Protein AF-Q8ZDJ2-F1 (afdb_monomer)

Structure (mmCIF, N/CA/C/O backbone):
data_AF-Q8ZDJ2-F1
#
_entry.id   AF-Q8ZDJ2-F1
#
loop_
_atom_site.group_PDB
_atom_site.id
_atom_site.type_symbol
_atom_site.label_atom_id
_atom_site.label_alt_id
_atom_site.label_comp_id
_atom_site.label_asym_id
_atom_site.label_entity_id
_atom_site.label_seq_id
_atom_site.pdbx_PDB_ins_code
_atom_site.Cartn_x
_atom_site.Cartn_y
_atom_site.Cartn_z
_atom_site.occupancy
_atom_site.B_iso_or_equiv
_atom_site.auth_seq_id
_atom_site.auth_comp_id
_atom_site.auth_asym_id
_atom_site.auth_atom_id
_atom_site.pdbx_PDB_model_num
ATOM 1 N N . MET A 1 1 ? 42.673 -34.186 -80.128 1.00 34.62 1 MET A N 1
ATOM 2 C CA . MET A 1 1 ? 43.059 -33.114 -81.074 1.00 34.62 1 MET A CA 1
ATOM 3 C C . MET A 1 1 ? 42.568 -31.811 -80.453 1.00 34.62 1 MET A C 1
ATOM 5 O O . MET A 1 1 ? 41.369 -31.604 -80.414 1.00 34.62 1 MET A O 1
ATOM 9 N N . LEU A 1 2 ? 43.377 -31.007 -79.762 1.00 29.28 2 LEU A N 1
ATOM 10 C CA . LEU A 1 2 ? 44.827 -30.801 -79.883 1.00 29.28 2 LEU A CA 1
ATOM 11 C C . LEU A 1 2 ? 45.196 -30.164 -81.240 1.00 29.28 2 LEU A C 1
ATOM 13 O O . LEU A 1 2 ? 45.569 -30.867 -82.167 1.00 29.28 2 LEU A O 1
ATOM 17 N N . CYS A 1 3 ? 44.993 -28.841 -81.278 1.00 26.30 3 CYS A N 1
ATOM 18 C CA . CYS A 1 3 ? 45.650 -27.765 -82.038 1.00 26.30 3 CYS A CA 1
ATOM 19 C C . CYS A 1 3 ? 45.901 -27.845 -83.565 1.00 26.30 3 CYS A C 1
ATOM 21 O O . CYS A 1 3 ? 46.219 -28.872 -84.144 1.00 26.30 3 CYS A O 1
ATOM 23 N N . CYS A 1 4 ? 45.900 -26.647 -84.168 1.00 26.52 4 CYS A N 1
ATOM 24 C CA . CYS A 1 4 ? 46.540 -26.300 -85.446 1.00 26.52 4 CYS A CA 1
ATOM 25 C C . CYS A 1 4 ? 45.977 -26.906 -86.748 1.00 26.52 4 CYS A C 1
ATOM 27 O O . CYS A 1 4 ? 46.676 -27.605 -87.474 1.00 26.52 4 CYS A O 1
ATOM 29 N N . LEU A 1 5 ? 44.799 -26.425 -87.164 1.00 28.64 5 LEU A N 1
ATOM 30 C CA . LEU A 1 5 ? 44.591 -26.077 -88.576 1.00 28.64 5 LEU A CA 1
ATOM 31 C C . LEU A 1 5 ? 44.364 -24.565 -88.694 1.00 28.64 5 LEU A C 1
ATOM 33 O O . LEU A 1 5 ? 43.310 -24.035 -88.350 1.00 28.64 5 LEU A O 1
ATOM 37 N N . VAL A 1 6 ? 45.412 -23.858 -89.119 1.00 29.19 6 VAL A N 1
ATOM 38 C CA . VAL A 1 6 ? 45.426 -22.398 -89.255 1.00 29.19 6 VAL A CA 1
ATOM 39 C C . VAL A 1 6 ? 44.943 -22.010 -90.645 1.00 29.19 6 VAL A C 1
ATOM 41 O O . VAL A 1 6 ? 45.623 -22.307 -91.619 1.00 29.19 6 VAL A O 1
ATOM 44 N N . PHE A 1 7 ? 43.860 -21.235 -90.731 1.00 28.42 7 PHE A N 1
ATOM 45 C CA . PHE A 1 7 ? 43.658 -20.313 -91.852 1.00 28.42 7 PHE A CA 1
ATOM 46 C C . PHE A 1 7 ? 43.025 -18.992 -91.393 1.00 28.42 7 PHE A C 1
ATOM 48 O O . PHE A 1 7 ? 41.809 -18.809 -91.366 1.00 28.42 7 PHE A O 1
ATOM 55 N N . LYS A 1 8 ? 43.895 -18.028 -91.061 1.00 29.44 8 LYS A N 1
ATOM 56 C CA . LYS A 1 8 ? 43.545 -16.601 -91.113 1.00 29.44 8 LYS A CA 1
ATOM 57 C C . LYS A 1 8 ? 43.183 -16.266 -92.568 1.00 29.44 8 LYS A C 1
ATOM 59 O O . LYS A 1 8 ? 43.912 -16.670 -93.468 1.00 29.44 8 LYS A O 1
ATOM 64 N N . GLY A 1 9 ? 42.098 -15.529 -92.806 1.00 35.44 9 GLY A N 1
ATOM 65 C CA . GLY A 1 9 ? 41.703 -15.168 -94.173 1.00 35.44 9 GLY A CA 1
ATOM 66 C C . GLY A 1 9 ? 40.354 -14.459 -94.279 1.00 35.44 9 GLY A C 1
ATOM 67 O O . GLY A 1 9 ? 40.309 -13.235 -94.321 1.00 35.44 9 GLY A O 1
ATOM 68 N N . LEU A 1 10 ? 39.262 -15.228 -94.354 1.00 33.06 10 LEU A N 1
ATOM 69 C CA . LEU A 1 10 ? 38.004 -14.778 -94.983 1.00 33.06 10 LEU A CA 1
ATOM 70 C C . LEU A 1 10 ? 36.752 -14.724 -94.082 1.00 33.06 10 LEU A C 1
ATOM 72 O O . LEU A 1 10 ? 35.702 -14.277 -94.528 1.00 33.06 10 LEU A O 1
ATOM 76 N N . LEU A 1 11 ? 36.828 -15.121 -92.807 1.00 36.88 11 LEU A N 1
ATOM 77 C CA . LEU A 1 11 ? 35.650 -15.210 -91.917 1.00 36.88 11 LEU A CA 1
ATOM 78 C C . LEU A 1 11 ? 35.132 -13.865 -91.350 1.00 36.88 11 LEU A C 1
ATOM 80 O O . LEU A 1 11 ? 34.158 -13.849 -90.602 1.00 36.88 11 LEU A O 1
ATOM 84 N N . SER A 1 12 ? 35.760 -12.730 -91.673 1.00 48.75 12 SER A N 1
ATOM 85 C CA . SER A 1 12 ? 35.618 -11.471 -90.917 1.00 48.75 12 SER A CA 1
ATOM 86 C C . SER A 1 12 ? 34.446 -10.551 -91.298 1.00 48.75 12 SER A C 1
ATOM 88 O O . SER A 1 12 ? 34.242 -9.547 -90.616 1.00 48.75 12 SER A O 1
ATOM 90 N N . MET A 1 13 ? 33.661 -10.853 -92.343 1.00 49.50 13 MET A N 1
ATOM 91 C CA . MET A 1 13 ? 32.487 -10.035 -92.713 1.00 49.50 13 MET A CA 1
ATOM 92 C C . MET A 1 13 ? 31.200 -10.815 -92.990 1.00 49.50 13 MET A C 1
ATOM 94 O O . MET A 1 13 ? 30.144 -10.373 -92.534 1.00 49.50 13 MET A O 1
ATOM 98 N N . ASP A 1 14 ? 31.239 -11.955 -93.684 1.00 57.97 14 ASP A N 1
ATOM 99 C CA . ASP A 1 14 ? 29.990 -12.627 -94.079 1.00 57.97 14 ASP A CA 1
ATOM 100 C C . ASP A 1 14 ? 29.294 -13.354 -92.923 1.00 57.97 14 ASP A C 1
ATOM 102 O O . ASP A 1 14 ? 28.070 -13.300 -92.843 1.00 57.97 14 ASP A O 1
ATOM 106 N N . LEU A 1 15 ? 30.031 -13.916 -91.954 1.00 58.78 15 LEU A N 1
ATOM 107 C CA . LEU A 1 15 ? 29.420 -14.447 -90.726 1.00 58.78 15 LEU A CA 1
ATOM 108 C C . LEU A 1 15 ? 28.738 -13.329 -89.912 1.00 58.78 15 LEU A C 1
ATOM 110 O O . LEU A 1 15 ? 27.638 -13.505 -89.392 1.00 58.78 15 LEU A O 1
ATOM 114 N N . LEU A 1 16 ? 29.369 -12.149 -89.856 1.00 58.75 16 LEU A N 1
ATOM 115 C CA . LEU A 1 16 ? 28.839 -10.972 -89.166 1.00 58.75 16 LEU A CA 1
ATOM 116 C C . LEU A 1 16 ? 27.561 -10.460 -89.852 1.00 58.75 16 LEU A C 1
ATOM 118 O O . LEU A 1 16 ? 26.565 -10.185 -89.186 1.00 58.75 16 LEU A O 1
ATOM 122 N N . ARG A 1 17 ? 27.556 -10.390 -91.192 1.00 59.34 17 ARG A N 1
ATOM 123 C CA . ARG A 1 17 ? 26.358 -10.077 -91.988 1.00 59.34 17 ARG A CA 1
ATOM 124 C C . ARG A 1 17 ? 25.263 -11.122 -91.816 1.00 59.34 17 ARG A C 1
ATOM 126 O O . ARG A 1 17 ? 24.111 -10.739 -91.651 1.00 59.34 17 ARG A O 1
ATOM 133 N N . PHE A 1 18 ? 25.599 -12.410 -91.831 1.00 67.06 18 PHE A N 1
ATOM 134 C CA . PHE A 1 18 ? 24.638 -13.495 -91.648 1.00 67.06 18 PHE A CA 1
ATOM 135 C C . PHE A 1 18 ? 23.921 -13.380 -90.298 1.00 67.06 18 PHE A C 1
ATOM 137 O O . PHE A 1 18 ? 22.691 -13.365 -90.264 1.00 67.06 18 PHE A O 1
ATOM 144 N N . LEU A 1 19 ? 24.670 -13.196 -89.205 1.00 63.97 19 LEU A N 1
ATOM 145 C CA . LEU A 1 19 ? 24.103 -12.981 -87.872 1.00 63.97 19 LEU A CA 1
ATOM 146 C C . LEU A 1 19 ? 23.197 -11.740 -87.834 1.00 63.97 19 LEU A C 1
ATOM 148 O O . LEU A 1 19 ? 22.058 -11.842 -87.384 1.00 63.97 19 LEU A O 1
ATOM 152 N N . LEU A 1 20 ? 23.649 -10.607 -88.385 1.00 65.81 20 LEU A N 1
ATOM 153 C CA . LEU A 1 20 ? 22.875 -9.357 -88.449 1.00 65.81 20 LEU A CA 1
ATOM 154 C C . LEU A 1 20 ? 21.595 -9.450 -89.305 1.00 65.81 20 LEU A C 1
ATOM 156 O O . LEU A 1 20 ? 20.616 -8.766 -89.014 1.00 65.81 20 LEU A O 1
ATOM 160 N N . ILE A 1 21 ? 21.587 -10.273 -90.357 1.00 66.62 21 ILE A N 1
ATOM 161 C CA . ILE A 1 21 ? 20.444 -10.447 -91.272 1.00 66.62 21 ILE A CA 1
ATOM 162 C C . ILE A 1 21 ? 19.491 -11.554 -90.782 1.00 66.62 21 ILE A C 1
ATOM 164 O O . ILE A 1 21 ? 18.299 -11.527 -91.101 1.00 66.62 21 ILE A O 1
ATOM 168 N N . SER A 1 22 ? 19.965 -12.496 -89.961 1.00 66.31 22 SER A N 1
ATOM 169 C CA . SER A 1 22 ? 19.173 -13.644 -89.494 1.00 66.31 22 SER A CA 1
ATOM 170 C C . SER A 1 22 ? 17.810 -13.295 -88.856 1.00 66.31 22 SER A C 1
ATOM 172 O O . SER A 1 22 ? 16.842 -13.984 -89.195 1.00 66.31 22 SER A O 1
ATOM 174 N N . PRO A 1 23 ? 17.624 -12.210 -88.066 1.00 64.25 23 PRO A N 1
ATOM 175 C CA . PRO A 1 23 ? 16.308 -11.870 -87.513 1.00 64.25 23 PRO A CA 1
ATOM 176 C C . PRO A 1 23 ? 15.329 -11.396 -88.596 1.00 64.25 23 PRO A C 1
ATOM 178 O O . PRO A 1 23 ? 14.141 -11.713 -88.549 1.00 64.25 23 PRO A O 1
ATOM 181 N N . PHE A 1 24 ? 15.825 -10.686 -89.615 1.00 68.69 24 PHE A N 1
ATOM 182 C CA . PHE A 1 24 ? 15.026 -10.232 -90.758 1.00 68.69 24 PHE A CA 1
ATOM 183 C C . PHE A 1 24 ? 14.546 -11.418 -91.596 1.00 68.69 24 PHE A C 1
ATOM 185 O O . PHE A 1 24 ? 13.384 -11.451 -92.007 1.00 68.69 24 PHE A O 1
ATOM 192 N N . ALA A 1 25 ? 15.401 -12.427 -91.792 1.00 67.31 25 ALA A N 1
ATOM 193 C CA . ALA A 1 25 ? 15.023 -13.678 -92.441 1.00 67.31 25 ALA A CA 1
ATOM 194 C C . ALA A 1 25 ? 13.958 -14.447 -91.634 1.00 67.31 25 ALA A C 1
ATOM 196 O O . ALA A 1 25 ? 12.974 -14.909 -92.214 1.00 67.31 25 ALA A O 1
ATOM 197 N N . LEU A 1 26 ? 14.106 -14.523 -90.307 1.00 63.78 26 LEU A N 1
ATOM 198 C CA . LEU A 1 26 ? 13.180 -15.221 -89.407 1.00 63.78 26 LEU A CA 1
ATOM 199 C C . LEU A 1 26 ? 11.796 -14.542 -89.380 1.00 63.78 26 LEU A C 1
ATOM 201 O O . LEU A 1 26 ? 10.774 -15.205 -89.560 1.00 63.78 26 LEU A O 1
ATOM 205 N N . ILE A 1 27 ? 11.750 -13.209 -89.285 1.00 65.94 27 ILE A N 1
ATOM 206 C CA . ILE A 1 27 ? 10.502 -12.425 -89.315 1.00 65.94 27 ILE A CA 1
ATOM 207 C C . ILE A 1 27 ? 9.836 -12.478 -90.701 1.00 65.94 27 ILE A C 1
ATOM 209 O O . ILE A 1 27 ? 8.620 -12.659 -90.793 1.00 65.94 27 ILE A O 1
ATOM 213 N N . LYS A 1 28 ? 10.605 -12.425 -91.800 1.00 66.75 28 LYS A N 1
ATOM 214 C CA . LYS A 1 28 ? 10.076 -12.693 -93.154 1.00 66.75 28 LYS A CA 1
ATOM 215 C C . LYS A 1 28 ? 9.550 -14.126 -93.292 1.00 66.75 28 LYS A C 1
ATOM 217 O O . LYS A 1 28 ? 8.572 -14.337 -94.010 1.00 66.75 28 LYS A O 1
ATOM 222 N N . GLY A 1 29 ? 10.157 -15.091 -92.600 1.00 65.56 29 GLY A N 1
ATOM 223 C CA . GLY A 1 29 ? 9.670 -16.463 -92.463 1.00 65.56 29 GLY A CA 1
ATOM 224 C C . GLY A 1 29 ? 8.294 -16.512 -91.800 1.00 65.56 29 GLY A C 1
ATOM 225 O O . GLY A 1 29 ? 7.340 -16.964 -92.429 1.00 65.56 29 GLY A O 1
ATOM 226 N N . LEU A 1 30 ? 8.164 -15.962 -90.590 1.00 63.47 30 LEU A N 1
ATOM 227 C CA . LEU A 1 30 ? 6.897 -15.861 -89.849 1.00 63.47 30 LEU A CA 1
ATOM 228 C C . LEU A 1 30 ? 5.796 -15.150 -90.654 1.00 63.47 30 LEU A C 1
ATOM 230 O O . LEU A 1 30 ? 4.648 -15.600 -90.671 1.00 63.47 30 LEU A O 1
ATOM 234 N N . TYR A 1 31 ? 6.138 -14.084 -91.383 1.00 65.38 31 TYR A N 1
ATOM 235 C CA . TYR A 1 31 ? 5.185 -13.360 -92.230 1.00 65.38 31 TYR A CA 1
ATOM 236 C C . TYR A 1 31 ? 4.720 -14.187 -93.443 1.00 65.38 31 TYR A C 1
ATOM 238 O O . TYR A 1 31 ? 3.538 -14.203 -93.785 1.00 65.38 31 TYR A O 1
ATOM 246 N N . ARG A 1 32 ? 5.626 -14.942 -94.082 1.00 64.56 32 ARG A N 1
ATOM 247 C CA . ARG A 1 32 ? 5.260 -15.897 -95.144 1.00 64.56 32 ARG A CA 1
ATOM 248 C C . ARG A 1 32 ? 4.413 -17.049 -94.604 1.00 64.56 32 ARG A C 1
ATOM 250 O O . ARG A 1 32 ? 3.469 -17.455 -95.273 1.00 64.56 32 ARG A O 1
ATOM 257 N N . LEU A 1 33 ? 4.734 -17.556 -93.414 1.00 67.44 33 LEU A N 1
ATOM 258 C CA . LEU A 1 33 ? 4.074 -18.704 -92.791 1.00 67.44 33 LEU A CA 1
ATOM 259 C C . LEU A 1 33 ? 2.644 -18.351 -92.350 1.00 67.44 33 LEU A C 1
ATOM 261 O O . LEU A 1 33 ? 1.712 -19.080 -92.675 1.00 67.44 33 LEU A O 1
ATOM 265 N N . SER A 1 34 ? 2.435 -17.182 -91.740 1.00 62.78 34 SER A N 1
ATOM 266 C CA . SER A 1 34 ? 1.095 -16.655 -91.425 1.00 62.78 34 SER A CA 1
ATOM 267 C C . SER A 1 34 ? 0.263 -16.348 -92.681 1.00 62.78 34 SER A C 1
ATOM 269 O O . SER A 1 34 ? -0.908 -16.728 -92.748 1.00 62.78 34 SER A O 1
ATOM 271 N N . ALA A 1 35 ? 0.858 -15.770 -93.731 1.00 62.97 35 ALA A N 1
ATOM 272 C CA . ALA A 1 35 ? 0.184 -15.602 -95.025 1.00 62.97 35 ALA A CA 1
ATOM 273 C C . ALA A 1 35 ? -0.159 -16.944 -95.711 1.00 62.97 35 ALA A C 1
ATOM 275 O O . ALA A 1 35 ? -1.163 -17.040 -96.423 1.00 62.97 35 ALA A O 1
ATOM 276 N N . TYR A 1 36 ? 0.647 -17.990 -95.496 1.00 65.88 36 TYR A N 1
ATOM 277 C CA . TYR A 1 36 ? 0.370 -19.344 -95.980 1.00 65.88 36 TYR A CA 1
ATOM 278 C C . TYR A 1 36 ? -0.759 -20.005 -95.179 1.00 65.88 36 TYR A C 1
ATOM 280 O O . TYR A 1 36 ? -1.679 -20.549 -95.786 1.00 65.88 36 TYR A O 1
ATOM 288 N N . LEU A 1 37 ? -0.753 -19.885 -93.846 1.00 64.50 37 LEU A N 1
ATOM 289 C CA . LEU A 1 37 ? -1.832 -20.346 -92.964 1.00 64.50 37 LEU A CA 1
ATOM 290 C C . LEU A 1 37 ? -3.176 -19.712 -93.339 1.00 64.50 37 LEU A C 1
ATOM 292 O O . LEU A 1 37 ? -4.144 -20.438 -93.533 1.00 64.50 37 LEU A O 1
ATOM 296 N N . LEU A 1 38 ? -3.234 -18.393 -93.554 1.00 63.41 38 LEU A N 1
ATOM 297 C CA . LEU A 1 38 ? -4.457 -17.707 -94.001 1.00 63.41 38 LEU A CA 1
ATOM 298 C C . LEU A 1 38 ? -4.976 -18.243 -95.349 1.00 63.41 38 LEU A C 1
ATOM 300 O O . LEU A 1 38 ? -6.177 -18.458 -95.516 1.00 63.41 38 LEU A O 1
ATOM 304 N N . ARG A 1 39 ? -4.081 -18.530 -96.305 1.00 63.56 39 ARG A N 1
ATOM 305 C CA . ARG A 1 39 ? -4.447 -19.170 -97.585 1.00 63.56 39 ARG A CA 1
ATOM 306 C C . ARG A 1 39 ? -4.878 -20.629 -97.423 1.00 63.56 39 ARG A C 1
ATOM 308 O O . ARG A 1 39 ? -5.702 -21.100 -98.205 1.00 63.56 39 ARG A O 1
ATOM 315 N N . LEU A 1 40 ? -4.327 -21.345 -96.447 1.00 66.88 40 LEU A N 1
ATOM 316 C CA . LEU A 1 40 ? -4.639 -22.744 -96.169 1.00 66.88 40 LEU A CA 1
ATOM 317 C C . LEU A 1 40 ? -5.989 -22.876 -95.447 1.00 66.88 40 LEU A C 1
ATOM 319 O O . LEU A 1 40 ? -6.806 -23.690 -95.864 1.00 66.88 40 LEU A O 1
ATOM 323 N N . VAL A 1 41 ? -6.291 -21.989 -94.493 1.00 66.06 41 VAL A N 1
ATOM 324 C CA . VAL A 1 41 ? -7.632 -21.803 -93.908 1.00 66.06 41 VAL A CA 1
ATOM 325 C C . VAL A 1 41 ? -8.653 -21.466 -95.000 1.00 66.06 41 VAL A C 1
ATOM 327 O O . VAL A 1 41 ? -9.676 -22.136 -95.107 1.00 66.06 41 VAL A O 1
ATOM 330 N N . GLY A 1 42 ? -8.347 -20.517 -95.893 1.00 65.31 42 GLY A N 1
ATOM 331 C CA . GLY A 1 42 ? -9.214 -20.188 -97.034 1.00 65.31 42 GLY A CA 1
ATOM 332 C C . GLY A 1 42 ? -9.439 -21.344 -98.025 1.00 65.31 42 GLY A C 1
ATOM 333 O O . GLY A 1 42 ? -10.454 -21.366 -98.718 1.00 65.31 42 GLY A O 1
ATOM 334 N N . ARG A 1 43 ? -8.531 -22.330 -98.086 1.00 64.31 43 ARG A N 1
ATOM 335 C CA . ARG A 1 43 ? -8.725 -23.576 -98.851 1.00 64.31 43 ARG A CA 1
ATOM 336 C C . ARG A 1 43 ? -9.545 -24.612 -98.079 1.00 64.31 43 ARG A C 1
ATOM 338 O O . ARG A 1 43 ? -10.430 -25.212 -98.679 1.00 64.31 43 ARG A O 1
ATOM 345 N N . LEU A 1 44 ? -9.285 -24.796 -96.782 1.00 66.75 44 LEU A N 1
ATOM 346 C CA . LEU A 1 44 ? -10.010 -25.734 -95.913 1.00 66.75 44 LEU A CA 1
ATOM 347 C C . LEU A 1 44 ? -11.478 -25.344 -95.705 1.00 66.75 44 LEU A C 1
ATOM 349 O O . LEU A 1 44 ? -12.329 -26.221 -95.628 1.00 66.75 44 LEU A O 1
ATOM 353 N N . LEU A 1 45 ? -11.794 -24.047 -95.666 1.00 62.25 45 LEU A N 1
ATOM 354 C CA . LEU A 1 45 ? -13.173 -23.557 -95.555 1.00 62.25 45 LEU A CA 1
ATOM 355 C C . LEU A 1 45 ? -13.958 -23.643 -96.873 1.00 62.25 45 LEU A C 1
ATOM 357 O O . LEU A 1 45 ? -15.185 -23.567 -96.855 1.00 62.25 45 LEU A O 1
ATOM 361 N N . ARG A 1 46 ? -13.290 -23.822 -98.021 1.00 62.28 46 ARG A N 1
ATOM 362 C CA . ARG A 1 46 ? -13.932 -23.776 -99.346 1.00 62.28 46 ARG A CA 1
ATOM 363 C C . ARG A 1 46 ? -15.034 -24.833 -99.568 1.00 62.28 46 ARG A C 1
ATOM 365 O O . ARG A 1 46 ? -16.027 -24.477 -100.199 1.00 62.28 46 ARG A O 1
ATOM 372 N N . PRO A 1 47 ? -14.923 -26.085 -99.073 1.00 60.03 47 PRO A N 1
ATOM 373 C CA . PRO A 1 47 ? -16.012 -27.064 -99.150 1.00 60.03 47 PRO A CA 1
ATOM 374 C C . PRO A 1 47 ? -17.183 -26.753 -98.207 1.00 60.03 47 PRO A C 1
ATOM 376 O O . PRO A 1 47 ? -18.293 -27.199 -98.465 1.00 60.03 47 PRO A O 1
ATOM 379 N N . VAL A 1 48 ? -16.938 -26.011 -97.120 1.00 62.91 48 VAL A N 1
ATOM 380 C CA . VAL A 1 48 ? -17.907 -25.777 -96.033 1.00 62.91 48 VAL A CA 1
ATOM 381 C C . VAL A 1 48 ? -18.701 -24.484 -96.241 1.00 62.91 48 VAL A C 1
ATOM 383 O O . VAL A 1 48 ? -19.893 -24.441 -95.965 1.00 62.91 48 VAL A O 1
ATOM 386 N N . VAL A 1 49 ? -18.046 -23.426 -96.734 1.00 65.69 49 VAL A N 1
ATOM 387 C CA . VAL A 1 49 ? -18.604 -22.058 -96.824 1.00 65.69 49 VAL A CA 1
ATOM 388 C C . VAL A 1 49 ? -18.509 -21.467 -98.244 1.00 65.69 49 VAL A C 1
ATOM 390 O O . VAL A 1 49 ? -18.758 -20.282 -98.461 1.00 65.69 49 VAL A O 1
ATOM 393 N N . GLY A 1 50 ? -18.133 -22.277 -99.238 1.00 63.16 50 GLY A N 1
ATOM 394 C CA . GLY A 1 50 ? -18.025 -21.862 -100.639 1.00 63.16 50 GLY A CA 1
ATOM 395 C C . GLY A 1 50 ? -16.862 -20.899 -100.932 1.00 63.16 50 GLY A C 1
ATOM 396 O O . GLY A 1 50 ? -15.827 -20.892 -100.265 1.00 63.16 50 GLY A O 1
ATOM 397 N N . ASN A 1 51 ? -17.003 -20.087 -101.988 1.00 64.94 51 ASN A N 1
ATOM 398 C CA . ASN A 1 51 ? -15.993 -19.098 -102.388 1.00 64.94 51 ASN A CA 1
ATOM 399 C C . ASN A 1 51 ? -16.059 -17.847 -101.491 1.00 64.94 51 ASN A C 1
ATOM 401 O O . ASN A 1 51 ? -16.658 -16.834 -101.857 1.00 64.94 51 ASN A O 1
ATOM 405 N N . LEU A 1 52 ? -15.423 -17.915 -100.322 1.00 53.09 52 LEU A N 1
ATOM 406 C CA . LEU A 1 52 ? -15.427 -16.846 -99.324 1.00 53.09 52 LEU A CA 1
ATOM 407 C C . LEU A 1 52 ? -14.571 -15.639 -99.775 1.00 53.09 52 LEU A C 1
ATOM 409 O O . LEU A 1 52 ? -13.360 -15.583 -99.562 1.00 53.09 52 LEU A O 1
ATOM 413 N N . ASN A 1 53 ? -15.217 -14.670 -100.430 1.00 59.59 53 ASN A N 1
ATOM 414 C CA . ASN A 1 53 ? -14.610 -13.482 -101.053 1.00 59.59 53 ASN A CA 1
ATOM 415 C C . ASN A 1 53 ? -14.188 -12.399 -100.029 1.00 59.59 53 ASN A C 1
ATOM 417 O O . ASN A 1 53 ? -14.623 -11.247 -100.087 1.00 59.59 53 ASN A O 1
ATOM 421 N N . TRP A 1 54 ? -13.319 -12.748 -99.077 1.00 55.94 54 TRP A N 1
ATOM 422 C CA . TRP A 1 54 ? -12.798 -11.786 -98.102 1.00 55.94 54 TRP A CA 1
ATOM 423 C C . TRP A 1 54 ? -11.810 -10.801 -98.744 1.00 55.94 54 TRP A C 1
ATOM 425 O O . TRP A 1 54 ? -10.726 -11.178 -99.194 1.00 55.94 54 TRP A O 1
ATOM 435 N N . ARG A 1 55 ? -12.164 -9.511 -98.743 1.00 54.59 55 ARG A N 1
ATOM 436 C CA . ARG A 1 55 ? -11.232 -8.412 -99.025 1.00 54.59 55 ARG A CA 1
ATOM 437 C C . ARG A 1 55 ? -10.671 -7.891 -97.705 1.00 54.59 55 ARG A C 1
ATOM 439 O O . ARG A 1 55 ? -11.408 -7.299 -96.920 1.00 54.59 55 ARG A O 1
ATOM 446 N N . ALA A 1 56 ? -9.368 -8.068 -97.488 1.00 53.97 56 ALA A N 1
ATOM 447 C CA . ALA A 1 56 ? -8.670 -7.436 -96.372 1.00 53.97 56 ALA A CA 1
ATOM 448 C C . ALA A 1 56 ? -8.880 -5.903 -96.409 1.00 53.97 56 ALA A C 1
ATOM 450 O O . ALA A 1 56 ? -8.773 -5.313 -97.492 1.00 53.97 56 ALA A O 1
ATOM 451 N N . PRO A 1 57 ? -9.154 -5.235 -95.271 1.00 60.94 57 PRO A N 1
ATOM 452 C CA . PRO A 1 57 ? -9.320 -3.784 -95.236 1.00 60.94 57 PRO A CA 1
ATOM 453 C C . PRO A 1 57 ? -8.100 -3.050 -95.804 1.00 60.94 57 PRO A C 1
ATOM 455 O O . PRO A 1 57 ? -6.962 -3.442 -95.539 1.00 60.94 57 PRO A O 1
ATOM 458 N N . GLN A 1 58 ? -8.304 -1.939 -96.526 1.00 63.22 58 GLN A N 1
ATOM 459 C CA . GLN A 1 58 ? -7.178 -1.214 -97.135 1.00 63.22 58 GLN A CA 1
ATOM 460 C C . GLN A 1 58 ? -6.133 -0.743 -96.113 1.00 63.22 58 GLN A C 1
ATOM 462 O O . GLN A 1 58 ? -4.945 -0.695 -96.442 1.00 63.22 58 GLN A O 1
ATOM 467 N N . TRP A 1 59 ? -6.544 -0.439 -94.875 1.00 60.47 59 TRP A N 1
ATOM 468 C CA . TRP A 1 59 ? -5.607 -0.117 -93.798 1.00 60.47 59 TRP A CA 1
ATOM 469 C C . TRP A 1 59 ? -4.665 -1.289 -93.508 1.00 60.47 59 TRP A C 1
ATOM 471 O O . TRP A 1 59 ? -3.472 -1.056 -93.374 1.00 60.47 59 TRP A O 1
ATOM 481 N N . MET A 1 60 ? -5.150 -2.535 -93.524 1.00 53.72 60 MET A N 1
ATOM 482 C CA . MET A 1 60 ? -4.345 -3.732 -93.268 1.00 53.72 60 MET A CA 1
ATOM 483 C C . MET A 1 60 ? -3.337 -3.981 -94.397 1.00 53.72 60 MET A C 1
ATOM 485 O O . MET A 1 60 ? -2.190 -4.325 -94.131 1.00 53.72 60 MET A O 1
ATOM 489 N N . THR A 1 61 ? -3.701 -3.722 -95.658 1.00 60.47 61 THR A N 1
ATOM 490 C CA . THR A 1 61 ? -2.723 -3.740 -96.765 1.00 60.47 61 THR A CA 1
ATOM 491 C C . THR A 1 61 ? -1.733 -2.573 -96.708 1.00 60.47 61 THR A C 1
ATOM 493 O O . THR A 1 61 ? -0.572 -2.744 -97.079 1.00 60.47 61 THR A O 1
ATOM 496 N N . LYS A 1 62 ? -2.143 -1.393 -96.218 1.00 66.00 62 LYS A N 1
ATOM 497 C CA . LYS A 1 62 ? -1.247 -0.237 -96.037 1.00 66.00 62 LYS A CA 1
ATOM 498 C C . LYS A 1 62 ? -0.283 -0.434 -94.865 1.00 66.00 62 LYS A C 1
ATOM 500 O O . LYS A 1 62 ? 0.889 -0.110 -95.022 1.00 66.00 62 LYS A O 1
ATOM 505 N N . THR A 1 63 ? -0.717 -1.002 -93.739 1.00 63.25 63 THR A N 1
ATOM 506 C CA . THR A 1 63 ? 0.169 -1.340 -92.613 1.00 63.25 63 THR A CA 1
ATOM 507 C C . THR A 1 63 ? 1.067 -2.524 -92.948 1.00 63.25 63 THR A C 1
ATOM 509 O O . THR A 1 63 ? 2.252 -2.455 -92.647 1.00 63.25 63 THR A O 1
ATOM 512 N N . ALA A 1 64 ? 0.577 -3.547 -93.657 1.00 62.38 64 ALA A N 1
ATOM 513 C CA . ALA A 1 64 ? 1.405 -4.637 -94.181 1.00 62.38 64 ALA A CA 1
ATOM 514 C C . ALA A 1 64 ? 2.521 -4.124 -95.105 1.00 62.38 64 ALA A C 1
ATOM 516 O O . ALA A 1 64 ? 3.696 -4.399 -94.866 1.00 62.38 64 ALA A O 1
ATOM 517 N N . ASN A 1 65 ? 2.178 -3.326 -96.123 1.00 62.22 65 ASN A N 1
ATOM 518 C CA . ASN A 1 65 ? 3.169 -2.753 -97.037 1.00 62.22 65 ASN A CA 1
ATOM 519 C C . ASN A 1 65 ? 4.074 -1.730 -96.333 1.00 62.22 65 ASN A C 1
ATOM 521 O O . ASN A 1 65 ? 5.268 -1.688 -96.613 1.00 62.22 65 ASN A O 1
ATOM 525 N N . GLY A 1 66 ? 3.545 -0.942 -95.393 1.00 67.75 66 GLY A N 1
ATOM 526 C CA . GLY A 1 66 ? 4.314 -0.003 -94.574 1.00 67.75 66 GLY A CA 1
ATOM 527 C C . GLY A 1 66 ? 5.355 -0.710 -93.707 1.00 67.75 66 GLY A C 1
ATOM 528 O O . GLY A 1 66 ? 6.535 -0.374 -93.781 1.00 67.75 66 GLY A O 1
ATOM 529 N N . LEU A 1 67 ? 4.945 -1.746 -92.967 1.00 64.31 67 LEU A N 1
ATOM 530 C CA . LEU A 1 67 ? 5.833 -2.616 -92.192 1.00 64.31 67 LEU A CA 1
ATOM 531 C C . LEU A 1 67 ? 6.853 -3.313 -93.091 1.00 64.31 67 LEU A C 1
ATOM 533 O O . LEU A 1 67 ? 8.029 -3.326 -92.751 1.00 64.31 67 LEU A O 1
ATOM 537 N N . HIS A 1 68 ? 6.450 -3.844 -94.248 1.00 63.94 68 HIS A N 1
ATOM 538 C CA . HIS A 1 68 ? 7.368 -4.532 -95.158 1.00 63.94 68 HIS A CA 1
ATOM 539 C C . HIS A 1 68 ? 8.396 -3.577 -95.792 1.00 63.94 68 HIS A C 1
ATOM 541 O O . HIS A 1 68 ? 9.577 -3.909 -95.881 1.00 63.94 68 HIS A O 1
ATOM 547 N N . CYS A 1 69 ? 7.988 -2.362 -96.166 1.00 65.94 69 CYS A N 1
ATOM 548 C CA . CYS A 1 69 ? 8.896 -1.309 -96.626 1.00 65.94 69 CYS A CA 1
ATOM 549 C C . CYS A 1 69 ? 9.818 -0.807 -95.506 1.00 65.94 69 CYS A C 1
ATOM 551 O O . CYS A 1 69 ? 10.995 -0.564 -95.766 1.00 65.94 69 CYS A O 1
ATOM 553 N N . ALA A 1 70 ? 9.326 -0.689 -94.270 1.00 66.94 70 ALA A N 1
ATOM 554 C CA . ALA A 1 70 ? 10.150 -0.359 -93.109 1.00 66.94 70 ALA A CA 1
ATOM 555 C C . ALA A 1 70 ? 11.179 -1.466 -92.823 1.00 66.94 70 ALA A C 1
ATOM 557 O O . ALA A 1 70 ? 12.361 -1.159 -92.694 1.00 66.94 70 ALA A O 1
ATOM 558 N N . PHE A 1 71 ? 10.765 -2.738 -92.831 1.00 67.00 71 PHE A N 1
ATOM 559 C CA . PHE A 1 71 ? 11.637 -3.902 -92.629 1.00 67.00 71 PHE A CA 1
ATOM 560 C C . PHE A 1 71 ? 12.690 -4.063 -93.725 1.00 67.00 71 PHE A C 1
ATOM 562 O O . PHE A 1 71 ? 13.846 -4.336 -93.424 1.00 67.00 71 PHE A O 1
ATOM 569 N N . ASN A 1 72 ? 12.329 -3.868 -94.995 1.00 65.81 72 ASN A N 1
ATOM 570 C CA . ASN A 1 72 ? 13.304 -3.917 -96.085 1.00 65.81 72 ASN A CA 1
ATOM 571 C C . ASN A 1 72 ? 14.251 -2.701 -96.050 1.00 65.81 72 ASN A C 1
ATOM 573 O O . ASN A 1 72 ? 15.420 -2.838 -96.402 1.00 65.81 72 ASN A O 1
ATOM 577 N N . ARG A 1 73 ? 13.800 -1.523 -95.585 1.00 67.50 73 ARG A N 1
ATOM 578 C CA . ARG A 1 73 ? 14.690 -0.372 -95.343 1.00 67.50 73 ARG A CA 1
ATOM 579 C C . ARG A 1 73 ? 15.659 -0.630 -94.192 1.00 67.50 73 ARG A C 1
ATOM 581 O O . ARG A 1 73 ? 16.842 -0.346 -94.361 1.00 67.50 73 ARG A O 1
ATOM 588 N N . SER A 1 74 ? 15.203 -1.166 -93.060 1.00 67.44 74 SER A N 1
ATOM 589 C CA . SER A 1 74 ? 16.086 -1.475 -91.929 1.00 67.44 74 SER A CA 1
ATOM 590 C C . SER A 1 74 ? 17.038 -2.628 -92.251 1.00 67.44 74 SER A C 1
ATOM 592 O O . SER A 1 74 ? 18.225 -2.491 -91.984 1.00 67.44 74 SER A O 1
ATOM 594 N N . GLU A 1 75 ? 16.598 -3.681 -92.942 1.00 67.69 75 GLU A N 1
ATOM 595 C CA . GLU A 1 75 ? 17.472 -4.746 -93.465 1.00 67.69 75 GLU A CA 1
ATOM 596 C C . GLU A 1 75 ? 18.550 -4.198 -94.421 1.00 67.69 75 GLU A C 1
ATOM 598 O O . GLU A 1 75 ? 19.735 -4.496 -94.262 1.00 67.69 75 GLU A O 1
ATOM 603 N N . GLN A 1 76 ? 18.181 -3.349 -95.390 1.00 68.62 76 GLN A N 1
ATOM 604 C CA . GLN A 1 76 ? 19.153 -2.718 -96.295 1.00 68.62 76 GLN A CA 1
ATOM 605 C C . GLN A 1 76 ? 20.105 -1.766 -95.561 1.00 68.62 76 GLN A C 1
ATOM 607 O O . GLN A 1 76 ? 21.287 -1.692 -95.903 1.00 68.62 76 GLN A O 1
ATOM 612 N N . TRP A 1 77 ? 19.618 -1.039 -94.554 1.00 68.25 77 TRP A N 1
ATOM 613 C CA . TRP A 1 77 ? 20.449 -0.181 -93.712 1.00 68.25 77 TRP A CA 1
ATOM 614 C C . TRP A 1 77 ? 21.418 -1.013 -92.857 1.00 68.25 77 TRP A C 1
ATOM 616 O O . TRP A 1 77 ? 22.588 -0.646 -92.746 1.00 68.25 77 TRP A O 1
ATOM 626 N N . VAL A 1 78 ? 20.984 -2.178 -92.367 1.00 65.88 78 VAL A N 1
ATOM 627 C CA . VAL A 1 78 ? 21.807 -3.162 -91.647 1.00 65.88 78 VAL A CA 1
ATOM 628 C C . VAL A 1 78 ? 22.891 -3.763 -92.539 1.00 65.88 78 VAL A C 1
ATOM 630 O O . VAL A 1 78 ? 24.066 -3.767 -92.168 1.00 65.88 78 VAL A O 1
ATOM 633 N N . ALA A 1 79 ? 22.545 -4.177 -93.758 1.00 63.00 79 ALA A N 1
ATOM 634 C CA . ALA A 1 79 ? 23.503 -4.708 -94.729 1.00 63.00 79 ALA A CA 1
ATOM 635 C C . ALA A 1 79 ? 24.545 -3.668 -95.204 1.00 63.00 79 ALA A C 1
ATOM 637 O O . ALA A 1 79 ? 25.647 -4.054 -95.623 1.00 63.00 79 ALA A O 1
ATOM 638 N N . LYS A 1 80 ? 24.209 -2.367 -95.130 1.00 69.00 80 LYS A N 1
ATOM 639 C CA . LYS A 1 80 ? 25.090 -1.228 -95.456 1.00 69.00 80 LYS A CA 1
ATOM 640 C C . LYS A 1 80 ? 25.984 -0.772 -94.301 1.00 69.00 80 LYS A C 1
ATOM 642 O O . LYS A 1 80 ? 27.117 -0.383 -94.566 1.00 69.00 80 LYS A O 1
ATOM 647 N N . HIS A 1 81 ? 25.529 -0.852 -93.049 1.00 69.44 81 HIS A N 1
ATOM 648 C CA . HIS A 1 81 ? 26.277 -0.364 -91.879 1.00 69.44 81 HIS A CA 1
ATOM 649 C C . HIS A 1 81 ? 26.688 -1.474 -90.888 1.00 69.44 81 HIS A C 1
ATOM 651 O O . HIS A 1 81 ? 26.583 -1.260 -89.677 1.00 69.44 81 HIS A O 1
ATOM 657 N N . PRO A 1 82 ? 27.201 -2.646 -91.332 1.00 61.59 82 PRO A N 1
ATOM 658 C CA . PRO A 1 82 ? 27.434 -3.780 -90.438 1.00 61.59 82 PRO A CA 1
ATOM 659 C C . PRO A 1 82 ? 28.401 -3.438 -89.298 1.00 61.59 82 PRO A C 1
ATOM 661 O O . PRO A 1 82 ? 28.145 -3.839 -88.172 1.00 61.59 82 PRO A O 1
ATOM 664 N N . LYS A 1 83 ? 29.438 -2.619 -89.549 1.00 67.19 83 LYS A N 1
ATOM 665 C CA . LYS A 1 83 ? 30.358 -2.120 -88.508 1.00 67.19 83 LYS A CA 1
ATOM 666 C C . LYS A 1 83 ? 29.673 -1.209 -87.484 1.00 67.19 83 LYS A C 1
ATOM 668 O O . LYS A 1 83 ? 29.925 -1.338 -86.292 1.00 67.19 83 LYS A O 1
ATOM 673 N N . GLY A 1 84 ? 28.821 -0.288 -87.943 1.00 68.62 84 GLY A N 1
ATOM 674 C CA . GLY A 1 84 ? 28.106 0.644 -87.065 1.00 68.62 84 GLY A CA 1
ATOM 675 C C . GLY A 1 84 ? 27.092 -0.073 -86.177 1.00 68.62 84 GLY A C 1
ATOM 676 O O . GLY A 1 84 ? 26.928 0.280 -85.016 1.00 68.62 84 GLY A O 1
ATOM 677 N N . ILE A 1 85 ? 26.471 -1.134 -86.692 1.00 65.62 85 ILE A N 1
ATOM 678 C CA . ILE A 1 85 ? 25.462 -1.903 -85.959 1.00 65.62 85 ILE A CA 1
ATOM 679 C C . ILE A 1 85 ? 26.098 -2.997 -85.111 1.00 65.62 85 ILE A C 1
ATOM 681 O O . ILE A 1 85 ? 25.616 -3.231 -84.013 1.00 65.62 85 ILE A O 1
ATOM 685 N N . SER A 1 86 ? 27.221 -3.600 -85.513 1.00 63.53 86 SER A N 1
ATOM 686 C CA . SER A 1 86 ? 28.006 -4.419 -84.584 1.00 63.53 86 SER A CA 1
ATOM 687 C C . SER A 1 86 ? 28.564 -3.569 -83.443 1.00 63.53 86 SER A C 1
ATOM 689 O O . SER A 1 86 ? 28.550 -4.024 -82.309 1.00 63.53 86 SER A O 1
ATOM 691 N N . ALA A 1 87 ? 28.974 -2.319 -83.696 1.00 70.00 87 ALA A N 1
ATOM 692 C CA . ALA A 1 87 ? 29.334 -1.380 -82.634 1.00 70.00 87 ALA A CA 1
ATOM 693 C C . ALA A 1 87 ? 28.126 -1.015 -81.753 1.00 70.00 87 ALA A C 1
ATOM 695 O O . ALA A 1 87 ? 28.251 -1.039 -80.536 1.00 70.00 87 ALA A O 1
ATOM 696 N N . ALA A 1 88 ? 26.947 -0.760 -82.333 1.00 70.69 88 ALA A N 1
ATOM 697 C CA . ALA A 1 88 ? 25.723 -0.486 -81.574 1.00 70.69 88 ALA A CA 1
ATOM 698 C C . ALA A 1 88 ? 25.217 -1.704 -80.777 1.00 70.69 88 ALA A C 1
ATOM 700 O O . ALA A 1 88 ? 24.708 -1.528 -79.679 1.00 70.69 88 ALA A O 1
ATOM 701 N N . ILE A 1 89 ? 25.385 -2.930 -81.281 1.00 69.88 89 ILE A N 1
ATOM 702 C CA . ILE A 1 89 ? 25.057 -4.178 -80.573 1.00 69.88 89 ILE A CA 1
ATOM 703 C C . ILE A 1 89 ? 26.097 -4.475 -79.494 1.00 69.88 89 ILE A C 1
ATOM 705 O O . ILE A 1 89 ? 25.718 -4.896 -78.412 1.00 69.88 89 ILE A O 1
ATOM 709 N N . VAL A 1 90 ? 27.387 -4.214 -79.724 1.00 71.88 90 VAL A N 1
ATOM 710 C CA . VAL A 1 90 ? 28.408 -4.299 -78.667 1.00 71.88 90 VAL A CA 1
ATOM 711 C C . VAL A 1 90 ? 28.170 -3.230 -77.600 1.00 71.88 90 VAL A C 1
ATOM 713 O O . VAL A 1 90 ? 28.291 -3.545 -76.425 1.00 71.88 90 VAL A O 1
ATOM 716 N N . LEU A 1 91 ? 27.744 -2.016 -77.963 1.00 74.25 91 LEU A N 1
ATOM 717 C CA . LEU A 1 91 ? 27.320 -0.983 -77.012 1.00 74.25 91 LEU A CA 1
ATOM 718 C C . LEU A 1 91 ? 26.022 -1.351 -76.288 1.00 74.25 91 LEU A C 1
ATOM 720 O O . LEU A 1 91 ? 25.937 -1.114 -75.093 1.00 74.25 91 LEU A O 1
ATOM 724 N N . LEU A 1 92 ? 25.039 -1.963 -76.953 1.00 75.62 92 LEU A N 1
ATOM 725 C CA . LEU A 1 92 ? 23.808 -2.440 -76.314 1.00 75.62 92 LEU A CA 1
ATOM 726 C C . LEU A 1 92 ? 24.049 -3.663 -75.432 1.00 75.62 92 LEU A C 1
ATOM 728 O O . LEU A 1 92 ? 23.433 -3.752 -74.383 1.00 75.62 92 LEU A O 1
ATOM 732 N N . MET A 1 93 ? 24.958 -4.571 -75.791 1.00 74.25 93 MET A N 1
ATOM 733 C CA . MET A 1 93 ? 25.383 -5.664 -74.913 1.00 74.25 93 MET A CA 1
ATOM 734 C C . MET A 1 93 ? 26.261 -5.151 -73.775 1.00 74.25 93 MET A C 1
ATOM 736 O O . MET A 1 93 ? 26.118 -5.634 -72.665 1.00 74.25 93 MET A O 1
ATOM 740 N N . ALA A 1 94 ? 27.127 -4.160 -73.991 1.00 76.94 94 ALA A N 1
ATOM 741 C CA . ALA A 1 94 ? 27.885 -3.526 -72.914 1.00 76.94 94 ALA A CA 1
ATOM 742 C C . ALA A 1 94 ? 26.957 -2.749 -71.971 1.00 76.94 94 ALA A C 1
ATOM 744 O O . ALA A 1 94 ? 27.107 -2.861 -70.763 1.00 76.94 94 ALA A O 1
ATOM 745 N N . ALA A 1 95 ? 25.958 -2.035 -72.496 1.00 80.56 95 ALA A N 1
ATOM 746 C CA . ALA A 1 95 ? 24.946 -1.335 -71.712 1.00 80.56 95 ALA A CA 1
ATOM 747 C C . ALA A 1 95 ? 23.977 -2.302 -71.022 1.00 80.56 95 ALA A C 1
ATOM 749 O O . ALA A 1 95 ? 23.634 -2.068 -69.874 1.00 80.56 95 ALA A O 1
ATOM 750 N N . ALA A 1 96 ? 23.578 -3.408 -71.656 1.00 76.12 96 ALA A N 1
ATOM 751 C CA . ALA A 1 96 ? 22.751 -4.444 -71.037 1.00 76.12 96 ALA A CA 1
ATOM 752 C C . ALA A 1 96 ? 23.539 -5.268 -70.012 1.00 76.12 96 ALA A C 1
ATOM 754 O O . ALA A 1 96 ? 22.981 -5.619 -68.985 1.00 76.12 96 ALA A O 1
ATOM 755 N N . SER A 1 97 ? 24.833 -5.516 -70.224 1.00 76.25 97 SER A N 1
ATOM 756 C CA . SER A 1 97 ? 25.723 -6.124 -69.228 1.00 76.25 97 SER A CA 1
ATOM 757 C C . SER A 1 97 ? 26.060 -5.154 -68.101 1.00 76.25 97 SER A C 1
ATOM 759 O O . SER A 1 97 ? 26.162 -5.594 -66.968 1.00 76.25 97 SER A O 1
ATOM 761 N N . ALA A 1 98 ? 26.178 -3.849 -68.356 1.00 78.62 98 ALA A N 1
ATOM 762 C CA . ALA A 1 98 ? 26.359 -2.828 -67.321 1.00 78.62 98 ALA A CA 1
ATOM 763 C C . ALA A 1 98 ? 25.054 -2.523 -66.570 1.00 78.62 98 ALA A C 1
ATOM 765 O O . ALA A 1 98 ? 25.100 -2.217 -65.385 1.00 78.62 98 ALA A O 1
ATOM 766 N N . ALA A 1 99 ? 23.894 -2.659 -67.216 1.00 76.69 99 ALA A N 1
ATOM 767 C CA . ALA A 1 99 ? 22.581 -2.571 -66.584 1.00 76.69 99 ALA A CA 1
ATOM 768 C C . ALA A 1 99 ? 22.221 -3.864 -65.847 1.00 76.69 99 ALA A C 1
ATOM 770 O O . ALA A 1 99 ? 21.634 -3.784 -64.781 1.00 76.69 99 ALA A O 1
ATOM 771 N N . PHE A 1 100 ? 22.614 -5.042 -66.340 1.00 72.38 100 PHE A N 1
ATOM 772 C CA . PHE A 1 100 ? 22.469 -6.310 -65.623 1.00 72.38 100 PHE A CA 1
ATOM 773 C C . PHE A 1 100 ? 23.463 -6.400 -64.468 1.00 72.38 100 PHE A C 1
ATOM 775 O O . PHE A 1 100 ? 23.058 -6.745 -63.370 1.00 72.38 100 PHE A O 1
ATOM 782 N N . TYR A 1 101 ? 24.728 -6.018 -64.658 1.00 73.81 101 TYR A N 1
ATOM 783 C CA . TYR A 1 101 ? 25.693 -5.876 -63.566 1.00 73.81 101 TYR A CA 1
ATOM 784 C C . TYR A 1 101 ? 25.240 -4.795 -62.586 1.00 73.81 101 TYR A C 1
ATOM 786 O O . TYR A 1 101 ? 25.277 -5.029 -61.391 1.00 73.81 101 TYR A O 1
ATOM 794 N N . GLY A 1 102 ? 24.737 -3.654 -63.062 1.00 72.81 102 GLY A N 1
ATOM 795 C CA . GLY A 1 102 ? 24.184 -2.585 -62.229 1.00 72.81 102 GLY A CA 1
ATOM 796 C C . GLY A 1 102 ? 22.925 -3.003 -61.467 1.00 72.81 102 GLY A C 1
ATOM 797 O O . GLY A 1 102 ? 22.782 -2.639 -60.308 1.00 72.81 102 GLY A O 1
ATOM 798 N N . TYR A 1 103 ? 22.055 -3.814 -62.072 1.00 67.56 103 TYR A N 1
ATOM 799 C CA . TYR A 1 103 ? 20.857 -4.385 -61.452 1.00 67.56 103 TYR A CA 1
ATOM 800 C C . TYR A 1 103 ? 21.200 -5.518 -60.483 1.00 67.56 103 TYR A C 1
ATOM 802 O O . TYR A 1 103 ? 20.648 -5.571 -59.396 1.00 67.56 103 TYR A O 1
ATOM 810 N N . HIS A 1 104 ? 22.163 -6.377 -60.811 1.00 60.56 104 HIS A N 1
ATOM 811 C CA . HIS A 1 104 ? 22.684 -7.415 -59.924 1.00 60.56 104 HIS A CA 1
ATOM 812 C C . HIS A 1 104 ? 23.444 -6.790 -58.745 1.00 60.56 104 HIS A C 1
ATOM 814 O O . HIS A 1 104 ? 23.288 -7.223 -57.611 1.00 60.56 104 HIS A O 1
ATOM 820 N N . TRP A 1 105 ? 24.206 -5.724 -58.982 1.00 62.75 105 TRP A N 1
ATOM 821 C CA . TRP A 1 105 ? 24.850 -4.900 -57.959 1.00 62.75 105 TRP A CA 1
ATOM 822 C C . TRP A 1 105 ? 23.834 -4.111 -57.134 1.00 62.75 105 TRP A C 1
ATOM 824 O O . TRP A 1 105 ? 24.087 -3.894 -55.962 1.00 62.75 105 TRP A O 1
ATOM 834 N N . TYR A 1 106 ? 22.684 -3.725 -57.697 1.00 59.47 106 TYR A N 1
ATOM 835 C CA . TYR A 1 106 ? 21.568 -3.092 -56.984 1.00 59.47 106 TYR A CA 1
ATOM 836 C C . TYR A 1 106 ? 20.741 -4.096 -56.161 1.00 59.47 106 TYR A C 1
ATOM 838 O O . TYR A 1 106 ? 20.379 -3.790 -55.033 1.00 59.47 106 TYR A O 1
ATOM 846 N N . LEU A 1 107 ? 20.505 -5.312 -56.663 1.00 51.16 107 LEU A N 1
ATOM 847 C CA . LEU A 1 107 ? 19.889 -6.414 -55.912 1.00 51.16 107 LEU A CA 1
ATOM 848 C C . LEU A 1 107 ? 20.791 -6.916 -54.777 1.00 51.16 107 LEU A C 1
ATOM 850 O O . LEU A 1 107 ? 20.288 -7.336 -53.743 1.00 51.16 107 LEU A O 1
ATOM 854 N N . ASN A 1 108 ? 22.112 -6.863 -54.971 1.00 51.09 108 ASN A N 1
ATOM 855 C CA . ASN A 1 108 ? 23.113 -7.128 -53.937 1.00 51.09 108 ASN A CA 1
ATOM 856 C C . ASN A 1 108 ? 23.615 -5.838 -53.256 1.00 51.09 108 ASN A C 1
ATOM 858 O O . ASN A 1 108 ? 24.576 -5.889 -52.488 1.00 51.09 108 ASN A O 1
ATOM 862 N N . ARG A 1 109 ? 22.985 -4.677 -53.500 1.00 43.59 109 ARG A N 1
ATOM 863 C CA . ARG A 1 109 ? 23.157 -3.534 -52.602 1.00 43.59 109 ARG A CA 1
ATOM 864 C C . ARG A 1 109 ? 22.286 -3.803 -51.381 1.00 43.59 109 ARG A C 1
ATOM 866 O O . ARG A 1 109 ? 21.137 -4.213 -51.539 1.00 43.59 109 ARG A O 1
ATOM 873 N N . PRO A 1 110 ? 22.755 -3.419 -50.190 1.00 42.72 110 PRO A N 1
ATOM 874 C CA . PRO A 1 110 ? 21.880 -3.020 -49.104 1.00 42.72 110 PRO A CA 1
ATOM 875 C C . PRO A 1 110 ? 20.690 -2.172 -49.596 1.00 42.72 110 PRO A C 1
ATOM 877 O O . PRO A 1 110 ? 20.874 -1.003 -49.940 1.00 42.72 110 PRO A O 1
ATOM 880 N N . GLN A 1 111 ? 19.473 -2.730 -49.604 1.00 39.59 111 GLN A N 1
ATOM 881 C CA . GLN A 1 111 ? 18.259 -1.912 -49.539 1.00 39.59 111 GLN A CA 1
ATOM 882 C C . GLN A 1 111 ? 18.261 -1.255 -48.158 1.00 39.59 111 GLN A C 1
ATOM 884 O O . GLN A 1 111 ? 18.151 -1.987 -47.172 1.00 39.59 111 GLN A O 1
ATOM 889 N N . PRO A 1 112 ? 18.443 0.070 -48.031 1.00 35.62 112 PRO A N 1
ATOM 890 C CA . PRO A 1 112 ? 18.429 0.685 -46.718 1.00 35.62 112 PRO A CA 1
ATOM 891 C C . PRO A 1 112 ? 17.032 0.507 -46.119 1.00 35.62 112 PRO A C 1
ATOM 893 O O . PRO A 1 112 ? 16.073 1.103 -46.602 1.00 35.62 112 PRO A O 1
ATOM 896 N N . ILE A 1 113 ? 16.932 -0.277 -45.042 1.00 40.25 113 ILE A N 1
ATOM 897 C CA . ILE A 1 113 ? 15.990 0.110 -43.996 1.00 40.25 113 ILE A CA 1
ATOM 898 C C . ILE A 1 113 ? 16.486 1.478 -43.536 1.00 40.25 113 ILE A C 1
ATOM 900 O O . ILE A 1 113 ? 17.688 1.654 -43.306 1.00 40.25 113 ILE A O 1
ATOM 904 N N . GLU A 1 114 ? 15.595 2.466 -43.516 1.00 36.09 114 GLU A N 1
ATOM 905 C CA . GLU A 1 114 ? 15.951 3.799 -43.047 1.00 36.09 114 GLU A CA 1
ATOM 906 C C . GLU A 1 114 ? 16.436 3.654 -41.596 1.00 36.09 114 GLU A C 1
ATOM 908 O O . GLU A 1 114 ? 15.680 3.134 -40.771 1.00 36.09 114 GLU A O 1
ATOM 913 N N . PRO A 1 115 ? 17.696 4.015 -41.277 1.00 37.66 115 PRO A N 1
ATOM 914 C CA . PRO A 1 115 ? 18.235 3.810 -39.937 1.00 37.66 115 PRO A CA 1
ATOM 915 C C . PRO A 1 115 ? 17.372 4.620 -38.978 1.00 37.66 115 PRO A C 1
ATOM 917 O O . PRO A 1 115 ? 17.324 5.834 -39.162 1.00 37.66 115 PRO A O 1
ATOM 920 N N . ALA A 1 116 ? 16.677 3.930 -38.055 1.00 40.66 116 ALA A N 1
ATOM 921 C CA . ALA A 1 116 ? 15.558 4.415 -37.233 1.00 40.66 116 ALA A CA 1
ATOM 922 C C . ALA A 1 116 ? 15.554 5.950 -37.117 1.00 40.66 116 ALA A C 1
ATOM 924 O O . ALA A 1 116 ? 16.290 6.483 -36.283 1.00 40.66 116 ALA A O 1
ATOM 925 N N . PRO A 1 117 ? 14.858 6.666 -38.029 1.00 40.34 117 PRO A N 1
ATOM 926 C CA . PRO A 1 117 ? 15.272 8.033 -38.316 1.00 40.34 117 PRO A CA 1
ATOM 927 C C . PRO A 1 117 ? 15.121 8.962 -37.114 1.00 40.34 117 PRO A C 1
ATOM 929 O O . PRO A 1 117 ? 14.322 8.715 -36.211 1.00 40.34 117 PRO A O 1
ATOM 932 N N . MET A 1 118 ? 15.742 10.142 -37.200 1.00 44.34 118 MET A N 1
ATOM 933 C CA . MET A 1 118 ? 15.022 11.325 -36.729 1.00 44.34 118 MET A CA 1
ATOM 934 C C . MET A 1 118 ? 13.777 11.434 -37.612 1.00 44.34 118 MET A C 1
ATOM 936 O O . MET A 1 118 ? 13.809 12.045 -38.683 1.00 44.34 118 MET A O 1
ATOM 940 N N . VAL A 1 119 ? 12.719 10.710 -37.232 1.00 51.72 119 VAL A N 1
ATOM 941 C CA . VAL A 1 119 ? 11.480 10.624 -37.997 1.00 51.72 119 VAL A CA 1
ATOM 942 C C . VAL A 1 119 ? 10.809 11.966 -37.830 1.00 51.72 119 VAL A C 1
ATOM 944 O O . VAL A 1 119 ? 10.062 12.163 -36.876 1.00 51.72 119 VAL A O 1
ATOM 947 N N . TYR A 1 120 ? 11.120 12.879 -38.750 1.00 61.28 120 TYR A N 1
ATOM 948 C CA . TYR A 1 120 ? 10.572 14.222 -38.777 1.00 61.28 120 TYR A CA 1
ATOM 949 C C . TYR A 1 120 ? 9.052 14.151 -38.644 1.00 61.28 120 TYR A C 1
ATOM 951 O O . TYR A 1 120 ? 8.360 13.775 -39.595 1.00 61.28 120 TYR A O 1
ATOM 959 N N . GLN A 1 121 ? 8.540 14.459 -37.454 1.00 66.75 121 GLN A N 1
ATOM 960 C CA . GLN A 1 121 ? 7.112 14.423 -37.202 1.00 66.75 121 GLN A CA 1
ATOM 961 C C . GLN A 1 121 ? 6.523 15.665 -37.850 1.00 66.75 121 GLN A C 1
ATOM 963 O O . GLN A 1 121 ? 6.755 16.788 -37.400 1.00 66.75 121 GLN A O 1
ATOM 968 N N . GLU A 1 122 ? 5.796 15.459 -38.944 1.00 75.50 122 GLU A N 1
ATOM 969 C CA . GLU A 1 122 ? 4.994 16.519 -39.531 1.00 75.50 122 GLU A CA 1
ATOM 970 C C . GLU A 1 122 ? 3.856 16.852 -38.560 1.00 75.50 122 GLU A C 1
ATOM 972 O O . GLU A 1 122 ? 3.096 15.985 -38.119 1.00 75.50 122 GLU A O 1
ATOM 977 N N . THR A 1 123 ? 3.793 18.117 -38.163 1.00 82.31 123 THR A N 1
ATOM 978 C CA . THR A 1 123 ? 2.813 18.651 -37.220 1.00 82.31 123 THR A CA 1
ATOM 979 C C . THR A 1 123 ? 2.186 19.909 -37.808 1.00 82.31 123 THR A C 1
ATOM 981 O O . THR A 1 123 ? 2.817 20.652 -38.567 1.00 82.31 123 THR A O 1
ATOM 984 N N . SER A 1 124 ? 0.928 20.147 -37.454 1.00 86.56 124 SER A N 1
ATOM 985 C CA . SER A 1 124 ? 0.183 21.349 -37.818 1.00 86.56 124 SER A CA 1
ATOM 986 C C . SER A 1 124 ? -0.187 22.138 -36.571 1.00 86.56 124 SER A C 1
ATOM 988 O O . SER A 1 124 ? -0.568 21.549 -35.555 1.00 86.56 124 SER A O 1
ATOM 990 N N . ILE A 1 125 ? -0.114 23.465 -36.669 1.00 89.31 125 ILE A N 1
ATOM 991 C CA . ILE A 1 125 ? -0.486 24.389 -35.593 1.00 89.31 125 ILE A CA 1
ATOM 992 C C . ILE A 1 125 ? -1.920 24.876 -35.784 1.00 89.31 125 ILE A C 1
ATOM 994 O O . ILE A 1 125 ? -2.319 25.278 -36.876 1.00 89.31 125 ILE A O 1
ATOM 998 N N . ARG A 1 126 ? -2.664 24.943 -34.682 1.00 88.31 126 ARG A N 1
ATOM 999 C CA . ARG A 1 126 ? -3.905 25.703 -34.555 1.00 88.31 126 ARG A CA 1
ATOM 1000 C C . ARG A 1 126 ? -3.659 26.928 -33.676 1.00 88.31 126 ARG A C 1
ATOM 1002 O O . ARG A 1 126 ? -3.257 26.793 -32.521 1.00 88.31 126 ARG A O 1
ATOM 1009 N N . VAL A 1 127 ? -3.924 28.119 -34.212 1.00 90.25 127 VAL A N 1
ATOM 1010 C CA . VAL A 1 127 ? -3.896 29.360 -33.425 1.00 90.25 127 VAL A CA 1
ATOM 1011 C C . VAL A 1 127 ? -5.155 29.440 -32.567 1.00 90.25 127 VAL A C 1
ATOM 1013 O O . VAL A 1 127 ? -6.265 29.518 -33.092 1.00 90.25 127 VAL A O 1
ATOM 1016 N N . SER A 1 128 ? -4.979 29.484 -31.251 1.00 88.69 128 SER A N 1
ATOM 1017 C CA . SER A 1 128 ? -5.982 29.988 -30.317 1.00 88.69 128 SER A CA 1
ATOM 1018 C C . SER A 1 128 ? -5.701 31.471 -30.092 1.00 88.69 128 SER A C 1
ATOM 1020 O O . SER A 1 128 ? -4.823 31.840 -29.307 1.00 88.69 128 SER A O 1
ATOM 1022 N N . ALA A 1 129 ? -6.421 32.319 -30.829 1.00 85.44 129 ALA A N 1
ATOM 1023 C CA . ALA A 1 129 ? -6.316 33.770 -30.709 1.00 85.44 129 ALA A CA 1
ATOM 1024 C C . ALA A 1 129 ? -6.623 34.229 -29.266 1.00 85.44 129 ALA A C 1
ATOM 1026 O O . ALA A 1 129 ? -7.426 33.578 -28.586 1.00 85.44 129 ALA A O 1
ATOM 1027 N N . PRO A 1 130 ? -6.032 35.347 -28.798 1.00 84.81 130 PRO A N 1
ATOM 1028 C CA . PRO A 1 130 ? -6.330 35.905 -27.486 1.00 84.81 130 PRO A CA 1
ATOM 1029 C C . PRO A 1 130 ? -7.830 36.079 -27.279 1.00 84.81 130 PRO A C 1
ATOM 1031 O O . PRO A 1 130 ? -8.518 36.695 -28.097 1.00 84.81 130 PRO A O 1
ATOM 1034 N N . ARG A 1 131 ? -8.330 35.569 -26.152 1.00 83.88 131 ARG A N 1
ATOM 1035 C CA . ARG A 1 131 ? -9.665 35.923 -25.662 1.00 83.88 131 ARG A CA 1
ATOM 1036 C C . ARG A 1 131 ? -9.684 37.409 -25.297 1.00 83.88 131 ARG A C 1
ATOM 1038 O O . ARG A 1 131 ? -8.634 38.036 -25.136 1.00 83.88 131 ARG A O 1
ATOM 1045 N N . THR A 1 132 ? -10.869 37.990 -25.151 1.00 79.00 132 THR A N 1
ATOM 1046 C CA . THR A 1 132 ? -10.955 39.353 -24.626 1.00 79.00 132 THR A CA 1
ATOM 1047 C C . THR A 1 132 ? -10.504 39.378 -23.167 1.00 79.00 132 THR A C 1
ATOM 1049 O O . THR A 1 132 ? -10.753 38.428 -22.426 1.00 79.00 132 THR A O 1
ATOM 1052 N N . VAL A 1 133 ? -9.803 40.438 -22.757 1.00 81.56 133 VAL A N 1
ATOM 1053 C CA . VAL A 1 133 ? -9.296 40.581 -21.385 1.00 81.56 133 VAL A CA 1
ATOM 1054 C C . VAL A 1 133 ? -10.442 40.493 -20.387 1.00 81.56 133 VAL A C 1
ATOM 1056 O O . VAL A 1 133 ? -11.418 41.231 -20.491 1.00 81.56 133 VAL A O 1
ATOM 1059 N N . ASN A 1 134 ? -10.314 39.601 -19.399 1.00 81.06 134 ASN A N 1
ATOM 1060 C CA . ASN A 1 134 ? -11.251 39.567 -18.288 1.00 81.06 134 ASN A CA 1
ATOM 1061 C C . ASN A 1 134 ? -10.966 40.741 -17.346 1.00 81.06 134 ASN A C 1
ATOM 1063 O O . ASN A 1 134 ? -10.294 40.615 -16.322 1.00 81.06 134 ASN A O 1
ATOM 1067 N N . TYR A 1 135 ? -11.499 41.903 -17.703 1.00 82.69 135 TYR A N 1
ATOM 1068 C CA . TYR A 1 135 ? -11.400 43.104 -16.891 1.00 82.69 135 TYR A CA 1
ATOM 1069 C C . TYR A 1 135 ? -12.194 43.011 -15.572 1.00 82.69 135 TYR A C 1
ATOM 1071 O O . TYR A 1 135 ? -11.993 43.867 -14.715 1.00 82.69 135 TYR A O 1
ATOM 1079 N N . GLN A 1 136 ? -13.060 42.004 -15.362 1.00 73.88 136 GLN A N 1
ATOM 1080 C CA . GLN A 1 136 ? -13.728 41.807 -14.066 1.00 73.88 136 GLN A CA 1
ATOM 1081 C C . GLN A 1 136 ? -12.748 41.310 -12.991 1.00 73.88 136 GLN A C 1
ATOM 1083 O O . GLN A 1 136 ? -12.980 41.552 -11.805 1.00 73.88 136 GLN A O 1
ATOM 1088 N N . ALA A 1 137 ? -11.620 40.699 -13.378 1.00 74.19 137 ALA A N 1
ATOM 1089 C CA . ALA A 1 137 ? -10.546 40.313 -12.464 1.00 74.19 137 ALA A CA 1
ATOM 1090 C C . ALA A 1 137 ? -9.986 41.522 -11.685 1.00 74.19 137 ALA A C 1
ATOM 1092 O O . ALA A 1 137 ? -10.039 42.668 -12.140 1.00 74.19 137 ALA A O 1
ATOM 1093 N N . GLN A 1 138 ? -9.478 41.303 -10.466 1.00 67.31 138 GLN A N 1
ATOM 1094 C CA . GLN A 1 138 ? -9.011 42.397 -9.596 1.00 67.31 138 GLN A CA 1
ATOM 1095 C C . GLN A 1 138 ? -7.800 43.140 -10.192 1.00 67.31 138 GLN A C 1
ATOM 1097 O O . GLN A 1 138 ? -7.712 44.361 -10.082 1.00 67.31 138 GLN A O 1
ATOM 1102 N N . LYS A 1 139 ? -6.945 42.415 -10.921 1.00 71.56 139 LYS A N 1
ATOM 1103 C CA . LYS A 1 139 ? -6.040 42.951 -11.943 1.00 71.56 139 LYS A CA 1
ATOM 1104 C C . LYS A 1 139 ? -6.510 42.437 -13.313 1.00 71.56 139 LYS A C 1
ATOM 1106 O O . LYS A 1 139 ? -6.563 41.224 -13.490 1.00 71.56 139 LYS A O 1
ATOM 1111 N N . PRO A 1 140 ? -6.850 43.308 -14.278 1.00 69.50 140 PRO A N 1
ATOM 1112 C CA . PRO A 1 140 ? -7.123 42.892 -15.653 1.00 69.50 140 PRO A CA 1
ATOM 1113 C C . PRO A 1 140 ? -5.868 42.341 -16.344 1.00 69.50 140 PRO A C 1
ATOM 1115 O O . PRO A 1 140 ? -4.996 43.102 -16.767 1.00 69.50 140 PRO A O 1
ATOM 1118 N N . GLU A 1 141 ? -5.763 41.018 -16.459 1.00 75.38 141 GLU A N 1
ATOM 1119 C CA . GLU A 1 141 ? -4.584 40.366 -17.037 1.00 75.38 141 GLU A CA 1
ATOM 1120 C C . GLU A 1 141 ? -4.657 40.258 -18.565 1.00 75.38 141 GLU A C 1
ATOM 1122 O O . GLU A 1 141 ? -5.654 39.825 -19.158 1.00 75.38 141 GLU A O 1
ATOM 1127 N N . ALA A 1 142 ? -3.567 40.674 -19.213 1.00 80.50 142 ALA A N 1
ATOM 1128 C CA . ALA A 1 142 ? -3.444 40.716 -20.659 1.00 80.50 142 ALA A CA 1
ATOM 1129 C C . ALA A 1 142 ? -3.430 39.289 -21.233 1.00 80.50 142 ALA A C 1
ATOM 1131 O O . ALA A 1 142 ? -2.557 38.487 -20.914 1.00 80.50 142 ALA A O 1
ATOM 1132 N N . GLN A 1 143 ? -4.434 38.960 -22.050 1.00 84.69 143 GLN A N 1
ATOM 1133 C CA . GLN A 1 143 ? -4.728 37.563 -22.376 1.00 84.69 143 GLN A CA 1
ATOM 1134 C C . GLN A 1 143 ? -3.643 36.914 -23.236 1.00 84.69 143 GLN A C 1
ATOM 1136 O O . GLN A 1 143 ? -3.153 37.545 -24.178 1.00 84.69 143 GLN A O 1
ATOM 1141 N N . PRO A 1 144 ? -3.311 35.642 -22.971 1.00 90.56 144 PRO A N 1
ATOM 1142 C CA . PRO A 1 144 ? -2.334 34.932 -23.768 1.00 90.56 144 PRO A CA 1
ATOM 1143 C C . PRO A 1 144 ? -2.831 34.631 -25.188 1.00 90.56 144 PRO A C 1
ATOM 1145 O O . PRO A 1 144 ? -4.005 34.336 -25.413 1.00 90.56 144 PRO A O 1
ATOM 1148 N N . LEU A 1 145 ? -1.899 34.631 -26.139 1.00 91.75 145 LEU A N 1
ATOM 1149 C CA . LEU A 1 145 ? -2.034 33.977 -27.447 1.00 91.75 145 LEU A CA 1
ATOM 1150 C C . LEU A 1 145 ? -1.471 32.557 -27.308 1.00 91.75 145 LEU A C 1
ATOM 1152 O O . LEU A 1 145 ? -0.375 32.407 -26.777 1.00 91.75 145 LEU A O 1
ATOM 1156 N N . SER A 1 146 ? -2.180 31.521 -27.763 1.00 91.25 146 SER A N 1
ATOM 1157 C CA . SER A 1 146 ? -1.699 30.129 -27.669 1.00 91.25 146 SER A CA 1
ATOM 1158 C C . SER A 1 146 ? -1.624 29.452 -29.037 1.00 91.25 146 SER A C 1
ATOM 1160 O O . SER A 1 146 ? -2.546 29.553 -29.846 1.00 91.25 146 SER A O 1
ATOM 1162 N N . LEU A 1 147 ? -0.535 28.732 -29.285 1.00 92.44 147 LEU A N 1
ATOM 1163 C CA . LEU A 1 147 ? -0.284 27.936 -30.482 1.00 92.44 147 LEU A CA 1
ATOM 1164 C C . LEU A 1 147 ? -0.286 26.461 -30.093 1.00 92.44 147 LEU A C 1
ATOM 1166 O O . LEU A 1 147 ? 0.598 26.010 -29.366 1.00 92.44 147 LEU A O 1
ATOM 1170 N N . ASN A 1 148 ? -1.294 25.731 -30.566 1.00 90.75 148 ASN A N 1
ATOM 1171 C CA . ASN A 1 148 ? -1.507 24.324 -30.241 1.00 90.75 148 ASN A CA 1
ATOM 1172 C C . ASN A 1 148 ? -1.060 23.443 -31.410 1.00 90.75 148 ASN A C 1
ATOM 1174 O O . ASN A 1 148 ? -1.612 23.537 -32.506 1.00 90.75 148 ASN A O 1
ATOM 1178 N N . PHE A 1 149 ? -0.065 22.600 -31.173 1.00 91.06 149 PHE A N 1
ATOM 1179 C CA . PHE A 1 149 ? 0.523 21.664 -32.123 1.00 91.06 149 PHE A CA 1
ATOM 1180 C C . PHE A 1 149 ? -0.162 20.297 -31.974 1.00 91.06 149 PHE A C 1
ATOM 1182 O O . PHE A 1 149 ? -0.462 19.874 -30.859 1.00 91.06 149 PHE A O 1
ATOM 1189 N N . MET A 1 150 ? -0.420 19.588 -33.079 1.00 83.88 150 MET A N 1
ATOM 1190 C CA . MET A 1 150 ? -1.070 18.265 -33.005 1.00 83.88 150 MET A CA 1
ATOM 1191 C C . MET A 1 150 ? -0.177 17.183 -32.382 1.00 83.88 150 MET A C 1
ATOM 1193 O O . MET A 1 150 ? -0.672 16.329 -31.652 1.00 83.88 150 MET A O 1
ATOM 1197 N N . HIS A 1 151 ? 1.125 17.240 -32.657 1.00 82.00 151 HIS A N 1
ATOM 1198 C CA . HIS A 1 151 ? 2.145 16.369 -32.072 1.00 82.00 151 HIS A CA 1
ATOM 1199 C C . HIS A 1 151 ? 3.076 17.162 -31.149 1.00 82.00 151 HIS A C 1
ATOM 1201 O O . HIS A 1 151 ? 3.237 18.373 -31.327 1.00 82.00 151 HIS A O 1
ATOM 1207 N N . SER A 1 152 ? 3.705 16.464 -30.199 1.00 84.00 152 SER A N 1
ATOM 1208 C CA . SER A 1 152 ? 4.711 16.996 -29.271 1.00 84.00 152 SER A CA 1
ATOM 1209 C C . SER A 1 152 ? 5.815 17.755 -30.025 1.00 84.00 152 SER A C 1
ATOM 1211 O O . SER A 1 152 ? 6.595 17.150 -30.754 1.00 84.00 152 SER A O 1
ATOM 1213 N N . ALA A 1 153 ? 5.866 19.082 -29.887 1.00 87.50 153 ALA A N 1
ATOM 1214 C CA . ALA A 1 153 ? 6.656 19.969 -30.751 1.00 87.50 153 ALA A CA 1
ATOM 1215 C C . ALA A 1 153 ? 7.738 20.773 -30.013 1.00 87.50 153 ALA A C 1
ATOM 1217 O O . ALA A 1 153 ? 8.737 21.172 -30.622 1.00 87.50 153 ALA A O 1
ATOM 1218 N N . ALA A 1 154 ? 7.563 20.994 -28.708 1.00 87.00 154 ALA A N 1
ATOM 1219 C CA . ALA A 1 154 ? 8.541 21.684 -27.877 1.00 87.00 154 ALA A CA 1
ATOM 1220 C C . ALA A 1 154 ? 9.869 20.905 -27.804 1.00 87.00 154 ALA A C 1
ATOM 1222 O O . ALA A 1 154 ? 9.850 19.673 -27.678 1.00 87.00 154 ALA A O 1
ATOM 1223 N N . PRO A 1 155 ? 11.029 21.583 -27.773 1.00 85.00 155 PRO A N 1
ATOM 1224 C CA . PRO A 1 155 ? 12.226 21.030 -27.149 1.00 85.00 155 PRO A CA 1
ATOM 1225 C C . PRO A 1 155 ? 11.923 20.717 -25.675 1.00 85.00 155 PRO A C 1
ATOM 1227 O O . PRO A 1 155 ? 11.424 21.584 -24.957 1.00 85.00 155 PRO A O 1
ATOM 1230 N N . ILE A 1 156 ? 12.229 19.505 -25.199 1.00 81.12 156 ILE A N 1
ATOM 1231 C CA . ILE A 1 156 ? 11.883 19.065 -23.830 1.00 81.12 156 ILE A CA 1
ATOM 1232 C C . ILE A 1 156 ? 12.485 19.974 -22.740 1.00 81.12 156 ILE A C 1
ATOM 1234 O O . ILE A 1 156 ? 11.866 20.218 -21.710 1.00 81.12 156 ILE A O 1
ATOM 1238 N N . THR A 1 157 ? 13.651 20.569 -23.010 1.00 78.44 157 THR A N 1
ATOM 1239 C CA . THR A 1 157 ? 14.333 21.549 -22.148 1.00 78.44 157 THR A CA 1
ATOM 1240 C C . THR A 1 157 ? 13.742 22.964 -22.195 1.00 78.44 157 THR A C 1
ATOM 1242 O O . THR A 1 157 ? 14.049 23.769 -21.318 1.00 78.44 157 THR A O 1
ATOM 1245 N N . ALA A 1 158 ? 12.913 23.286 -23.193 1.00 81.06 158 ALA A N 1
ATOM 1246 C CA . ALA A 1 158 ? 12.246 24.584 -23.331 1.00 81.06 158 ALA A CA 1
ATOM 1247 C C . ALA A 1 158 ? 10.844 24.608 -22.691 1.00 81.06 158 ALA A C 1
ATOM 1249 O O . ALA A 1 158 ? 10.264 25.682 -22.522 1.00 81.06 158 ALA A O 1
ATOM 1250 N N . MET A 1 159 ? 10.299 23.450 -22.302 1.00 78.31 159 MET A N 1
ATOM 1251 C CA . MET A 1 159 ? 9.039 23.362 -21.558 1.00 78.31 159 MET A CA 1
ATOM 1252 C C . MET A 1 159 ? 9.138 24.130 -20.236 1.00 78.31 159 MET A C 1
ATOM 1254 O O . MET A 1 159 ? 10.021 23.880 -19.417 1.00 78.31 159 MET A O 1
ATOM 1258 N N . GLY A 1 160 ? 8.229 25.080 -20.022 1.00 73.50 160 GLY A N 1
ATOM 1259 C CA . GLY A 1 160 ? 8.234 25.964 -18.859 1.00 73.50 160 GLY A CA 1
ATOM 1260 C C . GLY A 1 160 ? 9.208 27.150 -18.937 1.00 73.50 160 GLY A C 1
ATOM 1261 O O . GLY A 1 160 ? 9.142 28.014 -18.059 1.00 73.50 160 GLY A O 1
ATOM 1262 N N . GLN A 1 161 ? 10.060 27.242 -19.963 1.00 79.06 161 GLN A N 1
ATOM 1263 C CA . GLN A 1 161 ? 11.045 28.320 -20.134 1.00 79.06 161 GLN A CA 1
ATOM 1264 C C . GLN A 1 161 ? 10.536 29.443 -21.043 1.00 79.06 161 GLN A C 1
ATOM 1266 O O . GLN A 1 161 ? 9.617 29.243 -21.837 1.00 79.06 161 GLN A O 1
ATOM 1271 N N . VAL A 1 162 ? 11.146 30.627 -20.925 1.00 83.31 162 VAL A N 1
ATOM 1272 C CA . VAL A 1 162 ? 10.894 31.759 -21.830 1.00 83.31 162 VAL A CA 1
ATOM 1273 C C . VAL A 1 162 ? 11.659 31.563 -23.142 1.00 83.31 162 VAL A C 1
ATOM 1275 O O . VAL A 1 162 ? 12.798 31.101 -23.145 1.00 83.31 162 VAL A O 1
ATOM 1278 N N . VAL A 1 163 ? 11.021 31.925 -24.251 1.00 84.12 163 VAL A N 1
ATOM 1279 C CA . VAL A 1 163 ? 11.512 31.822 -25.626 1.00 84.12 163 VAL A CA 1
ATOM 1280 C C . VAL A 1 163 ? 11.730 33.234 -26.178 1.00 84.12 163 VAL A C 1
ATOM 1282 O O . VAL A 1 163 ? 10.797 34.035 -26.247 1.00 84.12 163 VAL A O 1
ATOM 1285 N N . ASP A 1 164 ? 12.967 33.539 -26.570 1.00 81.38 164 ASP A N 1
ATOM 1286 C CA . ASP A 1 164 ? 13.413 34.838 -27.099 1.00 81.38 164 ASP A CA 1
ATOM 1287 C C . ASP A 1 164 ? 13.645 34.832 -28.625 1.00 81.38 164 ASP A C 1
ATOM 1289 O O . ASP A 1 164 ? 13.787 35.888 -29.242 1.00 81.38 164 ASP A O 1
ATOM 1293 N N . GLN A 1 165 ? 13.691 33.646 -29.240 1.00 84.56 165 GLN A N 1
ATOM 1294 C CA . GLN A 1 165 ? 14.060 33.419 -30.639 1.00 84.56 165 GLN A CA 1
ATOM 1295 C C . GLN A 1 165 ? 13.124 32.408 -31.319 1.00 84.56 165 GLN A C 1
ATOM 1297 O O . GLN A 1 165 ? 12.360 31.696 -30.675 1.00 84.56 165 GLN A O 1
ATOM 1302 N N . GLY A 1 166 ? 13.175 32.341 -32.652 1.00 87.69 166 GLY A N 1
ATOM 1303 C CA . GLY A 1 166 ? 12.410 31.368 -33.443 1.00 87.69 166 GLY A CA 1
ATOM 1304 C C . GLY A 1 166 ? 10.951 31.740 -33.733 1.00 87.69 166 GLY A C 1
ATOM 1305 O O . GLY A 1 166 ? 10.294 31.057 -34.514 1.00 87.69 166 GLY A O 1
ATOM 1306 N N . ILE A 1 167 ? 10.433 32.829 -33.162 1.00 91.75 167 ILE A N 1
ATOM 1307 C CA . ILE A 1 167 ? 9.063 33.295 -33.398 1.00 91.75 167 ILE A CA 1
ATOM 1308 C C . ILE A 1 167 ? 8.981 34.824 -33.387 1.00 91.75 167 ILE A C 1
ATOM 1310 O O . ILE A 1 167 ? 9.664 35.488 -32.608 1.00 91.75 167 ILE A O 1
ATOM 1314 N N . SER A 1 168 ? 8.150 35.398 -34.257 1.00 89.44 168 SER A N 1
ATOM 1315 C CA . SER A 1 168 ? 7.898 36.841 -34.313 1.00 89.44 168 SER A CA 1
ATOM 1316 C C . SER A 1 168 ? 6.425 37.163 -34.576 1.00 89.44 168 SER A C 1
ATOM 1318 O O . SER A 1 168 ? 5.650 36.320 -35.029 1.00 89.44 168 SER A O 1
ATOM 1320 N N . LEU A 1 169 ? 6.037 38.397 -34.246 1.00 91.00 169 LEU A N 1
ATOM 1321 C CA . LEU A 1 169 ? 4.671 38.910 -34.307 1.00 91.00 169 LEU A CA 1
ATOM 1322 C C . LEU A 1 169 ? 4.681 40.272 -35.015 1.00 91.00 169 LEU A C 1
ATOM 1324 O O . LEU A 1 169 ? 5.457 41.152 -34.641 1.00 91.00 169 LEU A O 1
ATOM 1328 N N . THR A 1 170 ? 3.811 40.454 -36.008 1.00 85.88 170 THR A N 1
ATOM 1329 C CA . THR A 1 170 ? 3.679 41.698 -36.781 1.00 85.88 170 THR A CA 1
ATOM 1330 C C . THR A 1 170 ? 2.223 42.184 -36.770 1.00 85.88 170 THR A C 1
ATOM 1332 O O . THR A 1 170 ? 1.351 41.426 -37.192 1.00 85.88 170 THR A O 1
ATOM 1335 N N . PRO A 1 171 ? 1.932 43.432 -36.344 1.00 86.56 171 PRO A N 1
ATOM 1336 C CA . PRO A 1 171 ? 2.849 44.376 -35.697 1.00 86.56 171 PRO A CA 1
ATOM 1337 C C . PRO A 1 171 ? 3.323 43.869 -34.322 1.00 86.56 171 PRO A C 1
ATOM 1339 O O . PRO A 1 171 ? 2.621 43.119 -33.649 1.00 86.56 171 PRO A O 1
ATOM 1342 N N . ALA A 1 172 ? 4.523 44.278 -33.907 1.00 83.50 172 ALA A N 1
ATOM 1343 C CA . ALA A 1 172 ? 5.140 43.786 -32.677 1.00 83.50 172 ALA A CA 1
ATOM 1344 C C . ALA A 1 172 ? 4.446 44.309 -31.404 1.00 83.50 172 ALA A C 1
ATOM 1346 O O . ALA A 1 172 ? 4.015 45.462 -31.339 1.00 83.50 172 ALA A O 1
ATOM 1347 N N . ILE A 1 173 ? 4.399 43.462 -30.372 1.00 85.12 173 ILE A N 1
ATOM 1348 C CA . ILE A 1 173 ? 3.936 43.776 -29.013 1.00 85.12 173 ILE A CA 1
ATOM 1349 C C . ILE A 1 173 ? 4.989 43.290 -28.010 1.00 85.12 173 ILE A C 1
ATOM 1351 O O . ILE A 1 173 ? 5.618 42.256 -28.214 1.00 85.12 173 ILE A O 1
ATOM 1355 N N . GLU A 1 174 ? 5.172 44.032 -26.917 1.00 84.50 174 GLU A N 1
ATOM 1356 C CA . GLU A 1 174 ? 6.007 43.613 -25.787 1.00 84.50 174 GLU A CA 1
ATOM 1357 C C . GLU A 1 174 ? 5.350 42.442 -25.041 1.00 84.50 174 GLU A C 1
ATOM 1359 O O . GLU A 1 174 ? 4.217 42.557 -24.572 1.00 84.50 174 GLU A O 1
ATOM 1364 N N . GLY A 1 175 ? 6.068 41.334 -24.880 1.00 88.19 175 GLY A N 1
ATOM 1365 C CA . GLY A 1 175 ? 5.588 40.122 -24.217 1.00 88.19 175 GLY A CA 1
ATOM 1366 C C . GLY A 1 175 ? 6.663 39.048 -24.164 1.00 88.19 175 GLY A C 1
ATOM 1367 O O . GLY A 1 175 ? 7.772 39.256 -24.654 1.00 88.19 175 GLY A O 1
ATOM 1368 N N . GLU A 1 176 ? 6.330 37.913 -23.564 1.00 89.56 176 GLU A N 1
ATOM 1369 C CA . GLU A 1 176 ? 7.229 36.774 -23.373 1.00 89.56 176 GLU A CA 1
ATOM 1370 C C . GLU A 1 176 ? 6.551 35.502 -23.899 1.00 89.56 176 GLU A C 1
ATOM 1372 O O . GLU A 1 176 ? 5.425 35.184 -23.514 1.00 89.56 176 GLU A O 1
ATOM 1377 N N . TRP A 1 177 ? 7.215 34.789 -24.812 1.00 91.44 177 TRP A N 1
ATOM 1378 C CA . TRP A 1 177 ? 6.782 33.464 -25.263 1.00 91.44 177 TRP A CA 1
ATOM 1379 C C . TRP A 1 177 ? 7.261 32.402 -24.268 1.00 91.44 177 TRP A C 1
ATOM 1381 O O . TRP A 1 177 ? 8.363 32.520 -23.743 1.00 91.44 177 TRP A O 1
ATOM 1391 N N . LYS A 1 178 ? 6.467 31.364 -24.006 1.00 89.19 178 LYS A N 1
ATOM 1392 C CA . LYS A 1 178 ? 6.796 30.251 -23.105 1.00 89.19 178 LYS A CA 1
ATOM 1393 C C . LYS A 1 178 ? 6.002 28.999 -23.467 1.00 89.19 178 LYS A C 1
ATOM 1395 O O . LYS A 1 178 ? 4.793 29.065 -23.680 1.00 89.19 178 LYS A O 1
ATOM 1400 N N . TRP A 1 179 ? 6.662 27.845 -23.521 1.00 88.75 179 TRP A N 1
ATOM 1401 C CA . TRP A 1 179 ? 5.973 26.560 -23.682 1.00 88.75 179 TRP A CA 1
ATOM 1402 C C . TRP A 1 179 ? 5.246 26.201 -22.381 1.00 88.75 179 TRP A C 1
ATOM 1404 O O . TRP A 1 179 ? 5.885 26.053 -21.338 1.00 88.75 179 TRP A O 1
ATOM 1414 N N . ALA A 1 180 ? 3.918 26.087 -22.436 1.00 82.81 180 ALA A N 1
ATOM 1415 C CA . ALA A 1 180 ? 3.085 25.672 -21.305 1.00 82.81 180 ALA A CA 1
ATOM 1416 C C . ALA A 1 180 ? 2.984 24.142 -21.215 1.00 82.81 180 ALA A C 1
ATOM 1418 O O . ALA A 1 180 ? 3.059 23.587 -20.123 1.00 82.81 180 ALA A O 1
ATOM 1419 N N . THR A 1 181 ? 2.895 23.472 -22.365 1.00 82.88 181 THR A N 1
ATOM 1420 C CA . THR A 1 181 ? 3.015 22.012 -22.509 1.00 82.88 181 THR A CA 1
ATOM 1421 C C . THR A 1 181 ? 3.963 21.691 -23.668 1.00 82.88 181 THR A C 1
ATOM 1423 O O . THR A 1 181 ? 4.456 22.589 -24.354 1.00 82.88 181 THR A O 1
ATOM 1426 N N . GLU A 1 182 ? 4.218 20.413 -23.921 1.00 83.69 182 GLU A N 1
ATOM 1427 C CA . GLU A 1 182 ? 4.972 19.920 -25.078 1.00 83.69 182 GLU A CA 1
ATOM 1428 C C . GLU A 1 182 ? 4.275 20.189 -26.427 1.00 83.69 182 GLU A C 1
ATOM 1430 O O . GLU A 1 182 ? 4.935 20.215 -27.470 1.00 83.69 182 GLU A O 1
ATOM 1435 N N . ARG A 1 183 ? 2.955 20.418 -26.404 1.00 89.00 183 ARG A N 1
ATOM 1436 C CA . ARG A 1 183 ? 2.095 20.736 -27.557 1.00 89.00 183 ARG A CA 1
ATOM 1437 C C . ARG A 1 183 ? 1.586 22.185 -27.580 1.00 89.00 183 ARG A C 1
ATOM 1439 O O . ARG A 1 183 ? 1.041 22.591 -28.602 1.00 89.00 183 ARG A O 1
ATOM 1446 N N . THR A 1 184 ? 1.756 22.981 -26.521 1.00 89.31 184 THR A N 1
ATOM 1447 C CA . THR A 1 184 ? 1.169 24.334 -26.419 1.00 89.31 184 THR A CA 1
ATOM 1448 C C . THR A 1 184 ? 2.214 25.401 -26.089 1.00 89.31 184 THR A C 1
ATOM 1450 O O . THR A 1 184 ? 2.702 25.498 -24.960 1.00 89.31 184 THR A O 1
ATOM 1453 N N . LEU A 1 185 ? 2.511 26.256 -27.072 1.00 92.25 185 LEU A N 1
ATOM 1454 C CA . LEU A 1 185 ? 3.346 27.453 -26.928 1.00 92.25 185 LEU A CA 1
ATOM 1455 C C . LEU A 1 185 ? 2.464 28.682 -26.667 1.00 92.25 185 LEU A C 1
ATOM 1457 O O . LEU A 1 185 ? 1.488 28.903 -27.380 1.00 92.25 185 LEU A O 1
ATOM 1461 N N . VAL A 1 186 ? 2.808 29.496 -25.670 1.00 91.44 186 VAL A N 1
ATOM 1462 C CA . VAL A 1 186 ? 1.974 30.603 -25.180 1.00 91.44 186 VAL A CA 1
ATOM 1463 C C . VAL A 1 186 ? 2.753 31.917 -25.189 1.00 91.44 186 VAL A C 1
ATOM 1465 O O . VAL A 1 186 ? 3.873 31.964 -24.700 1.00 91.44 186 VAL A O 1
ATOM 1468 N N . PHE A 1 187 ? 2.172 32.997 -25.711 1.00 93.06 187 PHE A N 1
ATOM 1469 C CA . PHE A 1 187 ? 2.694 34.361 -25.568 1.00 93.06 187 PHE A CA 1
ATOM 1470 C C . PHE A 1 187 ? 1.915 35.109 -24.496 1.00 93.06 187 PHE A C 1
ATOM 1472 O O . PHE A 1 187 ? 0.716 35.340 -24.666 1.00 93.06 187 PHE A O 1
ATOM 1479 N N . THR A 1 188 ? 2.603 35.533 -23.440 1.00 88.62 188 THR A N 1
ATOM 1480 C CA . THR A 1 188 ? 2.066 36.391 -22.381 1.00 88.62 188 THR A CA 1
ATOM 1481 C C . THR A 1 188 ? 2.489 37.841 -22.654 1.00 88.62 188 THR A C 1
ATOM 1483 O O . THR A 1 188 ? 3.655 38.191 -22.445 1.00 88.62 188 THR A O 1
ATOM 1486 N N . PRO A 1 189 ? 1.592 38.710 -23.153 1.00 89.56 189 PRO A N 1
ATOM 1487 C CA . PRO A 1 189 ? 1.921 40.104 -23.444 1.00 89.56 189 PRO A CA 1
ATOM 1488 C C . PRO A 1 189 ? 2.039 40.953 -22.165 1.00 89.56 189 PRO A C 1
ATOM 1490 O O . PRO A 1 189 ? 1.286 40.779 -21.210 1.00 89.56 189 PRO A O 1
ATOM 1493 N N . LYS A 1 190 ? 2.935 41.948 -22.161 1.00 82.81 190 LYS A N 1
ATOM 1494 C CA . LYS A 1 190 ? 3.125 42.892 -21.036 1.00 82.81 190 LYS A CA 1
ATOM 1495 C C . LYS A 1 190 ? 2.014 43.939 -20.923 1.00 82.81 190 LYS A C 1
ATOM 1497 O O . LYS A 1 190 ? 1.918 44.628 -19.910 1.00 82.81 190 LYS A O 1
ATOM 1502 N N . LYS A 1 191 ? 1.201 44.098 -21.971 1.00 81.94 191 LYS A N 1
ATOM 1503 C CA . LYS A 1 191 ? 0.090 45.056 -22.080 1.00 81.94 191 LYS A CA 1
ATOM 1504 C C . LYS A 1 191 ? -1.071 44.391 -22.819 1.00 81.94 191 LYS A C 1
ATOM 1506 O O . LYS A 1 191 ? -0.845 43.540 -23.674 1.00 81.94 191 LYS A O 1
ATOM 1511 N N . ALA A 1 192 ? -2.305 44.785 -22.508 1.00 81.25 192 ALA A N 1
ATOM 1512 C CA . ALA A 1 192 ? -3.488 44.278 -23.202 1.00 81.25 192 ALA A CA 1
ATOM 1513 C C . ALA A 1 192 ? -3.406 44.526 -24.721 1.00 81.25 192 ALA A C 1
ATOM 1515 O O . ALA A 1 192 ? -2.969 45.592 -25.161 1.00 81.25 192 ALA A O 1
ATOM 1516 N N . TRP A 1 193 ? -3.848 43.543 -25.508 1.00 85.44 193 TRP A N 1
ATOM 1517 C CA . TRP A 1 193 ? -3.913 43.649 -26.964 1.00 85.44 193 TRP A CA 1
ATOM 1518 C C . TRP A 1 193 ? -4.827 44.806 -27.405 1.00 85.44 193 TRP A C 1
ATOM 1520 O O . TRP A 1 193 ? -5.930 44.936 -26.866 1.00 85.44 193 TRP A O 1
ATOM 1530 N N . PRO A 1 194 ? -4.444 45.588 -28.430 1.00 85.81 194 PRO A N 1
ATOM 1531 C CA . PRO A 1 194 ? -5.371 46.457 -29.144 1.00 85.81 194 PRO A CA 1
ATOM 1532 C C . PRO A 1 194 ? -6.560 45.657 -29.691 1.00 85.81 194 PRO A C 1
ATOM 1534 O O . PRO A 1 194 ? -6.374 44.596 -30.293 1.00 85.81 194 PRO A O 1
ATOM 1537 N N . MET A 1 195 ? -7.780 46.151 -29.489 1.00 87.00 195 MET A N 1
ATOM 1538 C CA . MET A 1 195 ? -9.005 45.410 -29.818 1.00 87.00 195 MET A CA 1
ATOM 1539 C C . MET A 1 195 ? -9.431 45.600 -31.280 1.00 87.00 195 MET A C 1
ATOM 1541 O O . MET A 1 195 ? -9.627 46.732 -31.739 1.00 87.00 195 MET A O 1
ATOM 1545 N N . GLY A 1 196 ? -9.636 44.492 -31.998 1.00 84.31 196 GLY A N 1
ATOM 1546 C CA . GLY A 1 196 ? -9.998 44.486 -33.420 1.00 84.31 196 GLY A CA 1
ATOM 1547 C C . GLY A 1 196 ? -8.808 44.711 -34.356 1.00 84.31 196 GLY A C 1
ATOM 1548 O O . GLY A 1 196 ? -8.973 45.281 -35.433 1.00 84.31 196 GLY A O 1
ATOM 1549 N N . ALA A 1 197 ? -7.606 44.313 -33.934 1.00 86.75 197 ALA A N 1
ATOM 1550 C CA . ALA A 1 197 ? -6.371 44.436 -34.700 1.00 86.75 197 ALA A CA 1
ATOM 1551 C C . ALA A 1 197 ? -5.950 43.084 -35.302 1.00 86.75 197 ALA A C 1
ATOM 1553 O O . ALA A 1 197 ? -6.114 42.030 -34.687 1.00 86.75 197 ALA A O 1
ATOM 1554 N N . ASN A 1 198 ? -5.402 43.123 -36.518 1.00 86.75 198 ASN A N 1
ATOM 1555 C CA . ASN A 1 198 ? -4.902 41.947 -37.231 1.00 86.75 198 ASN A CA 1
ATOM 1556 C C . ASN A 1 198 ? -3.415 41.733 -36.936 1.00 86.75 198 ASN A C 1
ATOM 1558 O O . ASN A 1 198 ? -2.647 42.697 -36.944 1.00 86.75 198 ASN A O 1
ATOM 1562 N N . TYR A 1 199 ? -3.022 40.475 -36.749 1.00 91.19 199 TYR A N 1
ATOM 1563 C CA . TYR A 1 199 ? -1.651 40.060 -36.470 1.00 91.19 199 TYR A CA 1
ATOM 1564 C C . TYR A 1 199 ? -1.234 38.882 -37.348 1.00 91.19 199 TYR A C 1
ATOM 1566 O O . TYR A 1 199 ? -1.984 37.918 -37.515 1.00 91.19 199 TYR A O 1
ATOM 1574 N N . GLN A 1 200 ? -0.000 38.951 -37.841 1.00 91.12 200 GLN A N 1
ATOM 1575 C CA . GLN A 1 200 ? 0.711 37.858 -38.496 1.00 91.12 200 GLN A CA 1
ATOM 1576 C C . GLN A 1 200 ? 1.795 37.334 -37.549 1.00 91.12 200 GLN A C 1
ATOM 1578 O O . GLN A 1 200 ? 2.545 38.113 -36.956 1.00 91.12 200 GLN A O 1
ATOM 1583 N N . ILE A 1 201 ? 1.868 36.017 -37.403 1.00 92.06 201 ILE A N 1
ATOM 1584 C CA . ILE A 1 201 ? 2.898 35.287 -36.665 1.00 92.06 201 ILE A CA 1
ATOM 1585 C C . ILE A 1 201 ? 3.798 34.609 -37.697 1.00 92.06 201 ILE A C 1
ATOM 1587 O O . ILE A 1 201 ? 3.289 33.950 -38.608 1.00 92.06 201 ILE A O 1
ATOM 1591 N N . THR A 1 202 ? 5.113 34.723 -37.527 1.00 91.88 202 THR A N 1
ATOM 1592 C CA . THR A 1 202 ? 6.105 34.021 -38.352 1.00 91.88 202 THR A CA 1
ATOM 1593 C C . THR A 1 202 ? 6.950 33.109 -37.469 1.00 91.88 202 THR A C 1
ATOM 1595 O O . THR A 1 202 ? 7.448 33.540 -36.427 1.00 91.88 202 THR A O 1
ATOM 1598 N N . ILE A 1 203 ? 7.113 31.851 -37.882 1.00 91.25 203 ILE A N 1
ATOM 1599 C CA . ILE A 1 203 ? 7.852 30.812 -37.155 1.00 91.25 203 ILE A CA 1
ATOM 1600 C C . ILE A 1 203 ? 9.094 30.386 -37.943 1.00 91.25 203 ILE A C 1
ATOM 1602 O O . ILE A 1 203 ? 9.010 29.972 -39.098 1.00 91.25 203 ILE A O 1
ATOM 1606 N N . ASP A 1 204 ? 10.239 30.438 -37.273 1.00 90.38 204 ASP A N 1
ATOM 1607 C CA . ASP A 1 204 ? 11.531 29.918 -37.711 1.00 90.38 204 ASP A CA 1
ATOM 1608 C C . ASP A 1 204 ? 11.770 28.572 -37.008 1.00 90.38 204 ASP A C 1
ATOM 1610 O O . ASP A 1 204 ? 12.106 28.487 -35.821 1.00 90.38 204 ASP A O 1
ATOM 1614 N N . THR A 1 205 ? 11.512 27.497 -37.754 1.00 83.25 205 THR A N 1
ATOM 1615 C CA . THR A 1 205 ? 11.432 26.128 -37.230 1.00 83.25 205 THR A CA 1
ATOM 1616 C C . THR A 1 205 ? 12.750 25.606 -36.679 1.00 83.25 205 THR A C 1
ATOM 1618 O O . THR A 1 205 ? 12.720 24.795 -35.759 1.00 83.25 205 THR A O 1
ATOM 1621 N N . GLU A 1 206 ? 13.891 26.069 -37.202 1.00 79.94 206 GLU A N 1
ATOM 1622 C CA . GLU A 1 206 ? 15.222 25.615 -36.768 1.00 79.94 206 GLU A CA 1
ATOM 1623 C C . GLU A 1 206 ? 15.596 26.128 -35.370 1.00 79.94 206 GLU A C 1
ATOM 1625 O O . GLU A 1 206 ? 16.499 25.580 -34.740 1.00 79.94 206 GLU A O 1
ATOM 1630 N N . LYS A 1 207 ? 14.915 27.176 -34.881 1.00 84.06 207 LYS A N 1
ATOM 1631 C CA . LYS A 1 207 ? 15.169 27.781 -33.563 1.00 84.06 207 LYS A CA 1
ATOM 1632 C C . LYS A 1 207 ? 14.056 27.534 -32.544 1.00 84.06 207 LYS A C 1
ATOM 1634 O O . LYS A 1 207 ? 14.338 27.541 -31.350 1.00 84.06 207 LYS A O 1
ATOM 1639 N N . LEU A 1 208 ? 12.808 27.355 -32.989 1.00 87.56 208 LEU A N 1
ATOM 1640 C CA . LEU A 1 208 ? 11.648 27.252 -32.092 1.00 87.56 208 LEU A CA 1
ATOM 1641 C C . LEU A 1 208 ? 11.303 25.819 -31.661 1.00 87.56 208 LEU A C 1
ATOM 1643 O O . LEU A 1 208 ? 10.835 25.607 -30.540 1.00 87.56 208 LEU A O 1
ATOM 1647 N N . LEU A 1 209 ? 11.444 24.856 -32.574 1.00 87.44 209 LEU A N 1
ATOM 1648 C CA . LEU A 1 209 ? 10.904 23.501 -32.426 1.00 87.44 209 LEU A CA 1
ATOM 1649 C C . LEU A 1 209 ? 12.013 22.500 -32.095 1.00 87.44 209 LEU A C 1
ATOM 1651 O O . LEU A 1 209 ? 13.195 22.770 -32.305 1.00 87.44 209 LEU A O 1
ATOM 1655 N N . ALA A 1 210 ? 11.641 21.324 -31.588 1.00 80.81 210 ALA A N 1
ATOM 1656 C CA . ALA A 1 210 ? 12.612 20.243 -31.438 1.00 80.81 210 ALA A CA 1
ATOM 1657 C C . ALA A 1 210 ? 13.148 19.804 -32.830 1.00 80.81 210 ALA A C 1
ATOM 1659 O O . ALA A 1 210 ? 12.364 19.756 -33.782 1.00 80.81 210 ALA A O 1
ATOM 1660 N N . PRO A 1 211 ? 14.449 19.471 -32.992 1.00 72.81 211 PRO A N 1
ATOM 1661 C CA . PRO A 1 211 ? 15.059 19.200 -34.307 1.00 72.81 211 PRO A CA 1
ATOM 1662 C C . PRO A 1 211 ? 14.389 18.096 -35.143 1.00 72.81 211 PRO A C 1
ATOM 1664 O O . PRO A 1 211 ? 14.529 18.064 -36.365 1.00 72.81 211 PRO A O 1
ATOM 1667 N N . GLN A 1 212 ? 13.660 17.192 -34.489 1.00 73.56 212 GLN A N 1
ATOM 1668 C CA . GLN A 1 212 ? 12.890 16.091 -35.065 1.00 73.56 212 GLN A CA 1
ATOM 1669 C C . GLN A 1 212 ? 11.468 16.483 -35.523 1.00 73.56 212 GLN A C 1
ATOM 1671 O O . GLN A 1 212 ? 10.664 15.603 -35.826 1.00 73.56 212 GLN A O 1
ATOM 1676 N N . ILE A 1 213 ? 11.128 17.774 -35.589 1.00 80.75 213 ILE A N 1
ATOM 1677 C CA . ILE A 1 213 ? 9.778 18.266 -35.910 1.00 80.75 213 ILE A CA 1
ATOM 1678 C C . ILE A 1 213 ? 9.780 19.044 -37.228 1.00 80.75 213 ILE A C 1
ATOM 1680 O O . ILE A 1 213 ? 10.643 19.887 -37.470 1.00 80.75 213 ILE A O 1
ATOM 1684 N N . LYS A 1 214 ? 8.783 18.793 -38.083 1.00 80.56 214 LYS A N 1
ATOM 1685 C CA . LYS A 1 214 ? 8.513 19.597 -39.283 1.00 80.56 214 LYS A CA 1
ATOM 1686 C C . LYS A 1 214 ? 7.149 20.255 -39.178 1.00 80.56 214 LYS A C 1
ATOM 1688 O O . LYS A 1 214 ? 6.144 19.596 -38.937 1.00 80.56 214 LYS A O 1
ATOM 1693 N N . LEU A 1 215 ? 7.119 21.561 -39.401 1.00 85.88 215 LEU A N 1
ATOM 1694 C CA . LEU A 1 215 ? 5.899 22.355 -39.414 1.00 85.88 215 LEU A CA 1
ATOM 1695 C C . LEU A 1 215 ? 5.446 22.585 -40.857 1.00 85.88 215 LEU A C 1
ATOM 1697 O O . LEU A 1 215 ? 6.228 23.047 -41.685 1.00 85.88 215 LEU A O 1
ATOM 1701 N N . ASN A 1 216 ? 4.182 22.287 -41.150 1.00 81.88 216 ASN A N 1
ATOM 1702 C CA . ASN A 1 216 ? 3.613 22.462 -42.489 1.00 81.88 216 ASN A CA 1
ATOM 1703 C C . ASN A 1 216 ? 3.262 23.924 -42.843 1.00 81.88 216 ASN A C 1
ATOM 1705 O O . ASN A 1 216 ? 3.167 24.254 -44.023 1.00 81.88 216 ASN A O 1
ATOM 1709 N N . GLN A 1 217 ? 3.077 24.795 -41.845 1.00 84.44 217 GLN A N 1
ATOM 1710 C CA . GLN A 1 217 ? 2.703 26.198 -42.024 1.00 84.44 217 GLN A CA 1
ATOM 1711 C C . GLN A 1 217 ? 3.433 27.101 -41.017 1.00 84.44 217 GLN A C 1
ATOM 1713 O O . GLN A 1 217 ? 3.117 27.105 -39.830 1.00 84.44 217 GLN A O 1
ATOM 1718 N N . THR A 1 218 ? 4.397 27.887 -41.503 1.00 86.62 218 THR A N 1
ATOM 1719 C CA . THR A 1 218 ? 5.223 28.812 -40.701 1.00 86.62 218 THR A CA 1
ATOM 1720 C C . THR A 1 218 ? 4.644 30.221 -40.562 1.00 86.62 218 THR A C 1
ATOM 1722 O O . THR A 1 218 ? 5.063 30.958 -39.673 1.00 86.62 218 THR A O 1
ATOM 1725 N N . GLU A 1 219 ? 3.683 30.601 -41.408 1.00 89.56 219 GLU A N 1
ATOM 1726 C CA . GLU A 1 219 ? 2.980 31.887 -41.342 1.00 89.56 219 GLU A CA 1
ATOM 1727 C C . GLU A 1 219 ? 1.518 31.687 -40.935 1.00 89.56 219 GLU A C 1
ATOM 1729 O O . GLU A 1 219 ? 0.758 30.984 -41.606 1.00 89.56 219 GLU A O 1
ATOM 1734 N N . LEU A 1 220 ? 1.112 32.322 -39.836 1.00 90.38 220 LEU A N 1
ATOM 1735 C CA . LEU A 1 220 ? -0.216 32.180 -39.238 1.00 90.38 220 LEU A CA 1
ATOM 1736 C C . LEU A 1 220 ? -0.824 33.566 -38.998 1.00 90.38 220 LEU A C 1
ATOM 1738 O O . LEU A 1 220 ? -0.138 34.463 -38.521 1.00 90.38 220 LEU A O 1
ATOM 1742 N N . ASN A 1 221 ? -2.111 33.749 -39.294 1.00 91.38 221 ASN A N 1
ATOM 1743 C CA . ASN A 1 221 ? -2.803 35.031 -39.127 1.00 91.38 221 ASN A CA 1
ATOM 1744 C C . ASN A 1 221 ? -3.954 34.909 -38.124 1.00 91.38 221 ASN A C 1
ATOM 1746 O O . ASN A 1 221 ? -4.673 33.909 -38.130 1.00 91.38 221 ASN A O 1
ATOM 1750 N N . PHE A 1 222 ? -4.163 35.938 -37.303 1.00 92.12 222 PHE A N 1
ATOM 1751 C CA . PHE A 1 222 ? -5.341 36.059 -36.441 1.00 92.12 222 PHE A CA 1
ATOM 1752 C C . PHE A 1 222 ? -5.774 37.521 -36.259 1.00 92.12 222 PHE A C 1
ATOM 1754 O O . PHE A 1 222 ? -5.015 38.456 -36.511 1.00 92.12 222 PHE A O 1
ATOM 1761 N N . THR A 1 223 ? -7.003 37.711 -35.786 1.00 87.19 223 THR A N 1
ATOM 1762 C CA . THR A 1 223 ? -7.565 39.016 -35.419 1.00 87.19 223 THR A CA 1
ATOM 1763 C C . THR A 1 223 ? -7.913 38.990 -33.936 1.00 87.19 223 THR A C 1
ATOM 1765 O O . THR A 1 223 ? -8.503 38.018 -33.462 1.00 87.19 223 THR A O 1
ATOM 1768 N N . THR A 1 224 ? -7.550 40.028 -33.184 1.00 87.88 224 THR A N 1
ATOM 1769 C CA . THR A 1 224 ? -7.970 40.163 -31.781 1.00 87.88 224 THR A CA 1
ATOM 1770 C C . THR A 1 224 ? -9.460 40.513 -31.709 1.00 87.88 224 THR A C 1
ATOM 1772 O O . THR A 1 224 ? -9.958 41.224 -32.587 1.00 87.88 224 THR A O 1
ATOM 1775 N N . PRO A 1 225 ? -10.200 40.070 -30.674 1.00 85.00 225 PRO A N 1
ATOM 1776 C CA . PRO A 1 225 ? -11.596 40.457 -30.493 1.00 85.00 225 PRO A CA 1
ATOM 1777 C C . PRO A 1 225 ? -11.773 41.980 -30.560 1.00 85.00 225 PRO A C 1
ATOM 1779 O O . PRO A 1 225 ? -11.078 42.727 -29.869 1.00 85.00 225 PRO A O 1
ATOM 1782 N N . ALA A 1 226 ? -12.689 42.442 -31.413 1.00 86.25 226 ALA A N 1
ATOM 1783 C CA . ALA A 1 226 ? -13.047 43.855 -31.508 1.00 86.25 226 ALA A CA 1
ATOM 1784 C C . ALA A 1 226 ? -13.762 44.322 -30.234 1.00 86.25 226 ALA A C 1
ATOM 1786 O O . ALA A 1 226 ? -14.392 43.520 -29.539 1.00 86.25 226 ALA A O 1
ATOM 1787 N N . PHE A 1 227 ? -13.695 45.622 -29.934 1.00 89.06 227 PHE A N 1
ATOM 1788 C CA . PHE A 1 227 ? -14.518 46.172 -28.863 1.00 89.06 227 PHE A CA 1
ATOM 1789 C C . PHE A 1 227 ? -15.993 46.082 -29.253 1.00 89.06 227 PHE A C 1
ATOM 1791 O O . PHE A 1 227 ? -16.409 46.541 -30.321 1.00 89.06 227 PHE A O 1
ATOM 1798 N N . ALA A 1 228 ? -16.764 45.452 -28.379 1.00 87.81 228 ALA A N 1
ATOM 1799 C CA . ALA A 1 228 ? -18.166 45.164 -28.579 1.00 87.81 228 ALA A CA 1
ATOM 1800 C C . ALA A 1 228 ? -18.901 45.201 -27.239 1.00 87.81 228 ALA A C 1
ATOM 1802 O O . ALA A 1 228 ? -18.327 44.975 -26.170 1.00 87.81 228 ALA A O 1
ATOM 1803 N N . TYR A 1 229 ? -20.198 45.453 -27.331 1.00 89.75 229 TYR A N 1
ATOM 1804 C CA . TYR A 1 229 ? -21.140 45.249 -26.247 1.00 89.75 229 TYR A CA 1
ATOM 1805 C C . TYR A 1 229 ? -22.220 44.277 -26.704 1.00 89.75 229 TYR A C 1
ATOM 1807 O O . TYR A 1 229 ? -22.511 44.168 -27.900 1.00 89.75 229 TYR A O 1
ATOM 1815 N N . GLN A 1 230 ? -22.807 43.580 -25.744 1.00 88.31 230 GLN A N 1
ATOM 1816 C CA . GLN A 1 230 ? -23.974 42.739 -25.936 1.00 88.31 230 GLN A CA 1
ATOM 1817 C C . GLN A 1 230 ? -25.086 43.244 -25.020 1.00 88.31 230 GLN A C 1
ATOM 1819 O O . GLN A 1 230 ? -24.857 43.605 -23.863 1.00 88.31 230 GLN A O 1
ATOM 1824 N N . LEU A 1 231 ? -26.297 43.317 -25.567 1.00 87.19 231 LEU A N 1
ATOM 1825 C CA . LEU A 1 231 ? -27.502 43.629 -24.807 1.00 87.19 231 LEU A CA 1
ATOM 1826 C C . LEU A 1 231 ? -28.042 42.305 -24.271 1.00 87.19 231 LEU A C 1
ATOM 1828 O O . LEU A 1 231 ? -28.751 41.595 -24.987 1.00 87.19 231 LEU A O 1
ATOM 1832 N N . GLU A 1 232 ? -27.651 41.968 -23.045 1.00 86.69 232 GLU A N 1
ATOM 1833 C CA . GLU A 1 232 ? -27.828 40.653 -22.421 1.00 86.69 232 GLU A CA 1
ATOM 1834 C C . GLU A 1 232 ? -29.239 40.500 -21.829 1.00 86.69 232 GLU A C 1
ATOM 1836 O O . GLU A 1 232 ? -30.239 40.581 -22.561 1.00 86.69 232 GLU A O 1
ATOM 1841 N N . LYS A 1 233 ? -29.365 40.287 -20.513 1.00 79.25 233 LYS A N 1
ATOM 1842 C CA . LYS A 1 233 ? -30.663 40.271 -19.842 1.00 79.25 233 LYS A CA 1
ATOM 1843 C C . LYS A 1 233 ? -31.217 41.695 -19.812 1.00 79.25 233 LYS A C 1
ATOM 1845 O O . LYS A 1 233 ? -30.701 42.582 -19.138 1.00 79.25 233 LYS A O 1
ATOM 1850 N N . ALA A 1 234 ? -32.280 41.917 -20.571 1.00 83.56 234 ALA A N 1
ATOM 1851 C CA . ALA A 1 234 ? -33.058 43.139 -20.501 1.00 83.56 234 ALA A CA 1
ATOM 1852 C C . ALA A 1 234 ? -34.409 42.772 -19.898 1.00 83.56 234 ALA A C 1
ATOM 1854 O O . ALA A 1 234 ? -35.147 41.978 -20.484 1.00 83.56 234 ALA A O 1
ATOM 1855 N N . GLU A 1 235 ? -34.696 43.291 -18.711 1.00 82.06 235 GLU A N 1
ATOM 1856 C CA . GLU A 1 235 ? -35.825 42.852 -17.899 1.00 82.06 235 GLU A CA 1
ATOM 1857 C C . GLU A 1 235 ? -36.620 44.016 -17.315 1.00 82.06 235 GLU A C 1
ATOM 1859 O O . GLU A 1 235 ? -36.120 45.129 -17.139 1.00 82.06 235 GLU A O 1
ATOM 1864 N N . TYR A 1 236 ? -37.886 43.745 -17.013 1.00 81.62 236 TYR A N 1
ATOM 1865 C CA . TYR A 1 236 ? -38.704 44.610 -16.180 1.00 81.62 236 TYR A CA 1
ATOM 1866 C C . TYR A 1 236 ? -38.474 44.192 -14.729 1.00 81.62 236 TYR A C 1
ATOM 1868 O O . TYR A 1 236 ? -39.029 43.199 -14.266 1.00 81.62 236 TYR A O 1
ATOM 1876 N N . TYR A 1 237 ? -37.585 44.910 -14.048 1.00 80.19 237 TYR A N 1
ATOM 1877 C CA . TYR A 1 237 ? -37.222 44.622 -12.670 1.00 80.19 237 TYR A CA 1
ATOM 1878 C C . TYR A 1 237 ? -38.275 45.180 -11.716 1.00 80.19 237 TYR A C 1
ATOM 1880 O O . TYR A 1 237 ? -38.761 46.305 -11.873 1.00 80.19 237 TYR A O 1
ATOM 1888 N N . GLN A 1 238 ? -38.568 44.389 -10.694 1.00 72.88 238 GLN A N 1
ATOM 1889 C CA . GLN A 1 238 ? -39.394 44.752 -9.559 1.00 72.88 238 GLN A CA 1
ATOM 1890 C C . GLN A 1 238 ? -38.579 44.502 -8.293 1.00 72.88 238 GLN A C 1
ATOM 1892 O O . GLN A 1 238 ? -38.001 43.429 -8.134 1.00 72.88 238 GLN A O 1
ATOM 1897 N N . ASP A 1 239 ? -38.552 45.478 -7.392 1.00 66.50 239 ASP A N 1
ATOM 1898 C CA . ASP A 1 239 ? -37.838 45.329 -6.128 1.00 66.50 239 ASP A CA 1
ATOM 1899 C C . ASP A 1 239 ? -38.504 44.258 -5.226 1.00 66.50 239 ASP A C 1
ATOM 1901 O O . ASP A 1 239 ? -39.725 44.301 -5.043 1.00 66.50 239 ASP A O 1
ATOM 1905 N N . PRO A 1 240 ? -37.750 43.287 -4.670 1.00 54.03 240 PRO A N 1
ATOM 1906 C CA . PRO A 1 240 ? -38.314 42.205 -3.861 1.00 54.03 240 PRO A CA 1
ATOM 1907 C C . PRO A 1 240 ? -38.711 42.635 -2.439 1.00 54.03 240 PRO A C 1
ATOM 1909 O O . PRO A 1 240 ? -39.457 41.910 -1.785 1.00 54.03 240 PRO A O 1
ATOM 1912 N N . GLN A 1 241 ? -38.241 43.788 -1.949 1.00 61.84 241 GLN A N 1
ATOM 1913 C CA . GLN A 1 241 ? -38.677 44.375 -0.675 1.00 61.84 241 GLN A CA 1
ATOM 1914 C C . GLN A 1 241 ? -39.773 45.431 -0.895 1.00 61.84 241 GLN A C 1
ATOM 1916 O O . GLN A 1 241 ? -40.707 45.536 -0.102 1.00 61.84 241 GLN A O 1
ATOM 1921 N N . GLU A 1 242 ? -39.704 46.182 -1.997 1.00 62.59 242 GLU A N 1
ATOM 1922 C CA . GLU A 1 242 ? -40.664 47.229 -2.360 1.00 62.59 242 GLU A CA 1
ATOM 1923 C C . GLU A 1 242 ? -41.304 46.984 -3.741 1.00 62.59 242 GLU A C 1
ATOM 1925 O O . GLU A 1 242 ? -41.078 47.742 -4.682 1.00 62.59 242 GLU A O 1
ATOM 1930 N N . ALA A 1 243 ? -42.183 45.982 -3.864 1.00 65.31 243 ALA A N 1
ATOM 1931 C CA . ALA A 1 243 ? -42.786 45.513 -5.131 1.00 65.31 243 ALA A CA 1
ATOM 1932 C C . ALA A 1 243 ? -43.506 46.563 -6.028 1.00 65.31 243 ALA A C 1
ATOM 1934 O O . ALA A 1 243 ? -43.899 46.271 -7.163 1.00 65.31 243 ALA A O 1
ATOM 1935 N N . GLN A 1 244 ? -43.683 47.797 -5.548 1.00 67.62 244 GLN A N 1
ATOM 1936 C CA . GLN A 1 244 ? -44.191 48.939 -6.320 1.00 67.62 244 GLN A CA 1
ATOM 1937 C C . GLN A 1 244 ? -43.083 49.716 -7.063 1.00 67.62 244 GLN A C 1
ATOM 1939 O O . GLN A 1 244 ? -43.374 50.439 -8.017 1.00 67.62 244 GLN A O 1
ATOM 1944 N N . LYS A 1 245 ? -41.809 49.572 -6.672 1.00 71.00 245 LYS A N 1
ATOM 1945 C CA . LYS A 1 245 ? -40.652 50.114 -7.398 1.00 71.00 245 LYS A CA 1
ATOM 1946 C C . LYS A 1 245 ? -40.360 49.225 -8.601 1.00 71.00 245 LYS A C 1
ATOM 1948 O O . LYS A 1 245 ? -39.856 48.113 -8.459 1.00 71.00 245 LYS A O 1
ATOM 1953 N N . ARG A 1 246 ? -40.689 49.736 -9.789 1.00 73.50 246 ARG A N 1
ATOM 1954 C CA . ARG A 1 246 ? -40.533 49.024 -11.060 1.00 73.50 246 ARG A CA 1
ATOM 1955 C C . ARG A 1 246 ? -39.842 49.891 -12.108 1.00 73.50 246 ARG A C 1
ATOM 1957 O O . ARG A 1 246 ? -40.168 51.071 -12.276 1.00 73.50 246 ARG A O 1
ATOM 1964 N N . SER A 1 247 ? -38.895 49.306 -12.824 1.00 85.50 247 SER A N 1
ATOM 1965 C CA . SER A 1 247 ? -38.142 49.951 -13.903 1.00 85.50 247 SER A CA 1
ATOM 1966 C C . SER A 1 247 ? -37.667 48.903 -14.903 1.00 85.50 247 SER A C 1
ATOM 1968 O O . SER A 1 247 ? -37.593 47.716 -14.592 1.00 85.50 247 SER A O 1
ATOM 1970 N N . THR A 1 248 ? -37.342 49.316 -16.125 1.00 87.62 248 THR A N 1
ATOM 1971 C CA . THR A 1 248 ? -36.613 48.424 -17.033 1.00 87.62 248 THR A CA 1
ATOM 1972 C C . THR A 1 248 ? -35.126 48.538 -16.755 1.00 87.62 248 THR A C 1
ATOM 1974 O O . THR A 1 248 ? -34.587 49.649 -16.795 1.00 87.62 248 THR A O 1
ATOM 1977 N N . ILE A 1 249 ? -34.481 47.401 -16.516 1.00 87.25 249 ILE A N 1
ATOM 1978 C CA . ILE A 1 249 ? -33.031 47.275 -16.417 1.00 87.25 249 ILE A CA 1
ATOM 1979 C C . ILE A 1 249 ? -32.549 46.612 -17.700 1.00 87.25 249 ILE A C 1
ATOM 1981 O O . ILE A 1 249 ? -32.875 45.460 -17.982 1.00 87.25 249 ILE A O 1
ATOM 1985 N N . PHE A 1 250 ? -31.758 47.341 -18.480 1.00 92.12 250 PHE A N 1
ATOM 1986 C CA . PHE A 1 250 ? -31.011 46.763 -19.590 1.00 92.12 250 PHE A CA 1
ATOM 1987 C C . PHE A 1 250 ? -29.585 46.509 -19.119 1.00 92.12 250 PHE A C 1
ATOM 1989 O O . PHE A 1 250 ? -28.829 47.462 -18.919 1.00 92.12 250 PHE A O 1
ATOM 1996 N N . HIS A 1 251 ? -29.221 45.239 -18.940 1.00 93.25 251 HIS A N 1
ATOM 1997 C CA . HIS A 1 251 ? -27.829 44.851 -18.746 1.00 93.25 251 HIS A CA 1
ATOM 1998 C C . HIS A 1 251 ? -27.097 44.922 -20.089 1.00 93.25 251 HIS A C 1
ATOM 2000 O O . HIS A 1 251 ? -27.401 44.193 -21.037 1.00 93.25 251 HIS A O 1
ATOM 2006 N N . VAL A 1 252 ? -26.144 45.845 -20.170 1.00 91.25 252 VAL A N 1
ATOM 2007 C CA . VAL A 1 252 ? -25.205 45.986 -21.278 1.00 91.25 252 VAL A CA 1
ATOM 2008 C C . VAL A 1 252 ? -23.863 45.454 -20.800 1.00 91.25 252 VAL A C 1
ATOM 2010 O O . VAL A 1 252 ? -23.206 46.082 -19.965 1.00 91.25 252 VAL A O 1
ATOM 2013 N N . GLN A 1 253 ? -23.469 44.294 -21.318 1.00 92.25 253 GLN A N 1
ATOM 2014 C CA . GLN A 1 253 ? -22.167 43.705 -21.038 1.00 92.25 253 GLN A CA 1
ATOM 2015 C C . GLN A 1 253 ? -21.180 44.136 -22.123 1.00 92.25 253 GLN A C 1
ATOM 2017 O O . GLN A 1 253 ? -21.342 43.816 -23.302 1.00 92.25 253 GLN A O 1
ATOM 2022 N N . PHE A 1 254 ? -20.148 44.872 -21.729 1.00 92.50 254 PHE A N 1
ATOM 2023 C CA . PHE A 1 254 ? -19.012 45.219 -22.570 1.00 92.50 254 PHE A CA 1
ATOM 2024 C C . PHE A 1 254 ? -17.913 44.178 -22.432 1.00 92.50 254 PHE A C 1
ATOM 2026 O O . PHE A 1 254 ? -17.632 43.683 -21.341 1.00 92.50 254 PHE A O 1
ATOM 2033 N N . ASN A 1 255 ? -17.202 43.924 -23.527 1.00 90.38 255 ASN A N 1
ATOM 2034 C CA . ASN A 1 255 ? -16.005 43.093 -23.487 1.00 90.38 255 ASN A CA 1
ATOM 2035 C C . ASN A 1 255 ? -14.726 43.868 -23.074 1.00 90.38 255 ASN A C 1
ATOM 2037 O O . ASN A 1 255 ? -13.668 43.260 -22.932 1.00 90.38 255 ASN A O 1
ATOM 2041 N N . ALA A 1 256 ? -14.818 45.185 -22.840 1.00 87.62 256 ALA A N 1
ATOM 2042 C CA . ALA A 1 256 ? -13.772 46.026 -22.241 1.00 87.62 256 ALA A CA 1
ATOM 2043 C C . ALA A 1 256 ? -14.362 47.290 -21.577 1.00 87.62 256 ALA A C 1
ATOM 2045 O O . ALA A 1 256 ? -15.487 47.657 -21.917 1.00 87.62 256 ALA A O 1
ATOM 2046 N N . PRO A 1 257 ? -13.641 47.983 -20.665 1.00 89.25 257 PRO A N 1
ATOM 2047 C CA . PRO A 1 257 ? -14.169 49.134 -19.936 1.00 89.25 257 PRO A CA 1
ATOM 2048 C C . PRO A 1 257 ? -14.611 50.230 -20.899 1.00 89.25 257 PRO A C 1
ATOM 2050 O O . PRO A 1 257 ? -13.793 50.746 -21.666 1.00 89.25 257 PRO A O 1
ATOM 2053 N N . VAL A 1 258 ? -15.892 50.587 -20.886 1.00 93.62 258 VAL A N 1
ATOM 2054 C CA . VAL A 1 258 ? -16.444 51.539 -21.855 1.00 93.62 258 VAL A CA 1
ATOM 2055 C C . VAL A 1 258 ? -15.959 52.968 -21.590 1.00 93.62 258 VAL A C 1
ATOM 2057 O O . VAL A 1 258 ? -15.760 53.365 -20.438 1.00 93.62 258 VAL A O 1
ATOM 2060 N N . ASP A 1 259 ? -15.762 53.774 -22.638 1.00 92.88 259 ASP A N 1
ATOM 2061 C CA . ASP A 1 259 ? -15.719 55.229 -22.461 1.00 92.88 259 ASP A CA 1
ATOM 2062 C C . ASP A 1 259 ? -17.151 55.744 -22.265 1.00 92.88 259 ASP A C 1
ATOM 2064 O O . ASP A 1 259 ? -17.921 55.873 -23.221 1.00 92.88 259 ASP A O 1
ATOM 2068 N N . VAL A 1 260 ? -17.476 56.051 -21.009 1.00 90.25 260 VAL A N 1
ATOM 2069 C CA . VAL A 1 260 ? -18.771 56.572 -20.542 1.00 90.25 260 VAL A CA 1
ATOM 2070 C C . VAL A 1 260 ? -19.270 57.731 -21.410 1.00 90.25 260 VAL A C 1
ATOM 2072 O O . VAL A 1 260 ? -20.439 57.751 -21.790 1.00 90.25 260 VAL A O 1
ATOM 2075 N N . ALA A 1 261 ? -18.385 58.663 -21.783 1.00 88.25 261 ALA A N 1
ATOM 2076 C CA . ALA A 1 261 ? -18.769 59.848 -22.547 1.00 88.25 261 ALA A CA 1
ATOM 2077 C C . ALA A 1 261 ? -19.178 59.509 -23.990 1.00 88.25 261 ALA A C 1
ATOM 2079 O O . ALA A 1 261 ? -20.118 60.107 -24.519 1.00 88.25 261 ALA A O 1
ATOM 2080 N N . SER A 1 262 ? -18.515 58.541 -24.632 1.00 91.31 262 SER A N 1
ATOM 2081 C CA . SER A 1 262 ? -18.972 57.999 -25.914 1.00 91.31 262 SER A CA 1
ATOM 2082 C C . SER A 1 262 ? -20.244 57.163 -25.774 1.00 91.31 262 SER A C 1
ATOM 2084 O O . SER A 1 262 ? -21.110 57.268 -26.633 1.00 91.31 262 SER A O 1
ATOM 2086 N N . PHE A 1 263 ? -20.397 56.373 -24.709 1.00 93.88 263 PHE A N 1
ATOM 2087 C CA . PHE A 1 263 ? -21.535 55.469 -24.546 1.00 93.88 263 PHE A CA 1
ATOM 2088 C C . PHE A 1 263 ? -22.840 56.214 -24.292 1.00 93.88 263 PHE A C 1
ATOM 2090 O O . PHE A 1 263 ? -23.774 56.093 -25.083 1.00 93.88 263 PHE A O 1
ATOM 2097 N N . GLU A 1 264 ? -22.892 57.050 -23.255 1.00 89.88 264 GLU A N 1
ATOM 2098 C CA . GLU A 1 264 ? -24.111 57.773 -22.865 1.00 89.88 264 GLU A CA 1
ATOM 2099 C C . GLU A 1 264 ? -24.592 58.738 -23.953 1.00 89.88 264 GLU A C 1
ATOM 2101 O O . GLU A 1 264 ? 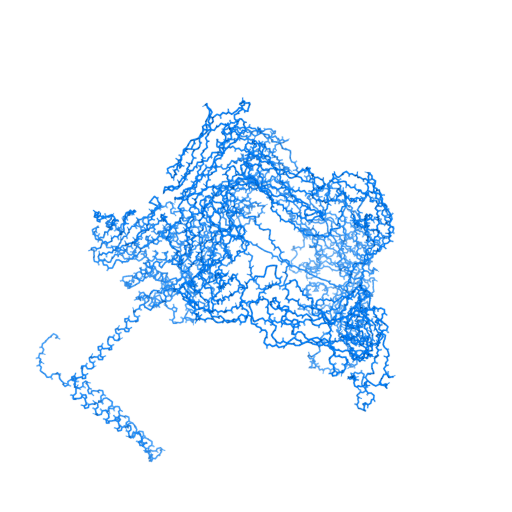-25.790 58.963 -24.108 1.00 89.88 264 GLU A O 1
ATOM 2106 N N . LYS A 1 265 ? -23.667 59.234 -24.781 1.00 89.19 265 LYS A N 1
ATOM 2107 C CA . LYS A 1 265 ? -23.963 60.038 -25.971 1.00 89.19 265 LYS A CA 1
ATOM 2108 C C . LYS A 1 265 ? -24.668 59.253 -27.088 1.00 89.19 265 LYS A C 1
ATOM 2110 O O . LYS A 1 265 ? -25.337 59.874 -27.913 1.00 89.19 265 LYS A O 1
ATOM 2115 N N . GLN A 1 266 ? -24.517 57.929 -27.136 1.00 93.50 266 GLN A N 1
ATOM 2116 C CA . GLN A 1 266 ? -25.151 57.056 -28.131 1.00 93.50 266 GLN A CA 1
ATOM 2117 C C . GLN A 1 266 ? -26.413 56.350 -27.607 1.00 93.50 266 GLN A C 1
ATOM 2119 O O . GLN A 1 266 ? -27.160 55.818 -28.433 1.00 93.50 266 GLN A O 1
ATOM 2124 N N . ILE A 1 267 ? -26.664 56.349 -26.287 1.00 93.25 267 ILE A N 1
ATOM 2125 C CA . ILE A 1 267 ? -27.891 55.809 -25.677 1.00 93.25 267 ILE A CA 1
ATOM 2126 C C . ILE A 1 267 ? -29.091 56.695 -26.029 1.00 93.25 267 ILE A C 1
ATOM 2128 O O . ILE A 1 267 ? -29.145 57.885 -25.710 1.00 93.25 267 ILE A O 1
ATOM 2132 N N . LEU A 1 268 ? -30.119 56.069 -26.589 1.00 91.25 268 LEU A N 1
ATOM 2133 C CA . LEU A 1 268 ? -31.482 56.577 -26.632 1.00 91.25 268 LEU A CA 1
ATOM 2134 C C . LEU A 1 268 ? -32.382 55.578 -25.898 1.00 91.25 268 LEU A C 1
ATOM 2136 O O . LEU A 1 268 ? -32.395 54.394 -26.236 1.00 91.25 268 LEU A O 1
ATOM 2140 N N . LEU A 1 269 ? -33.118 56.063 -24.894 1.00 92.12 269 LEU A N 1
ATOM 2141 C CA . LEU A 1 269 ? -34.139 55.296 -24.183 1.00 92.12 269 LEU A CA 1
ATOM 2142 C C . LEU A 1 269 ? -35.507 55.952 -24.392 1.00 92.12 269 LEU A C 1
ATOM 2144 O O . LEU A 1 269 ? -35.662 57.160 -24.173 1.00 92.12 269 LEU A O 1
ATOM 2148 N N . GLY A 1 270 ? -36.500 55.164 -24.791 1.00 90.12 270 GLY A N 1
ATOM 2149 C CA . GLY A 1 270 ? -37.833 55.659 -25.112 1.00 90.12 270 GLY A CA 1
ATOM 2150 C C . GLY A 1 270 ? -38.943 54.700 -24.704 1.00 90.12 270 GLY A C 1
ATOM 2151 O O . GLY A 1 270 ? -38.796 53.488 -24.794 1.00 90.12 270 GLY A O 1
ATOM 2152 N N . LEU A 1 271 ? -40.067 55.242 -24.245 1.00 87.88 271 LEU A N 1
ATOM 2153 C CA . LEU A 1 271 ? -41.272 54.495 -23.907 1.00 87.88 271 LEU A CA 1
ATOM 2154 C C . LEU A 1 271 ? -42.284 54.594 -25.048 1.00 87.88 271 LEU A C 1
ATOM 2156 O O . LEU A 1 271 ? -42.756 55.685 -25.382 1.00 87.88 271 LEU A O 1
ATOM 2160 N N . VAL A 1 272 ? -42.667 53.447 -25.601 1.00 86.06 272 VAL A N 1
ATOM 2161 C CA . VAL A 1 272 ? -43.849 53.324 -26.456 1.00 86.06 272 VAL A CA 1
ATOM 2162 C C . VAL A 1 272 ? -45.018 52.883 -25.581 1.00 86.06 272 VAL A C 1
ATOM 2164 O O . VAL A 1 272 ? -45.023 51.781 -25.039 1.00 86.06 272 VAL A O 1
ATOM 2167 N N . GLU A 1 273 ? -46.002 53.767 -25.411 1.00 78.50 273 GLU A N 1
ATOM 2168 C CA . GLU A 1 273 ? -47.185 53.514 -24.579 1.00 78.50 273 GLU A CA 1
ATOM 2169 C C . GLU A 1 273 ? -48.260 52.774 -25.390 1.00 78.50 273 GLU A C 1
ATOM 2171 O O . GLU A 1 273 ? -48.771 53.296 -26.391 1.00 78.50 273 GLU A O 1
ATOM 2176 N N . GLY A 1 274 ? -48.613 51.552 -24.976 1.00 76.44 274 GLY A N 1
ATOM 2177 C CA . GLY A 1 274 ? -49.506 50.670 -25.730 1.00 76.44 274 GLY A CA 1
ATOM 2178 C C . GLY A 1 274 ? -49.067 50.494 -27.193 1.00 76.44 274 GLY A C 1
ATOM 2179 O O . GLY A 1 274 ? -47.953 50.071 -27.471 1.00 76.44 274 GLY A O 1
ATOM 2180 N N . LYS A 1 275 ? -49.950 50.841 -28.142 1.00 70.62 275 LYS A N 1
ATOM 2181 C CA . LYS A 1 275 ? -49.687 50.806 -29.598 1.00 70.62 275 LYS A CA 1
ATOM 2182 C C . LYS A 1 275 ? -49.427 52.199 -30.205 1.00 70.62 275 LYS A C 1
ATOM 2184 O O . LYS A 1 275 ? -49.778 52.438 -31.362 1.00 70.62 275 LYS A O 1
ATOM 2189 N N . SER A 1 276 ? -48.891 53.152 -29.436 1.00 72.56 276 SER A N 1
ATOM 2190 C CA . SER A 1 276 ? -48.578 54.482 -29.978 1.00 72.56 276 SER A CA 1
ATOM 2191 C C . SER A 1 276 ? -47.474 54.427 -31.043 1.00 72.56 276 SER A C 1
ATOM 2193 O O . SER A 1 276 ? -46.551 53.625 -30.956 1.00 72.56 276 SER A O 1
ATOM 2195 N N . LYS A 1 277 ? -47.531 55.331 -32.029 1.00 68.94 277 LYS A N 1
ATOM 2196 C CA . LYS A 1 277 ? -46.409 55.595 -32.952 1.00 68.94 277 LYS A CA 1
ATOM 2197 C C . LYS A 1 277 ? -45.411 56.626 -32.405 1.00 68.94 277 LYS A C 1
ATOM 2199 O O . LYS A 1 277 ? -44.400 56.883 -33.049 1.00 68.94 277 LYS A O 1
ATOM 2204 N N . SER A 1 278 ? -45.703 57.245 -31.258 1.00 73.81 278 SER A N 1
ATOM 2205 C CA . SER A 1 278 ? -44.818 58.205 -30.596 1.00 73.81 278 SER A CA 1
ATOM 2206 C C . SER A 1 278 ? -44.025 57.532 -29.476 1.00 73.81 278 SER A C 1
ATOM 2208 O O . SER A 1 278 ? -44.592 57.162 -28.446 1.00 73.81 278 SER A O 1
ATOM 2210 N N . GLU A 1 279 ? -42.715 57.442 -29.650 1.00 83.25 279 GLU A N 1
ATOM 2211 C CA . GLU A 1 279 ? -41.773 57.051 -28.605 1.00 83.25 279 GLU A CA 1
ATOM 2212 C C . GLU A 1 279 ? -41.495 58.265 -27.698 1.00 83.25 279 GLU A C 1
ATOM 2214 O O . GLU A 1 279 ? -40.908 59.260 -28.132 1.00 83.25 279 GLU A O 1
ATOM 2219 N N . LYS A 1 280 ? -41.957 58.236 -26.440 1.00 82.25 280 LYS A N 1
ATOM 2220 C CA . LYS A 1 280 ? -41.635 59.282 -25.454 1.00 82.25 280 LYS A CA 1
ATOM 2221 C C . LYS A 1 280 ? -40.219 59.049 -24.943 1.00 82.25 280 LYS A C 1
ATOM 2223 O O . LYS A 1 280 ? -39.979 58.024 -24.314 1.00 82.25 280 LYS A O 1
ATOM 2228 N N . LYS A 1 281 ? -39.299 59.999 -25.131 1.00 86.94 281 LYS A N 1
ATOM 2229 C CA . LYS A 1 281 ? -37.964 59.917 -24.517 1.00 86.94 281 LYS A CA 1
ATOM 2230 C C . LYS A 1 281 ? -38.091 59.746 -22.996 1.00 86.94 281 LYS A C 1
ATOM 2232 O O . LYS A 1 281 ? -38.696 60.589 -22.335 1.00 86.94 281 LYS A O 1
ATOM 2237 N N . LEU A 1 282 ? -37.492 58.687 -22.459 1.00 88.00 282 LEU A N 1
ATOM 2238 C CA . LEU A 1 282 ? -37.326 58.490 -21.022 1.00 88.00 282 LEU A CA 1
ATOM 2239 C C . LEU A 1 282 ? -36.023 59.138 -20.553 1.00 88.00 282 LEU A C 1
ATOM 2241 O O . LEU A 1 282 ? -35.025 59.158 -21.279 1.00 88.00 282 LEU A O 1
ATOM 2245 N N . ASN A 1 283 ? -36.008 59.611 -19.309 1.00 88.62 283 ASN A N 1
ATOM 2246 C CA . ASN A 1 283 ? -34.749 59.774 -18.595 1.00 88.62 283 ASN A CA 1
ATOM 2247 C C . ASN A 1 283 ? -34.279 58.400 -18.103 1.00 88.62 283 ASN A C 1
ATOM 2249 O O . ASN A 1 283 ? -35.088 57.521 -17.789 1.00 88.62 283 ASN A O 1
ATOM 2253 N N . PHE A 1 284 ? -32.968 58.229 -18.028 1.00 91.62 284 PHE A N 1
ATOM 2254 C CA . PHE A 1 284 ? -32.322 57.014 -17.557 1.00 91.62 284 PHE A CA 1
ATOM 2255 C C . PHE A 1 284 ? -31.145 57.377 -16.656 1.00 91.62 284 PHE A C 1
ATOM 2257 O O . PHE A 1 284 ? -30.588 58.470 -16.760 1.00 91.62 284 PHE A O 1
ATOM 2264 N N . SER A 1 285 ? -30.764 56.446 -15.793 1.00 86.38 285 SER A N 1
ATOM 2265 C CA . SER A 1 285 ? -29.526 56.497 -15.019 1.00 86.38 285 SER A CA 1
ATOM 2266 C C . SER A 1 285 ? -28.737 55.233 -15.313 1.00 86.38 285 SER A C 1
ATOM 2268 O O . SER A 1 285 ? -29.253 54.129 -15.120 1.00 86.38 285 SER A O 1
ATOM 2270 N N . VAL A 1 286 ? -27.501 55.386 -15.784 1.00 88.88 286 VAL A N 1
ATOM 2271 C CA . VAL A 1 286 ? -26.605 54.249 -15.988 1.00 88.88 286 VAL A CA 1
ATOM 2272 C C . VAL A 1 286 ? -25.849 53.993 -14.692 1.00 88.88 286 VAL A C 1
ATOM 2274 O O . VAL A 1 286 ? -25.078 54.838 -14.240 1.00 88.88 286 VAL A O 1
ATOM 2277 N N . VAL A 1 287 ? -26.084 52.833 -14.087 1.00 86.31 287 VAL A N 1
ATOM 2278 C CA . VAL A 1 287 ? -25.233 52.311 -13.016 1.00 86.31 287 VAL A CA 1
ATOM 2279 C C . VAL A 1 287 ? -24.179 51.438 -13.681 1.00 86.31 287 VAL A C 1
ATOM 2281 O O . VAL A 1 287 ? -24.512 50.563 -14.475 1.00 86.31 287 VAL A O 1
ATOM 2284 N N . TYR A 1 288 ? -22.912 51.686 -13.375 1.00 89.88 288 TYR A N 1
ATOM 2285 C CA . TYR A 1 288 ? -21.799 50.858 -13.830 1.00 89.88 288 TYR A CA 1
ATOM 2286 C C . TYR A 1 288 ? -21.299 50.008 -12.664 1.00 89.88 288 TYR A C 1
ATOM 2288 O O . TYR A 1 288 ? -21.316 50.468 -11.520 1.00 89.88 288 TYR A O 1
ATOM 2296 N N . ASP A 1 289 ? -20.777 48.815 -12.945 1.00 83.00 289 ASP A N 1
ATOM 2297 C CA . ASP A 1 289 ? -19.811 48.202 -12.034 1.00 83.00 289 ASP A CA 1
ATOM 2298 C C . ASP A 1 289 ? -18.547 49.079 -11.933 1.00 83.00 289 ASP A C 1
ATOM 2300 O O . ASP A 1 289 ? -18.274 49.910 -12.805 1.00 83.00 289 ASP A O 1
ATOM 2304 N N . GLU A 1 290 ? -17.741 48.903 -10.879 1.00 82.12 290 GLU A N 1
ATOM 2305 C CA . GLU A 1 290 ? -16.535 49.725 -10.634 1.00 82.12 290 GLU A CA 1
ATOM 2306 C C . GLU A 1 290 ? -15.581 49.793 -11.842 1.00 82.12 290 GLU A C 1
ATOM 2308 O O . GLU A 1 290 ? -14.794 50.731 -11.986 1.00 82.12 290 GLU A O 1
ATOM 2313 N N . LYS A 1 291 ? -15.654 48.784 -12.717 1.00 84.06 291 LYS A N 1
ATOM 2314 C CA . LYS A 1 291 ? -14.752 48.546 -13.846 1.00 84.06 291 LYS A CA 1
ATOM 2315 C C . LYS A 1 291 ? -15.371 48.895 -15.204 1.00 84.06 291 LYS A C 1
ATOM 2317 O O . LYS A 1 291 ? -14.666 48.827 -16.209 1.00 84.06 291 LYS A O 1
ATOM 2322 N N . LYS A 1 292 ? -16.635 49.336 -15.235 1.00 91.31 292 LYS A N 1
ATOM 2323 C CA . LYS A 1 292 ? -17.371 49.826 -16.419 1.00 91.31 292 LYS A CA 1
ATOM 2324 C C . LYS A 1 292 ? -17.485 48.797 -17.549 1.00 91.31 292 LYS A C 1
ATOM 2326 O O . LYS A 1 292 ? -17.380 49.132 -18.730 1.00 91.31 292 LYS A O 1
ATOM 2331 N N . LEU A 1 293 ? -17.691 47.546 -17.158 1.00 91.38 293 LEU A N 1
ATOM 2332 C CA . LEU A 1 293 ? -17.892 46.371 -18.010 1.00 91.38 293 LEU A CA 1
ATOM 2333 C C . LEU A 1 293 ? -19.348 45.943 -18.036 1.00 91.38 293 LEU A C 1
ATOM 2335 O O . LEU A 1 293 ? -19.805 45.359 -19.011 1.00 91.38 293 LEU A O 1
ATOM 2339 N N . ASN A 1 294 ? -20.073 46.252 -16.971 1.00 92.19 294 ASN A N 1
ATOM 2340 C CA . ASN A 1 294 ? -21.492 46.013 -16.861 1.00 92.19 294 ASN A CA 1
ATOM 2341 C C . ASN A 1 294 ? -22.139 47.370 -16.621 1.00 92.19 294 ASN A C 1
ATOM 2343 O O . ASN A 1 294 ? -21.913 47.998 -15.588 1.00 92.19 294 ASN A O 1
ATOM 2347 N N . ALA A 1 295 ? -22.893 47.842 -17.610 1.00 90.38 295 ALA A N 1
ATOM 2348 C CA . ALA A 1 295 ? -23.765 48.993 -17.456 1.00 90.38 295 ALA A CA 1
ATOM 2349 C C . ALA A 1 295 ? -25.202 48.499 -17.334 1.00 90.38 295 ALA A C 1
ATOM 2351 O O . ALA A 1 295 ? -25.740 47.882 -18.253 1.00 90.38 295 ALA A O 1
ATOM 2352 N N . TRP A 1 296 ? -25.834 48.811 -16.215 1.00 91.75 296 TRP A N 1
ATOM 2353 C CA . TRP A 1 296 ? -27.264 48.661 -16.024 1.00 91.75 296 TRP A CA 1
ATOM 2354 C C . TRP A 1 296 ? -27.910 50.002 -16.350 1.00 91.75 296 TRP A C 1
ATOM 2356 O O . TRP A 1 296 ? -27.815 50.970 -15.593 1.00 91.75 296 TRP A O 1
ATOM 2366 N N . ILE A 1 297 ? -28.530 50.085 -17.527 1.00 93.19 297 ILE A N 1
ATOM 2367 C CA . ILE A 1 297 ? -29.329 51.253 -17.899 1.00 93.19 297 ILE A CA 1
ATOM 2368 C C . ILE A 1 297 ? -30.682 51.080 -17.218 1.00 93.19 297 ILE A C 1
ATOM 2370 O O . ILE A 1 297 ? -31.550 50.358 -17.715 1.00 93.19 297 ILE A O 1
ATOM 2374 N N . HIS A 1 298 ? -30.847 51.732 -16.070 1.00 89.25 298 HIS A N 1
ATOM 2375 C CA . HIS A 1 298 ? -32.132 51.820 -15.392 1.00 89.25 298 HIS A CA 1
ATOM 2376 C C . HIS A 1 298 ? -32.948 52.934 -16.048 1.00 89.25 298 HIS A C 1
ATOM 2378 O O . HIS A 1 298 ? -32.488 54.077 -16.154 1.00 89.25 298 HIS A O 1
ATOM 2384 N N . SER A 1 299 ? -34.181 52.636 -16.456 1.00 89.38 299 SER A N 1
ATOM 2385 C CA . SER A 1 299 ? -35.147 53.701 -16.726 1.00 89.38 299 SER A CA 1
ATOM 2386 C C . SER A 1 299 ? -35.424 54.497 -15.448 1.00 89.38 299 SER A C 1
ATOM 2388 O O . SER A 1 299 ? -35.349 53.961 -14.339 1.00 89.38 299 SER A O 1
ATOM 2390 N N . GLN A 1 300 ? -35.876 55.745 -15.591 1.00 84.25 300 GLN A N 1
ATOM 2391 C CA . GLN A 1 300 ? -36.690 56.366 -14.542 1.00 84.25 300 GLN A CA 1
ATOM 2392 C C . GLN A 1 300 ? -37.823 55.404 -14.096 1.00 84.25 300 GLN A C 1
ATOM 2394 O O . GLN A 1 300 ? -38.283 54.603 -14.924 1.00 84.25 300 GLN A O 1
ATOM 2399 N N . PRO A 1 301 ? -38.292 55.464 -12.833 1.00 79.50 301 PRO A N 1
ATOM 2400 C CA . PRO A 1 301 ? -39.381 54.614 -12.357 1.00 79.50 301 PRO A CA 1
ATOM 2401 C C . PRO A 1 301 ? -40.600 54.678 -13.280 1.00 79.50 301 PRO A C 1
ATOM 2403 O O . PRO A 1 301 ? -41.052 55.763 -13.664 1.00 79.50 301 PRO A O 1
ATOM 2406 N N . LEU A 1 302 ? -41.107 53.509 -13.663 1.00 80.06 302 LEU A N 1
ATOM 2407 C CA . LEU A 1 302 ? -42.209 53.387 -14.607 1.00 80.06 302 LEU A CA 1
ATOM 2408 C C . LEU A 1 302 ? -43.523 53.344 -13.831 1.00 80.06 302 LEU A C 1
ATOM 2410 O O . LEU A 1 302 ? -43.792 52.396 -13.095 1.00 80.06 302 LEU A O 1
ATOM 2414 N N . MET A 1 303 ? -44.344 54.381 -14.006 1.00 68.69 303 MET A N 1
ATOM 2415 C CA . MET A 1 303 ? -45.709 54.399 -13.477 1.00 68.69 303 MET A CA 1
ATOM 2416 C C . MET A 1 303 ? -46.494 53.199 -14.037 1.00 68.69 303 MET A C 1
ATOM 2418 O O . MET A 1 303 ? -46.326 52.894 -15.220 1.00 68.69 303 MET A O 1
ATOM 2422 N N . PRO A 1 304 ? -47.355 52.530 -13.244 1.00 63.19 304 PRO A N 1
ATOM 2423 C CA . PRO A 1 304 ? -48.187 51.433 -13.732 1.00 63.19 304 PRO A CA 1
ATOM 2424 C C . PRO A 1 304 ? -48.981 51.828 -14.983 1.00 63.19 304 PRO A C 1
ATOM 2426 O O . PRO A 1 304 ? -49.615 52.881 -15.023 1.00 63.19 304 PRO A O 1
ATOM 2429 N N . MET A 1 305 ? -48.925 50.986 -16.017 1.00 69.31 305 MET A N 1
ATOM 2430 C CA . MET A 1 305 ? -49.490 51.284 -17.334 1.00 69.31 305 MET A CA 1
ATOM 2431 C C . MET A 1 305 ? -50.677 50.365 -17.631 1.00 69.31 305 MET A C 1
ATOM 2433 O O . MET A 1 305 ? -50.481 49.188 -17.934 1.00 69.31 305 MET A O 1
ATOM 2437 N N . ASP A 1 306 ? -51.901 50.902 -17.644 1.00 67.94 306 ASP A N 1
ATOM 2438 C CA . ASP A 1 306 ? -53.126 50.134 -17.950 1.00 67.94 306 ASP A CA 1
ATOM 2439 C C . ASP A 1 306 ? -53.033 49.364 -19.278 1.00 67.94 306 ASP A C 1
ATOM 2441 O O . ASP A 1 306 ? -53.514 48.241 -19.408 1.00 67.94 306 ASP A O 1
ATOM 2445 N N . LYS A 1 307 ? -52.387 49.979 -20.276 1.00 72.88 307 LYS A N 1
ATOM 2446 C CA . LYS A 1 307 ? -52.192 49.429 -21.627 1.00 72.88 307 LYS A CA 1
ATOM 2447 C C . LYS A 1 307 ? -50.843 48.731 -21.813 1.00 72.88 307 LYS A C 1
ATOM 2449 O O . LYS A 1 307 ? -50.561 48.280 -22.922 1.00 72.88 307 LYS A O 1
ATOM 2454 N N . GLY A 1 308 ? -50.013 48.681 -20.769 1.00 80.75 308 GLY A N 1
ATOM 2455 C CA . GLY A 1 308 ? -48.607 48.298 -20.873 1.00 80.75 308 GLY A CA 1
ATOM 2456 C C . GLY A 1 308 ? -47.857 49.160 -21.888 1.00 80.75 308 GLY A C 1
ATOM 2457 O O . GLY A 1 308 ? -48.273 50.270 -22.250 1.00 80.75 308 GLY A O 1
ATOM 2458 N N . GLY A 1 309 ? -46.762 48.618 -22.393 1.00 85.38 309 GLY A N 1
ATOM 2459 C CA . GLY A 1 309 ? -46.007 49.229 -23.472 1.00 85.38 309 GLY A CA 1
ATOM 2460 C C . GLY A 1 309 ? -44.698 48.500 -23.682 1.00 85.38 309 GLY A C 1
ATOM 2461 O O . GLY A 1 309 ? -44.554 47.328 -23.340 1.00 85.38 309 GLY A O 1
ATOM 2462 N N . SER A 1 310 ? -43.711 49.214 -24.194 1.00 87.94 310 SER A N 1
ATOM 2463 C CA . SER A 1 310 ? -42.354 48.695 -24.289 1.00 87.94 310 SER A CA 1
ATOM 2464 C C . SER A 1 310 ? -41.347 49.825 -24.182 1.00 87.94 310 SER A C 1
ATOM 2466 O O . SER A 1 310 ? -41.502 50.852 -24.851 1.00 87.94 310 SER A O 1
ATOM 2468 N N . VAL A 1 311 ? -40.308 49.622 -23.374 1.00 90.88 311 VAL A N 1
ATOM 2469 C CA . VAL A 1 311 ? -39.130 50.484 -23.406 1.00 90.88 311 VAL A CA 1
ATOM 2470 C C . VAL A 1 311 ? -38.220 50.002 -24.524 1.00 90.88 311 VAL A C 1
ATOM 2472 O O . VAL A 1 311 ? -37.807 48.842 -24.557 1.00 90.88 311 VAL A O 1
ATOM 2475 N N . HIS A 1 312 ? -37.915 50.913 -25.432 1.00 92.12 312 HIS A N 1
ATOM 2476 C CA . HIS A 1 312 ? -36.897 50.783 -26.453 1.00 92.12 312 HIS A CA 1
ATOM 2477 C C . HIS A 1 312 ? -35.577 51.315 -25.895 1.00 92.12 312 HIS A C 1
ATOM 2479 O O . HIS A 1 312 ? -35.498 52.468 -25.466 1.00 92.12 312 HIS A O 1
ATOM 2485 N N . LEU A 1 313 ? -34.543 50.479 -25.919 1.00 93.38 313 LEU A N 1
ATOM 2486 C CA . LEU A 1 313 ? -33.154 50.906 -25.847 1.00 93.38 313 LEU A CA 1
ATOM 2487 C C . LEU A 1 313 ? -32.562 50.826 -27.251 1.00 93.38 313 LEU A C 1
ATOM 2489 O O . LEU A 1 313 ? -32.577 49.759 -27.864 1.00 93.38 313 LEU A O 1
ATOM 2493 N N . SER A 1 314 ? -31.974 51.921 -27.719 1.00 90.69 314 SER A N 1
ATOM 2494 C CA . SER A 1 314 ? -31.148 51.961 -28.924 1.00 90.69 314 SER A CA 1
ATOM 2495 C C . SER A 1 314 ? -29.795 52.572 -28.585 1.00 90.69 314 SER A C 1
ATOM 2497 O O . SER A 1 314 ? -29.730 53.699 -28.100 1.00 90.69 314 SER A O 1
ATOM 2499 N N . ILE A 1 315 ? -28.711 51.857 -28.880 1.00 93.00 315 ILE A N 1
ATOM 2500 C CA . ILE A 1 315 ? -27.337 52.352 -28.754 1.00 93.00 315 ILE A CA 1
ATOM 2501 C C . ILE A 1 315 ? -26.746 52.448 -30.156 1.00 93.00 315 ILE A C 1
ATOM 2503 O O . ILE A 1 315 ? -26.605 51.458 -30.876 1.00 93.00 315 ILE A O 1
ATOM 2507 N N . ASN A 1 316 ? -26.430 53.671 -30.568 1.00 88.19 316 ASN A N 1
ATOM 2508 C CA . ASN A 1 316 ? -25.863 53.941 -31.884 1.00 88.19 316 ASN A CA 1
ATOM 2509 C C . ASN A 1 316 ? -24.395 53.492 -32.000 1.00 88.19 316 ASN A C 1
ATOM 2511 O O . ASN A 1 316 ? -23.667 53.385 -31.015 1.00 88.19 316 ASN A O 1
ATOM 2515 N N . LYS A 1 317 ? -23.945 53.269 -33.242 1.00 87.31 317 LYS A N 1
ATOM 2516 C CA . LYS A 1 317 ? -22.534 52.996 -33.555 1.00 87.31 317 LYS A CA 1
ATOM 2517 C C . LYS A 1 317 ? -21.626 54.166 -33.154 1.00 87.31 317 LYS A C 1
ATOM 2519 O O . LYS A 1 317 ? -22.041 55.324 -33.201 1.00 87.31 317 LYS A O 1
ATOM 2524 N N . GLY A 1 318 ? -20.363 53.876 -32.858 1.00 87.62 318 GLY A N 1
ATOM 2525 C CA . GLY A 1 318 ? -19.385 54.866 -32.404 1.00 87.62 318 GLY A CA 1
ATOM 2526 C C . GLY A 1 318 ? -19.333 55.028 -30.884 1.00 87.62 318 GLY A C 1
ATOM 2527 O O . GLY A 1 318 ? -18.993 56.108 -30.405 1.00 87.62 318 GLY A O 1
ATOM 2528 N N . VAL A 1 319 ? -19.681 53.975 -30.137 1.00 90.44 319 VAL A N 1
ATOM 2529 C CA . VAL A 1 319 ? -19.228 53.781 -28.750 1.00 90.44 319 VAL A CA 1
ATOM 2530 C C . VAL A 1 319 ? -17.769 53.319 -28.785 1.00 90.44 319 VAL A C 1
ATOM 2532 O O . VAL A 1 319 ? -17.425 52.431 -29.577 1.00 90.44 319 VAL A O 1
ATOM 2535 N N . ASN A 1 320 ? -16.941 53.899 -27.920 1.00 90.38 320 ASN A N 1
ATOM 2536 C CA . ASN A 1 320 ? -15.523 53.598 -27.741 1.00 90.38 320 ASN A CA 1
ATOM 2537 C C . ASN A 1 320 ? -15.288 52.842 -26.425 1.00 90.38 320 ASN A C 1
ATOM 2539 O O . ASN A 1 320 ? -16.061 52.966 -25.473 1.00 90.38 320 ASN A O 1
ATOM 2543 N N . ALA A 1 321 ? -14.165 52.133 -26.336 1.00 88.44 321 ALA A N 1
ATOM 2544 C CA . ALA A 1 321 ? -13.623 51.710 -25.052 1.00 88.44 321 ALA A CA 1
ATOM 2545 C C . ALA A 1 321 ? -12.758 52.826 -24.434 1.00 88.44 321 ALA A C 1
ATOM 2547 O O . ALA A 1 321 ? -12.230 53.683 -25.142 1.00 88.44 321 ALA A O 1
ATOM 2548 N N . SER A 1 322 ? -12.538 52.753 -23.122 1.00 85.31 322 SER A N 1
ATOM 2549 C CA . SER A 1 322 ? -11.500 53.506 -22.400 1.00 85.31 322 SER A CA 1
ATOM 2550 C C . SER A 1 322 ? -10.077 52.981 -22.686 1.00 85.31 322 SER A C 1
ATOM 2552 O O . SER A 1 322 ? -9.094 53.565 -22.237 1.00 85.31 322 SER A O 1
ATOM 2554 N N . VAL A 1 323 ? -9.958 51.859 -23.407 1.00 85.56 323 VAL A N 1
ATOM 2555 C CA . VAL A 1 323 ? -8.701 51.197 -23.798 1.00 85.56 323 VAL A CA 1
ATOM 2556 C C . VAL A 1 323 ? -8.470 51.286 -25.312 1.00 85.56 323 VAL A C 1
ATOM 2558 O O . VAL A 1 323 ? -9.364 51.663 -26.066 1.00 85.56 323 VAL A O 1
ATOM 2561 N N . ALA A 1 324 ? -7.268 50.928 -25.774 1.00 82.62 324 ALA A N 1
ATOM 2562 C CA . ALA A 1 324 ? -6.907 50.952 -27.193 1.00 82.62 324 ALA A CA 1
ATOM 2563 C C . ALA A 1 324 ? -7.763 49.968 -28.018 1.00 82.62 324 ALA A C 1
ATOM 2565 O O . ALA A 1 324 ? -7.506 48.764 -28.049 1.00 82.62 324 ALA A O 1
ATOM 2566 N N . ALA A 1 325 ? -8.782 50.491 -28.696 1.00 84.75 325 ALA A N 1
ATOM 2567 C CA . ALA A 1 325 ? -9.774 49.707 -29.416 1.00 84.75 325 ALA A CA 1
ATOM 2568 C C . ALA A 1 325 ? -10.262 50.411 -30.685 1.00 84.75 325 ALA A C 1
ATOM 2570 O O . ALA A 1 325 ? -10.265 51.640 -30.779 1.00 84.75 325 ALA A O 1
ATOM 2571 N N . THR A 1 326 ? -10.741 49.623 -31.645 1.00 82.56 326 THR A N 1
ATOM 2572 C CA . THR A 1 326 ? -11.563 50.132 -32.749 1.00 82.56 326 THR A CA 1
ATOM 2573 C C . THR A 1 326 ? -12.984 50.469 -32.254 1.00 82.56 326 THR A C 1
ATOM 2575 O O . THR A 1 326 ? -13.555 49.687 -31.493 1.00 82.56 326 THR A O 1
ATOM 2578 N N . PRO A 1 327 ? -13.582 51.615 -32.646 1.00 84.56 327 PRO A N 1
ATOM 2579 C CA . PRO A 1 327 ? -14.953 51.957 -32.260 1.00 84.56 327 PRO A CA 1
ATOM 2580 C C . PRO A 1 327 ? -15.991 50.975 -32.811 1.00 84.56 327 PRO A C 1
ATOM 2582 O O . PRO A 1 327 ? -15.852 50.461 -33.923 1.00 84.56 327 PRO A O 1
ATOM 2585 N N . THR A 1 328 ? -17.084 50.787 -32.073 1.00 87.88 328 THR A N 1
ATOM 2586 C CA . THR A 1 328 ? -18.210 49.938 -32.501 1.00 87.88 328 THR A CA 1
ATOM 2587 C C . THR A 1 328 ? -18.808 50.414 -33.830 1.00 87.88 328 THR A C 1
ATOM 2589 O O . THR A 1 328 ? -19.182 51.576 -33.989 1.00 87.88 328 THR A O 1
ATOM 2592 N N . THR A 1 329 ? -18.913 49.515 -34.811 1.00 79.75 329 THR A N 1
ATOM 2593 C CA . THR A 1 329 ? -19.324 49.850 -36.190 1.00 79.75 329 THR A CA 1
ATOM 2594 C C . THR A 1 329 ? -20.825 49.702 -36.445 1.00 79.75 329 THR A C 1
ATOM 2596 O O . THR A 1 329 ? -21.353 50.311 -37.380 1.00 79.75 329 THR A O 1
ATOM 2599 N N . GLN A 1 330 ? -21.518 48.930 -35.606 1.00 79.25 330 GLN A N 1
ATOM 2600 C CA . GLN A 1 330 ? -22.951 48.653 -35.679 1.00 79.25 330 GLN A CA 1
ATOM 2601 C C . GLN A 1 330 ? -23.693 49.306 -34.506 1.00 79.25 330 GLN A C 1
ATOM 2603 O O . GLN A 1 330 ? -23.135 49.483 -33.424 1.00 79.25 330 GLN A O 1
ATOM 2608 N N . ALA A 1 331 ? -24.950 49.677 -34.744 1.00 84.88 331 ALA A N 1
ATOM 2609 C CA . ALA A 1 331 ? -25.893 50.028 -33.689 1.00 84.88 331 ALA A CA 1
ATOM 2610 C C . ALA A 1 331 ? -26.633 48.758 -33.252 1.00 84.88 331 ALA A C 1
ATOM 2612 O O . ALA A 1 331 ? -26.922 47.909 -34.098 1.00 84.88 331 ALA A O 1
ATOM 2613 N N . GLN A 1 332 ? -26.971 48.646 -31.971 1.00 88.00 332 GLN A N 1
ATOM 2614 C CA . GLN A 1 332 ? -27.864 47.601 -31.468 1.00 88.00 332 GLN A CA 1
ATOM 2615 C C . GLN A 1 332 ? -29.069 48.240 -30.787 1.00 88.00 332 GLN A C 1
ATOM 2617 O O . GLN A 1 332 ? -28.987 49.335 -30.227 1.00 88.00 332 GLN A O 1
ATOM 2622 N N . ASN A 1 333 ? -30.188 47.526 -30.798 1.00 89.69 333 ASN A N 1
ATOM 2623 C CA . ASN A 1 333 ? -31.354 47.866 -30.007 1.00 89.69 333 ASN A CA 1
ATOM 2624 C C . ASN A 1 333 ? -31.892 46.629 -29.286 1.00 89.69 333 ASN A C 1
ATOM 2626 O O . ASN A 1 333 ? -31.622 45.487 -29.662 1.00 89.69 333 ASN A O 1
ATOM 2630 N N . LYS A 1 334 ? -32.624 46.872 -28.205 1.00 91.06 334 LYS A N 1
ATOM 2631 C CA . LYS A 1 334 ? -33.312 45.853 -27.417 1.00 91.06 334 LYS A CA 1
ATOM 2632 C C . LYS A 1 334 ? -34.600 46.476 -26.900 1.00 91.06 334 LYS A C 1
ATOM 2634 O O . LYS A 1 334 ? -34.630 47.651 -26.537 1.00 91.06 334 LYS A O 1
ATOM 2639 N N . TRP A 1 335 ? -35.662 45.687 -26.873 1.00 89.38 335 TRP A N 1
ATOM 2640 C CA . TRP A 1 335 ? -36.958 46.106 -26.361 1.00 89.38 335 TRP A CA 1
ATOM 2641 C C . TRP A 1 335 ? -37.264 45.291 -25.111 1.00 89.38 335 TRP A C 1
ATOM 2643 O O . TRP A 1 335 ? -37.183 44.065 -25.148 1.00 89.38 335 TRP A O 1
ATOM 2653 N N . VAL A 1 336 ? -37.628 45.964 -24.022 1.00 86.75 336 VAL A N 1
ATOM 2654 C CA . VAL A 1 336 ? -38.269 45.318 -22.872 1.00 86.75 336 VAL A CA 1
ATOM 2655 C C . VAL A 1 336 ? -39.747 45.634 -22.959 1.00 86.75 336 VAL A C 1
ATOM 2657 O O . VAL A 1 336 ? -40.140 46.801 -22.898 1.00 86.75 336 VAL A O 1
ATOM 2660 N N . SER A 1 337 ? -40.573 44.599 -23.107 1.00 81.69 337 SER A N 1
ATOM 2661 C CA . SER A 1 337 ? -42.014 44.749 -22.931 1.00 81.69 337 SER A CA 1
ATOM 2662 C C . SER A 1 337 ? -42.268 45.158 -21.484 1.00 81.69 337 SER A C 1
ATOM 2664 O O . SER A 1 337 ? -41.885 44.438 -20.566 1.00 81.69 337 SER A O 1
ATOM 2666 N N . VAL A 1 338 ? -42.893 46.315 -21.282 1.00 79.12 338 VAL A N 1
ATOM 2667 C CA . VAL A 1 338 ? -43.375 46.739 -19.968 1.00 79.12 338 VAL A CA 1
ATOM 2668 C C . VAL A 1 338 ? -44.693 46.006 -19.752 1.00 79.12 338 VAL A C 1
ATOM 2670 O O . VAL A 1 338 ? -45.650 46.281 -20.489 1.00 79.12 338 VAL A O 1
ATOM 2673 N N . PRO A 1 339 ? -44.766 45.071 -18.790 1.00 73.56 339 PRO A N 1
ATOM 2674 C CA . PRO A 1 339 ? -45.996 44.358 -18.517 1.00 73.56 339 PRO A CA 1
ATOM 2675 C C . PRO A 1 339 ? -47.097 45.359 -18.157 1.00 73.56 339 PRO A C 1
ATOM 2677 O O . PRO A 1 339 ? -46.879 46.324 -17.421 1.00 73.56 339 PRO A O 1
ATOM 2680 N N . ASN A 1 340 ? -48.293 45.141 -18.696 1.00 78.31 340 ASN A N 1
ATOM 2681 C CA . ASN A 1 340 ? -49.481 45.825 -18.203 1.00 78.31 340 ASN A CA 1
ATOM 2682 C C . ASN A 1 340 ? -49.832 45.290 -16.796 1.00 78.31 340 ASN A C 1
ATOM 2684 O O . ASN A 1 340 ? -49.217 44.348 -16.287 1.00 78.31 340 ASN A O 1
ATOM 2688 N N . LEU A 1 341 ? -50.877 45.849 -16.181 1.00 73.44 341 LEU A N 1
ATOM 2689 C CA . LEU A 1 341 ? -51.440 45.346 -14.916 1.00 73.44 341 LEU A CA 1
ATOM 2690 C C . LEU A 1 341 ? -51.902 43.867 -14.983 1.00 73.44 341 LEU A C 1
ATOM 2692 O O . LEU A 1 341 ? -52.166 43.250 -13.955 1.00 73.44 341 LEU A O 1
ATOM 2696 N N . TYR A 1 342 ? -51.981 43.313 -16.192 1.00 78.12 342 TYR A N 1
ATOM 2697 C CA . TYR A 1 342 ? -52.697 42.108 -16.588 1.00 78.12 342 TYR A CA 1
ATOM 2698 C C . TYR A 1 342 ? -51.756 41.056 -17.214 1.00 78.12 342 TYR A C 1
ATOM 2700 O O . TYR A 1 342 ? -52.043 40.503 -18.273 1.00 78.12 342 TYR A O 1
ATOM 2708 N N . SER A 1 343 ? -50.588 40.853 -16.604 1.00 79.81 343 SER A N 1
ATOM 2709 C CA . SER A 1 343 ? -49.468 40.079 -17.157 1.00 79.81 343 SER A CA 1
ATOM 2710 C C . SER A 1 343 ? -49.091 38.820 -16.371 1.00 79.81 343 SER A C 1
ATOM 2712 O O . SER A 1 343 ? -48.143 38.135 -16.752 1.00 79.81 343 SER A O 1
ATOM 2714 N N . LEU A 1 344 ? -49.824 38.484 -15.305 1.00 84.56 344 LEU A N 1
ATOM 2715 C CA . LEU A 1 344 ? -49.697 37.178 -14.657 1.00 84.56 344 LEU A CA 1
ATOM 2716 C C . LEU A 1 344 ? -50.164 36.096 -15.640 1.00 84.56 344 LEU A C 1
ATOM 2718 O O . LEU A 1 344 ? -51.227 36.243 -16.243 1.00 84.56 344 LEU A O 1
ATOM 2722 N N . ALA A 1 345 ? -49.388 35.026 -15.799 1.00 85.81 345 ALA A N 1
ATOM 2723 C CA . ALA A 1 345 ? -49.664 33.973 -16.771 1.00 85.81 345 ALA A CA 1
ATOM 2724 C C . ALA A 1 345 ? -49.457 32.572 -16.181 1.00 85.81 345 ALA A C 1
ATOM 2726 O O . ALA A 1 345 ? -48.704 32.377 -15.226 1.00 85.81 345 ALA A O 1
ATOM 2727 N N . VAL A 1 346 ? -50.118 31.585 -16.784 1.00 88.38 346 VAL A N 1
ATOM 2728 C CA . VAL A 1 346 ? -49.894 30.162 -16.510 1.00 88.38 346 VAL A CA 1
ATOM 2729 C C . VAL A 1 346 ? -48.909 29.636 -17.552 1.00 88.38 346 VAL A C 1
ATOM 2731 O O . VAL A 1 346 ? -49.169 29.717 -18.749 1.00 88.38 346 VAL A O 1
ATOM 2734 N N . ASN A 1 347 ? -47.771 29.117 -17.096 1.00 84.94 347 ASN A N 1
ATOM 2735 C CA . ASN A 1 347 ? -46.686 28.618 -17.941 1.00 84.94 347 ASN A CA 1
ATOM 2736 C C . ASN A 1 347 ? -46.978 27.215 -18.496 1.00 84.94 347 ASN A C 1
ATOM 2738 O O . ASN A 1 347 ? -46.532 26.885 -19.590 1.00 84.94 347 ASN A O 1
ATOM 2742 N N . SER A 1 348 ? -47.675 26.369 -17.728 1.00 87.25 348 SER A N 1
ATOM 2743 C CA . SER A 1 348 ? -48.142 25.054 -18.187 1.00 87.25 348 SER A CA 1
ATOM 2744 C C . SER A 1 348 ? -49.228 24.481 -17.275 1.00 87.25 348 SER A C 1
ATOM 2746 O O . SER A 1 348 ? -49.243 24.764 -16.072 1.00 87.25 348 SER A O 1
ATOM 2748 N N . ILE A 1 349 ? -50.092 23.645 -17.855 1.00 92.50 349 ILE A N 1
ATOM 2749 C CA . ILE A 1 349 ? -51.052 22.778 -17.164 1.00 92.50 349 ILE A CA 1
ATOM 2750 C C . ILE A 1 349 ? -50.907 21.374 -17.764 1.00 92.50 349 ILE A C 1
ATOM 2752 O O . ILE A 1 349 ? -51.089 21.208 -18.969 1.00 92.50 349 ILE A O 1
ATOM 2756 N N . ASN A 1 350 ? -50.571 20.368 -16.951 1.00 87.88 350 ASN A N 1
ATOM 2757 C CA . ASN A 1 350 ? -50.349 18.987 -17.406 1.00 87.88 350 ASN A CA 1
ATOM 2758 C C . ASN A 1 350 ? -50.926 17.966 -16.417 1.00 87.88 350 ASN A C 1
ATOM 2760 O O . ASN A 1 350 ? -50.860 18.185 -15.210 1.00 87.88 350 ASN A O 1
ATOM 2764 N N . ALA A 1 351 ? -51.433 16.835 -16.915 1.00 88.12 351 ALA A N 1
ATOM 2765 C CA . ALA A 1 351 ? -51.856 15.699 -16.093 1.00 88.12 351 ALA A CA 1
ATOM 2766 C C . ALA A 1 351 ? -50.837 14.550 -16.156 1.00 88.12 351 ALA A C 1
ATOM 2768 O O . ALA A 1 351 ? -50.315 14.244 -17.226 1.00 88.12 351 ALA A O 1
ATOM 2769 N N . THR A 1 352 ? -50.595 13.885 -15.026 1.00 85.19 352 THR A N 1
ATOM 2770 C CA . THR A 1 352 ? -49.750 12.681 -14.926 1.00 85.19 352 THR A CA 1
ATOM 2771 C C . THR A 1 352 ? -50.342 11.669 -13.946 1.00 85.19 352 THR A C 1
ATOM 2773 O O . THR A 1 352 ? -51.138 12.037 -13.078 1.00 85.19 352 THR A O 1
ATOM 2776 N N . LEU A 1 353 ? -49.934 10.403 -14.065 1.00 79.81 353 LEU A N 1
ATOM 2777 C CA . LEU A 1 353 ? -50.128 9.401 -13.016 1.00 79.81 353 LEU A CA 1
ATOM 2778 C C . LEU A 1 353 ? -49.044 9.547 -11.934 1.00 79.81 353 LEU A C 1
ATOM 2780 O O . LEU A 1 353 ? -47.910 9.918 -12.247 1.00 79.81 353 LEU A O 1
ATOM 2784 N N . VAL A 1 354 ? -49.393 9.240 -10.685 1.00 71.75 354 VAL A N 1
ATOM 2785 C CA . VAL A 1 354 ? -48.492 9.165 -9.523 1.00 71.75 354 VAL A CA 1
ATOM 2786 C C . VAL A 1 354 ? -48.941 7.984 -8.656 1.00 71.75 354 VAL A C 1
ATOM 2788 O O . VAL A 1 354 ? -50.131 7.852 -8.377 1.00 71.75 354 VAL A O 1
ATOM 2791 N N . GLU A 1 355 ? -48.025 7.120 -8.214 1.00 68.69 355 GLU A N 1
ATOM 2792 C CA . GLU A 1 355 ? -48.378 6.074 -7.243 1.00 68.69 355 GLU A CA 1
ATOM 2793 C C . GLU A 1 355 ? -48.465 6.662 -5.826 1.00 68.69 355 GLU A C 1
ATOM 2795 O O . GLU A 1 355 ? -47.553 7.345 -5.352 1.00 68.69 355 GLU A O 1
ATOM 2800 N N . SER A 1 356 ? -49.596 6.408 -5.169 1.00 64.81 356 SER A N 1
ATOM 2801 C CA . SER A 1 356 ? -49.851 6.762 -3.769 1.00 64.81 356 SER A CA 1
ATOM 2802 C C . SER A 1 356 ? -49.151 5.807 -2.795 1.00 64.81 356 SER A C 1
ATOM 2804 O O . SER A 1 356 ? -48.742 4.710 -3.173 1.00 64.81 356 SER A O 1
ATOM 2806 N N . ASP A 1 357 ? -49.108 6.175 -1.509 1.00 53.41 357 ASP A N 1
ATOM 2807 C CA . ASP A 1 357 ? -48.572 5.332 -0.423 1.00 53.41 357 ASP A CA 1
ATOM 2808 C C . ASP A 1 357 ? -49.282 3.955 -0.292 1.00 53.41 357 ASP A C 1
ATOM 2810 O O . ASP A 1 357 ? -48.759 3.052 0.361 1.00 53.41 357 ASP A O 1
ATOM 2814 N N . ASN A 1 358 ? -50.437 3.771 -0.954 1.00 57.09 358 ASN A N 1
ATOM 2815 C CA . ASN A 1 358 ? -51.216 2.526 -1.018 1.00 57.09 358 ASN A CA 1
ATOM 2816 C C . ASN A 1 358 ? -51.072 1.765 -2.364 1.00 57.09 358 ASN A C 1
ATOM 2818 O O . ASN A 1 358 ? -51.876 0.878 -2.644 1.00 57.09 358 ASN A O 1
ATOM 2822 N N . ASN A 1 359 ? -50.115 2.127 -3.231 1.00 60.47 359 ASN A N 1
ATOM 2823 C CA . ASN A 1 359 ? -49.930 1.617 -4.608 1.00 60.47 359 ASN A CA 1
ATOM 2824 C C . ASN A 1 359 ? -51.105 1.847 -5.595 1.00 60.47 359 ASN A C 1
ATOM 2826 O O . ASN A 1 359 ? -51.046 1.385 -6.737 1.00 60.47 359 ASN A O 1
ATOM 2830 N N . ASN A 1 360 ? -52.153 2.588 -5.217 1.00 67.81 360 ASN A N 1
ATOM 2831 C CA . ASN A 1 360 ? -53.176 3.044 -6.166 1.00 67.81 360 ASN A CA 1
ATOM 2832 C C . ASN A 1 360 ? -52.626 4.191 -7.031 1.00 67.81 360 ASN A C 1
ATOM 2834 O O . ASN A 1 360 ? -51.932 5.081 -6.522 1.00 67.81 360 ASN A O 1
ATOM 2838 N N . GLY A 1 361 ? -52.959 4.184 -8.327 1.00 67.88 361 GLY A N 1
ATOM 2839 C CA . GLY A 1 361 ? -52.551 5.221 -9.277 1.00 67.88 361 GLY A CA 1
ATOM 2840 C C . GLY A 1 361 ? -53.441 6.462 -9.189 1.00 67.88 361 GLY A C 1
ATOM 2841 O O . GLY A 1 361 ? -54.533 6.498 -9.759 1.00 67.88 361 GLY A O 1
ATOM 2842 N N . GLU A 1 362 ? -52.963 7.497 -8.506 1.00 75.38 362 GLU A N 1
ATOM 2843 C CA . GLU A 1 362 ? -53.616 8.804 -8.464 1.00 75.38 362 GLU A CA 1
ATOM 2844 C C . GLU A 1 362 ? -53.293 9.625 -9.718 1.00 75.38 362 GLU A C 1
ATOM 2846 O O . GLU A 1 362 ? -52.236 9.467 -10.336 1.00 75.38 362 GLU A O 1
ATOM 2851 N N . ARG A 1 363 ? -54.186 10.554 -10.078 1.00 85.19 363 ARG A N 1
ATOM 2852 C CA . ARG A 1 363 ? -53.943 11.528 -11.147 1.00 85.19 363 ARG A CA 1
ATOM 2853 C C . ARG A 1 363 ? -53.675 12.910 -10.563 1.00 85.19 363 ARG A C 1
ATOM 2855 O O . ARG A 1 363 ? -54.471 13.438 -9.784 1.00 85.19 363 ARG A O 1
ATOM 2862 N N . ALA A 1 364 ? -52.549 13.497 -10.960 1.00 87.94 364 ALA A N 1
ATOM 2863 C CA . ALA A 1 364 ? -52.108 14.815 -10.523 1.00 87.94 364 ALA A CA 1
ATOM 2864 C C . ALA A 1 364 ? -52.113 15.803 -11.696 1.00 87.94 364 ALA A C 1
ATOM 2866 O O . ALA A 1 364 ? -51.514 15.545 -12.741 1.00 87.94 364 ALA A O 1
ATOM 2867 N N . LEU A 1 365 ? -52.776 16.944 -11.506 1.00 90.94 365 LEU A N 1
ATOM 2868 C CA . LEU A 1 365 ? -52.747 18.103 -12.391 1.00 90.94 365 LEU A CA 1
ATOM 2869 C C . LEU A 1 365 ? -51.690 19.085 -11.866 1.00 90.94 365 LEU A C 1
ATOM 2871 O O . LEU A 1 365 ? -51.860 19.678 -10.798 1.00 90.94 365 LEU A O 1
ATOM 2875 N N . ILE A 1 366 ? -50.596 19.241 -12.607 1.00 91.00 366 ILE A N 1
ATOM 2876 C CA . ILE A 1 366 ? -49.504 20.162 -12.282 1.00 91.00 366 ILE A CA 1
ATOM 2877 C C . ILE A 1 366 ? -49.747 21.489 -12.999 1.00 91.00 366 ILE A C 1
ATOM 2879 O O . ILE A 1 366 ? -49.933 21.510 -14.217 1.00 91.00 366 ILE A O 1
ATOM 2883 N N . ILE A 1 367 ? -49.725 22.588 -12.243 1.00 91.12 367 ILE A N 1
ATOM 2884 C CA . ILE A 1 367 ? -49.896 23.956 -12.745 1.00 91.12 367 ILE A CA 1
ATOM 2885 C C . ILE A 1 367 ? -48.677 24.782 -12.342 1.00 91.12 367 ILE A C 1
ATOM 2887 O O . ILE A 1 367 ? -48.338 24.861 -11.161 1.00 91.12 367 ILE A O 1
ATOM 2891 N N . ALA A 1 368 ? -48.038 25.418 -13.323 1.00 89.94 368 ALA A N 1
ATOM 2892 C CA . ALA A 1 368 ? -46.936 26.355 -13.109 1.00 89.94 368 ALA A CA 1
ATOM 2893 C C . ALA A 1 368 ? -47.361 27.775 -13.505 1.00 89.94 368 ALA A C 1
ATOM 2895 O O . ALA A 1 368 ? -47.900 27.971 -14.593 1.00 89.94 368 ALA A O 1
ATOM 2896 N N . ILE A 1 369 ? -47.097 28.764 -12.654 1.00 89.94 369 ILE A N 1
ATOM 2897 C CA . ILE A 1 369 ? -47.433 30.183 -12.850 1.00 89.94 369 ILE A CA 1
ATOM 2898 C C . ILE A 1 369 ? -46.146 31.007 -13.018 1.00 89.94 369 ILE A C 1
ATOM 2900 O O . ILE A 1 369 ? -45.078 30.624 -12.542 1.00 89.94 369 ILE A O 1
ATOM 2904 N N . SER A 1 370 ? -46.235 32.125 -13.742 1.00 84.44 370 SER A N 1
ATOM 2905 C CA . SER A 1 370 ? -45.104 32.991 -14.104 1.00 84.44 370 SER A CA 1
ATOM 2906 C C . SER A 1 370 ? -44.464 33.766 -12.942 1.00 84.44 370 SER A C 1
ATOM 2908 O O . SER A 1 370 ? -43.394 34.338 -13.122 1.00 84.44 370 SER A O 1
ATOM 2910 N N . ASP A 1 371 ? -45.120 33.825 -11.783 1.00 80.75 371 ASP A N 1
ATOM 2911 C CA . ASP A 1 371 ? -44.684 34.513 -10.562 1.00 80.75 371 ASP A CA 1
ATOM 2912 C C . ASP A 1 371 ? -45.305 33.800 -9.341 1.00 80.75 371 ASP A C 1
ATOM 2914 O O . ASP A 1 371 ? -46.28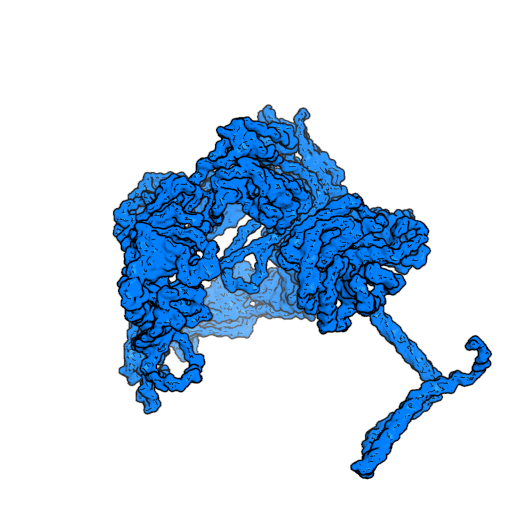6 33.062 -9.480 1.00 80.75 371 ASP A O 1
ATOM 2918 N N . ALA A 1 372 ? -44.748 33.997 -8.147 1.00 83.25 372 ALA A N 1
ATOM 2919 C CA . ALA A 1 372 ? -45.223 33.345 -6.933 1.00 83.25 372 ALA A CA 1
ATOM 2920 C C . ALA A 1 372 ? -46.612 33.863 -6.518 1.00 83.25 372 ALA A C 1
ATOM 2922 O O . ALA A 1 372 ? -46.832 35.068 -6.342 1.00 83.25 372 ALA A O 1
ATOM 2923 N N . VAL A 1 373 ? -47.544 32.930 -6.313 1.00 88.12 373 VAL A N 1
ATOM 2924 C CA . VAL A 1 373 ? -48.888 33.186 -5.771 1.00 88.12 373 VAL A CA 1
ATOM 2925 C C . VAL A 1 373 ? -49.066 32.451 -4.443 1.00 88.12 373 VAL A C 1
ATOM 2927 O O . VAL A 1 373 ? -48.280 31.568 -4.092 1.00 88.12 373 VAL A O 1
ATOM 2930 N N . LYS A 1 374 ? -50.099 32.825 -3.687 1.00 86.19 374 LYS A N 1
ATOM 2931 C CA . LYS A 1 374 ? -50.419 32.197 -2.403 1.00 86.19 374 LYS A CA 1
ATOM 2932 C C . LYS A 1 374 ? -51.191 30.889 -2.603 1.00 86.19 374 LYS A C 1
ATOM 2934 O O . LYS A 1 374 ? -52.130 30.840 -3.403 1.00 86.19 374 LYS A O 1
ATOM 2939 N N . ASP A 1 375 ? -50.849 29.862 -1.827 1.00 81.12 375 ASP A N 1
ATOM 2940 C CA . ASP A 1 375 ? -51.502 28.540 -1.803 1.00 81.12 375 ASP A CA 1
ATOM 2941 C C . ASP A 1 375 ? -53.046 28.607 -1.787 1.00 81.12 375 ASP A C 1
ATOM 2943 O O . ASP A 1 375 ? -53.739 27.955 -2.575 1.00 81.12 375 ASP A O 1
ATOM 2947 N N . LYS A 1 376 ? -53.590 29.473 -0.929 1.00 82.25 376 LYS A N 1
ATOM 2948 C CA . LYS A 1 376 ? -55.028 29.681 -0.715 1.00 82.25 376 LYS A CA 1
ATOM 2949 C C . LYS A 1 376 ? -55.714 30.422 -1.863 1.00 82.25 376 LYS A C 1
ATOM 2951 O O . LYS A 1 376 ? -56.930 30.316 -1.994 1.00 82.25 376 LYS A O 1
ATOM 2956 N N . GLU A 1 377 ? -54.982 31.162 -2.693 1.00 85.31 377 GLU A N 1
ATOM 2957 C CA . GLU A 1 377 ? -55.566 31.879 -3.832 1.00 85.31 377 GLU A CA 1
ATOM 2958 C C . GLU A 1 377 ? -55.688 30.975 -5.058 1.00 85.31 377 GLU A C 1
ATOM 2960 O O . GLU A 1 377 ? -56.778 30.869 -5.626 1.00 85.31 377 GLU A O 1
ATOM 2965 N N . ILE A 1 378 ? -54.627 30.245 -5.425 1.00 88.44 378 ILE A N 1
ATOM 2966 C CA . ILE A 1 378 ? -54.680 29.324 -6.574 1.00 88.44 378 ILE A CA 1
ATOM 2967 C C . ILE A 1 378 ? -55.710 28.208 -6.373 1.00 88.44 378 ILE A C 1
ATOM 2969 O O . ILE A 1 378 ? -56.446 27.889 -7.308 1.00 88.44 378 ILE A O 1
ATOM 2973 N N . LYS A 1 379 ? -55.876 27.715 -5.137 1.00 85.94 379 LYS A N 1
ATOM 2974 C CA . LYS A 1 379 ? -56.929 26.751 -4.777 1.00 85.94 379 LYS A CA 1
ATOM 2975 C C . LYS A 1 379 ? -58.354 27.229 -5.105 1.00 85.94 379 LYS A C 1
ATOM 2977 O O . LYS A 1 379 ? -59.225 26.395 -5.327 1.00 85.94 379 LYS A O 1
ATOM 2982 N N . ASN A 1 380 ? -58.593 28.541 -5.146 1.00 85.00 380 ASN A N 1
ATOM 2983 C CA . ASN A 1 380 ? -59.901 29.132 -5.450 1.00 85.00 380 ASN A CA 1
ATOM 2984 C C . ASN A 1 380 ? -60.043 29.607 -6.910 1.00 85.00 380 ASN A C 1
ATOM 2986 O O . ASN A 1 380 ? -61.160 29.869 -7.360 1.00 85.00 380 ASN A O 1
ATOM 2990 N N . ALA A 1 381 ? -58.936 29.753 -7.645 1.00 89.81 381 ALA A N 1
ATOM 2991 C CA . ALA A 1 381 ? -58.941 30.262 -9.016 1.00 89.81 381 ALA A CA 1
ATOM 2992 C C . ALA A 1 381 ? -59.000 29.165 -10.089 1.00 89.81 381 ALA A C 1
ATOM 2994 O O . ALA A 1 381 ? -59.521 29.420 -11.174 1.00 89.81 381 ALA A O 1
ATOM 2995 N N . VAL A 1 382 ? -58.472 27.971 -9.814 1.00 93.12 382 VAL A N 1
ATOM 2996 C CA . VAL A 1 382 ? -58.464 26.855 -10.774 1.00 93.12 382 VAL A CA 1
ATOM 2997 C C . VAL A 1 382 ? -59.790 26.092 -10.719 1.00 93.12 382 VAL A C 1
ATOM 2999 O O . VAL A 1 382 ? -60.294 25.780 -9.639 1.00 93.12 382 VAL A O 1
ATOM 3002 N N . LYS A 1 383 ? -60.346 25.758 -11.885 1.00 92.38 383 LYS A N 1
ATOM 3003 C CA . LYS A 1 383 ? -61.518 24.887 -12.059 1.00 92.38 383 LYS A CA 1
ATOM 3004 C C . LYS A 1 383 ? -61.293 23.931 -13.222 1.00 92.38 383 LYS A C 1
ATOM 3006 O O . LYS A 1 383 ? -60.504 24.217 -14.117 1.00 92.38 383 LYS A O 1
ATOM 3011 N N . ALA A 1 384 ? -62.034 22.832 -13.241 1.00 93.50 384 ALA A N 1
ATOM 3012 C CA . ALA A 1 384 ? -62.008 21.874 -14.334 1.00 93.50 384 ALA A CA 1
ATOM 3013 C C . ALA A 1 384 ? -63.424 21.426 -14.716 1.00 93.50 384 ALA A C 1
ATOM 3015 O O . ALA A 1 384 ? -64.329 21.414 -13.879 1.00 93.50 384 ALA A O 1
ATOM 3016 N N . TRP A 1 385 ? -63.593 21.013 -15.969 1.00 93.06 385 TRP A N 1
ATOM 3017 C CA . TRP A 1 385 ? -64.756 20.289 -16.477 1.00 93.06 385 TRP A CA 1
ATOM 3018 C C . TRP A 1 385 ? -64.269 19.086 -17.276 1.00 93.06 385 TRP A C 1
ATOM 3020 O O . TRP A 1 385 ? -63.289 19.171 -18.012 1.00 93.06 385 TRP A O 1
ATOM 3030 N N . LEU A 1 386 ? -64.981 17.975 -17.156 1.00 92.00 386 LEU A N 1
ATOM 3031 C CA . LEU A 1 386 ? -64.818 16.797 -17.993 1.00 92.00 386 LEU A CA 1
ATOM 3032 C C . LEU A 1 386 ? -65.719 16.947 -19.226 1.00 92.00 386 LEU A C 1
ATOM 3034 O O . LEU A 1 386 ? -66.947 16.978 -19.098 1.00 92.00 386 LEU A O 1
ATOM 3038 N N . LEU A 1 387 ? -65.109 17.033 -20.410 1.00 90.62 387 LEU A N 1
ATOM 3039 C CA . LEU A 1 387 ? -65.825 17.114 -21.683 1.00 90.62 387 LEU A CA 1
ATOM 3040 C C . LEU A 1 387 ? -66.530 15.774 -21.992 1.00 90.62 387 LEU A C 1
ATOM 3042 O O . LEU A 1 387 ? -66.076 14.718 -21.522 1.00 90.62 387 LEU A O 1
ATOM 3046 N N . PRO A 1 388 ? -67.633 15.768 -22.766 1.00 86.25 388 PRO A N 1
ATOM 3047 C CA . PRO A 1 388 ? -68.334 14.553 -23.192 1.00 86.25 388 PRO A CA 1
ATOM 3048 C C . PRO A 1 388 ? -67.431 13.526 -23.893 1.00 86.25 388 PRO A C 1
ATOM 3050 O O . PRO A 1 388 ? -66.325 13.837 -24.321 1.00 86.25 388 PRO A O 1
ATOM 3053 N N . GLN A 1 389 ? -67.879 12.276 -24.022 1.00 80.62 389 GLN A N 1
ATOM 3054 C CA . GLN A 1 389 ? -67.066 11.243 -24.682 1.00 80.62 389 GLN A CA 1
ATOM 3055 C C . GLN A 1 389 ? -67.134 11.304 -26.217 1.00 80.62 389 GLN A C 1
ATOM 3057 O O . GLN A 1 389 ? -66.130 11.064 -26.882 1.00 80.62 389 GLN A O 1
ATOM 3062 N N . HIS A 1 390 ? -68.291 11.660 -26.779 1.00 79.38 390 HIS A N 1
ATOM 3063 C CA . HIS A 1 390 ? -68.548 11.665 -28.221 1.00 79.38 390 HIS A CA 1
ATOM 3064 C C . HIS A 1 390 ? -69.030 13.048 -28.668 1.00 79.38 390 HIS A C 1
ATOM 3066 O O . HIS A 1 390 ? -69.809 13.684 -27.957 1.00 79.38 390 HIS A O 1
ATOM 3072 N N . ASN A 1 391 ? -68.638 13.501 -29.863 1.00 74.00 391 ASN A N 1
ATOM 3073 C CA . ASN A 1 391 ? -69.211 14.713 -30.451 1.00 74.00 391 ASN A CA 1
ATOM 3074 C C . ASN A 1 391 ? -70.664 14.453 -30.887 1.00 74.00 391 ASN A C 1
ATOM 3076 O O . ASN A 1 391 ? -70.922 13.663 -31.797 1.00 74.00 391 ASN A O 1
ATOM 3080 N N . PHE A 1 392 ? -71.607 15.142 -30.240 1.00 67.62 392 PHE A N 1
ATOM 3081 C CA . PHE A 1 392 ? -73.048 15.011 -30.475 1.00 67.62 392 PHE A CA 1
ATOM 3082 C C . PHE A 1 392 ? -73.537 15.617 -31.802 1.00 67.62 392 PHE A C 1
ATOM 3084 O O . PHE A 1 392 ? -74.634 15.281 -32.253 1.00 67.62 392 PHE A O 1
ATOM 3091 N N . GLN A 1 393 ? -72.762 16.511 -32.427 1.00 65.75 393 GLN A N 1
ATOM 3092 C CA . GLN A 1 393 ? -73.085 17.104 -33.731 1.00 65.75 393 GLN A CA 1
ATOM 3093 C C . GLN A 1 393 ? -72.666 16.196 -34.901 1.00 65.75 393 GLN A C 1
ATOM 3095 O O . GLN A 1 393 ? -73.253 16.267 -35.985 1.00 65.75 393 GLN A O 1
ATOM 3100 N N . ALA A 1 394 ? -71.686 15.312 -34.687 1.00 62.00 394 ALA A N 1
ATOM 3101 C CA . ALA A 1 394 ? -71.258 14.329 -35.676 1.00 62.00 394 ALA A CA 1
ATOM 3102 C C . ALA A 1 394 ? -72.352 13.264 -35.886 1.00 62.00 394 ALA A C 1
ATOM 3104 O O . ALA A 1 394 ? -72.649 12.464 -35.002 1.00 62.00 394 ALA A O 1
ATOM 3105 N N . LYS A 1 395 ? -72.959 13.234 -37.079 1.00 54.56 395 LYS A N 1
ATOM 3106 C CA . LYS A 1 395 ? -74.059 12.301 -37.400 1.00 54.56 395 LYS A CA 1
ATOM 3107 C C . LYS A 1 395 ? -73.639 10.834 -37.532 1.00 54.56 395 LYS A C 1
ATOM 3109 O O . LYS A 1 395 ? -74.510 9.970 -37.493 1.00 54.56 395 LYS A O 1
ATOM 3114 N N . GLU A 1 396 ? -72.346 10.572 -37.710 1.00 51.19 396 GLU A N 1
ATOM 3115 C CA . GLU A 1 396 ? -71.795 9.253 -38.058 1.00 51.19 396 GLU A CA 1
ATOM 3116 C C . GLU A 1 396 ? -70.659 8.805 -37.113 1.00 51.19 396 GLU A C 1
ATOM 3118 O O . GLU A 1 396 ? -69.947 7.853 -37.418 1.00 51.19 396 GLU A O 1
ATOM 3123 N N . SER A 1 397 ? -70.490 9.455 -35.952 1.00 49.12 397 SER A N 1
ATOM 3124 C CA . SER A 1 397 ? -69.579 8.978 -34.899 1.00 49.12 397 SER A CA 1
ATOM 3125 C C . SER A 1 397 ? -70.072 7.647 -34.313 1.00 49.12 397 SER A C 1
ATOM 3127 O O . SER A 1 397 ? -71.273 7.461 -34.073 1.00 49.12 397 SER A O 1
ATOM 3129 N N . ALA A 1 398 ? -69.160 6.693 -34.100 1.00 50.59 398 ALA A N 1
ATOM 3130 C CA . ALA A 1 398 ? -69.530 5.364 -33.631 1.00 50.59 398 ALA A CA 1
ATOM 3131 C C . ALA A 1 398 ? -69.899 5.411 -32.141 1.00 50.59 398 ALA A C 1
ATOM 3133 O O . ALA A 1 398 ? -69.189 5.960 -31.304 1.00 50.59 398 ALA A O 1
ATOM 3134 N N . LYS A 1 399 ? -71.044 4.822 -31.785 1.00 53.25 399 LYS A N 1
ATOM 3135 C CA . LYS A 1 399 ? -71.578 4.860 -30.410 1.00 53.25 399 LYS A CA 1
ATOM 3136 C C . LYS A 1 399 ? -71.119 3.671 -29.564 1.00 53.25 399 LYS A C 1
ATOM 3138 O O . LYS A 1 399 ? -71.895 3.122 -28.786 1.00 53.25 399 LYS A O 1
ATOM 3143 N N . THR A 1 400 ? -69.871 3.256 -29.748 1.00 58.38 400 THR A N 1
ATOM 3144 C CA . THR A 1 400 ? -69.202 2.238 -28.930 1.00 58.38 400 THR A CA 1
ATOM 3145 C C . THR A 1 400 ? -68.578 2.869 -27.687 1.00 58.38 400 THR A C 1
ATOM 3147 O O . THR A 1 400 ? -68.123 4.013 -27.713 1.00 58.38 400 THR A O 1
ATOM 3150 N N . SER A 1 401 ? -68.539 2.112 -26.589 1.00 60.97 401 SER A N 1
ATOM 3151 C CA . SER A 1 401 ? -67.973 2.531 -25.294 1.00 60.97 401 SER A CA 1
ATOM 3152 C C . SER A 1 401 ? -66.474 2.846 -25.343 1.00 60.97 401 SER A C 1
ATOM 3154 O O . SER A 1 401 ? -65.975 3.561 -24.479 1.00 60.97 401 SER A O 1
ATOM 3156 N N . THR A 1 402 ? -65.775 2.332 -26.354 1.00 63.50 402 THR A N 1
ATOM 3157 C CA . THR A 1 402 ? -64.338 2.501 -26.606 1.00 63.50 402 THR A CA 1
ATOM 3158 C C . THR A 1 402 ? -63.996 3.629 -27.582 1.00 63.50 402 THR A C 1
ATOM 3160 O O . THR A 1 402 ? -62.815 3.885 -27.793 1.00 63.50 402 THR A O 1
ATOM 3163 N N . ASP A 1 403 ? -64.986 4.296 -28.189 1.00 68.44 403 ASP A N 1
ATOM 3164 C CA . ASP A 1 403 ? -64.733 5.433 -29.085 1.00 68.44 403 ASP A CA 1
ATOM 3165 C C . ASP A 1 403 ? -64.681 6.740 -28.272 1.00 68.44 403 ASP A C 1
ATOM 3167 O O . ASP A 1 403 ? -65.512 6.953 -27.382 1.00 68.44 403 ASP A O 1
ATOM 3171 N N . PHE A 1 404 ? -63.697 7.596 -28.548 1.00 76.12 404 PHE A N 1
ATOM 3172 C CA . PHE A 1 404 ? -63.416 8.829 -27.801 1.00 76.12 404 PHE A CA 1
ATOM 3173 C C . PHE A 1 404 ? -63.135 9.969 -28.780 1.00 76.12 404 PHE A C 1
ATOM 3175 O O . PHE A 1 404 ? -62.132 9.956 -29.496 1.00 76.12 404 PHE A O 1
ATOM 3182 N N . TYR A 1 405 ? -63.997 10.986 -28.798 1.00 80.25 405 TYR A N 1
ATOM 3183 C CA . TYR A 1 405 ? -63.814 12.127 -29.688 1.00 80.25 405 TYR A CA 1
ATOM 3184 C C . TYR A 1 405 ? -62.634 13.007 -29.224 1.00 80.25 405 TYR A C 1
ATOM 3186 O O . TYR A 1 405 ? -62.589 13.403 -28.055 1.00 80.25 405 TYR A O 1
ATOM 3194 N N . PRO A 1 406 ? -61.677 13.336 -30.112 1.00 78.31 406 PRO A N 1
ATOM 3195 C CA . PRO A 1 406 ? -60.471 14.073 -29.758 1.00 78.31 406 PRO A CA 1
ATOM 3196 C C . PRO A 1 406 ? -60.724 15.590 -29.734 1.00 78.31 406 PRO A C 1
ATOM 3198 O O . PRO A 1 406 ? -60.231 16.297 -30.607 1.00 78.31 406 PRO A O 1
ATOM 3201 N N . TRP A 1 407 ? -61.472 16.073 -28.737 1.00 85.56 407 TRP A N 1
ATOM 3202 C CA . TRP A 1 407 ? -61.805 17.496 -28.567 1.00 85.56 407 TRP A CA 1
ATOM 3203 C C . TRP A 1 407 ? -60.579 18.418 -28.637 1.00 85.56 407 TRP A C 1
ATOM 3205 O O . TRP A 1 407 ? -59.568 18.155 -27.972 1.00 85.56 407 TRP A O 1
ATOM 3215 N N . ASP A 1 408 ? -60.719 19.522 -29.368 1.00 82.56 408 ASP A N 1
ATOM 3216 C CA . ASP A 1 408 ? -59.778 20.646 -29.410 1.00 82.56 408 ASP A CA 1
ATOM 3217 C C . ASP A 1 408 ? -60.466 21.950 -28.949 1.00 82.56 408 ASP A C 1
ATOM 3219 O O . ASP A 1 408 ? -61.680 21.998 -28.738 1.00 82.56 408 ASP A O 1
ATOM 3223 N N . MET A 1 409 ? -59.698 23.024 -28.755 1.00 82.25 409 MET A N 1
ATOM 3224 C CA . MET A 1 409 ? -60.201 24.305 -28.244 1.00 82.25 409 MET A CA 1
ATOM 3225 C C . MET A 1 409 ? -61.245 24.954 -29.169 1.00 82.25 409 MET A C 1
ATOM 3227 O O . MET A 1 409 ? -62.112 25.676 -28.680 1.00 82.25 409 MET A O 1
ATOM 3231 N N . ASP A 1 410 ? -61.198 24.658 -30.471 1.00 81.00 410 ASP A N 1
ATOM 3232 C CA . ASP A 1 410 ? -62.167 25.131 -31.470 1.00 81.00 410 ASP A CA 1
ATOM 3233 C C . ASP A 1 410 ? -63.556 24.463 -31.343 1.00 81.00 410 ASP A C 1
ATOM 3235 O O . ASP A 1 410 ? -64.540 25.014 -31.837 1.00 81.00 410 ASP A O 1
ATOM 3239 N N . ASP A 1 411 ? -63.676 23.311 -30.664 1.00 82.25 411 ASP A N 1
ATOM 3240 C CA . ASP A 1 411 ? -64.974 22.670 -30.388 1.00 82.25 411 ASP A CA 1
ATOM 3241 C C . ASP A 1 411 ? -65.715 23.304 -29.181 1.00 82.25 411 ASP A C 1
ATOM 3243 O O . ASP A 1 411 ? -66.882 22.984 -28.932 1.00 82.25 411 ASP A O 1
ATOM 3247 N N . ILE A 1 412 ? -65.051 24.149 -28.378 1.00 82.81 412 ILE A N 1
ATOM 3248 C CA . ILE A 1 412 ? -65.555 24.595 -27.067 1.00 82.81 412 ILE A CA 1
ATOM 3249 C C . ILE A 1 412 ? -66.537 25.771 -27.198 1.00 82.81 412 ILE A C 1
ATOM 3251 O O . ILE A 1 412 ? -66.142 26.938 -27.203 1.00 82.81 412 ILE A O 1
ATOM 3255 N N . ASP A 1 413 ? -67.839 25.470 -27.222 1.00 81.75 413 ASP A N 1
ATOM 3256 C CA . ASP A 1 413 ? -68.923 26.457 -27.129 1.00 81.75 413 ASP A CA 1
ATOM 3257 C C . ASP A 1 413 ? -69.727 26.366 -25.807 1.00 81.75 413 ASP A C 1
ATOM 3259 O O . ASP A 1 413 ? -69.570 25.442 -25.001 1.00 81.75 413 ASP A O 1
ATOM 3263 N N . ASP A 1 414 ? -70.622 27.338 -25.574 1.00 77.69 414 ASP A N 1
ATOM 3264 C CA . ASP A 1 414 ? -71.518 27.371 -24.400 1.00 77.69 414 ASP A CA 1
ATOM 3265 C C . ASP A 1 414 ? -72.416 26.122 -24.292 1.00 77.69 414 ASP A C 1
ATOM 3267 O O . ASP A 1 414 ? -72.875 25.771 -23.202 1.00 77.69 414 ASP A O 1
ATOM 3271 N N . ASN A 1 415 ? -72.697 25.456 -25.414 1.00 82.00 415 ASN A N 1
ATOM 3272 C CA . ASN A 1 415 ? -73.562 24.284 -25.496 1.00 82.00 415 ASN A CA 1
ATOM 3273 C C . ASN A 1 415 ? -72.807 23.012 -25.069 1.00 82.00 415 ASN A C 1
ATOM 3275 O O . ASN A 1 415 ? -73.359 22.186 -24.339 1.00 82.00 415 ASN A O 1
ATOM 3279 N N . LEU A 1 416 ? -71.530 22.886 -25.438 1.00 84.31 416 LEU A N 1
ATOM 3280 C CA . LEU A 1 416 ? -70.625 21.854 -24.944 1.00 84.31 416 LEU A CA 1
ATOM 3281 C C . LEU A 1 416 ? -70.323 22.051 -23.455 1.00 84.31 416 LEU A C 1
ATOM 3283 O O . LEU A 1 416 ? -70.363 21.087 -22.691 1.00 84.31 416 LEU A O 1
ATOM 3287 N N . LEU A 1 417 ? -70.088 23.291 -23.016 1.00 80.19 417 LEU A N 1
ATOM 3288 C CA . LEU A 1 417 ? -69.872 23.626 -21.604 1.00 80.19 417 LEU A CA 1
ATOM 3289 C C . LEU A 1 417 ? -71.091 23.295 -20.729 1.00 80.19 417 LEU A C 1
ATOM 3291 O O . LEU A 1 417 ? -70.920 22.737 -19.647 1.00 80.19 417 LEU A O 1
ATOM 3295 N N . GLN A 1 418 ? -72.318 23.537 -21.208 1.00 82.06 418 GLN A N 1
ATOM 3296 C CA . GLN A 1 418 ? -73.552 23.102 -20.528 1.00 82.06 418 GLN A CA 1
ATOM 3297 C C . GLN A 1 418 ? -73.716 21.573 -20.458 1.00 82.06 418 GLN A C 1
ATOM 3299 O O . GLN A 1 418 ? -74.433 21.078 -19.589 1.00 82.06 418 GLN A O 1
ATOM 3304 N N . GLN A 1 419 ? -73.058 20.827 -21.347 1.00 82.44 419 GLN A N 1
ATOM 3305 C CA . GLN A 1 419 ? -73.066 19.359 -21.389 1.00 82.44 419 GLN A CA 1
ATOM 3306 C C . GLN A 1 419 ? -71.822 18.728 -20.731 1.00 82.44 419 GLN A C 1
ATOM 3308 O O . GLN A 1 419 ? -71.718 17.503 -20.662 1.00 82.44 419 GLN A O 1
ATOM 3313 N N . SER A 1 420 ? -70.891 19.544 -20.227 1.00 88.56 420 SER A N 1
ATOM 3314 C CA . SER A 1 420 ? -69.651 19.112 -19.571 1.00 88.56 420 SER A CA 1
ATOM 3315 C C . SER A 1 420 ? -69.806 19.110 -18.050 1.00 88.56 420 SER A C 1
ATOM 3317 O O . SER A 1 420 ? -70.335 20.054 -17.462 1.00 88.56 420 SER A O 1
ATOM 3319 N N . THR A 1 421 ? -69.322 18.068 -17.374 1.00 86.56 421 THR A N 1
ATOM 3320 C CA . THR A 1 421 ? -69.489 17.926 -15.917 1.00 86.56 421 THR A CA 1
ATOM 3321 C C . THR A 1 421 ? -68.340 18.597 -15.156 1.00 86.56 421 THR A C 1
ATOM 3323 O O . THR A 1 421 ? -67.190 18.223 -15.398 1.00 86.56 421 THR A O 1
ATOM 3326 N N . PRO A 1 422 ? -68.596 19.537 -14.222 1.00 89.88 422 PRO A N 1
ATOM 3327 C CA . PRO A 1 422 ? -67.552 20.128 -13.382 1.00 89.88 422 PRO A CA 1
ATOM 3328 C C . PRO A 1 422 ? -66.778 19.078 -12.575 1.00 89.88 422 PRO A C 1
ATOM 3330 O O . PRO A 1 422 ? -67.364 18.129 -12.054 1.00 89.88 422 PRO A O 1
ATOM 3333 N N . LEU A 1 423 ? -65.468 19.278 -12.445 1.00 90.94 423 LEU A N 1
ATOM 3334 C CA . LEU A 1 423 ? -64.518 18.371 -11.804 1.00 90.94 423 LEU A CA 1
ATOM 3335 C C . LEU A 1 423 ? -63.867 19.039 -10.581 1.00 90.94 423 LEU A C 1
ATOM 3337 O O . LEU A 1 423 ? -63.395 20.175 -10.647 1.00 90.94 423 LEU A O 1
ATOM 3341 N N . ALA A 1 424 ? -63.838 18.317 -9.459 1.00 89.25 424 ALA A N 1
ATOM 3342 C CA . ALA A 1 424 ? -63.194 18.742 -8.221 1.00 89.25 424 ALA A CA 1
ATOM 3343 C C . ALA A 1 424 ? -61.667 18.545 -8.264 1.00 89.25 424 ALA A C 1
ATOM 3345 O O . ALA A 1 424 ? -61.174 17.551 -8.793 1.00 89.25 424 ALA A O 1
ATOM 3346 N N . LEU A 1 425 ? -60.931 19.481 -7.657 1.00 90.44 425 LEU A N 1
ATOM 3347 C CA . LEU A 1 425 ? -59.467 19.501 -7.595 1.00 90.44 425 LEU A CA 1
ATOM 3348 C C . LEU A 1 425 ? -59.005 19.690 -6.142 1.00 90.44 425 LEU A C 1
ATOM 3350 O O . LEU A 1 425 ? -59.477 20.602 -5.459 1.00 90.44 425 LEU A O 1
ATOM 3354 N N . THR A 1 426 ? -58.056 18.876 -5.674 1.00 87.38 426 THR A N 1
ATOM 3355 C CA . THR A 1 426 ? -57.532 18.950 -4.294 1.00 87.38 426 THR A CA 1
ATOM 3356 C C . THR A 1 426 ? -56.045 19.288 -4.286 1.00 87.38 426 THR A C 1
ATOM 3358 O O . THR A 1 426 ? -55.223 18.460 -4.664 1.00 87.38 426 THR A O 1
ATOM 3361 N N . LEU A 1 427 ? -55.695 20.499 -3.842 1.00 87.94 427 LEU A N 1
ATOM 3362 C CA . LEU A 1 427 ? -54.304 20.946 -3.702 1.00 87.94 427 LEU A CA 1
ATOM 3363 C C . LEU A 1 427 ? -53.551 20.116 -2.642 1.00 87.94 427 LEU A C 1
ATOM 3365 O O . LEU A 1 427 ? -54.042 19.980 -1.521 1.00 87.94 427 LEU A O 1
ATOM 3369 N N . ASN A 1 428 ? -52.368 19.607 -2.997 1.00 78.69 428 ASN A N 1
ATOM 3370 C CA . ASN A 1 428 ? -51.446 18.906 -2.093 1.00 78.69 428 ASN A CA 1
ATOM 3371 C C . ASN A 1 428 ? -50.763 19.858 -1.085 1.00 78.69 428 ASN A C 1
ATOM 3373 O O . ASN A 1 428 ? -50.608 21.047 -1.363 1.00 78.69 428 ASN A O 1
ATOM 3377 N N . GLU A 1 429 ? -50.324 19.336 0.069 1.00 74.44 429 GLU A N 1
ATOM 3378 C CA . GLU A 1 429 ? -49.507 20.109 1.022 1.00 74.44 429 GLU A CA 1
ATOM 3379 C C . GLU A 1 429 ? -48.133 20.479 0.435 1.00 74.44 429 GLU A C 1
ATOM 3381 O O . GLU A 1 429 ? -47.600 19.785 -0.434 1.00 74.44 429 GLU A O 1
ATOM 3386 N N . ALA A 1 430 ? -47.563 21.582 0.925 1.00 67.44 430 ALA A N 1
ATOM 3387 C CA . ALA A 1 430 ? -46.288 22.132 0.476 1.00 67.44 430 ALA A CA 1
ATOM 3388 C C . ALA A 1 430 ? -45.447 22.630 1.663 1.00 67.44 430 ALA A C 1
ATOM 3390 O O . ALA A 1 430 ? -45.964 22.868 2.754 1.00 67.44 430 ALA A O 1
ATOM 3391 N N . GLU A 1 431 ? -44.148 22.815 1.434 1.00 63.38 431 GLU A N 1
ATOM 3392 C CA . GLU A 1 431 ? -43.194 23.267 2.454 1.00 63.38 431 GLU A CA 1
ATOM 3393 C C . GLU A 1 431 ? -43.305 24.776 2.765 1.00 63.38 431 GLU A C 1
ATOM 3395 O O . GLU A 1 431 ? -42.972 25.208 3.867 1.00 63.38 431 GLU A O 1
ATOM 3400 N N . GLN A 1 432 ? -43.789 25.586 1.812 1.00 68.00 432 GLN A N 1
ATOM 3401 C CA . GLN A 1 432 ? -43.783 27.056 1.877 1.00 68.00 432 GLN A CA 1
ATOM 3402 C C . GLN A 1 432 ? -45.127 27.664 1.422 1.00 68.00 432 GLN A C 1
ATOM 3404 O O . GLN A 1 432 ? -45.834 27.092 0.596 1.00 68.00 432 GLN A O 1
ATOM 3409 N N . GLU A 1 433 ? -45.497 28.840 1.955 1.00 73.62 433 GLU A N 1
ATOM 3410 C CA . GLU A 1 433 ? -46.832 29.448 1.740 1.00 73.62 433 GLU A CA 1
ATOM 3411 C C . GLU A 1 433 ? -46.993 30.189 0.388 1.00 73.62 433 GLU A C 1
ATOM 3413 O O . GLU A 1 433 ? -48.113 30.422 -0.075 1.00 73.62 433 GLU A O 1
ATOM 3418 N N . TYR A 1 434 ? -45.881 30.563 -0.253 1.00 78.56 434 TYR A N 1
ATOM 3419 C CA . TYR A 1 434 ? -45.842 31.179 -1.583 1.00 78.56 434 TYR A CA 1
ATOM 3420 C C . TYR A 1 434 ? -44.911 30.376 -2.488 1.00 78.56 434 TYR A C 1
ATOM 3422 O O . TYR A 1 434 ? -43.771 30.114 -2.115 1.00 78.56 434 TYR A O 1
ATOM 3430 N N . GLN A 1 435 ? -45.380 30.015 -3.681 1.00 81.38 435 GLN A N 1
ATOM 3431 C CA . GLN A 1 435 ? -44.607 29.233 -4.651 1.00 81.38 435 GLN A CA 1
ATOM 3432 C C . GLN A 1 435 ? -45.133 29.449 -6.087 1.00 81.38 435 GLN A C 1
ATOM 3434 O O . GLN A 1 435 ? -46.225 29.997 -6.258 1.00 81.38 435 GLN A O 1
ATOM 3439 N N . PRO A 1 436 ? -44.375 29.061 -7.133 1.00 84.62 436 PRO A N 1
ATOM 3440 C CA . PRO A 1 436 ? -44.814 29.175 -8.527 1.00 84.62 436 PRO A CA 1
ATOM 3441 C C . PRO A 1 436 ? -45.410 27.878 -9.110 1.00 84.62 436 PRO A C 1
ATOM 3443 O O . PRO A 1 436 ? -45.989 27.919 -10.192 1.00 84.62 436 PRO A O 1
ATOM 3446 N N . ILE A 1 437 ? -45.263 26.725 -8.443 1.00 86.88 437 ILE A N 1
ATOM 3447 C CA . ILE A 1 437 ? -45.713 25.408 -8.935 1.00 86.88 437 ILE A CA 1
ATOM 3448 C C . ILE A 1 437 ? -46.665 24.777 -7.920 1.00 86.88 437 ILE A C 1
ATOM 3450 O O . ILE A 1 437 ? -46.401 24.797 -6.721 1.00 86.88 437 ILE A O 1
ATOM 3454 N N . PHE A 1 438 ? -47.761 24.197 -8.409 1.00 89.75 438 PHE A N 1
ATOM 3455 C CA . PHE A 1 438 ? -48.817 23.600 -7.596 1.00 89.75 438 PHE A CA 1
ATOM 3456 C C . PHE A 1 438 ? -49.283 22.269 -8.194 1.00 89.75 438 PHE A C 1
ATOM 3458 O O . PHE A 1 438 ? -49.261 22.080 -9.410 1.00 89.75 438 PHE A O 1
ATOM 3465 N N . SER A 1 439 ? -49.713 21.349 -7.329 1.00 87.69 439 SER A N 1
ATOM 3466 C CA . SER A 1 439 ? -50.133 19.992 -7.690 1.00 87.69 439 SER A CA 1
ATOM 3467 C C . SER A 1 439 ? -51.511 19.694 -7.106 1.00 87.69 439 SER A C 1
ATOM 3469 O O . SER A 1 439 ? -51.692 19.753 -5.887 1.00 87.69 439 SER A O 1
ATOM 3471 N N . PHE A 1 440 ? -52.477 19.383 -7.970 1.00 90.94 440 PHE A N 1
ATOM 3472 C CA . PHE A 1 440 ? -53.861 19.091 -7.602 1.00 90.94 440 PHE A CA 1
ATOM 3473 C C . PHE A 1 440 ? -54.219 17.633 -7.914 1.00 90.94 440 PHE A C 1
ATOM 3475 O O . PHE A 1 440 ? -54.120 17.214 -9.066 1.00 90.94 440 PHE A O 1
ATOM 3482 N N . LYS A 1 441 ? -54.703 16.872 -6.927 1.00 86.44 441 LYS A N 1
ATOM 3483 C CA . LYS A 1 441 ? -55.321 15.556 -7.161 1.00 86.44 441 LYS A CA 1
ATOM 3484 C C . LYS A 1 441 ? -56.688 15.722 -7.834 1.00 86.44 441 LYS A C 1
ATOM 3486 O O . LYS A 1 441 ? -57.448 16.615 -7.442 1.00 86.44 441 LYS A O 1
ATOM 3491 N N . PHE A 1 442 ? -57.001 14.864 -8.804 1.00 90.31 442 PHE A N 1
ATOM 3492 C CA . PHE A 1 442 ? -58.291 14.814 -9.505 1.00 90.31 442 PHE A CA 1
ATOM 3493 C C . PHE A 1 442 ? -58.655 13.376 -9.912 1.00 90.31 442 PHE A C 1
ATOM 3495 O O . PHE A 1 442 ? -57.791 12.502 -9.913 1.00 90.31 442 PHE A O 1
ATOM 3502 N N . ASP A 1 443 ? -59.911 13.144 -10.304 1.00 83.56 443 ASP A N 1
ATOM 3503 C CA . ASP A 1 443 ? -60.359 11.871 -10.883 1.00 83.56 443 ASP A CA 1
ATOM 3504 C C . ASP A 1 443 ? -61.271 12.078 -12.108 1.00 83.56 443 ASP A C 1
ATOM 3506 O O . ASP A 1 443 ? -62.085 12.997 -12.142 1.00 83.56 443 ASP A O 1
ATOM 3510 N N . ALA A 1 444 ? -61.095 11.254 -13.141 1.00 85.25 444 ALA A N 1
ATOM 3511 C CA . ALA A 1 444 ? -61.836 11.289 -14.401 1.00 85.25 444 ALA A CA 1
ATOM 3512 C C . ALA A 1 444 ? -61.608 9.984 -15.198 1.00 85.25 444 ALA A C 1
ATOM 3514 O O . ALA A 1 444 ? -60.556 9.362 -15.047 1.00 85.25 444 ALA A O 1
ATOM 3515 N N . PRO A 1 445 ? -62.514 9.566 -16.103 1.00 81.62 445 PRO A N 1
ATOM 3516 C CA . PRO A 1 445 ? -62.299 8.360 -16.906 1.00 81.62 445 PRO A CA 1
ATOM 3517 C C . PRO A 1 445 ? -61.115 8.504 -17.875 1.00 81.62 445 PRO A C 1
ATOM 3519 O O . PRO A 1 445 ? -60.894 9.579 -18.437 1.00 81.62 445 PRO A O 1
ATOM 3522 N N . SER A 1 446 ? -60.389 7.408 -18.109 1.00 81.31 446 SER A N 1
ATOM 3523 C CA . SER A 1 446 ? -59.266 7.336 -19.056 1.00 81.31 446 SER A CA 1
ATOM 3524 C C . SER A 1 446 ? -59.646 7.792 -20.469 1.00 81.31 446 SER A C 1
ATOM 3526 O O . SER A 1 446 ? -60.806 7.698 -20.871 1.00 81.31 446 SER A O 1
ATOM 3528 N N . TYR A 1 447 ? -58.663 8.290 -21.227 1.00 82.44 447 TYR A N 1
ATOM 3529 C CA . TYR A 1 447 ? -58.776 8.786 -22.612 1.00 82.44 447 TYR A CA 1
ATOM 3530 C C . TYR A 1 447 ? -59.705 9.991 -22.841 1.00 82.44 447 TYR A C 1
ATOM 3532 O O . TYR A 1 447 ? -59.644 10.613 -23.903 1.00 82.44 447 TYR A O 1
ATOM 3540 N N . ARG A 1 448 ? -60.520 10.380 -21.853 1.00 88.31 448 ARG A N 1
ATOM 3541 C CA . ARG A 1 448 ? -61.357 11.583 -21.907 1.00 88.31 448 ARG A CA 1
ATOM 3542 C C . ARG A 1 448 ? -60.522 12.861 -21.865 1.00 88.31 448 ARG A C 1
ATOM 3544 O O . ARG A 1 448 ? -59.324 12.868 -21.569 1.00 88.31 448 ARG A O 1
ATOM 3551 N N . THR A 1 449 ? -61.202 13.965 -22.140 1.00 89.81 449 THR A N 1
ATOM 3552 C CA . THR A 1 449 ? -60.617 15.298 -22.225 1.00 89.81 449 THR A CA 1
ATOM 3553 C C . THR A 1 449 ? -61.170 16.195 -21.123 1.00 89.81 449 THR A C 1
ATOM 3555 O O . THR A 1 449 ? -62.381 16.261 -20.913 1.00 89.81 449 THR A O 1
ATOM 3558 N N . LEU A 1 450 ? -60.281 16.887 -20.419 1.00 92.44 450 LEU A N 1
ATOM 3559 C CA . LEU A 1 450 ? -60.605 17.933 -19.459 1.00 92.44 450 LEU A CA 1
ATOM 3560 C C . LEU A 1 450 ? -60.428 19.304 -20.104 1.00 92.44 450 LEU A C 1
ATOM 3562 O O . LEU A 1 450 ? -59.466 19.515 -20.839 1.00 92.44 450 LEU A O 1
ATOM 3566 N N . LEU A 1 451 ? -61.303 20.239 -19.751 1.00 93.44 451 LEU A N 1
ATOM 3567 C CA . LEU A 1 451 ? -61.124 21.672 -19.949 1.00 93.44 451 LEU A CA 1
ATOM 3568 C C . LEU A 1 451 ? -60.803 22.298 -18.587 1.00 93.44 451 LEU A C 1
ATOM 3570 O O . LEU A 1 451 ? -61.597 22.178 -17.653 1.00 93.44 451 LEU A O 1
ATOM 3574 N N . ILE A 1 452 ? -59.649 22.948 -18.455 1.00 93.19 452 ILE A N 1
ATOM 3575 C CA . ILE A 1 452 ? -59.200 23.598 -17.216 1.00 93.19 452 ILE A CA 1
ATOM 3576 C C . ILE A 1 452 ? -59.356 25.116 -17.363 1.00 93.19 452 ILE A C 1
ATOM 3578 O O . ILE A 1 452 ? -58.749 25.683 -18.264 1.00 93.19 452 ILE A O 1
ATOM 3582 N N . GLU A 1 453 ? -60.127 25.775 -16.488 1.00 93.12 453 GLU A N 1
ATOM 3583 C CA . GLU A 1 453 ? -60.133 27.244 -16.331 1.00 93.12 453 GLU A CA 1
ATOM 3584 C C . GLU A 1 453 ? -59.139 27.625 -15.235 1.00 93.12 453 GLU A C 1
ATOM 3586 O O . GLU A 1 453 ? -59.211 27.108 -14.118 1.00 93.12 453 GLU A O 1
ATOM 3591 N N . VAL A 1 454 ? -58.288 28.612 -15.502 1.00 92.94 454 VAL A N 1
ATOM 3592 C CA . VAL A 1 454 ? -57.611 29.376 -14.452 1.00 92.94 454 VAL A CA 1
ATOM 3593 C C . VAL A 1 454 ? -58.181 30.792 -14.459 1.00 92.94 454 VAL A C 1
ATOM 3595 O O . VAL A 1 454 ? -57.995 31.563 -15.403 1.00 92.94 454 VAL A O 1
ATOM 3598 N N . ASN A 1 455 ? -58.948 31.111 -13.416 1.00 87.75 455 ASN A N 1
ATOM 3599 C CA . ASN A 1 455 ? -59.692 32.359 -13.303 1.00 87.75 455 ASN A CA 1
ATOM 3600 C C . ASN A 1 455 ? -58.758 33.560 -13.101 1.00 87.75 455 ASN A C 1
ATOM 3602 O O . ASN A 1 455 ? -57.818 33.500 -12.306 1.00 87.75 455 ASN A O 1
ATOM 3606 N N . ASN A 1 456 ? -59.069 34.698 -13.730 1.00 83.38 456 ASN A N 1
ATOM 3607 C CA . ASN A 1 456 ? -58.188 35.872 -13.732 1.00 83.38 456 ASN A CA 1
ATOM 3608 C C . ASN A 1 456 ? -58.130 36.660 -12.404 1.00 83.38 456 ASN A C 1
ATOM 3610 O O . ASN A 1 456 ? -57.567 37.753 -12.349 1.00 83.38 456 ASN A O 1
ATOM 3614 N N . SER A 1 457 ? -58.682 36.101 -11.324 1.00 82.88 457 SER A N 1
ATOM 3615 C CA . SER A 1 457 ? -58.690 36.683 -9.980 1.00 82.88 457 SER A CA 1
ATOM 3616 C C . SER A 1 457 ? -57.349 36.613 -9.246 1.00 82.88 457 SER A C 1
ATOM 3618 O O . SER A 1 457 ? -57.198 37.307 -8.242 1.00 82.88 457 SER A O 1
ATOM 3620 N N . LEU A 1 458 ? -56.397 35.786 -9.698 1.00 88.00 458 LEU A N 1
ATOM 3621 C CA . LEU A 1 458 ? -55.091 35.679 -9.039 1.00 88.00 458 LEU A CA 1
ATOM 3622 C C . LEU A 1 458 ? -54.311 36.985 -9.113 1.00 88.00 458 LEU A C 1
ATOM 3624 O O . LEU A 1 458 ? -54.267 37.646 -10.152 1.00 88.00 458 LEU A O 1
ATOM 3628 N N . THR A 1 459 ? -53.660 37.303 -7.999 1.00 84.12 459 THR A N 1
ATOM 3629 C CA . THR A 1 459 ? -52.682 38.379 -7.894 1.00 84.12 459 THR A CA 1
ATOM 3630 C C . THR A 1 459 ? -51.376 37.775 -7.385 1.00 84.12 459 THR A C 1
ATOM 3632 O O . THR A 1 459 ? -51.377 37.053 -6.391 1.00 84.12 459 THR A O 1
ATOM 3635 N N . SER A 1 460 ? -50.255 38.014 -8.068 1.00 83.81 460 SER A N 1
ATOM 3636 C CA . SER A 1 460 ? -48.956 37.547 -7.564 1.00 83.81 460 SER A CA 1
ATOM 3637 C C . SER A 1 460 ? -48.465 38.392 -6.391 1.00 83.81 460 SER A C 1
ATOM 3639 O O . SER A 1 460 ? -48.986 39.483 -6.144 1.00 83.81 460 SER A O 1
ATOM 3641 N N . VAL A 1 461 ? -47.409 37.944 -5.706 1.00 75.06 461 VAL A N 1
ATOM 3642 C CA . VAL A 1 461 ? -46.741 38.748 -4.664 1.00 75.06 461 VAL A CA 1
ATOM 3643 C C . VAL A 1 461 ? -46.273 40.120 -5.188 1.00 75.06 461 VAL A C 1
ATOM 3645 O O . VAL A 1 461 ? -46.236 41.093 -4.437 1.00 75.06 461 VAL A O 1
ATOM 3648 N N . GLY A 1 462 ? -45.999 40.234 -6.495 1.00 70.19 462 GLY A N 1
ATOM 3649 C CA . GLY A 1 462 ? -45.694 41.498 -7.168 1.00 70.19 462 GLY A CA 1
ATOM 3650 C C . GLY A 1 462 ? -46.895 42.394 -7.484 1.00 70.19 462 GLY A C 1
ATOM 3651 O O . GLY A 1 462 ? -46.714 43.580 -7.759 1.00 70.19 462 GLY A O 1
ATOM 3652 N N . GLY A 1 463 ? -48.126 41.880 -7.440 1.00 75.62 463 GLY A N 1
ATOM 3653 C CA . GLY A 1 463 ? -49.342 42.636 -7.755 1.00 75.62 463 GLY A CA 1
ATOM 3654 C C . GLY A 1 463 ? -49.779 42.594 -9.226 1.00 75.62 463 GLY A C 1
ATOM 3655 O O . GLY A 1 463 ? -50.607 43.416 -9.626 1.00 75.62 463 GLY A O 1
ATOM 3656 N N . TYR A 1 464 ? -49.237 41.686 -10.046 1.00 81.06 464 TYR A N 1
ATOM 3657 C CA . TYR A 1 464 ? -49.752 41.435 -11.401 1.00 81.06 464 TYR A CA 1
ATOM 3658 C C . TYR A 1 464 ? -51.027 40.601 -11.336 1.00 81.06 464 TYR A C 1
ATOM 3660 O O . TYR A 1 464 ? -51.115 39.669 -10.537 1.00 81.06 464 TYR A O 1
ATOM 3668 N N . LYS A 1 465 ? -51.991 40.914 -12.202 1.00 82.94 465 LYS A N 1
ATOM 3669 C CA . LYS A 1 465 ? -53.234 40.154 -12.392 1.00 82.94 465 LYS A CA 1
ATOM 3670 C C . LYS A 1 465 ? -53.183 39.398 -13.713 1.00 82.94 465 LYS A C 1
ATOM 3672 O O . LYS A 1 465 ? -52.368 39.727 -14.571 1.00 82.94 465 LYS A O 1
ATOM 3677 N N . MET A 1 466 ? -54.059 38.419 -13.908 1.00 84.56 466 MET A N 1
ATOM 3678 C CA . MET A 1 466 ? -54.289 37.842 -15.240 1.00 84.56 466 MET A CA 1
ATOM 3679 C C . MET A 1 466 ? -55.168 38.784 -16.087 1.00 84.56 466 MET A C 1
ATOM 3681 O O . MET A 1 466 ? -55.996 39.503 -15.521 1.00 84.56 466 MET A O 1
ATOM 3685 N N . PRO A 1 467 ? -55.035 38.790 -17.427 1.00 81.31 467 PRO A N 1
ATOM 3686 C CA . PRO A 1 467 ? -55.882 39.597 -18.308 1.00 81.31 467 PRO A CA 1
ATOM 3687 C C . PRO A 1 467 ? -57.285 39.014 -18.418 1.00 81.31 467 PRO A C 1
ATOM 3689 O O . PRO A 1 467 ? -58.287 39.658 -18.108 1.00 81.31 467 PRO A O 1
ATOM 3692 N N . GLU A 1 468 ? -57.338 37.752 -18.799 1.00 82.81 468 GLU A N 1
ATOM 3693 C CA . GLU A 1 468 ? -58.531 36.982 -19.086 1.00 82.81 468 GLU A CA 1
ATOM 3694 C C . GLU A 1 468 ? -58.376 35.590 -18.479 1.00 82.81 468 GLU A C 1
ATOM 3696 O O . GLU A 1 468 ? -57.310 35.229 -17.972 1.00 82.81 468 GLU A O 1
ATOM 3701 N N . LYS A 1 469 ? -59.466 34.828 -18.464 1.00 87.25 469 LYS A N 1
ATOM 3702 C CA . LYS A 1 469 ? -59.430 33.442 -18.007 1.00 87.25 469 LYS A CA 1
ATOM 3703 C C . LYS A 1 469 ? -58.637 32.612 -19.009 1.00 87.25 469 LYS A C 1
ATOM 3705 O O . LYS A 1 469 ? -58.970 32.618 -20.192 1.00 87.25 469 LYS A O 1
ATOM 3710 N N . ILE A 1 470 ? -57.641 31.873 -18.535 1.00 88.50 470 ILE A N 1
ATOM 3711 C CA . ILE A 1 470 ? -56.952 30.889 -19.371 1.00 88.50 470 ILE A CA 1
ATOM 3712 C C . ILE A 1 470 ? -57.794 29.616 -19.374 1.00 88.50 470 ILE A C 1
ATOM 3714 O O . ILE A 1 470 ? -58.162 29.125 -18.307 1.00 88.50 470 ILE A O 1
ATOM 3718 N N . TYR A 1 471 ? -58.073 29.089 -20.565 1.00 89.62 471 TYR A N 1
ATOM 3719 C CA . TYR A 1 471 ? -58.668 27.772 -20.757 1.00 89.62 471 TYR A CA 1
ATOM 3720 C C . TYR A 1 471 ? -57.667 26.873 -21.486 1.00 89.62 471 TYR A C 1
ATOM 3722 O O . TYR A 1 471 ? -57.078 27.301 -22.478 1.00 89.62 471 TYR A O 1
ATOM 3730 N N . GLN A 1 472 ? -57.468 25.645 -21.009 1.00 90.06 472 GLN A N 1
ATOM 3731 C CA . GLN A 1 472 ? -56.598 24.666 -21.666 1.00 90.06 472 GLN A CA 1
ATOM 3732 C C . GLN A 1 472 ? -57.229 23.275 -21.648 1.00 90.06 472 GLN A C 1
ATOM 3734 O O . GLN A 1 472 ? -57.789 22.848 -20.636 1.00 90.06 472 GLN A O 1
ATOM 3739 N N . ILE A 1 473 ? -57.083 22.553 -22.756 1.00 90.25 473 ILE A N 1
ATOM 3740 C CA . ILE A 1 473 ? -57.429 21.140 -22.863 1.00 90.25 473 ILE A CA 1
ATOM 3741 C C . ILE A 1 473 ? -56.294 20.245 -22.337 1.00 90.25 473 ILE A C 1
ATOM 3743 O O . ILE A 1 473 ? -55.113 20.490 -22.594 1.00 90.25 473 ILE A O 1
ATOM 3747 N N . VAL A 1 474 ? -56.661 19.188 -21.605 1.00 88.69 474 VAL A N 1
ATOM 3748 C CA . VAL A 1 474 ? -55.748 18.167 -21.059 1.00 88.69 474 VAL A CA 1
ATOM 3749 C C . VAL A 1 474 ? -56.383 16.780 -21.215 1.00 88.69 474 VAL A C 1
ATOM 3751 O O . VAL A 1 474 ? -57.540 16.588 -20.849 1.00 88.69 474 VAL A O 1
ATOM 3754 N N . ARG A 1 475 ? -55.656 15.788 -21.749 1.00 88.44 475 ARG A N 1
ATOM 3755 C CA . ARG A 1 475 ? -56.143 14.394 -21.837 1.00 88.44 475 ARG A CA 1
ATOM 3756 C C . ARG A 1 475 ? -55.860 13.611 -20.555 1.00 88.44 475 ARG A C 1
ATOM 3758 O O . ARG A 1 475 ? -54.840 13.825 -19.905 1.00 88.44 475 ARG A O 1
ATOM 3765 N N . VAL A 1 476 ? -56.749 12.678 -20.223 1.00 88.06 476 VAL A N 1
ATOM 3766 C CA . VAL A 1 476 ? -56.638 11.808 -19.044 1.00 88.06 476 VAL A CA 1
ATOM 3767 C C . VAL A 1 476 ? -55.860 10.523 -19.398 1.00 88.06 476 VAL A C 1
ATOM 3769 O O . VAL A 1 476 ? -56.302 9.793 -20.289 1.00 88.06 476 VAL A O 1
ATOM 3772 N N . PRO A 1 477 ? -54.728 10.211 -18.730 1.00 83.81 477 PRO A N 1
ATOM 3773 C CA . PRO A 1 477 ? -53.949 8.994 -18.992 1.00 83.81 477 PRO A CA 1
ATOM 3774 C C . PRO A 1 477 ? -54.642 7.726 -18.462 1.00 83.81 477 PRO A C 1
ATOM 3776 O O . PRO A 1 477 ? -55.449 7.806 -17.530 1.00 83.81 477 PRO A O 1
ATOM 3779 N N . ASP A 1 478 ? -54.305 6.568 -19.039 1.00 83.19 478 ASP A N 1
ATOM 3780 C CA . ASP A 1 478 ? -54.836 5.246 -18.660 1.00 83.19 478 ASP A CA 1
ATOM 3781 C C . ASP A 1 478 ? -53.882 4.429 -17.756 1.00 83.19 478 ASP A C 1
ATOM 3783 O O . ASP A 1 478 ? -52.758 4.851 -17.475 1.00 83.19 478 ASP A O 1
ATOM 3787 N N . TYR A 1 479 ? -54.350 3.275 -17.270 1.00 82.69 479 TYR A N 1
ATOM 3788 C CA . TYR A 1 479 ? -53.723 2.467 -16.225 1.00 82.69 479 TYR A CA 1
ATOM 3789 C C . TYR A 1 479 ? -53.023 1.191 -16.748 1.00 82.69 479 TYR A C 1
ATOM 3791 O O . TYR A 1 479 ? -53.657 0.394 -17.445 1.00 82.69 479 TYR A O 1
ATOM 3799 N N . PRO A 1 480 ? -51.752 0.914 -16.372 1.00 78.62 480 PRO A N 1
ATOM 3800 C CA . PRO A 1 480 ? -51.030 -0.272 -16.846 1.00 78.62 480 PRO A CA 1
ATOM 3801 C C . PRO A 1 480 ? -51.579 -1.585 -16.271 1.00 78.62 480 PRO A C 1
ATOM 3803 O O . PRO A 1 480 ? -51.823 -1.672 -15.060 1.00 78.62 480 PRO A O 1
ATOM 3806 N N . LYS A 1 481 ? -51.683 -2.614 -17.120 1.00 83.19 481 LYS A N 1
ATOM 3807 C CA . LYS A 1 481 ? -52.158 -3.959 -16.758 1.00 83.19 481 LYS A CA 1
ATOM 3808 C C . LYS A 1 481 ? -51.185 -4.702 -15.839 1.00 83.19 481 LYS A C 1
ATOM 3810 O O . LYS A 1 481 ? -49.976 -4.610 -16.027 1.00 83.19 481 LYS A O 1
ATOM 3815 N N . THR A 1 482 ? -51.701 -5.471 -14.879 1.00 81.56 482 THR A N 1
ATOM 3816 C CA . THR A 1 482 ? -50.917 -6.425 -14.066 1.00 81.56 482 THR A CA 1
ATOM 3817 C C . THR A 1 482 ? -51.773 -7.612 -13.609 1.00 81.56 482 THR A C 1
ATOM 3819 O O . THR A 1 482 ? -52.976 -7.467 -13.404 1.00 81.56 482 THR A O 1
ATOM 3822 N N . LEU A 1 483 ? -51.151 -8.779 -13.400 1.00 88.44 483 LEU A N 1
ATOM 3823 C CA . LEU A 1 483 ? -51.747 -9.954 -12.749 1.00 88.44 483 LEU A CA 1
ATOM 3824 C C . LEU A 1 483 ? -50.630 -10.793 -12.105 1.00 88.44 483 LEU A C 1
ATOM 3826 O O . LEU A 1 483 ? -49.755 -11.275 -12.819 1.00 88.44 483 LEU A O 1
ATOM 3830 N N . ARG A 1 484 ? -50.635 -10.945 -10.775 1.00 87.62 484 ARG A N 1
ATOM 3831 C CA . ARG A 1 484 ? -49.616 -11.706 -10.017 1.00 87.62 484 ARG A CA 1
ATOM 3832 C C . ARG A 1 484 ? -50.124 -12.182 -8.656 1.00 87.62 484 ARG A C 1
ATOM 3834 O O . ARG A 1 484 ? -51.087 -11.623 -8.130 1.00 87.62 484 ARG A O 1
ATOM 3841 N N . PHE A 1 485 ? -49.450 -13.144 -8.034 1.00 87.81 485 PHE A N 1
ATOM 3842 C CA . PHE A 1 485 ? -49.644 -13.422 -6.613 1.00 87.81 485 PHE A CA 1
ATOM 3843 C C . PHE A 1 485 ? -49.056 -12.285 -5.761 1.00 87.81 485 PHE A C 1
ATOM 3845 O O . PHE A 1 485 ? -48.001 -11.726 -6.065 1.00 87.81 485 PHE A O 1
ATOM 3852 N N . MET A 1 486 ? -49.733 -11.934 -4.668 1.00 75.94 486 MET A N 1
ATOM 3853 C CA . MET A 1 486 ? -49.194 -11.000 -3.670 1.00 75.94 486 MET A CA 1
ATOM 3854 C C . MET A 1 486 ? -48.186 -11.720 -2.766 1.00 75.94 486 MET A C 1
ATOM 3856 O O . MET A 1 486 ? -48.161 -12.951 -2.717 1.00 75.94 486 MET A O 1
ATOM 3860 N N . SER A 1 487 ? -47.393 -10.955 -2.011 1.00 70.38 487 SER A N 1
ATOM 3861 C CA . SER A 1 487 ? -46.371 -11.466 -1.079 1.00 70.38 487 SER A CA 1
ATOM 3862 C C . SER A 1 487 ? -45.188 -12.182 -1.737 1.00 70.38 487 SER A C 1
ATOM 3864 O O . SER A 1 487 ? -45.285 -12.714 -2.842 1.00 70.38 487 SER A O 1
ATOM 3866 N N . GLN A 1 488 ? -44.092 -12.284 -0.990 1.00 72.62 488 GLN A N 1
ATOM 3867 C CA . GLN A 1 488 ? -43.153 -13.402 -1.090 1.00 72.62 488 GLN A CA 1
ATOM 3868 C C . GLN A 1 488 ? -43.424 -14.365 0.080 1.00 72.62 488 GLN A C 1
ATOM 3870 O O . GLN A 1 488 ? -43.995 -13.955 1.091 1.00 72.62 488 GLN A O 1
ATOM 3875 N N . GLY A 1 489 ? -43.088 -15.646 -0.084 1.00 80.38 489 GLY A N 1
ATOM 3876 C CA . GLY A 1 489 ? -43.366 -16.703 0.896 1.00 80.38 489 GLY A CA 1
ATOM 3877 C C . GLY A 1 489 ? -44.075 -17.924 0.302 1.00 80.38 489 GLY A C 1
ATOM 3878 O O . GLY A 1 489 ? -44.412 -17.966 -0.885 1.00 80.38 489 GLY A O 1
ATOM 3879 N N . SER A 1 490 ? -44.286 -18.942 1.137 1.00 87.38 490 SER A N 1
ATOM 3880 C CA . SER A 1 490 ? -44.837 -20.249 0.743 1.00 87.38 490 SER A CA 1
ATOM 3881 C C . SER A 1 490 ? -45.634 -20.970 1.834 1.00 87.38 490 SER A C 1
ATOM 3883 O O . SER A 1 490 ? -46.287 -21.960 1.515 1.00 87.38 490 SER A O 1
ATOM 3885 N N . LEU A 1 491 ? -45.592 -20.543 3.099 1.00 89.12 491 LEU A N 1
ATOM 3886 C CA . LEU A 1 491 ? -46.302 -21.217 4.189 1.00 89.12 491 LEU A CA 1
ATOM 3887 C C . LEU A 1 491 ? -47.636 -20.532 4.495 1.00 89.12 491 LEU A C 1
ATOM 3889 O O . LEU A 1 491 ? -47.690 -19.311 4.606 1.00 89.12 491 LEU A O 1
ATOM 3893 N N . LEU A 1 492 ? -48.683 -21.326 4.709 1.00 87.06 492 LEU A N 1
ATOM 3894 C CA . LEU A 1 492 ? -49.947 -20.899 5.320 1.00 87.06 492 LEU A CA 1
ATOM 3895 C C . LEU A 1 492 ? -50.201 -21.771 6.554 1.00 87.06 492 LEU A C 1
ATOM 3897 O O . LEU A 1 492 ? -50.079 -22.993 6.459 1.00 87.06 492 LEU A O 1
ATOM 3901 N N . SER A 1 493 ? -50.592 -21.185 7.693 1.00 83.81 493 SER A N 1
ATOM 3902 C CA . SER A 1 493 ? -50.935 -21.997 8.871 1.00 83.81 493 SER A CA 1
ATOM 3903 C C . SER A 1 493 ? -52.122 -22.917 8.568 1.00 83.81 493 SER A C 1
ATOM 3905 O O . SER A 1 493 ? -53.131 -22.491 8.000 1.00 83.81 493 SER A O 1
ATOM 3907 N N . MET A 1 494 ? -52.047 -24.173 9.020 1.00 80.81 494 MET A N 1
ATOM 3908 C CA . MET A 1 494 ? -53.193 -25.094 9.006 1.00 80.81 494 MET A CA 1
ATOM 3909 C C . MET A 1 494 ? -54.402 -24.545 9.780 1.00 80.81 494 MET A C 1
ATOM 3911 O O . MET A 1 494 ? -55.541 -24.914 9.472 1.00 80.81 494 MET A O 1
ATOM 3915 N N . GLN A 1 495 ? -54.179 -23.646 10.745 1.00 76.06 495 GLN A N 1
ATOM 3916 C CA . GLN A 1 495 ? -55.224 -23.040 11.575 1.00 76.06 495 GLN A CA 1
ATOM 3917 C C . GLN A 1 495 ? -55.810 -21.755 10.955 1.00 76.06 495 GLN A C 1
ATOM 3919 O O . GLN A 1 495 ? -57.012 -21.540 11.088 1.00 76.06 495 GLN A O 1
ATOM 3924 N N . GLY A 1 496 ? -55.009 -20.975 10.215 1.00 75.19 496 GLY A N 1
ATOM 3925 C CA . GLY A 1 496 ? -55.414 -19.712 9.565 1.00 75.19 496 GLY A CA 1
ATOM 3926 C C . GLY A 1 496 ? -56.297 -19.866 8.317 1.00 75.19 496 GLY A C 1
ATOM 3927 O O . GLY A 1 496 ? -56.803 -20.949 8.025 1.00 75.19 496 GLY A O 1
ATOM 3928 N N . ASP A 1 497 ? -56.465 -18.800 7.541 1.00 75.31 497 ASP A N 1
ATOM 3929 C CA . ASP A 1 497 ? -57.476 -18.679 6.473 1.00 75.31 497 ASP A CA 1
ATOM 3930 C C . ASP A 1 497 ? -57.299 -19.652 5.288 1.00 75.31 497 ASP A C 1
ATOM 3932 O O . ASP A 1 497 ? -58.257 -19.961 4.577 1.00 75.31 497 ASP A O 1
ATOM 3936 N N . LYS A 1 498 ? -56.080 -20.173 5.072 1.00 84.38 498 LYS A N 1
ATOM 3937 C CA . LYS A 1 498 ? -55.729 -21.111 3.978 1.00 84.38 498 LYS A CA 1
ATOM 3938 C C . LYS A 1 498 ? -56.055 -20.585 2.566 1.00 84.38 498 LYS A C 1
ATOM 3940 O O . LYS A 1 498 ? -56.290 -21.372 1.647 1.00 84.38 498 LYS A O 1
ATOM 3945 N N . GLN A 1 499 ? -56.037 -19.264 2.380 1.00 85.81 499 GLN A N 1
ATOM 3946 C CA . GLN A 1 499 ? -56.207 -18.616 1.077 1.00 85.81 499 GLN A CA 1
ATOM 3947 C C . GLN A 1 499 ? -54.868 -18.152 0.492 1.00 85.81 499 GLN A C 1
ATOM 3949 O O . GLN A 1 499 ? -53.973 -17.759 1.239 1.00 85.81 499 GLN A O 1
ATOM 3954 N N . ILE A 1 500 ? -54.746 -18.144 -0.840 1.00 85.75 500 ILE A N 1
ATOM 3955 C CA . ILE A 1 500 ? -53.673 -17.426 -1.545 1.00 85.75 500 ILE A CA 1
ATOM 3956 C C . ILE A 1 500 ? -54.196 -16.140 -2.194 1.00 85.75 500 ILE A C 1
ATOM 3958 O O . ILE A 1 500 ? -55.304 -16.093 -2.725 1.00 85.75 500 ILE A O 1
ATOM 3962 N N . SER A 1 501 ? -53.359 -15.111 -2.144 1.00 84.12 501 SER A N 1
ATOM 3963 C CA . SER A 1 501 ? -53.619 -13.734 -2.547 1.00 84.12 501 SER A CA 1
ATOM 3964 C C . SER A 1 501 ? -53.224 -13.465 -4.003 1.00 84.12 501 SER A C 1
ATOM 3966 O O . SER A 1 501 ? -52.053 -13.622 -4.352 1.00 84.12 501 SER A O 1
ATOM 3968 N N . VAL A 1 502 ? -54.149 -12.989 -4.837 1.00 86.69 502 VAL A N 1
ATOM 3969 C CA . VAL A 1 502 ? -53.871 -12.478 -6.193 1.00 86.69 502 VAL A CA 1
ATOM 3970 C C . VAL A 1 502 ? -54.140 -10.975 -6.257 1.00 86.69 502 VAL A C 1
ATOM 3972 O O . VAL A 1 502 ? -55.149 -10.512 -5.733 1.00 86.69 502 VAL A O 1
ATOM 3975 N N . ALA A 1 503 ? -53.260 -10.233 -6.928 1.00 85.25 503 ALA A N 1
ATOM 3976 C CA . ALA A 1 503 ? -53.415 -8.821 -7.267 1.00 85.25 503 ALA A CA 1
ATOM 3977 C C . ALA A 1 503 ? -53.484 -8.646 -8.791 1.00 85.25 503 ALA A C 1
ATOM 3979 O O . ALA A 1 503 ? -52.609 -9.134 -9.514 1.00 85.25 503 ALA A O 1
ATOM 3980 N N . ALA A 1 504 ? -54.495 -7.920 -9.267 1.00 84.81 504 ALA A N 1
ATOM 3981 C CA . ALA A 1 504 ? -54.732 -7.658 -10.682 1.00 84.81 504 ALA A CA 1
ATOM 3982 C C . ALA A 1 504 ? -55.128 -6.193 -10.928 1.00 84.81 504 ALA A C 1
ATOM 3984 O O . ALA A 1 504 ? -55.926 -5.642 -10.176 1.00 84.81 504 ALA A O 1
ATOM 3985 N N . ARG A 1 505 ? -54.623 -5.554 -11.986 1.00 85.12 505 ARG A N 1
ATOM 3986 C CA . ARG A 1 505 ? -55.012 -4.188 -12.390 1.00 85.12 505 ARG A CA 1
ATOM 3987 C C . ARG A 1 505 ? -55.337 -4.159 -13.873 1.00 85.12 505 ARG A C 1
ATOM 3989 O O . ARG A 1 505 ? -54.559 -4.690 -14.659 1.00 85.12 505 ARG A O 1
ATOM 3996 N N . ASN A 1 506 ? -56.443 -3.521 -14.247 1.00 87.38 506 ASN A N 1
ATOM 3997 C CA . ASN A 1 506 ? -56.912 -3.416 -15.632 1.00 87.38 506 ASN A CA 1
ATOM 3998 C C . ASN A 1 506 ? -57.087 -4.795 -16.334 1.00 87.38 506 ASN A C 1
ATOM 4000 O O . ASN A 1 506 ? -56.658 -4.992 -17.473 1.00 87.38 506 ASN A O 1
ATOM 4004 N N . MET A 1 507 ? -57.693 -5.767 -15.629 1.00 85.38 507 MET A N 1
ATOM 4005 C CA . MET A 1 507 ? -57.886 -7.168 -16.061 1.00 85.38 507 MET A CA 1
ATOM 4006 C C . MET A 1 507 ? -59.348 -7.613 -15.898 1.00 85.38 507 MET A C 1
ATOM 4008 O O . MET A 1 507 ? -59.955 -7.360 -14.864 1.00 85.38 507 MET A O 1
ATOM 4012 N N . THR A 1 508 ? -59.902 -8.337 -16.877 1.00 85.12 508 THR A N 1
ATOM 4013 C CA . THR A 1 508 ? -61.313 -8.789 -16.881 1.00 85.12 508 THR A CA 1
ATOM 4014 C C . THR A 1 508 ? -61.564 -10.114 -16.148 1.00 85.12 508 THR A C 1
ATOM 4016 O O . THR A 1 508 ? -62.688 -10.391 -15.725 1.00 85.12 508 THR A O 1
ATOM 4019 N N . GLY A 1 509 ? -60.538 -10.945 -15.960 1.00 88.06 509 GLY A N 1
ATOM 4020 C CA . GLY A 1 509 ? -60.664 -12.249 -15.313 1.00 88.06 509 GLY A CA 1
ATOM 4021 C C . GLY A 1 509 ? -59.331 -12.978 -15.160 1.00 88.06 509 GLY A C 1
ATOM 4022 O O . GLY A 1 509 ? -58.301 -12.566 -15.703 1.00 88.06 509 GLY A O 1
ATOM 4023 N N . MET A 1 510 ? -59.349 -14.070 -14.394 1.00 91.31 510 MET A N 1
ATOM 4024 C CA . MET A 1 510 ? -58.169 -14.895 -14.128 1.00 91.31 510 MET A CA 1
ATOM 4025 C C . MET A 1 510 ? -58.482 -16.395 -14.095 1.00 91.31 510 MET A C 1
ATOM 4027 O O . MET A 1 510 ? -59.569 -16.823 -13.691 1.00 91.31 510 MET A O 1
ATOM 4031 N N . LYS A 1 511 ? -57.479 -17.193 -14.465 1.00 91.69 511 LYS A N 1
ATOM 4032 C CA . LYS A 1 511 ? -57.439 -18.653 -14.355 1.00 91.69 511 LYS A CA 1
ATOM 4033 C C . LYS A 1 511 ? -56.264 -19.068 -13.470 1.00 91.69 511 LYS A C 1
ATOM 4035 O O . LYS A 1 511 ? -55.138 -18.612 -13.671 1.00 91.69 511 LYS A O 1
ATOM 4040 N N . LEU A 1 512 ? -56.535 -19.964 -12.527 1.00 91.69 512 LEU A N 1
ATOM 4041 C CA . LEU A 1 512 ? -55.573 -20.563 -11.611 1.00 91.69 512 LEU A CA 1
ATOM 4042 C C . LEU A 1 512 ? -55.572 -22.090 -11.773 1.00 91.69 512 LEU A C 1
ATOM 4044 O O . LEU A 1 512 ? -56.584 -22.757 -11.551 1.00 91.69 512 LEU A O 1
ATOM 4048 N N . ASP A 1 513 ? -54.417 -22.631 -12.131 1.00 91.19 513 ASP A N 1
ATOM 4049 C CA . ASP A 1 513 ? -54.098 -24.056 -12.074 1.00 91.19 513 ASP A CA 1
ATOM 4050 C C . ASP A 1 513 ? -53.648 -24.427 -10.648 1.00 91.19 513 ASP A C 1
ATOM 4052 O O . ASP A 1 513 ? -52.902 -23.664 -10.025 1.00 91.19 513 ASP A O 1
ATOM 4056 N N . ILE A 1 514 ? -54.128 -25.554 -10.110 1.00 90.94 514 ILE A N 1
ATOM 4057 C CA . ILE A 1 514 ? -53.885 -26.002 -8.731 1.00 90.94 514 ILE A CA 1
ATOM 4058 C C . ILE A 1 514 ? -53.519 -27.490 -8.742 1.00 90.94 514 ILE A C 1
ATOM 4060 O O . ILE A 1 514 ? -54.382 -28.348 -8.928 1.00 90.94 514 ILE A O 1
ATOM 4064 N N . LYS A 1 515 ? -52.256 -27.828 -8.473 1.00 89.25 515 LYS A N 1
ATOM 4065 C CA . LYS A 1 515 ? -51.770 -29.217 -8.435 1.00 89.25 515 LYS A CA 1
ATOM 4066 C C . LYS A 1 515 ? -51.325 -29.598 -7.025 1.00 89.25 515 LYS A C 1
ATOM 4068 O O . LYS A 1 515 ? -50.338 -29.067 -6.514 1.00 89.25 515 LYS A O 1
ATOM 4073 N N . ARG A 1 516 ? -52.042 -30.516 -6.370 1.00 88.94 516 ARG A N 1
ATOM 4074 C CA . ARG A 1 516 ? -51.683 -31.043 -5.038 1.00 88.94 516 ARG A CA 1
ATOM 4075 C C . ARG A 1 516 ? -50.615 -32.120 -5.160 1.00 88.94 516 ARG A C 1
ATOM 4077 O O . ARG A 1 516 ? -50.758 -33.028 -5.961 1.00 88.94 516 ARG A O 1
ATOM 4084 N N . VAL A 1 517 ? -49.594 -32.073 -4.317 1.00 86.56 517 VAL A N 1
ATOM 4085 C CA . VAL A 1 517 ? -48.474 -33.020 -4.293 1.00 86.56 517 VAL A CA 1
ATOM 4086 C C . VAL A 1 517 ? -48.810 -34.273 -3.483 1.00 86.56 517 VAL A C 1
ATOM 4088 O O . VAL A 1 517 ? -49.266 -34.186 -2.341 1.00 86.56 517 VAL A O 1
ATOM 4091 N N . ILE A 1 518 ? -48.505 -35.448 -4.037 1.00 81.12 518 ILE A N 1
ATOM 4092 C CA . ILE A 1 518 ? -48.650 -36.740 -3.354 1.00 81.12 518 ILE A CA 1
ATOM 4093 C C . ILE A 1 518 ? -47.591 -36.845 -2.231 1.00 81.12 518 ILE A C 1
ATOM 4095 O O . ILE A 1 518 ? -46.394 -36.847 -2.527 1.00 81.12 518 ILE A O 1
ATOM 4099 N N . PRO A 1 519 ? -47.965 -36.984 -0.938 1.00 69.06 519 PRO A N 1
ATOM 4100 C CA . PRO A 1 519 ? -47.016 -36.823 0.174 1.00 69.06 519 PRO A CA 1
ATOM 4101 C C . PRO A 1 519 ? -45.832 -37.800 0.212 1.00 69.06 519 PRO A C 1
ATOM 4103 O O . PRO A 1 519 ? -44.782 -37.457 0.748 1.00 69.06 519 PRO A O 1
ATOM 4106 N N . SER A 1 520 ? -45.960 -39.001 -0.363 1.00 73.19 520 SER A N 1
ATOM 4107 C CA . SER A 1 520 ? -44.855 -39.971 -0.471 1.00 73.19 520 SER A CA 1
ATOM 4108 C C . SER A 1 520 ? -43.831 -39.625 -1.562 1.00 73.19 520 SER A C 1
ATOM 4110 O O . SER A 1 520 ? -42.922 -40.414 -1.810 1.00 73.19 520 SER A O 1
ATOM 4112 N N . GLN A 1 521 ? -44.011 -38.495 -2.255 1.00 84.56 521 GLN A N 1
ATOM 4113 C CA . GLN A 1 521 ? -43.191 -38.049 -3.382 1.00 84.56 521 GLN A CA 1
ATOM 4114 C C . GLN A 1 521 ? -42.437 -36.738 -3.102 1.00 84.56 521 GLN A C 1
ATOM 4116 O O . GLN A 1 521 ? -41.758 -36.225 -3.990 1.00 84.56 521 GLN A O 1
ATOM 4121 N N . LEU A 1 522 ? -42.499 -36.197 -1.876 1.00 83.38 522 LEU A N 1
ATOM 4122 C CA . LEU A 1 522 ? -41.867 -34.917 -1.507 1.00 83.38 522 LEU A CA 1
ATOM 4123 C C . LEU A 1 522 ? -40.356 -34.869 -1.808 1.00 83.38 522 LEU A C 1
ATOM 4125 O O . LEU A 1 522 ? -39.852 -33.830 -2.235 1.00 83.38 522 LEU A O 1
ATOM 4129 N N . GLN A 1 523 ? -39.642 -35.996 -1.697 1.00 85.25 523 GLN A N 1
ATOM 4130 C CA . GLN A 1 523 ? -38.228 -36.106 -2.085 1.00 85.25 523 GLN A CA 1
ATOM 4131 C C . GLN A 1 523 ? -37.964 -35.745 -3.557 1.00 85.25 523 GLN A C 1
ATOM 4133 O O . GLN A 1 523 ? -36.870 -35.281 -3.879 1.00 85.25 523 GLN A O 1
ATOM 4138 N N . HIS A 1 524 ? -38.942 -35.932 -4.452 1.00 81.94 524 HIS A N 1
ATOM 4139 C CA . HIS A 1 524 ? -38.817 -35.568 -5.863 1.00 81.94 524 HIS A CA 1
ATOM 4140 C C . HIS A 1 524 ? -38.893 -34.056 -6.056 1.00 81.94 524 HIS A C 1
ATOM 4142 O O . HIS A 1 524 ? -38.117 -33.522 -6.844 1.00 81.94 524 HIS A O 1
ATOM 4148 N N . ILE A 1 525 ? -39.708 -33.347 -5.269 1.00 79.12 525 ILE A N 1
ATOM 4149 C CA . ILE A 1 525 ? -39.742 -31.880 -5.316 1.00 79.12 525 ILE A CA 1
ATOM 4150 C C . ILE A 1 525 ? -38.401 -31.301 -4.886 1.00 79.12 525 ILE A C 1
ATOM 4152 O O . ILE A 1 525 ? -37.796 -30.548 -5.644 1.00 79.12 525 ILE A O 1
ATOM 4156 N N . VAL A 1 526 ? -37.868 -31.748 -3.748 1.00 81.25 526 VAL A N 1
ATOM 4157 C CA . VAL A 1 526 ? -36.553 -31.305 -3.250 1.00 81.25 526 VAL A CA 1
ATOM 4158 C C . VAL A 1 526 ? -35.386 -31.757 -4.160 1.00 81.25 526 VAL A C 1
ATOM 4160 O O . VAL A 1 526 ? -34.268 -31.275 -4.016 1.00 81.25 526 VAL A O 1
ATOM 4163 N N . SER A 1 527 ? -35.625 -32.655 -5.129 1.00 77.94 527 SER A N 1
ATOM 4164 C CA . SER A 1 527 ? -34.602 -33.167 -6.060 1.00 77.94 527 SER A CA 1
ATOM 4165 C C . SER A 1 527 ? -34.677 -32.642 -7.503 1.00 77.94 527 SER A C 1
ATOM 4167 O O . SER A 1 527 ? -33.690 -32.805 -8.223 1.00 77.94 527 SER A O 1
ATOM 4169 N N . PHE A 1 528 ? -35.814 -32.090 -7.949 1.00 77.31 528 PHE A N 1
ATOM 4170 C CA . PHE A 1 528 ? -36.064 -31.728 -9.362 1.00 77.31 528 PHE A CA 1
ATOM 4171 C C . PHE A 1 528 ? -36.614 -30.307 -9.591 1.00 77.31 528 PHE A C 1
ATOM 4173 O O . PHE A 1 528 ? -36.663 -29.850 -10.735 1.00 77.31 528 PHE A O 1
ATOM 4180 N N . LYS A 1 529 ? -37.023 -29.600 -8.534 1.00 72.00 529 LYS A N 1
ATOM 4181 C CA . LYS A 1 529 ? -37.425 -28.185 -8.580 1.00 72.00 529 LYS A CA 1
ATOM 4182 C C . LYS A 1 529 ? -36.219 -27.263 -8.837 1.00 72.00 529 LYS A C 1
ATOM 4184 O O . LYS A 1 529 ? -35.070 -27.695 -8.722 1.00 72.00 529 LYS A O 1
ATOM 4189 N N . SER A 1 530 ? -36.461 -26.000 -9.196 1.00 65.12 530 SER A N 1
ATOM 4190 C CA . SER A 1 530 ? -35.412 -24.967 -9.170 1.00 65.12 530 SER A CA 1
ATOM 4191 C C . SER A 1 530 ? -34.891 -24.696 -7.745 1.00 65.12 530 SER A C 1
ATOM 4193 O O . SER A 1 530 ? -35.438 -25.173 -6.753 1.00 65.12 530 SER A O 1
ATOM 4195 N N . SER A 1 531 ? -33.811 -23.923 -7.644 1.00 67.25 531 SER A N 1
ATOM 4196 C CA . SER A 1 531 ? -33.061 -23.641 -6.411 1.00 67.25 531 SER A CA 1
ATOM 4197 C C . SER A 1 531 ? -33.720 -22.647 -5.442 1.00 67.25 531 SER A C 1
ATOM 4199 O O . SER A 1 531 ? -33.015 -21.979 -4.695 1.00 67.25 531 SER A O 1
ATOM 4201 N N . GLU A 1 532 ? -35.043 -22.501 -5.485 1.00 74.69 532 GLU A N 1
ATOM 4202 C CA . GLU A 1 532 ? -35.786 -21.516 -4.696 1.00 74.69 532 GLU A CA 1
ATOM 4203 C C . GLU A 1 532 ? -37.021 -22.181 -4.080 1.00 74.69 532 GLU A C 1
ATOM 4205 O O . GLU A 1 532 ? -37.835 -22.781 -4.795 1.00 74.69 532 GLU A O 1
ATOM 4210 N N . TYR A 1 533 ? -37.189 -22.088 -2.757 1.00 81.06 533 TYR A N 1
ATOM 4211 C CA . TYR A 1 533 ? -38.290 -22.766 -2.058 1.00 81.06 533 TYR A CA 1
ATOM 4212 C C . TYR A 1 533 ? -39.684 -22.309 -2.534 1.00 81.06 533 TYR A C 1
ATOM 4214 O O . TYR A 1 533 ? -40.628 -23.097 -2.490 1.00 81.06 533 TYR A O 1
ATOM 4222 N N . SER A 1 534 ? -39.822 -21.099 -3.078 1.00 77.50 534 SER A N 1
ATOM 4223 C CA . SER A 1 534 ? -41.083 -20.523 -3.580 1.00 77.50 534 SER A CA 1
ATOM 4224 C C . SER A 1 534 ? -41.555 -21.065 -4.942 1.00 77.50 534 SER A C 1
ATOM 4226 O O . SER A 1 534 ? -42.748 -21.028 -5.239 1.00 77.50 534 SER A O 1
ATOM 4228 N N . SER A 1 535 ? -40.641 -21.580 -5.771 1.00 78.38 535 SER A N 1
ATOM 4229 C CA . SER A 1 535 ? -40.866 -21.806 -7.208 1.00 78.38 535 SER A CA 1
ATOM 4230 C C . SER A 1 535 ? -41.825 -22.962 -7.521 1.00 78.38 535 SER A C 1
ATOM 4232 O O . SER A 1 535 ? -41.776 -24.010 -6.872 1.00 78.38 535 SER A O 1
ATOM 4234 N N . ALA A 1 536 ? -42.659 -22.827 -8.556 1.00 77.38 536 ALA A N 1
ATOM 4235 C CA . ALA A 1 536 ? -43.456 -23.939 -9.087 1.00 77.38 536 ALA A CA 1
ATOM 4236 C C . ALA A 1 536 ? -42.749 -24.740 -10.204 1.00 77.38 536 ALA A C 1
ATOM 4238 O O . ALA A 1 536 ? -43.271 -25.763 -10.644 1.00 77.38 536 ALA A O 1
ATOM 4239 N N . HIS A 1 537 ? -41.579 -24.302 -10.681 1.00 75.75 537 HIS A N 1
ATOM 4240 C CA . HIS A 1 537 ? -40.954 -24.854 -11.887 1.00 75.75 537 HIS A CA 1
ATOM 4241 C C . HIS A 1 537 ? -40.072 -26.085 -11.619 1.00 75.75 537 HIS A C 1
ATOM 4243 O O . HIS A 1 537 ? -39.187 -26.076 -10.756 1.00 75.75 537 HIS A O 1
ATOM 4249 N N . PHE A 1 538 ? -40.263 -27.123 -12.441 1.00 70.88 538 PHE A N 1
ATOM 4250 C CA . PHE A 1 538 ? -39.489 -28.365 -12.426 1.00 70.88 538 PHE A CA 1
ATOM 4251 C C . PHE A 1 538 ? -38.585 -28.496 -13.641 1.00 70.88 538 PHE A C 1
ATOM 4253 O O . PHE A 1 538 ? -39.002 -28.297 -14.781 1.00 70.88 538 PHE A O 1
ATOM 4260 N N . ASN A 1 539 ? -37.355 -28.936 -13.398 1.00 64.00 539 ASN A N 1
ATOM 4261 C CA . ASN A 1 539 ? -36.426 -29.311 -14.447 1.00 64.00 539 ASN A CA 1
ATOM 4262 C C . ASN A 1 539 ? -36.449 -30.834 -14.643 1.00 64.00 539 ASN A C 1
ATOM 4264 O O . ASN A 1 539 ? -36.087 -31.593 -13.744 1.00 64.00 539 ASN A O 1
ATOM 4268 N N . ARG A 1 540 ? -36.766 -31.270 -15.872 1.00 67.81 540 ARG A N 1
ATOM 4269 C CA . ARG A 1 540 ? -36.643 -32.659 -16.379 1.00 67.81 540 ARG A CA 1
ATOM 4270 C C . ARG A 1 540 ? -37.658 -33.695 -15.859 1.00 67.81 540 ARG A C 1
ATOM 4272 O O . ARG A 1 540 ? -37.528 -34.862 -16.222 1.00 67.81 540 ARG A O 1
ATOM 4279 N N . LEU A 1 541 ? -38.661 -33.312 -15.067 1.00 72.56 541 LEU A N 1
ATOM 4280 C CA . LEU A 1 541 ? -39.739 -34.204 -14.616 1.00 72.56 541 LEU A CA 1
ATOM 4281 C C . LEU A 1 541 ? -41.089 -33.472 -14.687 1.00 72.56 541 LEU A C 1
ATOM 4283 O O . LEU A 1 541 ? -41.191 -32.371 -14.156 1.00 72.56 541 LEU A O 1
ATOM 4287 N N . SER A 1 542 ? -42.103 -34.076 -15.326 1.00 80.00 542 SER A N 1
ATOM 4288 C CA . SER A 1 542 ? -43.480 -33.545 -15.300 1.00 80.00 542 SER A CA 1
ATOM 4289 C C . SER A 1 542 ? -44.065 -33.671 -13.891 1.00 80.00 542 SER A C 1
ATOM 4291 O O . SER A 1 542 ? -43.860 -34.690 -13.224 1.00 80.00 542 SER A O 1
ATOM 4293 N N . ASP A 1 543 ? -44.805 -32.659 -13.444 1.00 78.19 543 ASP A N 1
ATOM 4294 C CA . ASP A 1 543 ? -45.479 -32.672 -12.142 1.00 78.19 543 ASP A CA 1
ATOM 4295 C C . ASP A 1 543 ? -46.650 -33.671 -12.088 1.00 78.19 543 ASP A C 1
ATOM 4297 O O . ASP A 1 543 ? -46.971 -34.195 -11.020 1.00 78.19 543 ASP A O 1
ATOM 4301 N N . GLU A 1 544 ? -47.208 -34.045 -13.239 1.00 82.69 544 GLU A N 1
ATOM 4302 C CA . GLU A 1 544 ? -48.242 -35.078 -13.410 1.00 82.69 544 GLU A CA 1
ATOM 4303 C C . GLU A 1 544 ? -47.846 -36.443 -12.812 1.00 82.69 544 GLU A C 1
ATOM 4305 O O . GLU A 1 544 ? -48.706 -37.207 -12.379 1.00 82.69 544 GLU A O 1
ATOM 4310 N N . TYR A 1 545 ? -46.546 -36.758 -12.731 1.00 82.06 545 TYR A N 1
ATOM 4311 C CA . TYR A 1 545 ? -46.064 -38.010 -12.129 1.00 82.06 545 TYR A CA 1
ATOM 4312 C C . TYR A 1 545 ? -46.240 -38.073 -10.602 1.00 82.06 545 TYR A C 1
ATOM 4314 O O . TYR A 1 545 ? -46.112 -39.152 -10.018 1.00 82.06 545 TYR A O 1
ATOM 4322 N N . PHE A 1 546 ? -46.482 -36.939 -9.938 1.00 83.06 546 PHE A N 1
ATOM 4323 C CA . PHE A 1 546 ? -46.545 -36.851 -8.476 1.00 83.06 546 PHE A CA 1
ATOM 4324 C C . PHE A 1 546 ? -47.606 -35.870 -7.948 1.00 83.06 546 PHE A C 1
ATOM 4326 O O . PHE A 1 546 ? -47.546 -35.496 -6.771 1.00 83.06 546 PHE A O 1
ATOM 4333 N N . THR A 1 547 ? -48.584 -35.473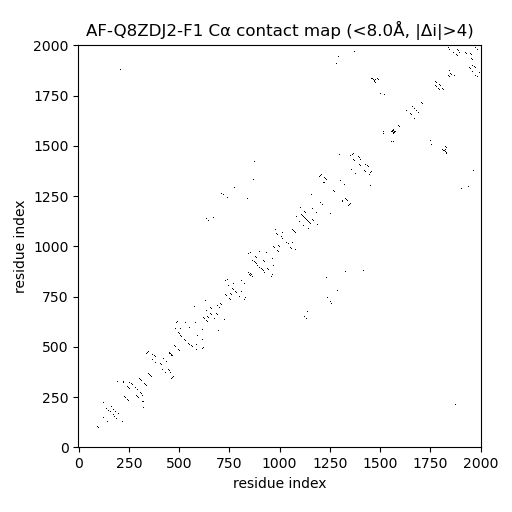 -8.772 1.00 86.56 547 THR A N 1
ATOM 4334 C CA . THR A 1 547 ? -49.635 -34.519 -8.385 1.00 86.56 547 THR A CA 1
ATOM 4335 C C . THR A 1 547 ? -51.062 -34.933 -8.766 1.00 86.56 547 THR A C 1
ATOM 4337 O O . THR A 1 547 ? -51.285 -35.809 -9.597 1.00 86.56 547 THR A O 1
ATOM 4340 N N . GLU A 1 548 ? -52.039 -34.285 -8.129 1.00 84.94 548 GLU A N 1
ATOM 4341 C CA . GLU A 1 548 ? -53.471 -34.332 -8.435 1.00 84.94 548 GLU A CA 1
ATOM 4342 C C . GLU A 1 548 ? -53.929 -32.929 -8.876 1.00 84.94 548 GLU A C 1
ATOM 4344 O O . GLU A 1 548 ? -53.700 -31.954 -8.158 1.00 84.94 548 GLU A O 1
ATOM 4349 N N . HIS A 1 549 ? -54.550 -32.821 -10.053 1.00 88.25 549 HIS A N 1
ATOM 4350 C CA . HIS A 1 549 ? -54.799 -31.557 -10.763 1.00 88.25 549 HIS A CA 1
ATOM 4351 C C . HIS A 1 549 ? -56.239 -31.046 -10.592 1.00 88.25 549 HIS A C 1
ATOM 4353 O O . HIS A 1 549 ? -57.202 -31.789 -10.786 1.00 88.25 549 HIS A O 1
ATOM 4359 N N . PHE A 1 550 ? -56.378 -29.762 -10.267 1.00 89.19 550 PHE A N 1
ATOM 4360 C CA . PHE A 1 550 ? -57.629 -29.013 -10.140 1.00 89.19 550 PHE A CA 1
ATOM 4361 C C . PHE A 1 550 ? -57.485 -27.643 -10.829 1.00 89.19 550 PHE A C 1
ATOM 4363 O O . PHE A 1 550 ? -56.373 -27.156 -11.031 1.00 89.19 550 PHE A O 1
ATOM 4370 N N . GLN A 1 551 ? -58.599 -26.992 -11.176 1.00 88.00 551 GLN A N 1
ATOM 4371 C CA . GLN A 1 551 ? -58.595 -25.653 -11.781 1.00 88.00 551 GLN A CA 1
ATOM 4372 C C . GLN A 1 551 ? -59.646 -24.745 -11.138 1.00 88.00 551 GLN A C 1
ATOM 4374 O O . GLN A 1 551 ? -60.713 -25.201 -10.725 1.00 88.00 551 GLN A O 1
ATOM 4379 N N . TYR A 1 552 ? -59.338 -23.452 -11.082 1.00 89.06 552 TYR A N 1
ATOM 4380 C CA . TYR A 1 552 ? -60.209 -22.385 -10.599 1.00 89.06 552 TYR A CA 1
ATOM 4381 C C . TYR A 1 552 ? -60.207 -21.221 -11.599 1.00 89.06 552 TYR A C 1
ATOM 4383 O O . TYR A 1 552 ? -59.164 -20.853 -12.136 1.00 89.06 552 TYR A O 1
ATOM 4391 N N . GLN A 1 553 ? -61.372 -20.632 -11.855 1.00 89.75 553 GLN A N 1
ATOM 4392 C CA . GLN A 1 553 ? -61.549 -19.485 -12.749 1.00 89.75 553 GLN A CA 1
ATOM 4393 C C . GLN A 1 553 ? -62.524 -18.501 -12.111 1.00 89.75 553 GLN A C 1
ATOM 4395 O O . GLN A 1 553 ? -63.496 -18.914 -11.476 1.00 89.75 553 GLN A O 1
ATOM 4400 N N . THR A 1 554 ? -62.288 -17.205 -12.303 1.00 87.75 554 THR A N 1
ATOM 4401 C CA . THR A 1 554 ? -63.251 -16.161 -11.939 1.00 87.75 554 THR A CA 1
ATOM 4402 C C . THR A 1 554 ? -63.109 -14.950 -12.852 1.00 87.75 554 THR A C 1
ATOM 4404 O O . THR A 1 554 ? -62.006 -14.610 -13.286 1.00 87.75 554 THR A O 1
ATOM 4407 N N . ALA A 1 555 ? -64.228 -14.275 -13.112 1.00 84.94 555 ALA A N 1
ATOM 4408 C CA . ALA A 1 555 ? -64.188 -12.892 -13.566 1.00 84.94 555 ALA A CA 1
ATOM 4409 C C . ALA A 1 555 ? -63.626 -12.016 -12.434 1.00 84.94 555 ALA A C 1
ATOM 4411 O O . ALA A 1 555 ? -63.765 -12.357 -11.253 1.00 84.94 555 ALA A O 1
ATOM 4412 N N . LEU A 1 556 ? -62.995 -10.907 -12.796 1.00 83.62 556 LEU A N 1
ATOM 4413 C CA . LEU A 1 556 ? -62.514 -9.894 -11.861 1.00 83.62 556 LEU A CA 1
ATOM 4414 C C . LEU A 1 556 ? -63.383 -8.642 -11.999 1.00 83.62 556 LEU A C 1
ATOM 4416 O O . LEU A 1 556 ? -63.904 -8.358 -13.078 1.00 83.62 556 LEU A O 1
ATOM 4420 N N . ASN A 1 557 ? -63.540 -7.887 -10.911 1.00 73.81 557 ASN A N 1
ATOM 4421 C CA . ASN A 1 557 ? -64.053 -6.528 -11.033 1.00 73.81 557 ASN A CA 1
ATOM 4422 C C . ASN A 1 557 ? -62.984 -5.677 -11.743 1.00 73.81 557 ASN A C 1
ATOM 4424 O O . ASN A 1 557 ? -61.806 -5.753 -11.393 1.00 73.81 557 ASN A O 1
ATOM 4428 N N . ASN A 1 558 ? -63.396 -4.902 -12.746 1.00 77.88 558 ASN A N 1
ATOM 4429 C CA . ASN A 1 558 ? -62.540 -3.939 -13.439 1.00 77.88 558 ASN A CA 1
ATOM 4430 C C . ASN A 1 558 ? -63.249 -2.585 -13.636 1.00 77.88 558 ASN A C 1
ATOM 4432 O O . ASN A 1 558 ? -62.921 -1.841 -14.559 1.00 77.88 558 ASN A O 1
ATOM 4436 N N . ASP A 1 559 ? -64.232 -2.279 -12.780 1.00 72.62 559 ASP A N 1
ATOM 4437 C CA . ASP A 1 559 ? -64.992 -1.022 -12.789 1.00 72.62 559 ASP A CA 1
ATOM 4438 C C . ASP A 1 559 ? -64.054 0.172 -12.523 1.00 72.62 559 ASP A C 1
ATOM 4440 O O . ASP A 1 559 ? -64.182 1.228 -13.144 1.00 72.62 559 ASP A O 1
ATOM 4444 N N . ASN A 1 560 ? -63.056 -0.043 -11.655 1.00 72.88 560 ASN A N 1
ATOM 4445 C CA . ASN A 1 560 ? -61.990 0.898 -11.316 1.00 72.88 560 ASN A CA 1
ATOM 4446 C C . ASN A 1 560 ? -60.625 0.377 -11.832 1.00 72.88 560 ASN A C 1
ATOM 4448 O O . ASN A 1 560 ? -59.843 -0.158 -11.044 1.00 72.88 560 ASN A O 1
ATOM 4452 N N . PRO A 1 561 ? -60.275 0.530 -13.126 1.00 75.19 561 PRO A N 1
ATOM 4453 C CA . PRO A 1 561 ? -59.066 -0.074 -13.713 1.00 75.19 561 PRO A CA 1
ATOM 4454 C C . PRO A 1 561 ? -57.734 0.477 -13.166 1.00 75.19 561 PRO A C 1
ATOM 4456 O O . PRO A 1 561 ? -56.677 -0.076 -13.466 1.00 75.19 561 PRO A O 1
ATOM 4459 N N . GLY A 1 562 ? -57.766 1.557 -12.376 1.00 72.25 562 GLY A N 1
ATOM 4460 C CA . GLY A 1 562 ? -56.603 2.108 -11.674 1.00 72.25 562 GLY A CA 1
ATOM 4461 C C . GLY A 1 562 ? -56.366 1.566 -10.272 1.00 72.25 562 GLY A C 1
ATOM 4462 O O . GLY A 1 562 ? -55.262 1.721 -9.739 1.00 72.25 562 GLY A O 1
ATOM 4463 N N . GLU A 1 563 ? -57.373 0.920 -9.690 1.00 73.00 563 GLU A N 1
ATOM 4464 C CA . GLU A 1 563 ? -57.241 0.203 -8.432 1.00 73.00 563 GLU A CA 1
ATOM 4465 C C . GLU A 1 563 ? -56.746 -1.216 -8.701 1.00 73.00 563 GLU A C 1
ATOM 4467 O O . GLU A 1 563 ? -57.091 -1.858 -9.699 1.00 73.00 563 GLU A O 1
ATOM 4472 N N . ILE A 1 564 ? -55.905 -1.712 -7.801 1.00 74.62 564 ILE A N 1
ATOM 4473 C CA . ILE A 1 564 ? -55.439 -3.091 -7.862 1.00 74.62 564 ILE A CA 1
ATOM 4474 C C . ILE A 1 564 ? -56.501 -3.936 -7.157 1.00 74.62 564 ILE A C 1
ATOM 4476 O O . ILE A 1 564 ? -56.708 -3.825 -5.953 1.00 74.62 564 ILE A O 1
ATOM 4480 N N . ASN A 1 565 ? -57.210 -4.745 -7.933 1.00 78.69 565 ASN A N 1
ATOM 4481 C CA . ASN A 1 565 ? -58.244 -5.646 -7.461 1.00 78.69 565 ASN A CA 1
ATOM 4482 C C . ASN A 1 565 ? -57.598 -6.891 -6.848 1.00 78.69 565 ASN A C 1
ATOM 4484 O O . ASN A 1 565 ? -56.720 -7.520 -7.446 1.00 78.69 565 ASN A O 1
ATOM 4488 N N . TYR A 1 566 ? -58.046 -7.241 -5.644 1.00 78.25 566 TYR A N 1
ATOM 4489 C CA . TYR A 1 566 ? -57.496 -8.341 -4.861 1.00 78.25 566 TYR A CA 1
ATOM 4490 C C . TYR A 1 566 ? -58.465 -9.518 -4.842 1.00 78.25 566 TYR A C 1
ATOM 4492 O O . TYR A 1 566 ? -59.632 -9.355 -4.488 1.00 78.25 566 TYR A O 1
ATOM 4500 N N . GLN A 1 567 ? -57.976 -10.718 -5.154 1.00 82.62 567 GLN A N 1
ATOM 4501 C CA . GLN A 1 567 ? -58.767 -11.945 -5.100 1.00 82.62 567 GLN A CA 1
ATOM 4502 C C . GLN A 1 567 ? -58.072 -13.006 -4.244 1.00 82.62 567 GLN A C 1
ATOM 4504 O O . GLN A 1 567 ? -56.992 -13.489 -4.582 1.00 82.62 567 GLN A O 1
ATOM 4509 N N . GLY A 1 568 ? -58.725 -13.396 -3.149 1.00 81.88 568 GLY A N 1
ATOM 4510 C CA . GLY A 1 568 ? -58.334 -14.541 -2.333 1.00 81.88 568 GLY A CA 1
ATOM 4511 C C . GLY A 1 568 ? -58.860 -15.837 -2.946 1.00 81.88 568 GLY A C 1
ATOM 4512 O O . GLY A 1 568 ? -60.004 -15.885 -3.410 1.00 81.88 568 GLY A O 1
ATOM 4513 N N . VAL A 1 569 ? -58.040 -16.888 -2.976 1.00 86.62 569 VAL A N 1
ATOM 4514 C CA . VAL A 1 569 ? -58.453 -18.226 -3.423 1.00 86.62 569 VAL A CA 1
ATOM 4515 C C . VAL A 1 569 ? -58.261 -19.241 -2.303 1.00 86.62 569 VAL A C 1
ATOM 4517 O O . VAL A 1 569 ? -57.141 -19.542 -1.901 1.00 86.62 569 VAL A O 1
ATOM 4520 N N . ASP A 1 570 ? -59.382 -19.776 -1.824 1.00 84.69 570 ASP A N 1
ATOM 4521 C CA . ASP A 1 570 ? -59.494 -20.795 -0.778 1.00 84.69 570 ASP A CA 1
ATOM 4522 C C . ASP A 1 570 ? -58.922 -22.151 -1.230 1.00 84.69 570 ASP A C 1
ATOM 4524 O O . ASP A 1 570 ? -59.523 -22.865 -2.040 1.00 84.69 570 ASP A O 1
ATOM 4528 N N . LEU A 1 571 ? -57.761 -22.517 -0.674 1.00 86.88 571 LEU A N 1
ATOM 4529 C CA . LEU A 1 571 ? -57.088 -23.789 -0.946 1.00 86.88 571 LEU A CA 1
ATOM 4530 C C . LEU A 1 571 ? -57.583 -24.936 -0.047 1.00 86.88 571 LEU A C 1
ATOM 4532 O O . LEU A 1 571 ? -57.268 -26.100 -0.310 1.00 86.88 571 LEU A O 1
ATOM 4536 N N . SER A 1 572 ? -58.379 -24.655 0.993 1.00 81.44 572 SER A N 1
ATOM 4537 C CA . SER A 1 572 ? -58.810 -25.666 1.973 1.00 81.44 572 SER A CA 1
ATOM 4538 C C . SER A 1 572 ? -59.649 -26.784 1.338 1.00 81.44 572 SER A C 1
ATOM 4540 O O . SER A 1 572 ? -59.559 -27.944 1.748 1.00 81.44 572 SER A O 1
ATOM 4542 N N . ARG A 1 573 ? -60.384 -26.453 0.268 1.00 79.81 573 ARG A N 1
ATOM 4543 C CA . ARG A 1 573 ? -61.203 -27.370 -0.550 1.00 79.81 573 ARG A CA 1
ATOM 4544 C C . ARG A 1 573 ? -60.392 -28.462 -1.243 1.00 79.81 573 ARG A C 1
ATOM 4546 O O . ARG A 1 573 ? -60.952 -29.499 -1.588 1.00 79.81 573 ARG A O 1
ATOM 4553 N N . TYR A 1 574 ? -59.094 -28.236 -1.436 1.00 83.62 574 TYR A N 1
ATOM 4554 C CA . TYR A 1 574 ? -58.188 -29.151 -2.125 1.00 83.62 574 TYR A CA 1
ATOM 4555 C C . TYR A 1 574 ? -57.274 -29.918 -1.157 1.00 83.62 574 TYR A C 1
ATOM 4557 O O . TYR A 1 574 ? -56.370 -30.616 -1.607 1.00 83.62 574 TYR A O 1
ATOM 4565 N N . LEU A 1 575 ? -57.483 -29.846 0.164 1.00 80.94 575 LEU A N 1
ATOM 4566 C CA . LEU A 1 575 ? -56.731 -30.646 1.144 1.00 80.94 575 LEU A CA 1
ATOM 4567 C C . LEU A 1 575 ? -57.037 -32.153 1.040 1.00 80.94 575 LEU A C 1
ATOM 4569 O O . LEU A 1 575 ? -58.085 -32.575 0.547 1.00 80.94 575 LEU A O 1
ATOM 4573 N N . ALA A 1 576 ? -56.109 -32.995 1.504 1.00 68.19 576 ALA A N 1
ATOM 4574 C CA . ALA A 1 576 ? -56.300 -34.445 1.493 1.00 68.19 576 ALA A CA 1
ATOM 4575 C C . ALA A 1 576 ? -57.384 -34.894 2.498 1.00 68.19 576 ALA A C 1
ATOM 4577 O O . ALA A 1 576 ? -57.287 -34.635 3.696 1.00 68.19 576 ALA A O 1
ATOM 4578 N N . ASN A 1 577 ? -58.385 -35.646 2.024 1.00 62.50 577 ASN A N 1
ATOM 4579 C CA . ASN A 1 577 ? -59.545 -36.082 2.820 1.00 62.50 577 ASN A CA 1
ATOM 4580 C C . ASN A 1 577 ? -59.248 -37.143 3.904 1.00 62.50 577 ASN A C 1
ATOM 4582 O O . ASN A 1 577 ? -60.160 -37.536 4.630 1.00 62.50 577 ASN A O 1
ATOM 4586 N N . ASN A 1 578 ? -58.009 -37.628 4.035 1.00 62.09 578 ASN A N 1
ATOM 4587 C CA . ASN A 1 578 ? -57.639 -38.615 5.053 1.00 62.09 578 ASN A CA 1
ATOM 4588 C C . ASN A 1 578 ? -57.530 -37.944 6.441 1.00 62.09 578 ASN A C 1
ATOM 4590 O O . ASN A 1 578 ? -56.632 -37.120 6.622 1.00 62.09 578 ASN A O 1
ATOM 4594 N N . PRO A 1 579 ? -58.359 -38.301 7.447 1.00 52.66 579 PRO A N 1
ATOM 4595 C CA . PRO A 1 579 ? -58.307 -37.675 8.771 1.00 52.66 579 PRO A CA 1
ATOM 4596 C C . PRO A 1 579 ? -56.952 -37.819 9.475 1.00 52.66 579 PRO A C 1
ATOM 4598 O O . PRO A 1 579 ? -56.560 -36.923 10.211 1.00 52.66 579 PRO A O 1
ATOM 4601 N N . SER A 1 580 ? -56.220 -38.909 9.222 1.00 52.88 580 SER A N 1
ATOM 4602 C CA . SER A 1 580 ? -54.896 -39.171 9.809 1.00 52.88 580 SER A CA 1
ATOM 4603 C C . SER A 1 580 ? -53.738 -38.522 9.037 1.00 52.88 580 SER A C 1
ATOM 4605 O O . SER A 1 580 ? -52.582 -38.675 9.428 1.00 52.88 580 SER A O 1
ATOM 4607 N N . ALA A 1 581 ? -54.017 -37.859 7.910 1.00 53.75 581 ALA A N 1
ATOM 4608 C CA . ALA A 1 581 ? -53.011 -37.277 7.022 1.00 53.75 581 ALA A CA 1
ATOM 4609 C C . ALA A 1 581 ? -53.607 -36.151 6.152 1.00 53.75 581 ALA A C 1
ATOM 4611 O O . ALA A 1 581 ? -53.539 -36.205 4.920 1.00 53.75 581 ALA A O 1
ATOM 4612 N N . ARG A 1 582 ? -54.190 -35.124 6.787 1.00 60.59 582 ARG A N 1
ATOM 4613 C CA . ARG A 1 582 ? -54.684 -33.906 6.117 1.00 60.59 582 ARG A CA 1
ATOM 4614 C C . ARG A 1 582 ? -53.516 -33.029 5.653 1.00 60.59 582 ARG A C 1
ATOM 4616 O O . ARG A 1 582 ? -53.194 -32.027 6.277 1.00 60.59 582 ARG A O 1
ATOM 4623 N N . ARG A 1 583 ? -52.860 -33.443 4.571 1.00 67.25 583 ARG A N 1
ATOM 4624 C CA . ARG A 1 583 ? -51.647 -32.814 4.025 1.00 67.25 583 ARG A CA 1
ATOM 4625 C C . ARG A 1 583 ? -52.006 -31.895 2.850 1.00 67.25 583 ARG A C 1
ATOM 4627 O O . ARG A 1 583 ? -52.874 -32.238 2.044 1.00 67.25 583 ARG A O 1
ATOM 4634 N N . GLY A 1 584 ? -51.348 -30.737 2.769 1.00 74.12 584 GLY A N 1
ATOM 4635 C CA . GLY A 1 584 ? -51.650 -29.676 1.802 1.00 74.12 584 GLY A CA 1
ATOM 4636 C C . GLY A 1 584 ? -50.397 -29.035 1.222 1.00 74.12 584 GLY A C 1
ATOM 4637 O O . GLY A 1 584 ? -50.028 -27.941 1.625 1.00 74.12 584 GLY A O 1
ATOM 4638 N N . VAL A 1 585 ? -49.745 -29.712 0.280 1.00 88.44 585 VAL A N 1
ATOM 4639 C CA . VAL A 1 585 ? -48.613 -29.160 -0.478 1.00 88.44 585 VAL A CA 1
ATOM 4640 C C . VAL A 1 585 ? -49.064 -28.978 -1.924 1.00 88.44 585 VAL A C 1
ATOM 4642 O O . VAL A 1 585 ? -49.612 -29.914 -2.507 1.00 88.44 585 VAL A O 1
ATOM 4645 N N . PHE A 1 586 ? -48.867 -27.789 -2.486 1.00 90.31 586 PHE A N 1
ATOM 4646 C CA . PHE A 1 586 ? -49.474 -27.356 -3.743 1.00 90.31 586 PHE A CA 1
ATOM 4647 C C . PHE A 1 586 ? -48.482 -26.646 -4.665 1.00 90.31 586 PHE A C 1
ATOM 4649 O O . PHE A 1 586 ? -47.565 -25.956 -4.218 1.00 90.31 586 PHE A O 1
ATOM 4656 N N . LEU A 1 587 ? -48.729 -26.780 -5.962 1.00 88.69 587 LEU A N 1
ATOM 4657 C CA . LEU A 1 587 ? -48.133 -26.013 -7.050 1.00 88.69 587 LEU A CA 1
ATOM 4658 C C . LEU A 1 587 ? -49.259 -25.243 -7.739 1.00 88.69 587 LEU A C 1
ATOM 4660 O O . LEU A 1 587 ? -50.331 -25.800 -7.978 1.00 88.69 587 LEU A O 1
ATOM 4664 N N . LEU A 1 588 ? -49.028 -23.964 -8.008 1.00 91.12 588 LEU A N 1
ATOM 4665 C CA . LEU A 1 588 ? -50.040 -23.003 -8.431 1.00 91.12 588 LEU A CA 1
ATOM 4666 C C . LEU A 1 588 ? -49.539 -22.236 -9.656 1.00 91.12 588 LEU A C 1
ATOM 4668 O O . LEU A 1 588 ? -48.368 -21.853 -9.710 1.00 91.12 588 LEU A O 1
ATOM 4672 N N . THR A 1 589 ? -50.398 -21.986 -10.643 1.00 89.75 589 THR A N 1
ATOM 4673 C CA . THR A 1 589 ? -50.042 -21.182 -11.829 1.00 89.75 589 THR A CA 1
ATOM 4674 C C . THR A 1 589 ? -51.206 -20.298 -12.257 1.00 89.75 589 THR A C 1
ATOM 4676 O O . THR A 1 589 ? -52.303 -20.781 -12.525 1.00 89.75 589 THR A O 1
ATOM 4679 N N . LEU A 1 590 ? -50.960 -18.992 -12.287 1.00 91.56 590 LEU A N 1
ATOM 4680 C CA . LEU A 1 590 ? -51.917 -17.920 -12.521 1.00 91.56 590 LEU A CA 1
ATOM 4681 C C . LEU A 1 590 ? -51.754 -17.358 -13.938 1.00 91.56 590 LEU A C 1
ATOM 4683 O O . LEU A 1 590 ? -50.638 -17.129 -14.400 1.00 91.56 590 LEU A O 1
ATOM 4687 N N . SER A 1 591 ? -52.873 -17.106 -14.611 1.00 90.12 591 SER A N 1
ATOM 4688 C CA . SER A 1 591 ? -52.921 -16.601 -15.987 1.00 90.12 591 SER A CA 1
ATOM 4689 C C . SER A 1 591 ? -54.163 -15.741 -16.225 1.00 90.12 591 SER A C 1
ATOM 4691 O O . SER A 1 591 ? -55.178 -15.897 -15.539 1.00 90.12 591 SER A O 1
ATOM 4693 N N . ALA A 1 592 ? -54.087 -14.830 -17.195 1.00 87.12 592 ALA A N 1
ATOM 4694 C CA . ALA A 1 592 ? -55.229 -14.037 -17.640 1.00 87.12 592 ALA A CA 1
ATOM 4695 C C . ALA A 1 592 ? -56.356 -14.923 -18.209 1.00 87.12 592 ALA A C 1
ATOM 4697 O O . ALA A 1 592 ? -56.097 -15.947 -18.842 1.00 87.12 592 ALA A O 1
ATOM 4698 N N . TRP A 1 593 ? -57.612 -14.521 -18.009 1.00 86.00 593 TRP A N 1
ATOM 4699 C CA . TRP A 1 593 ? -58.775 -15.183 -18.606 1.00 86.00 593 TRP A CA 1
ATOM 4700 C C . TRP A 1 593 ? -59.860 -14.161 -18.956 1.00 86.00 593 TRP A C 1
ATOM 4702 O O . TRP A 1 593 ? -60.147 -13.269 -18.165 1.00 86.00 593 TRP A O 1
ATOM 4712 N N . ASP A 1 594 ? -60.461 -14.299 -20.136 1.00 80.69 594 ASP A N 1
ATOM 4713 C CA . ASP A 1 594 ? -61.489 -13.397 -20.656 1.00 80.69 594 ASP A CA 1
ATOM 4714 C C . ASP A 1 594 ? -62.878 -14.067 -20.564 1.00 80.69 594 ASP A C 1
ATOM 4716 O O . ASP A 1 594 ? -63.105 -15.068 -21.250 1.00 80.69 594 ASP A O 1
ATOM 4720 N N . PRO A 1 595 ? -63.814 -13.548 -19.742 1.00 75.38 595 PRO A N 1
ATOM 4721 C CA . PRO A 1 595 ? -65.155 -14.119 -19.610 1.00 75.38 595 PRO A CA 1
ATOM 4722 C C . PRO A 1 595 ? -66.035 -14.004 -20.866 1.00 75.38 595 PRO A C 1
ATOM 4724 O O . PRO A 1 595 ? -66.989 -14.777 -20.999 1.00 75.38 595 PRO A O 1
ATOM 4727 N N . GLU A 1 596 ? -65.770 -13.052 -21.771 1.00 68.81 596 GLU A N 1
ATOM 4728 C CA . GLU A 1 596 ? -66.594 -12.838 -22.972 1.00 68.81 596 GLU A CA 1
ATOM 4729 C C . GLU A 1 596 ? -66.146 -13.704 -24.158 1.00 68.81 596 GLU A C 1
ATOM 4731 O O . GLU A 1 596 ? -66.977 -14.087 -24.992 1.00 68.81 596 GLU A O 1
ATOM 4736 N N . LYS A 1 597 ? -64.870 -14.122 -24.190 1.00 65.31 597 LYS A N 1
ATOM 4737 C CA . LYS A 1 597 ? -64.366 -15.183 -25.082 1.00 65.31 597 LYS A CA 1
ATOM 4738 C C . LYS A 1 597 ? -64.898 -16.553 -24.652 1.00 65.31 597 LYS A C 1
ATOM 4740 O O . LYS A 1 597 ? -64.200 -17.390 -24.085 1.00 65.31 597 LYS A O 1
ATOM 4745 N N . ARG A 1 598 ? -66.178 -16.781 -24.951 1.00 47.50 598 ARG A N 1
ATOM 4746 C CA . ARG A 1 598 ? -66.866 -18.062 -24.759 1.00 47.50 598 ARG A CA 1
ATOM 4747 C C . ARG A 1 598 ? -66.110 -19.192 -25.466 1.00 47.50 598 ARG A C 1
ATOM 4749 O O . ARG A 1 598 ? -65.604 -18.991 -26.565 1.00 47.50 598 ARG A O 1
ATOM 4756 N N . ASP A 1 599 ? -66.110 -20.365 -24.836 1.00 46.78 599 ASP A N 1
ATOM 4757 C CA . ASP A 1 599 ? -65.199 -21.512 -25.026 1.00 46.78 599 ASP A CA 1
ATOM 4758 C C . ASP A 1 599 ? -65.337 -22.264 -26.378 1.00 46.78 599 ASP A C 1
ATOM 4760 O O . ASP A 1 599 ? -65.539 -23.475 -26.450 1.00 46.78 599 ASP A O 1
ATOM 4764 N N . ASN A 1 600 ? -65.293 -21.519 -27.483 1.00 41.62 600 ASN A N 1
ATOM 4765 C CA . ASN A 1 600 ? -65.605 -21.959 -28.844 1.00 41.62 600 ASN A CA 1
ATOM 4766 C C . ASN A 1 600 ? -64.370 -22.475 -29.616 1.00 41.62 600 ASN A C 1
ATOM 4768 O O . ASN A 1 600 ? -64.413 -22.567 -30.841 1.00 41.62 600 ASN A O 1
ATOM 4772 N N . GLN A 1 601 ? -63.280 -22.809 -28.914 1.00 39.16 601 GLN A N 1
ATOM 4773 C CA . GLN A 1 601 ? -62.025 -23.327 -29.479 1.00 39.16 601 GLN A CA 1
ATOM 4774 C C . GLN A 1 601 ? -61.717 -24.752 -28.992 1.00 39.16 601 GLN A C 1
ATOM 4776 O O . GLN A 1 601 ? -60.651 -25.056 -28.460 1.00 39.16 601 GLN A O 1
ATOM 4781 N N . GLN A 1 602 ? -62.634 -25.682 -29.277 1.00 37.50 602 GLN A N 1
ATOM 4782 C CA . GLN A 1 602 ? -62.204 -27.061 -29.511 1.00 37.50 602 GLN A CA 1
ATOM 4783 C C . GLN A 1 602 ? -61.430 -27.106 -30.841 1.00 37.50 602 GLN A C 1
ATOM 4785 O O . GLN A 1 602 ? -62.037 -27.094 -31.907 1.00 37.50 602 GLN A O 1
ATOM 4790 N N . HIS A 1 603 ? -60.099 -27.188 -30.738 1.00 33.12 603 HIS A N 1
ATOM 4791 C CA . HIS A 1 603 ? -59.108 -27.332 -31.819 1.00 33.12 603 HIS A CA 1
ATOM 4792 C C . HIS A 1 603 ? -58.869 -26.131 -32.758 1.00 33.12 603 HIS A C 1
ATOM 4794 O O . HIS A 1 603 ? -59.385 -26.084 -33.873 1.00 33.12 603 HIS A O 1
ATOM 4800 N N . SER A 1 604 ? -57.916 -25.277 -32.368 1.00 34.94 604 SER A N 1
ATOM 4801 C CA . SER A 1 604 ? -56.994 -24.583 -33.287 1.00 34.94 604 SER A CA 1
ATOM 4802 C C . SER A 1 604 ? -55.738 -24.130 -32.519 1.00 34.94 604 SER A C 1
ATOM 4804 O O . SER A 1 604 ? -55.773 -23.105 -31.848 1.00 34.94 604 SER A O 1
ATOM 4806 N N . GLU A 1 605 ? -54.635 -24.885 -32.588 1.00 36.56 605 GLU A N 1
ATOM 4807 C CA . GLU A 1 605 ? -53.362 -24.560 -31.897 1.00 36.56 605 GLU A CA 1
ATOM 4808 C C . GLU A 1 605 ? -52.495 -23.519 -32.649 1.00 36.56 605 GLU A C 1
ATOM 4810 O O . GLU A 1 605 ? -51.342 -23.304 -32.290 1.00 36.56 605 GLU A O 1
ATOM 4815 N N . GLU A 1 606 ? -53.026 -22.889 -33.705 1.00 35.59 606 GLU A N 1
ATOM 4816 C CA . GLU A 1 606 ? -52.247 -22.071 -34.653 1.00 35.59 606 GLU A CA 1
ATOM 4817 C C . GLU A 1 606 ? -52.493 -20.548 -34.544 1.00 35.59 606 GLU A C 1
ATOM 4819 O O . GLU A 1 606 ? -51.706 -19.780 -35.091 1.00 35.59 606 GLU A O 1
ATOM 4824 N N . ASP A 1 607 ? -53.502 -20.092 -33.787 1.00 38.16 607 ASP A N 1
ATOM 4825 C CA . ASP A 1 607 ? -53.781 -18.660 -33.547 1.00 38.16 607 ASP A CA 1
ATOM 4826 C C . ASP A 1 607 ? -53.095 -18.152 -32.257 1.00 38.16 607 ASP A C 1
ATOM 4828 O O . ASP A 1 607 ? -53.746 -17.784 -31.274 1.00 38.16 607 ASP A O 1
ATOM 4832 N N . TYR A 1 608 ? -51.759 -18.137 -32.251 1.00 39.06 608 TYR A N 1
ATOM 4833 C CA . TYR A 1 608 ? -50.979 -17.364 -31.277 1.00 39.06 608 TYR A CA 1
ATOM 4834 C C . TYR A 1 608 ? -50.771 -15.935 -31.810 1.00 39.06 608 TYR A C 1
ATOM 4836 O O . TYR A 1 608 ? -49.897 -15.710 -32.645 1.00 39.06 608 TYR A O 1
ATOM 4844 N N . ASP A 1 609 ? -51.542 -14.963 -31.309 1.00 41.56 609 ASP A N 1
ATOM 4845 C CA . ASP A 1 609 ? -51.254 -13.534 -31.517 1.00 41.56 609 ASP A CA 1
ATOM 4846 C C . ASP A 1 609 ? -49.907 -13.183 -30.844 1.00 41.56 609 ASP A C 1
ATOM 4848 O O . ASP A 1 609 ? -49.866 -12.933 -29.637 1.00 41.56 609 ASP A O 1
ATOM 4852 N N . GLU A 1 610 ? -48.803 -13.147 -31.603 1.00 42.34 610 GLU A N 1
ATOM 4853 C CA . GLU A 1 610 ? -47.456 -12.830 -31.074 1.00 42.34 610 GLU A CA 1
ATOM 4854 C C . GLU A 1 610 ? -47.367 -11.432 -30.419 1.00 42.34 610 GLU A C 1
ATOM 4856 O O . GLU A 1 610 ? -46.484 -11.194 -29.596 1.00 42.34 610 GLU A O 1
ATOM 4861 N N . ASP A 1 611 ? -48.309 -10.532 -30.723 1.00 48.03 611 ASP A N 1
ATOM 4862 C CA . ASP A 1 611 ? -48.414 -9.182 -30.150 1.00 48.03 611 ASP A CA 1
ATOM 4863 C C . ASP A 1 611 ? -49.068 -9.134 -28.743 1.00 48.03 611 ASP A C 1
ATOM 4865 O O . ASP A 1 611 ? -49.158 -8.057 -28.145 1.00 48.03 611 ASP A O 1
ATOM 4869 N N . GLN A 1 612 ? -49.552 -10.255 -28.180 1.00 52.44 612 GLN A N 1
ATOM 4870 C CA . GLN A 1 612 ? -50.147 -10.267 -26.832 1.00 52.44 612 GLN A CA 1
ATOM 4871 C C . GLN A 1 612 ? -49.114 -10.530 -25.723 1.00 52.44 612 GLN A C 1
ATOM 4873 O O . GLN A 1 612 ? -48.723 -11.663 -25.443 1.00 52.44 612 GLN A O 1
ATOM 4878 N N . GLU A 1 613 ? -48.737 -9.453 -25.029 1.00 57.66 613 GLU A N 1
ATOM 4879 C CA . GLU A 1 613 ? -47.891 -9.460 -23.829 1.00 57.66 613 GLU A CA 1
ATOM 4880 C C . GLU A 1 613 ? -48.442 -10.411 -22.740 1.00 57.66 613 GLU A C 1
ATOM 4882 O O . GLU A 1 613 ? -49.573 -10.264 -22.266 1.00 57.66 613 GLU A O 1
ATOM 4887 N N . TRP A 1 614 ? -47.644 -11.409 -22.343 1.00 68.19 614 TRP A N 1
ATOM 4888 C CA . TRP A 1 614 ? -48.051 -12.422 -21.363 1.00 68.19 614 TRP A CA 1
ATOM 4889 C C . TRP A 1 614 ? -48.099 -11.850 -19.941 1.00 68.19 614 TRP A C 1
ATOM 4891 O O . TRP A 1 614 ? -47.112 -11.305 -19.448 1.00 68.19 614 TRP A O 1
ATOM 4901 N N . VAL A 1 615 ? -49.227 -12.046 -19.248 1.00 77.88 615 VAL A N 1
ATOM 4902 C CA . VAL A 1 615 ? -49.417 -11.609 -17.856 1.00 77.88 615 VAL A CA 1
ATOM 4903 C C . VAL A 1 615 ? -49.880 -12.787 -16.988 1.00 77.88 615 VAL A C 1
ATOM 4905 O O . VAL A 1 615 ? -51.000 -13.289 -17.137 1.00 77.88 615 VAL A O 1
ATOM 4908 N N . GLY A 1 616 ? -49.012 -13.232 -16.078 1.00 85.12 616 GLY A N 1
ATOM 4909 C CA . GLY A 1 616 ? -49.232 -14.377 -15.191 1.00 85.12 616 GLY A CA 1
ATOM 4910 C C . GLY A 1 616 ? -48.122 -14.543 -14.145 1.00 85.12 616 GLY A C 1
ATOM 4911 O O . GLY A 1 616 ? -47.181 -13.753 -14.096 1.00 85.12 616 GLY A O 1
ATOM 4912 N N . ASP A 1 617 ? -48.243 -15.563 -13.290 1.00 89.00 617 ASP A N 1
ATOM 4913 C CA . ASP A 1 617 ? -47.325 -15.836 -12.165 1.00 89.00 617 ASP A CA 1
ATOM 4914 C C . ASP A 1 617 ? -47.413 -17.316 -11.715 1.00 89.00 617 ASP A C 1
ATOM 4916 O O . ASP A 1 617 ? -48.362 -18.019 -12.070 1.00 89.00 617 ASP A O 1
ATOM 4920 N N . SER A 1 618 ? -46.462 -17.831 -10.928 1.00 88.38 618 SER A N 1
ATOM 4921 C CA . SER A 1 618 ? -46.496 -19.209 -10.399 1.00 88.38 618 SER A CA 1
ATOM 4922 C C . SER A 1 618 ? -45.960 -19.315 -8.965 1.00 88.38 618 SER A C 1
ATOM 4924 O O . SER A 1 618 ? -45.140 -18.505 -8.534 1.00 88.38 618 SER A O 1
ATOM 4926 N N . ARG A 1 619 ? -46.434 -20.298 -8.183 1.00 88.06 619 ARG A N 1
ATOM 4927 C CA . ARG A 1 619 ? -46.010 -20.458 -6.780 1.00 88.06 619 ARG A CA 1
ATOM 4928 C C . ARG A 1 619 ? -46.157 -21.871 -6.220 1.00 88.06 619 ARG A C 1
ATOM 4930 O O . ARG A 1 619 ? -47.086 -22.598 -6.554 1.00 88.06 619 ARG A O 1
ATOM 4937 N N . PHE A 1 620 ? -45.272 -22.230 -5.300 1.00 89.06 620 PHE A N 1
ATOM 4938 C CA . PHE A 1 620 ? -45.376 -23.391 -4.422 1.00 89.06 620 PHE A CA 1
ATOM 4939 C C . PHE A 1 620 ? -45.874 -22.982 -3.031 1.00 89.06 620 PHE A C 1
ATOM 4941 O O . PHE A 1 620 ? -45.403 -21.994 -2.466 1.00 89.06 620 PHE A O 1
ATOM 4948 N N . VAL A 1 621 ? -46.814 -23.748 -2.474 1.00 90.44 621 VAL A N 1
ATOM 4949 C CA . VAL A 1 621 ? -47.430 -23.481 -1.164 1.00 90.44 621 VAL A CA 1
ATOM 4950 C C . VAL A 1 621 ? -47.453 -24.744 -0.307 1.00 90.44 621 VAL A C 1
ATOM 4952 O O . VAL A 1 621 ? -47.805 -25.824 -0.780 1.00 90.44 621 VAL A O 1
ATOM 4955 N N . VAL A 1 622 ? -47.123 -24.600 0.974 1.00 90.62 622 VAL A N 1
ATOM 4956 C CA . VAL A 1 622 ? -47.232 -25.630 2.012 1.00 90.62 622 VAL A CA 1
ATOM 4957 C C . VAL A 1 622 ? -48.191 -25.118 3.080 1.00 90.62 622 VAL A C 1
ATOM 4959 O O . VAL A 1 622 ? -47.957 -24.079 3.691 1.00 90.62 622 VAL A O 1
ATOM 4962 N N . ILE A 1 623 ? -49.274 -25.850 3.317 1.00 90.38 623 ILE A N 1
ATOM 4963 C CA . ILE A 1 623 ? -50.203 -25.572 4.409 1.00 90.38 623 ILE A CA 1
ATOM 4964 C C . ILE A 1 623 ? -49.800 -26.447 5.600 1.00 90.38 623 ILE A C 1
ATOM 4966 O O . ILE A 1 623 ? -49.975 -27.666 5.557 1.00 90.38 623 ILE A O 1
ATOM 4970 N N . THR A 1 624 ? -49.230 -25.825 6.633 1.00 90.56 624 THR A N 1
ATOM 4971 C CA . THR A 1 624 ? -48.732 -26.473 7.862 1.00 90.56 624 THR A CA 1
ATOM 4972 C C . THR A 1 624 ? -48.703 -25.483 9.018 1.00 90.56 624 THR A C 1
ATOM 4974 O O . THR A 1 624 ? -48.550 -24.287 8.792 1.00 90.56 624 THR A O 1
ATOM 4977 N N . ASP A 1 625 ? -48.808 -25.954 10.258 1.00 89.88 625 ASP A N 1
ATOM 4978 C CA . ASP A 1 625 ? -48.499 -25.149 11.442 1.00 89.88 625 ASP A CA 1
ATOM 4979 C C . ASP A 1 625 ? -47.074 -25.365 11.988 1.00 89.88 625 ASP A C 1
ATOM 4981 O O . ASP A 1 625 ? -46.722 -24.775 13.004 1.00 89.88 625 ASP A O 1
ATOM 4985 N N . LEU A 1 626 ? -46.235 -26.190 11.351 1.00 93.12 626 LEU A N 1
ATOM 4986 C CA . LEU A 1 626 ? -44.910 -26.560 11.864 1.00 93.12 626 LEU A CA 1
ATOM 4987 C C . LEU A 1 626 ? -43.794 -25.710 11.231 1.00 93.12 626 LEU A C 1
ATOM 4989 O O . LEU A 1 626 ? -43.326 -25.971 10.120 1.00 93.12 626 LEU A O 1
ATOM 4993 N N . GLY A 1 627 ? -43.333 -24.701 11.966 1.00 92.50 627 GLY A N 1
ATOM 4994 C CA . GLY A 1 627 ? -42.177 -23.875 11.619 1.00 92.50 627 GLY A CA 1
ATOM 4995 C C . GLY A 1 627 ? -40.861 -24.532 12.039 1.00 92.50 627 GLY A C 1
ATOM 4996 O O . GLY A 1 627 ? -40.795 -25.176 13.086 1.00 92.50 627 GLY A O 1
ATOM 4997 N N . ILE A 1 628 ? -39.809 -24.375 11.227 1.00 95.12 628 ILE A N 1
ATOM 4998 C CA . ILE A 1 628 ? -38.511 -25.043 11.418 1.00 95.12 628 ILE A CA 1
ATOM 4999 C C . ILE A 1 628 ? -37.373 -24.013 11.381 1.00 95.12 628 ILE A C 1
ATOM 5001 O O . ILE A 1 628 ? -37.250 -23.258 10.414 1.00 95.12 628 ILE A O 1
ATOM 5005 N N . ILE A 1 629 ? -36.508 -24.052 12.397 1.00 94.50 629 ILE A N 1
ATOM 5006 C CA . ILE A 1 629 ? -35.183 -23.416 12.430 1.00 94.50 629 ILE A CA 1
ATOM 5007 C C . ILE A 1 629 ? -34.133 -24.522 12.543 1.00 94.50 629 ILE A C 1
ATOM 5009 O O . ILE A 1 629 ? -34.314 -25.498 13.270 1.00 94.50 629 ILE A O 1
ATOM 5013 N N . THR A 1 630 ? -33.003 -24.366 11.864 1.00 94.25 630 THR A N 1
ATOM 5014 C CA . THR A 1 630 ? -31.814 -25.196 12.071 1.00 94.25 630 THR A CA 1
ATOM 5015 C C . THR A 1 630 ? -30.592 -24.327 12.297 1.00 94.25 630 THR A C 1
ATOM 5017 O O . THR A 1 630 ? -30.391 -23.335 11.597 1.00 94.25 630 THR A O 1
ATOM 5020 N N . LYS A 1 631 ? -29.767 -24.716 13.264 1.00 94.75 631 LYS A N 1
ATOM 5021 C CA . LYS A 1 631 ? -28.441 -24.150 13.502 1.00 94.75 631 LYS A CA 1
ATOM 5022 C C . LYS A 1 631 ? -27.416 -25.190 13.066 1.00 94.75 631 LYS A C 1
ATOM 5024 O O . LYS A 1 631 ? -27.410 -26.307 13.582 1.00 94.75 631 LYS A O 1
ATOM 5029 N N . GLN A 1 632 ? -26.594 -24.856 12.079 1.00 93.81 632 GLN A N 1
ATOM 5030 C CA . GLN A 1 632 ? -25.469 -25.681 11.660 1.00 93.81 632 GLN A CA 1
ATOM 5031 C C . GLN A 1 632 ? -24.231 -25.262 12.443 1.00 93.81 632 GLN A C 1
ATOM 5033 O O . GLN A 1 632 ? -23.739 -24.149 12.269 1.00 93.81 632 GLN A O 1
ATOM 5038 N N . SER A 1 633 ? -23.706 -26.169 13.256 1.00 93.81 633 SER A N 1
ATOM 5039 C CA . SER A 1 633 ? -22.386 -26.005 13.858 1.00 93.81 633 SER A CA 1
ATOM 5040 C C . SER A 1 633 ? -21.291 -26.201 12.802 1.00 93.81 633 SER A C 1
ATOM 5042 O O . SER A 1 633 ? -21.501 -26.849 11.773 1.00 93.81 633 SER A O 1
ATOM 5044 N N . GLN A 1 634 ? -20.095 -25.678 13.054 1.00 89.19 634 GLN A N 1
ATOM 5045 C CA . GLN A 1 634 ? -18.936 -25.780 12.162 1.00 89.19 634 GLN A CA 1
ATOM 5046 C C . GLN A 1 634 ? -18.556 -27.243 11.843 1.00 89.19 634 GLN A C 1
ATOM 5048 O O . GLN A 1 634 ? -18.191 -27.571 10.713 1.00 89.19 634 GLN A O 1
ATOM 5053 N N . ASP A 1 635 ? -18.732 -28.156 12.807 1.00 89.12 635 ASP A N 1
ATOM 5054 C CA . ASP A 1 635 ? -18.551 -29.609 12.639 1.00 89.12 635 ASP A CA 1
ATOM 5055 C C . ASP A 1 635 ? -19.643 -30.286 11.778 1.00 89.12 635 ASP A C 1
ATOM 5057 O O . ASP A 1 635 ? -19.584 -31.490 11.517 1.00 89.12 635 ASP A O 1
ATOM 5061 N N . ARG A 1 636 ? -20.620 -29.501 11.307 1.00 89.88 636 ARG A N 1
ATOM 5062 C CA . ARG A 1 636 ? -21.787 -29.873 10.493 1.00 89.88 636 ARG A CA 1
ATOM 5063 C C . ARG A 1 636 ? -22.830 -30.729 11.210 1.00 89.88 636 ARG A C 1
ATOM 5065 O O . ARG A 1 636 ? -23.768 -31.194 10.554 1.00 89.88 636 ARG A O 1
ATOM 5072 N N . SER A 1 637 ? -22.722 -30.897 12.529 1.00 94.19 637 SER A N 1
ATOM 5073 C CA . SER A 1 637 ? -23.879 -31.262 13.349 1.00 94.19 637 SER A CA 1
ATOM 5074 C C . SER A 1 637 ? -24.964 -30.184 13.234 1.00 94.19 637 SER A C 1
ATOM 5076 O O . SER A 1 637 ? -24.684 -29.027 12.890 1.00 94.19 637 SER A O 1
ATOM 5078 N N . ARG A 1 638 ? -26.226 -30.569 13.449 1.00 93.62 638 ARG A N 1
ATOM 5079 C CA . ARG A 1 638 ? -27.360 -29.643 13.385 1.00 93.62 638 ARG A CA 1
ATOM 5080 C C . ARG A 1 638 ? -28.291 -29.797 14.567 1.00 93.62 638 ARG A C 1
ATOM 5082 O O . ARG A 1 638 ? -28.876 -30.862 14.774 1.00 93.62 638 ARG A O 1
ATOM 5089 N N . ASP A 1 639 ? -28.496 -28.682 15.246 1.00 96.88 639 ASP A N 1
ATOM 5090 C CA . ASP A 1 639 ? -29.591 -28.488 16.179 1.00 96.88 639 ASP A CA 1
ATOM 5091 C C . ASP A 1 639 ? -30.812 -28.017 15.387 1.00 96.88 639 ASP A C 1
ATOM 5093 O O . ASP A 1 639 ? -30.758 -27.018 14.664 1.00 96.88 639 ASP A O 1
ATOM 5097 N N . VAL A 1 640 ? -31.900 -28.779 15.469 1.00 96.81 640 VAL A N 1
ATOM 5098 C CA . VAL A 1 640 ? -33.164 -28.501 14.779 1.00 96.81 640 VAL A CA 1
ATOM 5099 C C . VAL A 1 640 ? -34.190 -28.108 15.828 1.00 96.81 640 VAL A C 1
ATOM 5101 O O . VAL A 1 640 ? -34.420 -28.848 16.783 1.00 96.81 640 VAL A O 1
ATOM 5104 N N . PHE A 1 641 ? -34.812 -26.955 15.629 1.00 97.62 641 PHE A N 1
ATOM 5105 C CA . PHE A 1 641 ? -35.833 -26.388 16.494 1.00 97.62 641 PHE A CA 1
ATOM 5106 C C . PHE A 1 641 ? -37.151 -26.313 15.724 1.00 97.62 641 PHE A C 1
ATOM 5108 O O . PHE A 1 641 ? -37.196 -25.798 14.605 1.00 97.62 641 PHE A O 1
ATOM 5115 N N . VAL A 1 642 ? -38.223 -26.829 16.320 1.00 97.38 642 VAL A N 1
ATOM 5116 C CA . VAL A 1 642 ? -39.574 -26.818 15.749 1.00 97.38 642 VAL A CA 1
ATOM 5117 C C . VAL A 1 642 ? -40.488 -25.986 16.642 1.00 97.38 642 VAL A C 1
ATOM 5119 O O . VAL A 1 642 ? -40.511 -26.173 17.860 1.00 97.38 642 VAL A O 1
ATOM 5122 N N . GLN A 1 643 ? -41.273 -25.099 16.038 1.00 94.38 643 GLN A N 1
ATOM 5123 C CA . GLN A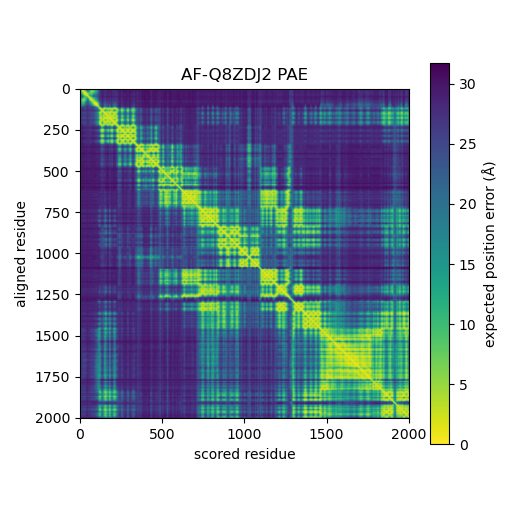 1 643 ? -42.297 -24.295 16.710 1.00 94.38 643 GLN A CA 1
ATOM 5124 C C . GLN A 1 643 ? -43.639 -24.376 15.974 1.00 94.38 643 GLN A C 1
ATOM 5126 O O . GLN A 1 643 ? -43.689 -24.693 14.787 1.00 94.38 643 GLN A O 1
ATOM 5131 N N . SER A 1 644 ? -44.724 -24.049 16.671 1.00 92.12 644 SER A N 1
ATOM 5132 C CA . SER A 1 644 ? -46.001 -23.714 16.038 1.00 92.12 644 SER A CA 1
ATOM 5133 C C . SER A 1 644 ? -45.894 -22.352 15.340 1.00 92.12 644 SER A C 1
ATOM 5135 O O . SER A 1 644 ? -45.279 -21.420 15.864 1.00 92.12 644 SER A O 1
ATOM 5137 N N . ILE A 1 645 ? -46.495 -22.241 14.157 1.00 89.00 645 ILE A N 1
ATOM 5138 C CA . ILE A 1 645 ? -46.620 -20.997 13.387 1.00 89.00 645 ILE A CA 1
ATOM 5139 C C . ILE A 1 645 ? -47.749 -20.139 13.969 1.00 89.00 645 ILE A C 1
ATOM 5141 O O . ILE A 1 645 ? -47.560 -18.944 14.162 1.00 89.00 645 ILE A O 1
ATOM 5145 N N . HIS A 1 646 ? -48.894 -20.740 14.309 1.00 85.19 646 HIS A N 1
ATOM 5146 C CA . HIS A 1 646 ? -50.038 -20.018 14.873 1.00 85.19 646 HIS A CA 1
ATOM 5147 C C . HIS A 1 646 ? -49.814 -19.524 16.311 1.00 85.19 646 HIS A C 1
ATOM 5149 O O . HIS A 1 646 ? -50.265 -18.435 16.640 1.00 85.19 646 HIS A O 1
ATOM 5155 N N . SER A 1 647 ? -49.130 -20.295 17.168 1.00 84.69 647 SER A N 1
ATOM 5156 C CA . SER A 1 647 ? -48.931 -19.929 18.587 1.00 84.69 647 SER A CA 1
ATOM 5157 C C . SER A 1 647 ? -47.510 -19.483 18.947 1.00 84.69 647 SER A C 1
ATOM 5159 O O . SER A 1 647 ? -47.263 -19.071 20.078 1.00 84.69 647 SER A O 1
ATOM 5161 N N . GLY A 1 648 ? -46.543 -19.616 18.033 1.00 84.38 648 GLY A N 1
ATOM 5162 C CA . GLY A 1 648 ? -45.137 -19.277 18.284 1.00 84.38 648 GLY A CA 1
ATOM 5163 C C . GLY A 1 648 ? -44.436 -20.117 19.367 1.00 84.38 648 GLY A C 1
ATOM 5164 O O . GLY A 1 648 ? -43.292 -19.825 19.704 1.00 84.38 648 GLY A O 1
ATOM 5165 N N . LEU A 1 649 ? -45.098 -21.130 19.941 1.00 90.69 649 LEU A N 1
ATOM 5166 C CA . LEU A 1 649 ? -44.560 -21.968 21.017 1.00 90.69 649 LEU A CA 1
ATOM 5167 C C . LEU A 1 649 ? -43.739 -23.154 20.473 1.00 90.69 649 LEU A C 1
ATOM 5169 O O . LEU A 1 649 ? -44.073 -23.686 19.410 1.00 90.69 649 LEU A O 1
ATOM 5173 N N . PRO A 1 650 ? -42.711 -23.631 21.203 1.00 95.00 650 PRO A N 1
ATOM 5174 C CA . PRO A 1 650 ? -41.942 -24.813 20.816 1.00 95.00 650 PRO A CA 1
ATOM 5175 C C . PRO A 1 650 ? -42.816 -26.070 20.707 1.00 95.00 650 PRO A C 1
ATOM 5177 O O . PRO A 1 650 ? -43.569 -26.420 21.618 1.00 95.00 650 PRO A O 1
ATOM 5180 N N . ALA A 1 651 ? -42.685 -26.786 19.593 1.00 94.50 651 ALA A N 1
ATOM 5181 C CA . ALA A 1 651 ? -43.489 -27.956 19.274 1.00 94.50 651 ALA A CA 1
ATOM 5182 C C . ALA A 1 651 ? -42.820 -29.241 19.787 1.00 94.50 651 ALA A C 1
ATOM 5184 O O . ALA A 1 651 ? -42.072 -29.898 19.061 1.00 94.50 651 ALA A O 1
ATOM 5185 N N . ALA A 1 652 ? -43.109 -29.609 21.036 1.00 94.19 652 ALA A N 1
ATOM 5186 C CA . ALA A 1 652 ? -42.742 -30.906 21.613 1.00 94.19 652 ALA A CA 1
ATOM 5187 C C . ALA A 1 652 ? -43.434 -32.087 20.899 1.00 94.19 652 ALA A C 1
ATOM 5189 O O . ALA A 1 652 ? -44.482 -31.905 20.265 1.00 94.19 652 ALA A O 1
ATOM 5190 N N . ASP A 1 653 ? -42.867 -33.290 21.021 1.00 95.88 653 ASP A N 1
ATOM 5191 C CA . ASP A 1 653 ? -43.386 -34.553 20.465 1.00 95.88 653 ASP A CA 1
ATOM 5192 C C . ASP A 1 653 ? -43.551 -34.584 18.926 1.00 95.88 653 ASP A C 1
ATOM 5194 O O . ASP A 1 653 ? -44.220 -35.455 18.367 1.00 95.88 653 ASP A O 1
ATOM 5198 N N . ALA A 1 654 ? -42.915 -33.655 18.208 1.00 95.19 654 ALA A N 1
ATOM 5199 C CA . ALA A 1 654 ? -42.849 -33.654 16.751 1.00 95.19 654 ALA A CA 1
ATOM 5200 C C . ALA A 1 654 ? -41.744 -34.608 16.272 1.00 95.19 654 ALA A C 1
ATOM 5202 O O . ALA A 1 654 ? -40.593 -34.536 16.710 1.00 95.19 654 ALA A O 1
ATOM 5203 N N . LYS A 1 655 ? -42.074 -35.510 15.345 1.00 96.62 655 LYS A N 1
ATOM 5204 C CA . LYS A 1 655 ? -41.125 -36.483 14.796 1.00 96.62 655 LYS A CA 1
ATOM 5205 C C . LYS A 1 655 ? -40.341 -35.848 13.651 1.00 96.62 655 LYS A C 1
ATOM 5207 O O . LYS A 1 655 ? -40.877 -35.663 12.559 1.00 96.62 655 LYS A O 1
ATOM 5212 N N . VAL A 1 656 ? -39.054 -35.591 13.867 1.00 97.19 656 VAL A N 1
ATOM 5213 C CA . VAL A 1 656 ? -38.127 -35.122 12.829 1.00 97.19 656 VAL A CA 1
ATOM 5214 C C . VAL A 1 656 ? -37.444 -36.324 12.178 1.00 97.19 656 VAL A C 1
ATOM 5216 O O . VAL A 1 656 ? -36.955 -37.229 12.857 1.00 97.19 656 VAL A O 1
ATOM 5219 N N . SER A 1 657 ? -37.415 -36.362 10.850 1.00 95.81 657 SER A N 1
ATOM 5220 C CA . SER A 1 657 ? -36.858 -37.457 10.047 1.00 95.81 657 SER A CA 1
ATOM 5221 C C . SER A 1 657 ? -35.925 -36.902 8.974 1.00 95.81 657 SER A C 1
ATOM 5223 O O . SER A 1 657 ? -36.336 -36.071 8.169 1.00 95.81 657 SER A O 1
ATOM 5225 N N . VAL A 1 658 ? -34.683 -37.377 8.917 1.00 95.00 658 VAL A N 1
ATOM 5226 C CA . VAL A 1 658 ? -33.756 -37.061 7.820 1.00 95.00 658 VAL A CA 1
ATOM 5227 C C . VAL A 1 658 ? -34.083 -37.984 6.650 1.00 95.00 658 VAL A C 1
ATOM 5229 O O . VAL A 1 658 ? -33.899 -39.197 6.760 1.00 95.00 658 VAL A O 1
ATOM 5232 N N . VAL A 1 659 ? -34.573 -37.435 5.539 1.00 92.88 659 VAL A N 1
ATOM 5233 C CA . VAL A 1 659 ? -35.014 -38.208 4.366 1.00 92.88 659 VAL A CA 1
ATOM 5234 C C . VAL A 1 659 ? -33.994 -38.109 3.234 1.00 92.88 659 VAL A C 1
ATOM 5236 O O . VAL A 1 659 ? -33.478 -37.032 2.922 1.00 92.88 659 VAL A O 1
ATOM 5239 N N . ALA A 1 660 ? -33.700 -39.253 2.621 1.00 91.69 660 ALA A N 1
ATOM 5240 C CA . ALA A 1 660 ? -32.780 -39.394 1.504 1.00 91.69 660 ALA A CA 1
ATOM 5241 C C . ALA A 1 660 ? -33.417 -39.099 0.138 1.00 91.69 660 ALA A C 1
ATOM 5243 O O . ALA A 1 660 ? -34.636 -39.139 -0.032 1.00 91.69 660 ALA A O 1
ATOM 5244 N N . LYS A 1 661 ? -32.570 -38.905 -0.876 1.00 87.38 661 LYS A N 1
ATOM 5245 C CA . LYS A 1 661 ? -32.952 -38.702 -2.282 1.00 87.38 661 LYS A CA 1
ATOM 5246 C C . LYS A 1 661 ? -33.834 -39.822 -2.855 1.00 87.38 661 LYS A C 1
ATOM 5248 O O . LYS A 1 661 ? -34.658 -39.565 -3.725 1.00 87.38 661 LYS A O 1
ATOM 5253 N N . ASN A 1 662 ? -33.684 -41.053 -2.364 1.00 88.25 662 ASN A N 1
ATOM 5254 C CA . ASN A 1 662 ? -34.528 -42.200 -2.718 1.00 88.25 662 ASN A CA 1
ATOM 5255 C C . ASN A 1 662 ? -35.794 -42.364 -1.842 1.00 88.25 662 ASN A C 1
ATOM 5257 O O . ASN A 1 662 ? -36.450 -43.399 -1.925 1.00 88.25 662 ASN A O 1
ATOM 5261 N N . GLY A 1 663 ? -36.118 -41.392 -0.982 1.00 87.44 663 GLY A N 1
ATOM 5262 C CA . GLY A 1 663 ? -37.280 -41.414 -0.084 1.00 87.44 663 GLY A CA 1
ATOM 5263 C C . GLY A 1 663 ? -37.088 -42.202 1.221 1.00 87.44 663 GLY A C 1
ATOM 5264 O O . GLY A 1 663 ? -37.988 -42.217 2.058 1.00 87.44 663 GLY A O 1
ATOM 5265 N N . VAL A 1 664 ? -35.936 -42.846 1.440 1.00 92.19 664 VAL A N 1
ATOM 5266 C CA . VAL A 1 664 ? -35.671 -43.616 2.668 1.00 92.19 664 VAL A CA 1
ATOM 5267 C C . VAL A 1 664 ? -35.328 -42.684 3.836 1.00 92.19 664 VAL A C 1
ATOM 5269 O O . VAL A 1 664 ? -34.510 -41.776 3.700 1.00 92.19 664 VAL A O 1
ATOM 5272 N N . VAL A 1 665 ? -35.910 -42.935 5.013 1.00 94.06 665 VAL A N 1
ATOM 5273 C CA . VAL A 1 665 ? -35.520 -42.265 6.265 1.00 94.06 665 VAL A CA 1
ATOM 5274 C C . VAL A 1 665 ? -34.164 -42.804 6.736 1.00 94.06 665 VAL A C 1
ATOM 5276 O O . VAL A 1 665 ? -34.003 -44.005 6.940 1.00 94.06 665 VAL A O 1
ATOM 5279 N N . LEU A 1 666 ? -33.195 -41.908 6.910 1.00 94.62 666 LEU A N 1
ATOM 5280 C CA . LEU A 1 666 ? -31.819 -42.205 7.325 1.00 94.62 666 LEU A CA 1
ATOM 5281 C C . LEU A 1 666 ? -31.664 -42.210 8.848 1.00 94.62 666 LEU A C 1
ATOM 5283 O O . LEU A 1 666 ? -31.011 -43.085 9.409 1.00 94.62 666 LEU A O 1
ATOM 5287 N N . LEU A 1 667 ? -32.261 -41.208 9.496 1.00 96.38 667 LEU A N 1
ATOM 5288 C CA . LEU A 1 667 ? -32.266 -40.968 10.938 1.00 96.38 667 LEU A CA 1
ATOM 5289 C C . LEU A 1 667 ? -33.626 -40.375 11.319 1.00 96.38 667 LEU A C 1
ATOM 5291 O O . LEU A 1 667 ? -34.237 -39.673 10.512 1.00 96.38 667 LEU A O 1
ATOM 5295 N N . SER A 1 668 ? -34.088 -40.600 12.547 1.00 97.00 668 SER A N 1
ATOM 5296 C CA . SER A 1 668 ? -35.257 -39.905 13.092 1.00 97.00 668 SER A CA 1
ATOM 5297 C C . SER A 1 668 ? -35.127 -39.727 14.603 1.00 97.00 668 SER A C 1
ATOM 5299 O O . SER A 1 668 ? -34.550 -40.579 15.279 1.00 97.00 668 SER A O 1
ATOM 5301 N N . GLN A 1 669 ? -35.634 -38.605 15.106 1.00 97.44 669 GLN A N 1
ATOM 5302 C CA . GLN A 1 669 ? -35.716 -38.238 16.520 1.00 97.44 669 GLN A CA 1
ATOM 5303 C C . GLN A 1 669 ? -37.076 -37.567 16.784 1.00 97.44 669 GLN A C 1
ATOM 5305 O O . GLN A 1 669 ? -37.804 -37.233 15.847 1.00 97.44 669 GLN A O 1
ATOM 5310 N N . ILE A 1 670 ? -37.424 -37.384 18.055 1.00 98.00 670 ILE A N 1
ATOM 5311 C CA . ILE A 1 670 ? -38.650 -36.710 18.501 1.00 98.00 670 ILE A CA 1
ATOM 5312 C C . ILE A 1 670 ? -38.230 -35.485 19.315 1.00 98.00 670 ILE A C 1
ATOM 5314 O O . ILE A 1 670 ? -37.306 -35.601 20.121 1.00 98.00 670 ILE A O 1
ATOM 5318 N N . THR A 1 671 ? -38.866 -34.336 19.085 1.00 98.00 671 THR A N 1
ATOM 5319 C CA . THR A 1 671 ? -38.532 -33.084 19.777 1.00 98.00 671 THR A CA 1
ATOM 5320 C C . THR A 1 671 ? -38.807 -33.141 21.274 1.00 98.00 671 THR A C 1
ATOM 5322 O O . THR A 1 671 ? -39.839 -33.646 21.721 1.00 98.00 671 THR A O 1
ATOM 5325 N N . ASP A 1 672 ? -37.879 -32.579 22.050 1.00 96.38 672 ASP A N 1
ATOM 5326 C CA . ASP A 1 672 ? -38.021 -32.419 23.495 1.00 96.38 672 ASP A CA 1
ATOM 5327 C C . ASP A 1 672 ? -39.083 -31.360 23.870 1.00 96.38 672 ASP A C 1
ATOM 5329 O O . ASP A 1 672 ? -39.704 -30.717 23.019 1.00 96.38 672 ASP A O 1
ATOM 5333 N N . SER A 1 673 ? -39.258 -31.106 25.170 1.00 92.75 673 SER A N 1
ATOM 5334 C CA . SER A 1 673 ? -40.165 -30.065 25.680 1.00 92.75 673 SER A CA 1
ATOM 5335 C C . SER A 1 673 ? -39.780 -28.622 25.297 1.00 92.75 673 SER A C 1
ATOM 5337 O O . SER A 1 673 ? -40.506 -27.692 25.642 1.00 92.75 673 SER A O 1
ATOM 5339 N N . LYS A 1 674 ? -38.640 -28.409 24.626 1.00 94.00 674 LYS A N 1
ATOM 5340 C CA . LYS A 1 674 ? -38.191 -27.134 24.048 1.00 94.00 674 LYS A CA 1
ATOM 5341 C C . LYS A 1 674 ? -38.249 -27.142 22.513 1.00 94.00 674 LYS A C 1
ATOM 5343 O O . LYS A 1 674 ? -37.732 -26.212 21.893 1.00 94.00 674 LYS A O 1
ATOM 5348 N N . GLY A 1 675 ? -38.863 -28.152 21.893 1.00 95.25 675 GLY A N 1
ATOM 5349 C CA . GLY A 1 675 ? -38.964 -28.269 20.438 1.00 95.25 675 GLY A CA 1
ATOM 5350 C C . GLY A 1 675 ? -37.649 -28.658 19.751 1.00 95.25 675 GLY A C 1
ATOM 5351 O O . GLY A 1 675 ? -37.541 -28.474 18.542 1.00 95.25 675 GLY A O 1
ATOM 5352 N N . HIS A 1 676 ? -36.646 -29.152 20.485 1.00 97.81 676 HIS A N 1
ATOM 5353 C CA . HIS A 1 676 ? -35.283 -29.394 19.993 1.00 97.81 676 HIS A CA 1
ATOM 5354 C C . HIS A 1 676 ? -35.004 -30.875 19.692 1.00 97.81 676 HIS A C 1
ATOM 5356 O O . HIS A 1 676 ? -35.458 -31.766 20.412 1.00 97.81 676 HIS A O 1
ATOM 5362 N N . VAL A 1 677 ? -34.220 -31.126 18.638 1.00 97.94 677 VAL A N 1
ATOM 5363 C CA . VAL A 1 677 ? -33.504 -32.387 18.366 1.00 97.94 677 VAL A CA 1
ATOM 5364 C C . VAL A 1 677 ? -32.092 -32.095 17.844 1.00 97.94 677 VAL A C 1
ATOM 5366 O O . VAL A 1 677 ? -31.857 -31.049 17.239 1.00 97.94 677 VAL A O 1
ATOM 5369 N N . HIS A 1 678 ? -31.162 -33.039 18.014 1.00 96.69 678 HIS A N 1
ATOM 5370 C CA . HIS A 1 678 ? -29.766 -32.887 17.589 1.00 96.69 678 HIS A CA 1
ATOM 5371 C C . HIS A 1 678 ? -29.333 -34.024 16.656 1.00 96.69 678 HIS A C 1
ATOM 5373 O O . HIS A 1 678 ? -29.268 -35.191 17.060 1.00 96.69 678 HIS A O 1
ATOM 5379 N N . PHE A 1 679 ? -28.975 -33.689 15.414 1.00 96.81 679 PHE A N 1
ATOM 5380 C CA . PHE A 1 679 ? -28.456 -34.643 14.433 1.00 96.81 679 PHE A CA 1
ATOM 5381 C C . PHE A 1 679 ? -26.940 -34.484 14.218 1.00 96.81 679 PHE A C 1
ATOM 5383 O O . PHE A 1 679 ? -26.457 -33.361 14.066 1.00 96.81 679 PHE A O 1
ATOM 5390 N N . PRO A 1 680 ? -26.182 -35.595 14.119 1.00 94.00 680 PRO A N 1
ATOM 5391 C CA . PRO A 1 680 ? -24.770 -35.554 13.749 1.00 94.00 680 PRO A CA 1
ATOM 5392 C C . PRO A 1 680 ? -24.589 -35.144 12.278 1.00 94.00 680 PRO A C 1
ATOM 5394 O O . PRO A 1 680 ? -25.538 -35.166 11.491 1.00 94.00 680 PRO A O 1
ATOM 5397 N N . ALA A 1 681 ? -23.349 -34.841 11.886 1.00 89.88 681 ALA A N 1
ATOM 5398 C CA . ALA A 1 681 ? -22.997 -34.510 10.507 1.00 89.88 681 ALA A CA 1
ATOM 5399 C C . ALA A 1 681 ? -23.477 -35.572 9.497 1.00 89.88 681 ALA A C 1
ATOM 5401 O O . ALA A 1 681 ? -23.137 -36.755 9.578 1.00 89.88 681 ALA A O 1
ATOM 5402 N N . LEU A 1 682 ? -24.263 -35.133 8.509 1.00 90.56 682 LEU A N 1
ATOM 5403 C CA . LEU A 1 682 ? -24.986 -36.021 7.590 1.00 90.56 682 LEU A CA 1
ATOM 5404 C C . LEU A 1 682 ? -24.187 -36.397 6.319 1.00 90.56 682 LEU A C 1
ATOM 5406 O O . LEU A 1 682 ? -24.658 -37.198 5.514 1.00 90.56 682 LEU A O 1
ATOM 5410 N N . ASP A 1 683 ? -22.972 -35.866 6.137 1.00 83.88 683 ASP A N 1
ATOM 5411 C CA . ASP A 1 683 ? -22.144 -36.018 4.921 1.00 83.88 683 ASP A CA 1
ATOM 5412 C C . ASP A 1 683 ? -21.697 -37.456 4.599 1.00 83.88 683 ASP A C 1
ATOM 5414 O O . ASP A 1 683 ? -21.276 -37.750 3.473 1.00 83.88 683 ASP A O 1
ATOM 5418 N N . ALA A 1 684 ? -21.777 -38.367 5.571 1.00 87.06 684 ALA A N 1
ATOM 5419 C CA . ALA A 1 684 ? -21.533 -39.792 5.355 1.00 87.06 684 ALA A CA 1
ATOM 5420 C C . ALA A 1 684 ? -22.566 -40.417 4.394 1.00 87.06 684 ALA A C 1
ATOM 5422 O O . ALA A 1 684 ? -22.262 -41.383 3.690 1.00 87.06 684 ALA A O 1
ATOM 5423 N N . PHE A 1 685 ? -23.772 -39.850 4.331 1.00 91.25 685 PHE A N 1
ATOM 5424 C CA . PHE A 1 685 ? -24.851 -40.297 3.462 1.00 91.25 685 PHE A CA 1
ATOM 5425 C C . PHE A 1 685 ? -24.718 -39.671 2.060 1.00 91.25 685 PHE A C 1
ATOM 5427 O O . PHE A 1 685 ? -24.773 -38.454 1.879 1.00 91.25 685 PHE A O 1
ATOM 5434 N N . LYS A 1 686 ? -24.524 -40.512 1.036 1.00 87.94 686 LYS A N 1
ATOM 5435 C CA . LYS A 1 686 ? -24.205 -40.101 -0.347 1.00 87.94 686 LYS A CA 1
ATOM 5436 C C . LYS A 1 686 ? -25.084 -40.830 -1.372 1.00 87.94 686 LYS A C 1
ATOM 5438 O O . LYS A 1 686 ? -25.824 -41.743 -1.019 1.00 87.94 686 LYS A O 1
ATOM 5443 N N . ASN A 1 687 ? -24.988 -40.421 -2.638 1.00 90.19 687 ASN A N 1
ATOM 5444 C CA . ASN A 1 687 ? -25.685 -41.018 -3.785 1.00 90.19 687 ASN A CA 1
ATOM 5445 C C . ASN A 1 687 ? -27.211 -41.122 -3.577 1.00 90.19 687 ASN A C 1
ATOM 5447 O O . ASN A 1 687 ? -27.861 -40.112 -3.319 1.00 90.19 687 ASN A O 1
ATOM 5451 N N . GLU A 1 688 ? -27.801 -42.311 -3.685 1.00 88.62 688 GLU A N 1
ATOM 5452 C CA . GLU A 1 688 ? -29.234 -42.546 -3.480 1.00 88.62 688 GLU A CA 1
ATOM 5453 C C . GLU A 1 688 ? -29.671 -42.333 -2.022 1.00 88.62 688 GLU A C 1
ATOM 5455 O O . GLU A 1 688 ? -30.804 -41.925 -1.771 1.00 88.62 688 GLU A O 1
ATOM 5460 N N . ARG A 1 689 ? -28.750 -42.535 -1.070 1.00 92.69 689 ARG A N 1
ATOM 5461 C CA . ARG A 1 689 ? -28.936 -42.253 0.361 1.00 92.69 689 ARG A CA 1
ATOM 5462 C C . ARG A 1 689 ? -28.664 -40.795 0.733 1.00 92.69 689 ARG A C 1
ATOM 5464 O O . ARG A 1 689 ? -28.765 -40.465 1.904 1.00 92.69 689 ARG A O 1
ATOM 5471 N N . GLN A 1 690 ? -28.295 -39.926 -0.206 1.00 90.69 690 GLN A N 1
ATOM 5472 C CA . GLN A 1 690 ? -27.946 -38.532 0.086 1.00 90.69 690 GLN A CA 1
ATOM 5473 C C . GLN A 1 690 ? -29.112 -37.793 0.772 1.00 90.69 690 GLN A C 1
ATOM 5475 O O . GLN A 1 690 ? -30.218 -37.848 0.233 1.00 90.69 690 GLN A O 1
ATOM 5480 N N . PRO A 1 691 ? -28.904 -37.096 1.907 1.00 91.56 691 PRO A N 1
ATOM 5481 C CA . PRO A 1 691 ? -29.955 -36.344 2.583 1.00 91.56 691 PRO A CA 1
ATOM 5482 C C . PRO A 1 691 ? -30.465 -35.222 1.680 1.00 91.56 691 PRO A C 1
ATOM 5484 O O . PRO A 1 691 ? -29.659 -34.464 1.127 1.00 91.56 691 PRO A O 1
ATOM 5487 N N . VAL A 1 692 ? -31.788 -35.110 1.552 1.00 89.00 692 VAL A N 1
ATOM 5488 C CA . VAL A 1 692 ? -32.438 -34.011 0.822 1.00 89.00 692 VAL A CA 1
ATOM 5489 C C . VAL A 1 692 ? -33.288 -33.121 1.722 1.00 89.00 692 VAL A C 1
ATOM 5491 O O . VAL A 1 692 ? -33.304 -31.918 1.489 1.00 89.00 692 VAL A O 1
ATOM 5494 N N . MET A 1 693 ? -33.935 -33.643 2.773 1.00 91.12 693 MET A N 1
ATOM 5495 C CA . MET A 1 693 ? -34.770 -32.836 3.678 1.00 91.12 693 MET A CA 1
ATOM 5496 C C . MET A 1 693 ? -34.835 -33.365 5.114 1.00 91.12 693 MET A C 1
ATOM 5498 O O . MET A 1 693 ? -34.770 -34.574 5.352 1.00 91.12 693 MET A O 1
ATOM 5502 N N . PHE A 1 694 ? -35.044 -32.446 6.056 1.00 93.56 694 PHE A N 1
ATOM 5503 C CA . PHE A 1 694 ? -35.670 -32.722 7.342 1.00 93.56 694 PHE A CA 1
ATOM 5504 C C . PHE A 1 694 ? -37.183 -32.695 7.125 1.00 93.56 694 PHE A C 1
ATOM 5506 O O . PHE A 1 694 ? -37.735 -31.656 6.772 1.00 93.56 694 PHE A O 1
ATOM 5513 N N . LEU A 1 695 ? -37.840 -33.835 7.311 1.00 93.38 695 LEU A N 1
ATOM 5514 C CA . LEU A 1 695 ? -39.293 -33.977 7.314 1.00 93.38 695 LEU A CA 1
ATOM 5515 C C . LEU A 1 695 ? -39.774 -33.972 8.768 1.00 93.38 695 LEU A C 1
ATOM 5517 O O . LEU A 1 695 ? -39.309 -34.792 9.561 1.00 93.38 695 LEU A O 1
ATOM 5521 N N . VAL A 1 696 ? -40.694 -33.077 9.114 1.00 94.00 696 VAL A N 1
ATOM 5522 C CA . VAL A 1 696 ? -41.272 -32.961 10.458 1.00 94.00 696 VAL A CA 1
ATOM 5523 C C . VAL A 1 696 ? -42.741 -33.362 10.394 1.00 94.00 696 VAL A C 1
ATOM 5525 O O . VAL A 1 696 ? -43.507 -32.781 9.630 1.00 94.00 696 VAL A O 1
ATOM 5528 N N . GLU A 1 697 ? -43.132 -34.359 11.186 1.00 91.69 697 GLU A N 1
ATOM 5529 C CA . GLU A 1 697 ? -44.505 -34.874 11.246 1.00 91.69 697 GLU A CA 1
ATOM 5530 C C . GLU A 1 697 ? -45.055 -34.769 12.679 1.00 91.69 697 GLU A C 1
ATOM 5532 O O . GLU A 1 697 ? -44.422 -35.259 13.621 1.00 91.69 697 GLU A O 1
ATOM 5537 N N . LYS A 1 698 ? -46.252 -34.193 12.851 1.00 89.88 698 LYS A N 1
ATOM 5538 C CA . LYS A 1 698 ? -46.997 -34.216 14.125 1.00 89.88 698 LYS A CA 1
ATOM 5539 C C . LYS A 1 698 ? -48.501 -34.305 13.869 1.00 89.88 698 LYS A C 1
ATOM 5541 O O . LYS A 1 698 ? -49.047 -33.504 13.125 1.00 89.88 698 LYS A O 1
ATOM 5546 N N . GLU A 1 699 ? -49.161 -35.302 14.461 1.00 83.31 699 GLU A N 1
ATOM 5547 C CA . GLU A 1 699 ? -50.634 -35.475 14.474 1.00 83.31 699 GLU A CA 1
ATOM 5548 C C . GLU A 1 699 ? -51.350 -35.428 13.097 1.00 83.31 699 GLU A C 1
ATOM 5550 O O . GLU A 1 699 ? -52.567 -35.292 13.016 1.00 83.31 699 GLU A O 1
ATOM 5555 N N . GLY A 1 700 ? -50.606 -35.620 12.001 1.00 77.00 700 GLY A N 1
ATOM 5556 C CA . GLY A 1 700 ? -51.101 -35.594 10.619 1.00 77.00 700 GLY A CA 1
ATOM 5557 C C . GLY A 1 700 ? -50.633 -34.381 9.804 1.00 77.00 700 GLY A C 1
ATOM 5558 O O . GLY A 1 700 ? -50.603 -34.482 8.573 1.00 77.00 700 GLY A O 1
ATOM 5559 N N . ASP A 1 701 ? -50.209 -33.308 10.479 1.00 86.50 701 ASP A N 1
ATOM 5560 C CA . ASP A 1 701 ? -49.513 -32.146 9.914 1.00 86.50 701 ASP A CA 1
ATOM 5561 C C . ASP A 1 701 ? -48.075 -32.516 9.492 1.00 86.50 701 ASP A C 1
ATOM 5563 O O . ASP A 1 701 ? -47.461 -33.445 10.040 1.00 86.50 701 ASP A O 1
ATOM 5567 N N . VAL A 1 702 ? -47.565 -31.827 8.469 1.00 88.75 702 VAL A N 1
ATOM 5568 C CA . VAL A 1 702 ? -46.276 -32.082 7.817 1.00 88.75 702 VAL A CA 1
ATOM 5569 C C . VAL A 1 702 ? -45.647 -30.783 7.342 1.00 88.75 702 VAL A C 1
ATOM 5571 O O . VAL A 1 702 ? -46.190 -30.106 6.471 1.00 88.75 702 VAL A O 1
ATOM 5574 N N . SER A 1 703 ? -44.426 -30.540 7.803 1.00 91.44 703 SER A N 1
ATOM 5575 C CA . SER A 1 703 ? -43.538 -29.506 7.276 1.00 91.44 703 SER A CA 1
ATOM 5576 C C . SER A 1 703 ? -42.188 -30.099 6.879 1.00 91.44 703 SER A C 1
ATOM 5578 O O . SER A 1 703 ? -41.837 -31.211 7.287 1.00 91.44 703 SER A O 1
ATOM 5580 N N . PHE A 1 704 ? -41.425 -29.388 6.049 1.00 91.94 704 PHE A N 1
ATOM 5581 C CA . PHE A 1 704 ? -40.090 -29.823 5.650 1.00 91.94 704 PHE A CA 1
ATOM 5582 C C . PHE A 1 704 ? -39.152 -28.658 5.313 1.00 91.94 704 PHE A C 1
ATOM 5584 O O . PHE A 1 704 ? -39.551 -27.648 4.729 1.00 91.94 704 PHE A O 1
ATOM 5591 N N . LEU A 1 705 ? -37.871 -28.862 5.620 1.00 91.44 705 LEU A N 1
ATOM 5592 C CA . LEU A 1 705 ? -36.759 -27.970 5.291 1.00 91.44 705 LEU A CA 1
ATOM 5593 C C . LEU A 1 705 ? -35.672 -28.781 4.562 1.00 91.44 705 LEU A C 1
ATOM 5595 O O . LEU A 1 705 ? -35.187 -29.771 5.121 1.00 91.44 705 LEU A O 1
ATOM 5599 N N . PRO A 1 706 ? -35.274 -28.410 3.330 1.00 89.69 706 PRO A N 1
ATOM 5600 C CA . PRO A 1 706 ? -34.160 -29.045 2.637 1.00 89.69 706 PRO A CA 1
ATOM 5601 C C . PRO A 1 706 ? -32.866 -29.079 3.469 1.00 89.69 706 PRO A C 1
ATOM 5603 O O . PRO A 1 706 ? -32.424 -28.067 4.001 1.00 89.69 706 PRO A O 1
ATOM 5606 N N . THR A 1 707 ? -32.214 -30.244 3.561 1.00 84.44 707 THR A N 1
ATOM 5607 C CA . THR A 1 707 ? -30.940 -30.427 4.299 1.00 84.44 707 THR A CA 1
ATOM 5608 C C . THR A 1 707 ? -29.732 -29.867 3.555 1.00 84.44 707 THR A C 1
ATOM 5610 O O . THR A 1 707 ? -28.620 -29.862 4.082 1.00 84.44 707 THR A O 1
ATOM 5613 N N . ARG A 1 708 ? -29.931 -29.460 2.301 1.00 71.00 708 ARG A N 1
ATOM 5614 C CA . ARG A 1 708 ? -28.943 -28.797 1.460 1.00 71.00 708 ARG A CA 1
ATOM 5615 C C . ARG A 1 708 ? -29.521 -27.465 1.032 1.00 71.00 708 ARG A C 1
ATOM 5617 O O . ARG A 1 708 ? -30.339 -27.418 0.120 1.00 71.00 708 ARG A O 1
ATOM 5624 N N . ALA A 1 709 ? -29.075 -26.418 1.712 1.00 54.44 709 ALA A N 1
ATOM 5625 C CA . ALA A 1 709 ? -29.316 -25.054 1.300 1.00 54.44 709 ALA A CA 1
ATOM 5626 C C . ALA A 1 709 ? -28.676 -24.828 -0.080 1.00 54.44 709 ALA A C 1
ATOM 5628 O O . ALA A 1 709 ? -27.457 -24.740 -0.227 1.00 54.44 709 ALA A O 1
ATOM 5629 N N . THR A 1 710 ? -29.525 -24.712 -1.093 1.00 53.28 710 THR A N 1
ATOM 5630 C CA . THR A 1 710 ? -29.444 -23.545 -1.970 1.00 53.28 710 THR A CA 1
ATOM 5631 C C . THR A 1 710 ? -29.482 -22.294 -1.085 1.00 53.28 710 THR A C 1
ATOM 5633 O O . THR A 1 710 ? -30.110 -22.311 -0.026 1.00 53.28 710 THR A O 1
ATOM 5636 N N . TYR A 1 711 ? -28.746 -21.239 -1.446 1.00 57.66 711 TYR A N 1
ATOM 5637 C CA . TYR A 1 711 ? -28.492 -20.116 -0.526 1.00 57.66 711 TYR A CA 1
ATOM 5638 C C . TYR A 1 711 ? -29.772 -19.428 -0.006 1.00 57.66 711 TYR A C 1
ATOM 5640 O O . TYR A 1 711 ? -29.724 -18.789 1.039 1.00 57.66 711 TYR A O 1
ATOM 5648 N N . ASP A 1 712 ? -30.913 -19.621 -0.677 1.00 73.75 712 ASP A N 1
ATOM 5649 C CA . ASP A 1 712 ? -32.205 -19.003 -0.380 1.00 73.75 712 ASP A CA 1
ATOM 5650 C C . ASP A 1 712 ? -32.756 -19.264 1.031 1.00 73.75 712 ASP A C 1
ATOM 5652 O O . ASP A 1 712 ? -33.592 -18.483 1.475 1.00 73.75 712 ASP A O 1
ATOM 5656 N N . ARG A 1 713 ? -32.342 -20.336 1.728 1.00 88.31 713 ARG A N 1
ATOM 5657 C CA . ARG A 1 713 ? -32.868 -20.708 3.065 1.00 88.31 713 ARG A CA 1
ATOM 5658 C C . ARG A 1 713 ? -31.960 -20.383 4.250 1.00 88.31 713 ARG A C 1
ATOM 5660 O O . ARG A 1 713 ? -32.401 -20.549 5.391 1.00 88.31 713 ARG A O 1
ATOM 5667 N N . ASN A 1 714 ? -30.732 -19.928 4.009 1.00 87.12 714 ASN A N 1
ATOM 5668 C CA . ASN A 1 714 ? -29.838 -19.455 5.067 1.00 87.12 714 ASN A CA 1
ATOM 5669 C C . ASN A 1 714 ? -30.184 -18.002 5.442 1.00 87.12 714 ASN A C 1
ATOM 5671 O O . ASN A 1 714 ? -30.554 -17.213 4.578 1.00 87.12 714 ASN A O 1
ATOM 5675 N N . LEU A 1 715 ? -30.031 -17.633 6.716 1.00 88.00 715 LEU A N 1
ATOM 5676 C CA . LEU A 1 715 ? -30.063 -16.229 7.135 1.00 88.00 715 LEU A CA 1
ATOM 5677 C C . LEU A 1 715 ? -28.732 -15.557 6.795 1.00 88.00 715 LEU A C 1
ATOM 5679 O O . LEU A 1 715 ? -27.670 -16.091 7.121 1.00 88.00 715 LEU A O 1
ATOM 5683 N N . ASP A 1 716 ? -28.798 -14.378 6.179 1.00 85.06 716 ASP A N 1
ATOM 5684 C CA . ASP A 1 716 ? -27.626 -13.540 5.942 1.00 85.06 716 ASP A CA 1
ATOM 5685 C C . ASP A 1 716 ? -27.347 -12.661 7.168 1.00 85.06 716 ASP A C 1
ATOM 5687 O O . ASP A 1 716 ? -28.179 -11.843 7.564 1.00 85.06 716 ASP A O 1
ATOM 5691 N N . PHE A 1 717 ? -26.170 -12.833 7.767 1.00 87.06 717 PHE A N 1
ATOM 5692 C CA . PHE A 1 717 ? -25.708 -12.062 8.921 1.00 87.06 717 PHE A CA 1
ATOM 5693 C C . PHE A 1 717 ? -24.677 -10.975 8.556 1.00 87.06 717 PHE A C 1
ATOM 5695 O O . PHE A 1 717 ? -24.185 -10.303 9.460 1.00 87.06 717 PHE A O 1
ATOM 5702 N N . SER A 1 718 ? -24.372 -10.766 7.268 1.00 80.25 718 SER A N 1
ATOM 5703 C CA . SER A 1 718 ? -23.322 -9.857 6.762 1.00 80.25 718 SER A CA 1
ATOM 5704 C C . SER A 1 718 ? -23.407 -8.403 7.248 1.00 80.25 718 SER A C 1
ATOM 5706 O O . SER A 1 718 ? -22.392 -7.715 7.305 1.00 80.25 718 SER A O 1
ATOM 5708 N N . ARG A 1 719 ? -24.604 -7.934 7.627 1.00 73.25 719 ARG A N 1
ATOM 5709 C CA . ARG A 1 719 ? -24.854 -6.579 8.157 1.00 73.25 719 ARG A CA 1
ATOM 5710 C C . ARG A 1 719 ? -24.492 -6.390 9.634 1.00 73.25 719 ARG A C 1
ATOM 5712 O O . ARG A 1 719 ? -24.515 -5.262 10.119 1.00 73.25 719 ARG A O 1
ATOM 5719 N N . PHE A 1 720 ? -24.217 -7.469 10.364 1.00 86.75 720 PHE A N 1
ATOM 5720 C CA . PHE A 1 720 ? -23.896 -7.424 11.790 1.00 86.75 720 PHE A CA 1
ATOM 5721 C C . PHE A 1 720 ? -22.384 -7.515 12.025 1.00 86.75 720 PHE A C 1
ATOM 5723 O O . PHE A 1 720 ? -21.627 -7.946 11.162 1.00 86.75 720 PHE A O 1
ATOM 5730 N N . ASP A 1 721 ? -21.944 -7.144 13.228 1.00 84.62 721 ASP A N 1
ATOM 5731 C CA . ASP A 1 721 ? -20.539 -7.172 13.662 1.00 84.62 721 ASP A CA 1
ATOM 5732 C C . ASP A 1 721 ? -20.045 -8.622 13.896 1.00 84.62 721 ASP A C 1
ATOM 5734 O O . ASP A 1 721 ? -19.711 -9.000 15.018 1.00 84.62 721 ASP A O 1
ATOM 5738 N N . ILE A 1 722 ? -20.038 -9.463 12.853 1.00 88.31 722 ILE A N 1
ATOM 5739 C CA . ILE A 1 722 ? -19.789 -10.923 12.899 1.00 88.31 722 ILE A CA 1
ATOM 5740 C C . ILE A 1 722 ? -18.419 -11.378 12.380 1.00 88.31 722 ILE A C 1
ATOM 5742 O O . ILE A 1 722 ? -18.156 -12.582 12.350 1.00 88.31 722 ILE A O 1
ATOM 5746 N N . ASP A 1 723 ? -17.561 -10.449 11.957 1.00 85.19 723 ASP A N 1
ATOM 5747 C CA . ASP A 1 723 ? -16.229 -10.758 11.430 1.00 85.19 723 ASP A CA 1
ATOM 5748 C C . ASP A 1 723 ? -15.289 -11.371 12.486 1.00 85.19 723 ASP A C 1
ATOM 5750 O O . ASP A 1 723 ? -15.522 -11.321 13.698 1.00 85.19 723 ASP A O 1
ATOM 5754 N N . GLY A 1 724 ? -14.191 -11.951 12.011 1.00 84.81 724 GLY A N 1
ATOM 5755 C CA . GLY A 1 724 ? -13.125 -12.490 12.840 1.00 84.81 724 GLY A CA 1
ATOM 5756 C C . GLY A 1 724 ? -12.389 -13.627 12.142 1.00 84.81 724 GLY A C 1
ATOM 5757 O O . GLY A 1 724 ? -12.539 -13.846 10.945 1.00 84.81 724 GLY A O 1
ATOM 5758 N N . GLU A 1 725 ? -11.592 -14.373 12.899 1.00 85.31 725 GLU A N 1
ATOM 5759 C CA . GLU A 1 725 ? -11.021 -15.636 12.419 1.00 85.31 725 GLU A CA 1
ATOM 5760 C C . GLU A 1 725 ? -11.991 -16.807 12.645 1.00 85.31 725 GLU A C 1
ATOM 5762 O O . GLU A 1 725 ? -12.627 -16.879 13.701 1.00 85.31 725 GLU A O 1
ATOM 5767 N N . GLU A 1 726 ? -12.025 -17.788 11.737 1.00 85.25 726 GLU A N 1
ATOM 5768 C CA . GLU A 1 726 ? -12.693 -19.075 11.983 1.00 85.25 726 GLU A CA 1
ATOM 5769 C C . GLU A 1 726 ? -12.206 -19.684 13.319 1.00 85.25 726 GLU A C 1
ATOM 5771 O O . GLU A 1 726 ? -11.036 -19.566 13.719 1.00 85.25 726 GLU A O 1
ATOM 5776 N N . THR A 1 727 ? -13.111 -20.319 14.067 1.00 87.38 727 THR A N 1
ATOM 5777 C CA . THR A 1 727 ? -12.722 -21.070 15.270 1.00 87.38 727 THR A CA 1
ATOM 5778 C C . THR A 1 727 ? -12.075 -22.390 14.846 1.00 87.38 727 THR A C 1
ATOM 5780 O O . THR A 1 727 ? -12.648 -23.091 14.023 1.00 87.38 727 THR A O 1
ATOM 5783 N N . PRO A 1 728 ? -10.902 -22.796 15.362 1.00 85.06 728 PRO A N 1
ATOM 5784 C CA . PRO A 1 728 ? -10.287 -24.033 14.884 1.00 85.06 728 PRO A CA 1
ATOM 5785 C C . PRO A 1 728 ? -11.051 -25.294 15.321 1.00 85.06 728 PRO A C 1
ATOM 5787 O O . PRO A 1 728 ? -11.128 -25.601 16.511 1.00 85.06 728 PRO A O 1
ATOM 5790 N N . SER A 1 729 ? -11.571 -26.055 14.351 1.00 78.62 729 SER A N 1
ATOM 5791 C CA . SER A 1 729 ? -12.409 -27.241 14.595 1.00 78.62 729 SER A CA 1
ATOM 5792 C C . SER A 1 729 ? -11.656 -28.426 15.218 1.00 78.62 729 SER A C 1
ATOM 5794 O O . SER A 1 729 ? -12.245 -29.229 15.940 1.00 78.62 729 SER A O 1
ATOM 5796 N N . ASP A 1 730 ? -10.349 -28.551 14.960 1.00 83.69 730 ASP A N 1
ATOM 5797 C CA . ASP A 1 730 ? -9.461 -29.408 15.750 1.00 83.69 730 ASP A CA 1
ATOM 5798 C C . ASP A 1 730 ? -8.861 -28.568 16.895 1.00 83.69 730 ASP A C 1
ATOM 5800 O O . ASP A 1 730 ? -8.148 -27.597 16.627 1.00 83.69 730 ASP A O 1
ATOM 5804 N N . PRO A 1 731 ? -9.080 -28.918 18.177 1.00 82.88 731 PRO A N 1
ATOM 5805 C CA . PRO A 1 731 ? -8.527 -28.159 19.303 1.00 82.88 731 PRO A CA 1
ATOM 5806 C C . PRO A 1 731 ? -6.988 -28.193 19.367 1.00 82.88 731 PRO A C 1
ATOM 5808 O O . PRO A 1 731 ? -6.389 -27.428 20.128 1.00 82.88 731 PRO A O 1
ATOM 5811 N N . ARG A 1 732 ? -6.347 -29.068 18.577 1.00 86.56 732 ARG A N 1
ATOM 5812 C CA . ARG A 1 732 ? -4.891 -29.174 18.397 1.00 86.56 732 ARG A CA 1
ATOM 5813 C C . ARG A 1 732 ? -4.361 -28.301 17.254 1.00 86.56 732 ARG A C 1
ATOM 5815 O O . ARG A 1 732 ? -3.150 -28.284 17.048 1.00 86.56 732 ARG A O 1
ATOM 5822 N N . THR A 1 733 ? -5.219 -27.602 16.505 1.00 89.00 733 THR A N 1
ATOM 5823 C CA . THR A 1 733 ? -4.780 -26.659 15.466 1.00 89.00 733 THR A CA 1
ATOM 5824 C C . THR A 1 733 ? -3.853 -25.619 16.073 1.00 89.00 733 THR A C 1
ATOM 5826 O O . THR A 1 733 ? -4.134 -25.078 17.144 1.00 89.00 733 THR A O 1
ATOM 5829 N N . LEU A 1 734 ? -2.743 -25.359 15.389 1.00 91.81 734 LEU A N 1
ATOM 5830 C CA . LEU A 1 734 ? -1.703 -24.448 15.839 1.00 91.81 734 LEU A CA 1
ATOM 5831 C C . LEU A 1 734 ? -1.938 -23.038 15.286 1.00 91.81 734 LEU A C 1
ATOM 5833 O O . LEU A 1 734 ? -2.387 -22.870 14.157 1.00 91.81 734 LEU A O 1
ATOM 5837 N N . SER A 1 735 ? -1.560 -22.033 16.068 1.00 93.00 735 SER A N 1
ATOM 5838 C CA . SER A 1 735 ? -1.398 -20.640 15.628 1.00 93.00 735 SER A CA 1
ATOM 5839 C C . SER A 1 735 ? -0.133 -20.063 16.254 1.00 93.00 735 SER A C 1
ATOM 5841 O O . SER A 1 735 ? 0.246 -20.497 17.349 1.00 93.00 735 SER A O 1
ATOM 5843 N N . SER A 1 736 ? 0.524 -19.109 15.595 1.00 95.00 736 SER A N 1
ATOM 5844 C CA . SER A 1 736 ? 1.825 -18.602 16.027 1.00 95.00 736 SER A CA 1
ATOM 5845 C C . SER A 1 736 ? 1.954 -17.086 15.907 1.00 95.00 736 SER A C 1
ATOM 5847 O O . SER A 1 736 ? 1.949 -16.536 14.809 1.00 95.00 736 SER A O 1
ATOM 5849 N N . TYR A 1 737 ? 2.172 -16.418 17.039 1.00 95.88 737 TYR A N 1
ATOM 5850 C CA . TYR A 1 737 ? 2.528 -15.001 17.072 1.00 95.88 737 TYR A CA 1
ATOM 5851 C C . TYR A 1 737 ? 4.016 -14.832 16.749 1.00 95.88 737 TYR A C 1
ATOM 5853 O O . TYR A 1 737 ? 4.857 -15.391 17.456 1.00 95.88 737 TYR A O 1
ATOM 5861 N N . LEU A 1 738 ? 4.339 -14.069 15.701 1.00 96.75 738 LEU A N 1
ATOM 5862 C CA . LEU A 1 738 ? 5.708 -13.741 15.293 1.00 96.75 738 LEU A CA 1
ATOM 5863 C C . LEU A 1 738 ? 6.006 -12.256 15.561 1.00 96.75 738 LEU A C 1
ATOM 5865 O O . LEU A 1 738 ? 5.184 -11.387 15.265 1.00 96.75 738 LEU A O 1
ATOM 5869 N N . PHE A 1 739 ? 7.204 -11.950 16.061 1.00 95.50 739 PHE A N 1
ATOM 5870 C CA . PHE A 1 739 ? 7.670 -10.579 16.301 1.00 95.50 739 PHE A CA 1
ATOM 5871 C C . PHE A 1 739 ? 9.171 -10.430 16.037 1.00 95.50 739 PHE A C 1
ATOM 5873 O O . PHE A 1 739 ? 9.933 -11.373 16.234 1.00 95.50 739 PHE A O 1
ATOM 5880 N N . SER A 1 740 ? 9.599 -9.237 15.623 1.00 95.44 740 SER A N 1
ATOM 5881 C CA . SER A 1 740 ? 11.006 -8.898 15.377 1.00 95.44 740 SER A CA 1
ATOM 5882 C C . SER A 1 740 ? 11.610 -8.064 16.514 1.00 95.44 740 SER A C 1
ATOM 5884 O O . SER A 1 740 ? 10.880 -7.515 17.339 1.00 95.44 740 SER A O 1
ATOM 5886 N N . ASP A 1 741 ? 12.941 -7.956 16.582 1.00 93.19 741 ASP A N 1
ATOM 5887 C CA . ASP A 1 741 ? 13.624 -7.214 17.655 1.00 93.19 741 ASP A CA 1
ATOM 5888 C C . ASP A 1 741 ? 13.440 -5.687 17.572 1.00 93.19 741 ASP A C 1
ATOM 5890 O O . ASP A 1 741 ? 13.483 -4.998 18.594 1.00 93.19 741 ASP A O 1
ATOM 5894 N N . ARG A 1 742 ? 13.242 -5.147 16.360 1.00 92.75 742 ARG A N 1
ATOM 5895 C CA . ARG A 1 742 ? 13.248 -3.690 16.119 1.00 92.75 742 ARG A CA 1
ATOM 5896 C C . ARG A 1 742 ? 12.465 -3.193 14.899 1.00 92.75 742 ARG A C 1
ATOM 5898 O O . ARG A 1 742 ? 12.417 -1.987 14.674 1.00 92.75 742 ARG A O 1
ATOM 5905 N N . GLY A 1 743 ? 11.883 -4.078 14.089 1.00 88.31 743 GLY A N 1
ATOM 5906 C CA . GLY A 1 743 ? 11.061 -3.727 12.922 1.00 88.31 743 GLY A CA 1
ATOM 5907 C C . GLY A 1 743 ? 11.796 -3.203 11.676 1.00 88.31 743 GLY A C 1
ATOM 5908 O O . GLY A 1 743 ? 11.315 -3.465 10.576 1.00 88.31 743 GLY A O 1
ATOM 5909 N N . VAL A 1 744 ? 12.939 -2.512 11.809 1.00 91.00 744 VAL A N 1
ATOM 5910 C CA . VAL A 1 744 ? 13.676 -1.904 10.677 1.00 91.00 744 VAL A CA 1
ATOM 5911 C C . VAL A 1 744 ? 15.130 -2.377 10.546 1.00 91.00 744 VAL A C 1
ATOM 5913 O O . VAL A 1 744 ? 15.876 -2.462 11.528 1.00 91.00 744 VAL A O 1
ATOM 5916 N N . TYR A 1 745 ? 15.558 -2.653 9.315 1.00 93.69 745 TYR A N 1
ATOM 5917 C CA . TYR A 1 745 ? 16.861 -3.236 8.977 1.00 93.69 745 TYR A CA 1
ATOM 5918 C C . TYR A 1 745 ? 17.441 -2.584 7.719 1.00 93.69 745 TYR A C 1
ATOM 5920 O O . TYR A 1 745 ? 16.696 -2.073 6.887 1.00 93.69 745 TYR A O 1
ATOM 5928 N N . ARG A 1 746 ? 18.766 -2.592 7.568 1.00 89.00 746 ARG A N 1
ATOM 5929 C CA . ARG A 1 746 ? 19.437 -2.184 6.323 1.00 89.00 746 ARG A CA 1
ATOM 5930 C C . ARG A 1 746 ? 19.674 -3.400 5.418 1.00 89.00 746 ARG A C 1
ATOM 5932 O O . ARG A 1 746 ? 19.811 -4.507 5.938 1.00 89.00 746 ARG A O 1
ATOM 5939 N N . PRO A 1 747 ? 19.799 -3.241 4.089 1.00 85.81 747 PRO A N 1
ATOM 5940 C CA . PRO A 1 747 ? 20.395 -4.278 3.247 1.00 85.81 747 PRO A CA 1
ATOM 5941 C C . PRO A 1 747 ? 21.778 -4.665 3.798 1.00 85.81 747 PRO A C 1
ATOM 5943 O O . PRO A 1 747 ? 22.616 -3.788 4.005 1.00 85.81 747 PRO A O 1
ATOM 5946 N N . GLY A 1 748 ? 21.990 -5.954 4.078 1.00 85.38 748 GLY A N 1
ATOM 5947 C CA . GLY A 1 748 ? 23.177 -6.485 4.765 1.00 85.38 748 GLY A CA 1
ATOM 5948 C C . GLY A 1 748 ? 22.950 -6.859 6.240 1.00 85.38 748 GLY A C 1
ATOM 5949 O O . GLY A 1 748 ? 23.712 -7.654 6.795 1.00 85.38 748 GLY A O 1
ATOM 5950 N N . ASP A 1 749 ? 21.899 -6.343 6.890 1.00 90.50 749 ASP A N 1
ATOM 5951 C CA . ASP A 1 749 ? 21.596 -6.667 8.289 1.00 90.50 749 ASP A CA 1
ATOM 5952 C C . ASP A 1 749 ? 21.011 -8.074 8.468 1.00 90.50 749 ASP A C 1
ATOM 5954 O O . ASP A 1 749 ? 20.321 -8.623 7.600 1.00 90.50 749 ASP A O 1
ATOM 5958 N N . ARG A 1 750 ? 21.222 -8.609 9.678 1.00 94.06 750 ARG A N 1
ATOM 5959 C CA . ARG A 1 750 ? 20.505 -9.766 10.223 1.00 94.06 750 ARG A CA 1
ATOM 5960 C C . ARG A 1 750 ? 19.308 -9.309 11.050 1.00 94.06 750 ARG A C 1
ATOM 5962 O O . ARG A 1 750 ? 19.491 -8.570 12.017 1.00 94.06 750 ARG A O 1
ATOM 5969 N N . PHE A 1 751 ? 18.120 -9.805 10.716 1.00 94.56 751 PHE A N 1
ATOM 5970 C CA . PHE A 1 751 ? 16.937 -9.707 11.571 1.00 94.56 751 PHE A CA 1
ATOM 5971 C C . PHE A 1 751 ? 16.725 -10.999 12.363 1.00 94.56 751 PHE A C 1
ATOM 5973 O O . PHE A 1 751 ? 17.036 -12.094 11.883 1.00 94.56 751 PHE A O 1
ATOM 5980 N N . ASN A 1 752 ? 16.191 -10.869 13.579 1.00 96.31 752 ASN A N 1
ATOM 5981 C CA . ASN A 1 752 ? 15.816 -11.987 14.445 1.00 96.31 752 ASN A CA 1
ATOM 5982 C C . ASN A 1 752 ? 14.304 -11.930 14.682 1.00 96.31 752 ASN A C 1
ATOM 5984 O O . ASN A 1 752 ? 13.765 -10.849 14.923 1.00 96.31 752 ASN A O 1
ATOM 5988 N N . ILE A 1 753 ? 13.637 -13.081 14.599 1.00 96.62 753 ILE A N 1
ATOM 5989 C CA . ILE A 1 753 ? 12.195 -13.221 14.809 1.00 96.62 753 ILE A CA 1
ATOM 5990 C C . ILE A 1 753 ? 11.968 -14.215 15.948 1.00 96.62 753 ILE A C 1
ATOM 5992 O O . ILE A 1 753 ? 12.381 -15.372 15.851 1.00 96.62 753 ILE A O 1
ATOM 5996 N N . GLY A 1 754 ? 11.288 -13.778 17.004 1.00 96.50 754 GLY A N 1
ATOM 5997 C CA . GLY A 1 754 ? 10.720 -14.668 18.012 1.00 96.50 754 GLY A CA 1
ATOM 5998 C C . GLY A 1 754 ? 9.348 -15.164 17.559 1.00 96.50 754 GLY A C 1
ATOM 5999 O O . GLY A 1 754 ? 8.568 -14.398 16.990 1.00 96.50 754 GLY A O 1
ATOM 6000 N N . LEU A 1 755 ? 9.044 -16.437 17.811 1.00 96.00 755 LEU A N 1
ATOM 6001 C CA . LEU A 1 755 ? 7.746 -17.044 17.525 1.00 96.00 755 LEU A CA 1
ATOM 6002 C C . LEU A 1 755 ? 7.211 -17.780 18.757 1.00 96.00 755 LEU A C 1
ATOM 6004 O O . LEU A 1 755 ? 7.898 -18.619 19.338 1.00 96.00 755 LEU A O 1
ATOM 6008 N N . ILE A 1 756 ? 5.981 -17.468 19.159 1.00 96.44 756 ILE A N 1
ATOM 6009 C CA . ILE A 1 756 ? 5.250 -18.194 20.204 1.00 96.44 756 ILE A CA 1
ATOM 6010 C C . ILE A 1 756 ? 4.131 -18.958 19.508 1.00 96.44 756 ILE A C 1
ATOM 6012 O O . ILE A 1 756 ? 3.240 -18.333 18.941 1.00 96.44 756 ILE A O 1
ATOM 6016 N N . THR A 1 757 ? 4.156 -20.289 19.554 1.00 95.62 757 THR A N 1
ATOM 6017 C CA . THR A 1 757 ? 3.115 -21.149 18.968 1.00 95.62 757 THR A CA 1
ATOM 6018 C C . THR A 1 757 ? 2.253 -21.783 20.057 1.00 95.62 757 THR A C 1
ATOM 6020 O O . THR A 1 757 ? 2.776 -22.238 21.072 1.00 95.62 757 THR A O 1
ATOM 6023 N N . ARG A 1 758 ? 0.933 -21.848 19.868 1.00 94.12 758 ARG A N 1
ATOM 6024 C CA . ARG A 1 758 ? -0.018 -22.511 20.783 1.00 94.12 758 ARG A CA 1
ATOM 6025 C C . ARG A 1 758 ? -1.017 -23.352 19.996 1.00 94.12 758 ARG A C 1
ATOM 6027 O O . ARG A 1 758 ? -1.333 -23.004 18.859 1.00 94.12 758 ARG A O 1
ATOM 6034 N N . THR A 1 759 ? -1.529 -24.428 20.600 1.00 92.50 759 THR A N 1
ATOM 6035 C CA . THR A 1 759 ? -2.765 -25.061 20.115 1.00 92.50 759 THR A CA 1
ATOM 6036 C C . THR A 1 759 ? -3.975 -24.220 20.505 1.00 92.50 759 THR A C 1
ATOM 6038 O O . THR A 1 759 ? -3.940 -23.541 21.530 1.00 92.50 759 THR A O 1
ATOM 6041 N N . ALA A 1 760 ? -5.064 -24.301 19.742 1.00 87.00 760 ALA A N 1
ATOM 6042 C CA . ALA A 1 760 ? -6.297 -23.553 20.000 1.00 87.00 760 ALA A CA 1
ATOM 6043 C C . ALA A 1 760 ? -6.834 -23.727 21.438 1.00 87.00 760 ALA A C 1
ATOM 6045 O O . ALA A 1 760 ? -7.357 -22.782 22.019 1.00 87.00 760 ALA A O 1
ATOM 6046 N N . ASN A 1 761 ? -6.653 -24.910 22.040 1.00 86.00 761 ASN A N 1
ATOM 6047 C CA . ASN A 1 761 ? -7.031 -25.192 23.431 1.00 86.00 761 ASN A CA 1
ATOM 6048 C C . ASN A 1 761 ? -5.934 -24.943 24.491 1.00 86.00 761 ASN A C 1
ATOM 6050 O O . ASN A 1 761 ? -6.184 -25.189 25.669 1.00 86.00 761 ASN A O 1
ATOM 6054 N N . TRP A 1 762 ? -4.716 -24.552 24.091 1.00 87.75 762 TRP A N 1
ATOM 6055 C CA . TRP A 1 762 ? -3.514 -24.402 24.938 1.00 87.75 762 TRP A CA 1
ATOM 6056 C C . TRP A 1 762 ? -3.144 -25.631 25.808 1.00 87.75 762 TRP A C 1
ATOM 6058 O O . TRP A 1 762 ? -2.315 -25.526 26.708 1.00 87.75 762 TRP A O 1
ATOM 6068 N N . ALA A 1 763 ? -3.727 -26.808 25.552 1.00 83.19 763 ALA A N 1
ATOM 6069 C CA . ALA A 1 763 ? -3.616 -27.993 26.414 1.00 83.19 763 ALA A CA 1
ATOM 6070 C C . ALA A 1 763 ? -2.835 -29.163 25.785 1.00 83.19 763 ALA A C 1
ATOM 6072 O O . ALA A 1 763 ? -2.663 -30.202 26.422 1.00 83.19 763 ALA A O 1
ATOM 6073 N N . THR A 1 764 ? -2.375 -29.026 24.538 1.00 84.12 764 THR A N 1
ATOM 6074 C CA . THR A 1 764 ? -1.620 -30.077 23.835 1.00 84.12 764 THR A CA 1
ATOM 6075 C C . THR A 1 764 ? -0.128 -29.753 23.862 1.00 84.12 764 THR A C 1
ATOM 6077 O O . THR A 1 764 ? 0.265 -28.636 23.534 1.00 84.12 764 THR A O 1
ATOM 6080 N N . ALA A 1 765 ? 0.712 -30.726 24.227 1.00 85.06 765 ALA A N 1
ATOM 6081 C CA . ALA A 1 765 ? 2.164 -30.560 24.205 1.00 85.06 765 ALA A CA 1
ATOM 6082 C C . ALA A 1 765 ? 2.689 -30.334 22.773 1.00 85.06 765 ALA A C 1
ATOM 6084 O O . ALA A 1 765 ? 2.214 -30.960 21.826 1.00 85.06 765 ALA A O 1
ATOM 6085 N N . LEU A 1 766 ? 3.681 -29.449 22.640 1.00 90.00 766 LEU A N 1
ATOM 6086 C CA . LEU A 1 766 ? 4.220 -28.974 21.355 1.00 90.00 766 LEU A CA 1
ATOM 6087 C C . LEU A 1 766 ? 5.592 -29.568 20.995 1.00 90.00 766 LEU A C 1
ATOM 6089 O O . LEU A 1 766 ? 6.098 -29.329 19.902 1.00 90.00 766 LEU A O 1
ATOM 6093 N N . ASP A 1 767 ? 6.194 -30.322 21.913 1.00 88.62 767 ASP A N 1
ATOM 6094 C CA . ASP A 1 767 ? 7.568 -30.812 21.803 1.00 88.62 767 ASP A CA 1
ATOM 6095 C C . ASP A 1 767 ? 7.749 -31.750 20.596 1.00 88.62 767 ASP A C 1
ATOM 6097 O O . ASP A 1 767 ? 7.009 -32.723 20.424 1.00 88.62 767 ASP A O 1
ATOM 6101 N N . GLY A 1 768 ? 8.723 -31.442 19.740 1.00 89.94 768 GLY A N 1
ATOM 6102 C CA . GLY A 1 768 ? 9.036 -32.215 18.538 1.00 89.94 768 GLY A CA 1
ATOM 6103 C C . GLY A 1 768 ? 8.194 -31.886 17.298 1.00 89.94 768 GLY A C 1
ATOM 6104 O O . GLY A 1 768 ? 8.383 -32.535 16.268 1.00 89.94 768 GLY A O 1
ATOM 6105 N N . VAL A 1 769 ? 7.285 -30.902 17.342 1.00 91.38 769 VAL A N 1
ATOM 6106 C CA . VAL A 1 769 ? 6.454 -30.528 16.179 1.00 91.38 769 VAL A CA 1
ATOM 6107 C C . VAL A 1 769 ? 7.301 -29.833 15.092 1.00 91.38 769 VAL A C 1
ATOM 6109 O O . VAL A 1 769 ? 7.906 -28.797 15.379 1.00 91.38 769 VAL A O 1
ATOM 6112 N N . PRO A 1 770 ? 7.335 -30.346 13.842 1.00 92.38 770 PRO A N 1
ATOM 6113 C CA . PRO A 1 770 ? 8.142 -29.779 12.763 1.00 92.38 770 PRO A CA 1
ATOM 6114 C C . PRO A 1 770 ? 7.415 -28.653 12.012 1.00 92.38 770 PRO A C 1
ATOM 6116 O O . PRO A 1 770 ? 6.328 -28.836 11.458 1.00 92.38 770 PRO A O 1
ATOM 6119 N N . LEU A 1 771 ? 8.060 -27.495 11.939 1.00 93.88 771 LEU A N 1
ATOM 6120 C CA . LEU A 1 771 ? 7.625 -26.295 11.230 1.00 93.88 771 LEU A CA 1
ATOM 6121 C C . LEU A 1 771 ? 8.620 -25.904 10.120 1.00 93.88 771 LEU A C 1
ATOM 6123 O O . LEU A 1 771 ? 9.785 -26.310 10.112 1.00 93.88 771 LEU A O 1
ATOM 6127 N N . ARG A 1 772 ? 8.156 -25.072 9.188 1.00 93.25 772 ARG A N 1
ATOM 6128 C CA . ARG A 1 772 ? 8.920 -24.491 8.077 1.00 93.25 772 ARG A CA 1
ATOM 6129 C C . ARG A 1 772 ? 8.634 -22.996 8.014 1.00 93.25 772 ARG A C 1
ATOM 6131 O O . ARG A 1 772 ? 7.506 -22.612 7.727 1.00 93.25 772 ARG A O 1
ATOM 6138 N N . ALA A 1 773 ? 9.631 -22.154 8.252 1.00 94.62 773 ALA A N 1
ATOM 6139 C CA . ALA A 1 773 ? 9.519 -20.727 7.971 1.00 94.62 773 ALA A CA 1
ATOM 6140 C C . ALA A 1 773 ? 9.945 -20.424 6.529 1.00 94.62 773 ALA A C 1
ATOM 6142 O O . ALA A 1 773 ? 10.880 -21.037 6.013 1.00 94.62 773 ALA A O 1
ATOM 6143 N N . GLU A 1 774 ? 9.288 -19.460 5.895 1.00 93.56 774 GLU A N 1
ATOM 6144 C CA . GLU A 1 774 ? 9.630 -18.922 4.579 1.00 93.56 774 GLU A CA 1
ATOM 6145 C C . GLU A 1 774 ? 9.833 -17.416 4.680 1.00 93.56 774 GLU A C 1
ATOM 6147 O O . GLU A 1 774 ? 9.054 -16.715 5.323 1.00 93.56 774 GLU A O 1
ATOM 6152 N N . ILE A 1 775 ? 10.890 -16.928 4.039 1.00 93.69 775 ILE A N 1
ATOM 6153 C CA . ILE A 1 775 ? 11.279 -15.519 4.050 1.00 93.69 775 ILE A CA 1
ATOM 6154 C C . ILE A 1 775 ? 11.228 -15.013 2.619 1.00 93.69 775 ILE A C 1
ATOM 6156 O O . ILE A 1 775 ? 11.887 -15.587 1.745 1.00 93.69 775 ILE A O 1
ATOM 6160 N N . ARG A 1 776 ? 10.449 -13.957 2.394 1.00 88.44 776 ARG A N 1
ATOM 6161 C CA . ARG A 1 776 ? 10.164 -13.387 1.079 1.00 88.44 776 ARG A CA 1
ATOM 6162 C C . ARG A 1 776 ? 10.512 -11.901 1.046 1.00 88.44 776 ARG A C 1
ATOM 6164 O O . ARG A 1 776 ? 10.403 -11.216 2.064 1.00 88.44 776 ARG A O 1
ATOM 6171 N N . ASP A 1 777 ? 10.986 -11.437 -0.104 1.00 82.69 777 ASP A N 1
ATOM 6172 C CA . ASP A 1 777 ? 11.273 -10.018 -0.338 1.00 82.69 777 ASP A CA 1
ATOM 6173 C C . ASP A 1 777 ? 10.004 -9.235 -0.757 1.00 82.69 777 ASP A C 1
ATOM 6175 O O . ASP A 1 777 ? 8.950 -9.860 -0.886 1.00 82.69 777 ASP A O 1
ATOM 6179 N N . PRO A 1 778 ? 10.046 -7.899 -0.926 1.00 74.81 778 PRO A N 1
ATOM 6180 C CA . PRO A 1 778 ? 8.857 -7.090 -1.228 1.00 74.81 778 PRO A CA 1
ATOM 6181 C C . PRO A 1 778 ? 8.200 -7.321 -2.608 1.00 74.81 778 PRO A C 1
ATOM 6183 O O . PRO A 1 778 ? 7.164 -6.727 -2.890 1.00 74.81 778 PRO A O 1
ATOM 6186 N N . ARG A 1 779 ? 8.725 -8.223 -3.453 1.00 70.44 779 ARG A N 1
ATOM 6187 C CA . ARG A 1 779 ? 8.016 -8.806 -4.625 1.00 70.44 779 ARG A CA 1
ATOM 6188 C C . ARG A 1 779 ? 7.362 -10.156 -4.330 1.00 70.44 779 ARG A C 1
ATOM 6190 O O . ARG A 1 779 ? 7.032 -10.898 -5.255 1.00 70.44 779 ARG A O 1
ATOM 6197 N N . ASP A 1 780 ? 7.324 -10.541 -3.062 1.00 71.25 780 ASP A N 1
ATOM 6198 C CA . ASP A 1 780 ? 7.071 -11.898 -2.588 1.00 71.25 780 ASP A CA 1
ATOM 6199 C C . ASP A 1 780 ? 8.073 -12.957 -3.122 1.00 71.25 780 ASP A C 1
ATOM 6201 O O . ASP A 1 780 ? 7.801 -14.161 -3.121 1.00 71.25 780 ASP A O 1
ATOM 6205 N N . THR A 1 781 ? 9.287 -12.565 -3.548 1.00 71.69 781 THR A N 1
ATOM 6206 C CA . THR A 1 781 ? 10.279 -13.548 -4.028 1.00 71.69 781 THR A CA 1
ATOM 6207 C C . THR A 1 781 ? 10.775 -14.393 -2.859 1.00 71.69 781 THR A C 1
ATOM 6209 O O . THR A 1 781 ? 11.351 -13.863 -1.910 1.00 71.69 781 THR A O 1
ATOM 6212 N N . LEU A 1 782 ? 10.633 -15.720 -2.933 1.00 80.38 782 LEU A N 1
ATOM 6213 C CA . LEU A 1 782 ? 11.129 -16.625 -1.892 1.00 80.38 782 LEU A CA 1
ATOM 6214 C C . LEU A 1 782 ? 12.668 -16.608 -1.803 1.00 80.38 782 LEU A C 1
ATOM 6216 O O . LEU A 1 782 ? 13.382 -17.113 -2.675 1.00 80.38 782 LEU A O 1
ATOM 6220 N N . MET A 1 783 ? 13.181 -16.050 -0.706 1.00 81.81 783 MET A N 1
ATOM 6221 C CA . MET A 1 783 ? 14.609 -15.841 -0.461 1.00 81.81 783 MET A CA 1
ATOM 6222 C C . MET A 1 783 ? 15.236 -16.898 0.447 1.00 81.81 783 MET A C 1
ATOM 6224 O O . MET A 1 783 ? 16.412 -17.222 0.265 1.00 81.81 783 MET A O 1
ATOM 6228 N N . SER A 1 784 ? 14.483 -17.457 1.399 1.00 86.31 784 SER A N 1
ATOM 6229 C CA . SER A 1 784 ? 14.962 -18.535 2.274 1.00 86.31 784 SER A CA 1
ATOM 6230 C C . SER A 1 784 ? 13.829 -19.408 2.812 1.00 86.31 784 SER A C 1
ATOM 6232 O O . SER A 1 784 ? 12.689 -18.962 2.940 1.00 86.31 784 SER A O 1
ATOM 6234 N N . THR A 1 785 ? 14.169 -20.641 3.182 1.00 88.50 785 THR A N 1
ATOM 6235 C CA . THR A 1 785 ? 13.271 -21.609 3.817 1.00 88.50 785 THR A CA 1
ATOM 6236 C C . THR A 1 785 ? 14.013 -22.281 4.970 1.00 88.50 785 THR A C 1
ATOM 6238 O O . THR A 1 785 ? 15.069 -22.875 4.758 1.00 88.50 785 THR A O 1
ATOM 6241 N N . LEU A 1 786 ? 13.489 -22.169 6.192 1.00 91.44 786 LEU A N 1
ATOM 6242 C CA . LEU A 1 786 ? 14.159 -22.594 7.426 1.00 91.44 786 LEU A CA 1
ATOM 6243 C C . LEU A 1 786 ? 13.319 -23.655 8.161 1.00 91.44 786 LEU A C 1
ATOM 6245 O O . LEU A 1 786 ? 12.180 -23.359 8.526 1.00 91.44 786 LEU A O 1
ATOM 6249 N N . PRO A 1 787 ? 13.835 -24.874 8.405 1.00 92.19 787 PRO A N 1
ATOM 6250 C CA . PRO A 1 787 ? 13.168 -25.842 9.269 1.00 92.19 787 PRO A CA 1
ATOM 6251 C C . PRO A 1 787 ? 13.315 -25.435 10.741 1.00 92.19 787 PRO A C 1
ATOM 6253 O O . PRO A 1 787 ? 14.388 -25.010 11.172 1.00 92.19 787 PRO A O 1
ATOM 6256 N N . ILE A 1 788 ? 12.244 -25.587 11.513 1.00 91.81 788 ILE A N 1
ATOM 6257 C CA . ILE A 1 788 ? 12.187 -25.294 12.950 1.00 91.81 788 ILE A CA 1
ATOM 6258 C C . ILE A 1 788 ? 11.487 -26.473 13.624 1.00 91.81 788 ILE A C 1
ATOM 6260 O O . ILE A 1 788 ? 10.503 -26.979 13.096 1.00 91.81 788 ILE A O 1
ATOM 6264 N N . THR A 1 789 ? 11.954 -26.904 14.790 1.00 92.75 789 THR A N 1
ATOM 6265 C CA . THR A 1 789 ? 11.246 -27.896 15.610 1.00 92.75 789 THR A CA 1
ATOM 6266 C C . THR A 1 789 ? 10.831 -27.213 16.899 1.00 92.75 789 THR A C 1
ATOM 6268 O O . THR A 1 789 ? 11.693 -26.665 17.581 1.00 92.75 789 THR A O 1
ATOM 6271 N N . LEU A 1 790 ? 9.538 -27.219 17.223 1.00 92.25 790 LEU A N 1
ATOM 6272 C CA . LEU A 1 790 ? 9.060 -26.646 18.480 1.00 92.25 790 LEU A CA 1
ATOM 6273 C C . LEU A 1 790 ? 9.551 -27.476 19.667 1.00 92.25 790 LEU A C 1
ATOM 6275 O O . LEU A 1 790 ? 9.429 -28.702 19.670 1.00 92.25 790 LEU A O 1
ATOM 6279 N N . ASP A 1 791 ? 10.027 -26.797 20.705 1.00 85.56 791 ASP A N 1
ATOM 6280 C CA . ASP A 1 791 ? 10.083 -27.372 22.046 1.00 85.56 791 ASP A CA 1
ATOM 6281 C C . ASP A 1 791 ? 8.745 -27.259 22.803 1.00 85.56 791 ASP A C 1
ATOM 6283 O O . ASP A 1 791 ? 7.822 -26.531 22.420 1.00 85.56 791 ASP A O 1
ATOM 6287 N N . SER A 1 792 ? 8.668 -27.973 23.924 1.00 83.56 792 SER A N 1
ATOM 6288 C CA . SER A 1 792 ? 7.558 -27.997 24.888 1.00 83.56 792 SER A CA 1
ATOM 6289 C C . SER A 1 792 ? 7.003 -26.637 25.346 1.00 83.56 792 SER A C 1
ATOM 6291 O O . SER A 1 792 ? 5.848 -26.589 25.772 1.00 83.56 792 SER A O 1
ATOM 6293 N N . SER A 1 793 ? 7.755 -25.534 25.254 1.00 84.88 793 SER A N 1
ATOM 6294 C CA . SER A 1 793 ? 7.269 -24.188 25.606 1.00 84.88 793 SER A CA 1
ATOM 6295 C C . SER A 1 793 ? 6.531 -23.490 24.460 1.00 84.88 793 SER A C 1
ATOM 6297 O O . SER A 1 793 ? 5.849 -22.481 24.674 1.00 84.88 793 SER A O 1
ATOM 6299 N N . GLY A 1 794 ? 6.708 -23.977 23.229 1.00 90.31 794 GLY A N 1
ATOM 6300 C CA . GLY A 1 794 ? 6.255 -23.340 21.994 1.00 90.31 794 GLY A CA 1
ATOM 6301 C C . GLY A 1 794 ? 6.932 -22.002 21.673 1.00 90.31 794 GLY A C 1
ATOM 6302 O O . GLY A 1 794 ? 6.589 -21.413 20.651 1.00 90.31 794 GLY A O 1
ATOM 6303 N N . PHE A 1 795 ? 7.871 -21.509 22.491 1.00 95.00 795 PHE A N 1
ATOM 6304 C CA . PHE A 1 795 ? 8.560 -20.231 22.282 1.00 95.00 795 PHE A CA 1
ATOM 6305 C C . PHE A 1 795 ? 9.958 -20.455 21.692 1.00 95.00 795 PHE A C 1
ATOM 6307 O O . PHE A 1 795 ? 10.895 -20.845 22.391 1.00 95.00 795 PHE A O 1
ATOM 6314 N N . ASN A 1 796 ? 10.074 -20.214 20.387 1.00 95.31 796 ASN A N 1
ATOM 6315 C CA . ASN A 1 796 ? 11.243 -20.520 19.562 1.00 95.31 796 ASN A CA 1
ATOM 6316 C C . ASN A 1 796 ? 11.670 -19.270 18.768 1.00 95.31 796 ASN A C 1
ATOM 6318 O O . ASN A 1 796 ? 10.986 -18.246 18.786 1.00 95.31 796 ASN A O 1
ATOM 6322 N N . GLU A 1 797 ? 12.803 -19.329 18.073 1.00 95.75 797 GLU A N 1
ATOM 6323 C CA . GLU A 1 797 ? 13.341 -18.196 17.312 1.00 95.75 797 GLU A CA 1
ATOM 6324 C C . GLU A 1 797 ? 13.935 -18.620 15.967 1.00 95.75 797 GLU A C 1
ATOM 6326 O O . GLU A 1 797 ? 14.340 -19.766 15.769 1.00 95.75 797 GLU A O 1
ATOM 6331 N N . LEU A 1 798 ? 13.996 -17.666 15.040 1.00 95.31 798 LEU A N 1
ATOM 6332 C CA . LEU A 1 798 ? 14.701 -17.776 13.767 1.00 95.31 798 LEU A CA 1
ATOM 6333 C C . LEU A 1 798 ? 15.430 -16.468 13.455 1.00 95.31 798 LEU A C 1
ATOM 6335 O O . LEU A 1 798 ? 15.186 -15.429 14.068 1.00 95.31 798 LEU A O 1
ATOM 6339 N N . SER A 1 799 ? 16.319 -16.493 12.466 1.00 94.38 799 SER A N 1
ATOM 6340 C CA . SER A 1 799 ? 16.985 -15.277 11.993 1.00 94.38 799 SER A CA 1
ATOM 6341 C C . SER A 1 799 ? 17.464 -15.425 10.557 1.00 94.38 799 SER A C 1
ATOM 6343 O O . SER A 1 799 ? 17.750 -16.541 10.117 1.00 94.38 799 SER A O 1
ATOM 6345 N N . TYR A 1 800 ? 17.613 -14.307 9.856 1.00 94.62 800 TYR A N 1
ATOM 6346 C CA . TYR A 1 800 ? 18.108 -14.274 8.483 1.00 94.62 800 TYR A CA 1
ATOM 6347 C C . TYR A 1 800 ? 18.929 -13.013 8.240 1.00 94.62 800 TYR A C 1
ATOM 6349 O O . TYR A 1 800 ? 18.575 -11.938 8.719 1.00 94.62 800 TYR A O 1
ATOM 6357 N N . THR A 1 801 ? 20.029 -13.161 7.502 1.00 93.25 801 THR A N 1
ATOM 6358 C CA . THR A 1 801 ? 20.878 -12.052 7.062 1.00 93.25 801 THR A CA 1
ATOM 6359 C C . THR A 1 801 ? 20.527 -11.714 5.623 1.00 93.25 801 THR A C 1
ATOM 6361 O O . THR A 1 801 ? 20.702 -12.544 4.731 1.00 93.25 801 THR A O 1
ATOM 6364 N N . THR A 1 802 ? 20.036 -10.498 5.405 1.00 87.88 802 THR A N 1
ATOM 6365 C CA . THR A 1 802 ? 19.804 -9.958 4.063 1.00 87.88 802 THR A CA 1
ATOM 6366 C C . THR A 1 802 ? 21.144 -9.764 3.343 1.00 87.88 802 THR A C 1
ATOM 6368 O O . THR A 1 802 ? 22.165 -9.486 3.969 1.00 87.88 802 THR A O 1
ATOM 6371 N N . GLY A 1 803 ? 21.179 -9.912 2.018 1.00 79.06 803 GLY A N 1
ATOM 6372 C CA . GLY A 1 803 ? 22.360 -9.518 1.240 1.00 79.06 803 GLY A CA 1
ATOM 6373 C C . GLY A 1 803 ? 22.490 -7.993 1.171 1.00 79.06 803 GLY A C 1
ATOM 6374 O O . GLY A 1 803 ? 21.475 -7.299 1.163 1.00 79.06 803 GLY A O 1
ATOM 6375 N N . GLU A 1 804 ? 23.705 -7.456 1.037 1.00 74.25 804 GLU A N 1
ATOM 6376 C CA . GLU A 1 804 ? 23.919 -6.018 0.757 1.00 74.25 804 GLU A CA 1
ATOM 6377 C C . GLU A 1 804 ? 23.140 -5.550 -0.484 1.00 74.25 804 GLU A C 1
ATOM 6379 O O . GLU A 1 804 ? 22.658 -4.426 -0.533 1.00 74.25 804 GLU A O 1
ATOM 6384 N N . ASN A 1 805 ? 22.958 -6.434 -1.473 1.00 68.38 805 ASN A N 1
ATOM 6385 C CA . ASN A 1 805 ? 22.191 -6.178 -2.691 1.00 68.38 805 ASN A CA 1
ATOM 6386 C C . ASN A 1 805 ? 20.684 -6.490 -2.579 1.00 68.38 805 ASN A C 1
ATOM 6388 O O . ASN A 1 805 ? 20.023 -6.694 -3.598 1.00 68.38 805 ASN A O 1
ATOM 6392 N N . SER A 1 806 ? 20.140 -6.557 -1.364 1.00 77.06 806 SER A N 1
ATOM 6393 C CA . SER A 1 806 ? 18.714 -6.818 -1.134 1.00 77.06 806 SER A CA 1
ATOM 6394 C C . SER A 1 806 ? 17.836 -5.632 -1.553 1.00 77.06 806 SER A C 1
ATOM 6396 O O . SER A 1 806 ? 18.252 -4.485 -1.355 1.00 77.06 806 SER A O 1
ATOM 6398 N N . PRO A 1 807 ? 16.629 -5.861 -2.105 1.00 72.44 807 PRO A N 1
ATOM 6399 C CA . PRO A 1 807 ? 15.623 -4.813 -2.318 1.00 72.44 807 PRO A CA 1
ATOM 6400 C C . PRO A 1 807 ? 15.230 -4.066 -1.031 1.00 72.44 807 PRO A C 1
ATOM 6402 O O . PRO A 1 807 ? 15.311 -4.641 0.062 1.00 72.44 807 PRO A O 1
ATOM 6405 N N . THR A 1 808 ? 14.816 -2.797 -1.164 1.00 80.56 808 THR A N 1
ATOM 6406 C CA . THR A 1 808 ? 14.232 -2.022 -0.053 1.00 80.56 808 THR A CA 1
ATOM 6407 C C . THR A 1 808 ? 12.709 -1.993 -0.133 1.00 80.56 808 THR A C 1
ATOM 6409 O O . THR A 1 808 ? 12.148 -1.769 -1.198 1.00 80.56 808 THR A O 1
ATOM 6412 N N . GLY A 1 809 ? 12.045 -2.223 1.000 1.00 80.75 809 GLY A N 1
ATOM 6413 C CA . GLY A 1 809 ? 10.596 -2.394 1.096 1.00 80.75 809 GLY A CA 1
ATOM 6414 C C . GLY A 1 809 ? 10.201 -3.259 2.296 1.00 80.75 809 GLY A C 1
ATOM 6415 O O . GLY A 1 809 ? 10.995 -3.468 3.220 1.00 80.75 809 GLY A O 1
ATOM 6416 N N . GLU A 1 810 ? 8.974 -3.776 2.290 1.00 86.50 810 GLU A N 1
ATOM 6417 C CA . GLU A 1 810 ? 8.481 -4.689 3.323 1.00 86.50 810 GLU A CA 1
ATOM 6418 C C . GLU A 1 810 ? 8.786 -6.159 2.988 1.00 86.50 810 GLU A C 1
ATOM 6420 O O . GLU A 1 810 ? 8.323 -6.702 1.992 1.00 86.50 810 GLU A O 1
ATOM 6425 N N . TRP A 1 811 ? 9.582 -6.812 3.834 1.00 91.81 811 TRP A N 1
ATOM 6426 C CA . TRP A 1 811 ? 9.906 -8.234 3.730 1.00 91.81 811 TRP A CA 1
ATOM 6427 C C . TRP A 1 811 ? 8.947 -9.062 4.583 1.00 91.81 811 TRP A C 1
ATOM 6429 O O . TRP A 1 811 ? 8.682 -8.724 5.740 1.00 91.81 811 TRP A O 1
ATOM 6439 N N . ASN A 1 812 ? 8.490 -10.189 4.045 1.00 93.88 812 ASN A N 1
ATOM 6440 C CA . ASN A 1 812 ? 7.517 -11.065 4.690 1.00 93.88 812 ASN A CA 1
ATOM 6441 C C . ASN A 1 812 ? 8.175 -12.319 5.284 1.00 93.88 812 ASN A C 1
ATOM 6443 O O . ASN A 1 812 ? 9.021 -12.961 4.655 1.00 93.88 812 ASN A O 1
ATOM 6447 N N . VAL A 1 813 ? 7.759 -12.700 6.494 1.00 96.31 813 VAL A N 1
ATOM 6448 C CA . VAL A 1 813 ? 8.180 -13.933 7.175 1.00 96.31 813 VAL A CA 1
ATOM 6449 C C . VAL A 1 813 ? 6.944 -14.756 7.525 1.00 96.31 813 VAL A C 1
ATOM 6451 O O . VAL A 1 813 ? 6.216 -14.428 8.461 1.00 96.31 813 VAL A O 1
ATOM 6454 N N . TYR A 1 814 ? 6.727 -15.844 6.790 1.00 95.06 814 TYR A N 1
ATOM 6455 C CA . TYR A 1 814 ? 5.617 -16.782 6.968 1.00 95.06 814 TYR A CA 1
ATOM 6456 C C . TYR A 1 814 ? 6.080 -18.025 7.737 1.00 95.06 814 TYR A C 1
ATOM 6458 O O . TYR A 1 814 ? 7.196 -18.499 7.522 1.00 95.06 814 TYR A O 1
ATOM 6466 N N . LEU A 1 815 ? 5.236 -18.596 8.599 1.00 96.56 815 LEU A N 1
ATOM 6467 C CA . LEU A 1 815 ? 5.536 -19.825 9.343 1.00 96.56 815 LEU A CA 1
ATOM 6468 C C . LEU A 1 815 ? 4.478 -20.899 9.088 1.00 96.56 815 LEU A C 1
ATOM 6470 O O . LEU A 1 815 ? 3.301 -20.685 9.362 1.00 96.56 815 LEU A O 1
ATOM 6474 N N . TYR A 1 816 ? 4.907 -22.073 8.630 1.00 93.94 816 TYR A N 1
ATOM 6475 C CA . TYR A 1 816 ? 4.043 -23.192 8.263 1.00 93.94 816 TYR A CA 1
ATOM 6476 C C . TYR A 1 816 ? 4.263 -24.429 9.145 1.00 93.94 816 TYR A C 1
ATOM 6478 O O . TYR A 1 816 ? 5.392 -24.736 9.526 1.00 93.94 816 TYR A O 1
ATOM 6486 N N . LEU A 1 817 ? 3.206 -25.203 9.389 1.00 91.62 817 LEU A N 1
ATOM 6487 C CA . LEU A 1 817 ? 3.285 -26.586 9.868 1.00 91.62 817 LEU A CA 1
ATOM 6488 C C . LEU A 1 817 ? 3.659 -27.525 8.715 1.00 91.62 817 LEU A C 1
ATOM 6490 O O . LEU A 1 817 ? 3.075 -27.438 7.632 1.00 91.62 817 LEU A O 1
ATOM 6494 N N . VAL A 1 818 ? 4.594 -28.448 8.955 1.00 81.00 818 VAL A N 1
ATOM 6495 C CA . VAL A 1 818 ? 5.011 -29.454 7.968 1.00 81.00 818 VAL A CA 1
ATOM 6496 C C . VAL A 1 818 ? 4.123 -30.695 8.068 1.00 81.00 818 VAL A C 1
ATOM 6498 O O . VAL A 1 818 ? 4.170 -31.437 9.050 1.00 81.00 818 VAL A O 1
ATOM 6501 N N . GLY A 1 819 ? 3.315 -30.940 7.036 1.00 71.50 819 GLY A N 1
ATOM 6502 C CA . GLY A 1 819 ? 2.540 -32.170 6.904 1.00 71.50 819 GLY A CA 1
ATOM 6503 C C . GLY A 1 819 ? 3.373 -33.373 6.448 1.00 71.50 819 GLY A C 1
ATOM 6504 O O . GLY A 1 819 ? 4.561 -33.275 6.131 1.00 71.50 819 GLY A O 1
ATOM 6505 N N . LYS A 1 820 ? 2.728 -34.544 6.387 1.00 62.56 820 LYS A N 1
ATOM 6506 C CA . LYS A 1 820 ? 3.369 -35.765 5.875 1.00 62.56 820 LYS A CA 1
ATOM 6507 C C . LYS A 1 820 ? 3.832 -35.544 4.429 1.00 62.56 820 LYS A C 1
ATOM 6509 O O . LYS A 1 820 ? 3.116 -34.950 3.633 1.00 62.56 820 LYS A O 1
ATOM 6514 N N . ASN A 1 821 ? 5.026 -36.043 4.114 1.00 57.28 821 ASN A N 1
ATOM 6515 C CA . ASN A 1 821 ? 5.661 -35.975 2.792 1.00 57.28 821 ASN A CA 1
ATOM 6516 C C . ASN A 1 821 ? 5.957 -34.555 2.249 1.00 57.28 821 ASN A C 1
ATOM 6518 O O . ASN A 1 821 ? 6.225 -34.433 1.062 1.00 57.28 821 ASN A O 1
ATOM 6522 N N . ASN A 1 822 ? 5.941 -33.489 3.067 1.00 58.38 822 ASN A N 1
ATOM 6523 C CA . ASN A 1 822 ? 6.088 -32.076 2.643 1.00 58.38 822 ASN A CA 1
ATOM 6524 C C . ASN A 1 822 ? 4.991 -31.516 1.702 1.00 58.38 822 ASN A C 1
ATOM 6526 O O . ASN A 1 822 ? 4.940 -30.300 1.530 1.00 58.38 822 ASN A O 1
ATOM 6530 N N . GLU A 1 823 ? 4.113 -32.347 1.132 1.00 54.50 823 GLU A N 1
ATOM 6531 C CA . GLU A 1 823 ? 3.100 -31.949 0.133 1.00 54.50 823 GLU A CA 1
ATOM 6532 C C . GLU A 1 823 ? 2.023 -30.994 0.680 1.00 54.50 823 GLU A C 1
ATOM 6534 O O . GLU A 1 823 ? 1.474 -30.189 -0.067 1.00 54.50 823 GLU A O 1
ATOM 6539 N N . THR A 1 824 ? 1.727 -31.049 1.983 1.00 57.72 824 THR A N 1
ATOM 6540 C CA . THR A 1 824 ? 0.746 -30.168 2.635 1.00 57.72 824 THR A CA 1
ATOM 6541 C C . THR A 1 824 ? 1.419 -29.290 3.688 1.00 57.72 824 THR A C 1
ATOM 6543 O O . THR A 1 824 ? 1.953 -29.814 4.670 1.00 57.72 824 THR A O 1
ATOM 6546 N N . SER A 1 825 ? 1.342 -27.967 3.534 1.00 75.19 825 SER A N 1
ATOM 6547 C CA . SER A 1 825 ? 1.821 -26.989 4.520 1.00 75.19 825 SER A CA 1
ATOM 6548 C C . SER A 1 825 ? 0.713 -26.013 4.917 1.00 75.19 825 SER A C 1
ATOM 6550 O O . SER A 1 825 ? 0.144 -25.355 4.051 1.00 75.19 825 SER A O 1
ATOM 6552 N N . MET A 1 826 ? 0.425 -25.907 6.217 1.00 83.00 826 MET A N 1
ATOM 6553 C CA . MET A 1 826 ? -0.600 -25.009 6.772 1.00 83.00 826 MET A CA 1
ATOM 6554 C C . MET A 1 826 ? 0.063 -23.783 7.399 1.00 83.00 826 MET A C 1
ATOM 6556 O O . MET A 1 826 ? 0.940 -23.951 8.243 1.00 83.00 826 MET A O 1
ATOM 6560 N N . LEU A 1 827 ? -0.347 -22.571 7.013 1.00 90.75 827 LEU A N 1
ATOM 6561 C CA . LEU A 1 827 ? 0.158 -21.332 7.611 1.00 90.75 827 LEU A CA 1
ATOM 6562 C C . LEU A 1 827 ? -0.317 -21.219 9.069 1.00 90.75 827 LEU A C 1
ATOM 6564 O O . LEU A 1 827 ? -1.502 -21.376 9.351 1.00 90.75 827 LEU A O 1
ATOM 6568 N N . LEU A 1 828 ? 0.611 -20.948 9.987 1.00 92.31 828 LEU A N 1
ATOM 6569 C CA . LEU A 1 828 ? 0.353 -20.762 11.419 1.00 92.31 828 LEU A CA 1
ATOM 6570 C C . LEU A 1 828 ? 0.372 -19.289 11.837 1.00 92.31 828 LEU A C 1
ATOM 6572 O O . LEU A 1 828 ? -0.176 -18.940 12.879 1.00 92.31 828 LEU A O 1
ATOM 6576 N N . GLY A 1 829 ? 1.044 -18.441 11.062 1.00 91.69 829 GLY A N 1
ATOM 6577 C CA . GLY A 1 829 ? 1.194 -17.014 11.318 1.00 91.69 829 GLY A CA 1
ATOM 6578 C C . GLY A 1 829 ? 2.255 -16.389 10.417 1.00 91.69 829 GLY A C 1
ATOM 6579 O O . GLY A 1 829 ? 3.015 -17.095 9.748 1.00 91.69 829 GLY A O 1
ATOM 6580 N N . HIS A 1 830 ? 2.308 -15.060 10.406 1.00 94.38 830 HIS A N 1
ATOM 6581 C CA . HIS A 1 830 ? 3.312 -14.289 9.679 1.00 94.38 830 HIS A CA 1
ATOM 6582 C C . HIS A 1 830 ? 3.703 -13.027 10.460 1.00 94.38 830 HIS A C 1
ATOM 6584 O O . HIS A 1 830 ? 3.036 -12.644 11.424 1.00 94.38 830 HIS A O 1
ATOM 6590 N N . THR A 1 831 ? 4.794 -12.389 10.050 1.00 94.06 831 THR A N 1
ATOM 6591 C CA . THR A 1 831 ? 5.168 -11.030 10.458 1.00 94.06 831 THR A CA 1
ATOM 6592 C C . THR A 1 831 ? 5.926 -10.352 9.322 1.00 94.06 831 THR A C 1
ATOM 6594 O O . THR A 1 831 ? 6.438 -11.033 8.430 1.00 94.06 831 THR A O 1
ATOM 6597 N N . THR A 1 832 ? 6.022 -9.027 9.365 1.00 92.25 832 THR A N 1
ATOM 6598 C CA . THR A 1 832 ? 6.779 -8.242 8.389 1.00 92.25 832 THR A CA 1
ATOM 6599 C C . THR A 1 832 ? 7.999 -7.584 9.033 1.00 92.25 832 THR A C 1
ATOM 6601 O O . THR A 1 832 ? 8.054 -7.368 10.250 1.00 92.25 832 THR A O 1
ATOM 6604 N N . VAL A 1 833 ? 9.014 -7.288 8.222 1.00 91.88 833 VAL A N 1
ATOM 6605 C CA . VAL A 1 833 ? 10.178 -6.479 8.608 1.00 91.88 833 VAL A CA 1
ATOM 6606 C C . VAL A 1 833 ? 10.522 -5.500 7.489 1.00 91.88 833 VAL A C 1
ATOM 6608 O O . VAL A 1 833 ? 10.572 -5.868 6.320 1.00 91.88 833 VAL A O 1
ATOM 6611 N N . ASN A 1 834 ? 10.768 -4.238 7.828 1.00 90.25 834 ASN A N 1
ATOM 6612 C CA . ASN A 1 834 ? 11.044 -3.200 6.839 1.00 90.25 834 ASN A CA 1
ATOM 6613 C C . ASN A 1 834 ? 12.555 -3.122 6.565 1.00 90.25 834 ASN A C 1
ATOM 6615 O O . ASN A 1 834 ? 13.341 -2.868 7.483 1.00 90.25 834 ASN A O 1
ATOM 6619 N N . VAL A 1 835 ? 12.969 -3.342 5.318 1.00 89.88 835 VAL A N 1
ATOM 6620 C CA . VAL A 1 835 ? 14.368 -3.214 4.887 1.00 89.88 835 VAL A CA 1
ATOM 6621 C C . VAL A 1 835 ? 14.528 -1.906 4.122 1.00 89.88 835 VAL A C 1
ATOM 6623 O O . VAL A 1 835 ? 13.947 -1.746 3.055 1.00 89.88 835 VAL A O 1
ATOM 6626 N N . LYS A 1 836 ? 15.329 -0.969 4.633 1.00 83.88 836 LYS A N 1
ATOM 6627 C CA . LYS A 1 836 ? 15.616 0.315 3.973 1.00 83.88 836 LYS A CA 1
ATOM 6628 C C . LYS A 1 836 ? 16.987 0.860 4.353 1.00 83.88 836 LYS A C 1
ATOM 6630 O O . LYS A 1 836 ? 17.514 0.554 5.418 1.00 83.88 836 LYS A O 1
ATOM 6635 N N . GLU A 1 837 ? 17.567 1.699 3.500 1.00 79.62 837 GLU A N 1
ATOM 6636 C CA . GLU A 1 837 ? 18.709 2.525 3.906 1.00 79.62 837 GLU A CA 1
ATOM 6637 C C . GLU A 1 837 ? 18.193 3.628 4.853 1.00 79.62 837 GLU A C 1
ATOM 6639 O O . GLU A 1 837 ? 17.294 4.389 4.498 1.00 79.62 837 GLU A O 1
ATOM 6644 N N . PHE A 1 838 ? 18.711 3.680 6.084 1.00 83.88 838 PHE A N 1
ATOM 6645 C CA . PHE A 1 838 ? 18.330 4.663 7.109 1.00 83.88 838 PHE A CA 1
ATOM 6646 C C . PHE A 1 838 ? 19.495 4.931 8.070 1.00 83.88 838 PHE A C 1
ATOM 6648 O O . PHE A 1 838 ? 20.396 4.101 8.205 1.00 83.88 838 PHE A O 1
ATOM 6655 N N . GLU A 1 839 ? 19.454 6.043 8.800 1.00 81.75 839 GLU A N 1
ATOM 6656 C CA . GLU A 1 839 ? 20.328 6.325 9.949 1.00 81.75 839 GLU A CA 1
ATOM 6657 C C . GLU A 1 839 ? 19.467 6.494 11.214 1.00 81.75 839 GLU A C 1
ATOM 6659 O O . GLU A 1 839 ? 18.337 6.965 11.086 1.00 81.75 839 GLU A O 1
ATOM 6664 N N . PRO A 1 840 ? 19.939 6.101 12.414 1.00 87.88 840 PRO A N 1
ATOM 6665 C CA . PRO A 1 840 ? 19.173 6.282 13.647 1.00 87.88 840 PRO A CA 1
ATOM 6666 C C . PRO A 1 840 ? 18.955 7.764 13.966 1.00 87.88 840 PRO A C 1
ATOM 6668 O O . PRO A 1 840 ? 19.869 8.577 13.788 1.00 87.88 840 PRO A O 1
ATOM 6671 N N . ASP A 1 841 ? 17.785 8.102 14.512 1.00 88.25 841 ASP A N 1
ATOM 6672 C CA . ASP A 1 841 ? 17.551 9.428 15.091 1.00 88.25 841 ASP A CA 1
ATOM 6673 C C . ASP A 1 841 ? 18.580 9.703 16.199 1.00 88.25 841 ASP A C 1
ATOM 6675 O O . ASP A 1 841 ? 18.842 8.840 17.035 1.00 88.25 841 ASP A O 1
ATOM 6679 N N . ARG A 1 842 ? 19.138 10.919 16.255 1.00 87.50 842 ARG A N 1
ATOM 6680 C CA . ARG A 1 842 ? 20.037 11.349 17.350 1.00 87.50 842 ARG A CA 1
ATOM 6681 C C . ARG A 1 842 ? 19.328 12.158 18.439 1.00 87.50 842 ARG A C 1
ATOM 6683 O O . ARG A 1 842 ? 19.823 12.269 19.566 1.00 87.50 842 ARG A O 1
ATOM 6690 N N . LEU A 1 843 ? 18.172 12.726 18.101 1.00 92.31 843 LEU A N 1
ATOM 6691 C CA . LEU A 1 843 ? 17.359 13.573 18.968 1.00 92.31 843 LEU A CA 1
ATOM 6692 C C . LEU A 1 843 ? 16.126 12.807 19.462 1.00 92.31 843 LEU A C 1
ATOM 6694 O O . LEU A 1 843 ? 15.492 12.066 18.712 1.00 92.31 843 LEU A O 1
ATOM 6698 N N . LYS A 1 844 ? 15.734 13.061 20.709 1.00 90.88 844 LYS A N 1
ATOM 6699 C CA . LYS A 1 844 ? 14.375 12.819 21.187 1.00 90.88 844 LYS A CA 1
ATOM 6700 C C . LYS A 1 844 ? 13.634 14.149 21.199 1.00 90.88 844 LYS A C 1
ATOM 6702 O O . LYS A 1 844 ? 14.055 15.088 21.876 1.00 90.88 844 LYS A O 1
ATOM 6707 N N . VAL A 1 845 ? 12.502 14.196 20.509 1.00 91.25 845 VAL A N 1
ATOM 6708 C CA . VAL A 1 845 ? 11.595 15.345 20.509 1.00 91.25 845 VAL A CA 1
ATOM 6709 C C . VAL A 1 845 ? 10.361 15.003 21.334 1.00 91.25 845 VAL A C 1
ATOM 6711 O O . VAL A 1 845 ? 9.736 13.961 21.141 1.00 91.25 845 VAL A O 1
ATOM 6714 N N . GLN A 1 846 ? 10.008 15.879 22.268 1.00 90.56 846 GLN A N 1
ATOM 6715 C CA . GLN A 1 846 ? 8.776 15.806 23.041 1.00 90.56 846 GLN A CA 1
ATOM 6716 C C . GLN A 1 846 ? 8.021 17.122 22.875 1.00 90.56 846 GLN A C 1
ATOM 6718 O O . GLN A 1 846 ? 8.394 18.147 23.439 1.00 90.56 846 GLN A O 1
ATOM 6723 N N . LEU A 1 847 ? 6.961 17.081 22.074 1.00 92.19 847 LEU A N 1
ATOM 6724 C CA . LEU A 1 847 ? 6.059 18.202 21.860 1.00 92.19 847 LEU A CA 1
ATOM 6725 C C . LEU A 1 847 ? 4.973 18.174 22.941 1.00 92.19 847 LEU A C 1
ATOM 6727 O O . LEU A 1 847 ? 4.231 17.198 23.044 1.00 92.19 847 LEU A O 1
ATOM 6731 N N . GLN A 1 848 ? 4.907 19.218 23.761 1.00 91.44 848 GLN A N 1
ATOM 6732 C CA . GLN A 1 848 ? 3.907 19.393 24.811 1.00 91.44 848 GLN A CA 1
ATOM 6733 C C . GLN A 1 848 ? 2.973 20.552 24.472 1.00 91.44 848 GLN A C 1
ATOM 6735 O O . GLN A 1 848 ? 3.351 21.545 23.851 1.00 91.44 848 GLN A O 1
ATOM 6740 N N . LEU A 1 849 ? 1.735 20.420 24.924 1.00 91.62 849 LEU A N 1
ATOM 6741 C CA . LEU A 1 849 ? 0.699 21.434 24.828 1.00 91.62 849 LEU A CA 1
ATOM 6742 C C . LEU A 1 849 ? 0.383 21.880 26.259 1.00 91.62 849 LEU A C 1
ATOM 6744 O O . LEU A 1 849 ? 0.294 21.049 27.156 1.00 91.62 849 LEU A O 1
ATOM 6748 N N . THR A 1 850 ? 0.332 23.185 26.506 1.00 87.00 850 THR A N 1
ATOM 6749 C CA . THR A 1 850 ? 0.201 23.793 27.838 1.00 87.00 850 THR A CA 1
ATOM 6750 C C . THR A 1 850 ? -1.042 24.691 27.863 1.00 87.00 850 THR A C 1
ATOM 6752 O O . THR A 1 850 ? -1.162 25.530 26.972 1.00 87.00 850 THR A O 1
ATOM 6755 N N . PRO A 1 851 ? -1.955 24.561 28.849 1.00 86.25 851 PRO A N 1
ATOM 6756 C CA . PRO A 1 851 ? -1.987 23.534 29.901 1.00 86.25 851 PRO A CA 1
ATOM 6757 C C . PRO A 1 851 ? -2.062 22.110 29.324 1.00 86.25 851 PRO A C 1
ATOM 6759 O O . PRO A 1 851 ? -2.730 21.896 28.314 1.00 86.25 851 PRO A O 1
ATOM 6762 N N . GLU A 1 852 ? -1.375 21.142 29.952 1.00 76.25 852 GLU A N 1
ATOM 6763 C CA . GLU A 1 852 ? -1.330 19.746 29.474 1.00 76.25 852 GLU A CA 1
ATOM 6764 C C . GLU A 1 852 ? -2.649 19.032 29.780 1.00 76.25 852 GLU A C 1
ATOM 6766 O O . GLU A 1 852 ? -2.803 18.271 30.738 1.00 76.25 852 GLU A O 1
ATOM 6771 N N . ARG A 1 853 ? -3.650 19.360 28.968 1.00 81.88 853 ARG A N 1
ATOM 6772 C CA . ARG A 1 853 ? -5.042 19.011 29.195 1.00 81.88 853 ARG A CA 1
ATOM 6773 C C . ARG A 1 853 ? -5.350 17.633 28.616 1.00 81.88 853 ARG A C 1
ATOM 6775 O O . ARG A 1 853 ? -5.980 17.498 27.575 1.00 81.88 853 ARG A O 1
ATOM 6782 N N . GLN A 1 854 ? -4.900 16.609 29.342 1.00 72.75 854 GLN A N 1
ATOM 6783 C CA . GLN A 1 854 ? -5.167 15.187 29.076 1.00 72.75 854 GLN A CA 1
ATOM 6784 C C . GLN A 1 854 ? -6.677 14.876 28.938 1.00 72.75 854 GLN A C 1
ATOM 6786 O O . GLN A 1 854 ? -7.052 13.900 28.294 1.00 72.75 854 GLN A O 1
ATOM 6791 N N . GLN A 1 855 ? -7.547 15.685 29.559 1.00 79.06 855 GLN A N 1
ATOM 6792 C CA . GLN A 1 855 ? -9.009 15.560 29.547 1.00 79.06 855 GLN A CA 1
ATOM 6793 C C . GLN A 1 855 ? -9.648 16.962 29.603 1.00 79.06 855 GLN A C 1
ATOM 6795 O O . GLN A 1 855 ? -9.235 17.780 30.423 1.00 79.06 855 GLN A O 1
ATOM 6800 N N . GLY A 1 856 ? -10.650 17.237 28.760 1.00 88.69 856 GLY A N 1
ATOM 6801 C CA . GLY A 1 856 ? -11.266 18.565 28.595 1.00 88.69 856 GLY A CA 1
ATOM 6802 C C . GLY A 1 856 ? -10.868 19.232 27.272 1.00 88.69 856 GLY A C 1
ATOM 6803 O O . GLY A 1 856 ? -10.395 18.552 26.362 1.00 88.69 856 GLY A O 1
ATOM 6804 N N . TRP A 1 857 ? -11.043 20.552 27.160 1.00 90.69 857 TRP A N 1
ATOM 6805 C CA . TRP A 1 857 ? -10.619 21.350 25.996 1.00 90.69 857 TRP A CA 1
ATOM 6806 C C . TRP A 1 857 ? -9.858 22.603 26.422 1.00 90.69 857 TRP A C 1
ATOM 6808 O O . TRP A 1 857 ? -10.070 23.130 27.512 1.00 90.69 857 TRP A O 1
ATOM 6818 N N . VAL A 1 858 ? -8.947 23.081 25.579 1.00 90.88 858 VAL A N 1
ATOM 6819 C CA . VAL A 1 858 ? -8.220 24.339 25.808 1.00 90.88 858 VAL A CA 1
ATOM 6820 C C . VAL A 1 858 ? -8.863 25.440 24.967 1.00 90.88 858 VAL A C 1
ATOM 6822 O O . VAL A 1 858 ? -9.202 25.202 23.806 1.00 90.88 858 VAL A O 1
ATOM 6825 N N . LYS A 1 859 ? -9.023 26.651 25.514 1.00 88.44 859 LYS A N 1
ATOM 6826 C CA . LYS A 1 859 ? -9.481 27.789 24.702 1.00 88.44 859 LYS A CA 1
ATOM 6827 C C . LYS A 1 859 ? -8.382 28.233 23.725 1.00 88.44 859 LYS A C 1
ATOM 6829 O O . LYS A 1 859 ? -7.205 28.178 24.098 1.00 88.44 859 LYS A O 1
ATOM 6834 N N . PRO A 1 860 ? -8.720 28.741 22.523 1.00 86.44 860 PRO A N 1
ATOM 6835 C CA . PRO A 1 860 ? -7.745 29.196 21.525 1.00 86.44 860 PRO A CA 1
ATOM 6836 C C . PRO A 1 860 ? -6.666 30.161 22.049 1.00 86.44 860 PRO A C 1
ATOM 6838 O O . PRO A 1 860 ? -5.546 30.162 21.548 1.00 86.44 860 PRO A O 1
ATOM 6841 N N . GLN A 1 861 ? -6.989 30.979 23.057 1.00 82.94 861 GLN A N 1
ATOM 6842 C CA . GLN A 1 861 ? -6.096 31.981 23.652 1.00 82.94 861 GLN A CA 1
ATOM 6843 C C . GLN A 1 861 ? -5.314 31.466 24.878 1.00 82.94 861 GLN A C 1
ATOM 6845 O O . GLN A 1 861 ? -4.376 32.126 25.319 1.00 82.94 861 GLN A O 1
ATOM 6850 N N . GLU A 1 862 ? -5.697 30.314 25.440 1.00 87.50 862 GLU A N 1
ATOM 6851 C CA . GLU A 1 862 ? -5.016 29.668 26.574 1.00 87.50 862 GLU A CA 1
ATOM 6852 C C . GLU A 1 862 ? -3.912 28.702 26.118 1.00 87.50 862 GLU A C 1
ATOM 6854 O O . GLU A 1 862 ? -2.989 28.422 26.883 1.00 87.50 862 GLU A O 1
ATOM 6859 N N . LEU A 1 863 ? -4.015 28.166 24.895 1.00 90.75 863 LEU A N 1
ATOM 6860 C CA . LEU A 1 863 ? -3.142 27.101 24.412 1.00 90.75 863 LEU A CA 1
ATOM 6861 C C . LEU A 1 863 ? -1.768 27.618 23.968 1.00 90.75 863 LEU A C 1
ATOM 6863 O O . LEU A 1 863 ? -1.644 28.385 23.014 1.00 90.75 863 LEU A O 1
ATOM 6867 N N . GLN A 1 864 ? -0.723 27.104 24.609 1.00 89.81 864 GLN A N 1
ATOM 6868 C CA . GLN A 1 864 ? 0.674 27.298 24.232 1.00 89.81 864 GLN A CA 1
ATOM 6869 C C . GLN A 1 864 ? 1.272 25.955 23.809 1.00 89.81 864 GLN A C 1
ATOM 6871 O O . GLN A 1 864 ? 1.107 24.957 24.510 1.00 89.81 864 GLN A O 1
ATOM 6876 N N . ALA A 1 865 ? 1.997 25.914 22.694 1.00 93.75 865 ALA A N 1
ATOM 6877 C CA . ALA A 1 865 ? 2.798 24.750 22.331 1.00 93.75 865 ALA A CA 1
ATOM 6878 C C . ALA A 1 865 ? 4.250 24.958 22.765 1.00 93.75 865 ALA A C 1
ATOM 6880 O O . ALA A 1 865 ? 4.839 26.001 22.495 1.00 93.75 865 ALA A O 1
ATOM 6881 N N . ASN A 1 866 ? 4.831 23.961 23.426 1.00 94.56 866 ASN A N 1
ATOM 6882 C CA . ASN A 1 866 ? 6.218 23.968 23.875 1.00 94.56 866 ASN A CA 1
ATOM 6883 C C . ASN A 1 866 ? 6.893 22.675 23.418 1.00 94.56 866 ASN A C 1
ATOM 6885 O O . ASN A 1 866 ? 6.427 21.578 23.725 1.00 94.56 866 ASN A O 1
ATOM 6889 N N . ILE A 1 867 ? 7.992 22.789 22.683 1.00 94.25 867 ILE A N 1
ATOM 6890 C CA . ILE A 1 867 ? 8.777 21.651 22.208 1.00 94.25 867 ILE A CA 1
ATOM 6891 C C . ILE A 1 867 ? 10.031 21.501 23.064 1.00 94.25 867 ILE A C 1
ATOM 6893 O O . ILE A 1 867 ? 10.729 22.476 23.334 1.00 94.25 867 ILE A O 1
ATOM 6897 N N . ASN A 1 868 ? 10.308 20.274 23.493 1.00 94.88 868 ASN A N 1
ATOM 6898 C CA . ASN A 1 868 ? 11.498 19.903 24.244 1.00 94.88 868 ASN A CA 1
ATOM 6899 C C . ASN A 1 868 ? 12.343 18.948 23.392 1.00 94.88 868 ASN A C 1
ATOM 6901 O O . ASN A 1 868 ? 11.895 17.851 23.045 1.00 94.88 868 ASN A O 1
ATOM 6905 N N . VAL A 1 869 ? 13.554 19.373 23.042 1.00 94.94 869 VAL A N 1
ATOM 6906 C CA . VAL A 1 869 ? 14.497 18.647 22.191 1.00 94.94 869 VAL A CA 1
ATOM 6907 C C . VAL A 1 869 ? 15.715 18.264 23.028 1.00 94.94 869 VAL A C 1
ATOM 6909 O O . VAL A 1 869 ? 16.457 19.112 23.529 1.00 94.94 869 VAL A O 1
ATOM 6912 N N . GLN A 1 870 ? 15.929 16.962 23.186 1.00 93.81 870 GLN A N 1
ATOM 6913 C CA . GLN A 1 870 ? 17.046 16.399 23.943 1.00 93.81 870 GLN A CA 1
ATOM 6914 C C . GLN A 1 870 ? 17.891 15.521 23.022 1.00 93.81 870 GLN A C 1
ATOM 6916 O O . GLN A 1 870 ? 17.356 14.770 22.207 1.00 93.81 870 GLN A O 1
ATOM 6921 N N . ASN A 1 871 ? 19.208 15.546 23.183 1.00 91.25 871 ASN A N 1
ATOM 6922 C CA . ASN A 1 871 ? 20.073 14.527 22.603 1.00 91.25 871 ASN A CA 1
ATOM 6923 C C . ASN A 1 871 ? 19.788 13.177 23.281 1.00 91.25 871 ASN A C 1
ATOM 6925 O O . ASN A 1 871 ? 19.633 13.122 24.506 1.00 91.25 871 ASN A O 1
ATOM 6929 N N . LEU A 1 872 ? 19.774 12.067 22.534 1.00 89.69 872 LEU A N 1
ATOM 6930 C CA . LEU A 1 872 ? 19.483 10.744 23.114 1.00 89.69 872 LEU A CA 1
ATOM 6931 C C . LEU A 1 872 ? 20.512 10.295 24.169 1.00 89.69 872 LEU A C 1
ATOM 6933 O O . LEU A 1 872 ? 20.163 9.543 25.073 1.00 89.69 872 LEU A O 1
ATOM 6937 N N . PHE A 1 873 ? 21.737 10.830 24.147 1.00 88.38 873 PHE A N 1
ATOM 6938 C CA . PHE A 1 873 ? 22.732 10.658 25.218 1.00 88.38 873 PHE A CA 1
ATOM 6939 C C . PHE A 1 873 ? 22.446 11.488 26.496 1.00 88.38 873 PHE A C 1
ATOM 6941 O O . PHE A 1 873 ? 23.270 11.546 27.414 1.00 88.38 873 PHE A O 1
ATOM 6948 N N . GLY A 1 874 ? 21.276 12.128 26.597 1.00 82.94 874 GLY A N 1
ATOM 6949 C CA . GLY A 1 874 ? 20.732 12.689 27.835 1.00 82.94 874 GLY A CA 1
ATOM 6950 C C . GLY A 1 874 ? 21.243 14.081 28.214 1.00 82.94 874 GLY A C 1
ATOM 6951 O O . GLY A 1 874 ? 21.504 14.321 29.399 1.00 82.94 874 GLY A O 1
ATOM 6952 N N . THR A 1 875 ? 21.409 14.977 27.240 1.00 87.69 875 THR A N 1
ATOM 6953 C CA . THR A 1 875 ? 21.568 16.429 27.458 1.00 87.69 875 THR A CA 1
ATOM 6954 C C . THR A 1 875 ? 20.542 17.209 26.629 1.00 87.69 875 THR A C 1
ATOM 6956 O O . THR A 1 875 ? 20.086 16.694 25.605 1.00 87.69 875 THR A O 1
ATOM 6959 N N . PRO A 1 876 ? 20.226 18.461 27.006 1.00 89.88 876 PRO A N 1
ATOM 6960 C CA . PRO A 1 876 ? 19.568 19.411 26.117 1.00 89.88 876 PRO A CA 1
ATOM 6961 C C . PRO A 1 876 ? 20.236 19.493 24.748 1.00 89.88 876 PRO A C 1
ATOM 6963 O O . PRO A 1 876 ? 21.464 19.579 24.682 1.00 89.88 876 PRO A O 1
ATOM 6966 N N . ALA A 1 877 ? 19.432 19.514 23.685 1.00 91.62 877 ALA A N 1
ATOM 6967 C CA . ALA A 1 877 ? 19.899 19.849 22.347 1.00 91.62 877 ALA A CA 1
ATOM 6968 C C . ALA A 1 877 ? 19.732 21.365 22.149 1.00 91.62 877 ALA A C 1
ATOM 6970 O O . ALA A 1 877 ? 18.631 21.863 21.897 1.00 91.62 877 ALA A O 1
ATOM 6971 N N . GLN A 1 878 ? 20.825 22.100 22.349 1.00 91.06 878 GLN A N 1
ATOM 6972 C CA . GLN A 1 878 ? 20.825 23.567 22.447 1.00 91.06 878 GLN A CA 1
ATOM 6973 C C . GLN A 1 878 ? 20.897 24.206 21.059 1.00 91.06 878 GLN A C 1
ATOM 6975 O O . GLN A 1 878 ? 21.702 23.759 20.247 1.00 91.06 878 GLN A O 1
ATOM 6980 N N . GLU A 1 879 ? 20.136 25.268 20.790 1.00 89.62 879 GLU A N 1
ATOM 6981 C CA . GLU A 1 879 ? 20.210 26.024 19.527 1.00 89.62 879 GLU A CA 1
ATOM 6982 C C . GLU A 1 879 ? 19.862 25.145 18.298 1.00 89.62 879 GLU A C 1
ATOM 6984 O O . GLU A 1 879 ? 20.606 25.040 17.318 1.00 89.62 879 GLU A O 1
ATOM 6989 N N . ARG A 1 880 ? 18.729 24.429 18.365 1.00 91.44 880 ARG A N 1
ATOM 6990 C CA . ARG A 1 880 ? 18.170 23.589 17.286 1.00 91.44 880 ARG A CA 1
ATOM 6991 C C . ARG A 1 880 ? 16.995 24.299 16.619 1.00 91.44 880 ARG A C 1
ATOM 6993 O O . ARG A 1 880 ? 16.068 24.720 17.305 1.00 91.44 880 ARG A O 1
ATOM 7000 N N . ARG A 1 881 ? 17.011 24.378 15.287 1.00 92.56 881 ARG A N 1
ATOM 7001 C CA . ARG A 1 881 ? 15.888 24.867 14.471 1.00 92.56 881 ARG A CA 1
ATOM 7002 C C . ARG A 1 881 ? 14.691 23.923 14.598 1.00 92.56 881 ARG A C 1
ATOM 7004 O O . ARG A 1 881 ? 14.862 22.703 14.572 1.00 92.56 881 ARG A O 1
ATOM 7011 N N . VAL A 1 882 ? 13.494 24.488 14.687 1.00 93.00 882 VAL A N 1
ATOM 7012 C CA . VAL A 1 882 ? 12.214 23.778 14.737 1.00 93.00 882 VAL A CA 1
ATOM 7013 C C . VAL A 1 882 ? 11.267 24.377 13.704 1.00 93.00 882 VAL A C 1
ATOM 7015 O O . VAL A 1 882 ? 11.047 25.585 13.693 1.00 93.00 882 VAL A O 1
ATOM 7018 N N . THR A 1 883 ? 10.664 23.525 12.879 1.00 91.81 883 THR A N 1
ATOM 7019 C CA . THR A 1 883 ? 9.525 23.884 12.011 1.00 91.81 883 THR A CA 1
ATOM 7020 C C . THR A 1 883 ? 8.253 23.242 12.560 1.00 91.81 883 THR A C 1
ATOM 7022 O O . THR A 1 883 ? 8.328 22.275 13.328 1.00 91.81 883 THR A O 1
ATOM 7025 N N . SER A 1 884 ? 7.072 23.777 12.248 1.00 92.50 884 SER A N 1
ATOM 7026 C CA . SER A 1 884 ? 5.802 23.206 12.717 1.00 92.50 884 SER A CA 1
ATOM 7027 C C . SER A 1 884 ? 4.658 23.419 11.735 1.00 92.50 884 SER A C 1
ATOM 7029 O O . SER A 1 884 ? 4.567 24.463 11.094 1.00 92.50 884 SER A O 1
ATOM 7031 N N . ARG A 1 885 ? 3.760 22.435 11.668 1.00 91.56 885 ARG A N 1
ATOM 7032 C CA . ARG A 1 885 ? 2.519 22.469 10.897 1.00 91.56 885 ARG A CA 1
ATOM 7033 C C . ARG A 1 885 ? 1.329 22.132 11.792 1.00 91.56 885 ARG A C 1
ATOM 7035 O O . ARG A 1 885 ? 1.351 21.156 12.544 1.00 91.56 885 ARG A O 1
ATOM 7042 N N . LEU A 1 886 ? 0.301 22.962 11.704 1.00 91.69 886 LEU A N 1
ATOM 7043 C CA . LEU A 1 886 ? -0.952 22.881 12.437 1.00 91.69 886 LEU A CA 1
ATOM 7044 C C . LEU A 1 886 ? -2.037 22.296 11.528 1.00 91.69 886 LEU A C 1
ATOM 7046 O O . LEU A 1 886 ? -2.237 22.784 10.420 1.00 91.69 886 LEU A O 1
ATOM 7050 N N . ILE A 1 887 ? -2.755 21.286 12.017 1.00 90.94 887 ILE A N 1
ATOM 7051 C CA . ILE A 1 887 ? -3.927 20.690 11.366 1.00 90.94 887 ILE A CA 1
ATOM 7052 C C . ILE A 1 887 ? -5.099 20.741 12.354 1.00 90.94 887 ILE A C 1
ATOM 7054 O O . ILE A 1 887 ? -4.958 20.324 13.505 1.00 90.94 887 ILE A O 1
ATOM 7058 N N . LEU A 1 888 ? -6.262 21.217 11.913 1.00 89.12 888 LEU A N 1
ATOM 7059 C CA . LEU A 1 888 ? -7.505 21.267 12.685 1.00 89.12 888 LEU A CA 1
ATOM 7060 C C . LEU A 1 888 ? -8.561 20.383 12.009 1.00 89.12 888 LEU A C 1
ATOM 7062 O O . LEU A 1 888 ? -8.889 20.598 10.843 1.00 89.12 888 LEU A O 1
ATOM 7066 N N . ARG A 1 889 ? -9.107 19.396 12.733 1.00 88.44 889 ARG A N 1
ATOM 7067 C CA . ARG A 1 889 ? -10.211 18.533 12.262 1.00 88.44 889 ARG A CA 1
ATOM 7068 C C . ARG A 1 889 ? -11.420 18.660 13.205 1.00 88.44 889 ARG A C 1
ATOM 7070 O O . ARG A 1 889 ? -11.255 18.380 14.393 1.00 88.44 889 ARG A O 1
ATOM 7077 N N . PRO A 1 890 ? -12.611 19.082 12.744 1.00 83.62 890 PRO A N 1
ATOM 7078 C CA . PRO A 1 890 ? -13.732 19.396 13.634 1.00 83.62 890 PRO A CA 1
ATOM 7079 C C . PRO A 1 890 ? -14.427 18.130 14.165 1.00 83.62 890 PRO A C 1
ATOM 7081 O O . PRO A 1 890 ? -14.828 17.258 13.391 1.00 83.62 890 PRO A O 1
ATOM 7084 N N . MET A 1 891 ? -14.615 18.019 15.484 1.00 82.06 891 MET A N 1
ATOM 7085 C CA . MET A 1 891 ? -15.168 16.814 16.132 1.00 82.06 891 MET A CA 1
ATOM 7086 C C . MET A 1 891 ? -16.136 17.134 17.275 1.00 82.06 891 MET A C 1
ATOM 7088 O O . MET A 1 891 ? -16.135 18.239 17.804 1.00 82.06 891 MET A O 1
ATOM 7092 N N . TYR A 1 892 ? -16.948 16.152 17.683 1.00 78.25 892 TYR A N 1
ATOM 7093 C CA . TYR A 1 892 ? -17.797 16.288 18.869 1.00 78.25 892 TYR A CA 1
ATOM 7094 C C . TYR A 1 892 ? -17.016 15.955 20.156 1.00 78.25 892 TYR A C 1
ATOM 7096 O O . TYR A 1 892 ? -16.306 14.946 20.182 1.00 78.25 892 TYR A O 1
ATOM 7104 N N . PRO A 1 893 ? -17.132 16.769 21.222 1.00 79.69 893 PRO A N 1
ATOM 7105 C CA . PRO A 1 893 ? -16.430 16.550 22.488 1.00 79.69 893 PRO A CA 1
ATOM 7106 C C . PRO A 1 893 ? -16.870 15.263 23.213 1.00 79.69 893 PRO A C 1
ATOM 7108 O O . PRO A 1 893 ? -18.053 14.945 23.290 1.00 79.69 893 PRO A O 1
ATOM 7111 N N . SER A 1 894 ? -15.909 14.541 23.797 1.00 81.75 894 SER A N 1
ATOM 7112 C CA . SER A 1 894 ? -16.139 13.377 24.672 1.00 81.75 894 SER A CA 1
ATOM 7113 C C . SER A 1 894 ? -15.013 13.267 25.708 1.00 81.75 894 SER A C 1
ATOM 7115 O O . SER A 1 894 ? -13.850 13.518 25.386 1.00 81.75 894 SER A O 1
ATOM 7117 N N . PHE A 1 895 ? -15.335 12.937 26.968 1.00 86.31 895 PHE A N 1
ATOM 7118 C CA . PHE A 1 895 ? -14.386 13.073 28.084 1.00 86.31 895 PHE A CA 1
ATOM 7119 C C . PHE A 1 895 ? -14.371 11.865 29.028 1.00 86.31 895 PHE A C 1
ATOM 7121 O O . PHE A 1 895 ? -15.389 11.491 29.598 1.00 86.31 895 PHE A O 1
ATOM 7128 N N . ALA A 1 896 ? -13.185 11.303 29.273 1.00 78.12 896 ALA A N 1
ATOM 7129 C CA . ALA A 1 896 ? -13.007 10.080 30.063 1.00 78.12 896 ALA A CA 1
ATOM 7130 C C . ALA A 1 896 ? -13.421 10.130 31.562 1.00 78.12 896 ALA A C 1
ATOM 7132 O O . ALA A 1 896 ? -13.751 9.069 32.086 1.00 78.12 896 ALA A O 1
ATOM 7133 N N . PRO A 1 897 ? -13.456 11.281 32.275 1.00 81.75 897 PRO A N 1
ATOM 7134 C CA . PRO A 1 897 ? -14.075 11.376 33.613 1.00 81.75 897 PRO A CA 1
ATOM 7135 C C . PRO A 1 897 ? -15.605 11.347 33.585 1.00 81.75 897 PRO A C 1
ATOM 7137 O O . PRO A 1 897 ? -16.253 11.130 34.607 1.00 81.75 897 PRO A O 1
ATOM 7140 N N . PHE A 1 898 ? -16.174 11.597 32.409 1.00 87.06 898 PHE A N 1
ATOM 7141 C CA . PHE A 1 898 ? -17.597 11.713 32.151 1.00 87.06 898 PHE A CA 1
ATOM 7142 C C . PHE A 1 898 ? -18.007 10.787 30.988 1.00 87.06 898 PHE A C 1
ATOM 7144 O O . PHE A 1 898 ? -18.667 11.253 30.061 1.00 87.06 898 PHE A O 1
ATOM 7151 N N . PRO A 1 899 ? -17.627 9.490 30.999 1.00 78.94 899 PRO A N 1
ATOM 7152 C CA . PRO A 1 899 ? -17.775 8.615 29.834 1.00 78.94 899 PRO A CA 1
ATOM 7153 C C . PRO A 1 899 ? -19.247 8.361 29.487 1.00 78.94 899 PRO A C 1
ATOM 7155 O O . PRO A 1 899 ? -19.578 8.137 28.329 1.00 78.94 899 PRO A O 1
ATOM 7158 N N . ASP A 1 900 ? -20.130 8.451 30.485 1.00 80.81 900 ASP A N 1
ATOM 7159 C CA . ASP A 1 900 ? -21.578 8.318 30.329 1.00 80.81 900 ASP A CA 1
ATOM 7160 C C . ASP A 1 900 ? -22.298 9.669 30.139 1.00 80.81 900 ASP A C 1
ATOM 7162 O O . ASP A 1 900 ? -23.526 9.681 30.078 1.00 80.81 900 ASP A O 1
ATOM 7166 N N . TYR A 1 901 ? -21.580 10.803 30.073 1.00 88.88 901 TYR A N 1
ATOM 7167 C CA . TYR A 1 901 ? -22.172 12.106 29.740 1.00 88.88 901 TYR A CA 1
ATOM 7168 C C . TYR A 1 901 ? -21.960 12.418 28.257 1.00 88.88 901 TYR A C 1
ATOM 7170 O O . TYR A 1 901 ? -20.828 12.495 27.779 1.00 88.88 901 TYR A O 1
ATOM 7178 N N . LEU A 1 902 ? -23.052 12.678 27.544 1.00 86.00 902 LEU A N 1
ATOM 7179 C CA . LEU A 1 902 ? -23.020 13.105 26.149 1.00 86.00 902 LEU A CA 1
ATOM 7180 C C . LEU A 1 902 ? -22.965 14.634 26.053 1.00 86.00 902 LEU A C 1
ATOM 7182 O O . LEU A 1 902 ? -23.715 15.343 26.731 1.00 86.00 902 LEU A O 1
ATOM 7186 N N . PHE A 1 903 ? -22.088 15.131 25.183 1.00 88.19 903 PHE A N 1
ATOM 7187 C CA . PHE A 1 903 ? -21.899 16.548 24.880 1.00 88.19 903 PHE A CA 1
ATOM 7188 C C . PHE A 1 903 ? -22.222 16.775 23.395 1.00 88.19 903 PHE A C 1
ATOM 7190 O O . PHE A 1 903 ? -21.857 15.961 22.548 1.00 88.19 903 PHE A O 1
ATOM 7197 N N . TYR A 1 904 ? -22.915 17.867 23.075 1.00 79.00 904 TYR A N 1
ATOM 7198 C CA . TYR A 1 904 ? -23.352 18.200 21.715 1.00 79.00 904 TYR A CA 1
ATOM 7199 C C . TYR A 1 904 ? -22.969 19.644 21.377 1.00 79.00 904 TYR A C 1
ATOM 7201 O O . TYR A 1 904 ? -22.841 20.481 22.265 1.00 79.00 904 TYR A O 1
ATOM 7209 N N . GLU A 1 905 ? -22.809 19.934 20.087 1.00 72.31 905 GLU A N 1
ATOM 7210 C CA . GLU A 1 905 ? -22.415 21.247 19.581 1.00 72.31 905 GLU A CA 1
ATOM 7211 C C . GLU A 1 905 ? -23.154 21.579 18.283 1.00 72.31 905 GLU A C 1
ATOM 7213 O O . GLU A 1 905 ? -23.192 20.774 17.350 1.00 72.31 905 GLU A O 1
ATOM 7218 N N . ASN A 1 906 ? -23.716 22.783 18.199 1.00 67.56 906 ASN A N 1
ATOM 7219 C CA . ASN A 1 906 ? -24.436 23.243 17.017 1.00 67.56 906 ASN A CA 1
ATOM 7220 C C . ASN A 1 906 ? -23.502 23.985 16.045 1.00 67.56 906 ASN A C 1
ATOM 7222 O O . ASN A 1 906 ? -23.530 25.214 15.968 1.00 67.56 906 ASN A O 1
ATOM 7226 N N . ARG A 1 907 ? -22.647 23.236 15.338 1.00 65.25 907 ARG A N 1
ATOM 7227 C CA . ARG A 1 907 ? -21.621 23.800 14.441 1.00 65.25 907 ARG A CA 1
ATOM 7228 C C . ARG A 1 907 ? -22.235 24.538 13.248 1.00 65.25 907 ARG A C 1
ATOM 7230 O O . ARG A 1 907 ? -23.148 24.025 12.606 1.00 65.25 907 ARG A O 1
ATOM 7237 N N . HIS A 1 908 ? -21.664 25.693 12.908 1.00 59.59 908 HIS A N 1
ATOM 7238 C CA . HIS A 1 908 ? -21.970 26.423 11.670 1.00 59.59 908 HIS A CA 1
ATOM 7239 C C . HIS A 1 908 ? -21.028 26.079 10.505 1.00 59.59 908 HIS A C 1
ATOM 7241 O O . HIS A 1 908 ? -21.381 26.340 9.358 1.00 59.59 908 HIS A O 1
ATOM 7247 N N . ASN A 1 909 ? -19.861 25.486 10.783 1.00 57.12 909 ASN A N 1
ATOM 7248 C CA . ASN A 1 909 ? -18.925 24.998 9.770 1.00 57.12 909 ASN A CA 1
ATOM 7249 C C . ASN A 1 909 ? -18.435 23.569 10.104 1.00 57.12 909 ASN A C 1
ATOM 7251 O O . ASN A 1 909 ? -18.353 23.178 11.272 1.00 57.12 909 ASN A O 1
ATOM 7255 N N . SER A 1 910 ? -18.126 22.793 9.067 1.00 65.44 910 SER A N 1
ATOM 7256 C CA . SER A 1 910 ? -17.566 21.437 9.096 1.00 65.44 910 SER A CA 1
ATOM 7257 C C . SER A 1 910 ? -16.192 21.323 8.416 1.00 65.44 910 SER A C 1
ATOM 7259 O O . SER A 1 910 ? -15.655 20.218 8.347 1.00 65.44 910 SER A O 1
ATOM 7261 N N . ASP A 1 911 ? -15.622 22.429 7.932 1.00 70.94 911 ASP A N 1
ATOM 7262 C CA . ASP A 1 911 ? -14.305 22.467 7.289 1.00 70.94 911 ASP A CA 1
ATOM 7263 C C . ASP A 1 911 ? -13.152 22.086 8.238 1.00 70.94 911 ASP A C 1
ATOM 7265 O O . ASP A 1 911 ? -13.185 22.328 9.449 1.00 70.94 911 ASP A O 1
ATOM 7269 N N . GLY A 1 912 ? -12.089 21.522 7.661 1.00 79.12 912 GLY A N 1
ATOM 7270 C CA . GLY A 1 912 ? -10.787 21.356 8.308 1.00 79.12 912 GLY A CA 1
ATOM 7271 C C . GLY A 1 912 ? -9.763 22.362 7.778 1.00 79.12 912 GLY A C 1
ATOM 7272 O O . GLY A 1 912 ? -9.881 22.843 6.653 1.00 79.12 912 GLY A O 1
ATOM 7273 N N . PHE A 1 913 ? -8.729 22.648 8.571 1.00 81.56 913 PHE A N 1
ATOM 7274 C CA . PHE A 1 913 ? -7.673 23.608 8.219 1.00 81.56 913 PHE A CA 1
ATOM 7275 C C . PHE A 1 913 ? -6.283 22.978 8.354 1.00 81.56 913 PHE A C 1
ATOM 7277 O O . PHE A 1 913 ? -6.042 22.209 9.284 1.00 81.56 913 PHE A O 1
ATOM 7284 N N . GLU A 1 914 ? -5.354 23.343 7.471 1.00 85.88 914 GLU A N 1
ATOM 7285 C CA . GLU A 1 914 ? -3.932 22.987 7.552 1.00 85.88 914 GLU A CA 1
ATOM 7286 C C . GLU A 1 914 ? -3.076 24.226 7.239 1.00 85.88 914 GLU A C 1
ATOM 7288 O O . GLU A 1 914 ? -3.313 24.910 6.244 1.00 85.88 914 GLU A O 1
ATOM 7293 N N . THR A 1 915 ? -2.106 24.548 8.100 1.00 84.25 915 THR A N 1
ATOM 7294 C CA . THR A 1 915 ? -1.210 25.708 7.937 1.00 84.25 915 THR A CA 1
ATOM 7295 C C . THR A 1 915 ? 0.170 25.439 8.526 1.00 84.25 915 THR A C 1
ATOM 7297 O O . THR A 1 915 ? 0.305 24.762 9.545 1.00 84.25 915 THR A O 1
ATOM 7300 N N . GLU A 1 916 ? 1.209 26.007 7.920 1.00 86.50 916 GLU A N 1
ATOM 7301 C CA . GLU A 1 916 ? 2.557 26.026 8.497 1.00 86.50 916 GLU A CA 1
ATOM 7302 C C . GLU A 1 916 ? 2.716 27.224 9.447 1.00 86.50 916 GLU A C 1
ATOM 7304 O O . GLU A 1 916 ? 1.981 28.209 9.340 1.00 86.50 916 GLU A O 1
ATOM 7309 N N . LEU A 1 917 ? 3.625 27.106 10.417 1.00 90.19 917 LEU A N 1
ATOM 7310 C CA . LEU A 1 917 ? 3.872 28.084 11.483 1.00 90.19 917 LEU A CA 1
ATOM 7311 C C . LEU A 1 917 ? 5.315 28.611 11.425 1.00 90.19 917 LEU A C 1
ATOM 7313 O O . LEU A 1 917 ? 6.203 27.957 10.876 1.00 90.19 917 LEU A O 1
ATOM 7317 N N . GLU A 1 918 ? 5.563 29.779 12.025 1.00 85.75 918 GLU A N 1
ATOM 7318 C CA . GLU A 1 918 ? 6.897 30.395 12.047 1.00 85.75 918 GLU A CA 1
ATOM 7319 C C . GLU A 1 918 ? 7.948 29.522 12.751 1.00 85.75 918 GLU A C 1
ATOM 7321 O O . GLU A 1 918 ? 7.728 29.013 13.855 1.00 85.75 918 GLU A O 1
ATOM 7326 N N . GLU A 1 919 ? 9.122 29.397 12.124 1.00 88.94 919 GLU A N 1
ATOM 7327 C CA . GLU A 1 919 ? 10.241 28.616 12.656 1.00 88.94 919 GLU A CA 1
ATOM 7328 C C . GLU A 1 919 ? 10.738 29.150 14.006 1.00 88.94 919 GLU A C 1
ATOM 7330 O O . GLU A 1 919 ? 10.805 30.358 14.229 1.00 88.94 919 GLU A O 1
ATOM 7335 N N . GLN A 1 920 ? 11.139 28.238 14.890 1.00 93.06 920 GLN A N 1
ATOM 7336 C CA . GLN A 1 920 ? 11.659 28.544 16.226 1.00 93.06 920 GLN A CA 1
ATOM 7337 C C . GLN A 1 920 ? 13.066 27.964 16.414 1.00 93.06 920 GLN A C 1
ATOM 7339 O O . GLN A 1 920 ? 13.497 27.093 15.658 1.00 93.06 920 GLN A O 1
ATOM 7344 N N . THR A 1 921 ? 13.785 28.416 17.443 1.00 93.00 921 THR A N 1
ATOM 7345 C CA . THR A 1 921 ? 15.096 27.865 17.835 1.00 93.00 921 THR A CA 1
ATOM 7346 C C . THR A 1 921 ? 15.093 27.494 19.315 1.00 93.00 921 THR A C 1
ATOM 7348 O O . THR A 1 921 ? 14.588 28.263 20.130 1.00 93.00 921 THR A O 1
ATOM 7351 N N . THR A 1 922 ? 15.639 26.327 19.675 1.00 94.69 922 THR A N 1
ATOM 7352 C CA . THR A 1 922 ? 15.696 25.888 21.079 1.00 94.69 922 THR A CA 1
ATOM 7353 C C . THR A 1 922 ? 16.716 26.655 21.914 1.00 94.69 922 THR A C 1
ATOM 7355 O O . THR A 1 922 ? 17.811 26.986 21.460 1.00 94.69 922 THR A O 1
ATOM 7358 N N . ASP A 1 923 ? 16.360 26.893 23.172 1.00 93.38 923 ASP A N 1
ATOM 7359 C CA . ASP A 1 923 ? 17.197 27.543 24.172 1.00 93.38 923 ASP A CA 1
ATOM 7360 C C . ASP A 1 923 ? 18.294 26.616 24.744 1.00 93.38 923 ASP A C 1
ATOM 7362 O O . ASP A 1 923 ? 18.563 25.508 24.268 1.00 93.38 923 ASP A O 1
ATOM 7366 N N . LEU A 1 924 ? 18.937 27.067 25.824 1.00 86.94 924 LEU A N 1
ATOM 7367 C CA . LEU A 1 924 ? 20.011 26.341 26.508 1.00 86.94 924 LEU A CA 1
ATOM 7368 C C . LEU A 1 924 ? 19.516 25.142 27.342 1.00 86.94 924 LEU A C 1
ATOM 7370 O O . LEU A 1 924 ? 20.325 24.363 27.857 1.00 86.94 924 LEU A O 1
ATOM 7374 N N . GLN A 1 925 ? 18.204 24.979 27.471 1.00 90.75 925 GLN A N 1
ATOM 7375 C CA . GLN A 1 925 ? 17.506 23.885 28.134 1.00 90.75 925 GLN A CA 1
ATOM 7376 C C . GLN A 1 925 ? 16.907 22.899 27.110 1.00 90.75 925 GLN A C 1
ATOM 7378 O O . GLN A 1 925 ? 16.476 21.810 27.500 1.00 90.75 925 GLN A O 1
ATOM 7383 N N . GLY A 1 926 ? 16.985 23.216 25.811 1.00 91.94 926 GLY A N 1
ATOM 7384 C CA . GLY A 1 926 ? 16.434 22.424 24.709 1.00 91.94 926 GLY A CA 1
ATOM 7385 C C . GLY A 1 926 ? 14.968 22.754 24.413 1.00 91.94 926 GLY A C 1
ATOM 7386 O O . GLY A 1 926 ? 14.304 21.991 23.716 1.00 91.94 926 GLY A O 1
ATOM 7387 N N . MET A 1 927 ? 14.453 23.861 24.949 1.00 95.69 927 MET A N 1
ATOM 7388 C CA . MET A 1 927 ? 13.050 24.263 24.882 1.00 95.69 927 MET A CA 1
ATOM 7389 C C . MET A 1 927 ? 12.822 25.329 23.805 1.00 95.69 927 MET A C 1
ATOM 7391 O O . MET A 1 927 ? 13.640 26.231 23.647 1.00 95.69 927 MET A O 1
ATOM 7395 N N . ALA A 1 928 ? 11.685 25.282 23.113 1.00 95.31 928 ALA A N 1
ATOM 7396 C CA . ALA A 1 928 ? 11.157 26.418 22.351 1.00 95.31 928 ALA A CA 1
ATOM 7397 C C . ALA A 1 928 ? 9.628 26.498 22.475 1.00 95.31 928 ALA A C 1
ATOM 7399 O O . ALA A 1 928 ? 8.960 25.477 22.651 1.00 95.31 928 ALA A O 1
ATOM 7400 N N . THR A 1 929 ? 9.071 27.702 22.352 1.00 93.88 929 THR A N 1
ATOM 7401 C CA . THR A 1 929 ? 7.620 27.944 22.360 1.00 93.88 929 THR A CA 1
ATOM 7402 C C . THR A 1 929 ? 7.140 28.229 20.941 1.00 93.88 929 THR A C 1
ATOM 7404 O O . THR A 1 929 ? 7.698 29.081 20.258 1.00 93.88 929 THR A O 1
ATOM 7407 N N . ILE A 1 930 ? 6.111 27.515 20.490 1.00 93.31 930 ILE A N 1
ATOM 7408 C CA . ILE A 1 930 ? 5.564 27.596 19.133 1.00 93.31 930 ILE A CA 1
ATOM 7409 C C . ILE A 1 930 ? 4.273 28.438 19.172 1.00 93.31 930 ILE A C 1
ATOM 7411 O O . ILE A 1 930 ? 3.323 28.052 19.864 1.00 93.31 930 ILE A O 1
ATOM 7415 N N . PRO A 1 931 ? 4.199 29.572 18.449 1.00 89.44 931 PRO A N 1
ATOM 7416 C CA . PRO A 1 931 ? 2.979 30.368 18.348 1.00 89.44 931 PRO A CA 1
ATOM 7417 C C . PRO A 1 931 ? 1.961 29.680 17.424 1.00 89.44 931 PRO A C 1
ATOM 7419 O O . PRO A 1 931 ? 2.269 29.363 16.280 1.00 89.44 931 PRO A O 1
ATOM 7422 N N . LEU A 1 932 ? 0.739 29.450 17.919 1.00 88.38 932 LEU A N 1
ATOM 7423 C CA . LEU A 1 932 ? -0.312 28.708 17.195 1.00 88.38 932 LEU A CA 1
ATOM 7424 C C . LEU A 1 932 ? -1.351 29.592 16.477 1.00 88.38 932 LEU A C 1
ATOM 7426 O O . LEU A 1 932 ? -2.157 29.070 15.716 1.00 88.38 932 LEU A O 1
ATOM 7430 N N . ASP A 1 933 ? -1.380 30.891 16.800 1.00 81.94 933 ASP A N 1
ATOM 7431 C CA . ASP A 1 933 ? -2.354 31.926 16.388 1.00 81.94 933 ASP A CA 1
ATOM 7432 C C . ASP A 1 933 ? -3.794 31.451 16.087 1.00 81.94 933 ASP A C 1
ATOM 7434 O O . ASP A 1 933 ? -4.398 31.773 15.068 1.00 81.94 933 ASP A O 1
ATOM 7438 N N . LEU A 1 934 ? -4.390 30.705 17.022 1.00 83.00 934 LEU A N 1
ATOM 7439 C CA . LEU A 1 934 ? -5.701 30.057 16.856 1.00 83.00 934 LEU A CA 1
ATOM 7440 C C . LEU A 1 934 ? -6.908 31.022 16.814 1.00 83.00 934 LEU A C 1
ATOM 7442 O O . LEU A 1 934 ? -8.056 30.583 16.861 1.00 83.00 934 LEU A O 1
ATOM 7446 N N . LYS A 1 935 ? -6.678 32.338 16.745 1.00 73.06 935 LYS A N 1
ATOM 7447 C CA . LYS A 1 935 ? -7.731 33.369 16.779 1.00 73.06 935 LYS A CA 1
ATOM 7448 C C . LYS A 1 935 ? -8.595 33.398 15.519 1.00 73.06 935 LYS A C 1
ATOM 7450 O O . LYS A 1 935 ? -9.728 33.858 15.593 1.00 73.06 935 LYS A O 1
ATOM 7455 N N . SER A 1 936 ? -8.067 32.942 14.387 1.00 68.50 936 SER A N 1
ATOM 7456 C CA . SER A 1 936 ? -8.739 32.940 13.081 1.00 68.50 936 SER A CA 1
ATOM 7457 C C . SER A 1 936 ? -9.695 31.761 12.858 1.00 68.50 936 SER A C 1
ATOM 7459 O O . SER A 1 936 ? -10.428 31.776 11.876 1.00 68.50 936 SER A O 1
ATOM 7461 N N . TYR A 1 937 ? -9.710 30.763 13.751 1.00 69.75 937 TYR A N 1
ATOM 7462 C CA . TYR A 1 937 ? -10.462 29.507 13.584 1.00 69.75 937 TYR A CA 1
ATOM 7463 C C . TYR A 1 937 ? -11.538 29.293 14.668 1.00 69.75 937 TYR A C 1
ATOM 7465 O O . TYR A 1 937 ? -11.988 28.171 14.888 1.00 69.75 937 TYR A O 1
ATOM 7473 N N . ALA A 1 938 ? -11.913 30.339 15.408 1.00 62.19 938 ALA A N 1
ATOM 7474 C CA . ALA A 1 938 ? -12.512 30.242 16.744 1.00 62.19 938 ALA A CA 1
ATOM 7475 C C . ALA A 1 938 ? -14.017 29.869 16.817 1.00 62.19 938 ALA A C 1
ATOM 7477 O O . ALA A 1 938 ? -14.646 30.137 17.837 1.00 62.19 938 ALA A O 1
ATOM 7478 N N . ASP A 1 939 ? -14.581 29.229 15.789 1.00 69.31 939 ASP A N 1
ATOM 7479 C CA . ASP A 1 939 ? -16.041 29.097 15.605 1.00 69.31 939 ASP A CA 1
ATOM 7480 C C . ASP A 1 939 ? -16.609 27.683 15.887 1.00 69.31 939 ASP A C 1
ATOM 7482 O O . ASP A 1 939 ? -17.815 27.467 15.756 1.00 69.31 939 ASP A O 1
ATOM 7486 N N . ALA A 1 940 ? -15.765 26.709 16.258 1.00 75.62 940 ALA A N 1
ATOM 7487 C CA . ALA A 1 940 ? -16.161 25.320 16.549 1.00 75.62 940 ALA A CA 1
ATOM 7488 C C . ALA A 1 940 ? -15.141 24.577 17.443 1.00 75.62 940 ALA A C 1
ATOM 7490 O O . ALA A 1 940 ? -14.042 25.076 17.704 1.00 75.62 940 ALA A O 1
ATOM 7491 N N . THR A 1 941 ? -15.481 23.360 17.882 1.00 86.81 941 THR A N 1
ATOM 7492 C CA . THR A 1 941 ? -14.541 22.414 18.510 1.00 86.81 941 THR A CA 1
ATOM 7493 C C . THR A 1 941 ? -13.738 21.628 17.472 1.00 86.81 941 THR A C 1
ATOM 7495 O O . THR A 1 941 ? -14.288 20.909 16.632 1.00 86.81 941 THR A O 1
ATOM 7498 N N . TYR A 1 942 ? -12.411 21.668 17.597 1.00 88.38 942 TYR A N 1
ATOM 7499 C CA . TYR A 1 942 ? -11.473 20.935 16.749 1.00 88.38 942 TYR A CA 1
ATOM 7500 C C . TYR A 1 942 ? -10.597 19.989 17.565 1.00 88.38 942 TYR A C 1
ATOM 7502 O O . TYR A 1 942 ? -10.065 20.354 18.615 1.00 88.38 942 TYR A O 1
ATOM 7510 N N . GLN A 1 943 ? -10.346 18.802 17.015 1.00 90.12 943 GLN A N 1
ATOM 7511 C CA . GLN A 1 943 ? -9.126 18.073 17.318 1.00 90.12 943 GLN A CA 1
ATOM 7512 C C . GLN A 1 943 ? -7.974 18.800 16.628 1.00 90.12 943 GLN A C 1
ATOM 7514 O O . GLN A 1 943 ? -7.825 18.742 15.402 1.00 90.12 943 GLN A O 1
ATOM 7519 N N . LEU A 1 944 ? -7.157 19.483 17.421 1.00 91.94 944 LEU A N 1
ATOM 7520 C CA . LEU A 1 944 ? -5.900 20.047 16.964 1.00 91.94 944 LEU A CA 1
ATOM 7521 C C . LEU A 1 944 ? -4.870 18.921 16.869 1.00 91.94 944 LEU A C 1
ATOM 7523 O O . LEU A 1 944 ? -4.701 18.144 17.808 1.00 91.94 944 LEU A O 1
ATOM 7527 N N . GLN A 1 945 ? -4.155 18.854 15.750 1.00 91.56 945 GLN A N 1
ATOM 7528 C CA . GLN A 1 945 ? -2.936 18.076 15.584 1.00 91.56 945 GLN A CA 1
ATOM 7529 C C . GLN A 1 945 ? -1.797 19.022 15.199 1.00 91.56 945 GLN A C 1
ATOM 7531 O O . GLN A 1 945 ? -1.817 19.627 14.132 1.00 91.56 945 GLN A O 1
ATOM 7536 N N . LEU A 1 946 ? -0.783 19.108 16.056 1.00 93.69 946 LEU A N 1
ATOM 7537 C CA . LEU A 1 946 ? 0.448 19.842 15.787 1.00 93.69 946 LEU A CA 1
ATOM 7538 C C . LEU A 1 946 ? 1.551 18.841 15.450 1.00 93.69 946 LEU A C 1
ATOM 7540 O O . LEU A 1 946 ? 1.845 17.956 16.255 1.00 93.69 946 LEU A O 1
ATOM 7544 N N . LEU A 1 947 ? 2.143 18.978 14.267 1.00 90.31 947 LEU A N 1
ATOM 7545 C CA . LEU A 1 947 ? 3.327 18.248 13.821 1.00 90.31 947 LEU A CA 1
ATOM 7546 C C . LEU A 1 947 ? 4.526 19.197 13.891 1.00 90.31 947 LEU A C 1
ATOM 7548 O O . LEU A 1 947 ? 4.485 20.264 13.286 1.00 90.31 947 LEU A O 1
ATOM 7552 N N . SER A 1 948 ? 5.594 18.817 14.589 1.00 92.00 948 SER A N 1
ATOM 7553 C CA . SER A 1 948 ? 6.812 19.631 14.696 1.00 92.00 948 SER A CA 1
ATOM 7554 C C . SER A 1 948 ? 8.055 18.812 14.373 1.00 92.00 948 SER A C 1
ATOM 7556 O O . SER A 1 948 ? 8.238 17.726 14.922 1.00 92.00 948 SER A O 1
ATOM 7558 N N . GLU A 1 949 ? 8.930 19.350 13.524 1.00 90.19 949 GLU A N 1
ATOM 7559 C CA . GLU A 1 949 ? 10.235 18.769 13.184 1.00 90.19 949 GLU A CA 1
ATOM 7560 C C . GLU A 1 949 ? 11.357 19.584 13.838 1.00 90.19 949 GLU A C 1
ATOM 7562 O O . GLU A 1 949 ? 11.497 20.773 13.541 1.00 90.19 949 GLU A O 1
ATOM 7567 N N . ALA A 1 950 ? 12.182 18.952 14.679 1.00 92.31 950 ALA A N 1
ATOM 7568 C CA . ALA A 1 950 ? 13.396 19.559 15.236 1.00 92.31 950 ALA A CA 1
ATOM 7569 C C . ALA A 1 950 ? 14.648 19.036 14.518 1.00 92.31 950 ALA A C 1
ATOM 7571 O O . ALA A 1 950 ? 14.810 17.825 14.363 1.00 92.31 950 ALA A O 1
ATOM 7572 N N . PHE A 1 951 ? 15.526 19.940 14.086 1.00 89.31 951 PHE A N 1
ATOM 7573 C CA . PHE A 1 951 ? 16.661 19.649 13.206 1.00 89.31 951 PHE A CA 1
ATOM 7574 C C . PHE A 1 951 ? 17.971 19.397 13.965 1.00 89.31 951 PHE A C 1
ATOM 7576 O O . PHE A 1 951 ? 18.215 19.963 15.034 1.00 89.31 951 PHE A O 1
ATOM 7583 N N . GLU A 1 952 ? 18.845 18.572 13.385 1.00 86.50 952 GLU A N 1
ATOM 7584 C CA . GLU A 1 952 ? 20.191 18.330 13.909 1.00 86.50 952 GLU A CA 1
ATOM 7585 C C . GLU A 1 952 ? 21.110 19.562 13.832 1.00 86.50 952 GLU A C 1
ATOM 7587 O O . GLU A 1 952 ? 20.947 20.473 13.017 1.00 86.50 952 GLU A O 1
ATOM 7592 N N . ALA A 1 953 ? 22.127 19.566 14.697 1.00 79.88 953 ALA A N 1
ATOM 7593 C CA . ALA A 1 953 ? 23.118 20.627 14.811 1.00 79.88 953 ALA A CA 1
ATOM 7594 C C . ALA A 1 953 ? 23.881 20.831 13.485 1.00 79.88 953 ALA A C 1
ATOM 7596 O O . ALA A 1 953 ? 24.748 20.035 13.127 1.00 79.88 953 ALA A O 1
ATOM 7597 N N . GLY A 1 954 ? 23.560 21.896 12.744 1.00 72.06 954 GLY A N 1
ATOM 7598 C CA . GLY A 1 954 ? 24.185 22.169 11.447 1.00 72.06 954 GLY A CA 1
ATOM 7599 C C . GLY A 1 954 ? 23.930 21.071 10.406 1.00 72.06 954 GLY A C 1
ATOM 7600 O O . GLY A 1 954 ? 24.816 20.791 9.595 1.00 72.06 954 GLY A O 1
ATOM 7601 N N . GLY A 1 955 ? 22.756 20.429 10.442 1.00 73.88 955 GLY A N 1
ATOM 7602 C CA . GLY A 1 955 ? 22.340 19.409 9.479 1.00 73.88 955 GLY A CA 1
ATOM 7603 C C . GLY A 1 955 ? 20.875 19.525 9.067 1.00 73.88 955 GLY A C 1
ATOM 7604 O O . GLY A 1 955 ? 20.062 20.134 9.755 1.00 73.88 955 GLY A O 1
ATOM 7605 N N . GLY A 1 956 ? 20.543 18.957 7.906 1.00 71.00 956 GLY A N 1
ATOM 7606 C CA . GLY A 1 956 ? 19.183 19.004 7.353 1.00 71.00 956 GLY A CA 1
ATOM 7607 C C . GLY A 1 956 ? 18.250 17.870 7.793 1.00 71.00 956 GLY A C 1
ATOM 7608 O O . GLY A 1 956 ? 17.062 17.905 7.470 1.00 71.00 956 GLY A O 1
ATOM 7609 N N . ARG A 1 957 ? 18.767 16.874 8.526 1.00 82.00 957 ARG A N 1
ATOM 7610 C CA . ARG A 1 957 ? 17.952 15.820 9.148 1.00 82.00 957 ARG A CA 1
ATOM 7611 C C . ARG A 1 957 ? 17.213 16.356 10.370 1.00 82.00 957 ARG A C 1
ATOM 7613 O O . ARG A 1 957 ? 17.690 17.266 11.050 1.00 82.00 957 ARG A O 1
ATOM 7620 N N . SER A 1 958 ? 16.058 15.768 10.644 1.00 85.06 958 SER A N 1
ATOM 7621 C CA . SER A 1 958 ? 15.119 16.221 11.662 1.00 85.06 958 SER A CA 1
ATOM 7622 C C . SER A 1 958 ? 14.324 15.057 12.237 1.00 85.06 958 SER A C 1
ATOM 7624 O O . SER A 1 958 ? 14.067 14.070 11.553 1.00 85.06 958 SER A O 1
ATOM 7626 N N . VAL A 1 959 ? 13.910 15.203 13.494 1.00 84.50 959 VAL A N 1
ATOM 7627 C CA . VAL A 1 959 ? 13.042 14.251 14.193 1.00 84.50 959 VAL A CA 1
ATOM 7628 C C . VAL A 1 959 ? 11.669 14.887 14.365 1.00 84.50 959 VAL A C 1
ATOM 7630 O O . VAL A 1 959 ? 11.557 16.018 14.846 1.00 84.50 959 VAL A O 1
ATOM 7633 N N . ALA A 1 960 ? 10.625 14.168 13.956 1.00 86.06 960 ALA A N 1
ATOM 7634 C CA . ALA A 1 960 ? 9.246 14.632 14.017 1.00 86.06 960 ALA A CA 1
ATOM 7635 C C . ALA A 1 960 ? 8.547 14.172 15.306 1.00 86.06 960 ALA A C 1
ATOM 7637 O O . ALA A 1 960 ? 8.611 12.999 15.677 1.00 86.06 960 ALA A O 1
ATOM 7638 N N . ALA A 1 961 ? 7.814 15.078 15.949 1.00 84.69 961 ALA A N 1
ATOM 7639 C CA . ALA A 1 961 ? 6.876 14.769 17.024 1.00 84.69 961 ALA A CA 1
ATOM 7640 C C . ALA A 1 961 ? 5.475 15.278 16.677 1.00 84.69 961 ALA A C 1
ATOM 7642 O O . ALA A 1 961 ? 5.312 16.258 15.951 1.00 84.69 961 ALA A O 1
ATOM 7643 N N . THR A 1 962 ? 4.452 14.621 17.223 1.00 88.44 962 THR A N 1
ATOM 7644 C CA . THR A 1 962 ? 3.053 15.004 17.019 1.00 88.44 962 THR A CA 1
ATOM 7645 C C . THR A 1 962 ? 2.336 15.082 18.357 1.00 88.44 962 THR A C 1
ATOM 7647 O O . THR A 1 962 ? 2.356 14.120 19.124 1.00 88.44 962 THR A O 1
ATOM 7650 N N . ALA A 1 963 ? 1.681 16.209 18.617 1.00 88.31 963 ALA A N 1
ATOM 7651 C CA . ALA A 1 963 ? 0.820 16.416 19.774 1.00 88.31 963 ALA A CA 1
ATOM 7652 C C . ALA A 1 963 ? -0.621 16.642 19.310 1.00 88.31 963 ALA A C 1
ATOM 7654 O O . ALA A 1 963 ? -0.860 17.153 18.213 1.00 88.31 963 ALA A O 1
ATOM 7655 N N . ARG A 1 964 ? -1.586 16.246 20.143 1.00 90.00 964 ARG A N 1
ATOM 7656 C CA . ARG A 1 964 ? -3.017 16.435 19.887 1.00 90.00 964 ARG A CA 1
ATOM 7657 C C . ARG A 1 964 ? -3.709 16.966 21.136 1.00 90.00 964 ARG A C 1
ATOM 7659 O O . ARG A 1 964 ? -3.363 16.542 22.237 1.00 90.00 964 ARG A O 1
ATOM 7666 N N . VAL A 1 965 ? -4.673 17.865 20.965 1.00 90.81 965 VAL A N 1
ATOM 7667 C CA . VAL A 1 965 ? -5.555 18.338 22.043 1.00 90.81 965 VAL A CA 1
ATOM 7668 C C . VAL A 1 965 ? -6.884 18.804 21.459 1.00 90.81 965 VAL A C 1
ATOM 7670 O O . VAL A 1 965 ? -6.938 19.265 20.319 1.00 90.81 965 VAL A O 1
ATOM 7673 N N . LEU A 1 966 ? -7.943 18.735 22.260 1.00 90.75 966 LEU A N 1
ATOM 7674 C CA . LEU A 1 966 ? -9.218 19.342 21.912 1.00 90.75 966 LEU A CA 1
ATOM 7675 C C . LEU A 1 966 ? -9.146 20.860 22.147 1.00 90.75 966 LEU A C 1
ATOM 7677 O O . LEU A 1 966 ? -8.823 21.309 23.252 1.00 90.75 966 LEU A O 1
ATOM 7681 N N . VAL A 1 967 ? -9.446 21.648 21.117 1.00 90.25 967 VAL A N 1
ATOM 7682 C CA . VAL A 1 967 ? -9.550 23.114 21.182 1.00 90.25 967 VAL A CA 1
ATOM 7683 C C . VAL A 1 967 ? -10.993 23.508 20.924 1.00 90.25 967 VAL A C 1
ATOM 7685 O O . VAL A 1 967 ? -11.600 23.005 19.984 1.00 90.25 967 VAL A O 1
ATOM 7688 N N . SER A 1 968 ? -11.546 24.400 21.743 1.00 88.50 968 SER A N 1
ATOM 7689 C CA . SER A 1 968 ? -12.922 24.882 21.580 1.00 88.50 968 SER A CA 1
ATOM 7690 C C . SER A 1 968 ? -13.090 26.277 22.197 1.00 88.50 968 SER A C 1
ATOM 7692 O O . SER A 1 968 ? -12.470 26.546 23.232 1.00 88.50 968 SER A O 1
ATOM 7694 N N . PRO A 1 969 ? -13.883 27.184 21.596 1.00 84.88 969 PRO A N 1
ATOM 7695 C CA . PRO A 1 969 ? -14.068 28.544 22.104 1.00 84.88 969 PRO A CA 1
ATOM 7696 C C . PRO A 1 969 ? -14.918 28.625 23.380 1.00 84.88 969 PRO A C 1
ATOM 7698 O O . PRO A 1 969 ? -14.820 29.615 24.102 1.00 84.88 969 PRO A O 1
ATOM 7701 N N . TYR A 1 970 ? -15.764 27.626 23.655 1.00 86.31 970 TYR A N 1
ATOM 7702 C CA . TYR A 1 970 ? -16.820 27.751 24.660 1.00 86.31 970 TYR A CA 1
ATOM 7703 C C . TYR A 1 970 ? -16.286 27.860 26.099 1.00 86.31 970 TYR A C 1
ATOM 7705 O O . TYR A 1 970 ? -15.383 27.129 26.518 1.00 86.31 970 TYR A O 1
ATOM 7713 N N . ASP A 1 971 ? -16.900 28.753 26.884 1.00 85.44 971 ASP A N 1
ATOM 7714 C CA . ASP A 1 971 ? -16.629 28.923 28.319 1.00 85.44 971 ASP A CA 1
ATOM 7715 C C . ASP A 1 971 ? -17.086 27.727 29.163 1.00 85.44 971 ASP A C 1
ATOM 7717 O O . ASP A 1 971 ? -16.537 27.484 30.237 1.00 85.44 971 ASP A O 1
ATOM 7721 N N . SER A 1 972 ? -18.079 26.980 28.681 1.00 89.00 972 SER A N 1
ATOM 7722 C CA . SER A 1 972 ? -18.559 25.741 29.287 1.00 89.00 972 SER A CA 1
ATOM 7723 C C . SER A 1 972 ? -19.195 24.841 28.233 1.00 89.00 972 SER A C 1
ATOM 7725 O O . SER A 1 972 ? -19.651 25.329 27.199 1.00 89.00 972 SER A O 1
ATOM 7727 N N . LEU A 1 973 ? -19.261 23.540 28.507 1.00 90.62 973 LEU A N 1
ATOM 7728 C CA . LEU A 1 973 ? -20.052 22.593 27.722 1.00 90.62 973 LEU A CA 1
ATOM 7729 C C . LEU A 1 973 ? -21.116 21.957 28.616 1.00 90.62 973 LEU A C 1
ATOM 7731 O O . LEU A 1 973 ? -20.837 21.575 29.756 1.00 90.62 973 LEU A O 1
ATOM 7735 N N . VAL A 1 974 ? -22.335 21.817 28.093 1.00 92.19 974 VAL A N 1
ATOM 7736 C CA . VAL A 1 974 ? -23.406 21.093 28.782 1.00 92.19 974 VAL A CA 1
ATOM 7737 C C . VAL A 1 974 ? -23.243 19.604 28.494 1.00 92.19 974 VAL A C 1
ATOM 7739 O O . VAL A 1 974 ? -23.423 19.164 27.361 1.00 92.19 974 VAL A O 1
ATOM 7742 N N . GLY A 1 975 ? -22.896 18.831 29.519 1.00 92.00 975 GLY A N 1
ATOM 7743 C CA . GLY A 1 975 ? -22.823 17.373 29.488 1.00 92.00 975 GLY A CA 1
ATOM 7744 C C . GLY A 1 975 ? -24.060 16.747 30.108 1.00 92.00 975 GLY A C 1
ATOM 7745 O O . GLY A 1 975 ? -24.579 17.238 31.113 1.00 92.00 975 GLY A O 1
ATOM 7746 N N . VAL A 1 976 ? -24.530 15.642 29.540 1.00 92.19 976 VAL A N 1
ATOM 7747 C CA . VAL A 1 976 ? -25.752 14.978 30.005 1.00 92.19 976 VAL A CA 1
ATOM 7748 C C . VAL A 1 976 ? -25.525 13.487 30.183 1.00 92.19 976 VAL A C 1
ATOM 7750 O O . VAL A 1 976 ? -25.402 12.759 29.200 1.00 92.19 976 VAL A O 1
ATOM 7753 N N . LYS A 1 977 ? -25.503 13.036 31.442 1.00 91.69 977 LYS A N 1
ATOM 7754 C CA . LYS A 1 977 ? -25.515 11.613 31.803 1.00 91.69 977 LYS A CA 1
ATOM 7755 C C . LYS A 1 977 ? -26.916 11.179 32.164 1.00 91.69 977 LYS A C 1
ATOM 7757 O O . LYS A 1 977 ? -27.587 11.868 32.924 1.00 91.69 977 LYS A O 1
ATOM 7762 N N . ALA A 1 978 ? -27.303 9.997 31.715 1.00 88.38 978 ALA A N 1
ATOM 7763 C CA . ALA A 1 978 ? -28.486 9.315 32.208 1.00 88.38 978 ALA A CA 1
ATOM 7764 C C . ALA A 1 978 ? -28.158 8.321 33.337 1.00 88.38 978 ALA A C 1
ATOM 7766 O O . ALA A 1 978 ? -27.049 7.790 33.425 1.00 88.38 978 ALA A O 1
ATOM 7767 N N . ASP A 1 979 ? -29.138 8.037 34.194 1.00 85.62 979 ASP A N 1
ATOM 7768 C CA . ASP A 1 979 ? -29.084 6.974 35.210 1.00 85.62 979 ASP A CA 1
ATOM 7769 C C . ASP A 1 979 ? -29.341 5.554 34.646 1.00 85.62 979 ASP A C 1
ATOM 7771 O O . ASP A 1 979 ? -29.361 4.575 35.391 1.00 85.62 979 ASP A O 1
ATOM 7775 N N . GLY A 1 980 ? -29.479 5.429 33.324 1.00 79.00 980 GLY A N 1
ATOM 7776 C CA . GLY A 1 980 ? -29.483 4.186 32.550 1.00 79.00 980 GLY A CA 1
ATOM 7777 C C . GLY A 1 980 ? -29.530 4.492 31.048 1.00 79.00 980 GLY A C 1
ATOM 7778 O O . GLY A 1 980 ? -29.546 5.660 30.672 1.00 79.00 980 GLY A O 1
ATOM 7779 N N . ASP A 1 981 ? -29.568 3.474 30.182 1.00 75.94 981 ASP A N 1
ATOM 7780 C CA . ASP A 1 981 ? -29.615 3.680 28.721 1.00 75.94 981 ASP A CA 1
ATOM 7781 C C . ASP A 1 981 ? -30.775 4.616 28.313 1.00 75.94 981 ASP A C 1
ATOM 7783 O O . ASP A 1 981 ? -31.909 4.449 28.776 1.00 75.94 981 ASP A O 1
ATOM 7787 N N . LEU A 1 982 ? -30.473 5.604 27.461 1.00 83.50 982 LEU A N 1
ATOM 7788 C CA . LEU A 1 982 ? -31.434 6.549 26.880 1.00 83.50 982 LEU A CA 1
ATOM 7789 C C . LEU A 1 982 ? -32.142 6.010 25.641 1.00 83.50 982 LEU A C 1
ATOM 7791 O O . LEU A 1 982 ? -33.241 6.452 25.335 1.00 83.50 982 LEU A O 1
ATOM 7795 N N . SER A 1 983 ? -31.536 5.057 24.942 1.00 74.12 983 SER A N 1
ATOM 7796 C CA . SER A 1 983 ? -32.141 4.353 23.806 1.00 74.12 983 SER A CA 1
ATOM 7797 C C . SER A 1 983 ? -32.977 3.136 24.224 1.00 74.12 983 SER A C 1
ATOM 7799 O O . SER A 1 983 ? -33.637 2.525 23.386 1.00 74.12 983 SER A O 1
ATOM 7801 N N . TYR A 1 984 ? -32.980 2.801 25.521 1.00 69.31 984 TYR A N 1
ATOM 7802 C CA . TYR A 1 984 ? -33.912 1.844 26.111 1.00 69.31 984 TYR A CA 1
ATOM 7803 C C . TYR A 1 984 ? -34.371 2.300 27.508 1.00 69.31 984 TYR A C 1
ATOM 7805 O O . TYR A 1 984 ? -33.848 1.901 28.558 1.00 69.31 984 TYR A O 1
ATOM 7813 N N . ILE A 1 985 ? -35.392 3.156 27.518 1.00 83.19 985 ILE A N 1
ATOM 7814 C CA . ILE A 1 985 ? -36.076 3.614 28.730 1.00 83.19 985 ILE A CA 1
ATOM 7815 C C . ILE A 1 985 ? -37.424 2.909 28.838 1.00 83.19 985 ILE A C 1
ATOM 7817 O O . ILE A 1 985 ? -38.319 3.234 28.074 1.00 83.19 985 ILE A O 1
ATOM 7821 N N . ASN A 1 986 ? -37.614 1.993 29.791 1.00 75.31 986 ASN A N 1
ATOM 7822 C CA . ASN A 1 986 ? -38.945 1.416 30.016 1.00 75.31 986 ASN A CA 1
ATOM 7823 C C . ASN A 1 986 ? -39.984 2.517 30.310 1.00 75.31 986 ASN A C 1
ATOM 7825 O O . ASN A 1 986 ? -39.755 3.387 31.153 1.00 75.31 986 ASN A O 1
ATOM 7829 N N . ARG A 1 987 ? -41.139 2.435 29.649 1.00 80.25 987 ARG A N 1
ATOM 7830 C CA . ARG A 1 987 ? -42.321 3.266 29.884 1.00 80.25 987 ARG A CA 1
ATOM 7831 C C . ARG A 1 987 ? -42.643 3.381 31.377 1.00 80.25 987 ARG A C 1
ATOM 7833 O O . ARG A 1 987 ? -42.592 2.392 32.106 1.00 80.25 987 ARG A O 1
ATOM 7840 N N . ASP A 1 988 ? -42.977 4.596 31.808 1.00 81.31 988 ASP A N 1
ATOM 7841 C CA . ASP A 1 988 ? -43.295 4.978 33.190 1.00 81.31 988 ASP A CA 1
ATOM 7842 C C . ASP A 1 988 ? -42.163 4.712 34.215 1.00 81.31 988 ASP A C 1
ATOM 7844 O O . ASP A 1 988 ? -42.297 5.054 35.393 1.00 81.31 988 ASP A O 1
ATOM 7848 N N . ALA A 1 989 ? -41.006 4.182 33.792 1.00 79.69 989 ALA A N 1
ATOM 7849 C CA . ALA A 1 989 ? -39.828 4.090 34.640 1.00 79.69 989 ALA A CA 1
ATOM 7850 C C . ALA A 1 989 ? -39.207 5.476 34.843 1.00 79.69 989 ALA A C 1
ATOM 7852 O O . ALA A 1 989 ? -39.153 6.312 33.937 1.00 79.69 989 ALA A O 1
ATOM 7853 N N . VAL A 1 990 ? -38.681 5.701 36.046 1.00 85.00 990 VAL A N 1
ATOM 7854 C CA . VAL A 1 990 ? -37.885 6.890 36.340 1.00 85.00 990 VAL A CA 1
ATOM 7855 C C . VAL A 1 990 ? -36.556 6.773 35.596 1.00 85.00 990 VAL A C 1
ATOM 7857 O O . VAL A 1 990 ? -35.756 5.880 35.879 1.00 85.00 990 VAL A O 1
ATOM 7860 N N . ARG A 1 991 ? -36.329 7.696 34.661 1.00 88.25 991 ARG A N 1
ATOM 7861 C CA . ARG A 1 991 ? -35.011 8.005 34.102 1.00 88.25 991 ARG A CA 1
ATOM 7862 C C . ARG A 1 991 ? -34.684 9.455 34.379 1.00 88.25 991 ARG A C 1
ATOM 7864 O O . ARG A 1 991 ? -35.508 10.343 34.140 1.00 88.25 991 ARG A O 1
ATOM 7871 N N . LYS A 1 992 ? -33.480 9.687 34.873 1.00 92.75 992 LYS A N 1
ATOM 7872 C CA . LYS A 1 992 ? -32.954 11.004 35.198 1.00 92.75 992 LYS A CA 1
ATOM 7873 C C . LYS A 1 992 ? -31.733 11.303 34.360 1.00 92.75 992 LYS A C 1
ATOM 7875 O O . LYS A 1 992 ? -30.792 10.518 34.295 1.00 92.75 992 LYS A O 1
ATOM 7880 N N . LEU A 1 993 ? -31.741 12.496 33.793 1.00 92.62 993 LEU A N 1
ATOM 7881 C CA . LEU A 1 993 ? -30.559 13.160 33.294 1.00 92.62 993 LEU A CA 1
ATOM 7882 C C . LEU A 1 993 ? -29.891 13.896 34.458 1.00 92.62 993 LEU A C 1
ATOM 7884 O O . LEU A 1 993 ? -30.464 14.856 34.970 1.00 92.62 993 LEU A O 1
ATOM 7888 N N . ASN A 1 994 ? -28.680 13.510 34.856 1.00 94.25 994 ASN A N 1
ATOM 7889 C CA . ASN A 1 994 ? -27.798 14.427 35.571 1.00 94.25 994 ASN A CA 1
ATOM 7890 C C . ASN A 1 994 ? -27.197 15.376 34.526 1.00 94.25 994 ASN A C 1
ATOM 7892 O O . ASN A 1 994 ? -26.244 15.032 33.820 1.00 94.25 994 ASN A O 1
ATOM 7896 N N . ILE A 1 995 ? -27.805 16.553 34.391 1.00 94.56 995 ILE A N 1
ATOM 7897 C CA . ILE A 1 995 ? -27.338 17.614 33.500 1.00 94.56 995 ILE A CA 1
ATOM 7898 C C . ILE A 1 995 ? -26.247 18.392 34.233 1.00 94.56 995 ILE A C 1
ATOM 7900 O O . ILE A 1 995 ? -26.445 18.842 35.365 1.00 94.56 995 ILE A O 1
ATOM 7904 N N . ILE A 1 996 ? -25.091 18.557 33.599 1.00 94.88 996 ILE A N 1
ATOM 7905 C CA . ILE A 1 996 ? -23.949 19.297 34.139 1.00 94.88 996 ILE A CA 1
ATOM 7906 C C . ILE A 1 996 ? -23.501 20.348 33.133 1.00 94.88 996 ILE A C 1
ATOM 7908 O O . ILE A 1 996 ? -23.488 20.100 31.935 1.00 94.88 996 ILE A O 1
ATOM 7912 N N . ALA A 1 997 ? -23.095 21.509 33.624 1.00 93.81 997 ALA A N 1
ATOM 7913 C CA . ALA A 1 997 ? -22.238 22.415 32.890 1.00 93.81 997 ALA A CA 1
ATOM 7914 C C . ALA A 1 997 ? -20.838 22.141 33.421 1.00 93.81 997 ALA A C 1
ATOM 7916 O O . ALA A 1 997 ? -20.641 22.112 34.641 1.00 93.81 997 ALA A O 1
ATOM 7917 N N . VAL A 1 998 ? -19.894 21.878 32.528 1.00 93.44 998 VAL A N 1
ATOM 7918 C CA . VAL A 1 998 ? -18.489 21.715 32.901 1.00 93.44 998 VAL A CA 1
ATOM 7919 C C . VAL A 1 998 ? -17.701 22.905 32.397 1.00 93.44 998 VAL A C 1
ATOM 7921 O O . VAL A 1 998 ? -17.948 23.383 31.290 1.00 93.44 998 VAL A O 1
ATOM 7924 N N . ASP A 1 999 ? -16.761 23.381 33.205 1.00 92.19 999 ASP A N 1
ATOM 7925 C CA . ASP A 1 999 ? -15.717 24.276 32.718 1.00 92.19 999 ASP A CA 1
ATOM 7926 C C . ASP A 1 999 ? -14.756 23.504 31.778 1.00 92.19 999 ASP A C 1
ATOM 7928 O O . ASP A 1 999 ? -14.805 22.268 31.707 1.00 92.19 999 ASP A O 1
ATOM 7932 N N . PRO A 1 1000 ? -13.837 24.188 31.072 1.00 90.69 1000 PRO A N 1
ATOM 7933 C CA . PRO A 1 1000 ? -12.894 23.529 30.167 1.00 90.69 1000 PRO A CA 1
ATOM 7934 C C . PRO A 1 1000 ? -11.971 22.517 30.861 1.00 90.69 1000 PRO A C 1
ATOM 7936 O O . PRO A 1 1000 ? -11.327 21.694 30.209 1.00 90.69 1000 PRO A O 1
ATOM 7939 N N . SER A 1 1001 ? -11.860 22.590 32.189 1.00 87.75 1001 SER A N 1
ATOM 7940 C CA . SER A 1 1001 ? -11.033 21.738 33.053 1.00 87.75 1001 SER A CA 1
ATOM 7941 C C . SER A 1 1001 ? -11.825 20.573 33.658 1.00 87.75 1001 SER A C 1
ATOM 7943 O O . SER A 1 1001 ? -11.296 19.857 34.507 1.00 87.75 1001 SER A O 1
ATOM 7945 N N . LEU A 1 1002 ? -13.071 20.373 33.210 1.00 90.00 1002 LEU A N 1
ATOM 7946 C CA . LEU A 1 1002 ? -14.008 19.344 33.657 1.00 90.00 1002 LEU A CA 1
ATOM 7947 C C . LEU A 1 1002 ? -14.517 19.502 35.104 1.00 90.00 1002 LEU A C 1
ATOM 7949 O O . LEU A 1 1002 ? -15.109 18.571 35.656 1.00 90.00 1002 LEU A O 1
ATOM 7953 N N . ASN A 1 1003 ? -14.389 20.688 35.707 1.00 91.69 1003 ASN A N 1
ATOM 7954 C CA . ASN A 1 1003 ? -15.091 21.010 36.952 1.00 91.69 1003 ASN A CA 1
ATOM 7955 C C . ASN A 1 1003 ? -16.578 21.246 36.662 1.00 91.69 1003 ASN A C 1
ATOM 7957 O O . ASN A 1 1003 ? -16.912 21.996 35.746 1.00 91.69 1003 ASN A O 1
ATOM 7961 N N . LYS A 1 1004 ? -17.484 20.679 37.470 1.00 92.56 1004 LYS A N 1
ATOM 7962 C CA . LYS A 1 1004 ? -18.910 21.040 37.409 1.00 92.56 1004 LYS A CA 1
ATOM 7963 C C . LYS A 1 1004 ? -19.110 22.478 37.910 1.00 92.56 1004 LYS A C 1
ATOM 7965 O O . LYS A 1 1004 ? -18.594 22.841 38.967 1.00 92.56 1004 LYS A O 1
ATOM 7970 N N . ILE A 1 1005 ? -19.872 23.279 37.169 1.00 94.44 1005 ILE A N 1
ATOM 7971 C CA . ILE A 1 1005 ? -20.177 24.685 37.477 1.00 94.44 1005 ILE A CA 1
ATOM 7972 C C . ILE A 1 1005 ? -21.687 24.950 37.445 1.00 94.44 1005 ILE A C 1
ATOM 7974 O O . ILE A 1 1005 ? -22.462 24.152 36.919 1.00 94.44 1005 ILE A O 1
ATOM 7978 N N . ALA A 1 1006 ? -22.110 26.085 38.006 1.00 93.25 1006 ALA A N 1
ATOM 7979 C CA . ALA A 1 1006 ? -23.467 26.580 37.800 1.00 93.25 1006 ALA A CA 1
ATOM 7980 C C . ALA A 1 1006 ? -23.602 27.243 36.421 1.00 93.25 1006 ALA A C 1
ATOM 7982 O O . ALA A 1 1006 ? -22.711 27.988 36.015 1.00 93.25 1006 ALA A O 1
ATOM 7983 N N . LEU A 1 1007 ? -24.735 27.029 35.752 1.00 91.69 1007 LEU A N 1
ATOM 7984 C CA . LEU A 1 1007 ? -25.092 27.713 34.507 1.00 91.69 1007 LEU A CA 1
ATOM 7985 C C . LEU A 1 1007 ? -26.590 28.087 34.551 1.00 91.69 1007 LEU A C 1
ATOM 7987 O O . LEU A 1 1007 ? -27.438 27.190 34.475 1.00 91.69 1007 LEU A O 1
ATOM 7991 N N . PRO A 1 1008 ? -26.928 29.371 34.782 1.00 91.00 1008 PRO A N 1
ATOM 7992 C CA . PRO A 1 1008 ? -28.307 29.841 34.900 1.00 91.00 1008 PRO A CA 1
ATOM 7993 C C . PRO A 1 1008 ? -28.933 30.143 33.528 1.00 91.00 1008 PRO A C 1
ATOM 7995 O O . PRO A 1 1008 ? -28.289 30.007 32.494 1.00 91.00 1008 PRO A O 1
ATOM 7998 N N . ASP A 1 1009 ? -30.189 30.592 33.556 1.00 90.94 1009 ASP A N 1
ATOM 7999 C CA . ASP A 1 1009 ? -30.901 31.238 32.443 1.00 90.94 1009 ASP A CA 1
ATOM 8000 C C . ASP A 1 1009 ? -30.946 30.427 31.134 1.00 90.94 1009 ASP A C 1
ATOM 8002 O O . ASP A 1 1009 ? -30.911 30.968 30.027 1.00 90.94 1009 ASP A O 1
ATOM 8006 N N . LEU A 1 1010 ? -31.074 29.105 31.286 1.00 93.75 1010 LEU A N 1
ATOM 8007 C CA . LEU A 1 1010 ? -31.269 28.156 30.196 1.00 93.75 1010 LEU A CA 1
ATOM 8008 C C . LEU A 1 1010 ? -32.756 27.843 29.983 1.00 93.75 1010 LEU A C 1
ATOM 8010 O O . LEU A 1 1010 ? -33.608 28.070 30.848 1.00 93.75 1010 LEU A O 1
ATOM 8014 N N . SER A 1 1011 ? -33.063 27.224 28.848 1.00 93.56 1011 SER A N 1
ATOM 8015 C CA . SER A 1 1011 ? -34.360 26.605 28.570 1.00 93.56 1011 SER A CA 1
ATOM 8016 C C . SER A 1 1011 ? -34.211 25.181 28.030 1.00 93.56 1011 SER A C 1
ATOM 8018 O O . SER A 1 1011 ? -33.162 24.791 27.515 1.00 93.56 1011 SER A O 1
ATOM 8020 N N . LEU A 1 1012 ? -35.272 24.394 28.198 1.00 91.88 1012 LEU A N 1
ATOM 8021 C CA . LEU A 1 1012 ? -35.423 23.013 27.760 1.00 91.88 1012 LEU A CA 1
ATOM 8022 C C . LEU A 1 1012 ? -36.640 22.909 26.840 1.00 91.88 1012 LEU A C 1
ATOM 8024 O O . LEU A 1 1012 ? -37.776 22.939 27.318 1.00 91.88 1012 LEU A O 1
ATOM 8028 N N . SER A 1 1013 ? -36.406 22.750 25.540 1.00 93.06 1013 SER A N 1
ATOM 8029 C CA . SER A 1 1013 ? -37.445 22.451 24.549 1.00 93.06 1013 SER A CA 1
ATOM 8030 C C . SER A 1 1013 ? -37.560 20.938 24.379 1.00 93.06 1013 SER A C 1
ATOM 8032 O O . SER A 1 1013 ? -36.591 20.289 23.988 1.00 93.06 1013 SER A O 1
ATOM 8034 N N . LEU A 1 1014 ? -38.731 20.359 24.632 1.00 93.38 1014 LEU A N 1
ATOM 8035 C CA . LEU A 1 1014 ? -39.023 18.976 24.261 1.00 93.38 1014 LEU A CA 1
ATOM 8036 C C . LEU A 1 1014 ? -39.565 18.950 22.831 1.00 93.38 1014 LEU A C 1
ATOM 8038 O O . LEU A 1 1014 ? -40.593 19.566 22.544 1.00 93.38 1014 LEU A O 1
ATOM 8042 N N . ILE A 1 1015 ? -38.881 18.221 21.959 1.00 90.56 1015 ILE A N 1
ATOM 8043 C CA . ILE A 1 1015 ? -39.253 17.988 20.568 1.00 90.56 1015 ILE A CA 1
ATOM 8044 C C . ILE A 1 1015 ? -39.612 16.512 20.400 1.00 90.56 1015 ILE A C 1
ATOM 8046 O O . ILE A 1 1015 ? -38.869 15.628 20.824 1.00 90.56 1015 ILE A O 1
ATOM 8050 N N . GLU A 1 1016 ? -40.736 16.250 19.746 1.00 86.31 1016 GLU A N 1
ATOM 8051 C CA . GLU A 1 1016 ? -41.096 14.931 19.231 1.00 86.31 1016 GLU A CA 1
ATOM 8052 C C . GLU A 1 1016 ? -40.671 14.852 17.762 1.00 86.31 1016 GLU A C 1
ATOM 8054 O O . GLU A 1 1016 ? -40.955 15.762 16.970 1.00 86.31 1016 GLU A O 1
ATOM 8059 N N . GLN A 1 1017 ? -39.982 13.775 17.386 1.00 80.44 1017 GLN A N 1
ATOM 8060 C CA . GLN A 1 1017 ? -39.584 13.555 16.001 1.00 80.44 1017 GLN A CA 1
ATOM 8061 C C . GLN A 1 1017 ? -40.685 12.796 15.255 1.00 80.44 1017 GLN A C 1
ATOM 8063 O O . GLN A 1 1017 ? -40.854 11.590 15.415 1.00 80.44 1017 GLN A O 1
ATOM 8068 N N . LYS A 1 1018 ? -41.440 13.513 14.415 1.00 66.56 1018 LYS A N 1
ATOM 8069 C CA . LYS A 1 1018 ? -42.421 12.925 13.494 1.00 66.56 1018 LYS A CA 1
ATOM 8070 C C . LYS A 1 1018 ? -41.892 12.938 12.063 1.00 66.56 1018 LYS A C 1
ATOM 8072 O O . LYS A 1 1018 ? -41.075 13.779 11.702 1.00 66.56 1018 LYS A O 1
ATOM 8077 N N . TYR A 1 1019 ? -42.410 12.051 11.222 1.00 65.00 1019 TYR A N 1
ATOM 8078 C CA . TYR A 1 1019 ? -42.159 12.059 9.781 1.00 65.00 1019 TYR A CA 1
ATOM 8079 C C . TYR A 1 1019 ? -43.434 12.438 9.018 1.00 65.00 1019 TYR A C 1
ATOM 8081 O O . TYR A 1 1019 ? -44.534 12.071 9.432 1.00 65.00 1019 TYR A O 1
ATOM 8089 N N . ILE A 1 1020 ? -43.291 13.167 7.908 1.00 61.91 1020 ILE A N 1
ATOM 8090 C CA . ILE A 1 1020 ? -44.383 13.506 6.981 1.00 61.91 1020 ILE A CA 1
ATOM 8091 C C . ILE A 1 1020 ? -44.072 13.025 5.560 1.00 61.91 1020 ILE A C 1
ATOM 8093 O O . ILE A 1 1020 ? -42.911 12.991 5.157 1.00 61.91 1020 ILE A O 1
ATOM 8097 N N . SER A 1 1021 ? -45.110 12.671 4.799 1.00 57.88 1021 SER A N 1
ATOM 8098 C CA . SER A 1 1021 ? -45.002 12.249 3.395 1.00 57.88 1021 SER A CA 1
ATOM 8099 C C . SER A 1 1021 ? -45.151 13.465 2.473 1.00 57.88 1021 SER A C 1
ATOM 8101 O O . SER A 1 1021 ? -46.172 14.151 2.521 1.00 57.88 1021 SER A O 1
ATOM 8103 N N . VAL A 1 1022 ? -44.135 13.762 1.656 1.00 62.97 1022 VAL A N 1
ATOM 8104 C CA . VAL A 1 1022 ? -44.101 14.939 0.762 1.00 62.97 1022 VAL A CA 1
ATOM 8105 C C . VAL A 1 1022 ? -43.836 14.499 -0.678 1.00 62.97 1022 VAL A C 1
ATOM 8107 O O . VAL A 1 1022 ? -42.977 13.650 -0.911 1.00 62.97 1022 VAL A O 1
ATOM 8110 N N . LEU A 1 1023 ? -44.571 15.053 -1.649 1.00 66.81 1023 LEU A N 1
ATOM 8111 C CA . LEU A 1 1023 ? -44.438 14.689 -3.064 1.00 66.81 1023 LEU A CA 1
ATOM 8112 C C . LEU A 1 1023 ? -43.276 15.451 -3.722 1.00 66.81 1023 LEU A C 1
ATOM 8114 O O . LEU A 1 1023 ? -43.430 16.599 -4.139 1.00 66.81 1023 LEU A O 1
ATOM 8118 N N . THR A 1 1024 ? -42.126 14.794 -3.851 1.00 63.88 1024 THR A N 1
ATOM 8119 C CA . THR A 1 1024 ? -40.886 15.388 -4.374 1.00 63.88 1024 THR A CA 1
ATOM 8120 C C . THR A 1 1024 ? -40.656 14.983 -5.830 1.00 63.88 1024 THR A C 1
ATOM 8122 O O . THR A 1 1024 ? -40.884 13.831 -6.204 1.00 63.88 1024 THR A O 1
ATOM 8125 N N . LYS A 1 1025 ? -40.160 15.909 -6.659 1.00 62.88 1025 LYS A N 1
ATOM 8126 C CA . LYS A 1 1025 ? -39.650 15.600 -8.003 1.00 62.88 1025 LYS A CA 1
ATOM 8127 C C . LYS A 1 1025 ? -38.208 15.090 -7.900 1.00 62.88 1025 LYS A C 1
ATOM 8129 O O . LYS A 1 1025 ? -37.364 15.786 -7.346 1.00 62.88 1025 LYS A O 1
ATOM 8134 N N . GLN A 1 1026 ? -37.932 13.904 -8.432 1.00 60.50 1026 GLN A N 1
ATOM 8135 C CA . GLN A 1 1026 ? -36.582 13.345 -8.562 1.00 60.50 1026 GLN A CA 1
ATOM 8136 C C . GLN A 1 1026 ? -35.871 13.906 -9.807 1.00 60.50 1026 GLN A C 1
ATOM 8138 O O . GLN A 1 1026 ? -36.528 14.395 -10.731 1.00 60.50 1026 GLN A O 1
ATOM 8143 N N . ASP A 1 1027 ? -34.545 13.779 -9.883 1.00 50.66 1027 ASP A N 1
ATOM 8144 C CA . ASP A 1 1027 ? -33.747 14.254 -11.030 1.00 50.66 1027 ASP A CA 1
ATOM 8145 C C . ASP A 1 1027 ? -34.116 13.558 -12.354 1.00 50.66 1027 ASP A C 1
ATOM 8147 O O . ASP A 1 1027 ? -34.048 14.162 -13.422 1.00 50.66 1027 ASP A O 1
ATOM 8151 N N . SER A 1 1028 ? -34.647 12.331 -12.275 1.00 51.22 1028 SER A N 1
ATOM 8152 C CA . SER A 1 1028 ? -35.270 11.594 -13.388 1.00 51.22 1028 SER A CA 1
ATOM 8153 C C . SER A 1 1028 ? -36.538 12.248 -13.962 1.00 51.22 1028 SER A C 1
ATOM 8155 O O . SER A 1 1028 ? -37.088 11.778 -14.955 1.00 51.22 1028 SER A O 1
ATOM 8157 N N . GLY A 1 1029 ? -37.053 13.300 -13.324 1.00 55.88 1029 GLY A N 1
ATOM 8158 C CA . GLY A 1 1029 ? -38.300 13.969 -13.685 1.00 55.88 1029 GLY A CA 1
ATOM 8159 C C . GLY A 1 1029 ? -39.553 13.405 -13.009 1.00 55.88 1029 GLY A C 1
ATOM 8160 O O . GLY A 1 1029 ? -40.584 14.079 -13.014 1.00 55.88 1029 GLY A O 1
ATOM 8161 N N . VAL A 1 1030 ? -39.467 12.215 -12.407 1.00 61.81 1030 VAL A N 1
ATOM 8162 C CA . VAL A 1 1030 ? -40.592 11.502 -11.779 1.00 61.81 1030 VAL A CA 1
ATOM 8163 C C . VAL A 1 1030 ? -40.954 12.123 -10.425 1.00 61.81 1030 VAL A C 1
ATOM 8165 O O . VAL A 1 1030 ? -40.079 12.524 -9.660 1.00 61.81 1030 VAL A O 1
ATOM 8168 N N . TYR A 1 1031 ? -42.250 12.183 -10.110 1.00 70.38 1031 TYR A N 1
ATOM 8169 C CA . TYR A 1 1031 ? -42.756 12.616 -8.804 1.00 70.38 1031 TYR A CA 1
ATOM 8170 C C . TYR A 1 1031 ? -43.000 11.408 -7.895 1.00 70.38 1031 TYR A C 1
ATOM 8172 O O . TYR A 1 1031 ? -43.659 10.454 -8.308 1.00 70.38 1031 TYR A O 1
ATOM 8180 N N . LYS A 1 1032 ? -42.500 11.452 -6.656 1.00 64.38 1032 LYS A N 1
ATOM 8181 C CA . LYS A 1 1032 ? -42.650 10.363 -5.680 1.00 64.38 1032 LYS A CA 1
ATOM 8182 C C . LYS A 1 1032 ? -42.772 10.892 -4.254 1.00 64.38 1032 LYS A C 1
ATOM 8184 O O . LYS A 1 1032 ? -42.093 11.847 -3.878 1.00 64.38 1032 LYS A O 1
ATOM 8189 N N . TYR A 1 1033 ? -43.623 10.252 -3.457 1.00 66.81 1033 TYR A N 1
ATOM 8190 C CA . TYR A 1 1033 ? -43.732 10.524 -2.029 1.00 66.81 1033 TYR A CA 1
ATOM 8191 C C . TYR A 1 1033 ? -42.448 10.119 -1.285 1.00 66.81 1033 TYR A C 1
ATOM 8193 O O . TYR A 1 1033 ? -41.892 9.038 -1.501 1.00 66.81 1033 TYR A O 1
ATOM 8201 N N . GLN A 1 1034 ? -41.953 11.010 -0.426 1.00 56.25 1034 GLN A N 1
ATOM 8202 C CA . GLN A 1 1034 ? -40.780 10.799 0.420 1.00 56.25 1034 GLN A CA 1
ATOM 8203 C C . GLN A 1 1034 ? -41.091 11.165 1.869 1.00 56.25 1034 GLN A C 1
ATOM 8205 O O . GLN A 1 1034 ? -41.661 12.219 2.147 1.00 56.25 1034 GLN A O 1
ATOM 8210 N N . SER A 1 1035 ? -40.642 10.313 2.789 1.00 58.22 1035 SER A N 1
ATOM 8211 C CA . SER A 1 1035 ? -40.719 10.563 4.225 1.00 58.22 1035 SER A CA 1
ATOM 8212 C C . SER A 1 1035 ? -39.657 11.593 4.632 1.00 58.22 1035 SER A C 1
ATOM 8214 O O . SER A 1 1035 ? -38.461 11.360 4.445 1.00 58.22 1035 SER A O 1
ATOM 8216 N N . ARG A 1 1036 ? -40.074 12.744 5.165 1.00 60.56 1036 ARG A N 1
ATOM 8217 C CA . ARG A 1 1036 ? -39.188 13.817 5.648 1.00 60.56 1036 ARG A CA 1
ATOM 8218 C C . ARG A 1 1036 ? -39.430 14.071 7.134 1.00 60.56 1036 ARG A C 1
ATOM 8220 O O . ARG A 1 1036 ? -40.575 14.123 7.581 1.00 60.56 1036 ARG A O 1
ATOM 8227 N N . LEU A 1 1037 ? -38.344 14.214 7.894 1.00 67.81 1037 LEU A N 1
ATOM 8228 C CA . LEU A 1 1037 ? -38.385 14.529 9.322 1.00 67.81 1037 LEU A CA 1
ATOM 8229 C C . LEU A 1 1037 ? -39.007 15.917 9.539 1.00 67.81 1037 LEU A C 1
ATOM 8231 O O . LEU A 1 1037 ? -38.597 16.894 8.914 1.00 67.81 1037 LEU A O 1
ATOM 8235 N N . LYS A 1 1038 ? -39.964 16.000 10.461 1.00 70.00 1038 LYS A N 1
ATOM 8236 C CA . LYS A 1 1038 ? -40.606 17.227 10.927 1.00 70.00 1038 LYS A CA 1
ATOM 8237 C C . LYS A 1 1038 ? -40.563 17.252 12.449 1.00 70.00 1038 LYS A C 1
ATOM 8239 O O . LYS A 1 1038 ? -41.323 16.565 13.128 1.00 70.00 1038 LYS A O 1
ATOM 8244 N N . GLU A 1 1039 ? -39.653 18.057 12.978 1.00 80.62 1039 GLU A N 1
ATOM 8245 C CA . GLU A 1 1039 ? -39.508 18.261 14.415 1.00 80.62 1039 GLU A CA 1
ATOM 8246 C C . GLU A 1 1039 ? -40.679 19.096 14.952 1.00 80.62 1039 GLU A C 1
ATOM 8248 O O . GLU A 1 1039 ? -40.897 20.232 14.525 1.00 80.62 1039 GLU A O 1
ATOM 8253 N N . GLN A 1 1040 ? -41.460 18.524 15.873 1.00 77.56 1040 GLN A N 1
ATOM 8254 C CA . GLN A 1 1040 ? -42.605 19.190 16.492 1.00 77.56 1040 GLN A CA 1
ATOM 8255 C C . GLN A 1 1040 ? -42.287 19.549 17.946 1.00 77.56 1040 GLN A C 1
ATOM 8257 O O . GLN A 1 1040 ? -42.020 18.674 18.766 1.00 77.56 1040 GLN A O 1
ATOM 8262 N N . LEU A 1 1041 ? -42.365 20.839 18.283 1.00 84.31 1041 LEU A N 1
ATOM 8263 C CA . LEU A 1 1041 ? -42.267 21.305 19.667 1.00 84.31 1041 LEU A CA 1
ATOM 8264 C C . LEU A 1 1041 ? -43.468 20.796 20.483 1.00 84.31 1041 LEU A C 1
ATOM 8266 O O . LEU A 1 1041 ? -44.616 21.090 20.148 1.00 84.31 1041 LEU A O 1
ATOM 8270 N N . VAL A 1 1042 ? -43.189 20.061 21.559 1.00 84.50 1042 VAL A N 1
ATOM 8271 C CA . VAL A 1 1042 ? -44.180 19.523 22.509 1.00 84.50 1042 VAL A CA 1
ATOM 8272 C C . VAL A 1 1042 ? -44.357 20.466 23.698 1.00 84.50 1042 VAL A C 1
ATOM 8274 O O . VAL A 1 1042 ? -45.478 20.754 24.108 1.00 84.50 1042 VAL A O 1
ATOM 8277 N N . SER A 1 1043 ? -43.248 20.958 24.256 1.00 87.56 1043 SER A N 1
ATOM 8278 C CA . SER A 1 1043 ? -43.240 21.862 25.413 1.00 87.56 1043 SER A CA 1
ATOM 8279 C C . SER A 1 1043 ? -41.910 22.605 25.530 1.00 87.56 1043 SER A C 1
ATOM 8281 O O . SER A 1 1043 ? -40.891 22.117 25.048 1.00 87.56 1043 SER A O 1
ATOM 8283 N N . GLU A 1 1044 ? -41.888 23.729 26.243 1.00 89.62 1044 GLU A N 1
ATOM 8284 C CA . GLU A 1 1044 ? -40.660 24.455 26.584 1.00 89.62 1044 GLU A CA 1
ATOM 8285 C C . GLU A 1 1044 ? -40.724 24.946 28.040 1.00 89.62 1044 GLU A C 1
ATOM 8287 O O . GLU A 1 1044 ? -41.785 25.366 28.505 1.00 89.62 1044 GLU A O 1
ATOM 8292 N N . GLN A 1 1045 ? -39.618 24.840 28.782 1.00 90.94 1045 GLN A N 1
ATOM 8293 C CA . GLN A 1 1045 ? -39.545 25.169 30.216 1.00 90.94 1045 GLN A CA 1
ATOM 8294 C C . GLN A 1 1045 ? -38.162 25.729 30.604 1.00 90.94 1045 GLN A C 1
ATOM 8296 O O . GLN A 1 1045 ? -37.180 25.402 29.939 1.00 90.94 1045 GLN A O 1
ATOM 8301 N N . PRO A 1 1046 ? -38.037 26.553 31.661 1.00 91.00 1046 PRO A N 1
ATOM 8302 C CA . PRO A 1 1046 ? -36.741 27.060 32.116 1.00 91.00 1046 PRO A CA 1
ATOM 8303 C C . PRO A 1 1046 ? -35.886 25.969 32.783 1.00 91.00 1046 PRO A C 1
ATOM 8305 O O . PRO A 1 1046 ? -36.408 25.047 33.412 1.00 91.00 1046 PRO A O 1
ATOM 8308 N N . LEU A 1 1047 ? -34.563 26.115 32.699 1.00 92.19 1047 LEU A N 1
ATOM 8309 C CA . LEU A 1 1047 ? -33.564 25.266 33.351 1.00 92.19 1047 LEU A CA 1
ATOM 8310 C C . LEU A 1 1047 ? -32.487 26.131 34.021 1.00 92.19 1047 LEU A C 1
ATOM 8312 O O . LEU A 1 1047 ? -32.073 27.162 33.500 1.00 92.19 1047 LEU A O 1
ATOM 8316 N N . GLN A 1 1048 ? -31.985 25.662 35.162 1.00 92.12 1048 GLN A N 1
ATOM 8317 C CA . GLN A 1 1048 ? -30.736 26.137 35.752 1.00 92.12 1048 GLN A CA 1
ATOM 8318 C C . GLN A 1 1048 ? -29.898 24.926 36.173 1.00 92.12 1048 GLN A C 1
ATOM 8320 O O . GLN A 1 1048 ? -30.397 23.999 36.824 1.00 92.12 1048 GLN A O 1
ATOM 8325 N N . ILE A 1 1049 ? -28.623 24.917 35.793 1.00 94.31 1049 ILE A N 1
ATOM 8326 C CA . ILE A 1 1049 ? -27.683 23.866 36.182 1.00 94.31 1049 ILE A CA 1
ATOM 8327 C C . ILE A 1 1049 ? -26.973 24.293 37.469 1.00 94.31 1049 ILE A C 1
ATOM 8329 O O . ILE A 1 1049 ? -26.451 25.405 37.550 1.00 94.31 1049 ILE A O 1
ATOM 8333 N N . SER A 1 1050 ? -26.965 23.425 38.482 1.00 92.12 1050 SER A N 1
ATOM 8334 C CA . SER A 1 1050 ? -26.305 23.685 39.768 1.00 92.12 1050 SER A CA 1
ATOM 8335 C C . SER A 1 1050 ? -24.818 23.273 39.764 1.00 92.12 1050 SER A C 1
ATOM 8337 O O . SER A 1 1050 ? -24.434 22.422 38.959 1.00 92.12 1050 SER A O 1
ATOM 8339 N N . PRO A 1 1051 ? -23.985 23.764 40.707 1.00 87.50 1051 PRO A N 1
ATOM 8340 C CA . PRO A 1 1051 ? -22.579 23.358 40.830 1.00 87.50 1051 PRO A CA 1
ATOM 8341 C C . PRO A 1 1051 ? -22.339 21.850 41.011 1.00 87.50 1051 PRO A C 1
ATOM 8343 O O . PRO A 1 1051 ? -21.250 21.370 40.720 1.00 87.50 1051 PRO A O 1
ATOM 8346 N N . THR A 1 1052 ? -23.322 21.074 41.483 1.00 85.69 1052 THR A N 1
ATOM 8347 C CA . THR A 1 1052 ? -23.208 19.601 41.583 1.00 85.69 1052 THR A CA 1
ATOM 8348 C C . THR A 1 1052 ? -23.779 18.862 40.364 1.00 85.69 1052 THR A C 1
ATOM 8350 O O . THR A 1 1052 ? -23.722 17.630 40.296 1.00 85.69 1052 THR A O 1
ATOM 8353 N N . GLY A 1 1053 ? -24.307 19.600 39.385 1.00 89.69 1053 GLY A N 1
ATOM 8354 C CA . GLY A 1 1053 ? -25.266 19.125 38.389 1.00 89.69 1053 GLY A CA 1
ATOM 8355 C C . GLY A 1 1053 ? -26.715 19.304 38.851 1.00 89.69 1053 GLY A C 1
ATOM 8356 O O . GLY A 1 1053 ? -26.978 19.531 40.036 1.00 89.69 1053 GLY A O 1
ATOM 8357 N N . THR A 1 1054 ? -27.650 19.195 37.913 1.00 93.19 1054 THR A N 1
ATOM 8358 C CA . THR A 1 1054 ? -29.102 19.228 38.142 1.00 93.19 1054 THR A CA 1
ATOM 8359 C C . THR A 1 1054 ? -29.718 17.932 37.619 1.00 93.19 1054 THR A C 1
ATOM 8361 O O . THR A 1 1054 ? -29.558 17.605 36.446 1.00 93.19 1054 THR A O 1
ATOM 8364 N N . ASP A 1 1055 ? -30.443 17.211 38.477 1.00 91.50 1055 ASP A N 1
ATOM 8365 C CA . ASP A 1 1055 ? -31.224 16.038 38.076 1.00 91.50 1055 ASP A CA 1
ATOM 8366 C C . ASP A 1 1055 ? -32.532 16.480 37.403 1.00 91.50 1055 ASP A C 1
ATOM 8368 O O . ASP A 1 1055 ? -33.432 17.013 38.056 1.00 91.50 1055 ASP A O 1
ATOM 8372 N N . PHE A 1 1056 ? -32.666 16.212 36.107 1.00 92.25 1056 PHE A N 1
ATOM 8373 C CA . PHE A 1 1056 ? -33.897 16.387 35.342 1.00 92.25 1056 PHE A CA 1
ATOM 8374 C C . PHE A 1 1056 ? -34.537 15.020 35.070 1.00 92.25 1056 PHE A C 1
ATOM 8376 O O . PHE A 1 1056 ? -33.883 14.127 34.539 1.00 92.25 1056 PHE A O 1
ATOM 8383 N N . THR A 1 1057 ? -35.809 14.829 35.427 1.00 92.50 1057 THR A N 1
ATOM 8384 C CA . THR A 1 1057 ? -36.519 13.562 35.158 1.00 92.50 1057 THR A CA 1
ATOM 8385 C C . THR A 1 1057 ? -37.160 13.613 33.773 1.00 92.50 1057 THR A C 1
ATOM 8387 O O . THR A 1 1057 ? -37.876 14.564 33.469 1.00 92.50 1057 THR A O 1
ATOM 8390 N N . LEU A 1 1058 ? -36.898 12.605 32.939 1.00 91.25 1058 LEU A N 1
ATOM 8391 C CA . LEU A 1 1058 ? -37.447 12.517 31.585 1.00 91.25 1058 LEU A CA 1
ATOM 8392 C C . LEU A 1 1058 ? -38.959 12.250 31.585 1.00 91.25 1058 LEU A C 1
ATOM 8394 O O . LEU A 1 1058 ? -39.512 11.665 32.518 1.00 91.25 1058 LEU A O 1
ATOM 8398 N N . VAL A 1 1059 ? -39.619 12.652 30.497 1.00 88.12 1059 VAL A N 1
ATOM 8399 C CA . VAL A 1 1059 ? -41.044 12.395 30.255 1.00 88.12 1059 VAL A CA 1
ATOM 8400 C C . VAL A 1 1059 ? -41.177 10.995 29.651 1.00 88.12 1059 VAL A C 1
ATOM 8402 O O . VAL A 1 1059 ? -41.063 10.811 28.446 1.00 88.12 1059 VAL A O 1
ATOM 8405 N N . THR A 1 1060 ? -41.360 9.986 30.504 1.00 88.62 1060 THR A N 1
ATOM 8406 C CA . THR A 1 1060 ? -41.354 8.555 30.131 1.00 88.62 1060 THR A CA 1
ATOM 8407 C C . THR A 1 1060 ? -42.753 7.935 30.008 1.00 88.62 1060 THR A C 1
ATOM 8409 O O . THR A 1 1060 ? -42.894 6.722 29.869 1.00 88.62 1060 THR A O 1
ATOM 8412 N N . GLN A 1 1061 ? -43.802 8.762 30.048 1.00 82.00 1061 GLN A N 1
ATOM 8413 C CA . GLN A 1 1061 ? -45.210 8.337 30.039 1.00 82.00 1061 GLN A CA 1
ATOM 8414 C C . GLN A 1 1061 ? -45.731 7.986 28.635 1.00 82.00 1061 GLN A C 1
ATOM 8416 O O . GLN A 1 1061 ? -46.752 7.309 28.507 1.00 82.00 1061 GLN A O 1
ATOM 8421 N N . GLN A 1 1062 ? -45.055 8.465 27.585 1.00 77.62 1062 GLN A N 1
ATOM 8422 C CA . GLN A 1 1062 ? -45.387 8.202 26.185 1.00 77.62 1062 GLN A CA 1
ATOM 8423 C C . GLN A 1 1062 ? -44.187 7.559 25.482 1.00 77.62 1062 GLN A C 1
ATOM 8425 O O . GLN A 1 1062 ? -43.136 8.191 25.395 1.00 77.62 1062 GLN A O 1
ATOM 8430 N N . PRO A 1 1063 ? -44.325 6.316 24.999 1.00 76.31 1063 PRO A N 1
ATOM 8431 C CA . PRO A 1 1063 ? -43.344 5.669 24.134 1.00 76.31 1063 PRO A CA 1
ATOM 8432 C C . PRO A 1 1063 ? -43.159 6.398 22.797 1.00 76.31 1063 PRO A C 1
ATOM 8434 O O . PRO A 1 1063 ? -44.133 6.795 22.161 1.00 76.31 1063 PRO A O 1
ATOM 8437 N N . GLY A 1 1064 ? -41.906 6.587 22.383 1.00 76.19 1064 GLY A N 1
ATOM 8438 C CA . GLY A 1 1064 ? -41.537 7.368 21.199 1.00 76.19 1064 GLY A CA 1
ATOM 8439 C C . GLY A 1 1064 ? -40.077 7.827 21.217 1.00 76.19 1064 GLY A C 1
ATOM 8440 O O . GLY A 1 1064 ? -39.378 7.638 22.216 1.00 76.19 1064 GLY A O 1
ATOM 8441 N N . ASP A 1 1065 ? -39.647 8.441 20.112 1.00 83.56 1065 ASP A N 1
ATOM 8442 C CA . ASP A 1 1065 ? -38.336 9.078 19.959 1.00 83.56 1065 ASP A CA 1
ATOM 8443 C C . ASP A 1 1065 ? -38.450 10.597 20.159 1.00 83.56 1065 ASP A C 1
ATOM 8445 O O . ASP A 1 1065 ? -39.171 11.304 19.441 1.00 83.56 1065 ASP A O 1
ATOM 8449 N N . PHE A 1 1066 ? -37.721 11.105 21.150 1.00 91.12 1066 PHE A N 1
ATOM 8450 C CA . PHE A 1 1066 ? -37.768 12.500 21.575 1.00 91.12 1066 PHE A CA 1
ATOM 8451 C C . PHE A 1 1066 ? -36.376 13.122 21.580 1.00 91.12 1066 PHE A C 1
ATOM 8453 O O . PHE A 1 1066 ? -35.395 12.478 21.953 1.00 91.12 1066 PHE A O 1
ATOM 8460 N N . ILE A 1 1067 ? -36.302 14.413 21.255 1.00 91.50 1067 ILE A N 1
ATOM 8461 C CA . ILE A 1 1067 ? -35.106 15.229 21.468 1.00 91.50 1067 ILE A CA 1
ATOM 8462 C C . ILE A 1 1067 ? -35.418 16.292 22.514 1.00 91.50 1067 ILE A C 1
ATOM 8464 O O . ILE A 1 1067 ? -36.287 17.143 22.329 1.00 91.50 1067 ILE A O 1
ATOM 8468 N N . LEU A 1 1068 ? -34.667 16.275 23.610 1.00 92.56 1068 LEU A N 1
ATOM 8469 C CA . LEU A 1 1068 ? -34.652 17.355 24.585 1.00 92.56 1068 LEU A CA 1
ATOM 8470 C C . LEU A 1 1068 ? -33.523 18.331 24.220 1.00 92.56 1068 LEU A C 1
ATOM 8472 O O . LEU A 1 1068 ? -32.347 17.969 24.236 1.00 92.56 1068 LEU A O 1
ATOM 8476 N N . VAL A 1 1069 ? -33.877 19.560 23.852 1.00 92.31 1069 VAL A N 1
ATOM 8477 C CA . VAL A 1 1069 ? -32.944 20.606 23.413 1.00 92.31 1069 VAL A CA 1
ATOM 8478 C C . VAL A 1 1069 ? -32.680 21.572 24.563 1.00 92.31 1069 VAL A C 1
ATOM 8480 O O . VAL A 1 1069 ? -33.610 22.199 25.063 1.00 92.31 1069 VAL A O 1
ATOM 8483 N N . VAL A 1 1070 ? -31.416 21.723 24.958 1.00 93.00 1070 VAL A N 1
ATOM 8484 C CA . VAL A 1 1070 ? -30.973 22.766 25.895 1.00 93.00 1070 VAL A CA 1
ATOM 8485 C C . VAL A 1 1070 ? -30.614 24.015 25.092 1.00 93.00 1070 VAL A C 1
ATOM 8487 O O . VAL A 1 1070 ? -29.810 23.915 24.164 1.00 93.00 1070 VAL A O 1
ATOM 8490 N N . LYS A 1 1071 ? -31.153 25.182 25.456 1.00 91.75 1071 LYS A N 1
ATOM 8491 C CA . LYS A 1 1071 ? -30.790 26.483 24.864 1.00 91.75 1071 LYS A CA 1
ATOM 8492 C C . LYS A 1 1071 ? -30.386 27.503 25.924 1.00 91.75 1071 LYS A C 1
ATOM 8494 O O . LYS A 1 1071 ? -30.832 27.406 27.066 1.00 91.75 1071 LYS A O 1
ATOM 8499 N N . ASP A 1 1072 ? -29.611 28.503 25.523 1.00 88.25 1072 ASP A N 1
ATOM 8500 C CA . ASP A 1 1072 ? -29.304 29.694 26.320 1.00 88.25 1072 ASP A CA 1
ATOM 8501 C C . ASP A 1 1072 ? -30.334 30.839 26.118 1.00 88.25 1072 ASP A C 1
ATOM 8503 O O . ASP A 1 1072 ? -31.318 30.705 25.386 1.00 88.25 1072 ASP A O 1
ATOM 8507 N N . SER A 1 1073 ? -30.074 31.991 26.747 1.00 83.75 1073 SER A N 1
ATOM 8508 C CA . SER A 1 1073 ? -30.851 33.235 26.611 1.00 83.75 1073 SER A CA 1
ATOM 8509 C C . SER A 1 1073 ? -30.897 33.851 25.200 1.00 83.75 1073 SER A C 1
ATOM 8511 O O . SER A 1 1073 ? -31.825 34.604 24.905 1.00 83.75 1073 SER A O 1
ATOM 8513 N N . GLN A 1 1074 ? -29.913 33.569 24.337 1.00 79.31 1074 GLN A N 1
ATOM 8514 C CA . GLN A 1 1074 ? -29.863 34.028 22.942 1.00 79.31 1074 GLN A CA 1
ATOM 8515 C C . GLN A 1 1074 ? -30.510 33.023 21.970 1.00 79.31 1074 GLN A C 1
ATOM 8517 O O . GLN A 1 1074 ? -30.646 33.310 20.781 1.00 79.31 1074 GLN A O 1
ATOM 8522 N N . GLY A 1 1075 ? -30.925 31.850 22.462 1.00 76.19 1075 GLY A N 1
ATOM 8523 C CA . GLY A 1 1075 ? -31.473 30.755 21.662 1.00 76.19 1075 GLY A CA 1
ATOM 8524 C C . GLY A 1 1075 ? -30.417 29.810 21.076 1.00 76.19 1075 GLY A C 1
ATOM 8525 O O . GLY A 1 1075 ? -30.775 28.924 20.297 1.00 76.19 1075 GLY A O 1
ATOM 8526 N N . GLN A 1 1076 ? -29.140 29.955 21.445 1.00 82.69 1076 GLN A N 1
ATOM 8527 C CA . GLN A 1 1076 ? -28.067 29.046 21.045 1.00 82.69 1076 GLN A CA 1
ATOM 8528 C C . GLN A 1 1076 ? -28.281 27.670 21.686 1.00 82.69 1076 GLN A C 1
ATOM 8530 O O . GLN A 1 1076 ? -28.478 27.554 22.895 1.00 82.69 1076 GLN A O 1
ATOM 8535 N N . VAL A 1 1077 ? -28.225 26.612 20.874 1.00 86.75 1077 VAL A N 1
ATOM 8536 C CA . VAL A 1 1077 ? -28.392 25.227 21.335 1.00 86.75 1077 VAL A CA 1
ATOM 8537 C C . VAL A 1 1077 ? -27.104 24.725 21.990 1.00 86.75 1077 VAL A C 1
ATOM 8539 O O . VAL A 1 1077 ? -26.082 24.589 21.320 1.00 86.75 1077 VAL A O 1
ATOM 8542 N N . LEU A 1 1078 ? -27.179 24.406 23.285 1.00 87.94 1078 LEU A N 1
ATOM 8543 C CA . LEU A 1 1078 ? -26.057 23.930 24.105 1.00 87.94 1078 LEU A CA 1
ATOM 8544 C C . LEU A 1 1078 ? -25.991 22.399 24.224 1.00 87.94 1078 LEU A C 1
ATOM 8546 O O . LEU A 1 1078 ? -24.926 21.857 24.502 1.00 87.94 1078 LEU A O 1
ATOM 8550 N N . ASN A 1 1079 ? -27.113 21.689 24.048 1.00 90.38 1079 ASN A N 1
ATOM 8551 C CA . ASN A 1 1079 ? -27.140 20.226 23.917 1.00 90.38 1079 ASN A CA 1
ATOM 8552 C C . ASN A 1 1079 ? -28.433 19.759 23.203 1.00 90.38 1079 ASN A C 1
ATOM 8554 O O . ASN A 1 1079 ? -29.458 20.440 23.278 1.00 90.38 1079 ASN A O 1
ATOM 8558 N N . ARG A 1 1080 ? -28.404 18.597 22.537 1.00 90.75 1080 ARG A N 1
ATOM 8559 C CA . ARG A 1 1080 ? -29.574 17.888 21.985 1.00 90.75 1080 ARG A CA 1
ATOM 8560 C C . ARG A 1 1080 ? -29.531 16.432 22.443 1.00 90.75 1080 ARG A C 1
ATOM 8562 O O . ARG A 1 1080 ? -28.712 15.650 21.968 1.00 90.75 1080 ARG A O 1
ATOM 8569 N N . ILE A 1 1081 ? -30.425 16.070 23.355 1.00 90.19 1081 ILE A N 1
ATOM 8570 C CA . ILE A 1 1081 ? -30.423 14.772 24.032 1.00 90.19 1081 ILE A CA 1
ATOM 8571 C C . ILE A 1 1081 ? -31.526 13.920 23.412 1.00 90.19 1081 ILE A C 1
ATOM 8573 O O . ILE A 1 1081 ? -32.705 14.131 23.698 1.00 90.19 1081 ILE A O 1
ATOM 8577 N N . SER A 1 1082 ? -31.141 12.985 22.545 1.00 89.56 1082 SER A N 1
ATOM 8578 C CA . SER A 1 1082 ? -32.076 12.010 21.973 1.00 89.56 1082 SER A CA 1
ATOM 8579 C C . SER A 1 1082 ? -32.355 10.905 22.991 1.00 89.56 1082 SER A C 1
ATOM 8581 O O . SER A 1 1082 ? -31.414 10.371 23.583 1.00 89.56 1082 SER A O 1
ATOM 8583 N N . TYR A 1 1083 ? -33.623 10.554 23.196 1.00 90.31 1083 TYR A N 1
ATOM 8584 C CA . TYR A 1 1083 ? -34.018 9.415 24.022 1.00 90.31 1083 TYR A CA 1
ATOM 8585 C C . TYR A 1 1083 ? -35.242 8.693 23.453 1.00 90.31 1083 TYR A C 1
ATOM 8587 O O . TYR A 1 1083 ? -36.166 9.316 22.929 1.00 90.31 1083 TYR A O 1
ATOM 8595 N N . THR A 1 1084 ? -35.236 7.370 23.596 1.00 83.19 1084 THR A N 1
ATOM 8596 C CA . THR A 1 1084 ? -36.285 6.453 23.151 1.00 83.19 1084 THR A CA 1
ATOM 8597 C C . THR A 1 1084 ? -36.962 5.855 24.376 1.00 83.19 1084 THR A C 1
ATOM 8599 O O . THR A 1 1084 ? -36.356 5.099 25.147 1.00 83.19 1084 THR A O 1
ATOM 8602 N N . VAL A 1 1085 ? -38.240 6.176 24.556 1.00 81.88 1085 VAL A N 1
ATOM 8603 C CA . VAL A 1 1085 ? -39.075 5.547 25.583 1.00 81.88 1085 VAL A CA 1
ATOM 8604 C C . VAL A 1 1085 ? -39.579 4.215 25.025 1.00 81.88 1085 VAL A C 1
ATOM 8606 O O . VAL A 1 1085 ? -40.502 4.163 24.219 1.00 81.88 1085 VAL A O 1
ATOM 8609 N N . ALA A 1 1086 ? -38.902 3.149 25.432 1.00 59.88 1086 ALA A N 1
ATOM 8610 C CA . ALA A 1 1086 ? -39.169 1.752 25.127 1.00 59.88 1086 ALA A CA 1
ATOM 8611 C C . ALA A 1 1086 ? -40.207 1.132 26.091 1.00 59.88 1086 ALA A C 1
ATOM 8613 O O . ALA A 1 1086 ? -40.772 1.796 26.962 1.00 59.88 1086 ALA A O 1
ATOM 8614 N N . GLY A 1 1087 ? -40.446 -0.173 25.972 1.00 59.41 1087 GLY A N 1
ATOM 8615 C CA . GLY A 1 1087 ? -41.423 -0.917 26.771 1.00 59.41 1087 GLY A CA 1
ATOM 8616 C C . GLY A 1 1087 ? -42.759 -1.127 26.055 1.00 59.41 1087 GLY A C 1
ATOM 8617 O O . GLY A 1 1087 ? -42.913 -0.804 24.880 1.00 59.41 1087 GLY A O 1
ATOM 8618 N N . ASN A 1 1088 ? -43.717 -1.727 26.763 1.00 47.88 1088 ASN A N 1
ATOM 8619 C CA . ASN A 1 1088 ? -44.906 -2.343 26.172 1.00 47.88 1088 ASN A CA 1
ATOM 8620 C C . ASN A 1 1088 ? -45.932 -1.315 25.643 1.00 47.88 1088 ASN A C 1
ATOM 8622 O O . ASN A 1 1088 ? -46.915 -0.983 26.310 1.00 47.88 1088 ASN A O 1
ATOM 8626 N N . ALA A 1 1089 ? -45.686 -0.813 24.434 1.00 48.50 1089 ALA A N 1
ATOM 8627 C CA . ALA A 1 1089 ? -46.587 -0.008 23.614 1.00 48.50 1089 ALA A CA 1
ATOM 8628 C C . ALA A 1 1089 ? -46.117 -0.007 22.150 1.00 48.50 1089 ALA A C 1
ATOM 8630 O O . ALA A 1 1089 ? -44.984 -0.383 21.858 1.00 48.50 1089 ALA A O 1
ATOM 8631 N N . ASN A 1 1090 ? -46.968 0.489 21.253 1.00 49.25 1090 ASN A N 1
ATOM 8632 C CA . ASN A 1 1090 ? -46.675 0.581 19.826 1.00 49.25 1090 ASN A CA 1
ATOM 8633 C C . ASN A 1 1090 ? -46.034 1.947 19.527 1.00 49.25 1090 ASN A C 1
ATOM 8635 O O . ASN A 1 1090 ? -46.639 2.984 19.800 1.00 49.25 1090 ASN A O 1
ATOM 8639 N N . LEU A 1 1091 ? -44.816 1.946 18.980 1.00 54.81 1091 LEU A N 1
ATOM 8640 C CA . LEU A 1 1091 ? -44.076 3.162 18.622 1.00 54.81 1091 LEU A CA 1
ATOM 8641 C C . LEU A 1 1091 ? -44.569 3.764 17.294 1.00 54.81 1091 LEU A C 1
ATOM 8643 O O . LEU A 1 1091 ? -45.077 3.056 16.422 1.00 54.81 1091 LEU A O 1
ATOM 8647 N N . THR A 1 1092 ? -44.393 5.076 17.117 1.00 52.91 1092 THR A N 1
ATOM 8648 C CA . THR A 1 1092 ? -44.773 5.779 15.881 1.00 52.91 1092 THR A CA 1
ATOM 8649 C C . THR A 1 1092 ? -43.966 5.267 14.684 1.00 52.91 1092 THR A C 1
ATOM 8651 O O . THR A 1 1092 ? -42.739 5.228 14.707 1.00 52.91 1092 THR A O 1
ATOM 8654 N N . ARG A 1 1093 ? -44.672 4.888 13.614 1.00 48.19 1093 ARG A N 1
ATOM 8655 C CA . ARG A 1 1093 ? -44.125 4.212 12.430 1.00 48.19 1093 ARG A CA 1
ATOM 8656 C C . ARG A 1 1093 ? -43.130 5.093 11.656 1.00 48.19 1093 ARG A C 1
ATOM 8658 O O . ARG A 1 1093 ? -43.545 6.036 10.981 1.00 48.19 1093 ARG A O 1
ATOM 8665 N N . SER A 1 1094 ? -41.842 4.749 11.673 1.00 48.38 1094 SER A N 1
ATOM 8666 C CA . SER A 1 1094 ? -40.915 5.187 10.622 1.00 48.38 1094 SER A CA 1
ATOM 8667 C C . SER A 1 1094 ? -41.163 4.371 9.346 1.00 48.38 1094 SER A C 1
ATOM 8669 O O . SER A 1 1094 ? -41.622 3.231 9.398 1.00 48.38 1094 SER A O 1
ATOM 8671 N N . LEU A 1 1095 ? -40.893 4.962 8.180 1.00 45.69 1095 LEU A N 1
ATOM 8672 C CA . LEU A 1 1095 ? -41.121 4.326 6.871 1.00 45.69 1095 LEU A CA 1
ATOM 8673 C C . LEU A 1 1095 ? -39.852 3.638 6.327 1.00 45.69 1095 LEU A C 1
ATOM 8675 O O . LEU A 1 1095 ? -39.665 3.513 5.116 1.00 45.69 1095 LEU A O 1
ATOM 8679 N N . ASP A 1 1096 ? -38.970 3.234 7.242 1.00 47.22 1096 ASP A N 1
ATOM 8680 C CA . ASP A 1 1096 ? -37.720 2.545 6.939 1.00 47.22 1096 ASP A CA 1
ATOM 8681 C C . ASP A 1 1096 ? -37.983 1.046 6.733 1.00 47.22 1096 ASP A C 1
ATOM 8683 O O . ASP A 1 1096 ? -38.793 0.435 7.433 1.00 47.22 1096 ASP A O 1
ATOM 8687 N N . ARG A 1 1097 ? -37.375 0.465 5.700 1.00 50.31 1097 ARG A N 1
ATOM 8688 C CA . ARG A 1 1097 ? -37.882 -0.759 5.049 1.00 50.31 1097 ARG A CA 1
ATOM 8689 C C . ARG A 1 1097 ? -37.201 -2.046 5.521 1.00 50.31 1097 ARG A C 1
ATOM 8691 O O . ARG A 1 1097 ? -37.614 -3.129 5.116 1.00 50.31 1097 ARG A O 1
ATOM 8698 N N . ASN A 1 1098 ? -36.174 -1.931 6.360 1.00 51.94 1098 ASN A N 1
ATOM 8699 C CA . ASN A 1 1098 ? -35.330 -3.047 6.783 1.00 51.94 1098 ASN A CA 1
ATOM 8700 C C . ASN A 1 1098 ? -35.841 -3.678 8.087 1.00 51.94 1098 ASN A C 1
ATOM 8702 O O . ASN A 1 1098 ? -36.095 -2.992 9.074 1.00 51.94 1098 ASN A O 1
ATOM 8706 N N . THR A 1 1099 ? -35.975 -5.003 8.107 1.00 52.88 1099 THR A N 1
ATOM 8707 C CA . THR A 1 1099 ? -36.664 -5.750 9.175 1.00 52.88 1099 THR A CA 1
ATOM 8708 C C . THR A 1 1099 ? -35.702 -6.297 10.230 1.00 52.88 1099 THR A C 1
ATOM 8710 O O . THR A 1 1099 ? -35.811 -7.445 10.665 1.00 52.88 1099 THR A O 1
ATOM 8713 N N . GLU A 1 1100 ? -34.725 -5.482 10.610 1.00 67.06 1100 GLU A N 1
ATOM 8714 C CA . GLU A 1 1100 ? -33.630 -5.842 11.514 1.00 67.06 1100 GLU A CA 1
ATOM 8715 C C . GLU A 1 1100 ? -34.054 -5.702 12.984 1.00 67.06 1100 GLU A C 1
ATOM 8717 O O . GLU A 1 1100 ? -34.701 -4.727 13.376 1.00 67.06 1100 GLU A O 1
ATOM 8722 N N . LEU A 1 1101 ? -33.690 -6.684 13.810 1.00 75.81 1101 LEU A N 1
ATOM 8723 C CA . LEU A 1 1101 ? -34.047 -6.715 15.226 1.00 75.81 1101 LEU A CA 1
ATOM 8724 C C . LEU A 1 1101 ? -33.035 -5.876 16.018 1.00 75.81 1101 LEU A C 1
ATOM 8726 O O . LEU A 1 1101 ? -31.867 -6.252 16.140 1.00 75.81 1101 LEU A O 1
ATOM 8730 N N . LYS A 1 1102 ? -33.462 -4.734 16.566 1.00 78.75 1102 LYS A N 1
ATOM 8731 C CA . LYS A 1 1102 ? -32.567 -3.845 17.324 1.00 78.75 1102 LYS A CA 1
ATOM 8732 C C . LYS A 1 1102 ? -32.301 -4.440 18.710 1.00 78.75 1102 LYS A C 1
ATOM 8734 O O . LYS A 1 1102 ? -33.176 -4.434 19.576 1.00 78.75 1102 LYS A O 1
ATOM 8739 N N . LEU A 1 1103 ? -31.083 -4.946 18.901 1.00 85.31 1103 LEU A N 1
ATOM 8740 C CA . LEU A 1 1103 ? -30.606 -5.575 20.134 1.00 85.31 1103 LEU A CA 1
ATOM 8741 C C . LEU A 1 1103 ? -29.671 -4.648 20.924 1.00 85.31 1103 LEU A C 1
ATOM 8743 O O . LEU A 1 1103 ? -28.848 -3.953 20.328 1.00 85.31 1103 LEU A O 1
ATOM 8747 N N . LYS A 1 1104 ? -29.724 -4.701 22.262 1.00 80.06 1104 LYS A N 1
ATOM 8748 C CA . LYS A 1 1104 ? -28.723 -4.082 23.159 1.00 80.06 1104 LYS A CA 1
ATOM 8749 C C . LYS A 1 1104 ? -28.377 -4.981 24.345 1.00 80.06 1104 LYS A C 1
ATOM 8751 O O . LYS A 1 1104 ? -29.281 -5.553 24.948 1.00 80.06 1104 LYS A O 1
ATOM 8756 N N . LEU A 1 1105 ? -27.085 -5.094 24.672 1.00 87.62 1105 LEU A N 1
ATOM 8757 C CA . LEU A 1 1105 ? -26.595 -5.818 25.855 1.00 87.62 1105 LEU A CA 1
ATOM 8758 C C . LEU A 1 1105 ? -26.366 -4.868 27.038 1.00 87.62 1105 LEU A C 1
ATOM 8760 O O . LEU A 1 1105 ? -26.150 -3.672 26.847 1.00 87.62 1105 LEU A O 1
ATOM 8764 N N . ASN A 1 1106 ? -26.346 -5.408 28.258 1.00 85.06 1106 ASN A N 1
ATOM 8765 C CA . ASN A 1 1106 ? -26.019 -4.643 29.466 1.00 85.06 1106 ASN A CA 1
ATOM 8766 C C . ASN A 1 1106 ? -24.514 -4.361 29.678 1.00 85.06 1106 ASN A C 1
ATOM 8768 O O . ASN A 1 1106 ? -24.190 -3.447 30.433 1.00 85.06 1106 ASN A O 1
ATOM 8772 N N . GLN A 1 1107 ? -23.601 -5.116 29.053 1.00 81.56 1107 GLN A N 1
ATOM 8773 C CA . GLN A 1 1107 ? -22.139 -4.927 29.132 1.00 81.56 1107 GLN A CA 1
ATOM 8774 C C . GLN A 1 1107 ? -21.460 -5.321 27.799 1.00 81.56 1107 GLN A C 1
ATOM 8776 O O . GLN A 1 1107 ? -22.107 -5.862 26.905 1.00 81.56 1107 GLN A O 1
ATOM 8781 N N . ALA A 1 1108 ? -20.152 -5.060 27.662 1.00 71.25 1108 ALA A N 1
ATOM 8782 C CA . ALA A 1 1108 ? -19.360 -5.382 26.459 1.00 71.25 1108 ALA A CA 1
ATOM 8783 C C . ALA A 1 1108 ? -18.264 -6.452 26.680 1.00 71.25 1108 ALA A C 1
ATOM 8785 O O . ALA A 1 1108 ? -17.868 -7.148 25.742 1.00 71.25 1108 ALA A O 1
ATOM 8786 N N . GLU A 1 1109 ? -17.782 -6.603 27.916 1.00 85.62 1109 GLU A N 1
ATOM 8787 C CA . GLU A 1 1109 ? -16.855 -7.651 28.359 1.00 85.62 1109 GLU A CA 1
ATOM 8788 C C . GLU A 1 1109 ? -17.455 -8.309 29.606 1.00 85.62 1109 GLU A C 1
ATOM 8790 O O . GLU A 1 1109 ? -17.910 -7.603 30.502 1.00 85.62 1109 GLU A O 1
ATOM 8795 N N . TYR A 1 1110 ? -17.455 -9.641 29.653 1.00 90.00 1110 TYR A N 1
ATOM 8796 C CA . TYR A 1 1110 ? -18.058 -10.439 30.724 1.00 90.00 1110 TYR A CA 1
ATOM 8797 C C . TYR A 1 1110 ? -17.061 -11.454 31.304 1.00 90.00 1110 TYR A C 1
ATOM 8799 O O . TYR A 1 1110 ? -16.027 -11.775 30.700 1.00 90.00 1110 TYR A O 1
ATOM 8807 N N . LEU A 1 1111 ? -17.393 -12.015 32.466 1.00 87.62 1111 LEU A N 1
ATOM 8808 C CA . LEU A 1 1111 ? -16.715 -13.180 33.032 1.00 87.62 1111 LEU A CA 1
ATOM 8809 C C . LEU A 1 1111 ? -17.392 -14.500 32.619 1.00 87.62 1111 LEU A C 1
ATOM 8811 O O . LEU A 1 1111 ? -18.569 -14.569 32.263 1.00 87.62 1111 LEU A O 1
ATOM 8815 N N . GLN A 1 1112 ? -16.627 -15.591 32.696 1.00 86.25 1112 GLN A N 1
ATOM 8816 C CA . GLN A 1 1112 ? -17.130 -16.949 32.477 1.00 86.25 1112 GLN A CA 1
ATOM 8817 C C . GLN A 1 1112 ? -18.254 -17.285 33.473 1.00 86.25 1112 GLN A C 1
ATOM 8819 O O . GLN A 1 1112 ? -18.051 -17.234 34.685 1.00 86.25 1112 GLN A O 1
ATOM 8824 N N . GLY A 1 1113 ? -19.431 -17.671 32.965 1.00 87.38 1113 GLY A N 1
ATOM 8825 C CA . GLY A 1 1113 ? -20.595 -18.036 33.787 1.00 87.38 1113 GLY A CA 1
ATOM 8826 C C . GLY A 1 1113 ? -21.596 -16.908 34.085 1.00 87.38 1113 GLY A C 1
ATOM 8827 O O . GLY A 1 1113 ? -22.590 -17.170 34.769 1.00 87.38 1113 GLY A O 1
ATOM 8828 N N . GLU A 1 1114 ? -21.350 -15.685 33.608 1.00 89.69 1114 GLU A N 1
ATOM 8829 C CA . GLU A 1 1114 ? -22.183 -14.496 33.856 1.00 89.69 1114 GLU A CA 1
ATOM 8830 C C . GLU A 1 1114 ? -23.485 -14.477 33.021 1.00 89.69 1114 GLU A C 1
ATOM 8832 O O . GLU A 1 1114 ? -23.631 -15.231 32.054 1.00 89.69 1114 GLU A O 1
ATOM 8837 N N . GLU A 1 1115 ? -24.458 -13.640 33.402 1.00 91.56 1115 GLU A N 1
ATOM 8838 C CA . GLU A 1 1115 ? -25.722 -13.457 32.671 1.00 91.56 1115 GLU A CA 1
ATOM 8839 C C . GLU A 1 1115 ? -25.752 -12.147 31.880 1.00 91.56 1115 GLU A C 1
ATOM 8841 O O . GLU A 1 1115 ? -25.471 -11.064 32.395 1.00 91.56 1115 GLU A O 1
ATOM 8846 N N . ILE A 1 1116 ? -26.144 -12.274 30.615 1.00 90.06 1116 ILE A N 1
ATOM 8847 C CA . ILE A 1 1116 ? -26.341 -11.186 29.664 1.00 90.06 1116 ILE A CA 1
ATOM 8848 C C . ILE A 1 1116 ? -27.822 -10.801 29.710 1.00 90.06 1116 ILE A C 1
ATOM 8850 O O . ILE A 1 1116 ? -28.689 -11.650 29.484 1.00 90.06 1116 ILE A O 1
ATOM 8854 N N . GLU A 1 1117 ? -28.118 -9.527 29.975 1.00 90.50 1117 GLU A N 1
ATOM 8855 C CA . GLU A 1 1117 ? -29.446 -8.960 29.712 1.00 90.50 1117 GLU A CA 1
ATOM 8856 C C . GLU A 1 1117 ? -29.482 -8.408 28.286 1.00 90.50 1117 GLU A C 1
ATOM 8858 O O . GLU A 1 1117 ? -28.536 -7.749 27.854 1.00 90.50 1117 GLU A O 1
ATOM 8863 N N . ILE A 1 1118 ? -30.569 -8.683 27.566 1.00 88.69 1118 ILE A N 1
ATOM 8864 C CA . ILE A 1 1118 ? -30.753 -8.333 26.158 1.00 88.69 1118 ILE A CA 1
ATOM 8865 C C . ILE A 1 1118 ? -32.050 -7.536 26.035 1.00 88.69 1118 ILE A C 1
ATOM 8867 O O . ILE A 1 1118 ? -33.135 -8.089 26.224 1.00 88.69 1118 ILE A O 1
ATOM 8871 N N . ALA A 1 1119 ? -31.955 -6.254 25.700 1.00 84.69 1119 ALA A N 1
ATOM 8872 C CA . ALA A 1 1119 ? -33.100 -5.474 25.245 1.00 84.69 1119 ALA A CA 1
ATOM 8873 C C . ALA A 1 1119 ? -33.351 -5.749 23.754 1.00 84.69 1119 ALA A C 1
ATOM 8875 O O . ALA A 1 1119 ? -32.405 -5.811 22.965 1.00 84.69 1119 ALA A O 1
ATOM 8876 N N . ILE A 1 1120 ? -34.618 -5.943 23.389 1.00 83.00 1120 ILE A N 1
ATOM 8877 C CA . ILE A 1 1120 ? -35.065 -6.383 22.065 1.00 83.00 1120 ILE A CA 1
ATOM 8878 C C . ILE A 1 1120 ? -36.194 -5.460 21.606 1.00 83.00 1120 ILE A C 1
ATOM 8880 O O . ILE A 1 1120 ? -37.329 -5.591 22.070 1.00 83.00 1120 ILE A O 1
ATOM 8884 N N . ASN A 1 1121 ? -35.894 -4.562 20.669 1.00 79.12 1121 ASN A N 1
ATOM 8885 C CA . ASN A 1 1121 ? -36.911 -3.787 19.962 1.00 79.12 1121 ASN A CA 1
ATOM 8886 C C . ASN A 1 1121 ? -37.252 -4.530 18.668 1.00 79.12 1121 ASN A C 1
ATOM 8888 O O . ASN A 1 1121 ? -36.449 -4.585 17.732 1.00 79.12 1121 ASN A O 1
ATOM 8892 N N . ALA A 1 1122 ? -38.437 -5.135 18.656 1.00 78.94 1122 ALA A N 1
ATOM 8893 C CA . ALA A 1 1122 ? -38.958 -5.912 17.545 1.00 78.94 1122 ALA A CA 1
ATOM 8894 C C . ALA A 1 1122 ? -39.926 -5.068 16.703 1.00 78.94 1122 ALA A C 1
ATOM 8896 O O . ALA A 1 1122 ? -40.682 -4.278 17.264 1.00 78.94 1122 ALA A O 1
ATOM 8897 N N . PRO A 1 1123 ? -39.978 -5.250 15.374 1.00 74.31 1123 PRO A N 1
ATOM 8898 C CA . PRO A 1 1123 ? -40.923 -4.520 14.527 1.00 74.31 1123 PRO A CA 1
ATOM 8899 C C . PRO A 1 1123 ? -42.409 -4.832 14.795 1.00 74.31 1123 PRO A C 1
ATOM 8901 O O . PRO A 1 1123 ? -43.269 -4.135 14.270 1.00 74.31 1123 PRO A O 1
ATOM 8904 N N . TYR A 1 1124 ? -42.719 -5.863 15.588 1.00 84.12 1124 TYR A N 1
ATOM 8905 C CA . TYR A 1 1124 ? -44.071 -6.371 15.847 1.00 84.12 1124 TYR A CA 1
ATOM 8906 C C . TYR A 1 1124 ? -44.128 -7.212 17.136 1.00 84.12 1124 TYR A C 1
ATOM 8908 O O . TYR A 1 1124 ? -43.095 -7.469 17.756 1.00 84.12 1124 TYR A O 1
ATOM 8916 N N . ALA A 1 1125 ? -45.324 -7.663 17.530 1.00 83.94 1125 ALA A N 1
ATOM 8917 C CA . ALA A 1 1125 ? -45.515 -8.709 18.543 1.00 83.94 1125 ALA A CA 1
ATOM 8918 C C . ALA A 1 1125 ? -45.197 -10.113 17.980 1.00 83.94 1125 ALA A C 1
ATOM 8920 O O . ALA A 1 1125 ? -45.282 -10.330 16.766 1.00 83.94 1125 ALA A O 1
ATOM 8921 N N . GLY A 1 1126 ? -44.831 -11.072 18.838 1.00 89.62 1126 GLY A N 1
ATOM 8922 C CA . GLY A 1 1126 ? -44.418 -12.408 18.393 1.00 89.62 1126 GLY A CA 1
ATOM 8923 C C . GLY A 1 1126 ? -43.609 -13.237 19.398 1.00 89.62 1126 GLY A C 1
ATOM 8924 O O . GLY A 1 1126 ? -43.533 -12.917 20.584 1.00 89.62 1126 GLY A O 1
ATOM 8925 N N . SER A 1 1127 ? -42.976 -14.307 18.911 1.00 92.94 1127 SER A N 1
ATOM 8926 C CA . SER A 1 1127 ? -42.159 -15.249 19.699 1.00 92.94 1127 SER A CA 1
ATOM 8927 C C . SER A 1 1127 ? -40.773 -15.433 19.093 1.00 92.94 1127 SER A C 1
ATOM 8929 O O . SER A 1 1127 ? -40.624 -15.412 17.875 1.00 92.94 1127 SER A O 1
ATOM 8931 N N . GLY A 1 1128 ? -39.745 -15.662 19.912 1.00 91.50 1128 GLY A N 1
ATOM 8932 C CA . GLY A 1 1128 ? -38.377 -15.793 19.411 1.00 91.50 1128 GLY A CA 1
ATOM 8933 C C . GLY A 1 1128 ? -37.461 -16.732 20.183 1.00 91.50 1128 GLY A C 1
ATOM 8934 O O . GLY A 1 1128 ? -37.737 -17.146 21.309 1.00 91.50 1128 GLY A O 1
ATOM 8935 N N . LEU A 1 1129 ? -36.340 -17.041 19.539 1.00 95.06 1129 LEU A N 1
ATOM 8936 C CA . LEU A 1 1129 ? -35.257 -17.888 20.021 1.00 95.06 1129 LEU A CA 1
ATOM 8937 C C . LEU A 1 1129 ? -33.990 -17.040 20.186 1.00 95.06 1129 LEU A C 1
ATOM 8939 O O . LEU A 1 1129 ? -33.527 -16.409 19.236 1.00 95.06 1129 LEU A O 1
ATOM 8943 N N . ILE A 1 1130 ? -33.427 -17.045 21.392 1.00 95.06 1130 ILE A N 1
ATOM 8944 C CA . ILE A 1 1130 ? -32.134 -16.441 21.735 1.00 95.06 1130 ILE A CA 1
ATOM 8945 C C . ILE A 1 1130 ? -31.098 -17.557 21.810 1.00 95.06 1130 ILE A C 1
ATOM 8947 O O . ILE A 1 1130 ? -31.358 -18.602 22.407 1.00 95.06 1130 ILE A O 1
ATOM 8951 N N . THR A 1 1131 ? -29.917 -17.322 21.247 1.00 96.81 1131 THR A N 1
ATOM 8952 C CA . THR A 1 1131 ? -28.801 -18.276 21.205 1.00 96.81 1131 THR A CA 1
ATOM 8953 C C . THR A 1 1131 ? -27.475 -17.592 21.545 1.00 96.81 1131 THR A C 1
ATOM 8955 O O . THR A 1 1131 ? -27.228 -16.484 21.068 1.00 96.81 1131 THR A O 1
ATOM 8958 N N . ILE A 1 1132 ? -26.625 -18.246 22.352 1.00 96.38 1132 ILE A N 1
ATOM 8959 C CA . ILE A 1 1132 ? -25.193 -17.909 22.466 1.00 96.38 1132 ILE A CA 1
ATOM 8960 C C . ILE A 1 1132 ? -24.424 -18.777 21.472 1.00 96.38 1132 ILE A C 1
ATOM 8962 O O . ILE A 1 1132 ? -24.517 -20.005 21.539 1.00 96.38 1132 ILE A O 1
ATOM 8966 N N . GLU A 1 1133 ? -23.663 -18.158 20.571 1.00 95.31 1133 GLU A N 1
ATOM 8967 C CA . GLU A 1 1133 ? -23.057 -18.838 19.417 1.00 95.31 1133 GLU A CA 1
ATOM 8968 C C . GLU A 1 1133 ? -21.611 -18.406 19.136 1.00 95.31 1133 GLU A C 1
ATOM 8970 O O . GLU A 1 1133 ? -21.163 -17.352 19.596 1.00 95.31 1133 GLU A O 1
ATOM 8975 N N . LYS A 1 1134 ? -20.884 -19.249 18.387 1.00 93.56 1134 LYS A N 1
ATOM 8976 C CA . LYS A 1 1134 ? -19.591 -18.955 17.737 1.00 93.56 1134 LYS A CA 1
ATOM 8977 C C . LYS A 1 1134 ? -19.293 -20.016 16.664 1.00 93.56 1134 LYS A C 1
ATOM 8979 O O . LYS A 1 1134 ? -19.700 -19.852 15.524 1.00 93.56 1134 LYS A O 1
ATOM 8984 N N . ASP A 1 1135 ? -18.688 -21.138 17.057 1.00 92.50 1135 ASP A N 1
ATOM 8985 C CA . ASP A 1 1135 ? -18.500 -22.365 16.262 1.00 92.50 1135 ASP A CA 1
ATOM 8986 C C . ASP A 1 1135 ? -19.732 -23.283 16.275 1.00 92.50 1135 ASP A C 1
ATOM 8988 O O . ASP A 1 1135 ? -19.934 -24.096 15.374 1.00 92.50 1135 ASP A O 1
ATOM 8992 N N . LYS A 1 1136 ? -20.556 -23.165 17.317 1.00 93.38 1136 LYS A N 1
ATOM 8993 C CA . LYS A 1 1136 ? -21.765 -23.959 17.568 1.00 93.38 1136 LYS A CA 1
ATOM 8994 C C . LYS A 1 1136 ? -22.741 -23.183 18.445 1.00 93.38 1136 LYS A C 1
ATOM 8996 O O . LYS A 1 1136 ? -22.381 -22.138 18.996 1.00 93.38 1136 LYS A O 1
ATOM 9001 N N . VAL A 1 1137 ? -23.938 -23.733 18.637 1.00 94.31 1137 VAL A N 1
ATOM 9002 C CA . VAL A 1 1137 ? -24.851 -23.290 19.698 1.00 94.31 1137 VAL A CA 1
ATOM 9003 C C . VAL A 1 1137 ? -24.283 -23.723 21.052 1.00 94.31 1137 VAL A C 1
ATOM 9005 O O . VAL A 1 1137 ? -24.062 -24.908 21.299 1.00 94.31 1137 VAL A O 1
ATOM 9008 N N . TYR A 1 1138 ? -24.036 -22.766 21.942 1.00 92.44 1138 TYR A N 1
ATOM 9009 C CA . TYR A 1 1138 ? -23.545 -23.018 23.300 1.00 92.44 1138 TYR A CA 1
ATOM 9010 C C . TYR A 1 1138 ? -24.672 -23.054 24.342 1.00 92.44 1138 TYR A C 1
ATOM 9012 O O . TYR A 1 1138 ? -24.601 -23.814 25.309 1.00 92.44 1138 TYR A O 1
ATOM 9020 N N . SER A 1 1139 ? -25.703 -2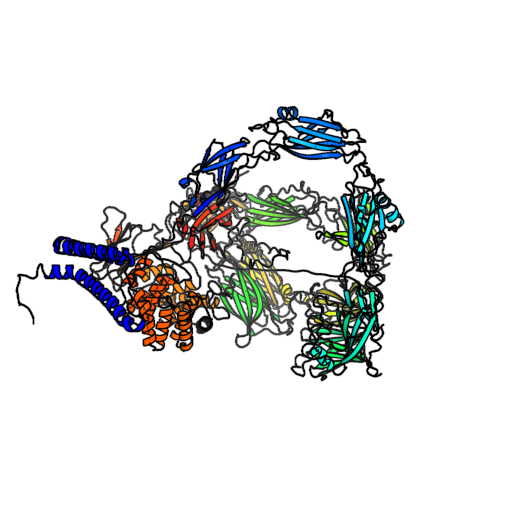2.226 24.166 1.00 93.62 1139 SER A N 1
ATOM 9021 C CA . SER A 1 1139 ? -26.925 -22.213 24.977 1.00 93.62 1139 SER A CA 1
ATOM 9022 C C . SER A 1 1139 ? -28.065 -21.542 24.204 1.00 93.62 1139 SER A C 1
ATOM 9024 O O . SER A 1 1139 ? -27.815 -20.765 23.280 1.00 93.62 1139 SER A O 1
ATOM 9026 N N . TRP A 1 1140 ? -29.318 -21.852 24.555 1.00 95.19 1140 TRP A N 1
ATOM 9027 C CA . TRP A 1 1140 ? -30.503 -21.289 23.899 1.00 95.19 1140 TRP A CA 1
ATOM 9028 C C . TRP A 1 1140 ? -31.693 -21.107 24.847 1.00 95.19 1140 TRP A C 1
ATOM 9030 O O . TRP A 1 1140 ? -31.832 -21.834 25.837 1.00 95.19 1140 TRP A O 1
ATOM 9040 N N . GLN A 1 1141 ? -32.576 -20.161 24.516 1.00 93.88 1141 GLN A N 1
ATOM 9041 C CA . GLN A 1 1141 ? -33.800 -19.866 25.263 1.00 93.88 1141 GLN A CA 1
ATOM 9042 C C . GLN A 1 1141 ? -34.909 -19.318 24.351 1.00 93.88 1141 GLN A C 1
ATOM 9044 O O . GLN A 1 1141 ? -34.667 -18.423 23.546 1.00 93.88 1141 GLN A O 1
ATOM 9049 N N . TRP A 1 1142 ? -36.131 -19.832 24.511 1.00 93.94 1142 TRP A N 1
ATOM 9050 C CA . TRP A 1 1142 ? -37.340 -19.299 23.872 1.00 93.94 1142 TRP A CA 1
ATOM 9051 C C . TRP A 1 1142 ? -37.959 -18.165 24.700 1.00 93.94 1142 TRP A C 1
ATOM 9053 O O . TRP A 1 1142 ? -37.900 -18.204 25.931 1.00 93.94 1142 TRP A O 1
ATOM 9063 N N . PHE A 1 1143 ? -38.603 -17.203 24.039 1.00 92.81 1143 PHE A N 1
ATOM 9064 C CA . PHE A 1 1143 ? -39.400 -16.144 24.665 1.00 92.81 1143 PHE A CA 1
ATOM 9065 C C . PHE A 1 1143 ? -40.599 -15.731 23.792 1.00 92.81 1143 PHE A C 1
ATOM 9067 O O . PHE A 1 1143 ? -40.664 -16.064 22.610 1.00 92.81 1143 PHE A O 1
ATOM 9074 N N . HIS A 1 1144 ? -41.530 -14.981 24.384 1.00 91.06 1144 HIS A N 1
ATOM 9075 C CA . HIS A 1 1144 ? -42.676 -14.351 23.721 1.00 91.06 1144 HIS A CA 1
ATOM 9076 C C . HIS A 1 1144 ? -42.748 -12.866 24.113 1.00 91.06 1144 HIS A C 1
ATOM 9078 O O . HIS A 1 1144 ? -42.237 -12.488 25.172 1.00 91.06 1144 HIS A O 1
ATOM 9084 N N . SER A 1 1145 ? -43.350 -12.032 23.265 1.00 86.38 1145 SER A N 1
ATOM 9085 C CA . SER A 1 1145 ? -43.592 -10.612 23.519 1.00 86.38 1145 SER A CA 1
ATOM 9086 C C . SER A 1 1145 ? -44.863 -10.134 22.817 1.00 86.38 1145 SER A C 1
ATOM 9088 O O . SER A 1 1145 ? -44.902 -10.054 21.589 1.00 86.38 1145 SER A O 1
ATOM 9090 N N . ASP A 1 1146 ? -45.853 -9.706 23.601 1.00 77.69 1146 ASP A N 1
ATOM 9091 C CA . ASP A 1 1146 ? -47.089 -9.064 23.129 1.00 77.69 1146 ASP A CA 1
ATOM 9092 C C . ASP A 1 1146 ? -46.858 -7.681 22.474 1.00 77.69 1146 ASP A C 1
ATOM 9094 O O . ASP A 1 1146 ? -47.800 -7.056 21.990 1.00 77.69 1146 ASP A O 1
ATOM 9098 N N . THR A 1 1147 ? -45.626 -7.153 22.496 1.00 76.38 1147 THR A N 1
ATOM 9099 C CA . THR A 1 1147 ? -45.298 -5.781 22.064 1.00 76.38 1147 THR A CA 1
ATOM 9100 C C . THR A 1 1147 ? -43.962 -5.662 21.330 1.00 76.38 1147 THR A C 1
ATOM 9102 O O . THR A 1 1147 ? -43.063 -6.484 21.508 1.00 76.38 1147 THR A O 1
ATOM 9105 N N . THR A 1 1148 ? -43.793 -4.561 20.588 1.00 75.12 1148 THR A N 1
ATOM 9106 C CA . THR A 1 1148 ? -42.605 -4.176 19.789 1.00 75.12 1148 THR A CA 1
ATOM 9107 C C . THR A 1 1148 ? -41.321 -3.904 20.598 1.00 75.12 1148 THR A C 1
ATOM 9109 O O . THR A 1 1148 ? -40.329 -3.400 20.076 1.00 75.12 1148 THR A O 1
ATOM 9112 N N . SER A 1 1149 ? -41.315 -4.192 21.897 1.00 75.50 1149 SER A N 1
ATOM 9113 C CA . SER A 1 1149 ? -40.207 -3.937 22.820 1.00 75.50 1149 SER A CA 1
ATOM 9114 C C . SER A 1 1149 ? -40.278 -4.932 23.978 1.00 75.50 1149 SER A C 1
ATOM 9116 O O . SER A 1 1149 ? -41.344 -5.095 24.572 1.00 75.50 1149 SER A O 1
ATOM 9118 N N . SER A 1 1150 ? -39.161 -5.580 24.316 1.00 81.88 1150 SER A N 1
ATOM 9119 C CA . SER A 1 1150 ? -39.043 -6.482 25.475 1.00 81.88 1150 SER A CA 1
ATOM 9120 C C . SER A 1 1150 ? -37.602 -6.578 25.999 1.00 81.88 1150 SER A C 1
ATOM 9122 O O . SER A 1 1150 ? -36.664 -6.123 25.346 1.00 81.88 1150 SER A O 1
ATOM 9124 N N . VAL A 1 1151 ? -37.415 -7.186 27.177 1.00 86.44 1151 VAL A N 1
ATOM 9125 C CA . VAL A 1 1151 ? -36.091 -7.490 27.752 1.00 86.44 1151 VAL A CA 1
ATOM 9126 C C . VAL A 1 1151 ? -36.029 -8.963 28.145 1.00 86.44 1151 VAL A C 1
ATOM 9128 O O . VAL A 1 1151 ? -36.951 -9.476 28.776 1.00 86.44 1151 VAL A O 1
ATOM 9131 N N . GLN A 1 1152 ? -34.937 -9.633 27.786 1.00 91.62 1152 GLN A N 1
ATOM 9132 C CA . GLN A 1 1152 ? -34.702 -11.064 27.992 1.00 91.62 1152 GLN A CA 1
ATOM 9133 C C . GLN A 1 1152 ? -33.323 -11.306 28.635 1.00 91.62 1152 GLN A C 1
ATOM 9135 O O . GLN A 1 1152 ? -32.512 -10.387 28.748 1.00 91.62 1152 GLN A O 1
ATOM 9140 N N . ARG A 1 1153 ? -33.041 -12.539 29.082 1.00 92.31 1153 ARG A N 1
ATOM 9141 C CA . ARG A 1 1153 ? -31.765 -12.913 29.732 1.00 92.31 1153 ARG A CA 1
ATOM 9142 C C . ARG A 1 1153 ? -31.247 -14.269 29.265 1.00 92.31 1153 ARG A C 1
ATOM 9144 O O . ARG A 1 1153 ? -32.054 -15.170 29.055 1.00 92.31 1153 ARG A O 1
ATOM 9151 N N . ILE A 1 1154 ? -29.927 -14.438 29.176 1.00 93.56 1154 ILE A N 1
ATOM 9152 C CA . ILE A 1 1154 ? -29.269 -15.727 28.887 1.00 93.56 1154 ILE A CA 1
ATOM 9153 C C . ILE A 1 1154 ? -27.886 -15.810 29.565 1.00 93.56 1154 ILE A C 1
ATOM 9155 O O . ILE A 1 1154 ? -27.252 -14.785 29.808 1.00 93.56 1154 ILE A O 1
ATOM 9159 N N . ARG A 1 1155 ? -27.412 -17.020 29.902 1.00 93.94 1155 ARG A N 1
ATOM 9160 C CA . ARG A 1 1155 ? -26.164 -17.238 30.664 1.00 93.94 1155 ARG A CA 1
ATOM 9161 C C . ARG A 1 1155 ? -25.014 -17.767 29.801 1.00 93.94 1155 ARG A C 1
ATOM 9163 O O . ARG A 1 1155 ? -25.193 -18.735 29.058 1.00 93.94 1155 ARG A O 1
ATOM 9170 N N . ILE A 1 1156 ? -23.831 -17.175 29.968 1.00 90.94 1156 ILE A N 1
ATOM 9171 C CA . ILE A 1 1156 ? -22.569 -17.571 29.325 1.00 90.94 1156 ILE A CA 1
ATOM 9172 C C . ILE A 1 1156 ? -22.093 -18.926 29.893 1.00 90.94 1156 ILE A C 1
ATOM 9174 O O . ILE A 1 1156 ? -22.085 -19.106 31.113 1.00 90.94 1156 ILE A O 1
ATOM 9178 N N . PRO A 1 1157 ? -21.648 -19.890 29.065 1.00 90.00 1157 PRO A N 1
ATOM 9179 C CA . PRO A 1 1157 ? -21.069 -21.141 29.555 1.00 90.00 1157 PRO A CA 1
ATOM 9180 C C . PRO A 1 1157 ? -19.736 -20.914 30.298 1.00 90.00 1157 PRO A C 1
ATOM 9182 O O . PRO A 1 1157 ? -18.878 -20.194 29.785 1.00 90.00 1157 PRO A O 1
ATOM 9185 N N . PRO A 1 1158 ? -19.469 -21.598 31.429 1.00 82.06 1158 PRO A N 1
ATOM 9186 C CA . PRO A 1 1158 ? -18.204 -21.451 32.164 1.00 82.06 1158 PRO A CA 1
ATOM 9187 C C . PRO A 1 1158 ? -16.928 -21.837 31.393 1.00 82.06 1158 PRO A C 1
ATOM 9189 O O . PRO A 1 1158 ? -15.839 -21.479 31.816 1.00 82.06 1158 PRO A O 1
ATOM 9192 N N . ALA A 1 1159 ? -17.043 -22.573 30.282 1.00 80.75 1159 ALA A N 1
ATOM 9193 C CA . ALA A 1 1159 ? -15.913 -23.054 29.478 1.00 80.75 1159 ALA A CA 1
ATOM 9194 C C . ALA A 1 1159 ? -15.637 -22.207 28.213 1.00 80.75 1159 ALA A C 1
ATOM 9196 O O . ALA A 1 1159 ? -14.965 -22.673 27.294 1.00 80.75 1159 ALA A O 1
ATOM 9197 N N . MET A 1 1160 ? -16.204 -21.000 28.116 1.00 87.06 1160 MET A N 1
ATOM 9198 C CA . MET A 1 1160 ? -16.070 -20.130 26.942 1.00 87.06 1160 MET A CA 1
ATOM 9199 C C . MET A 1 1160 ? -14.889 -19.152 27.105 1.00 87.06 1160 MET A C 1
ATOM 9201 O O . MET A 1 1160 ? -14.716 -18.553 28.163 1.00 87.06 1160 MET A O 1
ATOM 9205 N N . GLU A 1 1161 ? -14.075 -18.975 26.062 1.00 87.69 1161 GLU A N 1
ATOM 9206 C CA . GLU A 1 1161 ? -12.956 -18.016 26.016 1.00 87.69 1161 GLU A CA 1
ATOM 9207 C C . GLU A 1 1161 ? -12.980 -17.196 24.710 1.00 87.69 1161 GLU A C 1
ATOM 9209 O O . GLU A 1 1161 ? -13.525 -17.641 23.691 1.00 87.69 1161 GLU A O 1
ATOM 9214 N N . GLY A 1 1162 ? -12.361 -16.008 24.748 1.00 88.62 1162 GLY A N 1
ATOM 9215 C CA . GLY A 1 1162 ? -12.262 -15.069 23.627 1.00 88.62 1162 GLY A CA 1
ATOM 9216 C C . GLY A 1 1162 ? -13.493 -14.171 23.505 1.00 88.62 1162 GLY A C 1
ATOM 9217 O O . GLY A 1 1162 ? -13.621 -13.176 24.216 1.00 88.62 1162 GLY A O 1
ATOM 9218 N N . ASN A 1 1163 ? -14.396 -14.521 22.596 1.00 93.44 1163 ASN A N 1
ATOM 9219 C CA . ASN A 1 1163 ? -15.653 -13.822 22.340 1.00 93.44 1163 ASN A CA 1
ATOM 9220 C C . ASN A 1 1163 ? -16.796 -14.819 22.101 1.00 93.44 1163 ASN A C 1
ATOM 9222 O O . ASN A 1 1163 ? -16.567 -16.019 21.916 1.00 93.44 1163 ASN A O 1
ATOM 9226 N N . GLY A 1 1164 ? -18.019 -14.300 22.074 1.00 93.31 1164 GLY A N 1
ATOM 9227 C CA . GLY A 1 1164 ? -19.217 -15.004 21.629 1.00 93.31 1164 GLY A CA 1
ATOM 9228 C C . GLY A 1 1164 ? -20.224 -14.043 21.009 1.00 93.31 1164 GLY A C 1
ATOM 9229 O O . GLY A 1 1164 ? -20.023 -12.828 21.038 1.00 93.31 1164 GLY A O 1
ATOM 9230 N N . TYR A 1 1165 ? -21.303 -14.597 20.464 1.00 95.94 1165 TYR A N 1
ATOM 9231 C CA . TYR A 1 1165 ? -22.390 -13.856 19.828 1.00 95.94 1165 TYR A CA 1
ATOM 9232 C C . TYR A 1 1165 ? -23.714 -14.123 20.525 1.00 95.94 1165 TYR A C 1
ATOM 9234 O O . TYR A 1 1165 ? -24.035 -15.273 20.820 1.00 95.94 1165 TYR A O 1
ATOM 9242 N N . ILE A 1 1166 ? -24.504 -13.071 20.727 1.00 95.81 1166 ILE A N 1
ATOM 9243 C CA . ILE A 1 1166 ? -25.950 -13.179 20.898 1.00 95.81 1166 ILE A CA 1
ATOM 9244 C C . ILE A 1 1166 ? -26.573 -13.160 19.503 1.00 95.81 1166 ILE A C 1
ATOM 9246 O O . ILE A 1 1166 ? -26.430 -12.171 18.789 1.00 95.81 1166 ILE A O 1
ATOM 9250 N N . ASN A 1 1167 ? -27.261 -14.237 19.128 1.00 95.12 1167 ASN A N 1
ATOM 9251 C CA . ASN A 1 1167 ? -28.069 -14.341 17.910 1.00 95.12 1167 ASN A CA 1
ATOM 9252 C C . ASN A 1 1167 ? -29.535 -14.525 18.322 1.00 95.12 1167 ASN A C 1
ATOM 9254 O O . ASN A 1 1167 ? -29.846 -15.440 19.095 1.00 95.12 1167 ASN A O 1
ATOM 9258 N N . VAL A 1 1168 ? -30.415 -13.644 17.843 1.00 94.38 1168 VAL A N 1
ATOM 9259 C CA . VAL A 1 1168 ? -31.852 -13.653 18.147 1.00 94.38 1168 VAL A CA 1
ATOM 9260 C C . VAL A 1 1168 ? -32.654 -13.735 16.857 1.00 94.38 1168 VAL A C 1
ATOM 9262 O O . VAL A 1 1168 ? -32.447 -12.941 15.943 1.00 94.38 1168 VAL A O 1
ATOM 9265 N N . GLN A 1 1169 ? -33.601 -14.668 16.813 1.00 93.31 1169 GLN A N 1
ATOM 9266 C CA . GLN A 1 1169 ? -34.541 -14.873 15.709 1.00 93.31 1169 GLN A CA 1
ATOM 9267 C C . GLN A 1 1169 ? -35.963 -14.742 16.258 1.00 93.31 1169 GLN A C 1
ATOM 9269 O O . GLN A 1 1169 ? -36.327 -15.468 17.181 1.00 93.31 1169 GLN A O 1
ATOM 9274 N N . PHE A 1 1170 ? -36.742 -13.790 15.742 1.00 92.19 1170 PHE A N 1
ATOM 9275 C CA . PHE A 1 1170 ? -38.045 -13.390 16.278 1.00 92.19 1170 PHE A CA 1
ATOM 9276 C C . PHE A 1 1170 ? -39.132 -13.419 15.193 1.00 92.19 1170 PHE A C 1
ATOM 9278 O O . PHE A 1 1170 ? -39.096 -12.679 14.205 1.00 92.19 1170 PHE A O 1
ATOM 9285 N N . VAL A 1 1171 ? -40.099 -14.308 15.392 1.00 90.50 1171 VAL A N 1
ATOM 9286 C CA . VAL A 1 1171 ? -41.194 -14.621 14.476 1.00 90.50 1171 VAL A CA 1
ATOM 9287 C C . VAL A 1 1171 ? -42.426 -13.811 14.853 1.00 90.50 1171 VAL A C 1
ATOM 9289 O O . VAL A 1 1171 ? -42.849 -13.822 16.008 1.00 90.50 1171 VAL A O 1
ATOM 9292 N N . ARG A 1 1172 ? -43.009 -13.138 13.865 1.00 87.19 1172 ARG A N 1
ATOM 9293 C CA . ARG A 1 1172 ? -44.233 -12.345 13.978 1.00 87.19 1172 ARG A CA 1
ATOM 9294 C C . ARG A 1 1172 ? -45.414 -13.214 14.398 1.00 87.19 1172 ARG A C 1
ATOM 9296 O O . ARG A 1 1172 ? -45.607 -14.294 13.842 1.00 87.19 1172 ARG A O 1
ATOM 9303 N N . ASP A 1 1173 ? -46.230 -12.724 15.327 1.00 82.44 1173 ASP A N 1
ATOM 9304 C CA . ASP A 1 1173 ? -47.526 -13.343 15.605 1.00 82.44 1173 ASP A CA 1
ATOM 9305 C C . ASP A 1 1173 ? -48.390 -13.322 14.329 1.00 82.44 1173 ASP A C 1
ATOM 9307 O O . ASP A 1 1173 ? -48.458 -12.305 13.630 1.00 82.44 1173 ASP A O 1
ATOM 9311 N N . VAL A 1 1174 ? -49.051 -14.434 13.994 1.00 75.06 1174 VAL A N 1
ATOM 9312 C CA . VAL A 1 1174 ? -49.840 -14.528 12.753 1.00 75.06 1174 VAL A CA 1
ATOM 9313 C C . VAL A 1 1174 ? -50.983 -13.502 12.709 1.00 75.06 1174 VAL A C 1
ATOM 9315 O O . VAL A 1 1174 ? -51.339 -13.026 11.630 1.00 75.06 1174 VAL A O 1
ATOM 9318 N N . ASN A 1 1175 ? -51.487 -13.089 13.876 1.00 71.25 1175 ASN A N 1
ATOM 9319 C CA . ASN A 1 1175 ? -52.555 -12.105 14.032 1.00 71.25 1175 ASN A CA 1
ATOM 9320 C C . ASN A 1 1175 ? -52.062 -10.646 13.913 1.00 71.25 1175 ASN A C 1
ATOM 9322 O O . ASN A 1 1175 ? -52.891 -9.746 13.795 1.00 71.25 1175 ASN A O 1
ATOM 9326 N N . SER A 1 1176 ? -50.745 -10.386 13.927 1.00 72.06 1176 SER A N 1
ATOM 9327 C CA . SER A 1 1176 ? -50.192 -9.020 13.906 1.00 72.06 1176 SER A CA 1
ATOM 9328 C C . SER A 1 1176 ? -50.489 -8.268 12.592 1.00 72.06 1176 SER A C 1
ATOM 9330 O O . SER A 1 1176 ? -50.721 -8.870 11.531 1.00 72.06 1176 SER A O 1
ATOM 9332 N N . ASP A 1 1177 ? -50.464 -6.934 12.647 1.00 65.75 1177 ASP A N 1
ATOM 9333 C CA . ASP A 1 1177 ? -50.801 -6.046 11.526 1.00 65.75 1177 ASP A CA 1
ATOM 9334 C C . ASP A 1 1177 ? -49.579 -5.577 10.711 1.00 65.75 1177 ASP A C 1
ATOM 9336 O O . ASP A 1 1177 ? -49.728 -4.950 9.665 1.00 65.75 1177 ASP A O 1
ATOM 9340 N N . GLU A 1 1178 ? -48.361 -5.949 11.110 1.00 70.12 1178 GLU A N 1
ATOM 9341 C CA . GLU A 1 1178 ? -47.083 -5.468 10.548 1.00 70.12 1178 GLU A CA 1
ATOM 9342 C C . GLU A 1 1178 ? -46.521 -6.341 9.402 1.00 70.12 1178 GLU A C 1
ATOM 9344 O O . GLU A 1 1178 ? -45.346 -6.292 9.051 1.00 70.12 1178 GLU A O 1
ATOM 9349 N N . ILE A 1 1179 ? -47.410 -7.097 8.770 1.00 64.19 1179 ILE A N 1
ATOM 9350 C CA . ILE A 1 1179 ? -47.367 -7.769 7.453 1.00 64.19 1179 ILE A CA 1
ATOM 9351 C C . ILE A 1 1179 ? -46.446 -7.286 6.324 1.00 64.19 1179 ILE A C 1
ATOM 9353 O O . ILE A 1 1179 ? -46.165 -8.067 5.419 1.00 64.19 1179 ILE A O 1
ATOM 9357 N N . PHE A 1 1180 ? -46.030 -6.021 6.310 1.00 60.78 1180 PHE A N 1
ATOM 9358 C CA . PHE A 1 1180 ? -45.097 -5.494 5.307 1.00 60.78 1180 PHE A CA 1
ATOM 9359 C C . PHE A 1 1180 ? -43.650 -5.881 5.560 1.00 60.78 1180 PHE A C 1
ATOM 9361 O O . PHE A 1 1180 ? -42.788 -5.711 4.702 1.00 60.78 1180 PHE A O 1
ATOM 9368 N N . MET A 1 1181 ? -43.400 -6.358 6.766 1.00 66.62 1181 MET A N 1
ATOM 9369 C CA . MET A 1 1181 ? -42.105 -6.746 7.256 1.00 66.62 1181 MET A CA 1
ATOM 9370 C C . MET A 1 1181 ? -42.041 -8.270 7.173 1.00 66.62 1181 MET A C 1
ATOM 9372 O O . MET A 1 1181 ? -43.039 -8.945 7.441 1.00 66.62 1181 MET A O 1
ATOM 9376 N N . SER A 1 1182 ? -40.876 -8.801 6.784 1.00 75.88 1182 SER A N 1
ATOM 9377 C CA . SER A 1 1182 ? -40.557 -10.225 6.892 1.00 75.88 1182 SER A CA 1
ATOM 9378 C C . SER A 1 1182 ? -41.127 -10.774 8.203 1.00 75.88 1182 SER A C 1
ATOM 9380 O O . SER A 1 1182 ? -40.861 -10.186 9.252 1.00 75.88 1182 SER A O 1
ATOM 9382 N N . PRO A 1 1183 ? -41.900 -11.873 8.180 1.00 82.56 1183 PRO A N 1
ATOM 9383 C CA . PRO A 1 1183 ? -42.457 -12.478 9.388 1.00 82.56 1183 PRO A CA 1
ATOM 9384 C C . PRO A 1 1183 ? -41.371 -13.075 10.297 1.00 82.56 1183 PRO A C 1
ATOM 9386 O O . PRO A 1 1183 ? -41.677 -13.471 11.417 1.00 82.56 1183 PRO A O 1
ATOM 9389 N N . LEU A 1 1184 ? -40.112 -13.110 9.850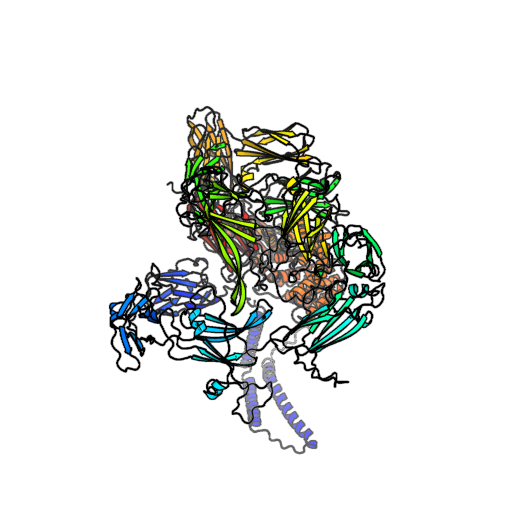 1.00 88.69 1184 LEU A N 1
ATOM 9390 C CA . LEU A 1 1184 ? -38.933 -13.307 10.685 1.00 88.69 1184 LEU A CA 1
ATOM 9391 C C . LEU A 1 1184 ? -38.063 -12.040 10.679 1.00 88.69 1184 LEU A C 1
ATOM 9393 O O . LEU A 1 1184 ? -37.569 -11.616 9.633 1.00 88.69 1184 LEU A O 1
ATOM 9397 N N . SER A 1 1185 ? -37.807 -11.503 11.867 1.00 87.19 1185 SER A N 1
ATOM 9398 C CA . SER A 1 1185 ? -36.850 -10.430 12.132 1.00 87.19 1185 SER A CA 1
ATOM 9399 C C . SER A 1 1185 ? -35.735 -10.997 13.005 1.00 87.19 1185 SER A C 1
ATOM 9401 O O . SER A 1 1185 ? -35.990 -11.821 13.887 1.00 87.19 1185 SER A O 1
ATOM 9403 N N . TYR A 1 1186 ? -34.487 -10.618 12.748 1.00 91.19 1186 TYR A N 1
ATOM 9404 C CA . TYR A 1 1186 ? -33.338 -11.174 13.460 1.00 91.19 1186 TYR A CA 1
ATOM 9405 C C . TYR A 1 1186 ? -32.241 -10.137 13.694 1.00 91.19 1186 TYR A C 1
ATOM 9407 O O . TYR A 1 1186 ? -32.202 -9.090 13.044 1.00 91.19 1186 TYR A O 1
ATOM 9415 N N . GLY A 1 1187 ? -31.377 -10.424 14.666 1.00 89.44 1187 GLY A N 1
ATOM 9416 C CA . GLY A 1 1187 ? -30.280 -9.553 15.076 1.00 89.44 1187 GLY A CA 1
ATOM 9417 C C . GLY A 1 1187 ? -29.123 -10.348 15.669 1.00 89.44 1187 GLY A C 1
ATOM 9418 O O . GLY A 1 1187 ? -29.341 -11.372 16.326 1.00 89.44 1187 GLY A O 1
ATOM 9419 N N . VAL A 1 1188 ? -27.896 -9.874 15.446 1.00 92.44 1188 VAL A N 1
ATOM 9420 C CA . VAL A 1 1188 ? -26.669 -10.473 15.988 1.00 92.44 1188 VAL A CA 1
ATOM 9421 C C . VAL A 1 1188 ? -25.778 -9.396 16.609 1.00 92.44 1188 VAL A C 1
ATOM 9423 O O . VAL A 1 1188 ? -25.655 -8.302 16.064 1.00 92.44 1188 VAL A O 1
ATOM 9426 N N . MET A 1 1189 ? -25.149 -9.698 17.748 1.00 90.06 1189 MET A N 1
ATOM 9427 C CA . MET A 1 1189 ? -24.215 -8.789 18.426 1.00 90.06 1189 MET A CA 1
ATOM 9428 C C . MET A 1 1189 ? -23.146 -9.559 19.227 1.00 90.06 1189 MET A C 1
ATOM 9430 O O . MET A 1 1189 ? -23.500 -10.490 19.960 1.00 90.06 1189 MET A O 1
ATOM 9434 N N . PRO A 1 1190 ? -21.853 -9.195 19.119 1.00 93.94 1190 PRO A N 1
ATOM 9435 C CA . PRO A 1 1190 ? -20.777 -9.841 19.866 1.00 93.94 1190 PRO A CA 1
ATOM 9436 C C . PRO A 1 1190 ? -20.621 -9.334 21.306 1.00 93.94 1190 PRO A C 1
ATOM 9438 O O . PRO A 1 1190 ? -21.032 -8.231 21.658 1.00 93.94 1190 PRO A O 1
ATOM 9441 N N . PHE A 1 1191 ? -19.926 -10.129 22.118 1.00 92.94 1191 PHE A N 1
ATOM 9442 C CA . PHE A 1 1191 ? -19.403 -9.756 23.435 1.00 92.94 1191 PHE A CA 1
ATOM 9443 C C . PHE A 1 1191 ? -18.018 -10.386 23.676 1.00 92.94 1191 PHE A C 1
ATOM 9445 O O . PHE A 1 1191 ? -17.692 -11.430 23.101 1.00 92.94 1191 PHE A O 1
ATOM 9452 N N . LYS A 1 1192 ? -17.191 -9.768 24.531 1.00 90.75 1192 LYS A N 1
ATOM 9453 C CA . LYS A 1 1192 ? -15.845 -10.260 24.895 1.00 90.75 1192 LYS A CA 1
ATOM 9454 C C . LYS A 1 1192 ? -15.822 -10.997 26.237 1.00 90.75 1192 LYS A C 1
ATOM 9456 O O . LYS A 1 1192 ? -16.686 -10.789 27.086 1.00 90.75 1192 LYS A O 1
ATOM 9461 N N . ILE A 1 1193 ? -14.800 -11.829 26.435 1.00 90.62 1193 ILE A N 1
ATOM 9462 C CA . ILE A 1 1193 ? -14.520 -12.568 27.674 1.00 90.62 1193 ILE A CA 1
ATOM 9463 C C . ILE A 1 1193 ? -13.087 -12.251 28.132 1.00 90.62 1193 ILE A C 1
ATOM 9465 O O . ILE A 1 1193 ? -12.153 -12.290 27.331 1.00 90.62 1193 ILE A O 1
ATOM 9469 N N . SER A 1 1194 ? -12.908 -11.929 29.417 1.00 84.75 1194 SER A N 1
ATOM 9470 C CA . SER A 1 1194 ? -11.642 -11.386 29.945 1.00 84.75 1194 SER A CA 1
ATOM 9471 C C . SER A 1 1194 ? -10.452 -12.360 29.882 1.00 84.75 1194 SER A C 1
ATOM 9473 O O . SER A 1 1194 ? -10.539 -13.500 30.336 1.00 84.75 1194 SER A O 1
ATOM 9475 N N . THR A 1 1195 ? -9.291 -11.893 29.409 1.00 86.38 1195 THR A N 1
ATOM 9476 C CA . THR A 1 1195 ? -8.070 -12.709 29.205 1.00 86.38 1195 THR A CA 1
ATOM 9477 C C . THR A 1 1195 ? -7.137 -12.798 30.422 1.00 86.38 1195 THR A C 1
ATOM 9479 O O . THR A 1 1195 ? -6.104 -13.466 30.355 1.00 86.38 1195 THR A O 1
ATOM 9482 N N . LYS A 1 1196 ? -7.483 -12.168 31.556 1.00 81.88 1196 LYS A N 1
ATOM 9483 C CA . LYS A 1 1196 ? -6.609 -11.997 32.744 1.00 81.88 1196 LYS A CA 1
ATOM 9484 C C . LYS A 1 1196 ? -5.970 -13.286 33.284 1.00 81.88 1196 LYS A C 1
ATOM 9486 O O . LYS A 1 1196 ? -4.880 -13.230 33.841 1.00 81.88 1196 LYS A O 1
ATOM 9491 N N . ALA A 1 1197 ? -6.604 -14.444 33.093 1.00 83.12 1197 ALA A N 1
ATOM 9492 C CA . ALA A 1 1197 ? -6.064 -15.746 33.501 1.00 83.12 1197 ALA A CA 1
ATOM 9493 C C . ALA A 1 1197 ? -4.816 -16.200 32.706 1.00 83.12 1197 ALA A C 1
ATOM 9495 O O . ALA A 1 1197 ? -4.137 -17.135 33.124 1.00 83.12 1197 ALA A O 1
ATOM 9496 N N . ARG A 1 1198 ? -4.503 -15.559 31.571 1.00 89.44 1198 ARG A N 1
ATOM 9497 C CA . ARG A 1 1198 ? -3.418 -15.938 30.643 1.00 89.44 1198 ARG A CA 1
ATOM 9498 C C . ARG A 1 1198 ? -2.155 -15.074 30.768 1.00 89.44 1198 ARG A C 1
ATOM 9500 O O . ARG A 1 1198 ? -1.215 -15.256 29.998 1.00 89.44 1198 ARG A O 1
ATOM 9507 N N . GLN A 1 1199 ? -2.107 -14.138 31.716 1.00 90.25 1199 GLN A N 1
ATOM 9508 C CA . GLN A 1 1199 ? -0.993 -13.195 31.864 1.00 90.25 1199 GLN A CA 1
ATOM 9509 C C . GLN A 1 1199 ? 0.082 -13.711 32.840 1.00 90.25 1199 GLN A C 1
ATOM 9511 O O . GLN A 1 1199 ? -0.230 -14.173 33.939 1.00 90.25 1199 GLN A O 1
ATOM 9516 N N . ALA A 1 1200 ? 1.357 -13.631 32.449 1.00 91.06 1200 ALA A N 1
ATOM 9517 C CA . ALA A 1 1200 ? 2.516 -13.971 33.280 1.00 91.06 1200 ALA A CA 1
ATOM 9518 C C . ALA A 1 1200 ? 3.189 -12.710 33.848 1.00 91.06 1200 ALA A C 1
ATOM 9520 O O . ALA A 1 1200 ? 3.239 -11.670 33.187 1.00 91.06 1200 ALA A O 1
ATOM 9521 N N . ALA A 1 1201 ? 3.740 -12.810 35.061 1.00 90.69 1201 ALA A N 1
ATOM 9522 C CA . ALA A 1 1201 ? 4.449 -11.713 35.718 1.00 90.69 1201 ALA A CA 1
ATOM 9523 C C . ALA A 1 1201 ? 5.959 -11.766 35.426 1.00 90.69 1201 ALA A C 1
ATOM 9525 O O . ALA A 1 1201 ? 6.606 -12.789 35.660 1.00 90.69 1201 ALA A O 1
ATOM 9526 N N . ILE A 1 1202 ? 6.519 -10.661 34.930 1.00 95.25 1202 ILE A N 1
ATOM 9527 C CA . ILE A 1 1202 ? 7.943 -10.512 34.601 1.00 95.25 1202 ILE A CA 1
ATOM 9528 C C . ILE A 1 1202 ? 8.408 -9.073 34.870 1.00 95.25 1202 ILE A C 1
ATOM 9530 O O . ILE A 1 1202 ? 7.714 -8.113 34.534 1.00 95.25 1202 ILE A O 1
ATOM 9534 N N . GLU A 1 1203 ? 9.597 -8.925 35.452 1.00 95.81 1203 GLU A N 1
ATOM 9535 C CA . GLU A 1 1203 ? 10.247 -7.641 35.740 1.00 95.81 1203 GLU A CA 1
ATOM 9536 C C . GLU A 1 1203 ? 11.607 -7.534 35.030 1.00 95.81 1203 GLU A C 1
ATOM 9538 O O . GLU A 1 1203 ? 12.242 -8.542 34.709 1.00 95.81 1203 GLU A O 1
ATOM 9543 N N . LEU A 1 1204 ? 12.065 -6.302 34.785 1.00 94.88 1204 LEU A N 1
ATOM 9544 C CA . LEU A 1 1204 ? 13.268 -6.008 34.002 1.00 94.88 1204 LEU A CA 1
ATOM 9545 C C . LEU A 1 1204 ? 13.972 -4.745 34.519 1.00 94.88 1204 LEU A C 1
ATOM 9547 O O . LEU A 1 1204 ? 13.362 -3.677 34.600 1.00 94.88 1204 LEU A O 1
ATOM 9551 N N . ALA A 1 1205 ? 15.267 -4.846 34.818 1.00 95.88 1205 ALA A N 1
ATOM 9552 C CA . ALA A 1 1205 ? 16.077 -3.756 35.357 1.00 95.88 1205 ALA A CA 1
ATOM 9553 C C . ALA A 1 1205 ? 17.459 -3.666 34.688 1.00 95.88 1205 ALA A C 1
ATOM 9555 O O . ALA A 1 1205 ? 18.118 -4.674 34.439 1.00 95.88 1205 ALA A O 1
ATOM 9556 N N . SER A 1 1206 ? 17.934 -2.444 34.448 1.00 95.31 1206 SER A N 1
ATOM 9557 C CA . SER A 1 1206 ? 19.283 -2.150 33.949 1.00 95.31 1206 SER A CA 1
ATOM 9558 C C . SER A 1 1206 ? 19.800 -0.825 34.543 1.00 95.31 1206 SER A C 1
ATOM 9560 O O . SER A 1 1206 ? 19.000 -0.028 35.046 1.00 95.31 1206 SER A O 1
ATOM 9562 N N . PRO A 1 1207 ? 21.121 -0.554 34.525 1.00 94.50 1207 PRO A N 1
ATOM 9563 C CA . PRO A 1 1207 ? 21.676 0.742 34.919 1.00 94.50 1207 PRO A CA 1
ATOM 9564 C C . PRO A 1 1207 ? 21.081 1.899 34.107 1.00 94.50 1207 PRO A C 1
ATOM 9566 O O . PRO A 1 1207 ? 20.817 1.757 32.918 1.00 94.50 1207 PRO A O 1
ATOM 9569 N N . SER A 1 1208 ? 20.910 3.076 34.711 1.00 88.69 1208 SER A N 1
ATOM 9570 C CA . SER A 1 1208 ? 20.344 4.243 34.015 1.00 88.69 1208 SER A CA 1
ATOM 9571 C C . SER A 1 1208 ? 21.344 4.961 33.097 1.00 88.69 1208 SER A C 1
ATOM 9573 O O . SER A 1 1208 ? 20.936 5.560 32.096 1.00 88.69 1208 SER A O 1
ATOM 9575 N N . VAL A 1 1209 ? 22.642 4.893 33.415 1.00 91.19 1209 VAL A N 1
ATOM 9576 C CA . VAL A 1 1209 ? 23.752 5.499 32.660 1.00 91.19 1209 VAL A CA 1
ATOM 9577 C C . VAL A 1 1209 ? 24.957 4.551 32.648 1.00 91.19 1209 VAL A C 1
ATOM 9579 O O . VAL A 1 1209 ? 25.246 3.924 33.666 1.00 91.19 1209 VAL A O 1
ATOM 9582 N N . ILE A 1 1210 ? 25.655 4.474 31.513 1.00 93.44 1210 ILE A N 1
ATOM 9583 C CA . ILE A 1 1210 ? 26.865 3.668 31.270 1.00 93.44 1210 ILE A CA 1
ATOM 9584 C C . ILE A 1 1210 ? 27.768 4.381 30.231 1.00 93.44 1210 ILE A C 1
ATOM 9586 O O . ILE A 1 1210 ? 27.296 5.299 29.545 1.00 93.44 1210 ILE A O 1
ATOM 9590 N N . LYS A 1 1211 ? 29.051 4.018 30.098 1.00 90.00 1211 LYS A N 1
ATOM 9591 C CA . LYS A 1 1211 ? 29.930 4.524 29.020 1.00 90.00 1211 LYS A CA 1
ATOM 9592 C C . LYS A 1 1211 ? 29.902 3.630 27.767 1.00 90.00 1211 LYS A C 1
ATOM 9594 O O . LYS A 1 1211 ? 29.562 2.450 27.859 1.00 90.00 1211 LYS A O 1
ATOM 9599 N N . PRO A 1 1212 ? 30.285 4.159 26.589 1.00 88.94 1212 PRO A N 1
ATOM 9600 C CA . PRO A 1 1212 ? 30.568 3.330 25.417 1.00 88.94 1212 PRO A CA 1
ATOM 9601 C C . PRO A 1 1212 ? 31.731 2.368 25.707 1.00 88.94 1212 PRO A C 1
ATOM 9603 O O . PRO A 1 1212 ? 32.640 2.709 26.466 1.00 88.94 1212 PRO A O 1
ATOM 9606 N N . GLY A 1 1213 ? 31.718 1.172 25.117 1.00 88.69 1213 GLY A N 1
ATOM 9607 C CA . GLY A 1 1213 ? 32.736 0.138 25.355 1.00 88.69 1213 GLY A CA 1
ATOM 9608 C C . GLY A 1 1213 ? 32.578 -0.655 26.663 1.00 88.69 1213 GLY A C 1
ATOM 9609 O O . GLY A 1 1213 ? 33.256 -1.668 26.840 1.00 88.69 1213 GLY A O 1
ATOM 9610 N N . GLU A 1 1214 ? 31.694 -0.241 27.576 1.00 92.81 1214 GLU A N 1
ATOM 9611 C CA . GLU A 1 1214 ? 31.356 -1.003 28.785 1.00 92.81 1214 GLU A CA 1
ATOM 9612 C C . GLU A 1 1214 ? 30.293 -2.086 28.501 1.00 92.81 1214 GLU A C 1
ATOM 9614 O O . GLU A 1 1214 ? 29.600 -2.087 27.479 1.00 92.81 1214 GLU A O 1
ATOM 9619 N N . VAL A 1 1215 ? 30.160 -3.044 29.424 1.00 95.31 1215 VAL A N 1
ATOM 9620 C CA . VAL A 1 1215 ? 29.172 -4.131 29.339 1.00 95.31 1215 VAL A CA 1
ATOM 9621 C C . VAL A 1 1215 ? 27.918 -3.750 30.117 1.00 95.31 1215 VAL A C 1
ATOM 9623 O O . VAL A 1 1215 ? 27.996 -3.465 31.309 1.00 95.31 1215 VAL A O 1
ATOM 9626 N N . LEU A 1 1216 ? 26.763 -3.792 29.456 1.00 96.25 1216 LEU A N 1
ATOM 9627 C CA . LEU A 1 1216 ? 25.452 -3.534 30.041 1.00 96.25 1216 LEU A CA 1
ATOM 9628 C C . LEU A 1 1216 ? 24.885 -4.790 30.726 1.00 96.25 1216 LEU A C 1
ATOM 9630 O O . LEU A 1 1216 ? 24.516 -5.728 30.013 1.00 96.25 1216 LEU A O 1
ATOM 9634 N N . PRO A 1 1217 ? 24.749 -4.815 32.067 1.00 97.12 1217 PRO A N 1
ATOM 9635 C CA . PRO A 1 1217 ? 24.002 -5.856 32.758 1.00 97.12 1217 PRO A CA 1
ATOM 9636 C C . PRO A 1 1217 ? 22.495 -5.574 32.676 1.00 97.12 1217 PRO A C 1
ATOM 9638 O O . PRO A 1 1217 ? 22.025 -4.487 33.023 1.00 97.12 1217 PRO A O 1
ATOM 9641 N N . ILE A 1 1218 ? 21.733 -6.575 32.248 1.00 97.31 1218 ILE A N 1
ATOM 9642 C CA . ILE A 1 1218 ? 20.272 -6.552 32.152 1.00 97.31 1218 ILE A CA 1
ATOM 9643 C C . ILE A 1 1218 ? 19.724 -7.664 33.043 1.00 97.31 1218 ILE A C 1
ATOM 9645 O O . ILE A 1 1218 ? 19.857 -8.844 32.720 1.00 97.31 1218 ILE A O 1
ATOM 9649 N N . LYS A 1 1219 ? 19.104 -7.291 34.159 1.00 97.62 1219 LYS A N 1
ATOM 9650 C CA . LYS A 1 1219 ? 18.474 -8.202 35.115 1.00 97.62 1219 LYS A CA 1
ATOM 9651 C C . LYS A 1 1219 ? 17.016 -8.456 34.727 1.00 97.62 1219 LYS A C 1
ATOM 9653 O O . LYS A 1 1219 ? 16.268 -7.504 34.518 1.00 97.62 1219 LYS A O 1
ATOM 9658 N N . VAL A 1 1220 ? 16.618 -9.723 34.691 1.00 97.12 1220 VAL A N 1
ATOM 9659 C CA . VAL A 1 1220 ? 15.233 -10.194 34.537 1.00 97.12 1220 VAL A CA 1
ATOM 9660 C C . VAL A 1 1220 ? 14.813 -10.922 35.809 1.00 97.12 1220 VAL A C 1
ATOM 9662 O O . VAL A 1 1220 ? 15.604 -11.711 36.329 1.00 97.12 1220 VAL A O 1
ATOM 9665 N N . THR A 1 1221 ? 13.573 -10.711 36.257 1.00 97.31 1221 THR A N 1
ATOM 9666 C CA . THR A 1 1221 ? 12.957 -11.455 37.370 1.00 97.31 1221 THR A CA 1
ATOM 9667 C C . THR A 1 1221 ? 11.603 -12.036 36.950 1.00 97.31 1221 THR A C 1
ATOM 9669 O O . THR A 1 1221 ? 10.861 -11.404 36.202 1.00 97.31 1221 THR A O 1
ATOM 9672 N N . THR A 1 1222 ? 11.277 -13.243 37.418 1.00 96.38 1222 THR A N 1
ATOM 9673 C CA . THR A 1 1222 ? 10.095 -14.037 37.018 1.00 96.38 1222 THR A CA 1
ATOM 9674 C C . THR A 1 1222 ? 9.413 -14.689 38.228 1.00 96.38 1222 THR A C 1
ATOM 9676 O O . THR A 1 1222 ? 10.073 -15.005 39.217 1.00 96.38 1222 THR A O 1
ATOM 9679 N N . ASP A 1 1223 ? 8.092 -14.900 38.154 1.00 90.94 1223 ASP A N 1
ATOM 9680 C CA . ASP A 1 1223 ? 7.281 -15.520 39.227 1.00 90.94 1223 ASP A CA 1
ATOM 9681 C C . ASP A 1 1223 ? 7.409 -17.055 39.322 1.00 90.94 1223 ASP A C 1
ATOM 9683 O O . ASP A 1 1223 ? 6.964 -17.674 40.288 1.00 90.94 1223 ASP A O 1
ATOM 9687 N N . SER A 1 1224 ? 7.962 -17.670 38.281 1.00 89.38 1224 SER A N 1
ATOM 9688 C CA . SER A 1 1224 ? 7.992 -19.106 38.006 1.00 89.38 1224 SER A CA 1
ATOM 9689 C C . SER A 1 1224 ? 8.998 -19.370 36.871 1.00 89.38 1224 SER A C 1
ATOM 9691 O O . SER A 1 1224 ? 9.492 -18.405 36.285 1.00 89.38 1224 SER A O 1
ATOM 9693 N N . PRO A 1 1225 ? 9.321 -20.630 36.521 1.00 92.50 1225 PRO A N 1
ATOM 9694 C CA . PRO A 1 1225 ? 10.127 -20.921 35.337 1.00 92.50 1225 PRO A CA 1
ATOM 9695 C C . PRO A 1 1225 ? 9.424 -20.432 34.061 1.00 92.50 1225 PRO A C 1
ATOM 9697 O O . PRO A 1 1225 ? 8.381 -20.962 33.673 1.00 92.50 1225 PRO A O 1
ATOM 9700 N N . GLN A 1 1226 ? 9.995 -19.423 33.408 1.00 94.19 1226 GLN A N 1
ATOM 9701 C CA . GLN A 1 1226 ? 9.502 -18.850 32.156 1.00 94.19 1226 GLN A CA 1
ATOM 9702 C C . GLN A 1 1226 ? 10.597 -18.914 31.090 1.00 94.19 1226 GLN A C 1
ATOM 9704 O O . GLN A 1 1226 ? 11.773 -18.672 31.363 1.00 94.19 1226 GLN A O 1
ATOM 9709 N N . ARG A 1 1227 ? 10.215 -19.171 29.840 1.00 95.19 1227 ARG A N 1
ATOM 9710 C CA . ARG A 1 1227 ? 11.105 -18.977 28.689 1.00 95.19 1227 ARG A CA 1
ATOM 9711 C C . ARG A 1 1227 ? 11.050 -17.508 28.297 1.00 95.19 1227 ARG A C 1
ATOM 9713 O O . ARG A 1 1227 ? 9.968 -17.003 28.014 1.00 95.19 1227 ARG A O 1
ATOM 9720 N N . VAL A 1 1228 ? 12.187 -16.820 28.316 1.00 96.38 1228 VAL A N 1
ATOM 9721 C CA . VAL A 1 1228 ? 12.299 -15.368 28.121 1.00 96.38 1228 VAL A CA 1
ATOM 9722 C C . VAL A 1 1228 ? 13.243 -15.074 26.964 1.00 96.38 1228 VAL A C 1
ATOM 9724 O O . VAL A 1 1228 ? 14.298 -15.697 26.859 1.00 96.38 1228 VAL A O 1
ATOM 9727 N N . VAL A 1 1229 ? 12.919 -14.071 26.147 1.00 96.94 1229 VAL A N 1
ATOM 9728 C CA . VAL A 1 1229 ? 13.926 -13.377 25.337 1.00 96.94 1229 VAL A CA 1
ATOM 9729 C C . VAL A 1 1229 ? 14.043 -11.928 25.775 1.00 96.94 1229 VAL A C 1
ATOM 9731 O O . VAL A 1 1229 ? 13.043 -11.230 25.936 1.00 96.94 1229 VAL A O 1
ATOM 9734 N N . VAL A 1 1230 ? 15.281 -11.487 25.958 1.00 97.19 1230 VAL A N 1
ATOM 9735 C CA . VAL A 1 1230 ? 15.669 -10.092 26.170 1.00 97.19 1230 VAL A CA 1
ATOM 9736 C C . VAL A 1 1230 ? 16.256 -9.540 24.878 1.00 97.19 1230 VAL A C 1
ATOM 9738 O O . VAL A 1 1230 ? 17.121 -10.173 24.264 1.00 97.19 1230 VAL A O 1
ATOM 9741 N N . PHE A 1 1231 ? 15.838 -8.342 24.493 1.00 95.75 1231 PHE A N 1
ATOM 9742 C CA . PHE A 1 1231 ? 16.414 -7.610 23.374 1.00 95.75 1231 PHE A CA 1
ATOM 9743 C C . PHE A 1 1231 ? 16.617 -6.139 23.738 1.00 95.75 1231 PHE A C 1
ATOM 9745 O O . PHE A 1 1231 ? 15.817 -5.543 24.457 1.00 95.75 1231 PHE A O 1
ATOM 9752 N N . ALA A 1 1232 ? 17.741 -5.569 23.310 1.00 96.69 1232 ALA A N 1
ATOM 9753 C CA . ALA A 1 1232 ? 18.167 -4.229 23.706 1.00 96.69 1232 ALA A CA 1
ATOM 9754 C C . ALA A 1 1232 ? 18.627 -3.449 22.473 1.00 96.69 1232 ALA A C 1
ATOM 9756 O O . ALA A 1 1232 ? 19.595 -3.837 21.823 1.00 96.69 1232 ALA A O 1
ATOM 9757 N N . VAL A 1 1233 ? 17.908 -2.385 22.126 1.00 96.69 1233 VAL A N 1
ATOM 9758 C CA . VAL A 1 1233 ? 18.034 -1.696 20.834 1.00 96.69 1233 VAL A CA 1
ATOM 9759 C C . VAL A 1 1233 ? 18.134 -0.191 21.048 1.00 96.69 1233 VAL A C 1
ATOM 9761 O O . VAL A 1 1233 ? 17.471 0.358 21.926 1.00 96.69 1233 VAL A O 1
ATOM 9764 N N . ASP A 1 1234 ? 18.955 0.475 20.242 1.00 96.06 1234 ASP A N 1
ATOM 9765 C CA . ASP A 1 1234 ? 19.011 1.932 20.151 1.00 96.06 1234 ASP A CA 1
ATOM 9766 C C . ASP A 1 1234 ? 17.618 2.545 19.907 1.00 96.06 1234 ASP A C 1
ATOM 9768 O O . ASP A 1 1234 ? 16.927 2.232 18.935 1.00 96.06 1234 ASP A O 1
ATOM 9772 N N . GLU A 1 1235 ? 17.219 3.449 20.799 1.00 93.69 1235 GLU A N 1
ATOM 9773 C CA . GLU A 1 1235 ? 15.979 4.222 20.734 1.00 93.69 1235 GLU A CA 1
ATOM 9774 C C . GLU A 1 1235 ? 15.887 4.996 19.408 1.00 93.69 1235 GLU A C 1
ATOM 9776 O O . GLU A 1 1235 ? 14.791 5.120 18.865 1.00 93.69 1235 GLU A O 1
ATOM 9781 N N . GLY A 1 1236 ? 17.021 5.427 18.837 1.00 91.75 1236 GLY A N 1
ATOM 9782 C CA . GLY A 1 1236 ? 17.076 6.084 17.530 1.00 91.75 1236 GLY A CA 1
ATOM 9783 C C . GLY A 1 1236 ? 16.632 5.188 16.367 1.00 91.75 1236 GLY A C 1
ATOM 9784 O O . GLY A 1 1236 ? 15.977 5.659 15.438 1.00 91.75 1236 GLY A O 1
ATOM 9785 N N . ILE A 1 1237 ? 16.906 3.879 16.436 1.00 92.56 1237 ILE A N 1
ATOM 9786 C CA . ILE A 1 1237 ? 16.402 2.885 15.470 1.00 92.56 1237 ILE A CA 1
ATOM 9787 C C . ILE A 1 1237 ? 14.899 2.658 15.693 1.00 92.56 1237 ILE A C 1
ATOM 9789 O O . ILE A 1 1237 ? 14.119 2.607 14.740 1.00 92.56 1237 ILE A O 1
ATOM 9793 N N . LEU A 1 1238 ? 14.473 2.553 16.956 1.00 92.00 1238 LEU A N 1
ATOM 9794 C CA . LEU A 1 1238 ? 13.072 2.306 17.310 1.00 92.00 1238 LEU A CA 1
ATOM 9795 C C . LEU A 1 1238 ? 12.153 3.496 16.987 1.00 92.00 1238 LEU A C 1
ATOM 9797 O O . LEU A 1 1238 ? 10.986 3.272 16.662 1.00 92.00 1238 LEU A O 1
ATOM 9801 N N . GLN A 1 1239 ? 12.656 4.735 17.037 1.00 88.62 1239 GLN A N 1
ATOM 9802 C CA . GLN A 1 1239 ? 11.941 5.928 16.570 1.00 88.62 1239 GLN A CA 1
ATOM 9803 C C . GLN A 1 1239 ? 11.707 5.871 15.049 1.00 88.62 1239 GLN A C 1
ATOM 9805 O O . GLN A 1 1239 ? 10.556 5.965 14.616 1.00 88.62 1239 GLN A O 1
ATOM 9810 N N . VAL A 1 1240 ? 12.748 5.592 14.250 1.00 84.25 1240 VAL A N 1
ATOM 9811 C CA . VAL A 1 1240 ? 12.656 5.439 12.779 1.00 84.25 1240 VAL A CA 1
ATOM 9812 C C . VAL A 1 1240 ? 11.719 4.293 12.359 1.00 84.25 1240 VAL A C 1
ATOM 9814 O O . VAL A 1 1240 ? 11.051 4.381 11.325 1.00 84.25 1240 VAL A O 1
ATOM 9817 N N . ALA A 1 1241 ? 11.626 3.235 13.169 1.00 85.19 1241 ALA A N 1
ATOM 9818 C CA . ALA A 1 1241 ? 10.683 2.126 12.993 1.00 85.19 1241 ALA A CA 1
ATOM 9819 C C . ALA A 1 1241 ? 9.268 2.387 13.555 1.00 85.19 1241 ALA A C 1
ATOM 9821 O O . ALA A 1 1241 ? 8.377 1.561 13.365 1.00 85.19 1241 ALA A O 1
ATOM 9822 N N . ARG A 1 1242 ? 9.060 3.477 14.312 1.00 81.56 1242 ARG A N 1
ATOM 9823 C CA . ARG A 1 1242 ? 7.864 3.728 15.151 1.00 81.56 1242 ARG A CA 1
ATOM 9824 C C . ARG A 1 1242 ? 7.511 2.543 16.083 1.00 81.56 1242 ARG A C 1
ATOM 9826 O O . ARG A 1 1242 ? 6.343 2.333 16.420 1.00 81.56 1242 ARG A O 1
ATOM 9833 N N . TYR A 1 1243 ? 8.512 1.764 16.506 1.00 89.81 1243 TYR A N 1
ATOM 9834 C CA . TYR A 1 1243 ? 8.343 0.430 17.096 1.00 89.81 1243 TYR A CA 1
ATOM 9835 C C . TYR A 1 1243 ? 7.674 0.439 18.485 1.00 89.81 1243 TYR A C 1
ATOM 9837 O O . TYR A 1 1243 ? 8.053 1.197 19.391 1.00 89.81 1243 TYR A O 1
ATOM 9845 N N . ARG A 1 1244 ? 6.711 -0.475 18.676 1.00 85.19 1244 ARG A N 1
ATOM 9846 C CA . ARG A 1 1244 ? 5.938 -0.676 19.915 1.00 85.19 1244 ARG A CA 1
ATOM 9847 C C . ARG A 1 1244 ? 5.901 -2.153 20.312 1.00 85.19 1244 ARG A C 1
ATOM 9849 O O . ARG A 1 1244 ? 5.616 -3.010 19.480 1.00 85.19 1244 ARG A O 1
ATOM 9856 N N . LEU A 1 1245 ? 6.072 -2.432 21.605 1.00 91.19 1245 LEU A N 1
ATOM 9857 C CA . LEU A 1 1245 ? 5.963 -3.776 22.180 1.00 91.19 1245 LEU A CA 1
ATOM 9858 C C . LEU A 1 1245 ? 4.481 -4.206 22.319 1.00 91.19 1245 LEU A C 1
ATOM 9860 O O . LEU A 1 1245 ? 3.854 -4.040 23.374 1.00 91.19 1245 LEU A O 1
ATOM 9864 N N . LYS A 1 1246 ? 3.906 -4.722 21.221 1.00 88.19 1246 LYS A N 1
ATOM 9865 C CA . LYS A 1 1246 ? 2.557 -5.330 21.174 1.00 88.19 1246 LYS A CA 1
ATOM 9866 C C . LYS A 1 1246 ? 2.416 -6.460 22.206 1.00 88.19 1246 LYS A C 1
ATOM 9868 O O . LYS A 1 1246 ? 3.417 -7.003 22.669 1.00 88.19 1246 LYS A O 1
ATOM 9873 N N . ASP A 1 1247 ? 1.188 -6.784 22.614 1.00 88.75 1247 ASP A N 1
ATOM 9874 C CA . ASP A 1 1247 ? 0.943 -7.963 23.451 1.00 88.75 1247 ASP A CA 1
ATOM 9875 C C . ASP A 1 1247 ? 0.713 -9.213 22.590 1.00 88.75 1247 ASP A C 1
ATOM 9877 O O . ASP A 1 1247 ? -0.111 -9.157 21.676 1.00 88.75 1247 ASP A O 1
ATOM 9881 N N . PRO A 1 1248 ? 1.389 -10.348 22.847 1.00 92.38 1248 PRO A N 1
ATOM 9882 C CA . PRO A 1 1248 ? 1.061 -11.589 22.154 1.00 92.38 1248 PRO A CA 1
ATOM 9883 C C . PRO A 1 1248 ? -0.324 -12.136 22.534 1.00 92.38 1248 PRO A C 1
ATOM 9885 O O . PRO A 1 1248 ? -0.919 -12.854 21.733 1.00 92.38 1248 PRO A O 1
ATOM 9888 N N . LEU A 1 1249 ? -0.869 -11.812 23.718 1.00 90.88 1249 LEU A N 1
ATOM 9889 C CA . LEU A 1 1249 ? -2.213 -12.268 24.104 1.00 90.88 1249 LEU A CA 1
ATOM 9890 C C . LEU A 1 1249 ? -3.297 -11.681 23.189 1.00 90.88 1249 LEU A C 1
ATOM 9892 O O . LEU A 1 1249 ? -4.221 -12.405 22.812 1.00 90.88 1249 LEU A O 1
ATOM 9896 N N . ASP A 1 1250 ? -3.131 -10.427 22.753 1.00 87.38 1250 ASP A N 1
ATOM 9897 C CA . ASP A 1 1250 ? -4.034 -9.766 21.801 1.00 87.38 1250 ASP A CA 1
ATOM 9898 C C . ASP A 1 1250 ? -4.138 -10.537 20.475 1.00 87.38 1250 ASP A C 1
ATOM 9900 O O . ASP A 1 1250 ? -5.183 -10.498 19.835 1.00 87.38 1250 ASP A O 1
ATOM 9904 N N . TYR A 1 1251 ? -3.082 -11.257 20.063 1.00 89.56 1251 TYR A N 1
ATOM 9905 C CA . TYR A 1 1251 ? -3.056 -12.064 18.836 1.00 89.56 1251 TYR A CA 1
ATOM 9906 C C . TYR A 1 1251 ? -3.830 -13.384 18.975 1.00 89.56 1251 TYR A C 1
ATOM 9908 O O . TYR A 1 1251 ? -4.564 -13.758 18.056 1.00 89.56 1251 TYR A O 1
ATOM 9916 N N . PHE A 1 1252 ? -3.679 -14.100 20.094 1.00 90.19 1252 PHE A N 1
ATOM 9917 C CA . PHE A 1 1252 ? -4.347 -15.395 20.294 1.00 90.19 1252 PHE A CA 1
ATOM 9918 C C . PHE A 1 1252 ? -5.847 -15.235 20.567 1.00 90.19 1252 PHE A C 1
ATOM 9920 O O . PHE A 1 1252 ? -6.653 -16.024 20.073 1.00 90.19 1252 PHE A O 1
ATOM 9927 N N . PHE A 1 1253 ? -6.222 -14.178 21.292 1.00 88.69 1253 PHE A N 1
ATOM 9928 C CA . PHE A 1 1253 ? -7.607 -13.852 21.641 1.00 88.69 1253 PHE A CA 1
ATOM 9929 C C . PHE A 1 1253 ? -8.222 -12.784 20.715 1.00 88.69 1253 PHE A C 1
ATOM 9931 O O . PHE A 1 1253 ? -9.112 -12.035 21.123 1.00 88.69 1253 PHE A O 1
ATOM 9938 N N . ARG A 1 1254 ? -7.781 -12.738 19.446 1.00 87.62 1254 ARG A N 1
ATOM 9939 C CA . ARG A 1 1254 ? -8.489 -12.010 18.379 1.00 87.62 1254 ARG A CA 1
ATOM 9940 C C . ARG A 1 1254 ? -9.927 -12.517 18.246 1.00 87.62 1254 ARG A C 1
ATOM 9942 O O . ARG A 1 1254 ? -10.213 -13.688 18.508 1.00 87.62 1254 ARG A O 1
ATOM 9949 N N . LYS A 1 1255 ? -10.814 -11.609 17.827 1.00 89.94 1255 LYS A N 1
ATOM 9950 C CA . LYS A 1 1255 ? -12.233 -11.878 17.572 1.00 89.94 1255 LYS A CA 1
ATOM 9951 C C . LYS A 1 1255 ? -12.368 -13.072 16.619 1.00 89.94 1255 LYS A C 1
ATOM 9953 O O . LYS A 1 1255 ? -11.714 -13.117 15.578 1.00 89.94 1255 LYS A O 1
ATOM 9958 N N . ARG A 1 1256 ? -13.189 -14.044 17.005 1.00 91.19 1256 ARG A N 1
ATOM 9959 C CA . ARG A 1 1256 ? -13.614 -15.167 16.165 1.00 91.19 1256 ARG A CA 1
ATOM 9960 C C . ARG A 1 1256 ? -14.931 -14.826 15.489 1.00 91.19 1256 ARG A C 1
ATOM 9962 O O . ARG A 1 1256 ? -15.782 -14.219 16.141 1.00 91.19 1256 ARG A O 1
ATOM 9969 N N . GLU A 1 1257 ? -15.105 -15.235 14.242 1.00 91.75 1257 GLU A N 1
ATOM 9970 C CA . GLU A 1 1257 ? -16.347 -15.035 13.480 1.00 91.75 1257 GLU A CA 1
ATOM 9971 C C . GLU A 1 1257 ? -17.551 -15.798 14.074 1.00 91.75 1257 GLU A C 1
ATOM 9973 O O . GLU A 1 1257 ? -17.404 -16.654 14.958 1.00 91.75 1257 GLU A O 1
ATOM 9978 N N . LEU A 1 1258 ? -18.749 -15.526 13.550 1.00 93.38 1258 LEU A N 1
ATOM 9979 C CA . LEU A 1 1258 ? -19.926 -16.379 13.738 1.00 93.38 1258 LEU A CA 1
ATOM 9980 C C . LEU A 1 1258 ? -19.998 -17.463 12.643 1.00 93.38 1258 LEU A C 1
ATOM 9982 O O . LEU A 1 1258 ? -20.656 -17.284 11.621 1.00 93.38 1258 LEU A O 1
ATOM 9986 N N . SER A 1 1259 ? -19.380 -18.621 12.883 1.00 91.19 1259 SER A N 1
ATOM 9987 C CA . SER A 1 1259 ? -19.415 -19.770 11.960 1.00 91.19 1259 SER A CA 1
ATOM 9988 C C . SER A 1 1259 ? -20.755 -20.542 11.965 1.00 91.19 1259 SER A C 1
ATOM 9990 O O . SER A 1 1259 ? -20.945 -21.447 11.148 1.00 91.19 1259 SER A O 1
ATOM 9992 N N . VAL A 1 1260 ? -21.693 -20.234 12.877 1.00 94.31 1260 VAL A N 1
ATOM 9993 C CA . VAL A 1 1260 ? -23.007 -20.910 12.951 1.00 94.31 1260 VAL A CA 1
ATOM 9994 C C . VAL A 1 1260 ? -23.956 -20.417 11.858 1.00 94.31 1260 VAL A C 1
ATOM 9996 O O . VAL A 1 1260 ? -24.572 -19.355 11.963 1.00 94.31 1260 VAL A O 1
ATOM 9999 N N . GLN A 1 1261 ? -24.164 -21.245 10.836 1.00 91.75 1261 GLN A N 1
ATOM 10000 C CA . GLN A 1 1261 ? -25.144 -20.964 9.785 1.00 91.75 1261 GLN A CA 1
ATOM 10001 C C . GLN A 1 1261 ? -26.558 -21.294 10.283 1.00 91.75 1261 GLN A C 1
ATOM 10003 O O . GLN A 1 1261 ? -26.849 -22.435 10.649 1.00 91.75 1261 GLN A O 1
ATOM 10008 N N . SER A 1 1262 ? -27.452 -20.303 10.289 1.00 92.31 1262 SER A N 1
ATOM 10009 C CA . SER A 1 1262 ? -28.877 -20.500 10.595 1.00 92.31 1262 SER A CA 1
ATOM 10010 C C . SER A 1 1262 ? -29.667 -20.695 9.301 1.00 92.31 1262 SER A C 1
ATOM 10012 O O . SER A 1 1262 ? -29.559 -19.857 8.410 1.00 92.31 1262 SER A O 1
ATOM 10014 N N . ALA A 1 1263 ? -30.478 -21.751 9.195 1.00 91.50 1263 ALA A N 1
ATOM 10015 C CA . ALA A 1 1263 ? -31.333 -22.009 8.030 1.00 91.50 1263 ALA A CA 1
ATOM 10016 C C . ALA A 1 1263 ? -32.763 -22.374 8.448 1.00 91.50 1263 ALA A C 1
ATOM 10018 O O . ALA A 1 1263 ? -32.945 -23.174 9.369 1.00 91.50 1263 ALA A O 1
ATOM 10019 N N . GLN A 1 1264 ? -33.774 -21.781 7.808 1.00 93.12 1264 GLN A N 1
ATOM 10020 C CA . GLN A 1 1264 ? -35.150 -21.768 8.328 1.00 93.12 1264 GLN A CA 1
ATOM 10021 C C . GLN A 1 1264 ? -36.230 -21.568 7.236 1.00 93.12 1264 GLN A C 1
ATOM 10023 O O . GLN A 1 1264 ? -35.917 -21.400 6.054 1.00 93.12 1264 GLN A O 1
ATOM 10028 N N . ILE A 1 1265 ? -37.508 -21.637 7.631 1.00 90.25 1265 ILE A N 1
ATOM 10029 C CA . ILE A 1 1265 ? -38.689 -21.469 6.748 1.00 90.25 1265 ILE A CA 1
ATOM 10030 C C . ILE A 1 1265 ? -39.729 -20.455 7.267 1.00 90.25 1265 ILE A C 1
ATOM 10032 O O . ILE A 1 1265 ? -40.814 -20.345 6.710 1.00 90.25 1265 ILE A O 1
ATOM 10036 N N . LEU A 1 1266 ? -39.452 -19.760 8.367 1.00 90.44 1266 LEU A N 1
ATOM 10037 C CA . LEU A 1 1266 ? -40.396 -18.877 9.060 1.00 90.44 1266 LEU A CA 1
ATOM 10038 C C . LEU A 1 1266 ? -40.543 -17.512 8.373 1.00 90.44 1266 LEU A C 1
ATOM 10040 O O . LEU A 1 1266 ? -41.630 -16.949 8.393 1.00 90.44 1266 LEU A O 1
ATOM 10044 N N . ASP A 1 1267 ? -39.508 -17.027 7.685 1.00 86.06 1267 ASP A N 1
ATOM 10045 C CA . ASP A 1 1267 ? -39.601 -15.913 6.722 1.00 86.06 1267 ASP A CA 1
ATOM 10046 C C . ASP A 1 1267 ? -40.604 -16.187 5.582 1.00 86.06 1267 ASP A C 1
ATOM 10048 O O . ASP A 1 1267 ? -41.167 -15.254 5.014 1.00 86.06 1267 ASP A O 1
ATOM 10052 N N . LEU A 1 1268 ? -40.871 -17.461 5.264 1.00 87.69 1268 LEU A N 1
ATOM 10053 C CA . LEU A 1 1268 ? -41.816 -17.863 4.220 1.00 87.69 1268 LEU A CA 1
ATOM 10054 C C . LEU A 1 1268 ? -43.284 -17.857 4.676 1.00 87.69 1268 LEU A C 1
ATOM 10056 O O . LEU A 1 1268 ? -44.138 -18.238 3.871 1.00 87.69 1268 LEU A O 1
ATOM 10060 N N . ILE A 1 1269 ? -43.609 -17.471 5.916 1.00 87.56 1269 ILE A N 1
ATOM 10061 C CA . ILE A 1 1269 ? -45.003 -17.333 6.372 1.00 87.56 1269 ILE A CA 1
ATOM 10062 C C . ILE A 1 1269 ? -45.693 -16.248 5.540 1.00 87.56 1269 ILE A C 1
ATOM 10064 O O . ILE A 1 1269 ? -45.461 -15.057 5.733 1.00 87.56 1269 ILE A O 1
ATOM 10068 N N . LEU A 1 1270 ? -46.575 -16.655 4.626 1.00 83.25 1270 LEU A N 1
ATOM 10069 C CA . LEU A 1 1270 ? -47.431 -15.729 3.895 1.00 83.25 1270 LEU A CA 1
ATOM 10070 C C . LEU A 1 1270 ? -48.370 -15.063 4.912 1.00 83.25 1270 LEU A C 1
ATOM 10072 O O . LEU A 1 1270 ? -49.143 -15.771 5.564 1.00 83.25 1270 LEU A O 1
ATOM 10076 N N . PRO A 1 1271 ? -48.340 -13.727 5.070 1.00 72.69 1271 PRO A N 1
ATOM 10077 C CA . PRO A 1 1271 ? -49.359 -13.042 5.847 1.00 72.69 1271 PRO A CA 1
ATOM 10078 C C . PRO A 1 1271 ? -50.729 -13.244 5.202 1.00 72.69 1271 PRO A C 1
ATOM 10080 O O . PRO A 1 1271 ? -50.835 -13.386 3.980 1.00 72.69 1271 PRO A O 1
ATOM 10083 N N . GLU A 1 1272 ? -51.775 -13.253 6.025 1.00 71.06 1272 GLU A N 1
ATOM 10084 C CA . GLU A 1 1272 ? -53.133 -13.485 5.539 1.00 71.06 1272 GLU A CA 1
ATOM 10085 C C . GLU A 1 1272 ? -53.568 -12.414 4.526 1.00 71.06 1272 GLU A C 1
ATOM 10087 O O . GLU A 1 1272 ? -53.051 -11.297 4.500 1.00 71.06 1272 GLU A O 1
ATOM 10092 N N . PHE A 1 1273 ? -54.500 -12.787 3.649 1.00 64.25 1273 PHE A N 1
ATOM 10093 C CA . PHE A 1 1273 ? -54.775 -12.113 2.375 1.00 64.25 1273 PHE A CA 1
ATOM 10094 C C . PHE A 1 1273 ? -55.029 -10.596 2.467 1.00 64.25 1273 PHE A C 1
ATOM 10096 O O . PHE A 1 1273 ? -54.645 -9.851 1.567 1.00 64.25 1273 PHE A O 1
ATOM 10103 N N . SER A 1 1274 ? -55.608 -10.126 3.569 1.00 56.16 1274 SER A N 1
ATOM 10104 C CA . SER A 1 1274 ? -56.112 -8.765 3.806 1.00 56.16 1274 SER A CA 1
ATOM 10105 C C . SER A 1 1274 ? -55.075 -7.622 3.813 1.00 56.16 1274 SER A C 1
ATOM 10107 O O . SER A 1 1274 ? -55.406 -6.523 4.257 1.00 56.16 1274 SER A O 1
ATOM 10109 N N . LYS A 1 1275 ? -53.824 -7.856 3.385 1.00 58.66 1275 LYS A N 1
ATOM 10110 C CA . LYS A 1 1275 ? -52.666 -7.116 3.913 1.00 58.66 1275 LYS A CA 1
ATOM 10111 C C . LYS A 1 1275 ? -51.607 -6.596 2.879 1.00 58.66 1275 LYS A C 1
ATOM 10113 O O . LYS A 1 1275 ? -51.315 -5.402 2.904 1.00 58.66 1275 LYS A O 1
ATOM 10118 N N . LEU A 1 1276 ? -50.998 -7.379 1.970 1.00 41.97 1276 LEU A N 1
ATOM 10119 C CA . LEU A 1 1276 ? -49.659 -7.020 1.402 1.00 41.97 1276 LEU A CA 1
ATOM 10120 C C . LEU A 1 1276 ? -49.549 -6.199 0.078 1.00 41.97 1276 LEU A C 1
ATOM 10122 O O . LEU A 1 1276 ? -49.516 -6.781 -1.005 1.00 41.97 1276 LEU A O 1
ATOM 10126 N N . MET A 1 1277 ? -49.289 -4.882 0.143 1.00 41.41 1277 MET A N 1
ATOM 10127 C CA . MET A 1 1277 ? -48.999 -3.986 -1.019 1.00 41.41 1277 MET A CA 1
ATOM 10128 C C . MET A 1 1277 ? -47.853 -2.890 -0.928 1.00 41.41 1277 MET A C 1
ATOM 10130 O O . MET A 1 1277 ? -48.197 -1.722 -1.047 1.00 41.41 1277 MET A O 1
ATOM 10134 N N . ALA A 1 1278 ? -46.519 -3.175 -0.779 1.00 28.75 1278 ALA A N 1
ATOM 10135 C CA . ALA A 1 1278 ? -45.376 -2.174 -0.797 1.00 28.75 1278 ALA A CA 1
ATOM 10136 C C . ALA A 1 1278 ? -43.876 -2.724 -0.668 1.00 28.75 1278 ALA A C 1
ATOM 10138 O O . ALA A 1 1278 ? -43.723 -3.835 -0.177 1.00 28.75 1278 ALA A O 1
ATOM 10139 N N . LEU A 1 1279 ? -42.805 -1.897 -0.958 1.00 29.77 1279 LEU A N 1
ATOM 10140 C CA . LEU A 1 1279 ? -41.335 -1.844 -0.468 1.00 29.77 1279 LEU A CA 1
ATOM 10141 C C . LEU A 1 1279 ? -40.054 -2.498 -1.239 1.00 29.77 1279 LEU A C 1
ATOM 10143 O O . LEU A 1 1279 ? -40.278 -3.473 -1.939 1.00 29.77 1279 LEU A O 1
ATOM 10147 N N . THR A 1 1280 ? -38.755 -1.964 -1.147 1.00 36.88 1280 THR A N 1
ATOM 10148 C CA . THR A 1 1280 ? -37.355 -2.268 -1.827 1.00 36.88 1280 THR A CA 1
ATOM 10149 C C . THR A 1 1280 ? -36.104 -1.325 -1.396 1.00 36.88 1280 THR A C 1
ATOM 10151 O O . THR A 1 1280 ? -36.505 -0.331 -0.779 1.00 36.88 1280 THR A O 1
ATOM 10154 N N . SER A 1 1281 ? -34.711 -1.309 -1.668 1.00 30.11 1281 SER A N 1
ATOM 10155 C CA . SER A 1 1281 ? -33.418 -2.099 -2.121 1.00 30.11 1281 SER A CA 1
ATOM 10156 C C . SER A 1 1281 ? -32.078 -1.158 -2.294 1.00 30.11 1281 SER A C 1
ATOM 10158 O O . SER A 1 1281 ? -32.372 0.029 -2.201 1.00 30.11 1281 SER A O 1
ATOM 10160 N N . ALA A 1 1282 ? -30.700 -1.335 -2.578 1.00 36.47 1282 ALA A N 1
ATOM 10161 C CA . ALA A 1 1282 ? -29.461 -2.291 -2.628 1.00 36.47 1282 ALA A CA 1
ATOM 10162 C C . ALA A 1 1282 ? -27.961 -1.632 -2.944 1.00 36.47 1282 ALA A C 1
ATOM 10164 O O . ALA A 1 1282 ? -28.013 -0.465 -3.318 1.00 36.47 1282 ALA A O 1
ATOM 10165 N N . PRO A 1 1283 ? -26.685 -2.253 -2.820 1.00 32.38 1283 PRO A N 1
ATOM 10166 C CA . PRO A 1 1283 ? -25.232 -1.643 -2.892 1.00 32.38 1283 PRO A CA 1
ATOM 10167 C C . PRO A 1 1283 ? -23.852 -2.419 -3.390 1.00 32.38 1283 PRO A C 1
ATOM 10169 O O . PRO A 1 1283 ? -23.959 -3.616 -3.652 1.00 32.38 1283 PRO A O 1
ATOM 10172 N N . GLY A 1 1284 ? -22.563 -1.845 -3.443 1.00 34.12 1284 GLY A N 1
ATOM 10173 C CA . GLY A 1 1284 ? -21.106 -2.464 -3.523 1.00 34.12 1284 GLY A CA 1
ATOM 10174 C C . GLY A 1 1284 ? -19.888 -1.668 -4.263 1.00 34.12 1284 GLY A C 1
ATOM 10175 O O . GLY A 1 1284 ? -20.301 -0.740 -4.941 1.00 34.12 1284 GLY A O 1
ATOM 10176 N N . GLY A 1 1285 ? -18.486 -1.808 -4.362 1.00 33.50 1285 GLY A N 1
ATOM 10177 C CA . GLY A 1 1285 ? -17.158 -2.514 -3.909 1.00 33.50 1285 GLY A CA 1
ATOM 10178 C C . GLY A 1 1285 ? -15.898 -2.386 -4.951 1.00 33.50 1285 GLY A C 1
ATOM 10179 O O . GLY A 1 1285 ? -16.273 -2.058 -6.069 1.00 33.50 1285 GLY A O 1
ATOM 10180 N N . ASP A 1 1286 ? -14.505 -2.611 -4.922 1.00 33.16 1286 ASP A N 1
ATOM 10181 C CA . ASP A 1 1286 ? -13.242 -2.914 -4.055 1.00 33.16 1286 ASP A CA 1
ATOM 10182 C C . ASP A 1 1286 ? -11.756 -2.976 -4.798 1.00 33.16 1286 ASP A C 1
ATOM 10184 O O . ASP A 1 1286 ? -11.763 -2.950 -6.026 1.00 33.16 1286 ASP A O 1
ATOM 10188 N N . ALA A 1 1287 ? -10.525 -3.143 -4.137 1.00 34.03 1287 ALA A N 1
ATOM 10189 C CA . ALA A 1 1287 ? -9.054 -3.561 -4.543 1.00 34.03 1287 ALA A CA 1
ATOM 10190 C C . ALA A 1 1287 ? -7.802 -2.554 -4.842 1.00 34.03 1287 ALA A C 1
ATOM 10192 O O . ALA A 1 1287 ? -8.099 -1.379 -5.007 1.00 34.03 1287 ALA A O 1
ATOM 10193 N N . GLY A 1 1288 ? -6.402 -2.752 -4.931 1.00 33.16 1288 GLY A N 1
ATOM 10194 C CA . GLY A 1 1288 ? -5.252 -3.807 -4.880 1.00 33.16 1288 GLY A CA 1
ATOM 10195 C C . GLY A 1 1288 ? -3.660 -3.361 -4.814 1.00 33.16 1288 GLY A C 1
ATOM 10196 O O . GLY A 1 1288 ? -3.418 -2.373 -4.130 1.00 33.16 1288 GLY A O 1
ATOM 10197 N N . GLU A 1 1289 ? -2.548 -4.025 -5.373 1.00 32.44 1289 GLU A N 1
ATOM 10198 C CA . GLU A 1 1289 ? -1.047 -3.971 -4.887 1.00 32.44 1289 GLU A CA 1
ATOM 10199 C C . GLU A 1 1289 ? 0.311 -4.331 -5.768 1.00 32.44 1289 GLU A C 1
ATOM 10201 O O . GLU A 1 1289 ? 0.176 -5.001 -6.787 1.00 32.44 1289 GLU A O 1
ATOM 10206 N N . GLY A 1 1290 ? 1.612 -3.972 -5.366 1.00 30.78 1290 GLY A N 1
ATOM 10207 C CA . GLY A 1 1290 ? 3.014 -4.695 -5.422 1.00 30.78 1290 GLY A CA 1
ATOM 10208 C C . GLY A 1 1290 ? 4.298 -4.565 -6.426 1.00 30.78 1290 GLY A C 1
ATOM 10209 O O . GLY A 1 1290 ? 4.072 -4.754 -7.617 1.00 30.78 1290 GLY A O 1
ATOM 10210 N N . LEU A 1 1291 ? 5.643 -4.382 -6.019 1.00 29.77 1291 LEU A N 1
ATOM 10211 C CA . LEU A 1 1291 ? 7.007 -4.633 -6.775 1.00 29.77 1291 LEU A CA 1
ATOM 10212 C C . LEU A 1 1291 ? 8.481 -4.210 -6.175 1.00 29.77 1291 LEU A C 1
ATOM 10214 O O . LEU A 1 1291 ? 8.494 -3.497 -5.180 1.00 29.77 1291 LEU A O 1
ATOM 10218 N N . ASP A 1 1292 ? 9.714 -4.570 -6.759 1.00 27.45 1292 ASP A N 1
ATOM 10219 C CA . ASP A 1 1292 ? 11.198 -4.226 -6.362 1.00 27.45 1292 ASP A CA 1
ATOM 10220 C C . ASP A 1 1292 ? 12.431 -4.218 -7.425 1.00 27.45 1292 ASP A C 1
ATOM 10222 O O . ASP A 1 1292 ? 12.357 -5.000 -8.378 1.00 27.45 1292 ASP A O 1
ATOM 10226 N N . LEU A 1 1293 ? 13.629 -3.538 -7.168 1.00 34.41 1293 LEU A N 1
ATOM 10227 C CA . LEU A 1 1293 ? 15.124 -3.810 -7.484 1.00 34.41 1293 LEU A CA 1
ATOM 10228 C C . LEU A 1 1293 ? 16.144 -2.684 -8.012 1.00 34.41 1293 LEU A C 1
ATOM 10230 O O . LEU A 1 1293 ? 16.309 -2.599 -9.229 1.00 34.41 1293 LEU A O 1
ATOM 10234 N N . HIS A 1 1294 ? 17.038 -1.994 -7.239 1.00 49.25 1294 HIS A N 1
ATOM 10235 C CA . HIS A 1 1294 ? 18.204 -1.179 -7.787 1.00 49.25 1294 HIS A CA 1
ATOM 10236 C C . HIS A 1 1294 ? 19.398 -0.793 -6.819 1.00 49.25 1294 HIS A C 1
ATOM 10238 O O . HIS A 1 1294 ? 19.111 -0.188 -5.804 1.00 49.25 1294 HIS A O 1
ATOM 10244 N N . LEU A 1 1295 ? 20.729 -0.963 -7.089 1.00 52.50 1295 LEU A N 1
ATOM 10245 C CA . LEU A 1 1295 ? 21.842 -0.688 -6.092 1.00 52.50 1295 LEU A CA 1
ATOM 10246 C C . LEU A 1 1295 ? 23.121 0.132 -6.481 1.00 52.50 1295 LEU A C 1
ATOM 10248 O O . LEU A 1 1295 ? 23.361 0.439 -7.648 1.00 52.50 1295 LEU A O 1
ATOM 10252 N N . ASN A 1 1296 ? 23.954 0.479 -5.466 1.00 68.50 1296 ASN A N 1
ATOM 10253 C CA . ASN A 1 1296 ? 25.191 1.306 -5.506 1.00 68.50 1296 ASN A CA 1
ATOM 10254 C C . ASN A 1 1296 ? 26.477 0.548 -5.055 1.00 68.50 1296 ASN A C 1
ATOM 10256 O O . ASN A 1 1296 ? 26.488 0.015 -3.946 1.00 68.50 1296 ASN A O 1
ATOM 10260 N N . PRO A 1 1297 ? 27.587 0.555 -5.831 1.00 69.31 1297 PRO A N 1
ATOM 10261 C CA . PRO A 1 1297 ? 28.828 -0.158 -5.492 1.00 69.31 1297 PRO A CA 1
ATOM 10262 C C . PRO A 1 1297 ? 29.894 0.635 -4.702 1.00 69.31 1297 PRO A C 1
ATOM 10264 O O . PRO A 1 1297 ? 30.874 0.032 -4.273 1.00 69.31 1297 PRO A O 1
ATOM 10267 N N . PHE A 1 1298 ? 29.760 1.952 -4.494 1.00 81.06 1298 PHE A N 1
ATOM 10268 C CA . PHE A 1 1298 ? 30.757 2.760 -3.753 1.00 81.06 1298 PHE A CA 1
ATOM 10269 C C . PHE A 1 1298 ? 30.415 2.947 -2.260 1.00 81.06 1298 PHE A C 1
ATOM 10271 O O . PHE A 1 1298 ? 30.933 3.870 -1.626 1.00 81.06 1298 PHE A O 1
ATOM 10278 N N . LYS A 1 1299 ? 29.506 2.127 -1.715 1.00 75.44 1299 LYS A N 1
ATOM 10279 C CA . LYS A 1 1299 ? 28.884 2.290 -0.387 1.00 75.44 1299 LYS A CA 1
ATOM 10280 C C . LYS A 1 1299 ? 29.928 2.536 0.717 1.00 75.44 1299 LYS A C 1
ATOM 10282 O O . LYS A 1 1299 ? 30.923 1.818 0.829 1.00 75.44 1299 LYS A O 1
ATOM 10287 N N . ARG A 1 1300 ? 29.697 3.580 1.519 1.00 83.94 1300 ARG A N 1
ATOM 10288 C CA . ARG A 1 1300 ? 30.533 3.946 2.675 1.00 83.94 1300 ARG A CA 1
ATOM 10289 C C . ARG A 1 1300 ? 30.446 2.881 3.771 1.00 83.94 1300 ARG A C 1
ATOM 10291 O O . ARG A 1 1300 ? 29.408 2.239 3.930 1.00 83.94 1300 ARG A O 1
ATOM 10298 N N . LYS A 1 1301 ? 31.487 2.738 4.595 1.00 76.12 1301 LYS A N 1
ATOM 10299 C CA . LYS A 1 1301 ? 31.376 1.965 5.840 1.00 76.12 1301 LYS A CA 1
ATOM 10300 C C . LYS A 1 1301 ? 30.478 2.710 6.829 1.00 76.12 1301 LYS A C 1
ATOM 10302 O O . LYS A 1 1301 ? 30.830 3.790 7.303 1.00 76.12 1301 LYS A O 1
ATOM 10307 N N . GLN A 1 1302 ? 29.332 2.111 7.135 1.00 78.62 1302 GLN A N 1
ATOM 10308 C CA . GLN A 1 1302 ? 28.440 2.516 8.219 1.00 78.62 1302 GLN A CA 1
ATOM 10309 C C . GLN A 1 1302 ? 28.773 1.719 9.495 1.00 78.62 1302 GLN A C 1
ATOM 10311 O O . GLN A 1 1302 ? 29.335 0.622 9.425 1.00 78.62 1302 GLN A O 1
ATOM 10316 N N . ASP A 1 1303 ? 28.413 2.250 10.665 1.00 82.38 1303 ASP A N 1
ATOM 10317 C CA . ASP A 1 1303 ? 28.493 1.491 11.916 1.00 82.38 1303 ASP A CA 1
ATOM 10318 C C . ASP A 1 1303 ? 27.441 0.371 11.947 1.00 82.38 1303 ASP A C 1
ATOM 10320 O O . ASP A 1 1303 ? 26.370 0.482 11.339 1.00 82.38 1303 ASP A O 1
ATOM 10324 N N . LYS A 1 1304 ? 27.719 -0.697 12.705 1.00 83.94 1304 LYS A N 1
ATOM 10325 C CA . LYS A 1 1304 ? 26.725 -1.749 12.957 1.00 83.94 1304 LYS A CA 1
ATOM 10326 C C . LYS A 1 1304 ? 25.569 -1.183 13.797 1.00 83.94 1304 LYS A C 1
ATOM 10328 O O . LYS A 1 1304 ? 25.824 -0.398 14.709 1.00 83.94 1304 LYS A O 1
ATOM 10333 N N . PRO A 1 1305 ? 24.312 -1.587 13.550 1.00 89.31 1305 PRO A N 1
ATOM 10334 C CA . PRO A 1 1305 ? 23.201 -1.164 14.391 1.00 89.31 1305 PRO A CA 1
ATOM 10335 C C . PRO A 1 1305 ? 23.397 -1.669 15.824 1.00 89.31 1305 PRO A C 1
ATOM 10337 O O . PRO A 1 1305 ? 23.742 -2.832 16.049 1.00 89.31 1305 PRO A O 1
ATOM 10340 N N . VAL A 1 1306 ? 23.145 -0.799 16.802 1.00 92.75 1306 VAL A N 1
ATOM 10341 C CA . VAL A 1 1306 ? 23.187 -1.153 18.226 1.00 92.75 1306 VAL A CA 1
ATOM 10342 C C . VAL A 1 1306 ? 21.879 -1.852 18.578 1.00 92.75 1306 VAL A C 1
ATOM 10344 O O . VAL A 1 1306 ? 20.903 -1.244 19.010 1.00 92.75 1306 VAL A O 1
ATOM 10347 N N . ALA A 1 1307 ? 21.864 -3.152 18.296 1.00 92.69 1307 ALA A N 1
ATOM 10348 C CA . ALA A 1 1307 ? 20.781 -4.077 18.580 1.00 92.69 1307 ALA A CA 1
ATOM 10349 C C . ALA A 1 1307 ? 21.358 -5.378 19.154 1.00 92.69 1307 ALA A C 1
ATOM 10351 O O . ALA A 1 1307 ? 22.291 -5.967 18.602 1.00 92.69 1307 ALA A O 1
ATOM 10352 N N . TYR A 1 1308 ? 20.791 -5.821 20.269 1.00 94.88 1308 TYR A N 1
ATOM 10353 C CA . TYR A 1 1308 ? 21.122 -7.051 20.973 1.00 94.88 1308 TYR A CA 1
ATOM 10354 C C . TYR A 1 1308 ? 19.898 -7.958 21.026 1.00 94.88 1308 TYR A C 1
ATOM 10356 O O . TYR A 1 1308 ? 18.806 -7.507 21.365 1.00 94.88 1308 TYR A O 1
ATOM 10364 N N . TRP A 1 1309 ? 20.116 -9.242 20.766 1.00 95.94 1309 TRP A N 1
ATOM 10365 C CA . TRP A 1 1309 ? 19.162 -10.323 20.979 1.00 95.94 1309 TRP A CA 1
ATOM 10366 C C . TRP A 1 1309 ? 19.863 -11.375 21.837 1.00 95.94 1309 TRP A C 1
ATOM 10368 O O . TRP A 1 1309 ? 20.942 -11.845 21.473 1.00 95.94 1309 TRP A O 1
ATOM 10378 N N . SER A 1 1310 ? 19.292 -11.702 22.995 1.00 94.69 1310 SER A N 1
ATOM 10379 C CA . SER A 1 1310 ? 19.904 -12.639 23.954 1.00 94.69 1310 SER A CA 1
ATOM 10380 C C . SER A 1 1310 ? 19.871 -14.102 23.513 1.00 94.69 1310 SER A C 1
ATOM 10382 O O . SER A 1 1310 ? 20.710 -14.879 23.965 1.00 94.69 1310 SER A O 1
ATOM 10384 N N . GLY A 1 1311 ? 18.927 -14.460 22.641 1.00 91.56 1311 GLY A N 1
ATOM 10385 C CA . GLY A 1 1311 ? 18.495 -15.842 22.452 1.00 91.56 1311 GLY A CA 1
ATOM 10386 C C . GLY A 1 1311 ? 17.501 -16.259 23.541 1.00 91.56 1311 GLY A C 1
ATOM 10387 O O . GLY A 1 1311 ? 17.693 -15.951 24.723 1.00 91.56 1311 GLY A O 1
ATOM 10388 N N . ILE A 1 1312 ? 16.423 -16.949 23.167 1.00 93.50 1312 ILE A N 1
ATOM 10389 C CA . ILE A 1 1312 ? 15.424 -17.425 24.135 1.00 93.50 1312 ILE A CA 1
ATOM 10390 C C . ILE A 1 1312 ? 16.086 -18.359 25.164 1.00 93.50 1312 ILE A C 1
ATOM 10392 O O . ILE A 1 1312 ? 16.631 -19.407 24.823 1.00 93.50 1312 ILE A O 1
ATOM 10396 N N . THR A 1 1313 ? 15.989 -17.990 26.440 1.00 92.94 1313 THR A N 1
ATOM 10397 C CA . THR A 1 1313 ? 16.619 -18.675 27.579 1.00 92.94 1313 THR A CA 1
ATOM 10398 C C . THR A 1 1313 ? 15.576 -18.933 28.673 1.00 92.94 1313 THR A C 1
ATOM 10400 O O . THR A 1 1313 ? 14.619 -18.174 28.813 1.00 92.94 1313 THR A O 1
ATOM 10403 N N . GLU A 1 1314 ? 15.718 -20.001 29.460 1.00 93.75 1314 GLU A N 1
ATOM 10404 C CA . GLU A 1 1314 ? 14.880 -20.205 30.651 1.00 93.75 1314 GLU A CA 1
ATOM 10405 C C . GLU A 1 1314 ? 15.356 -19.315 31.808 1.00 93.75 1314 GLU A C 1
ATOM 10407 O O . GLU A 1 1314 ? 16.543 -19.293 32.137 1.00 93.75 1314 GLU A O 1
ATOM 10412 N N . VAL A 1 1315 ? 14.425 -18.594 32.432 1.00 94.69 1315 VAL A N 1
ATOM 10413 C CA . VAL A 1 1315 ? 14.644 -17.812 33.654 1.00 94.69 1315 VAL A CA 1
ATOM 10414 C C . VAL A 1 1315 ? 13.703 -18.348 34.729 1.00 94.69 1315 VAL A C 1
ATOM 10416 O O . VAL A 1 1315 ? 12.514 -18.536 34.488 1.00 94.69 1315 VAL A O 1
ATOM 10419 N N . ASN A 1 1316 ? 14.243 -18.600 35.919 1.00 92.31 1316 ASN A N 1
ATOM 10420 C CA . ASN A 1 1316 ? 13.499 -19.064 37.085 1.00 92.31 1316 ASN A CA 1
ATOM 10421 C C . ASN A 1 1316 ? 13.980 -18.264 38.301 1.00 92.31 1316 ASN A C 1
ATOM 10423 O O . ASN A 1 1316 ? 15.120 -18.423 38.743 1.00 92.31 1316 ASN A O 1
ATOM 10427 N N . GLY A 1 1317 ? 13.147 -17.346 38.791 1.00 92.44 1317 GLY A N 1
ATOM 10428 C CA . GLY A 1 1317 ? 13.600 -16.295 39.697 1.00 92.44 1317 GLY A CA 1
ATOM 10429 C C . GLY A 1 1317 ? 14.348 -15.208 38.923 1.00 92.44 1317 GLY A C 1
ATOM 10430 O O . GLY A 1 1317 ? 13.751 -14.570 38.058 1.00 92.44 1317 GLY A O 1
ATOM 10431 N N . GLU A 1 1318 ? 15.628 -14.983 39.233 1.00 94.12 1318 GLU A N 1
ATOM 10432 C CA . GLU A 1 1318 ? 16.441 -13.877 38.698 1.00 94.12 1318 GLU A CA 1
ATOM 10433 C C . GLU A 1 1318 ? 17.551 -14.361 37.743 1.00 94.12 1318 GLU A C 1
ATOM 10435 O O . GLU A 1 1318 ? 18.199 -15.379 37.985 1.00 94.12 1318 GLU A O 1
ATOM 10440 N N . THR A 1 1319 ? 17.828 -13.624 36.662 1.00 96.12 1319 THR A N 1
ATOM 10441 C CA . THR A 1 1319 ? 18.970 -13.869 35.753 1.00 96.12 1319 THR A CA 1
ATOM 10442 C C . THR A 1 1319 ? 19.498 -12.556 35.168 1.00 96.12 1319 THR A C 1
ATOM 10444 O O . THR A 1 1319 ? 18.737 -11.608 34.990 1.00 96.12 1319 THR A O 1
ATOM 10447 N N . THR A 1 1320 ? 20.806 -12.472 34.882 1.00 96.56 1320 THR A N 1
ATOM 10448 C CA . THR A 1 1320 ? 21.439 -11.277 34.287 1.00 96.56 1320 THR A CA 1
ATOM 10449 C C . THR A 1 1320 ? 22.075 -11.586 32.930 1.00 96.56 1320 THR A C 1
ATOM 10451 O O . THR A 1 1320 ? 23.016 -12.373 32.845 1.00 96.56 1320 THR A O 1
ATOM 10454 N N . PHE A 1 1321 ? 21.593 -10.916 31.885 1.00 96.06 1321 PHE A N 1
ATOM 10455 C CA . PHE A 1 1321 ? 22.161 -10.918 30.535 1.00 96.06 1321 PHE A CA 1
ATOM 10456 C C . PHE A 1 1321 ? 23.190 -9.787 30.400 1.00 96.06 1321 PHE A C 1
ATOM 10458 O O . PHE A 1 1321 ? 23.058 -8.751 31.049 1.00 96.06 1321 PHE A O 1
ATOM 10465 N N . ASN A 1 1322 ? 24.214 -9.968 29.563 1.00 95.38 1322 ASN A N 1
ATOM 10466 C CA . ASN A 1 1322 ? 25.321 -9.018 29.418 1.00 95.38 1322 ASN A CA 1
ATOM 10467 C C . ASN A 1 1322 ? 25.511 -8.621 27.949 1.00 95.38 1322 ASN A C 1
ATOM 10469 O O . ASN A 1 1322 ? 25.855 -9.471 27.126 1.00 95.38 1322 ASN A O 1
ATOM 10473 N N . TYR A 1 1323 ? 25.332 -7.337 27.629 1.00 94.69 1323 TYR A N 1
ATOM 10474 C CA . TYR A 1 1323 ? 25.528 -6.798 26.278 1.00 94.69 1323 TYR A CA 1
ATOM 10475 C C . TYR A 1 1323 ? 26.754 -5.865 26.225 1.00 94.69 1323 TYR A C 1
ATOM 10477 O O . TYR A 1 1323 ? 26.710 -4.793 26.829 1.00 94.69 1323 TYR A O 1
ATOM 10485 N N . PRO A 1 1324 ? 27.856 -6.227 25.537 1.00 94.62 1324 PRO A N 1
ATOM 10486 C CA . PRO A 1 1324 ? 28.982 -5.316 25.325 1.00 94.62 1324 PRO A CA 1
ATOM 10487 C C . PRO A 1 1324 ? 28.583 -4.197 24.353 1.00 94.62 1324 PRO A C 1
ATOM 10489 O O . PRO A 1 1324 ? 28.335 -4.454 23.172 1.00 94.62 1324 PRO A O 1
ATOM 10492 N N . ILE A 1 1325 ? 28.520 -2.959 24.843 1.00 93.12 1325 ILE A N 1
ATOM 10493 C CA . ILE A 1 1325 ? 28.136 -1.798 24.034 1.00 93.12 1325 ILE A CA 1
ATOM 10494 C C . ILE A 1 1325 ? 29.335 -1.363 23.175 1.00 93.12 1325 ILE A C 1
ATOM 10496 O O . ILE A 1 1325 ? 30.437 -1.240 23.711 1.00 93.12 1325 ILE A O 1
ATOM 10500 N N . PRO A 1 1326 ? 29.165 -1.079 21.870 1.00 91.06 1326 PRO A N 1
ATOM 10501 C CA . PRO A 1 1326 ? 30.253 -0.557 21.045 1.00 91.06 1326 PRO A CA 1
ATOM 10502 C C . PRO A 1 1326 ? 30.818 0.782 21.546 1.00 91.06 1326 PRO A C 1
ATOM 10504 O O . PRO A 1 1326 ? 30.103 1.616 22.100 1.00 91.06 1326 PRO A O 1
ATOM 10507 N N . ASP A 1 1327 ? 32.107 1.007 21.312 1.00 85.00 1327 ASP A N 1
ATOM 10508 C CA . ASP A 1 1327 ? 32.868 2.188 21.747 1.00 85.00 1327 ASP A CA 1
ATOM 10509 C C . ASP A 1 1327 ? 32.455 3.496 21.046 1.00 85.00 1327 ASP A C 1
ATOM 10511 O O . ASP A 1 1327 ? 32.554 4.575 21.630 1.00 85.00 1327 ASP A O 1
ATOM 10515 N N . TYR A 1 1328 ? 31.927 3.419 19.824 1.00 86.19 1328 TYR A N 1
ATOM 10516 C CA . TYR A 1 1328 ? 31.379 4.575 19.106 1.00 86.19 1328 TYR A CA 1
ATOM 10517 C C . TYR A 1 1328 ? 29.996 5.029 19.605 1.00 86.19 1328 TYR A C 1
ATOM 10519 O O . TYR A 1 1328 ? 29.583 6.157 19.312 1.00 86.19 1328 TYR A O 1
ATOM 10527 N N . PHE A 1 1329 ? 29.240 4.178 20.309 1.00 91.25 1329 PHE A N 1
ATOM 10528 C CA . PHE A 1 1329 ? 27.817 4.427 20.546 1.00 91.25 1329 PHE A CA 1
ATOM 10529 C C . PHE A 1 1329 ? 27.563 5.387 21.709 1.00 91.25 1329 PHE A C 1
ATOM 10531 O O . PHE A 1 1329 ? 27.853 5.081 22.860 1.00 91.25 1329 PHE A O 1
ATOM 10538 N N . ASN A 1 1330 ? 26.936 6.524 21.412 1.00 90.12 1330 ASN A N 1
ATOM 10539 C CA . ASN A 1 1330 ? 26.452 7.481 22.400 1.00 90.12 1330 ASN A CA 1
ATOM 10540 C C . ASN A 1 1330 ? 24.991 7.806 22.076 1.00 90.12 1330 ASN A C 1
ATOM 10542 O O . ASN A 1 1330 ? 24.699 8.313 20.995 1.00 90.12 1330 ASN A O 1
ATOM 10546 N N . GLY A 1 1331 ? 24.076 7.497 22.992 1.00 92.50 1331 GLY A N 1
ATOM 10547 C CA . GLY A 1 1331 ? 22.641 7.479 22.713 1.00 92.50 1331 GLY A CA 1
ATOM 10548 C C . GLY A 1 1331 ? 21.849 6.828 23.842 1.00 92.50 1331 GLY A C 1
ATOM 10549 O O . GLY A 1 1331 ? 22.281 6.834 24.999 1.00 92.50 1331 GLY A O 1
ATOM 10550 N N . LYS A 1 1332 ? 20.696 6.241 23.517 1.00 94.88 1332 LYS A N 1
ATOM 10551 C CA . LYS A 1 1332 ? 19.828 5.566 24.486 1.00 94.88 1332 LYS A CA 1
ATOM 10552 C C . LYS A 1 1332 ? 19.437 4.185 23.982 1.00 94.88 1332 LYS A C 1
ATOM 10554 O O . LYS A 1 1332 ? 19.047 4.047 22.836 1.00 94.88 1332 LYS A O 1
ATOM 10559 N N . ILE A 1 1333 ? 19.496 3.183 24.849 1.00 96.56 1333 ILE A N 1
ATOM 10560 C CA . ILE A 1 1333 ? 19.091 1.806 24.558 1.00 96.56 1333 ILE A CA 1
ATOM 10561 C C . ILE A 1 1333 ? 17.761 1.542 25.266 1.00 96.56 1333 ILE A C 1
ATOM 10563 O O . ILE A 1 1333 ? 17.669 1.697 26.489 1.00 96.56 1333 ILE A O 1
ATOM 10567 N N . ARG A 1 1334 ? 16.735 1.122 24.525 1.00 96.62 1334 ARG A N 1
ATOM 10568 C CA . ARG A 1 1334 ? 15.518 0.522 25.083 1.00 96.62 1334 ARG A CA 1
ATOM 10569 C C . ARG A 1 1334 ? 15.760 -0.966 25.270 1.00 96.62 1334 ARG A C 1
ATOM 10571 O O . ARG A 1 1334 ? 16.174 -1.647 24.337 1.00 96.62 1334 ARG A O 1
ATOM 10578 N N . VAL A 1 1335 ? 15.488 -1.465 26.464 1.00 97.50 1335 VAL A N 1
ATOM 10579 C CA . VAL A 1 1335 ? 15.597 -2.885 26.800 1.00 97.50 1335 VAL A CA 1
ATOM 10580 C C . VAL A 1 1335 ? 14.185 -3.438 26.923 1.00 97.50 1335 VAL A C 1
ATOM 10582 O O . VAL A 1 1335 ? 13.354 -2.850 27.609 1.00 97.50 1335 VAL A O 1
ATOM 10585 N N . MET A 1 1336 ? 13.895 -4.536 26.242 1.00 97.38 1336 MET A N 1
ATOM 10586 C CA . MET A 1 1336 ? 12.570 -5.144 26.139 1.00 97.38 1336 MET A CA 1
ATOM 10587 C C . MET A 1 1336 ? 12.681 -6.644 26.403 1.00 97.38 1336 MET A C 1
ATOM 10589 O O . MET A 1 1336 ? 13.706 -7.258 26.104 1.00 97.38 1336 MET A O 1
ATOM 10593 N N . ALA A 1 1337 ? 11.630 -7.233 26.965 1.00 97.31 1337 ALA A N 1
ATOM 10594 C CA . ALA A 1 1337 ? 11.530 -8.671 27.144 1.00 97.31 1337 ALA A CA 1
ATOM 10595 C C . ALA A 1 1337 ? 10.108 -9.177 26.879 1.00 97.31 1337 ALA A C 1
ATOM 10597 O O . ALA A 1 1337 ? 9.125 -8.503 27.198 1.00 97.31 1337 ALA A O 1
ATOM 10598 N N . ILE A 1 1338 ? 10.023 -10.383 26.319 1.00 96.81 1338 ILE A N 1
ATOM 10599 C CA . ILE A 1 1338 ? 8.796 -11.179 26.195 1.00 96.81 1338 ILE A CA 1
ATOM 10600 C C . ILE A 1 1338 ? 9.066 -12.541 26.834 1.00 96.81 1338 ILE A C 1
ATOM 10602 O O . ILE A 1 1338 ? 10.157 -13.096 26.665 1.00 96.81 1338 ILE A O 1
ATOM 10606 N N . SER A 1 1339 ? 8.086 -13.069 27.563 1.00 95.25 1339 SER A N 1
ATOM 10607 C CA . SER A 1 1339 ? 8.173 -14.359 28.241 1.00 95.25 1339 SER A CA 1
ATOM 10608 C C . SER A 1 1339 ? 6.949 -15.242 28.024 1.00 95.25 1339 SER A C 1
ATOM 10610 O O . SER A 1 1339 ? 5.844 -14.754 27.785 1.00 95.25 1339 SER A O 1
ATOM 10612 N N . ALA A 1 1340 ? 7.146 -16.557 28.113 1.00 93.31 1340 ALA A N 1
ATOM 10613 C CA . ALA A 1 1340 ? 6.090 -17.547 27.962 1.00 93.31 1340 ALA A CA 1
ATOM 10614 C C . ALA A 1 1340 ? 6.284 -18.757 28.894 1.00 93.31 1340 ALA A C 1
ATOM 10616 O O . ALA A 1 1340 ? 7.383 -19.303 29.022 1.00 93.31 1340 ALA A O 1
ATOM 10617 N N . THR A 1 1341 ? 5.180 -19.214 29.482 1.00 89.62 1341 THR A N 1
ATOM 10618 C CA . THR A 1 1341 ? 4.975 -20.572 30.015 1.00 89.62 1341 THR A CA 1
ATOM 10619 C C . THR A 1 1341 ? 3.987 -21.300 29.091 1.00 89.62 1341 THR A C 1
ATOM 10621 O O . THR A 1 1341 ? 3.363 -20.642 28.253 1.00 89.62 1341 THR A O 1
ATOM 10624 N N . PRO A 1 1342 ? 3.783 -22.628 29.188 1.00 85.00 1342 PRO A N 1
ATOM 10625 C CA . PRO A 1 1342 ? 2.799 -23.327 28.349 1.00 85.00 1342 PRO A CA 1
ATOM 10626 C C . PRO A 1 1342 ? 1.385 -22.711 28.389 1.00 85.00 1342 PRO A C 1
ATOM 10628 O O . PRO A 1 1342 ? 0.680 -22.725 27.384 1.00 85.00 1342 PRO A O 1
ATOM 10631 N N . ASP A 1 1343 ? 1.005 -22.118 29.524 1.00 85.69 1343 ASP A N 1
ATOM 10632 C CA . ASP A 1 1343 ? -0.330 -21.614 29.860 1.00 85.69 1343 ASP A CA 1
ATOM 10633 C C . ASP A 1 1343 ? -0.479 -20.074 29.904 1.00 85.69 1343 ASP A C 1
ATOM 10635 O O . ASP A 1 1343 ? -1.613 -19.589 29.812 1.00 85.69 1343 ASP A O 1
ATOM 10639 N N . ARG A 1 1344 ? 0.621 -19.309 30.035 1.00 91.94 1344 ARG A N 1
ATOM 10640 C CA . ARG A 1 1344 ? 0.632 -17.841 30.229 1.00 91.94 1344 ARG A CA 1
ATOM 10641 C C . ARG A 1 1344 ? 1.724 -17.129 29.411 1.00 91.94 1344 ARG A C 1
ATOM 10643 O O . ARG A 1 1344 ? 2.735 -17.729 29.049 1.00 91.94 1344 ARG A O 1
ATOM 10650 N N . ILE A 1 1345 ? 1.542 -15.832 29.144 1.00 94.81 1345 ILE A N 1
ATOM 10651 C CA . ILE A 1 1345 ? 2.502 -14.966 28.422 1.00 94.81 1345 ILE A CA 1
ATOM 10652 C C . ILE A 1 1345 ? 2.686 -13.626 29.155 1.00 94.81 1345 ILE A C 1
ATOM 10654 O O . ILE A 1 1345 ? 1.726 -13.084 29.702 1.00 94.81 1345 ILE A O 1
ATOM 10658 N N . GLY A 1 1346 ? 3.908 -13.083 29.161 1.00 93.12 1346 GLY A N 1
ATOM 10659 C CA . GLY A 1 1346 ? 4.258 -11.794 29.771 1.00 93.12 1346 GLY A CA 1
ATOM 10660 C C . GLY A 1 1346 ? 5.137 -10.914 28.872 1.00 93.12 1346 GLY A C 1
ATOM 10661 O O . GLY A 1 1346 ? 5.765 -11.388 27.923 1.00 93.12 1346 GLY A O 1
ATOM 10662 N N . LYS A 1 1347 ? 5.192 -9.609 29.172 1.00 94.50 1347 LYS A N 1
ATOM 10663 C CA . LYS A 1 1347 ? 6.068 -8.631 28.500 1.00 94.50 1347 LYS A CA 1
ATOM 10664 C C . LYS A 1 1347 ? 6.454 -7.481 29.432 1.00 94.50 1347 LYS A C 1
ATOM 10666 O O . LYS A 1 1347 ? 5.662 -7.093 30.289 1.00 94.50 1347 LYS A O 1
ATOM 10671 N N . VAL A 1 1348 ? 7.634 -6.892 29.235 1.00 96.50 1348 VAL A N 1
ATOM 10672 C CA . VAL A 1 1348 ? 8.131 -5.749 30.028 1.00 96.50 1348 VAL A CA 1
ATOM 10673 C C . VAL A 1 1348 ? 9.203 -4.957 29.259 1.00 96.50 1348 VAL A C 1
ATOM 10675 O O . VAL A 1 1348 ? 9.831 -5.487 28.343 1.00 96.50 1348 VAL A O 1
ATOM 10678 N N . GLN A 1 1349 ? 9.419 -3.679 29.599 1.00 96.50 1349 GLN A N 1
ATOM 10679 C CA . GLN A 1 1349 ? 10.470 -2.843 28.998 1.00 96.50 1349 GLN A CA 1
ATOM 10680 C C . GLN A 1 1349 ? 11.043 -1.786 29.963 1.00 96.50 1349 GLN A C 1
ATOM 10682 O O . GLN A 1 1349 ? 10.348 -1.310 30.857 1.00 96.50 1349 GLN A O 1
ATOM 10687 N N . THR A 1 1350 ? 12.303 -1.393 29.754 1.00 96.06 1350 THR A N 1
ATOM 10688 C CA . THR A 1 1350 ? 13.039 -0.336 30.479 1.00 96.06 1350 THR A CA 1
ATOM 10689 C C . THR A 1 1350 ? 14.076 0.335 29.552 1.00 96.06 1350 THR A C 1
ATOM 10691 O O . THR A 1 1350 ? 14.026 0.143 28.335 1.00 96.06 1350 THR A O 1
ATOM 10694 N N . SER A 1 1351 ? 14.997 1.168 30.059 1.00 94.75 1351 SER A N 1
ATOM 10695 C CA . SER A 1 1351 ? 16.002 1.835 29.209 1.00 94.75 1351 SER A CA 1
ATOM 10696 C C . SER A 1 1351 ? 17.271 2.323 29.923 1.00 94.75 1351 SER A C 1
ATOM 10698 O O . SER A 1 1351 ? 17.204 2.755 31.073 1.00 94.75 1351 SER A O 1
ATOM 10700 N N . THR A 1 1352 ? 18.386 2.374 29.188 1.00 96.69 1352 THR A N 1
ATOM 10701 C CA . THR A 1 1352 ? 19.719 2.819 29.644 1.00 96.69 1352 THR A CA 1
ATOM 10702 C C . THR A 1 1352 ? 20.294 3.903 28.725 1.00 96.69 1352 THR A C 1
ATOM 10704 O O . THR A 1 1352 ? 20.117 3.845 27.512 1.00 96.69 1352 THR A O 1
ATOM 10707 N N . THR A 1 1353 ? 21.012 4.882 29.280 1.00 93.94 1353 THR A N 1
ATOM 10708 C CA . THR A 1 1353 ? 21.682 5.964 28.526 1.00 93.94 1353 THR A CA 1
ATOM 10709 C C . THR A 1 1353 ? 23.179 5.685 28.391 1.00 93.94 1353 THR A C 1
ATOM 10711 O O . THR A 1 1353 ? 23.817 5.336 29.381 1.00 93.94 1353 THR A O 1
ATOM 10714 N N . VAL A 1 1354 ? 23.762 5.893 27.210 1.00 93.69 1354 VAL A N 1
ATOM 10715 C CA . VAL A 1 1354 ? 25.193 5.675 26.939 1.00 93.69 1354 VAL A CA 1
ATOM 10716 C C . VAL A 1 1354 ? 25.862 7.006 26.603 1.00 93.69 1354 VAL A C 1
ATOM 10718 O O . VAL A 1 1354 ? 25.417 7.697 25.684 1.00 93.69 1354 VAL A O 1
ATOM 10721 N N . ARG A 1 1355 ? 26.901 7.391 27.357 1.00 90.38 1355 ARG A N 1
ATOM 10722 C CA . ARG A 1 1355 ? 27.538 8.716 27.231 1.00 90.38 1355 ARG A CA 1
ATOM 10723 C C . ARG A 1 1355 ? 29.002 8.736 27.668 1.00 90.38 1355 ARG A C 1
ATOM 10725 O O . ARG A 1 1355 ? 29.305 8.441 28.824 1.00 90.38 1355 ARG A O 1
ATOM 10732 N N . ASP A 1 1356 ? 29.884 9.191 26.782 1.00 89.12 1356 ASP A N 1
ATOM 10733 C CA . ASP A 1 1356 ? 31.281 9.509 27.095 1.00 89.12 1356 ASP A CA 1
ATOM 10734 C C . ASP A 1 1356 ? 31.521 10.995 27.458 1.00 89.12 1356 ASP A C 1
ATOM 10736 O O . ASP A 1 1356 ? 30.630 11.843 27.372 1.00 89.12 1356 ASP A O 1
ATOM 10740 N N . ASN A 1 1357 ? 32.747 11.292 27.902 1.00 86.62 1357 ASN A N 1
ATOM 10741 C CA . ASN A 1 1357 ? 33.236 12.576 28.399 1.00 86.62 1357 ASN A CA 1
ATOM 10742 C C . ASN A 1 1357 ? 33.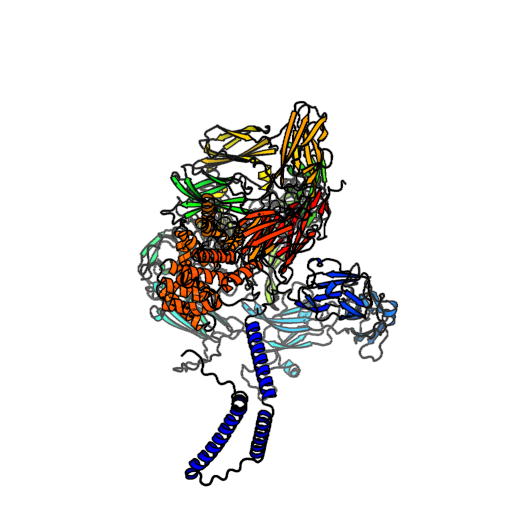178 13.700 27.350 1.00 86.62 1357 ASN A C 1
ATOM 10744 O O . ASN A 1 1357 ? 32.802 14.819 27.699 1.00 86.62 1357 ASN A O 1
ATOM 10748 N N . PHE A 1 1358 ? 33.487 13.409 26.083 1.00 88.88 1358 PHE A N 1
ATOM 10749 C CA . PHE A 1 1358 ? 33.182 14.286 24.952 1.00 88.88 1358 PHE A CA 1
ATOM 10750 C C . PHE A 1 1358 ? 32.396 13.499 23.912 1.00 88.88 1358 PHE A C 1
ATOM 10752 O O . PHE A 1 1358 ? 32.790 12.397 23.536 1.00 88.88 1358 PHE A O 1
ATOM 10759 N N . ILE A 1 1359 ? 31.296 14.068 23.426 1.00 89.06 1359 ILE A N 1
ATOM 10760 C CA . ILE A 1 1359 ? 30.528 13.458 22.340 1.00 89.06 1359 ILE A CA 1
ATOM 10761 C C . ILE A 1 1359 ? 30.756 14.256 21.064 1.00 89.06 1359 ILE A C 1
ATOM 10763 O O . ILE A 1 1359 ? 30.624 15.479 21.046 1.00 89.06 1359 ILE A O 1
ATOM 10767 N N . LEU A 1 1360 ? 31.125 13.526 20.012 1.00 90.69 1360 LEU A N 1
ATOM 10768 C CA . LEU A 1 1360 ? 31.361 14.024 18.666 1.00 90.69 1360 LEU A CA 1
ATOM 10769 C C . LEU A 1 1360 ? 30.237 13.528 17.755 1.00 90.69 1360 LEU A C 1
ATOM 10771 O O . LEU A 1 1360 ? 30.172 12.339 17.436 1.00 90.69 1360 LEU A O 1
ATOM 10775 N N . THR A 1 1361 ? 29.372 14.439 17.317 1.00 88.31 1361 THR A N 1
ATOM 10776 C CA . THR A 1 1361 ? 28.290 14.174 16.357 1.00 88.31 1361 THR A CA 1
ATOM 10777 C C . THR A 1 1361 ? 28.614 14.827 15.011 1.00 88.31 1361 THR A C 1
ATOM 10779 O O . THR A 1 1361 ? 28.156 15.941 14.746 1.00 88.31 1361 THR A O 1
ATOM 10782 N N . PRO A 1 1362 ? 29.426 14.183 14.150 1.00 89.69 1362 PRO A N 1
ATOM 10783 C CA . PRO A 1 1362 ? 29.668 14.675 12.802 1.00 89.69 1362 PRO A CA 1
ATOM 10784 C C . PRO A 1 1362 ? 28.416 14.522 11.924 1.00 89.69 1362 PRO A C 1
ATOM 10786 O O . PRO A 1 1362 ? 27.731 13.490 11.939 1.00 89.69 1362 PRO A O 1
ATOM 10789 N N . ASN A 1 1363 ? 28.143 15.553 11.132 1.00 87.62 1363 ASN A N 1
ATOM 10790 C CA . ASN A 1 1363 ? 27.228 15.539 10.002 1.00 87.62 1363 ASN A CA 1
ATOM 10791 C C . ASN A 1 1363 ? 28.062 15.540 8.711 1.00 87.62 1363 ASN A C 1
ATOM 10793 O O . ASN A 1 1363 ? 28.718 16.526 8.375 1.00 87.62 1363 ASN A O 1
ATOM 10797 N N . VAL A 1 1364 ? 28.040 14.415 8.002 1.00 90.50 1364 VAL A N 1
ATOM 10798 C CA . VAL A 1 1364 ? 28.819 14.162 6.785 1.00 90.50 1364 VAL A CA 1
ATOM 10799 C C . VAL A 1 1364 ? 27.839 13.766 5.679 1.00 90.50 1364 VAL A C 1
ATOM 10801 O O . VAL A 1 1364 ? 26.955 12.958 5.972 1.00 90.50 1364 VAL A O 1
ATOM 10804 N N . PRO A 1 1365 ? 27.982 14.254 4.431 1.00 90.69 1365 PRO A N 1
ATOM 10805 C CA . PRO A 1 1365 ? 27.188 13.740 3.320 1.00 90.69 1365 PRO A CA 1
ATOM 10806 C C . PRO A 1 1365 ? 27.356 12.225 3.187 1.00 90.69 1365 PRO A C 1
ATOM 10808 O O . PRO A 1 1365 ? 28.479 11.721 3.278 1.00 90.69 1365 PRO A O 1
ATOM 10811 N N . ALA A 1 1366 ? 26.275 11.492 2.919 1.00 88.88 1366 ALA A N 1
ATOM 10812 C CA . ALA A 1 1366 ? 26.363 10.051 2.674 1.00 88.88 1366 ALA A CA 1
ATOM 10813 C C . ALA A 1 1366 ? 27.251 9.740 1.449 1.00 88.88 1366 ALA A C 1
ATOM 10815 O O . ALA A 1 1366 ? 28.081 8.827 1.486 1.00 88.88 1366 ALA A O 1
ATOM 10816 N N . MET A 1 1367 ? 27.159 10.581 0.414 1.00 91.44 1367 MET A N 1
ATOM 10817 C CA . MET A 1 1367 ? 28.009 10.577 -0.774 1.00 91.44 1367 MET A CA 1
ATOM 10818 C C . MET A 1 1367 ? 28.393 11.989 -1.236 1.00 91.44 1367 MET A C 1
ATOM 10820 O O . MET A 1 1367 ? 27.665 12.958 -1.003 1.00 91.44 1367 MET A O 1
ATOM 10824 N N . VAL A 1 1368 ? 29.511 12.068 -1.959 1.00 94.56 1368 VAL A N 1
ATOM 10825 C CA . VAL A 1 1368 ? 30.006 13.239 -2.703 1.00 94.56 1368 VAL A CA 1
ATOM 10826 C C . VAL A 1 1368 ? 30.667 12.793 -4.012 1.00 94.56 1368 VAL A C 1
ATOM 10828 O O . VAL A 1 1368 ? 31.082 11.638 -4.145 1.00 94.56 1368 VAL A O 1
ATOM 10831 N N . ALA A 1 1369 ? 30.798 13.700 -4.977 1.00 91.94 1369 ALA A N 1
ATOM 10832 C CA . ALA A 1 1369 ? 31.478 13.470 -6.249 1.00 91.94 1369 ALA A CA 1
ATOM 10833 C C . ALA A 1 1369 ? 32.775 14.289 -6.395 1.00 91.94 1369 ALA A C 1
ATOM 10835 O O . ALA A 1 1369 ? 32.866 15.390 -5.856 1.00 91.94 1369 ALA A O 1
ATOM 10836 N N . PRO A 1 1370 ? 33.792 13.804 -7.141 1.00 91.38 1370 PRO A N 1
ATOM 10837 C CA . PRO A 1 1370 ? 35.004 14.573 -7.427 1.00 91.38 1370 PRO A CA 1
ATOM 10838 C C . PRO A 1 1370 ? 34.689 15.953 -8.024 1.00 91.38 1370 PRO A C 1
ATOM 10840 O O . PRO A 1 1370 ? 34.093 16.049 -9.098 1.00 91.38 1370 PRO A O 1
ATOM 10843 N N . GLY A 1 1371 ? 35.117 17.015 -7.337 1.00 88.19 1371 GLY A N 1
ATOM 10844 C CA . GLY A 1 1371 ? 34.759 18.404 -7.650 1.00 88.19 1371 GLY A CA 1
ATOM 10845 C C . GLY A 1 1371 ? 33.774 19.055 -6.670 1.00 88.19 1371 GLY A C 1
ATOM 10846 O O . GLY A 1 1371 ? 33.706 20.283 -6.644 1.00 88.19 1371 GLY A O 1
ATOM 10847 N N . ASP A 1 1372 ? 33.080 18.277 -5.833 1.00 94.06 1372 ASP A N 1
ATOM 10848 C CA . ASP A 1 1372 ? 32.252 18.802 -4.740 1.00 94.06 1372 ASP A CA 1
ATOM 10849 C C . ASP A 1 1372 ? 33.107 19.543 -3.705 1.00 94.06 1372 ASP A C 1
ATOM 10851 O O . ASP A 1 1372 ? 34.201 19.097 -3.337 1.00 94.06 1372 ASP A O 1
ATOM 10855 N N . GLU A 1 1373 ? 32.573 20.647 -3.181 1.00 96.31 1373 GLU A N 1
ATOM 10856 C CA . GLU A 1 1373 ? 33.152 21.395 -2.065 1.00 96.31 1373 GLU A CA 1
ATOM 10857 C C . GLU A 1 1373 ? 32.075 21.667 -1.011 1.00 96.31 1373 GLU A C 1
ATOM 10859 O O . GLU A 1 1373 ? 31.107 22.383 -1.263 1.00 96.31 1373 GLU A O 1
ATOM 10864 N N . PHE A 1 1374 ? 32.225 21.071 0.168 1.00 94.94 1374 PHE A N 1
ATOM 10865 C CA . PHE A 1 1374 ? 31.157 20.898 1.150 1.00 94.94 1374 PHE A CA 1
ATOM 10866 C C . PHE A 1 1374 ? 31.641 21.150 2.574 1.00 94.94 1374 PHE A C 1
ATOM 10868 O O . PHE A 1 1374 ? 32.836 21.098 2.855 1.00 94.94 1374 PHE A O 1
ATOM 10875 N N . ASP A 1 1375 ? 30.716 21.469 3.470 1.00 92.12 1375 ASP A N 1
ATOM 10876 C CA . ASP A 1 1375 ? 30.986 21.566 4.901 1.00 92.12 1375 ASP A CA 1
ATOM 10877 C C . ASP A 1 1375 ? 30.705 20.221 5.575 1.00 92.12 1375 ASP A C 1
ATOM 10879 O O . ASP A 1 1375 ? 29.661 19.600 5.356 1.00 92.12 1375 ASP A O 1
ATOM 10883 N N . VAL A 1 1376 ? 31.620 19.795 6.442 1.00 91.75 1376 VAL A N 1
ATOM 10884 C CA . VAL A 1 1376 ? 31.346 18.782 7.461 1.00 91.75 1376 VAL A CA 1
ATOM 10885 C C . VAL A 1 1376 ? 31.301 19.476 8.806 1.00 91.75 1376 VAL A C 1
ATOM 10887 O O . VAL A 1 1376 ? 32.323 19.929 9.328 1.00 91.75 1376 VAL A O 1
ATOM 10890 N N . THR A 1 1377 ? 30.097 19.562 9.357 1.00 90.12 1377 THR A N 1
ATOM 10891 C CA . THR A 1 1377 ? 29.866 20.088 10.695 1.00 90.12 1377 THR A CA 1
ATOM 10892 C C . THR A 1 1377 ? 30.033 18.984 11.735 1.00 90.12 1377 THR A C 1
ATOM 10894 O O . THR A 1 1377 ? 29.770 17.809 11.477 1.00 90.12 1377 THR A O 1
ATOM 10897 N N . VAL A 1 1378 ? 30.504 19.341 12.926 1.00 91.06 1378 VAL A N 1
ATOM 10898 C CA . VAL A 1 1378 ? 30.691 18.420 14.051 1.00 91.06 1378 VAL A CA 1
ATOM 10899 C C . VAL A 1 1378 ? 30.146 19.076 15.305 1.00 91.06 1378 VAL A C 1
ATOM 10901 O O . VAL A 1 1378 ? 30.683 20.087 15.758 1.00 91.06 1378 VAL A O 1
ATOM 10904 N N . GLY A 1 1379 ? 29.079 18.503 15.861 1.00 89.25 1379 GLY A N 1
ATOM 10905 C CA . GLY A 1 1379 ? 28.621 18.846 17.204 1.00 89.25 1379 GLY A CA 1
ATOM 10906 C C . GLY A 1 1379 ? 29.600 18.300 18.241 1.00 89.25 1379 GLY A C 1
ATOM 10907 O O . GLY A 1 1379 ? 30.017 17.143 18.152 1.00 89.25 1379 GLY A O 1
ATOM 10908 N N . VAL A 1 1380 ? 29.999 19.145 19.191 1.00 91.31 1380 VAL A N 1
ATOM 10909 C CA . VAL A 1 1380 ? 30.986 18.830 20.233 1.00 91.31 1380 VAL A CA 1
ATOM 10910 C C . VAL A 1 1380 ? 30.365 19.121 21.596 1.00 91.31 1380 VAL A C 1
ATOM 10912 O O . VAL A 1 1380 ? 30.301 20.280 22.007 1.00 91.31 1380 VAL A O 1
ATOM 10915 N N . SER A 1 1381 ? 29.909 18.083 22.299 1.00 91.19 1381 SER A N 1
ATOM 10916 C CA . SER A 1 1381 ? 29.243 18.209 23.607 1.00 91.19 1381 SER A CA 1
ATOM 10917 C C . SER A 1 1381 ? 30.199 17.838 24.748 1.00 91.19 1381 SER A C 1
ATOM 10919 O O . SER A 1 1381 ? 30.731 16.725 24.787 1.00 91.19 1381 SER A O 1
ATOM 10921 N N . ASN A 1 1382 ? 30.415 18.757 25.697 1.00 91.81 1382 ASN A N 1
ATOM 10922 C CA . ASN A 1 1382 ? 31.286 18.551 26.859 1.00 91.81 1382 ASN A CA 1
ATOM 10923 C C . ASN A 1 1382 ? 30.504 17.953 28.041 1.00 91.81 1382 ASN A C 1
ATOM 10925 O O . ASN A 1 1382 ? 29.724 18.643 28.697 1.00 91.81 1382 ASN A O 1
ATOM 10929 N N . ASN A 1 1383 ? 30.755 16.682 28.357 1.00 87.06 1383 ASN A N 1
ATOM 10930 C CA . ASN A 1 1383 ? 30.108 15.945 29.446 1.00 87.06 1383 ASN A CA 1
ATOM 10931 C C . ASN A 1 1383 ? 31.021 15.718 30.667 1.00 87.06 1383 ASN A C 1
ATOM 10933 O O . ASN A 1 1383 ? 30.665 14.937 31.556 1.00 87.06 1383 ASN A O 1
ATOM 10937 N N . LEU A 1 1384 ? 32.181 16.385 30.743 1.00 85.06 1384 LEU A N 1
ATOM 10938 C CA . LEU A 1 1384 ? 33.057 16.325 31.916 1.00 85.06 1384 LEU A CA 1
ATOM 10939 C C . LEU A 1 1384 ? 32.325 16.812 33.172 1.00 85.06 1384 LEU A C 1
ATOM 10941 O O . LEU A 1 1384 ? 31.839 17.942 33.229 1.00 85.06 1384 LEU A O 1
ATOM 10945 N N . GLN A 1 1385 ? 32.296 15.965 34.198 1.00 78.88 1385 GLN A N 1
ATOM 10946 C CA . GLN A 1 1385 ? 31.640 16.269 35.466 1.00 78.88 1385 GLN A CA 1
ATOM 10947 C C . GLN A 1 1385 ? 32.559 17.054 36.407 1.00 78.88 1385 GLN A C 1
ATOM 10949 O O . GLN A 1 1385 ? 33.753 16.772 36.513 1.00 78.88 1385 GLN A O 1
ATOM 10954 N N . GLY A 1 1386 ? 31.985 17.994 37.158 1.00 80.25 1386 GLY A N 1
ATOM 10955 C CA . GLY A 1 1386 ? 32.668 18.657 38.273 1.00 80.25 1386 GLY A CA 1
ATOM 10956 C C . GLY A 1 1386 ? 33.493 19.890 37.898 1.00 80.25 1386 GLY A C 1
ATOM 10957 O O . GLY A 1 1386 ? 34.184 20.431 38.766 1.00 80.25 1386 GLY A O 1
ATOM 10958 N N . LEU A 1 1387 ? 33.376 20.396 36.663 1.00 81.56 1387 LEU A N 1
ATOM 10959 C CA . LEU A 1 1387 ? 33.919 21.710 36.282 1.00 81.56 1387 LEU A CA 1
ATOM 10960 C C . LEU A 1 1387 ? 33.186 22.857 37.004 1.00 81.56 1387 LEU A C 1
ATOM 10962 O O . LEU A 1 1387 ? 33.700 23.976 37.066 1.00 81.56 1387 LEU A O 1
ATOM 10966 N N . LYS A 1 1388 ? 31.996 22.584 37.560 1.00 78.25 1388 LYS A N 1
ATOM 10967 C CA . LYS A 1 1388 ? 31.087 23.541 38.212 1.00 78.25 1388 LYS A CA 1
ATOM 10968 C C . LYS A 1 1388 ? 30.645 24.639 37.242 1.00 78.25 1388 LYS A C 1
ATOM 10970 O O . LYS A 1 1388 ? 30.622 25.815 37.597 1.00 78.25 1388 LYS A O 1
ATOM 10975 N N . GLY A 1 1389 ? 30.353 24.246 36.001 1.00 71.94 1389 GLY A N 1
ATOM 10976 C CA . GLY A 1 1389 ? 29.955 25.163 34.926 1.00 71.94 1389 GLY A CA 1
ATOM 10977 C C . GLY A 1 1389 ? 31.086 26.023 34.345 1.00 71.94 1389 GLY A C 1
ATOM 10978 O O . GLY A 1 1389 ? 30.810 26.910 33.541 1.00 71.94 1389 GLY A O 1
ATOM 10979 N N . LYS A 1 1390 ? 32.355 25.787 34.711 1.00 82.19 1390 LYS A N 1
ATOM 10980 C CA . LYS A 1 1390 ? 33.497 26.432 34.042 1.00 82.19 1390 LYS A CA 1
ATOM 10981 C C . LYS A 1 1390 ? 33.677 25.906 32.619 1.00 82.19 1390 LYS A C 1
ATOM 10983 O O . LYS A 1 1390 ? 33.520 24.709 32.386 1.00 82.19 1390 LYS A O 1
ATOM 10988 N N . ALA A 1 1391 ? 34.079 26.797 31.714 1.00 87.12 1391 ALA A N 1
ATOM 10989 C CA . ALA A 1 1391 ? 34.604 26.435 30.403 1.00 87.12 1391 ALA A CA 1
ATOM 10990 C C . ALA A 1 1391 ? 36.003 25.805 30.506 1.00 87.12 1391 ALA A C 1
ATOM 10992 O O . ALA A 1 1391 ? 36.778 26.140 31.407 1.00 87.12 1391 ALA A O 1
ATOM 10993 N N . VAL A 1 1392 ? 36.303 24.896 29.580 1.00 89.31 1392 VAL A N 1
ATOM 10994 C CA . VAL A 1 1392 ? 37.628 24.306 29.353 1.00 89.31 1392 VAL A CA 1
ATOM 10995 C C . VAL A 1 1392 ? 37.935 24.297 27.859 1.00 89.31 1392 VAL A C 1
ATOM 10997 O O . VAL A 1 1392 ? 37.028 24.126 27.045 1.00 89.31 1392 VAL A O 1
ATOM 11000 N N . ASP A 1 1393 ? 39.207 24.472 27.510 1.00 90.56 1393 ASP A N 1
ATOM 11001 C CA . ASP A 1 1393 ? 39.643 24.594 26.119 1.00 90.56 1393 ASP A CA 1
ATOM 11002 C C . ASP A 1 1393 ? 39.875 23.207 25.502 1.00 90.56 1393 ASP A C 1
ATOM 11004 O O . ASP A 1 1393 ? 40.889 22.547 25.746 1.00 90.56 1393 ASP A O 1
ATOM 11008 N N . ILE A 1 1394 ? 38.900 22.750 24.720 1.00 92.12 1394 ILE A N 1
ATOM 11009 C CA . ILE A 1 1394 ? 38.910 21.468 24.017 1.00 92.12 1394 ILE A CA 1
ATOM 11010 C C . ILE A 1 1394 ? 39.513 21.686 22.630 1.00 92.12 1394 ILE A C 1
ATOM 11012 O O . ILE A 1 1394 ? 38.980 22.441 21.816 1.00 92.12 1394 ILE A O 1
ATOM 11016 N N . THR A 1 1395 ? 40.612 20.992 22.337 1.00 95.00 1395 THR A N 1
ATOM 11017 C CA . THR A 1 1395 ? 41.134 20.911 20.967 1.00 95.00 1395 THR A CA 1
ATOM 11018 C C . THR A 1 1395 ? 40.317 19.891 20.188 1.00 95.00 1395 THR A C 1
ATOM 11020 O O . THR A 1 1395 ? 40.178 18.756 20.645 1.00 95.00 1395 THR A O 1
ATOM 11023 N N . VAL A 1 1396 ? 39.809 20.279 19.018 1.00 95.06 1396 VAL A N 1
ATOM 11024 C CA . VAL A 1 1396 ? 39.059 19.411 18.100 1.00 95.06 1396 VAL A CA 1
ATOM 11025 C C . VAL A 1 1396 ? 39.770 19.380 16.757 1.00 95.06 1396 VAL A C 1
ATOM 11027 O O . VAL A 1 1396 ? 40.031 20.425 16.161 1.00 95.06 1396 VAL A O 1
ATOM 11030 N N . ARG A 1 1397 ? 40.100 18.182 16.277 1.00 96.38 1397 ARG A N 1
ATOM 11031 C CA . ARG A 1 1397 ? 40.896 17.959 15.067 1.00 96.38 1397 ARG A CA 1
ATOM 11032 C C . ARG A 1 1397 ? 40.191 17.005 14.115 1.00 96.38 1397 ARG A C 1
ATOM 11034 O O . ARG A 1 1397 ? 39.708 15.958 14.538 1.00 96.38 1397 ARG A O 1
ATOM 11041 N N . LEU A 1 1398 ? 40.227 17.336 12.828 1.00 96.12 1398 LEU A N 1
ATOM 11042 C CA . LEU A 1 1398 ? 39.895 16.441 11.727 1.00 96.12 1398 LEU A CA 1
ATOM 11043 C C . LEU A 1 1398 ? 41.185 15.899 11.092 1.00 96.12 1398 LEU A C 1
ATOM 11045 O O . LEU A 1 1398 ? 42.107 16.648 10.773 1.00 96.12 1398 LEU A O 1
ATOM 11049 N N . THR A 1 1399 ? 41.231 14.592 10.852 1.00 95.75 1399 THR A N 1
ATOM 11050 C CA . THR A 1 1399 ? 42.215 13.952 9.972 1.00 95.75 1399 THR A CA 1
ATOM 11051 C C . THR A 1 1399 ? 41.487 13.417 8.728 1.00 95.75 1399 THR A C 1
ATOM 11053 O O . THR A 1 1399 ? 40.704 12.471 8.858 1.00 95.75 1399 THR A O 1
ATOM 11056 N N . PRO A 1 1400 ? 41.691 14.019 7.538 1.00 92.88 1400 PRO A N 1
ATOM 11057 C CA . PRO A 1 1400 ? 41.023 13.601 6.308 1.00 92.88 1400 PRO A CA 1
ATOM 11058 C C . PRO A 1 1400 ? 41.695 12.373 5.659 1.00 92.88 1400 PRO A C 1
ATOM 11060 O O . PRO A 1 1400 ? 42.910 12.194 5.789 1.00 92.88 1400 PRO A O 1
ATOM 11063 N N . PRO A 1 1401 ? 40.936 11.552 4.912 1.00 93.19 1401 PRO A N 1
ATOM 11064 C CA . PRO A 1 1401 ? 41.467 10.463 4.096 1.00 93.19 1401 PRO A CA 1
ATOM 11065 C C . PRO A 1 1401 ? 41.979 10.987 2.732 1.00 93.19 1401 PRO A C 1
ATOM 11067 O O . PRO A 1 1401 ? 41.609 12.091 2.328 1.00 93.19 1401 PRO A O 1
ATOM 11070 N N . PRO A 1 1402 ? 42.786 10.220 1.967 1.00 91.25 1402 PRO A N 1
ATOM 11071 C CA . PRO A 1 1402 ? 43.403 10.690 0.716 1.00 91.25 1402 PRO A CA 1
ATOM 11072 C C . PRO A 1 1402 ? 42.433 11.209 -0.361 1.00 91.25 1402 PRO A C 1
ATOM 11074 O O . PRO A 1 1402 ? 42.822 12.047 -1.181 1.00 91.25 1402 PRO A O 1
ATOM 11077 N N . GLN A 1 1403 ? 41.186 10.726 -0.355 1.00 93.81 1403 GLN A N 1
ATOM 11078 C CA . GLN A 1 1403 ? 40.110 11.143 -1.260 1.00 93.81 1403 GLN A CA 1
ATOM 11079 C C . GLN A 1 1403 ? 39.611 12.578 -1.018 1.00 93.81 1403 GLN A C 1
ATOM 11081 O O . GLN A 1 1403 ? 38.947 13.138 -1.889 1.00 93.81 1403 GLN A O 1
ATOM 11086 N N . LEU A 1 1404 ? 39.911 13.180 0.136 1.00 95.75 1404 LEU A N 1
ATOM 11087 C CA . LEU A 1 1404 ? 39.390 14.485 0.541 1.00 95.75 1404 LEU A CA 1
ATOM 11088 C C . LEU A 1 1404 ? 40.522 15.464 0.892 1.00 95.75 1404 LEU A C 1
ATOM 11090 O O . LEU A 1 1404 ? 41.621 15.078 1.289 1.00 95.75 1404 LEU A O 1
ATOM 11094 N N . GLU A 1 1405 ? 40.245 16.756 0.752 1.00 95.38 1405 GLU A N 1
ATOM 11095 C CA . GLU A 1 1405 ? 41.165 17.853 1.062 1.00 95.38 1405 GLU A CA 1
ATOM 11096 C C . GLU A 1 1405 ? 40.482 18.861 1.984 1.00 95.38 1405 GLU A C 1
ATOM 11098 O O . GLU A 1 1405 ? 39.414 19.358 1.639 1.00 95.38 1405 GLU A O 1
ATOM 11103 N N . VAL A 1 1406 ? 41.079 19.177 3.138 1.00 94.38 1406 VAL A N 1
ATOM 11104 C CA . VAL A 1 1406 ? 40.575 20.250 4.013 1.00 94.38 1406 VAL A CA 1
ATOM 11105 C C . VAL A 1 1406 ? 40.948 21.603 3.409 1.00 94.38 1406 VAL A C 1
ATOM 11107 O O . VAL A 1 1406 ? 42.124 21.884 3.177 1.00 94.38 1406 VAL A O 1
ATOM 11110 N N . VAL A 1 1407 ? 39.945 22.444 3.175 1.00 91.56 1407 VAL A N 1
ATOM 11111 C CA . VAL A 1 1407 ? 40.083 23.790 2.608 1.00 91.56 1407 VAL A CA 1
ATOM 11112 C C . VAL A 1 1407 ? 40.059 24.803 3.755 1.00 91.56 1407 VAL A C 1
ATOM 11114 O O . VAL A 1 1407 ? 39.039 25.427 4.036 1.00 91.56 1407 VAL A O 1
ATOM 11117 N N . GLY A 1 1408 ? 41.188 24.935 4.453 1.00 90.25 1408 GLY A N 1
ATOM 11118 C CA . GLY A 1 1408 ? 41.327 25.800 5.627 1.00 90.25 1408 GLY A CA 1
ATOM 11119 C C . GLY A 1 1408 ? 42.076 25.110 6.765 1.00 90.25 1408 GLY A C 1
ATOM 11120 O O . GLY A 1 1408 ? 43.014 24.350 6.529 1.00 90.25 1408 GLY A O 1
ATOM 11121 N N . GLU A 1 1409 ? 41.668 25.380 8.003 1.00 89.69 1409 GLU A N 1
ATOM 11122 C CA . GLU A 1 1409 ? 42.236 24.736 9.189 1.00 89.69 1409 GLU A CA 1
ATOM 11123 C C . GLU A 1 1409 ? 41.638 23.336 9.405 1.00 89.69 1409 GLU A C 1
ATOM 11125 O O . GLU A 1 1409 ? 40.439 23.121 9.263 1.00 89.69 1409 GLU A O 1
ATOM 11130 N N . ALA A 1 1410 ? 42.482 22.371 9.783 1.00 90.50 1410 ALA A N 1
ATOM 11131 C CA . ALA A 1 1410 ? 42.066 21.009 10.140 1.00 90.50 1410 ALA A CA 1
ATOM 11132 C C . ALA A 1 1410 ? 41.943 20.798 11.665 1.00 90.50 1410 ALA A C 1
ATOM 11134 O O . ALA A 1 1410 ? 41.765 19.674 12.136 1.00 90.50 1410 ALA A O 1
ATOM 11135 N N . GLN A 1 1411 ? 42.078 21.865 12.456 1.00 93.44 1411 GLN A N 1
ATOM 11136 C CA . GLN A 1 1411 ? 42.046 21.828 13.915 1.00 93.44 1411 GLN A CA 1
ATOM 11137 C C . GLN A 1 1411 ? 41.555 23.169 14.464 1.00 93.44 1411 GLN A C 1
ATOM 11139 O O . GLN A 1 1411 ? 42.060 24.211 14.063 1.00 93.44 1411 GLN A O 1
ATOM 11144 N N . HIS A 1 1412 ? 40.650 23.126 15.439 1.00 92.06 1412 HIS A N 1
ATOM 11145 C CA . HIS A 1 1412 ? 40.149 24.294 16.161 1.00 92.06 1412 HIS A CA 1
ATOM 11146 C C . HIS A 1 1412 ? 40.271 24.091 17.680 1.00 92.06 1412 HIS A C 1
ATOM 11148 O O . HIS A 1 1412 ? 40.417 22.965 18.163 1.00 92.06 1412 HIS A O 1
ATOM 11154 N N . SER A 1 1413 ? 40.221 25.187 18.440 1.00 90.19 1413 SER A N 1
ATOM 11155 C CA . SER A 1 1413 ? 40.209 25.180 19.908 1.00 90.19 1413 SER A CA 1
ATOM 11156 C C . SER A 1 1413 ? 38.934 25.856 20.404 1.00 90.19 1413 SER A C 1
ATOM 11158 O O . SER A 1 1413 ? 38.626 26.967 19.973 1.00 90.19 1413 SER A O 1
ATOM 11160 N N . LEU A 1 1414 ? 38.182 25.182 21.274 1.00 88.75 1414 LEU A N 1
ATOM 11161 C CA . LEU A 1 1414 ? 36.838 25.575 21.701 1.00 88.75 1414 LEU A CA 1
ATOM 11162 C C . LEU A 1 1414 ? 36.784 25.685 23.223 1.00 88.75 1414 LEU A C 1
ATOM 11164 O O . LEU A 1 1414 ? 37.058 24.702 23.906 1.00 88.75 1414 LEU A O 1
ATOM 11168 N N . SER A 1 1415 ? 36.360 26.826 23.766 1.00 90.44 1415 SER A N 1
ATOM 11169 C CA . SER A 1 1415 ? 36.127 26.943 25.210 1.00 90.44 1415 SER A CA 1
ATOM 11170 C C . SER A 1 1415 ? 34.691 26.520 25.541 1.00 90.44 1415 SER A C 1
ATOM 11172 O O . SER A 1 1415 ? 33.740 27.264 25.301 1.00 90.44 1415 SER A O 1
ATOM 11174 N N . LEU A 1 1416 ? 34.520 25.297 26.053 1.00 88.69 1416 LEU A N 1
ATOM 11175 C CA . LEU A 1 1416 ? 33.217 24.661 26.296 1.00 88.69 1416 LEU A CA 1
ATOM 11176 C C . LEU A 1 1416 ? 33.012 24.359 27.780 1.00 88.69 1416 LEU A C 1
ATOM 11178 O O . LEU A 1 1416 ? 33.847 23.711 28.409 1.00 88.69 1416 LEU A O 1
ATOM 11182 N N . ALA A 1 1417 ? 31.877 24.775 28.342 1.00 88.31 1417 ALA A N 1
ATOM 11183 C CA . ALA A 1 1417 ? 31.518 24.471 29.728 1.00 88.31 1417 ALA A CA 1
ATOM 11184 C C . ALA A 1 1417 ? 30.838 23.104 29.900 1.00 88.31 1417 ALA A C 1
ATOM 11186 O O . ALA A 1 1417 ? 30.313 22.526 28.953 1.00 88.31 1417 ALA A O 1
ATOM 11187 N N . GLU A 1 1418 ? 30.844 22.600 31.135 1.00 86.56 1418 GLU A N 1
ATOM 11188 C CA . GLU A 1 1418 ? 30.139 21.378 31.547 1.00 86.56 1418 GLU A CA 1
ATOM 11189 C C . GLU A 1 1418 ? 28.665 21.401 31.097 1.00 86.56 1418 GLU A C 1
ATOM 11191 O O . GLU A 1 1418 ? 27.914 22.317 31.439 1.00 86.56 1418 GLU A O 1
ATOM 11196 N N . LYS A 1 1419 ? 28.268 20.381 30.326 1.00 84.50 1419 LYS A N 1
ATOM 11197 C CA . LYS A 1 1419 ? 26.958 20.216 29.665 1.00 84.50 1419 LYS A CA 1
ATOM 11198 C C . LYS A 1 1419 ? 26.599 21.305 28.643 1.00 84.50 1419 LYS A C 1
ATOM 11200 O O . LYS A 1 1419 ? 25.418 21.561 28.411 1.00 84.50 1419 LYS A O 1
ATOM 11205 N N . ARG A 1 1420 ? 27.594 21.940 28.021 1.00 87.62 1420 ARG A N 1
ATOM 11206 C CA . ARG A 1 1420 ? 27.413 22.767 26.817 1.00 87.62 1420 ARG A CA 1
ATOM 11207 C C . ARG A 1 1420 ? 27.894 22.026 25.579 1.00 87.62 1420 ARG A C 1
ATOM 11209 O O . ARG A 1 1420 ? 28.785 21.178 25.652 1.00 87.62 1420 ARG A O 1
ATOM 11216 N N . GLU A 1 1421 ? 27.320 22.395 24.445 1.00 88.94 1421 GLU A N 1
ATOM 11217 C CA . GLU A 1 1421 ? 27.728 21.929 23.126 1.00 88.94 1421 GLU A CA 1
ATOM 11218 C C . GLU A 1 1421 ? 27.890 23.095 22.150 1.00 88.94 1421 GLU A C 1
ATOM 11220 O O . GLU A 1 1421 ? 27.395 24.194 22.395 1.00 88.94 1421 GLU A O 1
ATOM 11225 N N . THR A 1 1422 ? 28.643 22.872 21.075 1.00 88.44 1422 THR A N 1
ATOM 11226 C CA . THR A 1 1422 ? 28.825 23.834 19.978 1.00 88.44 1422 THR A CA 1
ATOM 11227 C C . THR A 1 1422 ? 29.107 23.100 18.668 1.00 88.44 1422 THR A C 1
ATOM 11229 O O . THR A 1 1422 ? 29.285 21.879 18.665 1.00 88.44 1422 THR A O 1
ATOM 11232 N N . LEU A 1 1423 ? 29.159 23.839 17.562 1.00 88.31 1423 LEU A N 1
ATOM 11233 C CA . LEU A 1 1423 ? 29.466 23.330 16.230 1.00 88.31 1423 LEU A CA 1
ATOM 11234 C C . LEU A 1 1423 ? 30.849 23.782 15.760 1.00 88.31 1423 LEU A C 1
ATOM 11236 O O . LEU A 1 1423 ? 31.191 24.961 15.818 1.00 88.31 1423 LEU A O 1
ATOM 11240 N N . VAL A 1 1424 ? 31.608 22.837 15.216 1.00 90.50 1424 VAL A N 1
ATOM 11241 C CA . VAL A 1 1424 ? 32.783 23.095 14.373 1.00 90.50 1424 VAL A CA 1
ATOM 11242 C C . VAL A 1 1424 ? 32.393 22.830 12.926 1.00 90.50 1424 VAL A C 1
ATOM 11244 O O . VAL A 1 1424 ? 31.661 21.876 12.680 1.00 90.50 1424 VAL A O 1
ATOM 11247 N N . SER A 1 1425 ? 32.881 23.619 11.968 1.00 90.69 1425 SER A N 1
ATOM 11248 C CA . SER A 1 1425 ? 32.714 23.334 10.537 1.00 90.69 1425 SER A CA 1
ATOM 11249 C C . SER A 1 1425 ? 34.070 23.188 9.859 1.00 90.69 1425 SER A C 1
ATOM 11251 O O . SER A 1 1425 ? 34.909 24.080 9.964 1.00 90.69 1425 SER A O 1
ATOM 11253 N N . PHE A 1 1426 ? 34.266 22.085 9.139 1.00 94.50 1426 PHE A N 1
ATOM 11254 C CA . PHE A 1 1426 ? 35.433 21.849 8.296 1.00 94.50 1426 PHE A CA 1
ATOM 11255 C C . PHE A 1 1426 ? 35.006 21.865 6.827 1.00 94.50 1426 PHE A C 1
ATOM 11257 O O . PHE A 1 1426 ? 34.267 20.980 6.388 1.00 94.50 1426 PHE A O 1
ATOM 11264 N N . ARG A 1 1427 ? 35.498 22.831 6.040 1.00 94.56 1427 ARG A N 1
ATOM 11265 C CA . ARG A 1 1427 ? 35.315 22.808 4.583 1.00 94.56 1427 ARG A CA 1
ATOM 11266 C C . ARG A 1 1427 ? 36.207 21.727 3.975 1.00 94.56 1427 ARG A C 1
ATOM 11268 O O . ARG A 1 1427 ? 37.412 21.691 4.226 1.00 94.56 1427 ARG A O 1
ATOM 11275 N N . LEU A 1 1428 ? 35.622 20.870 3.150 1.00 96.50 1428 LEU A N 1
ATOM 11276 C CA . LEU A 1 1428 ? 36.275 19.759 2.465 1.00 96.50 1428 LEU A CA 1
ATOM 11277 C C . LEU A 1 1428 ? 36.020 19.832 0.957 1.00 96.50 1428 LEU A C 1
ATOM 11279 O O . LEU A 1 1428 ? 34.952 20.258 0.520 1.00 96.50 1428 LEU A O 1
ATOM 11283 N N . ARG A 1 1429 ? 36.988 19.377 0.159 1.00 96.31 1429 ARG A N 1
ATOM 11284 C CA . ARG A 1 1429 ? 36.859 19.206 -1.294 1.00 96.31 1429 ARG A CA 1
ATOM 11285 C C . ARG A 1 1429 ? 37.122 17.757 -1.695 1.00 96.31 1429 ARG A C 1
ATOM 11287 O O . ARG A 1 1429 ? 38.107 17.162 -1.253 1.00 96.31 1429 ARG A O 1
ATOM 11294 N N . ALA A 1 1430 ? 36.261 17.202 -2.543 1.00 94.38 1430 ALA A N 1
ATOM 11295 C CA . ALA A 1 1430 ? 36.386 15.839 -3.053 1.00 94.38 1430 ALA A CA 1
ATOM 11296 C C . ALA A 1 1430 ? 37.377 15.756 -4.227 1.00 94.38 1430 ALA A C 1
ATOM 11298 O O . ALA A 1 1430 ? 37.250 16.471 -5.226 1.00 94.38 1430 ALA A O 1
ATOM 11299 N N . ARG A 1 1431 ? 38.368 14.864 -4.109 1.00 92.44 1431 ARG A N 1
ATOM 11300 C CA . ARG A 1 1431 ? 39.398 14.592 -5.126 1.00 92.44 1431 ARG A CA 1
ATOM 11301 C C . ARG A 1 1431 ? 38.984 13.434 -6.043 1.00 92.44 1431 ARG A C 1
ATOM 11303 O O . ARG A 1 1431 ? 37.942 12.818 -5.869 1.00 92.44 1431 ARG A O 1
ATOM 11310 N N . SER A 1 1432 ? 39.823 13.117 -7.028 1.00 85.50 1432 SER A N 1
ATOM 11311 C CA . SER A 1 1432 ? 39.594 12.060 -8.026 1.00 85.50 1432 SER A CA 1
ATOM 11312 C C . SER A 1 1432 ? 39.795 10.618 -7.530 1.00 85.50 1432 SER A C 1
ATOM 11314 O O . SER A 1 1432 ? 39.555 9.683 -8.292 1.00 85.50 1432 SER A O 1
ATOM 11316 N N . ALA A 1 1433 ? 40.229 10.407 -6.285 1.00 88.25 1433 ALA A N 1
ATOM 11317 C CA . ALA A 1 1433 ? 40.292 9.075 -5.688 1.00 88.25 1433 ALA A CA 1
ATOM 11318 C C . ALA A 1 1433 ? 38.912 8.695 -5.127 1.00 88.25 1433 ALA A C 1
ATOM 11320 O O . ALA A 1 1433 ? 38.360 9.422 -4.308 1.00 88.25 1433 ALA A O 1
ATOM 11321 N N . LEU A 1 1434 ? 38.362 7.565 -5.579 1.00 90.06 1434 LEU A N 1
ATOM 11322 C CA . LEU A 1 1434 ? 36.993 7.128 -5.281 1.00 90.06 1434 LEU A CA 1
ATOM 11323 C C . LEU A 1 1434 ? 36.946 6.042 -4.197 1.00 90.06 1434 LEU A C 1
ATOM 11325 O O . LEU A 1 1434 ? 37.920 5.305 -4.012 1.00 90.06 1434 LEU A O 1
ATOM 11329 N N . GLY A 1 1435 ? 35.782 5.883 -3.568 1.00 86.94 1435 GLY A N 1
ATOM 11330 C CA . GLY A 1 1435 ? 35.458 4.833 -2.601 1.00 86.94 1435 GLY A CA 1
ATOM 11331 C C . GLY A 1 1435 ? 35.177 5.364 -1.193 1.00 86.94 1435 GLY A C 1
ATOM 11332 O O . GLY A 1 1435 ? 34.907 6.547 -0.995 1.00 86.94 1435 GLY A O 1
ATOM 11333 N N . ASP A 1 1436 ? 35.255 4.460 -0.218 1.00 91.00 1436 ASP A N 1
ATOM 11334 C CA . ASP A 1 1436 ? 35.063 4.720 1.212 1.00 91.00 1436 ASP A CA 1
ATOM 11335 C C . ASP A 1 1436 ? 36.099 5.720 1.761 1.00 91.00 1436 ASP A C 1
ATOM 11337 O O . ASP A 1 1436 ? 37.302 5.437 1.778 1.00 91.00 1436 ASP A O 1
ATOM 11341 N N . ALA A 1 1437 ? 35.634 6.889 2.207 1.00 93.50 1437 ALA A N 1
ATOM 11342 C CA . ALA A 1 1437 ? 36.458 8.000 2.678 1.00 93.50 1437 ALA A CA 1
ATOM 11343 C C . ALA A 1 1437 ? 36.204 8.294 4.177 1.00 93.50 1437 ALA A C 1
ATOM 11345 O O . ALA A 1 1437 ? 35.420 9.189 4.510 1.00 93.50 1437 ALA A O 1
ATOM 11346 N N . PRO A 1 1438 ? 36.880 7.576 5.099 1.00 93.25 1438 PRO A N 1
ATOM 11347 C CA . PRO A 1 1438 ? 36.713 7.753 6.540 1.00 93.25 1438 PRO A CA 1
ATOM 11348 C C . PRO A 1 1438 ? 37.353 9.053 7.047 1.00 93.25 1438 PRO A C 1
ATOM 11350 O O . PRO A 1 1438 ? 38.569 9.232 6.987 1.00 93.25 1438 PRO A O 1
ATOM 11353 N N . LEU A 1 1439 ? 36.533 9.937 7.613 1.00 93.88 1439 LEU A N 1
ATOM 11354 C CA . LEU A 1 1439 ? 36.950 11.130 8.349 1.00 93.88 1439 LEU A CA 1
ATOM 11355 C C . LEU A 1 1439 ? 37.132 10.765 9.828 1.00 93.88 1439 LEU A C 1
ATOM 11357 O O . LEU A 1 1439 ? 36.218 10.216 10.451 1.00 93.88 1439 LEU A O 1
ATOM 11361 N N . VAL A 1 1440 ? 38.303 11.059 10.402 1.00 95.25 1440 VAL A N 1
ATOM 11362 C CA . VAL A 1 1440 ? 38.590 10.808 11.826 1.00 95.25 1440 VAL A CA 1
ATOM 11363 C C . VAL A 1 1440 ? 38.586 12.123 12.593 1.00 95.25 1440 VAL A C 1
ATOM 11365 O O . VAL A 1 1440 ? 39.378 13.017 12.292 1.00 95.25 1440 VAL A O 1
ATOM 11368 N N . PHE A 1 1441 ? 37.721 12.215 13.598 1.00 94.44 1441 PHE A N 1
ATOM 11369 C CA . PHE A 1 1441 ? 37.607 13.348 14.508 1.00 94.44 1441 PHE A CA 1
ATOM 11370 C C . PHE A 1 1441 ? 38.138 12.969 15.890 1.00 94.44 1441 PHE A C 1
ATOM 11372 O O . PHE A 1 1441 ? 37.730 11.955 16.460 1.00 94.44 1441 PHE A O 1
ATOM 11379 N N . ASP A 1 1442 ? 39.014 13.804 16.436 1.00 93.75 1442 ASP A N 1
ATOM 11380 C CA . ASP A 1 1442 ? 39.556 13.694 17.790 1.00 93.75 1442 ASP A CA 1
ATOM 11381 C C . ASP A 1 1442 ? 39.191 14.955 18.585 1.00 93.75 1442 ASP A C 1
ATOM 11383 O O . ASP A 1 1442 ? 39.433 16.069 18.115 1.00 93.75 1442 ASP A O 1
ATOM 11387 N N . ALA A 1 1443 ? 38.652 14.790 19.796 1.00 93.19 1443 ALA A N 1
ATOM 11388 C CA . ALA A 1 1443 ? 38.493 15.859 20.783 1.00 93.19 1443 ALA A CA 1
ATOM 11389 C C . ALA A 1 1443 ? 39.325 15.546 22.028 1.00 93.19 1443 ALA A C 1
ATOM 11391 O O . ALA A 1 1443 ? 39.290 14.417 22.520 1.00 93.19 1443 ALA A O 1
ATOM 11392 N N . SER A 1 1444 ? 40.061 16.528 22.554 1.00 92.12 1444 SER A N 1
ATOM 11393 C CA . SER A 1 1444 ? 40.954 16.324 23.702 1.00 92.12 1444 SER A CA 1
ATOM 11394 C C . SER A 1 1444 ? 41.084 17.539 24.620 1.00 92.12 1444 SER A C 1
ATOM 11396 O O . SER A 1 1444 ? 41.229 18.667 24.142 1.00 92.12 1444 SER A O 1
ATOM 11398 N N . TYR A 1 1445 ? 41.142 17.282 25.929 1.00 89.75 1445 TYR A N 1
ATOM 11399 C CA . TYR A 1 1445 ? 41.519 18.241 26.970 1.00 89.75 1445 TYR A CA 1
ATOM 11400 C C . TYR A 1 1445 ? 42.220 17.511 28.131 1.00 89.75 1445 TYR A C 1
ATOM 11402 O O . TYR A 1 1445 ? 41.676 16.583 28.735 1.00 89.75 1445 TYR A O 1
ATOM 11410 N N . GLY A 1 1446 ? 43.448 17.927 28.455 1.00 85.88 1446 GLY A N 1
ATOM 11411 C CA . GLY A 1 1446 ? 44.276 17.262 29.466 1.00 85.88 1446 GLY A CA 1
ATOM 11412 C C . GLY A 1 1446 ? 44.592 15.810 29.086 1.00 85.88 1446 GLY A C 1
ATOM 11413 O O . GLY A 1 1446 ? 45.104 15.549 28.003 1.00 85.88 1446 GLY A O 1
ATOM 11414 N N . SER A 1 1447 ? 44.286 14.866 29.981 1.00 82.94 1447 SER A N 1
ATOM 11415 C CA . SER A 1 1447 ? 44.374 13.417 29.726 1.00 82.94 1447 SER A CA 1
ATOM 11416 C C . SER A 1 1447 ? 43.069 12.793 29.214 1.00 82.94 1447 SER A C 1
ATOM 11418 O O . SER A 1 1447 ? 42.994 11.576 29.073 1.00 82.94 1447 SER A O 1
ATOM 11420 N N . GLN A 1 1448 ? 42.029 13.599 28.982 1.00 86.00 1448 GLN A N 1
ATOM 11421 C CA . GLN A 1 1448 ? 40.742 13.136 28.471 1.00 86.00 1448 GLN A CA 1
ATOM 11422 C C . GLN A 1 1448 ? 40.695 13.325 26.956 1.00 86.00 1448 GLN A C 1
ATOM 11424 O O . GLN A 1 1448 ? 41.035 14.398 26.451 1.00 86.00 1448 GLN A O 1
ATOM 11429 N N . SER A 1 1449 ? 40.242 12.302 26.238 1.00 89.38 1449 SER A N 1
ATOM 11430 C CA . SER A 1 1449 ? 40.071 12.351 24.788 1.00 89.38 1449 SER A CA 1
ATOM 11431 C C . SER A 1 1449 ? 38.995 11.384 24.322 1.00 89.38 1449 SER A C 1
ATOM 11433 O O . SER A 1 1449 ? 38.960 10.251 24.802 1.00 89.38 1449 SER A O 1
ATOM 11435 N N . SER A 1 1450 ? 38.211 11.797 23.331 1.00 89.31 1450 SER A N 1
ATOM 11436 C CA . SER A 1 1450 ? 37.198 10.966 22.677 1.00 89.31 1450 SER A CA 1
ATOM 11437 C C . SER A 1 1450 ? 37.382 11.059 21.161 1.00 89.31 1450 SER A C 1
ATOM 11439 O O . SER A 1 1450 ? 37.725 12.120 20.631 1.00 89.31 1450 SER A O 1
ATOM 11441 N N . ARG A 1 1451 ? 37.174 9.943 20.457 1.00 91.31 1451 ARG A N 1
ATOM 11442 C CA . ARG A 1 1451 ? 37.371 9.817 19.007 1.00 91.31 1451 ARG A CA 1
ATOM 11443 C C . ARG A 1 1451 ? 36.082 9.375 18.333 1.00 91.31 1451 ARG A C 1
ATOM 11445 O O . ARG A 1 1451 ? 35.395 8.493 18.838 1.00 91.31 1451 ARG A O 1
ATOM 11452 N N . ARG A 1 1452 ? 35.802 9.919 17.150 1.00 90.25 1452 ARG A N 1
ATOM 11453 C CA . ARG A 1 1452 ? 34.740 9.435 16.264 1.00 90.25 1452 ARG A CA 1
ATOM 11454 C C . ARG A 1 1452 ? 35.248 9.343 14.833 1.00 90.25 1452 ARG A C 1
ATOM 11456 O O . ARG A 1 1452 ? 35.731 10.322 14.279 1.00 90.25 1452 ARG A O 1
ATOM 11463 N N . THR A 1 1453 ? 35.097 8.177 14.218 1.00 91.19 1453 THR A N 1
ATOM 11464 C CA . THR A 1 1453 ? 35.266 8.002 12.770 1.00 91.19 1453 THR A CA 1
ATOM 11465 C C . THR A 1 1453 ? 33.890 7.900 12.126 1.00 91.19 1453 THR A C 1
ATOM 11467 O O . THR A 1 1453 ? 33.045 7.175 12.646 1.00 91.19 1453 THR A O 1
ATOM 11470 N N . VAL A 1 1454 ? 33.662 8.614 11.023 1.00 88.88 1454 VAL A N 1
ATOM 11471 C CA . VAL A 1 1454 ? 32.482 8.475 10.144 1.00 88.88 1454 VAL A CA 1
ATOM 11472 C C . VAL A 1 1454 ? 32.953 8.600 8.697 1.00 88.88 1454 VAL A C 1
ATOM 11474 O O . VAL A 1 1454 ? 33.856 9.383 8.410 1.00 88.88 1454 VAL A O 1
ATOM 11477 N N . SER A 1 1455 ? 32.376 7.816 7.788 1.00 91.12 1455 SER A N 1
ATOM 11478 C CA . SER A 1 1455 ? 32.782 7.773 6.380 1.00 91.12 1455 SER A CA 1
ATOM 11479 C C . SER A 1 1455 ? 31.758 8.411 5.439 1.00 91.12 1455 SER A C 1
ATOM 11481 O O . SER A 1 1455 ? 30.570 8.478 5.756 1.00 91.12 1455 SER A O 1
ATOM 11483 N N . THR A 1 1456 ? 32.231 8.839 4.268 1.00 92.50 1456 THR A N 1
ATOM 11484 C CA . THR A 1 1456 ? 31.423 9.249 3.108 1.00 92.50 1456 THR A CA 1
ATOM 11485 C C . THR A 1 1456 ? 31.810 8.429 1.876 1.00 92.50 1456 THR A C 1
ATOM 11487 O O . THR A 1 1456 ? 32.931 7.921 1.781 1.00 92.50 1456 THR A O 1
ATOM 11490 N N . SER A 1 1457 ? 30.886 8.279 0.929 1.00 92.44 1457 SER A N 1
ATOM 11491 C CA . SER A 1 1457 ? 31.136 7.641 -0.362 1.00 92.44 1457 SER A CA 1
ATOM 11492 C C . SER A 1 1457 ? 31.624 8.677 -1.377 1.00 92.44 1457 SER A C 1
ATOM 11494 O O . SER A 1 1457 ? 30.846 9.517 -1.828 1.00 92.44 1457 SER A O 1
ATOM 11496 N N . VAL A 1 1458 ? 32.898 8.627 -1.775 1.00 93.25 1458 VAL A N 1
ATOM 11497 C CA . VAL A 1 1458 ? 33.386 9.443 -2.900 1.00 93.25 1458 VAL A CA 1
ATOM 11498 C C . VAL A 1 1458 ? 33.131 8.670 -4.192 1.00 93.25 1458 VAL A C 1
ATOM 11500 O O . VAL A 1 1458 ? 33.883 7.751 -4.524 1.00 93.25 1458 VAL A O 1
ATOM 11503 N N . ARG A 1 1459 ? 32.059 9.009 -4.915 1.00 91.62 1459 ARG A N 1
ATOM 11504 C CA . ARG A 1 1459 ? 31.616 8.291 -6.124 1.00 91.62 1459 ARG A CA 1
ATOM 11505 C C . ARG A 1 1459 ? 31.622 9.174 -7.378 1.00 91.62 1459 ARG A C 1
ATOM 11507 O O . ARG A 1 1459 ? 31.493 10.387 -7.272 1.00 91.62 1459 ARG A O 1
ATOM 11514 N N . PRO A 1 1460 ? 31.732 8.615 -8.592 1.00 89.38 1460 PRO A N 1
ATOM 11515 C CA . PRO A 1 1460 ? 31.602 9.386 -9.825 1.00 89.38 1460 PRO A CA 1
ATOM 11516 C C . PRO A 1 1460 ? 30.261 10.127 -9.927 1.00 89.38 1460 PRO A C 1
ATOM 11518 O O . PRO A 1 1460 ? 29.235 9.685 -9.409 1.00 89.38 1460 PRO A O 1
ATOM 11521 N N . ALA A 1 1461 ? 30.254 11.224 -10.683 1.00 85.69 1461 ALA A N 1
ATOM 11522 C CA . ALA A 1 1461 ? 29.031 11.901 -11.121 1.00 85.69 1461 ALA A CA 1
ATOM 11523 C C . ALA A 1 1461 ? 28.417 11.257 -12.387 1.00 85.69 1461 ALA A C 1
ATOM 11525 O O . ALA A 1 1461 ? 27.625 11.890 -13.070 1.00 85.69 1461 ALA A O 1
ATOM 11526 N N . MET A 1 1462 ? 28.813 10.029 -12.734 1.00 85.81 1462 MET A N 1
ATOM 11527 C CA . MET A 1 1462 ? 28.384 9.282 -13.922 1.00 85.81 1462 MET A CA 1
ATOM 11528 C C . MET A 1 1462 ? 28.099 7.821 -13.538 1.00 85.81 1462 MET A C 1
ATOM 11530 O O . MET A 1 1462 ? 28.798 7.290 -12.671 1.00 85.81 1462 MET A O 1
ATOM 11534 N N . PRO A 1 1463 ? 27.127 7.142 -14.174 1.00 81.12 1463 PRO A N 1
ATOM 11535 C CA . PRO A 1 1463 ? 26.930 5.704 -13.997 1.00 81.12 1463 PRO A CA 1
ATOM 11536 C C . PRO A 1 1463 ? 28.100 4.893 -14.583 1.00 81.12 1463 PRO A C 1
ATOM 11538 O O . PRO A 1 1463 ? 28.912 5.401 -15.363 1.00 81.12 1463 PRO A O 1
ATOM 11541 N N . PHE A 1 1464 ? 28.183 3.611 -14.215 1.00 83.62 1464 PHE A N 1
ATOM 11542 C CA . PHE A 1 1464 ? 29.097 2.667 -14.862 1.00 83.62 1464 PHE A CA 1
ATOM 11543 C C . PHE A 1 1464 ? 28.633 2.413 -16.296 1.00 83.62 1464 PHE A C 1
ATOM 11545 O O . PHE A 1 1464 ? 27.436 2.262 -16.534 1.00 83.62 1464 PHE A O 1
ATOM 11552 N N . ARG A 1 1465 ? 29.563 2.361 -17.252 1.00 82.25 1465 ARG A N 1
ATOM 11553 C CA . ARG A 1 1465 ? 29.252 2.093 -18.663 1.00 82.25 1465 ARG A CA 1
ATOM 11554 C C . ARG A 1 1465 ? 30.285 1.143 -19.254 1.00 82.25 1465 ARG A C 1
ATOM 11556 O O . ARG A 1 1465 ? 31.477 1.272 -18.957 1.00 82.25 1465 ARG A O 1
ATOM 11563 N N . THR A 1 1466 ? 29.844 0.272 -20.158 1.00 80.50 1466 THR A N 1
ATOM 11564 C CA . THR A 1 1466 ? 30.708 -0.634 -20.929 1.00 80.50 1466 THR A CA 1
ATOM 11565 C C . THR A 1 1466 ? 30.498 -0.415 -22.422 1.00 80.50 1466 THR A C 1
ATOM 11567 O O . THR A 1 1466 ? 29.370 -0.406 -22.915 1.00 80.50 1466 THR A O 1
ATOM 11570 N N . GLN A 1 1467 ? 31.608 -0.209 -23.131 1.00 85.19 1467 GLN A N 1
ATOM 11571 C CA . GLN A 1 1467 ? 31.663 -0.005 -24.575 1.00 85.19 1467 GLN A CA 1
ATOM 11572 C C . GLN A 1 1467 ? 32.618 -1.028 -25.195 1.00 85.19 1467 GLN A C 1
ATOM 11574 O O . GLN A 1 1467 ? 33.733 -1.206 -24.696 1.00 85.19 1467 GLN A O 1
ATOM 11579 N N . SER A 1 1468 ? 32.198 -1.654 -26.294 1.00 87.38 1468 SER A N 1
ATOM 11580 C CA . SER A 1 1468 ? 32.946 -2.718 -26.969 1.00 87.38 1468 SER A CA 1
ATOM 11581 C C . SER A 1 1468 ? 32.991 -2.452 -28.469 1.00 87.38 1468 SER A C 1
ATOM 11583 O O . SER A 1 1468 ? 32.017 -2.678 -29.179 1.00 87.38 1468 SER A O 1
ATOM 11585 N N . VAL A 1 1469 ? 34.134 -1.977 -28.968 1.00 90.56 1469 VAL A N 1
ATOM 11586 C CA . VAL A 1 1469 ? 34.339 -1.763 -30.409 1.00 90.56 1469 VAL A CA 1
ATOM 11587 C C . VAL A 1 1469 ? 34.854 -3.062 -31.019 1.00 90.56 1469 VAL A C 1
ATOM 11589 O O . VAL A 1 1469 ? 35.963 -3.493 -30.707 1.00 90.56 1469 VAL A O 1
ATOM 11592 N N . MET A 1 1470 ? 34.056 -3.692 -31.876 1.00 92.25 1470 MET A N 1
ATOM 11593 C CA . MET A 1 1470 ? 34.332 -5.013 -32.456 1.00 92.25 1470 MET A CA 1
ATOM 11594 C C . MET A 1 1470 ? 34.410 -4.942 -33.984 1.00 92.25 1470 MET A C 1
ATOM 11596 O O . MET A 1 1470 ? 33.832 -4.041 -34.588 1.00 92.25 1470 MET A O 1
ATOM 11600 N N . GLY A 1 1471 ? 35.095 -5.883 -34.637 1.00 92.38 1471 GLY A N 1
ATOM 11601 C CA . GLY A 1 1471 ? 35.079 -5.954 -36.101 1.00 92.38 1471 GLY A CA 1
ATOM 11602 C C . GLY A 1 1471 ? 36.059 -6.945 -36.725 1.00 92.38 1471 GLY A C 1
ATOM 11603 O O . GLY A 1 1471 ? 36.784 -7.661 -36.036 1.00 92.38 1471 GLY A O 1
ATOM 11604 N N . ARG A 1 1472 ? 36.096 -6.961 -38.063 1.00 92.06 1472 ARG A N 1
ATOM 11605 C CA . ARG A 1 1472 ? 37.158 -7.588 -38.866 1.00 92.06 1472 ARG A CA 1
ATOM 11606 C C . ARG A 1 1472 ? 38.097 -6.507 -39.395 1.00 92.06 1472 ARG A C 1
ATOM 11608 O O . ARG A 1 1472 ? 37.643 -5.448 -39.820 1.00 92.06 1472 ARG A O 1
ATOM 11615 N N . MET A 1 1473 ? 39.399 -6.777 -39.411 1.00 92.56 1473 MET A N 1
ATOM 11616 C CA . MET A 1 1473 ? 40.389 -5.883 -40.012 1.00 92.56 1473 MET A CA 1
ATOM 11617 C C . MET A 1 1473 ? 40.173 -5.775 -41.531 1.00 92.56 1473 MET A C 1
ATOM 11619 O O . MET A 1 1473 ? 40.023 -6.784 -42.223 1.00 92.56 1473 MET A O 1
ATOM 11623 N N . GLU A 1 1474 ? 40.189 -4.550 -42.063 1.00 82.44 1474 GLU A N 1
ATOM 11624 C CA . GLU A 1 1474 ? 40.003 -4.267 -43.500 1.00 82.44 1474 GLU A CA 1
ATOM 11625 C C . GLU A 1 1474 ? 41.252 -4.574 -44.354 1.00 82.44 1474 GLU A C 1
ATOM 11627 O O . GLU A 1 1474 ? 41.198 -4.541 -45.581 1.00 82.44 1474 GLU A O 1
ATOM 11632 N N . GLY A 1 1475 ? 42.372 -4.908 -43.710 1.00 85.88 1475 GLY A N 1
ATOM 11633 C CA . GLY A 1 1475 ? 43.632 -5.311 -44.329 1.00 85.88 1475 GLY A CA 1
ATOM 11634 C C . GLY A 1 1475 ? 44.703 -5.556 -43.265 1.00 85.88 1475 GLY A C 1
ATOM 11635 O O . GLY A 1 1475 ? 44.389 -5.734 -42.090 1.00 85.88 1475 GLY A O 1
ATOM 11636 N N . ASN A 1 1476 ? 45.978 -5.506 -43.655 1.00 89.69 1476 ASN A N 1
ATOM 11637 C CA . ASN A 1 1476 ? 47.129 -5.757 -42.774 1.00 89.69 1476 ASN A CA 1
ATOM 11638 C C . ASN A 1 1476 ? 47.268 -4.794 -41.577 1.00 89.69 1476 ASN A C 1
ATOM 11640 O O . ASN A 1 1476 ? 48.086 -5.040 -40.694 1.00 89.69 1476 ASN A O 1
ATOM 11644 N N . LYS A 1 1477 ? 46.506 -3.693 -41.532 1.00 91.38 1477 LYS A N 1
ATOM 11645 C CA . LYS A 1 1477 ? 46.450 -2.768 -40.392 1.00 91.38 1477 LYS A CA 1
ATOM 11646 C C . LYS A 1 1477 ? 45.029 -2.271 -40.150 1.00 91.38 1477 LYS A C 1
ATOM 11648 O O . LYS A 1 1477 ? 44.301 -2.003 -41.103 1.00 91.38 1477 LYS A O 1
ATOM 11653 N N . HIS A 1 1478 ? 44.668 -2.087 -38.886 1.00 94.19 1478 HIS A N 1
ATOM 11654 C CA . HIS A 1 1478 ? 43.439 -1.419 -38.454 1.00 94.19 1478 HIS A CA 1
ATOM 11655 C C . HIS A 1 1478 ? 43.722 -0.575 -37.200 1.00 94.19 1478 HIS A C 1
ATOM 11657 O O . HIS A 1 1478 ? 44.646 -0.894 -36.456 1.00 94.19 1478 HIS A O 1
ATOM 11663 N N . THR A 1 1479 ? 42.958 0.495 -36.953 1.00 94.06 1479 THR A N 1
ATOM 11664 C CA . THR A 1 1479 ? 43.189 1.391 -35.806 1.00 94.06 1479 THR A CA 1
ATOM 11665 C C . THR A 1 1479 ? 41.874 1.889 -35.207 1.00 94.06 1479 THR A C 1
ATOM 11667 O O . THR A 1 1479 ? 41.096 2.547 -35.895 1.00 94.06 1479 THR A O 1
ATOM 11670 N N . VAL A 1 1480 ? 41.674 1.654 -33.908 1.00 92.06 1480 VAL A N 1
ATOM 11671 C CA . VAL A 1 1480 ? 40.540 2.156 -33.115 1.00 92.06 1480 VAL A CA 1
ATOM 11672 C C . VAL A 1 1480 ? 40.942 3.453 -32.407 1.00 92.06 1480 VAL A C 1
ATOM 11674 O O . VAL A 1 1480 ? 42.002 3.525 -31.787 1.00 92.06 1480 VAL A O 1
ATOM 11677 N N . THR A 1 1481 ? 40.104 4.485 -32.504 1.00 91.00 1481 THR A N 1
ATOM 11678 C CA . THR A 1 1481 ? 40.315 5.829 -31.931 1.00 91.00 1481 THR A CA 1
ATOM 11679 C C . THR A 1 1481 ? 39.188 6.196 -30.951 1.00 91.00 1481 THR A C 1
ATOM 11681 O O . THR A 1 1481 ? 38.345 5.360 -30.637 1.00 91.00 1481 THR A O 1
ATOM 11684 N N . ASN A 1 1482 ? 39.162 7.442 -30.457 1.00 83.69 1482 ASN A N 1
ATOM 11685 C CA . ASN A 1 1482 ? 38.108 7.981 -29.579 1.00 83.69 1482 ASN A CA 1
ATOM 11686 C C . ASN A 1 1482 ? 37.935 7.209 -28.251 1.00 83.69 1482 ASN A C 1
ATOM 11688 O O . ASN A 1 1482 ? 36.824 7.011 -27.767 1.00 83.69 1482 ASN A O 1
ATOM 11692 N N . LEU A 1 1483 ? 39.057 6.786 -27.659 1.00 90.31 1483 LEU A N 1
ATOM 11693 C CA . LEU A 1 1483 ? 39.101 6.023 -26.409 1.00 90.31 1483 LEU A CA 1
ATOM 11694 C C . LEU A 1 1483 ? 38.590 6.846 -25.208 1.00 90.31 1483 LEU A C 1
ATOM 11696 O O . LEU A 1 1483 ? 38.889 8.037 -25.067 1.00 90.31 1483 LEU A O 1
ATOM 11700 N N . ARG A 1 1484 ? 37.828 6.196 -24.321 1.00 89.44 1484 ARG A N 1
ATOM 11701 C CA . ARG A 1 1484 ? 37.155 6.811 -23.168 1.00 89.44 1484 ARG A CA 1
ATOM 11702 C C . ARG A 1 1484 ? 38.153 7.284 -22.113 1.00 89.44 1484 ARG A C 1
ATOM 11704 O O . ARG A 1 1484 ? 39.187 6.661 -21.871 1.00 89.44 1484 ARG A O 1
ATOM 11711 N N . GLN A 1 1485 ? 37.819 8.384 -21.445 1.00 87.38 1485 GLN A N 1
ATOM 11712 C CA . GLN A 1 1485 ? 38.591 8.922 -20.324 1.00 87.38 1485 GLN A CA 1
ATOM 11713 C C . GLN A 1 1485 ? 37.854 8.589 -19.024 1.00 87.38 1485 GLN A C 1
ATOM 11715 O O . GLN A 1 1485 ? 36.781 9.123 -18.757 1.00 87.38 1485 GLN A O 1
ATOM 11720 N N . MET A 1 1486 ? 38.424 7.663 -18.254 1.00 91.06 1486 MET A N 1
ATOM 11721 C CA . MET A 1 1486 ? 37.800 7.003 -17.103 1.00 91.06 1486 MET A CA 1
ATOM 11722 C C . MET A 1 1486 ? 38.727 7.036 -15.882 1.00 91.06 1486 MET A C 1
ATOM 11724 O O . MET A 1 1486 ? 39.934 7.214 -16.037 1.00 91.06 1486 MET A O 1
ATOM 11728 N N . PHE A 1 1487 ? 38.178 6.833 -14.683 1.00 88.44 1487 PHE A N 1
ATOM 11729 C CA . PHE A 1 1487 ? 38.969 6.677 -13.454 1.00 88.44 1487 PHE A CA 1
ATOM 11730 C C . PHE A 1 1487 ? 39.779 5.372 -13.496 1.00 88.44 1487 PHE A C 1
ATOM 11732 O O . PHE A 1 1487 ? 39.192 4.298 -13.405 1.00 88.44 1487 PHE A O 1
ATOM 11739 N N . ASP A 1 1488 ? 41.109 5.455 -13.610 1.00 84.62 1488 ASP A N 1
ATOM 11740 C CA . ASP A 1 1488 ? 41.972 4.301 -13.928 1.00 84.62 1488 ASP A CA 1
ATOM 11741 C C . ASP A 1 1488 ? 41.807 3.098 -12.986 1.00 84.62 1488 ASP A C 1
ATOM 11743 O O . ASP A 1 1488 ? 41.666 1.975 -13.459 1.00 84.62 1488 ASP A O 1
ATOM 11747 N N . ASN A 1 1489 ? 41.708 3.321 -11.671 1.00 81.56 1489 ASN A N 1
ATOM 11748 C CA . ASN A 1 1489 ? 41.512 2.250 -10.677 1.00 81.56 1489 ASN A CA 1
ATOM 11749 C C . ASN A 1 1489 ? 40.177 1.484 -10.826 1.00 81.56 1489 ASN A C 1
ATOM 11751 O O . ASN A 1 1489 ? 39.986 0.458 -10.180 1.00 81.56 1489 ASN A O 1
ATOM 11755 N N . TYR A 1 1490 ? 39.250 1.996 -11.639 1.00 84.88 1490 TYR A N 1
ATOM 11756 C CA . TYR A 1 1490 ? 37.920 1.441 -11.905 1.00 84.88 1490 TYR A CA 1
ATOM 11757 C C . TYR A 1 1490 ? 37.654 1.317 -13.418 1.00 84.88 1490 TYR A C 1
ATOM 11759 O O . TYR A 1 1490 ? 36.500 1.241 -13.846 1.00 84.88 1490 TYR A O 1
ATOM 11767 N N . ALA A 1 1491 ? 38.714 1.339 -14.231 1.00 87.88 1491 ALA A N 1
ATOM 11768 C CA . ALA A 1 1491 ? 38.658 1.257 -15.680 1.00 87.88 1491 ALA A CA 1
ATOM 11769 C C . ALA A 1 1491 ? 39.380 -0.003 -16.162 1.00 87.88 1491 ALA A C 1
ATOM 11771 O O . ALA A 1 1491 ? 40.584 -0.149 -15.973 1.00 87.88 1491 ALA A O 1
ATOM 11772 N N . GLN A 1 1492 ? 38.660 -0.879 -16.857 1.00 87.62 1492 GLN A N 1
ATOM 11773 C CA . GLN A 1 1492 ? 39.283 -1.933 -17.653 1.00 87.62 1492 GLN A CA 1
ATOM 11774 C C . GLN A 1 1492 ? 39.365 -1.468 -19.103 1.00 87.62 1492 GLN A C 1
ATOM 11776 O O . GLN A 1 1492 ? 38.414 -0.891 -19.642 1.00 87.62 1492 GLN A O 1
ATOM 11781 N N . ARG A 1 1493 ? 40.525 -1.696 -19.715 1.00 92.19 1493 ARG A N 1
ATOM 11782 C CA . ARG A 1 1493 ? 40.881 -1.243 -21.059 1.00 92.19 1493 ARG A CA 1
ATOM 11783 C C . ARG A 1 1493 ? 41.680 -2.342 -21.734 1.00 92.19 1493 ARG A C 1
ATOM 11785 O O . ARG A 1 1493 ? 42.882 -2.443 -21.518 1.00 92.19 1493 ARG A O 1
ATOM 11792 N N . GLN A 1 1494 ? 40.999 -3.166 -22.516 1.00 92.25 1494 GLN A N 1
ATOM 11793 C CA . GLN A 1 1494 ? 41.577 -4.370 -23.097 1.00 92.25 1494 GLN A CA 1
ATOM 11794 C C . GLN A 1 1494 ? 41.369 -4.388 -24.603 1.00 92.25 1494 GLN A C 1
ATOM 11796 O O . GLN A 1 1494 ? 40.284 -4.072 -25.095 1.00 92.25 1494 GLN A O 1
ATOM 11801 N N . ALA A 1 1495 ? 42.415 -4.754 -25.330 1.00 94.25 1495 ALA A N 1
ATOM 11802 C CA . ALA A 1 1495 ? 42.372 -4.993 -26.758 1.00 94.25 1495 ALA A CA 1
ATOM 11803 C C . ALA A 1 1495 ? 42.736 -6.454 -27.036 1.00 94.25 1495 ALA A C 1
ATOM 11805 O O . ALA A 1 1495 ? 43.741 -6.954 -26.525 1.00 94.25 1495 ALA A O 1
ATOM 11806 N N . THR A 1 1496 ? 41.943 -7.110 -27.881 1.00 92.75 1496 THR A N 1
ATOM 11807 C CA . THR A 1 1496 ? 42.142 -8.511 -28.267 1.00 92.75 1496 THR A CA 1
ATOM 11808 C C . THR A 1 1496 ? 42.009 -8.662 -29.779 1.00 92.75 1496 THR A C 1
ATOM 11810 O O . THR A 1 1496 ? 41.183 -7.989 -30.395 1.00 92.75 1496 THR A O 1
ATOM 11813 N N . ALA A 1 1497 ? 42.800 -9.541 -30.397 1.00 92.38 1497 ALA A N 1
ATOM 11814 C CA . ALA A 1 1497 ? 42.681 -9.893 -31.811 1.00 92.38 1497 ALA A CA 1
ATOM 11815 C C . ALA A 1 1497 ? 42.975 -11.376 -32.082 1.00 92.38 1497 ALA A C 1
ATOM 11817 O O . ALA A 1 1497 ? 43.651 -12.039 -31.296 1.00 92.38 1497 ALA A O 1
ATOM 11818 N N . SER A 1 1498 ? 42.457 -11.907 -33.192 1.00 89.69 1498 SER A N 1
ATOM 11819 C CA . SER A 1 1498 ? 42.593 -13.327 -33.550 1.00 89.69 1498 SER A CA 1
ATOM 11820 C C . SER A 1 1498 ? 42.370 -13.609 -35.034 1.00 89.69 1498 SER A C 1
ATOM 11822 O O . SER A 1 1498 ? 41.616 -12.895 -35.694 1.00 89.69 1498 SER A O 1
ATOM 11824 N N . HIS A 1 1499 ? 42.927 -14.721 -35.520 1.00 87.25 1499 HIS A N 1
ATOM 11825 C CA . HIS A 1 1499 ? 42.542 -15.365 -36.784 1.00 87.25 1499 HIS A CA 1
ATOM 11826 C C . HIS A 1 1499 ? 41.284 -16.253 -36.666 1.00 87.25 1499 HIS A C 1
ATOM 11828 O O . HIS A 1 1499 ? 40.849 -16.843 -37.652 1.00 87.25 1499 HIS A O 1
ATOM 11834 N N . SER A 1 1500 ? 40.660 -16.317 -35.485 1.00 86.94 1500 SER A N 1
ATOM 11835 C CA . SER A 1 1500 ? 39.342 -16.916 -35.252 1.00 86.94 1500 SER A CA 1
ATOM 11836 C C . SER A 1 1500 ? 38.300 -15.835 -34.926 1.00 86.94 1500 SER A C 1
ATOM 11838 O O . SER A 1 1500 ? 38.574 -14.952 -34.108 1.00 86.94 1500 SER A O 1
ATOM 11840 N N . PRO A 1 1501 ? 37.066 -15.907 -35.464 1.00 88.00 1501 PRO A N 1
ATOM 11841 C CA . PRO A 1 1501 ? 35.992 -14.996 -35.072 1.00 88.00 1501 PRO A CA 1
ATOM 11842 C C . PRO A 1 1501 ? 35.534 -15.205 -33.615 1.00 88.00 1501 PRO A C 1
ATOM 11844 O O . PRO A 1 1501 ? 34.817 -14.358 -33.087 1.00 88.00 1501 PRO A O 1
ATOM 11847 N N . LEU A 1 1502 ? 35.987 -16.270 -32.931 1.00 88.88 1502 LEU A N 1
ATOM 11848 C CA . LEU A 1 1502 ? 35.730 -16.507 -31.504 1.00 88.88 1502 LEU A CA 1
ATOM 11849 C C . LEU A 1 1502 ? 36.136 -15.314 -30.625 1.00 88.88 1502 LEU A C 1
ATOM 11851 O O . LEU A 1 1502 ? 35.492 -15.077 -29.610 1.00 88.88 1502 LEU A O 1
ATOM 11855 N N . VAL A 1 1503 ? 37.129 -14.508 -31.022 1.00 88.94 1503 VAL A N 1
ATOM 11856 C CA . VAL A 1 1503 ? 37.551 -13.320 -30.253 1.00 88.94 1503 VAL A CA 1
ATOM 11857 C C . VAL A 1 1503 ? 36.411 -12.325 -30.005 1.00 88.94 1503 VAL A C 1
ATOM 11859 O O . VAL A 1 1503 ? 36.360 -11.696 -28.951 1.00 88.94 1503 VAL A O 1
ATOM 11862 N N . LEU A 1 1504 ? 35.439 -12.240 -30.921 1.00 91.56 1504 LEU A N 1
ATOM 11863 C CA . LEU A 1 1504 ? 34.257 -11.380 -30.793 1.00 91.56 1504 LEU A CA 1
ATOM 11864 C C . LEU A 1 1504 ? 33.405 -11.756 -29.565 1.00 91.56 1504 LEU A C 1
ATOM 11866 O O . LEU A 1 1504 ? 32.745 -10.900 -28.974 1.00 91.56 1504 LEU A O 1
ATOM 11870 N N . THR A 1 1505 ? 33.469 -13.019 -29.127 1.00 89.75 1505 THR A N 1
ATOM 11871 C CA . THR A 1 1505 ? 32.789 -13.480 -27.908 1.00 89.75 1505 THR A CA 1
ATOM 11872 C C . THR A 1 1505 ? 33.335 -12.834 -26.640 1.00 89.75 1505 THR A C 1
ATOM 11874 O O . THR A 1 1505 ? 32.566 -12.698 -25.697 1.00 89.75 1505 THR A O 1
ATOM 11877 N N . GLN A 1 1506 ? 34.585 -12.349 -26.603 1.00 85.56 1506 GLN A N 1
ATOM 11878 C CA . GLN A 1 1506 ? 35.094 -11.607 -25.442 1.00 85.56 1506 GLN A CA 1
ATOM 11879 C C . GLN A 1 1506 ? 34.376 -10.263 -25.255 1.00 85.56 1506 GLN A C 1
ATOM 11881 O O . GLN A 1 1506 ? 34.114 -9.858 -24.124 1.00 85.56 1506 GLN A O 1
ATOM 11886 N N . GLY A 1 1507 ? 34.021 -9.567 -26.341 1.00 86.75 1507 GLY A N 1
ATOM 11887 C CA . GLY A 1 1507 ? 33.234 -8.330 -26.266 1.00 86.75 1507 GLY A CA 1
ATOM 11888 C C . GLY A 1 1507 ? 31.825 -8.594 -25.738 1.00 86.75 1507 GLY A C 1
ATOM 11889 O O . GLY A 1 1507 ? 31.381 -7.963 -24.779 1.00 86.75 1507 GLY A O 1
ATOM 11890 N N . LEU A 1 1508 ? 31.168 -9.610 -26.300 1.00 90.94 1508 LEU A N 1
ATOM 11891 C CA . LEU A 1 1508 ? 29.836 -10.053 -25.887 1.00 90.94 1508 LEU A CA 1
ATOM 11892 C C . LEU A 1 1508 ? 29.805 -10.565 -24.439 1.00 90.94 1508 LEU A C 1
ATOM 11894 O O . LEU A 1 1508 ? 28.918 -10.193 -23.676 1.00 90.94 1508 LEU A O 1
ATOM 11898 N N . ALA A 1 1509 ? 30.788 -11.371 -24.035 1.00 88.25 1509 ALA A N 1
ATOM 11899 C CA . ALA A 1 1509 ? 30.917 -11.885 -22.676 1.00 88.25 1509 ALA A CA 1
ATOM 11900 C C . ALA A 1 1509 ? 31.193 -10.763 -21.668 1.00 88.25 1509 ALA A C 1
ATOM 11902 O O . ALA A 1 1509 ? 30.632 -10.789 -20.575 1.00 88.25 1509 ALA A O 1
ATOM 11903 N N . ARG A 1 1510 ? 31.996 -9.748 -22.027 1.00 84.19 1510 ARG A N 1
ATOM 11904 C CA . ARG A 1 1510 ? 32.244 -8.585 -21.163 1.00 84.19 1510 ARG A CA 1
ATOM 11905 C C . ARG A 1 1510 ? 30.983 -7.733 -20.992 1.00 84.19 1510 ARG A C 1
ATOM 11907 O O . ARG A 1 1510 ? 30.637 -7.421 -19.856 1.00 84.19 1510 ARG A O 1
ATOM 11914 N N . TYR A 1 1511 ? 30.270 -7.442 -22.086 1.00 87.19 1511 TYR A N 1
ATOM 11915 C CA . TYR A 1 1511 ? 28.957 -6.780 -22.067 1.00 87.19 1511 TYR A CA 1
ATOM 11916 C C . TYR A 1 1511 ? 27.959 -7.527 -21.172 1.00 87.19 1511 TYR A C 1
ATOM 11918 O O . TYR A 1 1511 ? 27.384 -6.926 -20.270 1.00 87.19 1511 TYR A O 1
ATOM 11926 N N . LEU A 1 1512 ? 27.814 -8.840 -21.366 1.00 89.12 1512 LEU A N 1
ATOM 11927 C CA . LEU A 1 1512 ? 26.936 -9.695 -20.567 1.00 89.12 1512 LEU A CA 1
ATOM 11928 C C . LEU A 1 1512 ? 27.346 -9.735 -19.086 1.00 89.12 1512 LEU A C 1
ATOM 11930 O O . LEU A 1 1512 ? 26.489 -9.639 -18.211 1.00 89.12 1512 LEU A O 1
ATOM 11934 N N . ALA A 1 1513 ? 28.642 -9.840 -18.784 1.00 81.31 1513 ALA A N 1
ATOM 11935 C CA . ALA A 1 1513 ? 29.150 -9.879 -17.414 1.00 81.31 1513 ALA A CA 1
ATOM 11936 C C . ALA A 1 1513 ? 28.897 -8.569 -16.645 1.00 81.31 1513 ALA A C 1
ATOM 11938 O O . ALA A 1 1513 ? 28.589 -8.633 -15.453 1.00 81.31 1513 ALA A O 1
ATOM 11939 N N . ASP A 1 1514 ? 28.976 -7.416 -17.318 1.00 77.12 1514 ASP A N 1
ATOM 11940 C CA . ASP A 1 1514 ? 28.691 -6.086 -16.753 1.00 77.12 1514 ASP A CA 1
ATOM 11941 C C . ASP A 1 1514 ? 27.202 -5.708 -16.744 1.00 77.12 1514 ASP A C 1
ATOM 11943 O O . ASP A 1 1514 ? 26.833 -4.706 -16.130 1.00 77.12 1514 ASP A O 1
ATOM 11947 N N . TYR A 1 1515 ? 26.350 -6.467 -17.437 1.00 82.56 1515 TYR A N 1
ATOM 11948 C CA . TYR A 1 1515 ? 24.967 -6.076 -17.687 1.00 82.56 1515 TYR A CA 1
ATOM 11949 C C . TYR A 1 1515 ? 24.168 -5.924 -16.369 1.00 82.56 1515 TYR A C 1
ATOM 11951 O O . TYR A 1 1515 ? 24.123 -6.870 -15.573 1.00 82.56 1515 TYR A O 1
ATOM 11959 N N . PRO A 1 1516 ? 23.550 -4.753 -16.101 1.00 71.81 1516 PRO A N 1
ATOM 11960 C CA . PRO A 1 1516 ? 23.100 -4.394 -14.753 1.00 71.81 1516 PRO A CA 1
ATOM 11961 C C . PRO A 1 1516 ? 21.677 -4.857 -14.399 1.00 71.81 1516 PRO A C 1
ATOM 11963 O O . PRO A 1 1516 ? 21.277 -4.718 -13.242 1.00 71.81 1516 PRO A O 1
ATOM 11966 N N . TYR A 1 1517 ? 20.908 -5.384 -15.357 1.00 77.25 1517 TYR A N 1
ATOM 11967 C CA . TYR A 1 1517 ? 19.501 -5.764 -15.173 1.00 77.25 1517 TYR A CA 1
ATOM 11968 C C . TYR A 1 1517 ? 19.314 -7.290 -15.048 1.00 77.25 1517 TYR A C 1
ATOM 11970 O O . TYR A 1 1517 ? 20.167 -8.074 -15.467 1.00 77.25 1517 TYR A O 1
ATOM 11978 N N . TYR A 1 1518 ? 18.220 -7.708 -14.396 1.00 75.88 1518 TYR A N 1
ATOM 11979 C CA . TYR A 1 1518 ? 18.056 -9.058 -13.826 1.00 75.88 1518 TYR A CA 1
ATOM 11980 C C . TYR A 1 1518 ? 16.756 -9.786 -14.238 1.00 75.88 1518 TYR A C 1
ATOM 11982 O O . TYR A 1 1518 ? 16.226 -10.605 -13.474 1.00 75.88 1518 TYR A O 1
ATOM 11990 N N . SER A 1 1519 ? 16.229 -9.533 -15.438 1.00 84.06 1519 SER A N 1
ATOM 11991 C CA . SER A 1 1519 ? 15.139 -10.338 -16.013 1.00 84.06 1519 SER A CA 1
ATOM 11992 C C . SER A 1 1519 ? 15.591 -11.790 -16.251 1.00 84.06 1519 SER A C 1
ATOM 11994 O O . SER A 1 1519 ? 16.787 -12.091 -16.267 1.00 84.06 1519 SER A O 1
ATOM 11996 N N . SER A 1 1520 ? 14.653 -12.726 -16.395 1.00 89.62 1520 SER A N 1
ATOM 11997 C CA . SER A 1 1520 ? 14.966 -14.155 -16.570 1.00 89.62 1520 SER A CA 1
ATOM 11998 C C . SER A 1 1520 ? 15.743 -14.450 -17.852 1.00 89.62 1520 SER A C 1
ATOM 12000 O O . SER A 1 1520 ? 16.608 -15.320 -17.845 1.00 89.62 1520 SER A O 1
ATOM 12002 N N . GLU A 1 1521 ? 15.498 -13.691 -18.922 1.00 92.50 1521 GLU A N 1
ATOM 12003 C CA . GLU A 1 1521 ? 16.325 -13.722 -20.133 1.00 92.50 1521 GLU A CA 1
ATOM 12004 C C . GLU A 1 1521 ? 17.745 -13.227 -19.817 1.00 92.50 1521 GLU A C 1
ATOM 12006 O O . GLU A 1 1521 ? 18.723 -13.915 -20.107 1.00 92.50 1521 GLU A O 1
ATOM 12011 N N . GLN A 1 1522 ? 17.857 -12.078 -19.147 1.00 90.00 1522 GLN A N 1
ATOM 12012 C CA . GLN A 1 1522 ? 19.126 -11.386 -18.914 1.00 90.00 1522 GLN A CA 1
ATOM 12013 C C . GLN A 1 1522 ? 20.078 -12.212 -18.031 1.00 90.00 1522 GLN A C 1
ATOM 12015 O O . GLN A 1 1522 ? 21.262 -12.336 -18.350 1.00 90.00 1522 GLN A O 1
ATOM 12020 N N . ILE A 1 1523 ? 19.578 -12.844 -16.958 1.00 88.56 1523 ILE A N 1
ATOM 12021 C CA . ILE A 1 1523 ? 20.404 -13.692 -16.073 1.00 88.56 1523 ILE A CA 1
ATOM 12022 C C . ILE A 1 1523 ? 20.836 -15.011 -16.733 1.00 88.56 1523 ILE A C 1
ATOM 12024 O O . ILE A 1 1523 ? 21.918 -15.520 -16.425 1.00 88.56 1523 ILE A O 1
ATOM 12028 N N . VAL A 1 1524 ? 20.031 -15.542 -17.660 1.00 92.88 1524 VAL A N 1
ATOM 12029 C CA . VAL A 1 1524 ? 20.380 -16.715 -18.477 1.00 92.88 1524 VAL A CA 1
ATOM 12030 C C . VAL A 1 1524 ? 21.458 -16.344 -19.492 1.00 92.88 1524 VAL A C 1
ATOM 12032 O O . VAL A 1 1524 ? 22.516 -16.975 -19.523 1.00 92.88 1524 VAL A O 1
ATOM 12035 N N . SER A 1 1525 ? 21.249 -15.266 -20.250 1.00 94.00 1525 SER A N 1
ATOM 12036 C CA . SER A 1 1525 ? 22.221 -14.735 -21.211 1.00 94.00 1525 SER A CA 1
ATOM 12037 C C . SER A 1 1525 ? 23.563 -14.420 -20.555 1.00 94.00 1525 SER A C 1
ATOM 12039 O O . SER A 1 1525 ? 24.607 -14.825 -21.064 1.00 94.00 1525 SER A O 1
ATOM 12041 N N . ARG A 1 1526 ? 23.553 -13.806 -19.366 1.00 89.31 1526 ARG A N 1
ATOM 12042 C CA . ARG A 1 1526 ? 24.753 -13.533 -18.555 1.00 89.31 1526 ARG A CA 1
ATOM 12043 C C . ARG A 1 1526 ? 25.506 -14.788 -18.096 1.00 89.31 1526 ARG A C 1
ATOM 12045 O O . ARG A 1 1526 ? 26.690 -14.699 -17.782 1.00 89.31 1526 ARG A O 1
ATOM 12052 N N . SER A 1 1527 ? 24.854 -15.948 -18.097 1.00 90.69 1527 SER A N 1
ATOM 12053 C CA . SER A 1 1527 ? 25.428 -17.223 -17.648 1.00 90.69 1527 SER A CA 1
ATOM 12054 C C . SER A 1 1527 ? 25.948 -18.110 -18.790 1.00 90.69 1527 SER A C 1
ATOM 12056 O O . SER A 1 1527 ? 26.737 -19.022 -18.538 1.00 90.69 1527 SER A O 1
ATOM 12058 N N . ILE A 1 1528 ? 25.581 -17.826 -20.046 1.00 91.88 1528 ILE A N 1
ATOM 12059 C CA . ILE A 1 1528 ? 26.088 -18.527 -21.243 1.00 91.88 1528 ILE A CA 1
ATOM 12060 C C . ILE A 1 1528 ? 27.626 -18.459 -21.388 1.00 91.88 1528 ILE A C 1
ATOM 12062 O O . ILE A 1 1528 ? 28.220 -19.507 -21.648 1.00 91.88 1528 ILE A O 1
ATOM 12066 N N . PRO A 1 1529 ? 28.317 -17.315 -21.179 1.00 88.31 1529 PRO A N 1
ATOM 12067 C CA . PRO A 1 1529 ? 29.781 -17.274 -21.240 1.00 88.31 1529 PRO A CA 1
ATOM 12068 C C . PRO A 1 1529 ? 30.449 -18.201 -20.213 1.00 88.31 1529 PRO A C 1
ATOM 12070 O O . PRO A 1 1529 ? 31.425 -18.880 -20.525 1.00 88.31 1529 PRO A O 1
ATOM 12073 N N . LEU A 1 1530 ? 29.886 -18.267 -19.001 1.00 85.94 1530 LEU A N 1
ATOM 12074 C CA . LEU A 1 1530 ? 30.469 -18.973 -17.857 1.00 85.94 1530 LEU A CA 1
ATOM 12075 C C . LEU A 1 1530 ? 30.529 -20.489 -18.082 1.00 85.94 1530 LEU A C 1
ATOM 12077 O O . LEU A 1 1530 ? 31.528 -21.127 -17.759 1.00 85.94 1530 LEU A O 1
ATOM 12081 N N . ILE A 1 1531 ? 29.484 -21.067 -18.684 1.00 86.00 1531 ILE A N 1
ATOM 12082 C CA . ILE A 1 1531 ? 29.482 -22.495 -19.033 1.00 86.00 1531 ILE A CA 1
ATOM 12083 C C . ILE A 1 1531 ? 30.408 -22.809 -20.221 1.00 86.00 1531 ILE A C 1
ATOM 12085 O O . ILE A 1 1531 ? 30.865 -23.944 -20.336 1.00 86.00 1531 ILE A O 1
ATOM 12089 N N . MET A 1 1532 ? 30.734 -21.830 -21.076 1.00 78.88 1532 MET A N 1
ATOM 12090 C CA . MET A 1 1532 ? 31.613 -22.022 -22.242 1.00 78.88 1532 MET A CA 1
ATOM 12091 C C . MET A 1 1532 ? 33.108 -21.852 -21.921 1.00 78.88 1532 MET A C 1
ATOM 12093 O O . MET A 1 1532 ? 33.919 -22.535 -22.548 1.00 78.88 1532 MET A O 1
ATOM 12097 N N . GLN A 1 1533 ? 33.481 -21.076 -20.890 1.00 74.75 1533 GLN A N 1
ATOM 12098 C CA . GLN A 1 1533 ? 34.861 -21.026 -20.356 1.00 74.75 1533 GLN A CA 1
ATOM 12099 C C . GLN A 1 1533 ? 35.383 -22.432 -19.984 1.00 74.75 1533 GLN A C 1
ATOM 12101 O O . GLN A 1 1533 ? 36.571 -22.710 -20.100 1.00 74.75 1533 GLN A O 1
ATOM 12106 N N . SER A 1 1534 ? 34.491 -23.358 -19.601 1.00 69.12 1534 SER A N 1
ATOM 12107 C CA . SER A 1 1534 ? 34.846 -24.758 -19.313 1.00 69.12 1534 SER A CA 1
ATOM 12108 C C . SER A 1 1534 ? 35.406 -25.542 -20.514 1.00 69.12 1534 SER A C 1
ATOM 12110 O O . SER A 1 1534 ? 36.087 -26.548 -20.310 1.00 69.12 1534 SER A O 1
ATOM 12112 N N . LYS A 1 1535 ? 35.131 -25.094 -21.749 1.00 69.88 1535 LYS A N 1
ATOM 12113 C CA . LYS A 1 1535 ? 35.566 -25.729 -23.005 1.00 69.88 1535 LYS A CA 1
ATOM 12114 C C . LYS A 1 1535 ? 36.768 -25.036 -23.653 1.00 69.88 1535 LYS A C 1
ATOM 12116 O O . LYS A 1 1535 ? 37.574 -25.717 -24.276 1.00 69.88 1535 LYS A O 1
ATOM 12121 N N . HIS A 1 1536 ? 36.865 -23.710 -23.523 1.00 71.25 1536 HIS A N 1
ATOM 12122 C CA . HIS A 1 1536 ? 37.856 -22.865 -24.206 1.00 71.25 1536 HIS A CA 1
ATOM 12123 C C . HIS A 1 1536 ? 38.670 -22.069 -23.176 1.00 71.25 1536 HIS A C 1
ATOM 12125 O O . HIS A 1 1536 ? 38.239 -20.983 -22.781 1.00 71.25 1536 HIS A O 1
ATOM 12131 N N . PRO A 1 1537 ? 39.829 -22.583 -22.717 1.00 65.12 1537 PRO A N 1
ATOM 12132 C CA . PRO A 1 1537 ? 40.669 -21.916 -21.720 1.00 65.12 1537 PRO A CA 1
ATOM 12133 C C . PRO A 1 1537 ? 41.175 -20.534 -22.149 1.00 65.12 1537 PRO A C 1
ATOM 12135 O O . PRO A 1 1537 ? 41.521 -19.725 -21.300 1.00 65.12 1537 PRO A O 1
ATOM 12138 N N . GLU A 1 1538 ? 41.216 -20.239 -23.449 1.00 64.62 1538 GLU A N 1
ATOM 12139 C CA . GLU A 1 1538 ? 41.595 -18.925 -23.974 1.00 64.62 1538 GLU A CA 1
ATOM 12140 C C . GLU A 1 1538 ? 40.489 -17.871 -23.786 1.00 64.62 1538 GLU A C 1
ATOM 12142 O O . GLU A 1 1538 ? 40.761 -16.673 -23.847 1.00 64.62 1538 GLU A O 1
ATOM 12147 N N . MET A 1 1539 ? 39.243 -18.280 -23.513 1.00 66.19 1539 MET A N 1
ATOM 12148 C CA . MET A 1 1539 ? 38.154 -17.384 -23.093 1.00 66.19 1539 MET A CA 1
ATOM 12149 C C . MET A 1 1539 ? 38.242 -17.041 -21.593 1.00 66.19 1539 MET A C 1
ATOM 12151 O O . MET A 1 1539 ? 37.209 -16.929 -20.929 1.00 66.19 1539 MET A O 1
ATOM 12155 N N . ASP A 1 1540 ? 39.456 -16.934 -21.043 1.00 54.56 1540 ASP A N 1
ATOM 12156 C CA . ASP A 1 1540 ? 39.661 -16.885 -19.598 1.00 54.56 1540 ASP A CA 1
ATOM 12157 C C . ASP A 1 1540 ? 38.951 -15.678 -18.974 1.00 54.56 1540 ASP A C 1
ATOM 12159 O O . ASP A 1 1540 ? 39.194 -14.519 -19.325 1.00 54.56 1540 ASP A O 1
ATOM 12163 N N . SER A 1 1541 ? 38.016 -15.967 -18.072 1.00 53.09 1541 SER A N 1
ATOM 12164 C CA . SER A 1 1541 ? 37.249 -14.954 -17.363 1.00 53.09 1541 SER A CA 1
ATOM 12165 C C . SER A 1 1541 ? 37.919 -14.652 -16.027 1.00 53.09 1541 SER A C 1
ATOM 12167 O O . SER A 1 1541 ? 38.674 -15.457 -15.492 1.00 53.09 1541 SER A O 1
ATOM 12169 N N . ALA A 1 1542 ? 37.587 -13.509 -15.428 1.00 57.75 1542 ALA A N 1
ATOM 12170 C CA . ALA A 1 1542 ? 38.062 -13.153 -14.089 1.00 57.75 1542 ALA A CA 1
ATOM 12171 C C . ALA A 1 1542 ? 37.549 -14.083 -12.957 1.00 57.75 1542 ALA A C 1
ATOM 12173 O O . ALA A 1 1542 ? 37.817 -13.799 -11.791 1.00 57.75 1542 ALA A O 1
ATOM 12174 N N . LEU A 1 1543 ? 36.812 -15.157 -13.275 1.00 68.88 1543 LEU A N 1
ATOM 12175 C CA . LEU A 1 1543 ? 36.232 -16.106 -12.326 1.00 68.88 1543 LEU A CA 1
ATOM 12176 C C . LEU A 1 1543 ? 36.832 -17.508 -12.479 1.00 68.88 1543 LEU A C 1
ATOM 12178 O O . LEU A 1 1543 ? 36.982 -18.034 -13.585 1.00 68.88 1543 LEU A O 1
ATOM 12182 N N . ASN A 1 1544 ? 37.092 -18.156 -11.345 1.00 76.06 1544 ASN A N 1
ATOM 12183 C CA . ASN A 1 1544 ? 37.518 -19.552 -11.288 1.00 76.06 1544 ASN A CA 1
ATOM 12184 C C . ASN A 1 1544 ? 36.323 -20.534 -11.294 1.00 76.06 1544 ASN A C 1
ATOM 12186 O O . ASN A 1 1544 ? 35.171 -20.159 -11.063 1.00 76.06 1544 ASN A O 1
ATOM 12190 N N . GLN A 1 1545 ? 36.586 -21.831 -11.513 1.00 74.75 1545 GLN A N 1
ATOM 12191 C CA . GLN A 1 1545 ? 35.531 -22.855 -11.632 1.00 74.75 1545 GLN A CA 1
ATOM 12192 C C . GLN A 1 1545 ? 34.592 -22.995 -10.416 1.00 74.75 1545 GLN A C 1
ATOM 12194 O O . GLN A 1 1545 ? 33.489 -23.525 -10.578 1.00 74.75 1545 GLN A O 1
ATOM 12199 N N . ASN A 1 1546 ? 34.993 -22.576 -9.212 1.00 77.44 1546 ASN A N 1
ATOM 12200 C CA . ASN A 1 1546 ? 34.105 -22.599 -8.046 1.00 77.44 1546 ASN A CA 1
ATOM 12201 C C . ASN A 1 1546 ? 33.169 -21.383 -8.046 1.00 77.44 1546 ASN A C 1
ATOM 12203 O O . ASN A 1 1546 ? 31.965 -21.549 -7.874 1.00 77.44 1546 ASN A O 1
ATOM 12207 N N . GLU A 1 1547 ? 33.689 -20.191 -8.345 1.00 78.25 1547 GLU A N 1
ATOM 12208 C CA . GLU A 1 1547 ? 32.898 -18.955 -8.458 1.00 78.25 1547 GLU A CA 1
ATOM 12209 C C . GLU A 1 1547 ? 31.839 -19.069 -9.562 1.00 78.25 1547 GLU A C 1
ATOM 12211 O O . GLU A 1 1547 ? 30.666 -18.776 -9.331 1.00 78.25 1547 GLU A O 1
ATOM 12216 N N . VAL A 1 1548 ? 32.219 -19.615 -10.724 1.00 81.94 1548 VAL A N 1
ATOM 12217 C CA . VAL A 1 1548 ? 31.286 -19.962 -11.810 1.00 81.94 1548 VAL A CA 1
ATOM 12218 C C . VAL A 1 1548 ? 30.171 -20.892 -11.313 1.00 81.94 1548 VAL A C 1
ATOM 12220 O O . VAL A 1 1548 ? 28.997 -20.678 -11.612 1.00 81.94 1548 VAL A O 1
ATOM 12223 N N . ARG A 1 1549 ? 30.512 -21.917 -10.524 1.00 83.31 1549 ARG A N 1
ATOM 12224 C CA . ARG A 1 1549 ? 29.552 -22.907 -10.009 1.00 83.31 1549 ARG A CA 1
ATOM 12225 C C . ARG A 1 1549 ? 28.558 -22.290 -9.023 1.00 83.31 1549 ARG A C 1
ATOM 12227 O O . ARG A 1 1549 ? 27.368 -22.593 -9.106 1.00 83.31 1549 ARG A O 1
ATOM 12234 N N . ASP A 1 1550 ? 29.018 -21.413 -8.136 1.00 79.88 1550 ASP A N 1
ATOM 12235 C CA . ASP A 1 1550 ? 28.158 -20.724 -7.170 1.00 79.88 1550 ASP A CA 1
ATOM 12236 C C . ASP A 1 1550 ? 27.300 -19.626 -7.824 1.00 79.88 1550 ASP A C 1
ATOM 12238 O O . ASP A 1 1550 ? 26.134 -19.455 -7.452 1.00 79.88 1550 ASP A O 1
ATOM 12242 N N . GLN A 1 1551 ? 27.803 -18.938 -8.854 1.00 82.25 1551 GLN A N 1
ATOM 12243 C CA . GLN A 1 1551 ? 27.002 -18.004 -9.654 1.00 82.25 1551 GLN A CA 1
ATOM 12244 C C . GLN A 1 1551 ? 25.877 -18.731 -10.409 1.00 82.25 1551 GLN A C 1
ATOM 12246 O O . GLN A 1 1551 ? 24.717 -18.316 -10.331 1.00 82.25 1551 GLN A O 1
ATOM 12251 N N . LEU A 1 1552 ? 26.184 -19.856 -11.066 1.00 86.31 1552 LEU A N 1
ATOM 12252 C CA . LEU A 1 1552 ? 25.193 -20.693 -11.753 1.00 86.31 1552 LEU A CA 1
ATOM 12253 C C . LEU A 1 1552 ? 24.143 -21.248 -10.778 1.00 86.31 1552 LEU A C 1
ATOM 12255 O O . LEU A 1 1552 ? 22.946 -21.186 -11.058 1.00 86.31 1552 LEU A O 1
ATOM 12259 N N . LYS A 1 1553 ? 24.563 -21.721 -9.599 1.00 83.44 1553 LYS A N 1
ATOM 12260 C CA . LYS A 1 1553 ? 23.666 -22.185 -8.526 1.00 83.44 1553 LYS A CA 1
ATOM 12261 C C . LYS A 1 1553 ? 22.712 -21.082 -8.047 1.00 83.44 1553 LYS A C 1
ATOM 12263 O O . LYS A 1 1553 ? 21.527 -21.348 -7.846 1.00 83.44 1553 LYS A O 1
ATOM 12268 N N . ASN A 1 1554 ? 23.198 -19.848 -7.900 1.00 79.75 1554 ASN A N 1
ATOM 12269 C CA . ASN A 1 1554 ? 22.362 -18.702 -7.533 1.00 79.75 1554 ASN A CA 1
ATOM 12270 C C . ASN A 1 1554 ? 21.368 -18.316 -8.639 1.00 79.75 1554 ASN A C 1
ATOM 12272 O O . ASN A 1 1554 ? 20.198 -18.082 -8.337 1.00 79.75 1554 ASN A O 1
ATOM 12276 N N . MET A 1 1555 ? 21.786 -18.308 -9.908 1.00 86.88 1555 MET A N 1
ATOM 12277 C CA . MET A 1 1555 ? 20.880 -18.078 -11.041 1.00 86.88 1555 MET A CA 1
ATOM 12278 C C . MET A 1 1555 ? 19.796 -19.169 -11.124 1.00 86.88 1555 MET A C 1
ATOM 12280 O O . MET A 1 1555 ? 18.624 -18.840 -11.295 1.00 86.88 1555 MET A O 1
ATOM 12284 N N . LEU A 1 1556 ? 20.143 -20.448 -10.929 1.00 88.25 1556 LEU A N 1
ATOM 12285 C CA . LEU A 1 1556 ? 19.169 -21.550 -10.930 1.00 88.25 1556 LEU A CA 1
ATOM 12286 C C . LEU A 1 1556 ? 18.113 -21.384 -9.826 1.00 88.25 1556 LEU A C 1
ATOM 12288 O O . LEU A 1 1556 ? 16.934 -21.616 -10.082 1.00 88.25 1556 LEU A O 1
ATOM 12292 N N . ARG A 1 1557 ? 18.504 -20.915 -8.631 1.00 80.62 1557 ARG A N 1
ATOM 12293 C CA . ARG A 1 1557 ? 17.559 -20.585 -7.549 1.00 80.62 1557 ARG A CA 1
ATOM 12294 C C . ARG A 1 1557 ? 16.571 -19.487 -7.967 1.00 80.62 1557 ARG A C 1
ATOM 12296 O O . ARG A 1 1557 ? 15.378 -19.642 -7.729 1.00 80.62 1557 ARG A O 1
ATOM 12303 N N . ILE A 1 1558 ? 17.053 -18.420 -8.612 1.00 82.56 1558 ILE A N 1
ATOM 12304 C CA . ILE A 1 1558 ? 16.216 -17.296 -9.081 1.00 82.56 1558 ILE A CA 1
ATOM 12305 C C . ILE A 1 1558 ? 15.251 -17.740 -10.191 1.00 82.56 1558 ILE A C 1
ATOM 12307 O O . ILE A 1 1558 ? 14.097 -17.322 -10.204 1.00 82.56 1558 ILE A O 1
ATOM 12311 N N . LEU A 1 1559 ? 15.690 -18.603 -11.113 1.00 88.12 1559 LEU A N 1
ATOM 12312 C CA . LEU A 1 1559 ? 14.808 -19.162 -12.144 1.00 88.12 1559 LEU A CA 1
ATOM 12313 C C . LEU A 1 1559 ? 13.735 -20.072 -11.528 1.00 88.12 1559 LEU A C 1
ATOM 12315 O O . LEU A 1 1559 ? 12.570 -19.972 -11.904 1.00 88.12 1559 LEU A O 1
ATOM 12319 N N . SER A 1 1560 ? 14.099 -20.887 -10.532 1.00 84.25 1560 SER A N 1
ATOM 12320 C CA . SER A 1 1560 ? 13.151 -21.734 -9.797 1.00 84.25 1560 SER A CA 1
ATOM 12321 C C . SER A 1 1560 ? 12.068 -20.919 -9.083 1.00 84.25 1560 SER A C 1
ATOM 12323 O O . SER A 1 1560 ? 10.902 -21.292 -9.135 1.00 84.25 1560 SER A O 1
ATOM 12325 N N . SER A 1 1561 ? 12.415 -19.783 -8.463 1.00 79.00 1561 SER A N 1
ATOM 12326 C CA . SER A 1 1561 ? 11.442 -18.892 -7.805 1.00 79.00 1561 SER A CA 1
ATOM 12327 C C . SER A 1 1561 ? 10.614 -18.039 -8.778 1.00 79.00 1561 SER A C 1
ATOM 12329 O O . SER A 1 1561 ? 9.762 -17.270 -8.346 1.00 79.00 1561 SER A O 1
ATOM 12331 N N . ARG A 1 1562 ? 10.861 -18.147 -10.090 1.00 88.19 1562 ARG A N 1
ATOM 12332 C CA . ARG A 1 1562 ? 10.078 -17.504 -11.161 1.00 88.19 1562 ARG A CA 1
ATOM 12333 C C . ARG A 1 1562 ? 9.238 -18.500 -11.963 1.00 88.19 1562 ARG A C 1
ATOM 12335 O O . ARG A 1 1562 ? 8.604 -18.105 -12.940 1.00 88.19 1562 ARG A O 1
ATOM 12342 N N . GLN A 1 1563 ? 9.233 -19.772 -11.570 1.00 90.69 1563 GLN A N 1
ATOM 12343 C CA . GLN A 1 1563 ? 8.446 -20.824 -12.201 1.00 90.69 1563 GLN A CA 1
ATOM 12344 C C . GLN A 1 1563 ? 7.013 -20.824 -11.652 1.00 90.69 1563 GLN A C 1
ATOM 12346 O O . GLN A 1 1563 ? 6.809 -20.881 -10.442 1.00 90.69 1563 GLN A O 1
ATOM 12351 N N . ASN A 1 1564 ? 6.018 -20.745 -12.536 1.00 86.31 1564 ASN A N 1
ATOM 12352 C CA . ASN A 1 1564 ? 4.602 -20.772 -12.165 1.00 86.31 1564 ASN A CA 1
ATOM 12353 C C . ASN A 1 1564 ? 4.038 -22.209 -12.116 1.00 86.31 1564 ASN A C 1
ATOM 12355 O O . ASN A 1 1564 ? 4.717 -23.178 -12.461 1.00 86.31 1564 ASN A O 1
ATOM 12359 N N . SER A 1 1565 ? 2.767 -22.353 -11.733 1.00 80.62 1565 SER A N 1
ATOM 12360 C CA . SER A 1 1565 ? 2.075 -23.647 -11.584 1.00 80.62 1565 SER A CA 1
ATOM 12361 C C . SER A 1 1565 ? 1.942 -24.478 -12.871 1.00 80.62 1565 SER A C 1
ATOM 12363 O O . SER A 1 1565 ? 1.706 -25.681 -12.793 1.00 80.62 1565 SER A O 1
ATOM 12365 N N . THR A 1 1566 ? 2.127 -23.880 -14.054 1.00 83.06 1566 THR A N 1
ATOM 12366 C CA . THR A 1 1566 ? 2.193 -24.605 -15.342 1.00 83.06 1566 THR A CA 1
ATOM 12367 C C . THR A 1 1566 ? 3.612 -25.063 -15.704 1.00 83.06 1566 THR A C 1
ATOM 12369 O O . THR A 1 1566 ? 3.810 -25.717 -16.728 1.00 83.06 1566 THR A O 1
ATOM 12372 N N . GLY A 1 1567 ? 4.602 -24.714 -14.875 1.00 88.44 1567 GLY A N 1
ATOM 12373 C CA . GLY A 1 1567 ? 6.025 -24.956 -15.103 1.00 88.44 1567 GLY A CA 1
ATOM 12374 C C . GLY A 1 1567 ? 6.728 -23.886 -15.947 1.00 88.44 1567 GLY A C 1
ATOM 12375 O O . GLY A 1 1567 ? 7.928 -24.003 -16.199 1.00 88.44 1567 GLY A O 1
ATOM 12376 N N . ALA A 1 1568 ? 6.019 -22.836 -16.372 1.00 91.38 1568 ALA A N 1
ATOM 12377 C CA . ALA A 1 1568 ? 6.569 -21.754 -17.185 1.00 91.38 1568 ALA A CA 1
ATOM 12378 C C . ALA A 1 1568 ? 7.313 -20.714 -16.329 1.00 91.38 1568 ALA A C 1
ATOM 12380 O O . ALA A 1 1568 ? 6.898 -20.403 -15.214 1.00 91.38 1568 ALA A O 1
ATOM 12381 N N . ILE A 1 1569 ? 8.406 -20.164 -16.859 1.00 92.50 1569 ILE A N 1
ATOM 12382 C CA . ILE A 1 1569 ? 9.265 -19.175 -16.195 1.00 92.50 1569 ILE A CA 1
ATOM 12383 C C . ILE A 1 1569 ? 8.821 -17.754 -16.567 1.00 92.50 1569 ILE A C 1
ATOM 12385 O O . ILE A 1 1569 ? 8.821 -17.395 -17.745 1.00 92.50 1569 ILE A O 1
ATOM 12389 N N . GLY A 1 1570 ? 8.478 -16.934 -15.572 1.00 85.12 1570 GLY A N 1
ATOM 12390 C CA . GLY A 1 1570 ? 8.142 -15.518 -15.755 1.00 85.12 1570 GLY A CA 1
ATOM 12391 C C . GLY A 1 1570 ? 9.364 -14.598 -15.891 1.00 85.12 1570 GLY A C 1
ATOM 12392 O O . GLY A 1 1570 ? 10.494 -14.967 -15.561 1.00 85.12 1570 GLY A O 1
ATOM 12393 N N . LEU A 1 1571 ? 9.142 -13.376 -16.391 1.00 80.38 1571 LEU A N 1
ATOM 12394 C CA . LEU A 1 1571 ? 10.215 -12.437 -16.753 1.00 80.38 1571 LEU A CA 1
ATOM 12395 C C . LEU A 1 1571 ? 10.924 -11.812 -15.534 1.00 80.38 1571 LEU A C 1
ATOM 12397 O O . LEU A 1 1571 ? 12.151 -11.717 -15.536 1.00 80.38 1571 LEU A O 1
ATOM 12401 N N . TRP A 1 1572 ? 10.176 -11.431 -14.492 1.00 75.44 1572 TRP A N 1
ATOM 12402 C CA . TRP A 1 1572 ? 10.700 -10.781 -13.273 1.00 75.44 1572 TRP A CA 1
ATOM 12403 C C . TRP A 1 1572 ? 10.333 -11.523 -11.976 1.00 75.44 1572 TRP A C 1
ATOM 12405 O O . TRP A 1 1572 ? 11.163 -11.620 -11.070 1.00 75.44 1572 TRP A O 1
ATOM 12415 N N . HIS A 1 1573 ? 9.125 -12.084 -11.928 1.00 71.31 1573 HIS A N 1
ATOM 12416 C CA . HIS A 1 1573 ? 8.533 -12.891 -10.853 1.00 71.31 1573 HIS A CA 1
ATOM 12417 C C . HIS A 1 1573 ? 7.742 -14.065 -11.481 1.00 71.31 1573 HIS A C 1
ATOM 12419 O O . HIS A 1 1573 ? 7.660 -14.164 -12.710 1.00 71.31 1573 HIS A O 1
ATOM 12425 N N . ALA A 1 1574 ? 7.150 -14.952 -10.676 1.00 73.88 1574 ALA A N 1
ATOM 12426 C CA . ALA A 1 1574 ? 6.293 -16.041 -11.164 1.00 73.88 1574 ALA A CA 1
ATOM 12427 C C . ALA A 1 1574 ? 4.885 -15.530 -11.547 1.00 73.88 1574 ALA A C 1
ATOM 12429 O O . ALA A 1 1574 ? 3.989 -15.466 -10.715 1.00 73.88 1574 ALA A O 1
ATOM 12430 N N . SER A 1 1575 ? 4.693 -15.140 -12.811 1.00 72.44 1575 SER A N 1
ATOM 12431 C CA . SER A 1 1575 ? 3.420 -14.593 -13.322 1.00 72.44 1575 SER A CA 1
ATOM 12432 C C . SER A 1 1575 ? 2.458 -15.694 -13.818 1.00 72.44 1575 SER A C 1
ATOM 12434 O O . SER A 1 1575 ? 2.931 -16.695 -14.373 1.00 72.44 1575 SER A O 1
ATOM 12436 N N . PRO A 1 1576 ? 1.121 -15.531 -13.701 1.00 68.38 1576 PRO A N 1
ATOM 12437 C CA . PRO A 1 1576 ? 0.143 -16.402 -14.367 1.00 68.38 1576 PRO A CA 1
ATOM 12438 C C . PRO A 1 1576 ? 0.169 -16.275 -15.902 1.00 68.38 1576 PRO A C 1
ATOM 12440 O O . PRO A 1 1576 ? -0.163 -17.234 -16.600 1.00 68.38 1576 PRO A O 1
ATOM 12443 N N . THR A 1 1577 ? 0.621 -15.135 -16.434 1.00 74.56 1577 THR A N 1
ATOM 12444 C CA . THR A 1 1577 ? 0.723 -14.829 -17.872 1.00 74.56 1577 THR A CA 1
ATOM 12445 C C . THR A 1 1577 ? 2.183 -14.545 -18.269 1.00 74.56 1577 THR A C 1
ATOM 12447 O O . THR A 1 1577 ? 2.530 -13.408 -18.592 1.00 74.56 1577 THR A O 1
ATOM 12450 N N . PRO A 1 1578 ? 3.082 -15.548 -18.208 1.00 81.81 1578 PRO A N 1
ATOM 12451 C CA . PRO A 1 1578 ? 4.497 -15.364 -18.515 1.00 81.81 1578 PRO A CA 1
ATOM 12452 C C . PRO A 1 1578 ? 4.737 -15.196 -20.021 1.00 81.81 1578 PRO A C 1
ATOM 12454 O O . PRO A 1 1578 ? 3.991 -15.721 -20.850 1.00 81.81 1578 PRO A O 1
ATOM 12457 N N . ASP A 1 1579 ? 5.835 -14.525 -20.373 1.00 85.44 1579 ASP A N 1
ATOM 12458 C CA . ASP A 1 1579 ? 6.274 -14.406 -21.764 1.00 85.44 1579 ASP A CA 1
ATOM 12459 C C . ASP A 1 1579 ? 6.606 -15.801 -22.359 1.00 85.44 1579 ASP A C 1
ATOM 12461 O O . ASP A 1 1579 ? 7.382 -16.565 -21.766 1.00 85.44 1579 ASP A O 1
ATOM 12465 N N . PRO A 1 1580 ? 6.039 -16.165 -23.529 1.00 88.25 1580 PRO A N 1
ATOM 12466 C CA . PRO A 1 1580 ? 6.163 -17.508 -24.091 1.00 88.25 1580 PRO A CA 1
ATOM 12467 C C . PRO A 1 1580 ? 7.556 -17.835 -24.659 1.00 88.25 1580 PRO A C 1
ATOM 12469 O O . PRO A 1 1580 ? 7.838 -19.011 -24.897 1.00 88.25 1580 PRO A O 1
ATOM 12472 N N . PHE A 1 1581 ? 8.436 -16.850 -24.876 1.00 93.38 1581 PHE A N 1
ATOM 12473 C CA . PHE A 1 1581 ? 9.817 -17.061 -25.329 1.00 93.38 1581 PHE A CA 1
ATOM 12474 C C . PHE A 1 1581 ? 10.762 -17.446 -24.177 1.00 93.38 1581 PHE A C 1
ATOM 12476 O O . PHE A 1 1581 ? 11.663 -18.271 -24.369 1.00 93.38 1581 PHE A O 1
ATOM 12483 N N . VAL A 1 1582 ? 10.544 -16.905 -22.972 1.00 93.81 1582 VAL A N 1
ATOM 12484 C CA . VAL A 1 1582 ? 11.470 -17.060 -21.832 1.00 93.81 1582 VAL A CA 1
ATOM 12485 C C . VAL A 1 1582 ? 11.670 -18.530 -21.448 1.00 93.81 1582 VAL A C 1
ATOM 12487 O O . VAL A 1 1582 ? 12.800 -18.955 -21.208 1.00 93.81 1582 VAL A O 1
ATOM 12490 N N . THR A 1 1583 ? 10.607 -19.340 -21.436 1.00 95.69 1583 THR A N 1
ATOM 12491 C CA . THR A 1 1583 ? 10.701 -20.752 -21.013 1.00 95.69 1583 THR A CA 1
ATOM 12492 C C . THR A 1 1583 ? 11.502 -21.629 -21.997 1.00 95.69 1583 THR A C 1
ATOM 12494 O O . THR A 1 1583 ? 12.433 -22.300 -21.544 1.00 95.69 1583 THR A O 1
ATOM 12497 N N . PRO A 1 1584 ? 11.247 -21.608 -23.326 1.00 96.44 1584 PRO A N 1
ATOM 12498 C CA . PRO A 1 1584 ? 12.144 -22.201 -24.323 1.00 96.44 1584 PRO A CA 1
ATOM 12499 C C . PRO A 1 1584 ? 13.611 -21.796 -24.168 1.00 96.44 1584 PRO A C 1
ATOM 12501 O O . PRO A 1 1584 ? 14.489 -22.659 -24.206 1.00 96.44 1584 PRO A O 1
ATOM 12504 N N . TYR A 1 1585 ? 13.892 -20.510 -23.944 1.00 96.75 1585 TYR A N 1
ATOM 12505 C CA . TYR A 1 1585 ? 15.272 -20.052 -23.819 1.00 96.75 1585 TYR A CA 1
ATOM 12506 C C . TYR A 1 1585 ? 15.955 -20.560 -22.536 1.00 96.75 1585 TYR A C 1
ATOM 12508 O O . TYR A 1 1585 ? 17.086 -21.051 -22.596 1.00 96.75 1585 TYR A O 1
ATOM 12516 N N . VAL A 1 1586 ? 15.249 -20.562 -21.398 1.00 95.69 1586 VAL A N 1
ATOM 12517 C CA . VAL A 1 1586 ? 15.729 -21.194 -20.154 1.00 95.69 1586 VAL A CA 1
ATOM 12518 C C . VAL A 1 1586 ? 16.055 -22.673 -20.387 1.00 95.69 1586 VAL A C 1
ATOM 12520 O O . VAL A 1 1586 ? 17.136 -23.120 -20.005 1.00 95.69 1586 VAL A O 1
ATOM 12523 N N . VAL A 1 1587 ? 15.184 -23.436 -21.061 1.00 96.50 1587 VAL A N 1
ATOM 12524 C CA . VAL A 1 1587 ? 15.452 -24.858 -21.357 1.00 96.50 1587 VAL A CA 1
ATOM 12525 C C . VAL A 1 1587 ? 16.656 -25.030 -22.286 1.00 96.50 1587 VAL A C 1
ATOM 12527 O O . VAL A 1 1587 ? 17.480 -25.907 -22.032 1.00 96.50 1587 VAL A O 1
ATOM 12530 N N . GLN A 1 1588 ? 16.830 -24.184 -23.309 1.00 95.94 1588 GLN A N 1
ATOM 12531 C CA . GLN A 1 1588 ? 18.031 -24.219 -24.153 1.00 95.94 1588 GLN A CA 1
ATOM 12532 C C . GLN A 1 1588 ? 19.304 -24.051 -23.311 1.00 95.94 1588 GLN A C 1
ATOM 12534 O O . GLN A 1 1588 ? 20.218 -24.871 -23.417 1.00 95.94 1588 GLN A O 1
ATOM 12539 N N . PHE A 1 1589 ? 19.350 -23.042 -22.437 1.00 95.00 1589 PHE A N 1
ATOM 12540 C CA . PHE A 1 1589 ? 20.481 -22.827 -21.533 1.00 95.00 1589 PHE A CA 1
ATOM 12541 C C . PHE A 1 1589 ? 20.729 -24.024 -20.602 1.00 95.00 1589 PHE A C 1
ATOM 12543 O O . PHE A 1 1589 ? 21.874 -24.455 -20.461 1.00 95.00 1589 PHE A O 1
ATOM 12550 N N . LEU A 1 1590 ? 19.677 -24.592 -19.999 1.00 94.12 1590 LEU A N 1
ATOM 12551 C CA . LEU A 1 1590 ? 19.796 -25.765 -19.127 1.00 94.12 1590 LEU A CA 1
ATOM 12552 C C . LEU A 1 1590 ? 20.436 -26.942 -19.884 1.00 94.12 1590 LEU A C 1
ATOM 12554 O O . LEU A 1 1590 ? 21.334 -27.605 -19.363 1.00 94.12 1590 LEU A O 1
ATOM 12558 N N . LEU A 1 1591 ? 20.044 -27.175 -21.139 1.00 93.50 1591 LEU A N 1
ATOM 12559 C CA . LEU A 1 1591 ? 20.625 -28.236 -21.964 1.00 93.50 1591 LEU A CA 1
ATOM 12560 C C . LEU A 1 1591 ? 22.081 -27.955 -22.368 1.00 93.50 1591 LEU A C 1
ATOM 12562 O O . LEU A 1 1591 ? 22.881 -28.893 -22.384 1.00 93.50 1591 LEU A O 1
ATOM 12566 N N . GLU A 1 1592 ? 22.471 -26.699 -22.614 1.00 91.69 1592 GLU A N 1
ATOM 12567 C CA . GLU A 1 1592 ? 23.888 -26.356 -22.809 1.00 91.69 1592 GLU A CA 1
ATOM 12568 C C . GLU A 1 1592 ? 24.708 -26.559 -21.529 1.00 91.69 1592 GLU A C 1
ATOM 12570 O O . GLU A 1 1592 ? 25.755 -27.207 -21.584 1.00 91.69 1592 GLU A O 1
ATOM 12575 N N . ALA A 1 1593 ? 24.224 -26.098 -20.371 1.00 90.25 1593 ALA A N 1
ATOM 12576 C CA . ALA A 1 1593 ? 24.895 -26.274 -19.080 1.00 90.25 1593 ALA A CA 1
ATOM 12577 C C . ALA A 1 1593 ? 25.087 -27.764 -18.738 1.00 90.25 1593 ALA A C 1
ATOM 12579 O O . ALA A 1 1593 ? 26.183 -28.184 -18.361 1.00 90.25 1593 ALA A O 1
ATOM 12580 N N . LYS A 1 1594 ? 24.056 -28.586 -18.972 1.00 89.62 1594 LYS A N 1
ATOM 12581 C CA . LYS A 1 1594 ? 24.117 -30.049 -18.837 1.00 89.62 1594 LYS A CA 1
ATOM 12582 C C . LYS A 1 1594 ? 25.120 -30.678 -19.814 1.00 89.62 1594 LYS A C 1
ATOM 12584 O O . LYS A 1 1594 ? 25.835 -31.600 -19.431 1.00 89.62 1594 LYS A O 1
ATOM 12589 N N . SER A 1 1595 ? 25.223 -30.169 -21.047 1.00 86.25 1595 SER A N 1
ATOM 12590 C CA . SER A 1 1595 ? 26.226 -30.628 -22.028 1.00 86.25 1595 SER A CA 1
ATOM 12591 C C . SER A 1 1595 ? 27.666 -30.246 -21.655 1.00 86.25 1595 SER A C 1
ATOM 12593 O O . SER A 1 1595 ? 28.594 -30.981 -21.978 1.00 86.25 1595 SER A O 1
ATOM 12595 N N . ALA A 1 1596 ? 27.846 -29.142 -20.922 1.00 83.75 1596 ALA A N 1
ATOM 12596 C CA . ALA A 1 1596 ? 29.117 -28.711 -20.339 1.00 83.75 1596 ALA A CA 1
ATOM 12597 C C . ALA A 1 1596 ? 29.431 -29.397 -18.987 1.00 83.75 1596 ALA A C 1
ATOM 12599 O O . ALA A 1 1596 ? 30.396 -29.039 -18.319 1.00 83.75 1596 ALA A O 1
ATOM 12600 N N . GLY A 1 1597 ? 28.633 -30.390 -18.572 1.00 84.12 1597 GLY A N 1
ATOM 12601 C CA . GLY A 1 1597 ? 28.881 -31.200 -17.375 1.00 84.12 1597 GLY A CA 1
ATOM 12602 C C . GLY A 1 1597 ? 28.377 -30.607 -16.055 1.00 84.12 1597 GLY A C 1
ATOM 12603 O O . GLY A 1 1597 ? 28.653 -31.177 -14.999 1.00 84.12 1597 GLY A O 1
ATOM 12604 N N . TYR A 1 1598 ? 27.626 -29.501 -16.077 1.00 85.88 1598 TYR A N 1
ATOM 12605 C CA . TYR A 1 1598 ? 27.022 -28.941 -14.866 1.00 85.88 1598 TYR A CA 1
ATOM 12606 C C . TYR A 1 1598 ? 25.770 -29.730 -14.456 1.00 85.88 1598 TYR A C 1
ATOM 12608 O O . TYR A 1 1598 ? 24.885 -30.005 -15.268 1.00 85.88 1598 TYR A O 1
ATOM 12616 N N . SER A 1 1599 ? 25.678 -30.068 -13.169 1.00 81.62 1599 SER A N 1
ATOM 12617 C CA . SER A 1 1599 ? 24.494 -30.704 -12.584 1.00 81.62 1599 SER A CA 1
ATOM 12618 C C . SER A 1 1599 ? 23.355 -29.699 -12.403 1.00 81.62 1599 SER A C 1
ATOM 12620 O O . SER A 1 1599 ? 23.574 -28.586 -11.926 1.00 81.62 1599 SER A O 1
ATOM 12622 N N . LEU A 1 1600 ? 22.132 -30.121 -12.720 1.00 80.12 1600 LEU A N 1
ATOM 12623 C CA . LEU A 1 1600 ? 20.908 -29.330 -12.582 1.00 80.12 1600 LEU A CA 1
ATOM 12624 C C . LEU A 1 1600 ? 19.959 -29.970 -11.555 1.00 80.12 1600 LEU A C 1
ATOM 12626 O O . LEU A 1 1600 ? 19.947 -31.198 -11.448 1.00 80.12 1600 LEU A O 1
ATOM 12630 N N . PRO A 1 1601 ? 19.113 -29.187 -10.862 1.00 76.94 1601 PRO A N 1
ATOM 12631 C CA . PRO A 1 1601 ? 17.895 -29.707 -10.248 1.00 76.94 1601 PRO A CA 1
ATOM 12632 C C . PRO A 1 1601 ? 16.984 -30.304 -11.331 1.00 76.94 1601 PRO A C 1
ATOM 12634 O O . PRO A 1 1601 ? 16.761 -29.665 -12.362 1.00 76.94 1601 PRO A O 1
ATOM 12637 N N . ASN A 1 1602 ? 16.458 -31.511 -11.107 1.00 69.94 1602 ASN A N 1
ATOM 12638 C CA . ASN A 1 1602 ? 15.566 -32.172 -12.069 1.00 69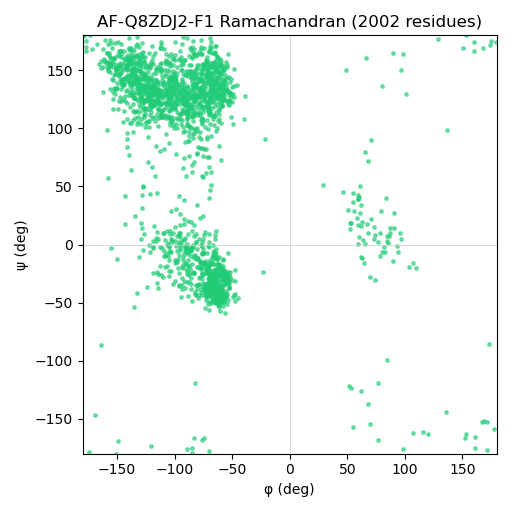.94 1602 ASN A CA 1
ATOM 12639 C C . ASN A 1 1602 ? 14.268 -31.371 -12.253 1.00 69.94 1602 ASN A C 1
ATOM 12641 O O . ASN A 1 1602 ? 13.848 -31.108 -13.379 1.00 69.94 1602 ASN A O 1
ATOM 12645 N N . ASP A 1 1603 ? 13.694 -30.939 -11.133 1.00 78.25 1603 ASP A N 1
ATOM 12646 C CA . ASP A 1 1603 ? 12.346 -30.390 -10.995 1.00 78.25 1603 ASP A CA 1
ATOM 12647 C C . ASP A 1 1603 ? 12.131 -29.148 -11.879 1.00 78.25 1603 ASP A C 1
ATOM 12649 O O . ASP A 1 1603 ? 11.119 -29.041 -12.569 1.00 78.25 1603 ASP A O 1
ATOM 12653 N N . ILE A 1 1604 ? 13.128 -28.251 -11.938 1.00 85.81 1604 ILE A N 1
ATOM 12654 C CA . ILE A 1 1604 ? 13.091 -27.030 -12.765 1.00 85.81 1604 ILE A CA 1
ATOM 12655 C C . ILE A 1 1604 ? 12.956 -27.391 -14.249 1.00 85.81 1604 ILE A C 1
ATOM 12657 O O . ILE A 1 1604 ? 12.132 -26.812 -14.960 1.00 85.81 1604 ILE A O 1
ATOM 12661 N N . LEU A 1 1605 ? 13.766 -28.348 -14.718 1.00 91.56 1605 LEU A N 1
ATOM 12662 C CA . LEU A 1 1605 ? 13.787 -28.780 -16.116 1.00 91.56 1605 LEU A CA 1
ATOM 12663 C C . LEU A 1 1605 ? 12.533 -29.591 -16.467 1.00 91.56 1605 LEU A C 1
ATOM 12665 O O . LEU A 1 1605 ? 11.996 -29.429 -17.559 1.00 91.56 1605 LEU A O 1
ATOM 12669 N N . GLU A 1 1606 ? 12.033 -30.427 -15.556 1.00 89.44 1606 GLU A N 1
ATOM 12670 C CA . GLU A 1 1606 ? 10.794 -31.184 -15.763 1.00 89.44 1606 GLU A CA 1
ATOM 12671 C C . GLU A 1 1606 ? 9.561 -30.268 -15.809 1.00 89.44 1606 GLU A C 1
ATOM 12673 O O . GLU A 1 1606 ? 8.751 -30.377 -16.733 1.00 89.44 1606 GLU A O 1
ATOM 12678 N N . GLY A 1 1607 ? 9.463 -29.297 -14.895 1.00 88.75 1607 GLY A N 1
ATOM 12679 C CA . GLY A 1 1607 ? 8.447 -28.244 -14.937 1.00 88.75 1607 GLY A CA 1
ATOM 12680 C C . GLY A 1 1607 ? 8.520 -27.429 -16.230 1.00 88.75 1607 GLY A C 1
ATOM 12681 O O . GLY A 1 1607 ? 7.520 -27.287 -16.933 1.00 88.75 1607 GLY A O 1
ATOM 12682 N N . ALA A 1 1608 ? 9.713 -26.971 -16.615 1.00 93.81 1608 ALA A N 1
ATOM 12683 C CA . ALA A 1 1608 ? 9.890 -26.200 -17.842 1.00 93.81 1608 ALA A CA 1
ATOM 12684 C C . ALA A 1 1608 ? 9.543 -27.027 -19.093 1.00 93.81 1608 ALA A C 1
ATOM 12686 O O . ALA A 1 1608 ? 8.903 -26.513 -20.009 1.00 93.81 1608 ALA A O 1
ATOM 12687 N N . ASN A 1 1609 ? 9.860 -28.326 -19.112 1.00 94.56 1609 ASN A N 1
ATOM 12688 C CA . ASN A 1 1609 ? 9.442 -29.242 -20.175 1.00 94.56 1609 ASN A CA 1
ATOM 12689 C C . ASN A 1 1609 ? 7.917 -29.451 -20.218 1.00 94.56 1609 ASN A C 1
ATOM 12691 O O . ASN A 1 1609 ? 7.367 -29.558 -21.312 1.00 94.56 1609 ASN A O 1
ATOM 12695 N N . ASN A 1 1610 ? 7.201 -29.447 -19.087 1.00 92.94 1610 ASN A N 1
ATOM 12696 C CA . ASN A 1 1610 ? 5.730 -29.445 -19.096 1.00 92.94 1610 ASN A CA 1
ATOM 12697 C C . ASN A 1 1610 ? 5.172 -28.187 -19.781 1.00 92.94 1610 ASN A C 1
ATOM 12699 O O . ASN A 1 1610 ? 4.315 -28.299 -20.661 1.00 92.94 1610 ASN A O 1
ATOM 12703 N N . ALA A 1 1611 ? 5.725 -27.012 -19.479 1.00 92.81 1611 ALA A N 1
ATOM 12704 C CA . ALA A 1 1611 ? 5.384 -25.782 -20.190 1.00 92.81 1611 ALA A CA 1
ATOM 12705 C C . ALA A 1 1611 ? 5.761 -25.834 -21.687 1.00 92.81 1611 ALA A C 1
ATOM 12707 O O . ALA A 1 1611 ? 4.980 -25.372 -22.520 1.00 92.81 1611 ALA A O 1
ATOM 12708 N N . LEU A 1 1612 ? 6.881 -26.467 -22.068 1.00 95.31 1612 LEU A N 1
ATOM 12709 C CA . LEU A 1 1612 ? 7.209 -26.706 -23.483 1.00 95.31 1612 LEU A CA 1
ATOM 12710 C C . LEU A 1 1612 ? 6.212 -27.639 -24.176 1.00 95.31 1612 LEU A C 1
ATOM 12712 O O . LEU A 1 1612 ? 5.858 -27.381 -25.324 1.00 95.31 1612 LEU A O 1
ATOM 12716 N N . ARG A 1 1613 ? 5.728 -28.694 -23.508 1.00 94.69 1613 ARG A N 1
ATOM 12717 C CA . ARG A 1 1613 ? 4.694 -29.594 -24.055 1.00 94.69 1613 ARG A CA 1
ATOM 12718 C C . ARG A 1 1613 ? 3.376 -28.842 -24.276 1.00 94.69 1613 ARG A C 1
ATOM 12720 O O . ARG A 1 1613 ? 2.760 -29.005 -25.327 1.00 94.69 1613 ARG A O 1
ATOM 12727 N N . LEU A 1 1614 ? 2.984 -27.964 -23.347 1.00 91.06 1614 LEU A N 1
ATOM 12728 C CA . LEU A 1 1614 ? 1.821 -27.078 -23.505 1.00 91.06 1614 LEU A CA 1
ATOM 12729 C C . LEU A 1 1614 ? 2.006 -26.088 -24.669 1.00 91.06 1614 LEU A C 1
ATOM 12731 O O . LEU A 1 1614 ? 1.118 -25.959 -25.512 1.00 91.06 1614 LEU A O 1
ATOM 12735 N N . LEU A 1 1615 ? 3.167 -25.433 -24.764 1.00 92.38 1615 LEU A N 1
ATOM 12736 C CA . LEU A 1 1615 ? 3.512 -24.504 -25.848 1.00 92.38 1615 LEU A CA 1
ATOM 12737 C C . LEU A 1 1615 ? 3.547 -25.206 -27.221 1.00 92.38 1615 LEU A C 1
ATOM 12739 O O . LEU A 1 1615 ? 3.039 -24.670 -28.203 1.00 92.38 1615 LEU A O 1
ATOM 12743 N N . ALA A 1 1616 ? 4.072 -26.432 -27.280 1.00 91.88 1616 ALA A N 1
ATOM 12744 C CA . ALA A 1 1616 ? 4.101 -27.284 -28.469 1.00 91.88 1616 ALA A CA 1
ATOM 12745 C C . ALA A 1 1616 ? 2.702 -27.764 -28.915 1.00 91.88 1616 ALA A C 1
ATOM 12747 O O . ALA A 1 1616 ? 2.468 -27.974 -30.112 1.00 91.88 1616 ALA A O 1
ATOM 12748 N N . ALA A 1 1617 ? 1.772 -27.934 -27.971 1.00 87.62 1617 ALA A N 1
ATOM 12749 C CA . ALA A 1 1617 ? 0.405 -28.386 -28.224 1.00 87.62 1617 ALA A CA 1
ATOM 12750 C C . ALA A 1 1617 ? -0.566 -27.261 -28.630 1.00 87.62 1617 ALA A C 1
ATOM 12752 O O . ALA A 1 1617 ? -1.570 -27.545 -29.285 1.00 87.62 1617 ALA A O 1
ATOM 12753 N N . ARG A 1 1618 ? -0.294 -25.998 -28.269 1.00 81.62 1618 ARG A N 1
ATOM 12754 C CA . ARG A 1 1618 ? -1.194 -24.866 -28.558 1.00 81.62 1618 ARG A CA 1
ATOM 12755 C C . ARG A 1 1618 ? -1.367 -24.618 -30.074 1.00 81.62 1618 ARG A C 1
ATOM 12757 O O . ARG A 1 1618 ? -0.371 -24.583 -30.804 1.00 81.62 1618 ARG A O 1
ATOM 12764 N N . PRO A 1 1619 ? -2.608 -24.413 -30.563 1.00 80.19 1619 PRO A N 1
ATOM 12765 C CA . PRO A 1 1619 ? -2.915 -24.253 -31.986 1.00 80.19 1619 PRO A CA 1
ATOM 12766 C C . PRO A 1 1619 ? -2.736 -22.796 -32.451 1.00 80.19 1619 PRO A C 1
ATOM 12768 O O . PRO A 1 1619 ? -3.692 -22.149 -32.861 1.00 80.19 1619 PRO A O 1
ATOM 12771 N N . TYR A 1 1620 ? -1.513 -22.272 -32.359 1.00 84.00 1620 TYR A N 1
ATOM 12772 C CA . TYR A 1 1620 ? -1.192 -20.924 -32.838 1.00 84.00 1620 TYR A CA 1
ATOM 12773 C C . TYR A 1 1620 ? -1.273 -20.801 -34.365 1.00 84.00 1620 TYR A C 1
ATOM 12775 O O . TYR A 1 1620 ? -0.934 -21.741 -35.092 1.00 84.00 1620 TYR A O 1
ATOM 12783 N N . ASP A 1 1621 ? -1.654 -19.616 -34.830 1.00 83.62 1621 ASP A N 1
ATOM 12784 C CA . ASP A 1 1621 ? -1.767 -19.216 -36.232 1.00 83.62 1621 ASP A CA 1
ATOM 12785 C C . ASP A 1 1621 ? -0.721 -18.165 -36.650 1.00 83.62 1621 ASP A C 1
ATOM 12787 O O . ASP A 1 1621 ? -0.325 -18.151 -37.813 1.00 83.62 1621 ASP A O 1
ATOM 12791 N N . ASP A 1 1622 ? -0.214 -17.342 -35.727 1.00 89.50 1622 ASP A N 1
ATOM 12792 C CA . ASP A 1 1622 ? 0.828 -16.352 -36.014 1.00 89.50 1622 ASP A CA 1
ATOM 12793 C C . ASP A 1 1622 ? 2.245 -16.963 -36.162 1.00 89.50 1622 ASP A C 1
ATOM 12795 O O . ASP A 1 1622 ? 2.620 -17.939 -35.502 1.00 89.50 1622 ASP A O 1
ATOM 12799 N N . LEU A 1 1623 ? 3.074 -16.368 -37.031 1.00 89.19 1623 LEU A N 1
ATOM 12800 C CA . LEU A 1 1623 ? 4.414 -16.879 -37.360 1.00 89.19 1623 LEU A CA 1
ATOM 12801 C C . LEU A 1 1623 ? 5.405 -16.849 -36.179 1.00 89.19 1623 LEU A C 1
ATOM 12803 O O . LEU A 1 1623 ? 6.303 -17.690 -36.126 1.00 89.19 1623 LEU A O 1
ATOM 12807 N N . TYR A 1 1624 ? 5.279 -15.910 -35.238 1.00 89.62 1624 TYR A N 1
ATOM 12808 C CA . TYR A 1 1624 ? 6.162 -15.830 -34.071 1.00 89.62 1624 TYR A CA 1
ATOM 12809 C C . TYR A 1 1624 ? 5.849 -16.956 -33.080 1.00 89.62 1624 TYR A C 1
ATOM 12811 O O . TYR A 1 1624 ? 6.756 -17.693 -32.684 1.00 89.62 1624 TYR A O 1
ATOM 12819 N N . SER A 1 1625 ? 4.577 -17.172 -32.753 1.00 89.94 1625 SER A N 1
ATOM 12820 C CA . SER A 1 1625 ? 4.180 -18.272 -31.870 1.00 89.94 1625 SER A CA 1
ATOM 12821 C C . SER A 1 1625 ? 4.368 -19.640 -32.532 1.00 89.94 1625 SER A C 1
ATOM 12823 O O . SER A 1 1625 ? 4.760 -20.589 -31.855 1.00 89.94 1625 SER A O 1
ATOM 12825 N N . LEU A 1 1626 ? 4.213 -19.763 -33.857 1.00 93.50 1626 LEU A N 1
ATOM 12826 C CA . LEU A 1 1626 ? 4.606 -20.976 -34.592 1.00 93.50 1626 LEU A CA 1
ATOM 12827 C C . LEU A 1 1626 ? 6.126 -21.220 -34.575 1.00 93.50 1626 LEU A C 1
ATOM 12829 O O . LEU A 1 1626 ? 6.545 -22.378 -34.490 1.00 93.50 1626 LEU A O 1
ATOM 12833 N N . ARG A 1 1627 ? 6.957 -20.168 -34.570 1.00 93.88 1627 ARG A N 1
ATOM 12834 C CA . ARG A 1 1627 ? 8.412 -20.281 -34.356 1.00 93.88 1627 ARG A CA 1
ATOM 12835 C C . ARG A 1 1627 ? 8.737 -20.754 -32.941 1.00 93.88 1627 ARG A C 1
ATOM 12837 O O . ARG A 1 1627 ? 9.560 -21.656 -32.789 1.00 93.88 1627 ARG A O 1
ATOM 12844 N N . LEU A 1 1628 ? 8.068 -20.219 -31.917 1.00 94.50 1628 LEU A N 1
ATOM 12845 C CA . LEU A 1 1628 ? 8.198 -20.704 -30.536 1.00 94.50 1628 LEU A CA 1
ATOM 12846 C C . LEU A 1 1628 ? 7.731 -22.159 -30.393 1.00 94.50 1628 LEU A C 1
ATOM 12848 O O . LEU A 1 1628 ? 8.396 -22.955 -29.732 1.00 94.50 1628 LEU A O 1
ATOM 12852 N N . ARG A 1 1629 ? 6.648 -22.540 -31.077 1.00 94.62 1629 ARG A N 1
ATOM 12853 C CA . ARG A 1 1629 ? 6.148 -23.919 -31.151 1.00 94.62 1629 ARG A CA 1
ATOM 12854 C C . ARG A 1 1629 ? 7.186 -24.850 -31.791 1.00 94.62 1629 ARG A C 1
ATOM 12856 O O . ARG A 1 1629 ? 7.480 -25.903 -31.233 1.00 94.62 1629 ARG A O 1
ATOM 12863 N N . ALA A 1 1630 ? 7.808 -24.449 -32.904 1.00 95.44 1630 ALA A N 1
ATOM 12864 C CA . ALA A 1 1630 ? 8.901 -25.196 -33.536 1.00 95.44 1630 ALA A CA 1
ATOM 12865 C C . ALA A 1 1630 ? 10.142 -25.316 -32.627 1.00 95.44 1630 ALA A C 1
ATOM 12867 O O . ALA A 1 1630 ? 10.743 -26.388 -32.542 1.00 95.44 1630 ALA A O 1
ATOM 12868 N N . PHE A 1 1631 ? 10.502 -24.243 -31.917 1.00 96.81 1631 PHE A N 1
ATOM 12869 C CA . PHE A 1 1631 ? 11.630 -24.203 -30.982 1.00 96.81 1631 PHE A CA 1
ATOM 12870 C C . PHE A 1 1631 ? 11.403 -25.111 -29.759 1.00 96.81 1631 PHE A C 1
ATOM 12872 O O . PHE A 1 1631 ? 12.272 -25.915 -29.422 1.00 96.81 1631 PHE A O 1
ATOM 12879 N N . ALA A 1 1632 ? 10.213 -25.068 -29.152 1.00 96.69 1632 ALA A N 1
ATOM 12880 C CA . ALA A 1 1632 ? 9.824 -25.957 -28.056 1.00 96.69 1632 ALA A CA 1
ATOM 12881 C C . ALA A 1 1632 ? 9.882 -27.434 -28.475 1.00 96.69 1632 ALA A C 1
ATOM 12883 O O . ALA A 1 1632 ? 10.466 -28.260 -27.773 1.00 96.69 1632 ALA A O 1
ATOM 12884 N N . VAL A 1 1633 ? 9.352 -27.766 -29.657 1.00 96.31 1633 VAL A N 1
ATOM 12885 C CA . VAL A 1 1633 ? 9.409 -29.132 -30.196 1.00 96.31 1633 VAL A CA 1
ATOM 12886 C C . VAL A 1 1633 ? 10.855 -29.573 -30.459 1.00 96.31 1633 VAL A C 1
ATOM 12888 O O . VAL A 1 1633 ? 11.205 -30.707 -30.131 1.00 96.31 1633 VAL A O 1
ATOM 12891 N N . TYR A 1 1634 ? 11.728 -28.694 -30.964 1.00 97.81 1634 TYR A N 1
ATOM 12892 C CA . TYR A 1 1634 ? 13.163 -28.981 -31.093 1.00 97.81 1634 TYR A CA 1
ATOM 12893 C C . TYR A 1 1634 ? 13.816 -29.313 -29.741 1.00 97.81 1634 TYR A C 1
ATOM 12895 O O . TYR A 1 1634 ? 14.537 -30.306 -29.648 1.00 97.81 1634 TYR A O 1
ATOM 12903 N N . LEU A 1 1635 ? 13.527 -28.553 -28.681 1.00 97.44 1635 LEU A N 1
ATOM 12904 C CA . LEU A 1 1635 ? 14.101 -28.775 -27.345 1.00 97.44 1635 LEU A CA 1
ATOM 12905 C C . LEU A 1 1635 ? 13.613 -30.075 -26.686 1.00 97.44 1635 LEU A C 1
ATOM 12907 O O . LEU A 1 1635 ? 14.392 -30.739 -26.001 1.00 97.44 1635 LEU A O 1
ATOM 12911 N N . LEU A 1 1636 ? 12.362 -30.479 -26.919 1.00 97.12 1636 LEU A N 1
ATOM 12912 C CA . LEU A 1 1636 ? 11.846 -31.787 -26.490 1.00 97.12 1636 LEU A CA 1
ATOM 12913 C C . LEU A 1 1636 ? 12.501 -32.931 -27.294 1.00 97.12 1636 LEU A C 1
ATOM 12915 O O . LEU A 1 1636 ? 12.953 -33.921 -26.719 1.00 97.12 1636 LEU A O 1
ATOM 12919 N N . THR A 1 1637 ? 12.659 -32.758 -28.612 1.00 96.88 1637 THR A N 1
ATOM 12920 C CA . THR A 1 1637 ? 13.339 -33.733 -29.492 1.00 96.88 1637 THR A CA 1
ATOM 12921 C C . THR A 1 1637 ? 14.813 -33.917 -29.108 1.00 96.88 1637 THR A C 1
ATOM 12923 O O . THR A 1 1637 ? 15.317 -35.037 -29.080 1.00 96.88 1637 THR A O 1
ATOM 12926 N N . LEU A 1 1638 ? 15.507 -32.827 -28.758 1.00 95.31 1638 LEU A N 1
ATOM 12927 C CA . LEU A 1 1638 ? 16.902 -32.826 -28.301 1.00 95.31 1638 LEU A CA 1
ATOM 12928 C C . LEU A 1 1638 ? 17.096 -33.582 -26.973 1.00 95.31 1638 LEU A C 1
ATOM 12930 O O . LEU A 1 1638 ? 18.187 -34.083 -26.708 1.00 95.31 1638 LEU A O 1
ATOM 12934 N N . GLN A 1 1639 ? 16.041 -33.694 -26.164 1.00 94.31 1639 GLN A N 1
ATOM 12935 C CA . GLN A 1 1639 ? 16.012 -34.479 -24.924 1.00 94.31 1639 GLN A CA 1
ATOM 12936 C C . GLN A 1 1639 ? 15.579 -35.941 -25.134 1.00 94.31 1639 GLN A C 1
ATOM 12938 O O . GLN A 1 1639 ? 15.621 -36.725 -24.188 1.00 94.31 1639 GLN A O 1
ATOM 12943 N N . GLY A 1 1640 ? 15.216 -36.326 -26.363 1.00 92.00 1640 GLY A N 1
ATOM 12944 C CA . GLY A 1 1640 ? 14.825 -37.690 -26.726 1.00 92.00 1640 GLY A CA 1
ATOM 12945 C C . GLY A 1 1640 ? 13.318 -37.967 -26.717 1.00 92.00 1640 GLY A C 1
ATOM 12946 O O . GLY A 1 1640 ? 12.932 -39.128 -26.848 1.00 92.00 1640 GLY A O 1
ATOM 12947 N N . GLU A 1 1641 ? 12.455 -36.952 -26.586 1.00 92.44 1641 GLU A N 1
ATOM 12948 C CA . GLU A 1 1641 ? 11.009 -37.155 -26.747 1.00 92.44 1641 GLU A CA 1
ATOM 12949 C C . GLU A 1 1641 ? 10.633 -37.434 -28.213 1.00 92.44 1641 GLU A C 1
ATOM 12951 O O . GLU A 1 1641 ? 11.195 -36.859 -29.149 1.00 92.44 1641 GLU A O 1
ATOM 12956 N N . ILE A 1 1642 ? 9.648 -38.314 -28.425 1.00 87.69 1642 ILE A N 1
ATOM 12957 C CA . ILE A 1 1642 ? 9.165 -38.680 -29.764 1.00 87.69 1642 ILE A CA 1
ATOM 12958 C C . ILE A 1 1642 ? 8.138 -37.641 -30.227 1.00 87.69 1642 ILE A C 1
ATOM 12960 O O . ILE A 1 1642 ? 6.950 -37.720 -29.922 1.00 87.69 1642 ILE A O 1
ATOM 12964 N N . THR A 1 1643 ? 8.613 -36.659 -30.985 1.00 91.00 1643 THR A N 1
ATOM 12965 C CA . THR A 1 1643 ? 7.865 -35.457 -31.387 1.00 91.00 1643 THR A CA 1
ATOM 12966 C C . THR A 1 1643 ? 7.276 -35.500 -32.801 1.00 91.00 1643 THR A C 1
ATOM 12968 O O . THR A 1 1643 ? 6.688 -34.514 -33.246 1.00 91.00 1643 THR A O 1
ATOM 12971 N N . THR A 1 1644 ? 7.414 -36.615 -33.526 1.00 87.75 1644 THR A N 1
ATOM 12972 C CA . THR A 1 1644 ? 7.104 -36.756 -34.968 1.00 87.75 1644 THR A CA 1
ATOM 12973 C C . THR A 1 1644 ? 5.747 -36.183 -35.389 1.00 87.75 1644 THR A C 1
ATOM 12975 O O . THR A 1 1644 ? 5.680 -35.395 -36.332 1.00 87.75 1644 THR A O 1
ATOM 12978 N N . ASN A 1 1645 ? 4.671 -36.517 -34.672 1.00 88.19 1645 ASN A N 1
ATOM 12979 C CA . ASN A 1 1645 ? 3.324 -36.013 -34.968 1.00 88.19 1645 ASN A CA 1
ATOM 12980 C C . ASN A 1 1645 ? 3.220 -34.487 -34.782 1.00 88.19 1645 ASN A C 1
ATOM 12982 O O . ASN A 1 1645 ? 2.567 -33.801 -35.570 1.00 88.19 1645 ASN A O 1
ATOM 12986 N N . THR A 1 1646 ? 3.889 -33.942 -33.765 1.00 89.81 1646 THR A N 1
ATOM 12987 C CA . THR A 1 1646 ? 3.902 -32.504 -33.470 1.00 89.81 1646 THR A CA 1
ATOM 12988 C C . THR A 1 1646 ? 4.748 -31.738 -34.486 1.00 89.81 1646 THR A C 1
ATOM 12990 O O . THR A 1 1646 ? 4.315 -30.687 -34.949 1.00 89.81 1646 THR A O 1
ATOM 12993 N N . LEU A 1 1647 ? 5.894 -32.285 -34.913 1.00 90.94 1647 LEU A N 1
ATOM 12994 C CA . LEU A 1 1647 ? 6.705 -31.738 -36.012 1.00 90.94 1647 LEU A CA 1
ATOM 12995 C C . LEU A 1 1647 ? 5.901 -31.650 -37.313 1.00 90.94 1647 LEU A C 1
ATOM 12997 O O . LEU A 1 1647 ? 5.850 -30.588 -37.933 1.00 90.94 1647 LEU A O 1
ATOM 13001 N N . ALA A 1 1648 ? 5.223 -32.739 -37.687 1.00 90.00 1648 ALA A N 1
ATOM 13002 C CA . ALA A 1 1648 ? 4.366 -32.776 -38.868 1.00 90.00 1648 ALA A CA 1
ATOM 13003 C C . ALA A 1 1648 ? 3.205 -31.769 -38.767 1.00 90.00 1648 ALA A C 1
ATOM 13005 O O . ALA A 1 1648 ? 2.912 -31.075 -39.739 1.00 90.00 1648 ALA A O 1
ATOM 13006 N N . SER A 1 1649 ? 2.589 -31.624 -37.585 1.00 92.12 1649 SER A N 1
ATOM 13007 C CA . SER A 1 1649 ? 1.558 -30.610 -37.323 1.00 92.12 1649 SER A CA 1
ATOM 13008 C C . SER A 1 1649 ? 2.093 -29.183 -37.497 1.00 92.12 1649 SER A C 1
ATOM 13010 O O . SER A 1 1649 ? 1.516 -28.419 -38.266 1.00 92.12 1649 SER A O 1
ATOM 13012 N N . VAL A 1 1650 ? 3.208 -28.830 -36.846 1.00 93.25 1650 VAL A N 1
ATOM 13013 C CA . VAL A 1 1650 ? 3.841 -27.500 -36.949 1.00 93.25 1650 VAL A CA 1
ATOM 13014 C C . VAL A 1 1650 ? 4.202 -27.179 -38.399 1.00 93.25 1650 VAL A C 1
ATOM 13016 O O . VAL A 1 1650 ? 3.869 -26.104 -38.897 1.00 93.25 1650 VAL A O 1
ATOM 13019 N N . GLN A 1 1651 ? 4.825 -28.126 -39.103 1.00 94.12 1651 GLN A N 1
ATOM 13020 C CA . GLN A 1 1651 ? 5.183 -27.972 -40.510 1.00 94.12 1651 GLN A CA 1
ATOM 13021 C C . GLN A 1 1651 ? 3.951 -27.808 -41.412 1.00 94.12 1651 GLN A C 1
ATOM 13023 O O . GLN A 1 1651 ? 3.978 -26.989 -42.329 1.00 94.12 1651 GLN A O 1
ATOM 13028 N N . SER A 1 1652 ? 2.870 -28.552 -41.156 1.00 93.12 1652 SER A N 1
ATOM 13029 C CA . SER A 1 1652 ? 1.620 -28.429 -41.911 1.00 93.12 1652 SER A CA 1
ATOM 13030 C C . SER A 1 1652 ? 0.978 -27.055 -41.711 1.00 93.12 1652 SER A C 1
ATOM 13032 O O . SER A 1 1652 ? 0.595 -26.426 -42.694 1.00 93.12 1652 SER A O 1
ATOM 13034 N N . THR A 1 1653 ? 0.909 -26.554 -40.472 1.00 92.62 1653 THR A N 1
ATOM 13035 C CA . THR A 1 1653 ? 0.363 -25.218 -40.176 1.00 92.62 1653 THR A CA 1
ATOM 13036 C C . THR A 1 1653 ? 1.199 -24.115 -40.834 1.00 92.62 1653 THR A C 1
ATOM 13038 O O . THR A 1 1653 ? 0.646 -23.254 -41.514 1.00 92.62 1653 THR A O 1
ATOM 13041 N N . LEU A 1 1654 ? 2.532 -24.175 -40.733 1.00 94.19 1654 LEU A N 1
ATOM 13042 C CA . LEU A 1 1654 ? 3.437 -23.225 -41.396 1.00 94.19 1654 LEU A CA 1
ATOM 13043 C C . LEU A 1 1654 ? 3.295 -23.246 -42.927 1.00 94.19 1654 LEU A C 1
ATOM 13045 O O . LEU A 1 1654 ? 3.238 -22.191 -43.558 1.00 94.19 1654 LEU A O 1
ATOM 13049 N N . GLN A 1 1655 ? 3.191 -24.434 -43.531 1.00 94.19 1655 GLN A N 1
ATOM 13050 C CA . GLN A 1 1655 ? 3.033 -24.584 -44.979 1.00 94.19 1655 GLN A CA 1
ATOM 13051 C C . GLN A 1 1655 ? 1.639 -24.173 -45.482 1.00 94.19 1655 GLN A C 1
ATOM 13053 O O . GLN A 1 1655 ? 1.514 -23.811 -46.653 1.00 94.19 1655 GLN A O 1
ATOM 13058 N N . GLN A 1 1656 ? 0.619 -24.205 -44.621 1.00 92.88 1656 GLN A N 1
ATOM 13059 C CA . GLN A 1 1656 ? -0.734 -23.728 -44.911 1.00 92.88 1656 GLN A CA 1
ATOM 13060 C C . GLN A 1 1656 ? -0.852 -22.200 -44.797 1.00 92.88 1656 GLN A C 1
ATOM 13062 O O . GLN A 1 1656 ? -1.446 -21.580 -45.675 1.00 92.88 1656 GLN A O 1
ATOM 13067 N N . LEU A 1 1657 ? -0.308 -21.597 -43.732 1.00 94.00 1657 LEU A N 1
ATOM 13068 C CA . LEU A 1 1657 ? -0.516 -20.177 -43.411 1.00 94.00 1657 LEU A CA 1
ATOM 13069 C C . LEU A 1 1657 ? 0.547 -19.241 -44.008 1.00 94.00 1657 LEU A C 1
ATOM 13071 O O . LEU A 1 1657 ? 0.231 -18.110 -44.368 1.00 94.00 1657 LEU A O 1
ATOM 13075 N N . TYR A 1 1658 ? 1.792 -19.703 -44.156 1.00 92.88 1658 TYR A N 1
ATOM 13076 C CA . TYR A 1 1658 ? 2.936 -18.871 -44.559 1.00 92.88 1658 TYR A CA 1
ATOM 13077 C C . TYR A 1 1658 ? 3.738 -19.449 -45.745 1.00 92.88 1658 TYR A C 1
ATOM 13079 O O . TYR A 1 1658 ? 4.974 -19.426 -45.706 1.00 92.88 1658 TYR A O 1
ATOM 13087 N N . PRO A 1 1659 ? 3.085 -19.985 -46.801 1.00 90.06 1659 PRO A N 1
ATOM 13088 C CA . PRO A 1 1659 ? 3.691 -20.897 -47.778 1.00 90.06 1659 PRO A CA 1
ATOM 13089 C C . PRO A 1 1659 ? 4.985 -20.398 -48.434 1.00 90.06 1659 PRO A C 1
ATOM 13091 O O . PRO A 1 1659 ? 5.889 -21.207 -48.648 1.00 90.06 1659 PRO A O 1
ATOM 13094 N N . ASP A 1 1660 ? 5.083 -19.096 -48.715 1.00 83.44 1660 ASP A N 1
ATOM 13095 C CA . ASP A 1 1660 ? 6.210 -18.478 -49.426 1.00 83.44 1660 ASP A CA 1
ATOM 13096 C C . ASP A 1 1660 ? 7.369 -18.027 -48.515 1.00 83.44 1660 ASP A C 1
ATOM 13098 O O . ASP A 1 1660 ? 8.478 -17.792 -49.000 1.00 83.44 1660 ASP A O 1
ATOM 13102 N N . SER A 1 1661 ? 7.142 -17.885 -47.202 1.00 83.00 1661 SER A N 1
ATOM 13103 C CA . SER A 1 1661 ? 8.106 -17.280 -46.265 1.00 83.00 1661 SER A CA 1
ATOM 13104 C C . SER A 1 1661 ? 8.653 -18.252 -45.218 1.00 83.00 1661 SER A C 1
ATOM 13106 O O . SER A 1 1661 ? 9.853 -18.199 -44.914 1.00 83.00 1661 SER A O 1
ATOM 13108 N N . TRP A 1 1662 ? 7.821 -19.172 -44.704 1.00 91.38 1662 TRP A N 1
ATOM 13109 C CA . TRP A 1 1662 ? 8.153 -20.021 -43.548 1.00 91.38 1662 TRP A CA 1
ATOM 13110 C C . TRP A 1 1662 ? 9.431 -20.838 -43.736 1.00 91.38 1662 TRP A C 1
ATOM 13112 O O . TRP A 1 1662 ? 10.190 -21.032 -42.791 1.00 91.38 1662 TRP A O 1
ATOM 13122 N N . GLN A 1 1663 ? 9.699 -21.268 -44.973 1.00 90.06 1663 GLN A N 1
ATOM 13123 C CA . GLN A 1 1663 ? 10.852 -22.092 -45.341 1.00 90.06 1663 GLN A CA 1
ATOM 13124 C C . GLN A 1 1663 ? 12.204 -21.399 -45.096 1.00 90.06 1663 GLN A C 1
ATOM 13126 O O . GLN A 1 1663 ? 13.244 -22.050 -45.164 1.00 90.06 1663 GLN A O 1
ATOM 13131 N N . THR A 1 1664 ? 12.204 -20.088 -44.829 1.00 86.25 1664 THR A N 1
ATOM 13132 C CA . THR A 1 1664 ? 13.411 -19.300 -44.529 1.00 86.25 1664 THR A CA 1
ATOM 13133 C C . THR A 1 1664 ? 13.418 -18.653 -43.138 1.00 86.25 1664 THR A C 1
ATOM 13135 O O . THR A 1 1664 ? 14.417 -18.038 -42.743 1.00 86.25 1664 THR A O 1
ATOM 13138 N N . ASP A 1 1665 ? 12.326 -18.820 -42.388 1.00 90.00 1665 ASP A N 1
ATOM 13139 C CA . ASP A 1 1665 ? 12.241 -18.486 -40.969 1.00 90.00 1665 ASP A CA 1
ATOM 13140 C C . ASP A 1 1665 ? 13.051 -19.484 -40.118 1.00 90.00 1665 ASP A C 1
ATOM 13142 O O . ASP A 1 1665 ? 13.335 -20.605 -40.549 1.00 90.00 1665 ASP A O 1
ATOM 13146 N N . LEU A 1 1666 ? 13.389 -19.110 -38.880 1.00 91.50 1666 LEU A N 1
ATOM 13147 C CA . LEU A 1 1666 ? 14.033 -20.023 -37.927 1.00 91.50 1666 LEU A CA 1
ATOM 13148 C C . LEU A 1 1666 ? 13.225 -21.310 -37.685 1.00 91.50 1666 LEU A C 1
ATOM 13150 O O . LEU A 1 1666 ? 13.815 -22.369 -37.470 1.00 91.50 1666 LEU A O 1
ATOM 13154 N N . SER A 1 1667 ? 11.896 -21.257 -37.816 1.00 93.38 1667 SER A N 1
ATOM 13155 C CA . SER A 1 1667 ? 11.007 -22.424 -37.794 1.00 93.38 1667 SER A CA 1
ATOM 13156 C C . SER A 1 1667 ? 11.489 -23.557 -38.707 1.00 93.38 1667 SER A C 1
ATOM 13158 O O . SER A 1 1667 ? 11.515 -24.715 -38.290 1.00 93.38 1667 SER A O 1
ATOM 13160 N N . ALA A 1 1668 ? 11.931 -23.244 -39.931 1.00 94.25 1668 ALA A N 1
ATOM 13161 C CA . ALA A 1 1668 ? 12.376 -24.254 -40.889 1.00 94.25 1668 ALA A CA 1
ATOM 13162 C C . ALA A 1 1668 ? 13.649 -24.985 -40.436 1.00 94.25 1668 ALA A C 1
ATOM 13164 O O . ALA A 1 1668 ? 13.771 -26.188 -40.673 1.00 94.25 1668 ALA A O 1
ATOM 13165 N N . ILE A 1 1669 ? 14.573 -24.305 -39.745 1.00 94.81 1669 ILE A N 1
ATOM 13166 C CA . ILE A 1 1669 ? 15.801 -24.936 -39.241 1.00 94.81 1669 ILE A CA 1
ATOM 13167 C C . ILE A 1 1669 ? 15.624 -25.619 -37.877 1.00 94.81 1669 ILE A C 1
ATOM 13169 O O . ILE A 1 1669 ? 16.270 -26.646 -37.646 1.00 94.81 1669 ILE A O 1
ATOM 13173 N N . TYR A 1 1670 ? 14.706 -25.163 -37.017 1.00 96.69 1670 TYR A N 1
ATOM 13174 C CA . TYR A 1 1670 ? 14.286 -25.949 -35.845 1.00 96.69 1670 TYR A CA 1
ATOM 13175 C C . TYR A 1 1670 ? 13.644 -27.276 -36.280 1.00 96.69 1670 TYR A C 1
ATOM 13177 O O . TYR A 1 1670 ? 14.015 -28.335 -35.769 1.00 96.69 1670 TYR A O 1
ATOM 13185 N N . LEU A 1 1671 ? 12.763 -27.249 -37.289 1.00 96.00 1671 LEU A N 1
ATOM 13186 C CA . LEU A 1 1671 ? 12.202 -28.460 -37.897 1.00 96.00 1671 LEU A CA 1
ATOM 13187 C C . LEU A 1 1671 ? 13.299 -29.333 -38.535 1.00 96.00 1671 LEU A C 1
ATOM 13189 O O . LEU A 1 1671 ? 13.373 -30.521 -38.231 1.00 96.00 1671 LEU A O 1
ATOM 13193 N N . ALA A 1 1672 ? 14.199 -28.761 -39.347 1.00 96.06 1672 ALA A N 1
ATOM 13194 C CA . ALA A 1 1672 ? 15.303 -29.504 -39.969 1.00 96.06 1672 ALA A CA 1
ATOM 13195 C C . ALA A 1 1672 ? 16.214 -30.197 -38.938 1.00 96.06 1672 ALA A C 1
ATOM 13197 O O . ALA A 1 1672 ? 16.546 -31.371 -39.097 1.00 96.06 1672 ALA A O 1
ATOM 13198 N N . SER A 1 1673 ? 16.582 -29.496 -37.862 1.00 96.75 1673 SER A N 1
ATOM 13199 C CA . SER A 1 1673 ? 17.399 -30.045 -36.770 1.00 96.75 1673 SER A CA 1
ATOM 13200 C C . SER A 1 1673 ? 16.662 -31.150 -36.009 1.00 96.75 1673 SER A C 1
ATOM 13202 O O . SER A 1 1673 ? 17.262 -32.159 -35.650 1.00 96.75 1673 SER A O 1
ATOM 13204 N N . SER A 1 1674 ? 15.347 -31.013 -35.822 1.00 97.00 1674 SER A N 1
ATOM 13205 C CA . SER A 1 1674 ? 14.519 -32.044 -35.183 1.00 97.00 1674 SER A CA 1
ATOM 13206 C C . SER A 1 1674 ? 14.426 -33.315 -36.035 1.00 97.00 1674 SER A C 1
ATOM 13208 O O . SER A 1 1674 ? 14.635 -34.414 -35.525 1.00 97.00 1674 SER A O 1
ATOM 13210 N N . TYR A 1 1675 ? 14.215 -33.187 -37.349 1.00 96.19 1675 TYR A N 1
ATOM 13211 C CA . TYR A 1 1675 ? 14.260 -34.328 -38.270 1.00 96.19 1675 TYR A CA 1
ATOM 13212 C C . TYR A 1 1675 ? 15.649 -34.991 -38.312 1.00 96.19 1675 TYR A C 1
ATOM 13214 O O . TYR A 1 1675 ? 15.740 -36.217 -38.289 1.00 96.19 1675 TYR A O 1
ATOM 13222 N N . ARG A 1 1676 ? 16.737 -34.208 -38.268 1.00 95.31 1676 ARG A N 1
ATOM 13223 C CA . ARG A 1 1676 ? 18.131 -34.697 -38.196 1.00 95.31 1676 ARG A CA 1
ATOM 13224 C C . ARG A 1 1676 ? 18.424 -35.477 -36.906 1.00 95.31 1676 ARG A C 1
ATOM 13226 O O . ARG A 1 1676 ? 19.116 -36.499 -36.938 1.00 95.31 1676 ARG A O 1
ATOM 13233 N N . LEU A 1 1677 ? 17.866 -35.045 -35.772 1.00 94.12 1677 LEU A N 1
ATOM 13234 C CA . LEU A 1 1677 ? 17.904 -35.794 -34.509 1.00 94.12 1677 LEU A CA 1
ATOM 13235 C C . LEU A 1 1677 ? 17.154 -37.132 -34.641 1.00 94.12 1677 LEU A C 1
ATOM 13237 O O . LEU A 1 1677 ? 17.713 -38.176 -34.297 1.00 94.12 1677 LEU A O 1
ATOM 13241 N N . LEU A 1 1678 ? 15.963 -37.113 -35.249 1.00 93.06 1678 LEU A N 1
ATOM 13242 C CA . LEU A 1 1678 ? 15.113 -38.281 -35.538 1.00 93.06 1678 LEU A CA 1
ATOM 13243 C C . LEU A 1 1678 ? 15.589 -39.160 -36.720 1.00 93.06 1678 LEU A C 1
ATOM 13245 O O . LEU A 1 1678 ? 14.908 -40.120 -37.074 1.00 93.06 1678 LEU A O 1
ATOM 13249 N N . LYS A 1 1679 ? 16.753 -38.867 -37.320 1.00 91.56 1679 LYS A N 1
ATOM 13250 C CA . LYS A 1 1679 ? 17.351 -39.580 -38.477 1.00 91.56 1679 LYS A CA 1
ATOM 13251 C C . LYS A 1 1679 ? 16.535 -39.531 -39.778 1.00 91.56 1679 LYS A C 1
ATOM 13253 O O . LYS A 1 1679 ? 16.784 -40.307 -40.697 1.00 91.56 1679 LYS A O 1
ATOM 13258 N N . MET A 1 1680 ? 15.618 -38.575 -39.887 1.00 93.56 1680 MET A N 1
ATOM 13259 C CA . MET A 1 1680 ? 14.880 -38.243 -41.109 1.00 93.56 1680 MET A CA 1
ATOM 13260 C C . MET A 1 1680 ? 15.716 -37.276 -41.963 1.00 93.56 1680 MET A C 1
ATOM 13262 O O . MET A 1 1680 ? 15.448 -36.077 -42.060 1.00 93.56 1680 MET A O 1
ATOM 13266 N N . ASP A 1 1681 ? 16.822 -37.798 -42.499 1.00 92.94 1681 ASP A N 1
ATOM 13267 C CA . ASP A 1 1681 ? 17.876 -36.988 -43.115 1.00 92.94 1681 ASP A CA 1
ATOM 13268 C C . ASP A 1 1681 ? 17.456 -36.327 -44.441 1.00 92.94 1681 ASP A C 1
ATOM 13270 O O . ASP A 1 1681 ? 17.941 -35.234 -44.744 1.00 92.94 1681 ASP A O 1
ATOM 13274 N N . ASP A 1 1682 ? 16.543 -36.922 -45.213 1.00 93.56 1682 ASP A N 1
ATOM 13275 C CA . ASP A 1 1682 ? 16.050 -36.330 -46.466 1.00 93.56 1682 ASP A CA 1
ATOM 13276 C C . ASP A 1 1682 ? 15.135 -35.124 -46.194 1.00 93.56 1682 ASP A C 1
ATOM 13278 O O . ASP A 1 1682 ? 15.321 -34.055 -46.788 1.00 93.56 1682 ASP A O 1
ATOM 13282 N N . GLU A 1 1683 ? 14.206 -35.236 -45.240 1.00 91.75 1683 GLU A N 1
ATOM 13283 C CA . GLU A 1 1683 ? 13.391 -34.122 -44.746 1.00 91.75 1683 GLU A CA 1
ATOM 13284 C C . GLU A 1 1683 ? 14.269 -33.008 -44.165 1.00 91.75 1683 GLU A C 1
ATOM 13286 O O . GLU A 1 1683 ? 14.100 -31.835 -44.515 1.00 91.75 1683 GLU A O 1
ATOM 13291 N N . ALA A 1 1684 ? 15.252 -33.369 -43.336 1.00 94.00 1684 ALA A N 1
ATOM 13292 C CA . ALA A 1 1684 ? 16.192 -32.427 -42.739 1.00 94.00 1684 ALA A CA 1
ATOM 13293 C C . ALA A 1 1684 ? 16.993 -31.651 -43.800 1.00 94.00 1684 ALA A C 1
ATOM 13295 O O . ALA A 1 1684 ? 17.047 -30.419 -43.763 1.00 94.00 1684 ALA A O 1
ATOM 13296 N N . ASN A 1 1685 ? 17.569 -32.342 -44.792 1.00 92.31 1685 ASN A N 1
ATOM 13297 C CA . ASN A 1 1685 ? 18.294 -31.691 -45.888 1.00 92.31 1685 ASN A CA 1
ATOM 13298 C C . ASN A 1 1685 ? 17.365 -30.822 -46.751 1.00 92.31 1685 ASN A C 1
ATOM 13300 O O . ASN A 1 1685 ? 17.759 -29.723 -47.149 1.00 92.31 1685 ASN A O 1
ATOM 13304 N N . LYS A 1 1686 ? 16.129 -31.265 -47.016 1.00 91.50 1686 LYS A N 1
ATOM 13305 C CA . LYS A 1 1686 ? 15.136 -30.511 -47.799 1.00 91.50 1686 LYS A CA 1
ATOM 13306 C C . LYS A 1 1686 ? 14.746 -29.191 -47.128 1.00 91.50 1686 LYS A C 1
ATOM 13308 O O . LYS A 1 1686 ? 14.675 -28.175 -47.817 1.00 91.50 1686 LYS A O 1
ATOM 13313 N N . LEU A 1 1687 ? 14.536 -29.188 -45.809 1.00 92.12 1687 LEU A N 1
ATOM 13314 C CA . LEU A 1 1687 ? 14.212 -27.978 -45.039 1.00 92.12 1687 LEU A CA 1
ATOM 13315 C C . LEU A 1 1687 ? 15.423 -27.067 -44.797 1.00 92.12 1687 LEU A C 1
ATOM 13317 O O . LEU A 1 1687 ? 15.264 -25.853 -44.666 1.00 92.12 1687 LEU A O 1
ATOM 13321 N N . LEU A 1 1688 ? 16.640 -27.613 -44.801 1.00 91.44 1688 LEU A N 1
ATOM 13322 C CA . LEU A 1 1688 ? 17.853 -26.804 -44.696 1.00 91.44 1688 LEU A CA 1
ATOM 13323 C C . LEU A 1 1688 ? 18.128 -25.977 -45.966 1.00 91.44 1688 LEU A C 1
ATOM 13325 O O . LEU A 1 1688 ? 18.646 -24.868 -45.861 1.00 91.44 1688 LEU A O 1
ATOM 13329 N N . GLN A 1 1689 ? 17.782 -26.470 -47.163 1.00 89.31 1689 GLN A N 1
ATOM 13330 C CA . GLN A 1 1689 ? 18.148 -25.834 -48.443 1.00 89.31 1689 GLN A CA 1
ATOM 13331 C C . GLN A 1 1689 ? 17.727 -24.355 -48.608 1.00 89.31 1689 GLN A C 1
ATOM 13333 O O . GLN A 1 1689 ? 18.547 -23.574 -49.102 1.00 89.31 1689 GLN A O 1
ATOM 13338 N N . PRO A 1 1690 ? 16.509 -23.909 -48.240 1.00 85.81 1690 PRO A N 1
ATOM 13339 C CA . PRO A 1 1690 ? 16.130 -22.501 -48.386 1.00 85.81 1690 PRO A CA 1
ATOM 13340 C C . PRO A 1 1690 ? 16.813 -21.616 -47.332 1.00 85.81 1690 PRO A C 1
ATOM 13342 O O . PRO A 1 1690 ? 17.314 -20.546 -47.675 1.00 85.81 1690 PRO A O 1
ATOM 13345 N N . THR A 1 1691 ? 16.941 -22.099 -46.091 1.00 81.25 1691 THR A N 1
ATOM 13346 C CA . THR A 1 1691 ? 17.724 -21.449 -45.023 1.00 81.25 1691 THR A CA 1
ATOM 13347 C C . THR A 1 1691 ? 19.198 -21.292 -45.410 1.00 81.25 1691 THR A C 1
ATOM 13349 O O . THR A 1 1691 ? 19.769 -20.216 -45.243 1.00 81.25 1691 THR A O 1
ATOM 13352 N N . TRP A 1 1692 ? 19.806 -22.315 -46.017 1.00 84.88 1692 TRP A N 1
ATOM 13353 C CA . TRP A 1 1692 ? 21.195 -22.282 -46.489 1.00 84.88 1692 TRP A CA 1
ATOM 13354 C C . TRP A 1 1692 ? 21.443 -21.166 -47.512 1.00 84.88 1692 TRP A C 1
ATOM 13356 O O . TRP A 1 1692 ? 22.496 -20.532 -47.516 1.00 84.88 1692 TRP A O 1
ATOM 13366 N N . LYS A 1 1693 ? 20.449 -20.868 -48.359 1.00 83.31 1693 LYS A N 1
ATOM 13367 C CA . LYS A 1 1693 ? 20.515 -19.764 -49.330 1.00 83.31 1693 LYS A CA 1
ATOM 13368 C C . LYS A 1 1693 ? 20.413 -18.378 -48.683 1.00 83.31 1693 LYS A C 1
ATOM 13370 O O . LYS A 1 1693 ? 20.814 -17.412 -49.327 1.00 83.31 1693 LYS A O 1
ATOM 13375 N N . GLN A 1 1694 ? 19.907 -18.259 -47.452 1.00 79.88 1694 GLN A N 1
ATOM 13376 C CA . GLN A 1 1694 ? 19.909 -16.987 -46.716 1.00 79.88 1694 GLN A CA 1
ATOM 13377 C C . GLN A 1 1694 ? 21.311 -16.651 -46.175 1.00 79.88 1694 GLN A C 1
ATOM 13379 O O . GLN A 1 1694 ? 21.709 -15.496 -46.255 1.00 79.88 1694 GLN A O 1
ATOM 13384 N N . LEU A 1 1695 ? 22.101 -17.649 -45.749 1.00 82.19 1695 LEU A N 1
ATOM 13385 C CA . LEU A 1 1695 ? 23.488 -17.470 -45.262 1.00 82.19 1695 LEU A CA 1
ATOM 13386 C C . LEU A 1 1695 ? 24.410 -16.755 -46.266 1.00 82.19 1695 LEU A C 1
ATOM 13388 O O . LEU A 1 1695 ? 25.384 -16.113 -45.888 1.00 82.19 1695 LEU A O 1
ATOM 13392 N N . GLY A 1 1696 ? 24.133 -16.914 -47.563 1.00 77.50 1696 GLY A N 1
ATOM 13393 C CA . GLY A 1 1696 ? 24.895 -16.292 -48.645 1.00 77.50 1696 GLY A CA 1
ATOM 13394 C C . GLY A 1 1696 ? 24.469 -14.863 -48.989 1.00 77.50 1696 GLY A C 1
ATOM 13395 O O . GLY A 1 1696 ? 25.075 -14.270 -49.880 1.00 77.50 1696 GLY A O 1
ATOM 13396 N N . LYS A 1 1697 ? 23.432 -14.308 -48.347 1.00 78.25 1697 LYS A N 1
ATOM 13397 C CA . LYS A 1 1697 ? 22.972 -12.939 -48.604 1.00 78.25 1697 LYS A CA 1
ATOM 13398 C C . LYS A 1 1697 ? 23.655 -11.956 -47.665 1.00 78.25 1697 LYS A C 1
ATOM 13400 O O . LYS A 1 1697 ? 23.628 -12.129 -46.450 1.00 78.25 1697 LYS A O 1
ATOM 13405 N N . ALA A 1 1698 ? 24.190 -10.883 -48.238 1.00 69.38 1698 ALA A N 1
ATOM 13406 C CA . ALA A 1 1698 ? 24.516 -9.689 -47.476 1.00 69.38 1698 ALA A CA 1
ATOM 13407 C C . ALA A 1 1698 ? 23.212 -8.984 -47.082 1.00 69.38 1698 ALA A C 1
ATOM 13409 O O . ALA A 1 1698 ? 22.416 -8.628 -47.958 1.00 69.38 1698 ALA A O 1
ATOM 13410 N N . TYR A 1 1699 ? 22.989 -8.772 -45.786 1.00 62.00 1699 TYR A N 1
ATOM 13411 C CA . TYR A 1 1699 ? 21.920 -7.882 -45.337 1.00 62.00 1699 TYR A CA 1
ATOM 13412 C C . TYR A 1 1699 ? 22.326 -6.413 -45.498 1.00 62.00 1699 TYR A C 1
ATOM 13414 O O . TYR A 1 1699 ? 23.493 -6.062 -45.689 1.00 62.00 1699 TYR A O 1
ATOM 13422 N N . SER A 1 1700 ? 21.331 -5.533 -45.443 1.00 55.31 1700 SER A N 1
ATOM 13423 C CA . SER A 1 1700 ? 21.551 -4.098 -45.315 1.00 55.31 1700 SER A CA 1
ATOM 13424 C C . SER A 1 1700 ? 21.775 -3.699 -43.853 1.00 55.31 1700 SER A C 1
ATOM 13426 O O . SER A 1 1700 ? 21.938 -4.554 -42.988 1.00 55.31 1700 SER A O 1
ATOM 13428 N N . LYS A 1 1701 ? 21.718 -2.394 -43.549 1.00 53.28 1701 LYS A N 1
ATOM 13429 C CA . LYS A 1 1701 ? 21.587 -1.874 -42.174 1.00 53.28 1701 LYS A CA 1
ATOM 13430 C C . LYS A 1 1701 ? 20.196 -2.156 -41.571 1.00 53.28 1701 LYS A C 1
ATOM 13432 O O . LYS A 1 1701 ? 19.587 -1.289 -40.955 1.00 53.28 1701 LYS A O 1
ATOM 13437 N N . ALA A 1 1702 ? 19.662 -3.343 -41.831 1.00 61.38 1702 ALA A N 1
ATOM 13438 C CA . ALA A 1 1702 ? 18.394 -3.808 -41.315 1.00 61.38 1702 ALA A CA 1
ATOM 13439 C C . ALA A 1 1702 ? 18.587 -4.250 -39.863 1.00 61.38 1702 ALA A C 1
ATOM 13441 O O . ALA A 1 1702 ? 19.263 -5.243 -39.611 1.00 61.38 1702 ALA A O 1
ATOM 13442 N N . TRP A 1 1703 ? 17.999 -3.507 -38.929 1.00 66.69 1703 TRP A N 1
ATOM 13443 C CA . TRP A 1 1703 ? 17.989 -3.825 -37.505 1.00 66.69 1703 TRP A CA 1
ATOM 13444 C C . TRP A 1 1703 ? 16.568 -3.707 -36.956 1.00 66.69 1703 TRP A C 1
ATOM 13446 O O . TRP A 1 1703 ? 15.816 -2.812 -37.345 1.00 66.69 1703 TRP A O 1
ATOM 13456 N N . TRP A 1 1704 ? 16.203 -4.633 -36.076 1.00 70.44 1704 TRP A N 1
ATOM 13457 C CA . TRP A 1 1704 ? 14.958 -4.647 -35.314 1.00 70.44 1704 TRP A CA 1
ATOM 13458 C C . TRP A 1 1704 ? 15.169 -5.515 -34.074 1.00 70.44 1704 TRP A C 1
ATOM 13460 O O . TRP A 1 1704 ? 15.927 -6.476 -34.124 1.00 70.44 1704 TRP A O 1
ATOM 13470 N N . THR A 1 1705 ? 14.455 -5.228 -32.991 1.00 68.69 1705 THR A N 1
ATOM 13471 C CA . THR A 1 1705 ? 14.557 -5.953 -31.708 1.00 68.69 1705 THR A CA 1
ATOM 13472 C C . THR A 1 1705 ? 13.261 -6.696 -31.347 1.00 68.69 1705 THR A C 1
ATOM 13474 O O . THR A 1 1705 ? 13.102 -7.200 -30.237 1.00 68.69 1705 THR A O 1
ATOM 13477 N N . GLN A 1 1706 ? 12.321 -6.778 -32.301 1.00 69.06 1706 GLN A N 1
ATOM 13478 C CA . GLN A 1 1706 ? 10.984 -7.350 -32.116 1.00 69.06 1706 GLN A CA 1
ATOM 13479 C C . GLN A 1 1706 ? 11.019 -8.793 -31.597 1.00 69.06 1706 GLN A C 1
ATOM 13481 O O . GLN A 1 1706 ? 11.602 -9.686 -32.217 1.00 69.06 1706 GLN A O 1
ATOM 13486 N N . ASN A 1 1707 ? 10.331 -9.001 -30.472 1.00 75.38 1707 ASN A N 1
ATOM 13487 C CA . ASN A 1 1707 ? 10.101 -10.283 -29.810 1.00 75.38 1707 ASN A CA 1
ATOM 13488 C C . ASN A 1 1707 ? 11.377 -11.138 -29.690 1.00 75.38 1707 ASN A C 1
ATOM 13490 O O . ASN A 1 1707 ? 11.370 -12.319 -30.035 1.00 75.38 1707 ASN A O 1
ATOM 13494 N N . TYR A 1 1708 ? 12.487 -10.518 -29.273 1.00 84.50 1708 TYR A N 1
ATOM 13495 C CA . TYR A 1 1708 ? 13.818 -11.122 -29.107 1.00 84.50 1708 TYR A CA 1
ATOM 13496 C C . TYR A 1 1708 ? 14.502 -11.637 -30.394 1.00 84.50 1708 TYR A C 1
ATOM 13498 O O . TYR A 1 1708 ? 15.713 -11.832 -30.393 1.00 84.50 1708 TYR A O 1
ATOM 13506 N N . PHE A 1 1709 ? 13.797 -11.819 -31.515 1.00 85.94 1709 PHE A N 1
ATOM 13507 C CA . PHE A 1 1709 ? 14.337 -12.408 -32.751 1.00 85.94 1709 PHE A CA 1
ATOM 13508 C C . PHE A 1 1709 ? 14.936 -11.362 -33.708 1.00 85.94 1709 PHE A C 1
ATOM 13510 O O . PHE A 1 1709 ? 14.523 -11.228 -34.871 1.00 85.94 1709 PHE A O 1
ATOM 13517 N N . ASP A 1 1710 ? 15.935 -10.635 -33.207 1.00 86.12 1710 ASP A N 1
ATOM 13518 C CA . ASP A 1 1710 ? 16.733 -9.681 -33.980 1.00 86.12 1710 ASP A CA 1
ATOM 13519 C C . ASP A 1 1710 ? 17.539 -10.366 -35.125 1.00 86.12 1710 ASP A C 1
ATOM 13521 O O . ASP A 1 1710 ? 17.693 -11.596 -35.141 1.00 86.12 1710 ASP A O 1
ATOM 13525 N N . PRO A 1 1711 ? 18.033 -9.623 -36.137 1.00 85.31 1711 PRO A N 1
ATOM 13526 C CA . PRO A 1 1711 ? 18.789 -10.198 -37.256 1.00 85.31 1711 PRO A CA 1
ATOM 13527 C C . PRO A 1 1711 ? 20.027 -11.004 -36.838 1.00 85.31 1711 PRO A C 1
ATOM 13529 O O . PRO A 1 1711 ? 20.355 -12.001 -37.487 1.00 85.31 1711 PRO A O 1
ATOM 13532 N N . LEU A 1 1712 ? 20.693 -10.605 -35.749 1.00 90.00 1712 LEU A N 1
ATOM 13533 C CA . LEU A 1 1712 ? 21.870 -11.291 -35.227 1.00 90.00 1712 LEU A CA 1
ATOM 13534 C C . LEU A 1 1712 ? 21.467 -12.613 -34.556 1.00 90.00 1712 LEU A C 1
ATOM 13536 O O . LEU A 1 1712 ? 22.132 -13.619 -34.796 1.00 90.00 1712 LEU A O 1
ATOM 13540 N N . VAL A 1 1713 ? 20.335 -12.674 -33.838 1.00 91.06 1713 VAL A N 1
ATOM 13541 C CA . VAL A 1 1713 ? 19.724 -13.951 -33.410 1.00 91.06 1713 VAL A CA 1
ATOM 13542 C C . VAL A 1 1713 ? 19.448 -14.850 -34.605 1.00 91.06 1713 VAL A C 1
ATOM 13544 O O . VAL A 1 1713 ? 19.687 -16.054 -34.508 1.00 91.06 1713 VAL A O 1
ATOM 13547 N N . GLN A 1 1714 ? 18.943 -14.321 -35.724 1.00 89.50 1714 GLN A N 1
ATOM 13548 C CA . GLN A 1 1714 ? 18.617 -15.175 -36.867 1.00 89.50 1714 GLN A CA 1
ATOM 13549 C C . GLN A 1 1714 ? 19.857 -15.840 -37.468 1.00 89.50 1714 GLN A C 1
ATOM 13551 O O . GLN A 1 1714 ? 19.864 -17.060 -37.640 1.00 89.50 1714 GLN A O 1
ATOM 13556 N N . ASP A 1 1715 ? 20.911 -15.081 -37.764 1.00 90.19 1715 ASP A N 1
ATOM 13557 C CA . ASP A 1 1715 ? 22.123 -15.656 -38.355 1.00 90.19 1715 ASP A CA 1
ATOM 13558 C C . ASP A 1 1715 ? 22.934 -16.478 -37.335 1.00 90.19 1715 ASP A C 1
ATOM 13560 O O . ASP A 1 1715 ? 23.401 -17.564 -37.683 1.00 90.19 1715 ASP A O 1
ATOM 13564 N N . ALA A 1 1716 ? 22.993 -16.069 -36.061 1.00 93.75 1716 ALA A N 1
ATOM 13565 C CA . ALA A 1 1716 ? 23.614 -16.862 -34.997 1.00 93.75 1716 ALA A CA 1
ATOM 13566 C C . ALA A 1 1716 ? 22.881 -18.195 -34.755 1.00 93.75 1716 ALA A C 1
ATOM 13568 O O . ALA A 1 1716 ? 23.514 -19.249 -34.730 1.00 93.75 1716 ALA A O 1
ATOM 13569 N N . THR A 1 1717 ? 21.547 -18.188 -34.644 1.00 93.88 1717 THR A N 1
ATOM 13570 C CA . THR A 1 1717 ? 20.745 -19.418 -34.482 1.00 93.88 1717 THR A CA 1
ATOM 13571 C C . THR A 1 1717 ? 20.900 -20.341 -35.691 1.00 93.88 1717 THR A C 1
ATOM 13573 O O . THR A 1 1717 ? 21.055 -21.552 -35.516 1.00 93.88 1717 THR A O 1
ATOM 13576 N N . ARG A 1 1718 ? 20.917 -19.793 -36.919 1.00 92.38 1718 ARG A N 1
ATOM 13577 C CA . ARG A 1 1718 ? 21.186 -20.579 -38.136 1.00 92.38 1718 ARG A CA 1
ATOM 13578 C C . ARG A 1 1718 ? 22.568 -21.232 -38.082 1.00 92.38 1718 ARG A C 1
ATOM 13580 O O . ARG A 1 1718 ? 22.672 -22.430 -38.339 1.00 92.38 1718 ARG A O 1
ATOM 13587 N N . LEU A 1 1719 ? 23.603 -20.467 -37.728 1.00 92.50 1719 LEU A N 1
ATOM 13588 C CA . LEU A 1 1719 ? 24.983 -20.942 -37.631 1.00 92.50 1719 LEU A CA 1
ATOM 13589 C C . LEU A 1 1719 ? 25.124 -22.048 -36.571 1.00 92.50 1719 LEU A C 1
ATOM 13591 O O . LEU A 1 1719 ? 25.537 -23.151 -36.920 1.00 92.50 1719 LEU A O 1
ATOM 13595 N N . TYR A 1 1720 ? 24.688 -21.795 -35.332 1.00 93.94 1720 TYR A N 1
ATOM 13596 C CA . TYR A 1 1720 ? 24.712 -22.749 -34.212 1.00 93.94 1720 TYR A CA 1
ATOM 13597 C C . TYR A 1 1720 ? 23.981 -24.069 -34.529 1.00 93.94 1720 TYR A C 1
ATOM 13599 O O . TYR A 1 1720 ? 24.509 -25.150 -34.263 1.00 93.94 1720 TYR A O 1
ATOM 13607 N N . LEU A 1 1721 ? 22.783 -24.021 -35.129 1.00 94.38 1721 LEU A N 1
ATOM 13608 C CA . LEU A 1 1721 ? 22.046 -25.245 -35.475 1.00 94.38 1721 LEU A CA 1
ATOM 13609 C C . LEU A 1 1721 ? 22.728 -26.031 -36.608 1.00 94.38 1721 LEU A C 1
ATOM 13611 O O . LEU A 1 1721 ? 22.709 -27.264 -36.596 1.00 94.38 1721 LEU A O 1
ATOM 13615 N N . ILE A 1 1722 ? 23.377 -25.349 -37.557 1.00 92.56 1722 ILE A N 1
ATOM 13616 C CA . ILE A 1 1722 ? 24.164 -25.995 -38.619 1.00 92.56 1722 ILE A CA 1
ATOM 13617 C C . ILE A 1 1722 ? 25.412 -26.667 -38.049 1.00 92.56 1722 ILE A C 1
ATOM 13619 O O . ILE A 1 1722 ? 25.638 -27.845 -38.322 1.00 92.56 1722 ILE A O 1
ATOM 13623 N N . THR A 1 1723 ? 26.205 -25.966 -37.242 1.00 90.44 1723 THR A N 1
ATOM 13624 C CA . THR A 1 1723 ? 27.466 -26.493 -36.692 1.00 90.44 1723 THR A CA 1
ATOM 13625 C C . THR A 1 1723 ? 27.245 -27.619 -35.680 1.00 90.44 1723 THR A C 1
ATOM 13627 O O . THR A 1 1723 ? 28.103 -28.495 -35.547 1.00 90.44 1723 THR A O 1
ATOM 13630 N N . ARG A 1 1724 ? 26.083 -27.641 -35.008 1.00 90.62 1724 ARG A N 1
ATOM 13631 C CA . ARG A 1 1724 ? 25.685 -28.692 -34.057 1.00 90.62 1724 ARG A CA 1
ATOM 13632 C C . ARG A 1 1724 ? 25.090 -29.941 -34.722 1.00 90.62 1724 ARG A C 1
ATOM 13634 O O . ARG A 1 1724 ? 25.411 -31.045 -34.292 1.00 90.62 1724 ARG A O 1
ATOM 13641 N N . HIS A 1 1725 ? 24.245 -29.795 -35.752 1.00 93.62 1725 HIS A N 1
ATOM 13642 C CA . HIS A 1 1725 ? 23.460 -30.918 -36.318 1.00 93.62 1725 HIS A CA 1
ATOM 13643 C C . HIS A 1 1725 ? 23.842 -31.327 -37.748 1.00 93.62 1725 HIS A C 1
ATOM 13645 O O . HIS A 1 1725 ? 23.543 -32.447 -38.171 1.00 93.62 1725 HIS A O 1
ATOM 13651 N N . PHE A 1 1726 ? 24.530 -30.459 -38.489 1.00 93.12 1726 PHE A N 1
ATOM 13652 C CA . PHE A 1 1726 ? 24.985 -30.695 -39.865 1.00 93.12 1726 PHE A CA 1
ATOM 13653 C C . PHE A 1 1726 ? 26.501 -30.430 -40.019 1.00 93.12 1726 PHE A C 1
ATOM 13655 O O . PHE A 1 1726 ? 26.908 -29.691 -40.927 1.00 93.12 1726 PHE A O 1
ATOM 13662 N N . PRO A 1 1727 ? 27.360 -31.007 -39.147 1.00 87.38 1727 PRO A N 1
ATOM 13663 C CA . PRO A 1 1727 ? 28.797 -30.722 -39.123 1.00 87.38 1727 PRO A CA 1
ATOM 13664 C C . PRO A 1 1727 ? 29.477 -31.022 -40.465 1.00 87.38 1727 PRO A C 1
ATOM 13666 O O . PRO A 1 1727 ? 30.422 -30.335 -40.850 1.00 87.38 1727 PRO A O 1
ATOM 13669 N N . GLU A 1 1728 ? 28.946 -31.973 -41.243 1.00 88.44 1728 GLU A N 1
ATOM 13670 C CA . GLU A 1 1728 ? 29.471 -32.336 -42.562 1.00 88.44 1728 GLU A CA 1
ATOM 13671 C C . GLU A 1 1728 ? 29.384 -31.211 -43.611 1.00 88.44 1728 GLU A C 1
ATOM 13673 O O . GLU A 1 1728 ? 29.964 -31.333 -44.689 1.00 88.44 1728 GLU A O 1
ATOM 13678 N N . LYS A 1 1729 ? 28.665 -30.119 -43.312 1.00 88.06 1729 LYS A N 1
ATOM 13679 C CA . LYS A 1 1729 ? 28.486 -28.962 -44.203 1.00 88.06 1729 LYS A CA 1
ATOM 13680 C C . LYS A 1 1729 ? 29.300 -27.734 -43.789 1.00 88.06 1729 LYS A C 1
ATOM 13682 O O . LYS A 1 1729 ? 29.363 -26.786 -44.572 1.00 88.06 1729 LYS A O 1
ATOM 13687 N N . VAL A 1 1730 ? 29.915 -27.716 -42.601 1.00 86.19 1730 VAL A N 1
ATOM 13688 C CA . VAL A 1 1730 ? 30.501 -26.495 -42.000 1.00 86.19 1730 VAL A CA 1
ATOM 13689 C C . VAL A 1 1730 ? 31.572 -25.853 -42.888 1.00 86.19 1730 VAL A C 1
ATOM 13691 O O . VAL A 1 1730 ? 31.564 -24.641 -43.082 1.00 86.19 1730 VAL A O 1
ATOM 13694 N N . SER A 1 1731 ? 32.409 -26.663 -43.539 1.00 81.94 1731 SER A N 1
ATOM 13695 C CA . SER A 1 1731 ? 33.434 -26.215 -44.499 1.00 81.94 1731 SER A CA 1
ATOM 13696 C C . SER A 1 1731 ? 32.889 -25.557 -45.778 1.00 81.94 1731 SER A C 1
ATOM 13698 O O . SER A 1 1731 ? 33.668 -25.052 -46.585 1.00 81.94 1731 SER A O 1
ATOM 13700 N N . SER A 1 1732 ? 31.567 -25.555 -45.979 1.00 86.69 1732 SER A N 1
ATOM 13701 C CA . SER A 1 1732 ? 30.878 -24.930 -47.116 1.00 86.69 1732 SER A CA 1
ATOM 13702 C C . SER A 1 1732 ? 29.974 -23.751 -46.729 1.00 86.69 1732 SER A C 1
ATOM 13704 O O . SER A 1 1732 ? 29.284 -23.207 -47.597 1.00 86.69 1732 SER A O 1
ATOM 13706 N N . ILE A 1 1733 ? 29.961 -23.343 -45.452 1.00 88.50 1733 ILE A N 1
ATOM 13707 C CA . ILE A 1 1733 ? 29.202 -22.171 -44.988 1.00 88.50 1733 ILE A CA 1
ATOM 13708 C C . ILE A 1 1733 ? 29.700 -20.918 -45.736 1.00 88.50 1733 ILE A C 1
ATOM 13710 O O . ILE A 1 1733 ? 30.907 -20.666 -45.762 1.00 88.50 1733 ILE A O 1
ATOM 13714 N N . PRO A 1 1734 ? 28.809 -20.110 -46.345 1.00 87.31 1734 PRO A N 1
ATOM 13715 C CA . PRO A 1 1734 ? 29.213 -18.873 -47.006 1.00 87.31 1734 PRO A CA 1
ATOM 13716 C C . PRO A 1 1734 ? 29.883 -17.901 -46.017 1.00 87.31 1734 PRO A C 1
ATOM 13718 O O . PRO A 1 1734 ? 29.264 -17.579 -45.001 1.00 87.31 1734 PRO A O 1
ATOM 13721 N N . PRO A 1 1735 ? 31.076 -17.343 -46.318 1.00 83.94 1735 PRO A N 1
ATOM 13722 C CA . PRO A 1 1735 ? 31.738 -16.365 -45.444 1.00 83.94 1735 PRO A CA 1
ATOM 13723 C C . PRO A 1 1735 ? 30.870 -15.142 -45.109 1.00 83.94 1735 PRO A C 1
ATOM 13725 O O . PRO A 1 1735 ? 31.025 -14.541 -44.050 1.00 83.94 1735 PRO A O 1
ATOM 13728 N N . GLN A 1 1736 ? 29.912 -14.816 -45.983 1.00 86.75 1736 GLN A N 1
ATOM 13729 C CA . GLN A 1 1736 ? 28.937 -13.745 -45.789 1.00 86.75 1736 GLN A CA 1
ATOM 13730 C C . GLN A 1 1736 ? 28.123 -13.880 -44.490 1.00 86.75 1736 GLN A C 1
ATOM 13732 O O . GLN A 1 1736 ? 27.787 -12.858 -43.901 1.00 86.75 1736 GLN A O 1
ATOM 13737 N N . ALA A 1 1737 ? 27.863 -15.098 -44.000 1.00 86.75 1737 ALA A N 1
ATOM 13738 C CA . ALA A 1 1737 ? 27.158 -15.305 -42.734 1.00 86.75 1737 ALA A CA 1
ATOM 13739 C C . ALA A 1 1737 ? 27.945 -14.735 -41.538 1.00 86.75 1737 ALA A C 1
ATOM 13741 O O . ALA A 1 1737 ? 27.373 -14.086 -40.666 1.00 86.75 1737 ALA A O 1
ATOM 13742 N N . LEU A 1 1738 ? 29.273 -14.907 -41.530 1.00 87.75 1738 LEU A N 1
ATOM 13743 C CA . LEU A 1 1738 ? 30.139 -14.306 -40.514 1.00 87.75 1738 LEU A CA 1
ATOM 13744 C C . LEU A 1 1738 ? 30.258 -12.791 -40.712 1.00 87.75 1738 LEU A C 1
ATOM 13746 O O . LEU A 1 1738 ? 30.198 -12.051 -39.737 1.00 87.75 1738 LEU A O 1
ATOM 13750 N N . GLU A 1 1739 ? 30.369 -12.309 -41.955 1.00 87.31 1739 GLU A N 1
ATOM 13751 C CA . GLU A 1 1739 ? 30.412 -10.866 -42.241 1.00 87.31 1739 GLU A CA 1
ATOM 13752 C C . GLU A 1 1739 ? 29.121 -10.145 -41.803 1.00 87.31 1739 GLU A C 1
ATOM 13754 O O . GLU A 1 1739 ? 29.198 -9.023 -41.304 1.00 87.31 1739 GLU A O 1
ATOM 13759 N N . ASN A 1 1740 ? 27.950 -10.787 -41.922 1.00 87.31 1740 ASN A N 1
ATOM 13760 C CA . ASN A 1 1740 ? 26.676 -10.272 -41.407 1.00 87.31 1740 ASN A CA 1
ATOM 13761 C C . ASN A 1 1740 ? 26.717 -10.109 -39.878 1.00 87.31 1740 ASN A C 1
ATOM 13763 O O . ASN A 1 1740 ? 26.405 -9.034 -39.363 1.00 87.31 1740 ASN A O 1
ATOM 13767 N N . MET A 1 1741 ? 27.148 -11.151 -39.153 1.00 91.00 1741 MET A N 1
ATOM 13768 C CA . MET A 1 1741 ? 27.283 -11.106 -37.691 1.00 91.00 1741 MET A CA 1
ATOM 13769 C C . MET A 1 1741 ? 28.294 -10.036 -37.253 1.00 91.00 1741 MET A C 1
ATOM 13771 O O . MET A 1 1741 ? 28.010 -9.232 -36.369 1.00 91.00 1741 MET A O 1
ATOM 13775 N N . VAL A 1 1742 ? 29.454 -9.970 -37.913 1.00 90.31 1742 VAL A N 1
ATOM 13776 C CA . VAL A 1 1742 ? 30.497 -8.960 -37.667 1.00 90.31 1742 VAL A CA 1
ATOM 13777 C C . VAL A 1 1742 ? 29.978 -7.542 -37.907 1.00 90.31 1742 VAL A C 1
ATOM 13779 O O . VAL A 1 1742 ? 30.326 -6.640 -37.148 1.00 90.31 1742 VAL A O 1
ATOM 13782 N N . LEU A 1 1743 ? 29.146 -7.324 -38.930 1.00 86.88 1743 LEU A N 1
ATOM 13783 C CA . LEU A 1 1743 ? 28.561 -6.015 -39.223 1.00 86.88 1743 LEU A CA 1
ATOM 13784 C C . LEU A 1 1743 ? 27.590 -5.564 -38.125 1.00 86.88 1743 LEU A C 1
ATOM 13786 O O . LEU A 1 1743 ? 27.648 -4.402 -37.726 1.00 86.88 1743 LEU A O 1
ATOM 13790 N N . ALA A 1 1744 ? 26.750 -6.465 -37.607 1.00 87.19 1744 ALA A N 1
ATOM 13791 C CA . ALA A 1 1744 ? 25.876 -6.166 -36.472 1.00 87.19 1744 ALA A CA 1
ATOM 13792 C C . ALA A 1 1744 ? 26.693 -5.830 -35.209 1.00 87.19 1744 ALA A C 1
ATOM 13794 O O . ALA A 1 1744 ? 26.488 -4.782 -34.599 1.00 87.19 1744 ALA A O 1
ATOM 13795 N N . LEU A 1 1745 ? 27.691 -6.658 -34.880 1.00 90.25 1745 LEU A N 1
ATOM 13796 C CA . LEU A 1 1745 ? 28.565 -6.465 -33.716 1.00 90.25 1745 LEU A CA 1
ATOM 13797 C C . LEU A 1 1745 ? 29.398 -5.172 -33.788 1.00 90.25 1745 LEU A C 1
ATOM 13799 O O . LEU A 1 1745 ? 29.569 -4.501 -32.771 1.00 90.25 1745 LEU A O 1
ATOM 13803 N N . ARG A 1 1746 ? 29.894 -4.798 -34.975 1.00 87.12 1746 ARG A N 1
ATOM 13804 C CA . ARG A 1 1746 ? 30.639 -3.546 -35.205 1.00 87.12 1746 ARG A CA 1
ATOM 13805 C C . ARG A 1 1746 ? 29.757 -2.308 -35.058 1.00 87.12 1746 ARG A C 1
ATOM 13807 O O . ARG A 1 1746 ? 30.210 -1.305 -34.517 1.00 87.12 1746 ARG A O 1
ATOM 13814 N N . ASP A 1 1747 ? 28.517 -2.373 -35.537 1.00 81.31 1747 ASP A N 1
ATOM 13815 C CA . ASP A 1 1747 ? 27.560 -1.260 -35.485 1.00 81.31 1747 ASP A CA 1
ATOM 13816 C C . ASP A 1 1747 ? 26.788 -1.225 -34.132 1.00 81.31 1747 ASP A C 1
ATOM 13818 O O . ASP A 1 1747 ? 25.726 -0.618 -34.045 1.00 81.31 1747 ASP A O 1
ATOM 13822 N N . GLU A 1 1748 ? 27.317 -1.890 -33.088 1.00 82.44 1748 GLU A N 1
ATOM 13823 C CA . GLU A 1 1748 ? 26.765 -2.068 -31.725 1.00 82.44 1748 GLU A CA 1
ATOM 13824 C C . GLU A 1 1748 ? 25.319 -2.630 -31.648 1.00 82.44 1748 GLU A C 1
ATOM 13826 O O . GLU A 1 1748 ? 24.672 -2.591 -30.597 1.00 82.44 1748 GLU A O 1
ATOM 13831 N N . HIS A 1 1749 ? 24.845 -3.248 -32.736 1.00 85.19 1749 HIS A N 1
ATOM 13832 C CA . HIS A 1 1749 ? 23.540 -3.899 -32.873 1.00 85.19 1749 HIS A CA 1
ATOM 13833 C C . HIS A 1 1749 ? 23.535 -5.308 -32.254 1.00 85.19 1749 HIS A C 1
ATOM 13835 O O . HIS A 1 1749 ? 23.646 -6.319 -32.952 1.00 85.19 1749 HIS A O 1
ATOM 13841 N N . TYR A 1 1750 ? 23.425 -5.374 -30.928 1.00 88.31 1750 TYR A N 1
ATOM 13842 C CA . TYR A 1 1750 ? 23.233 -6.622 -30.187 1.00 88.31 1750 TYR A CA 1
ATOM 13843 C C . TYR A 1 1750 ? 22.467 -6.408 -28.875 1.00 88.31 1750 TYR A C 1
ATOM 13845 O O . TYR A 1 1750 ? 22.545 -5.356 -28.238 1.00 88.31 1750 TYR A O 1
ATOM 13853 N N . THR A 1 1751 ? 21.735 -7.445 -28.477 1.00 89.69 1751 THR A N 1
ATOM 13854 C CA . THR A 1 1751 ? 20.948 -7.549 -27.241 1.00 89.69 1751 THR A CA 1
ATOM 13855 C C . THR A 1 1751 ? 21.578 -8.585 -26.309 1.00 89.69 1751 THR A C 1
ATOM 13857 O O . THR A 1 1751 ? 22.526 -9.275 -26.692 1.00 89.69 1751 THR A O 1
ATOM 13860 N N . THR A 1 1752 ? 21.069 -8.745 -25.088 1.00 91.12 1752 THR A N 1
ATOM 13861 C CA . THR A 1 1752 ? 21.459 -9.843 -24.187 1.00 91.12 1752 THR A CA 1
ATOM 13862 C C . THR A 1 1752 ? 21.300 -11.212 -24.859 1.00 91.12 1752 THR A C 1
ATOM 13864 O O . THR A 1 1752 ? 22.261 -11.987 -24.899 1.00 91.12 1752 THR A O 1
ATOM 13867 N N . TYR A 1 1753 ? 20.158 -11.468 -25.504 1.00 93.75 1753 TYR A N 1
ATOM 13868 C CA . TYR A 1 1753 ? 19.896 -12.741 -26.178 1.00 93.75 1753 TYR A CA 1
ATOM 13869 C C . TYR A 1 1753 ? 20.730 -12.940 -27.455 1.00 93.75 1753 TYR A C 1
ATOM 13871 O O . TYR A 1 1753 ? 21.320 -14.011 -27.624 1.00 93.75 1753 TYR A O 1
ATOM 13879 N N . SER A 1 1754 ? 20.875 -11.937 -28.337 1.00 92.88 1754 SER A N 1
ATOM 13880 C CA . SER A 1 1754 ? 21.757 -12.095 -29.513 1.00 92.88 1754 SER A CA 1
ATOM 13881 C C . SER A 1 1754 ? 23.235 -12.156 -29.156 1.00 92.88 1754 SER A C 1
ATOM 13883 O O . SER A 1 1754 ? 23.984 -12.830 -29.865 1.00 92.88 1754 SER A O 1
ATOM 13885 N N . SER A 1 1755 ? 23.660 -11.566 -28.036 1.00 93.88 1755 SER A N 1
ATOM 13886 C CA . SER A 1 1755 ? 25.001 -11.788 -27.483 1.00 93.88 1755 SER A CA 1
ATOM 13887 C C . SER A 1 1755 ? 25.185 -13.255 -27.102 1.00 93.88 1755 SER A C 1
ATOM 13889 O O . SER A 1 1755 ? 26.117 -13.902 -27.577 1.00 93.88 1755 SER A O 1
ATOM 13891 N N . ALA A 1 1756 ? 24.264 -13.815 -26.317 1.00 94.25 1756 ALA A N 1
ATOM 13892 C CA . ALA A 1 1756 ? 24.308 -15.212 -25.896 1.00 94.25 1756 ALA A CA 1
ATOM 13893 C C . ALA A 1 1756 ? 24.258 -16.201 -27.077 1.00 94.25 1756 ALA A C 1
ATOM 13895 O O . ALA A 1 1756 ? 25.099 -17.100 -27.167 1.00 94.25 1756 ALA A O 1
ATOM 13896 N N . MET A 1 1757 ? 23.341 -16.007 -28.030 1.00 95.12 1757 MET A N 1
ATOM 13897 C CA . MET A 1 1757 ? 23.267 -16.845 -29.233 1.00 95.12 1757 MET A CA 1
ATOM 13898 C C . MET A 1 1757 ? 24.501 -16.703 -30.125 1.00 95.12 1757 MET A C 1
ATOM 13900 O O . MET A 1 1757 ? 24.964 -17.704 -30.670 1.00 95.12 1757 MET A O 1
ATOM 13904 N N . SER A 1 1758 ? 25.077 -15.503 -30.250 1.00 94.88 1758 SER A N 1
ATOM 13905 C CA . SER A 1 1758 ? 26.324 -15.302 -31.001 1.00 94.88 1758 SER A CA 1
ATOM 13906 C C . SER A 1 1758 ? 27.511 -15.999 -30.342 1.00 94.88 1758 SER A C 1
ATOM 13908 O O . SER A 1 1758 ? 28.345 -16.551 -31.054 1.00 94.88 1758 SER A O 1
ATOM 13910 N N . ILE A 1 1759 ? 27.575 -16.049 -29.007 1.00 93.06 1759 ILE A N 1
ATOM 13911 C CA . ILE A 1 1759 ? 28.592 -16.833 -28.291 1.00 93.06 1759 ILE A CA 1
ATOM 13912 C C . ILE A 1 1759 ? 28.435 -18.324 -28.608 1.00 93.06 1759 ILE A C 1
ATOM 13914 O O . ILE A 1 1759 ? 29.403 -18.945 -29.039 1.00 93.06 1759 ILE A O 1
ATOM 13918 N N . LEU A 1 1760 ? 27.224 -18.886 -28.495 1.00 92.25 1760 LEU A N 1
ATOM 13919 C CA . LEU A 1 1760 ? 26.960 -20.291 -28.846 1.00 92.25 1760 LEU A CA 1
ATOM 13920 C C . LEU A 1 1760 ? 27.298 -20.616 -30.313 1.00 92.25 1760 LEU A C 1
ATOM 13922 O O . LEU A 1 1760 ? 27.807 -21.696 -30.613 1.00 92.25 1760 LEU A O 1
ATOM 13926 N N . ALA A 1 1761 ? 27.019 -19.689 -31.229 1.00 93.25 1761 ALA A N 1
ATOM 13927 C CA . ALA A 1 1761 ? 27.265 -19.853 -32.658 1.00 93.25 1761 ALA A CA 1
ATOM 13928 C C . ALA A 1 1761 ? 28.753 -19.783 -33.023 1.00 93.25 1761 ALA A C 1
ATOM 13930 O O . ALA A 1 1761 ? 29.236 -20.620 -33.785 1.00 93.25 1761 ALA A O 1
ATOM 13931 N N . LEU A 1 1762 ? 29.486 -18.815 -32.468 1.00 91.44 1762 LEU A N 1
ATOM 13932 C CA . LEU A 1 1762 ? 30.917 -18.644 -32.719 1.00 91.44 1762 LEU A CA 1
ATOM 13933 C C . LEU A 1 1762 ? 31.751 -19.729 -32.017 1.00 91.44 1762 LEU A C 1
ATOM 13935 O O . LEU A 1 1762 ? 32.691 -20.229 -32.625 1.00 91.44 1762 LEU A O 1
ATOM 13939 N N . GLU A 1 1763 ? 31.359 -20.169 -30.814 1.00 88.12 1763 GLU A N 1
ATOM 13940 C CA . GLU A 1 1763 ? 31.910 -21.363 -30.143 1.00 88.12 1763 GLU A CA 1
ATOM 13941 C C . GLU A 1 1763 ? 31.762 -22.592 -31.042 1.00 88.12 1763 GLU A C 1
ATOM 13943 O O . GLU A 1 1763 ? 32.750 -23.193 -31.461 1.00 88.12 1763 GLU A O 1
ATOM 13948 N N . SER A 1 1764 ? 30.522 -22.923 -31.413 1.00 87.19 1764 SER A N 1
ATOM 13949 C CA . SER A 1 1764 ? 30.227 -24.140 -32.166 1.00 87.19 1764 SER A CA 1
ATOM 13950 C C . SER A 1 1764 ? 30.818 -24.129 -33.584 1.00 87.19 1764 SER A C 1
ATOM 13952 O O . SER A 1 1764 ? 31.176 -25.191 -34.093 1.00 87.19 1764 SER A O 1
ATOM 13954 N N . TYR A 1 1765 ? 30.980 -22.958 -34.209 1.00 88.12 1765 TYR A N 1
ATOM 13955 C CA . TYR A 1 1765 ? 31.706 -22.812 -35.473 1.00 88.12 1765 TYR A CA 1
ATOM 13956 C C . TYR A 1 1765 ? 33.219 -23.015 -35.308 1.00 88.12 1765 TYR A C 1
ATOM 13958 O O . TYR A 1 1765 ? 33.810 -23.811 -36.039 1.00 88.12 1765 TYR A O 1
ATOM 13966 N N . THR A 1 1766 ? 33.857 -22.349 -34.340 1.00 81.56 1766 THR A N 1
ATOM 13967 C CA . THR A 1 1766 ? 35.308 -22.466 -34.120 1.00 81.56 1766 THR A CA 1
ATOM 13968 C C . THR A 1 1766 ? 35.704 -23.880 -33.692 1.00 81.56 1766 THR A C 1
ATOM 13970 O O . THR A 1 1766 ? 36.689 -24.410 -34.197 1.00 81.56 1766 THR A O 1
ATOM 13973 N N . SER A 1 1767 ? 34.886 -24.548 -32.877 1.00 75.94 1767 SER A N 1
ATOM 13974 C CA . SER A 1 1767 ? 35.074 -25.956 -32.490 1.00 75.94 1767 SER A CA 1
ATOM 13975 C C . SER A 1 1767 ? 34.984 -26.957 -33.659 1.00 75.94 1767 SER A C 1
ATOM 13977 O O . SER A 1 1767 ? 35.371 -28.113 -33.498 1.00 75.94 1767 SER A O 1
ATOM 13979 N N . GLN A 1 1768 ? 34.504 -26.536 -34.837 1.00 74.81 1768 GLN A N 1
ATOM 13980 C CA . GLN A 1 1768 ? 34.479 -27.334 -36.077 1.00 74.81 1768 GLN A CA 1
ATOM 13981 C C . GLN A 1 1768 ? 35.550 -26.901 -37.100 1.00 74.81 1768 GLN A C 1
ATOM 13983 O O . GLN A 1 1768 ? 35.940 -27.691 -37.962 1.00 74.81 1768 GLN A O 1
ATOM 13988 N N . VAL A 1 1769 ? 36.039 -25.658 -37.029 1.00 68.25 1769 VAL A N 1
ATOM 13989 C CA . VAL A 1 1769 ? 37.057 -25.102 -37.936 1.00 68.25 1769 VAL A CA 1
ATOM 13990 C C . VAL A 1 1769 ? 38.397 -25.036 -37.208 1.00 68.25 1769 VAL A C 1
ATOM 13992 O O . VAL A 1 1769 ? 38.742 -24.030 -36.593 1.00 68.25 1769 VAL A O 1
ATOM 13995 N N . ALA A 1 1770 ? 39.142 -26.143 -37.283 1.00 57.34 1770 ALA A N 1
ATOM 13996 C CA . ALA A 1 1770 ? 40.403 -26.340 -36.570 1.00 57.34 1770 ALA A CA 1
ATOM 13997 C C . ALA A 1 1770 ? 41.377 -25.155 -36.727 1.00 57.34 1770 ALA A C 1
ATOM 13999 O O . ALA A 1 1770 ? 41.710 -24.750 -37.844 1.00 57.34 1770 ALA A O 1
ATOM 14000 N N . ALA A 1 1771 ? 41.846 -24.635 -35.590 1.00 54.16 1771 ALA A N 1
ATOM 14001 C CA . ALA A 1 1771 ? 42.747 -23.491 -35.524 1.00 54.16 1771 ALA A CA 1
ATOM 14002 C C . ALA A 1 1771 ? 44.054 -23.749 -36.293 1.00 54.16 1771 ALA A C 1
ATOM 14004 O O . ALA A 1 1771 ? 44.699 -24.788 -36.126 1.00 54.16 1771 ALA A O 1
ATOM 14005 N N . GLN A 1 1772 ? 44.453 -22.792 -37.132 1.00 53.34 1772 GLN A N 1
ATOM 14006 C CA . GLN A 1 1772 ? 45.725 -22.852 -37.849 1.00 53.34 1772 GLN A CA 1
ATOM 14007 C C . GLN A 1 1772 ? 46.882 -22.526 -36.893 1.00 53.34 1772 GLN A C 1
ATOM 14009 O O . GLN A 1 1772 ? 46.757 -21.674 -36.016 1.00 53.34 1772 GLN A O 1
ATOM 14014 N N . GLN A 1 1773 ? 48.009 -23.226 -37.047 1.00 52.03 1773 GLN A N 1
ATOM 14015 C CA . GLN A 1 1773 ? 49.221 -22.980 -36.259 1.00 52.03 1773 GLN A CA 1
ATOM 14016 C C . GLN A 1 1773 ? 49.995 -21.784 -36.829 1.00 52.03 1773 GLN A C 1
ATOM 14018 O O . GLN A 1 1773 ? 50.989 -21.955 -37.536 1.00 52.03 1773 GLN A O 1
ATOM 14023 N N . ASP A 1 1774 ? 49.522 -20.578 -36.526 1.00 58.69 1774 ASP A N 1
ATOM 14024 C CA . ASP A 1 1774 ? 50.251 -19.336 -36.788 1.00 58.69 1774 ASP A CA 1
ATOM 14025 C C . ASP A 1 1774 ? 51.397 -19.121 -35.781 1.00 58.69 1774 ASP A C 1
ATOM 14027 O O . ASP A 1 1774 ? 51.387 -19.638 -34.660 1.00 58.69 1774 ASP A O 1
ATOM 14031 N N . THR A 1 1775 ? 52.415 -18.354 -36.180 1.00 61.94 1775 THR A N 1
ATOM 14032 C CA . THR A 1 1775 ? 53.538 -17.980 -35.306 1.00 61.94 1775 THR A CA 1
ATOM 14033 C C . THR A 1 1775 ? 53.223 -16.706 -34.505 1.00 61.94 1775 THR A C 1
ATOM 14035 O O . THR A 1 1775 ? 52.459 -15.869 -34.983 1.00 61.94 1775 THR A O 1
ATOM 14038 N N . PRO A 1 1776 ? 53.846 -16.478 -33.327 1.00 61.41 1776 PRO A N 1
ATOM 14039 C CA . PRO A 1 1776 ? 53.559 -15.308 -32.479 1.00 61.41 1776 PRO A CA 1
ATOM 14040 C C . PRO A 1 1776 ? 53.674 -13.936 -33.167 1.00 61.41 1776 PRO A C 1
ATOM 14042 O O . PRO A 1 1776 ? 53.072 -12.954 -32.737 1.00 61.41 1776 PRO A O 1
ATOM 14045 N N . GLU A 1 1777 ? 54.456 -13.863 -34.244 1.00 65.62 1777 GLU A N 1
ATOM 14046 C CA . GLU A 1 1777 ? 54.745 -12.644 -34.997 1.00 65.62 1777 GLU A CA 1
ATOM 14047 C C . GLU A 1 1777 ? 53.634 -12.243 -35.988 1.00 65.62 1777 GLU A C 1
ATOM 14049 O O . GLU A 1 1777 ? 53.665 -11.117 -36.484 1.00 65.62 1777 GLU A O 1
ATOM 14054 N N . THR A 1 1778 ? 52.654 -13.108 -36.291 1.00 83.50 1778 THR A N 1
ATOM 14055 C CA . THR A 1 1778 ? 51.641 -12.836 -37.335 1.00 83.50 1778 THR A CA 1
ATOM 14056 C C . THR A 1 1778 ? 50.646 -11.739 -36.974 1.00 83.50 1778 THR A C 1
ATOM 14058 O O . THR A 1 1778 ? 50.152 -11.058 -37.875 1.00 83.50 1778 THR A O 1
ATOM 14061 N N . LEU A 1 1779 ? 50.352 -11.545 -35.687 1.00 89.50 1779 LEU A N 1
ATOM 14062 C CA . LEU A 1 1779 ? 49.308 -10.637 -35.219 1.00 89.50 1779 LEU A CA 1
ATOM 14063 C C . LEU A 1 1779 ? 49.786 -9.884 -33.966 1.00 89.50 1779 LEU A C 1
ATOM 14065 O O . LEU A 1 1779 ? 50.286 -10.483 -33.014 1.00 89.50 1779 LEU A O 1
ATOM 14069 N N . GLN A 1 1780 ? 49.672 -8.554 -33.985 1.00 93.00 1780 GLN A N 1
ATOM 14070 C CA . GLN A 1 1780 ? 50.222 -7.659 -32.956 1.00 93.00 1780 GLN A CA 1
ATOM 14071 C C . GLN A 1 1780 ? 49.235 -6.551 -32.577 1.00 93.00 1780 GLN A C 1
ATOM 14073 O O . GLN A 1 1780 ? 48.520 -6.032 -33.441 1.00 93.00 1780 GLN A O 1
ATOM 14078 N N . ILE A 1 1781 ? 49.268 -6.131 -31.310 1.00 94.06 1781 ILE A N 1
ATOM 14079 C CA . ILE A 1 1781 ? 48.514 -4.980 -30.791 1.00 94.06 1781 ILE A CA 1
ATOM 14080 C C . ILE A 1 1781 ? 49.492 -3.898 -30.329 1.00 94.06 1781 ILE A C 1
ATOM 14082 O O . ILE A 1 1781 ? 50.466 -4.181 -29.629 1.00 94.06 1781 ILE A O 1
ATOM 14086 N N . ILE A 1 1782 ? 49.226 -2.655 -30.729 1.00 93.25 1782 ILE A N 1
ATOM 14087 C CA . ILE A 1 1782 ? 50.094 -1.495 -30.523 1.00 93.25 1782 ILE A CA 1
ATOM 14088 C C . ILE A 1 1782 ? 49.304 -0.346 -29.886 1.00 93.25 1782 ILE A C 1
ATOM 14090 O O . ILE A 1 1782 ? 48.303 0.114 -30.438 1.00 93.25 1782 ILE A O 1
ATOM 14094 N N . GLU A 1 1783 ? 49.787 0.160 -28.757 1.00 92.88 1783 GLU A N 1
ATOM 14095 C CA . GLU A 1 1783 ? 49.295 1.376 -28.110 1.00 92.88 1783 GLU A CA 1
ATOM 14096 C C . GLU A 1 1783 ? 49.950 2.616 -28.740 1.00 92.88 1783 GLU A C 1
ATOM 14098 O O . GLU A 1 1783 ? 51.176 2.724 -28.839 1.00 92.88 1783 GLU A O 1
ATOM 14103 N N . ILE A 1 1784 ? 49.130 3.580 -29.166 1.00 90.31 1784 ILE A N 1
ATOM 14104 C CA . ILE A 1 1784 ? 49.583 4.874 -29.686 1.00 90.31 1784 ILE A CA 1
ATOM 14105 C C . ILE A 1 1784 ? 49.252 5.941 -28.642 1.00 90.31 1784 ILE A C 1
ATOM 14107 O O . ILE A 1 1784 ? 48.078 6.255 -28.428 1.00 90.31 1784 ILE A O 1
ATOM 14111 N N . SER A 1 1785 ? 50.275 6.516 -28.005 1.00 85.88 1785 SER A N 1
ATOM 14112 C CA . SER A 1 1785 ? 50.111 7.529 -26.953 1.00 85.88 1785 SER A CA 1
ATOM 14113 C C . SER A 1 1785 ? 49.490 8.844 -27.461 1.00 85.88 1785 SER A C 1
ATOM 14115 O O . SER A 1 1785 ? 49.615 9.223 -28.631 1.00 85.88 1785 SER A O 1
ATOM 14117 N N . LYS A 1 1786 ? 48.849 9.591 -26.554 1.00 76.12 1786 LYS A N 1
ATOM 14118 C CA . LYS A 1 1786 ? 48.487 11.009 -26.744 1.00 76.12 1786 LYS A CA 1
ATOM 14119 C C . LYS A 1 1786 ? 49.715 11.915 -26.894 1.00 76.12 1786 LYS A C 1
ATOM 14121 O O . LYS A 1 1786 ? 49.642 12.924 -27.601 1.00 76.12 1786 LYS A O 1
ATOM 14126 N N . SER A 1 1787 ? 50.811 11.586 -26.211 1.00 76.19 1787 SER A N 1
ATOM 14127 C CA . SER A 1 1787 ? 51.988 12.449 -26.085 1.00 76.19 1787 SER A CA 1
ATOM 14128 C C . SER A 1 1787 ? 52.867 12.410 -27.338 1.00 76.19 1787 SER A C 1
ATOM 14130 O O . SER A 1 1787 ? 53.273 11.350 -27.810 1.00 76.19 1787 SER A O 1
ATOM 14132 N N . LYS A 1 1788 ? 53.183 13.588 -27.894 1.00 66.62 1788 LYS A N 1
ATOM 14133 C CA . LYS A 1 1788 ? 54.048 13.704 -29.080 1.00 66.62 1788 LYS A CA 1
ATOM 14134 C C . LYS A 1 1788 ? 55.488 13.317 -28.736 1.00 66.62 1788 LYS A C 1
ATOM 14136 O O . LYS A 1 1788 ? 56.067 13.900 -27.827 1.00 66.62 1788 LYS A O 1
ATOM 14141 N N . GLY A 1 1789 ? 56.077 12.426 -29.533 1.00 69.19 1789 GLY A N 1
ATOM 14142 C CA . GLY A 1 1789 ? 57.477 12.004 -29.396 1.00 69.19 1789 GLY A CA 1
ATOM 14143 C C . GLY A 1 1789 ? 57.687 10.705 -28.614 1.00 69.19 1789 GLY A C 1
ATOM 14144 O O . GLY A 1 1789 ? 58.832 10.327 -28.406 1.00 69.19 1789 GLY A O 1
ATOM 14145 N N . ILE A 1 1790 ? 56.611 10.022 -28.208 1.00 69.56 1790 ILE A N 1
ATOM 14146 C CA . ILE A 1 1790 ? 56.663 8.626 -27.757 1.00 69.56 1790 ILE A CA 1
ATOM 14147 C C . ILE A 1 1790 ? 56.395 7.732 -28.975 1.00 69.56 1790 ILE A C 1
ATOM 14149 O O . ILE A 1 1790 ? 55.400 7.939 -29.675 1.00 69.56 1790 ILE A O 1
ATOM 14153 N N . ASP A 1 1791 ? 57.278 6.768 -29.238 1.00 74.56 1791 ASP A N 1
ATOM 14154 C CA . ASP A 1 1791 ? 57.092 5.788 -30.314 1.00 74.56 1791 ASP A CA 1
ATOM 14155 C C . ASP A 1 1791 ? 55.943 4.804 -29.994 1.00 74.56 1791 ASP A C 1
ATOM 14157 O O . ASP A 1 1791 ? 55.669 4.543 -28.819 1.00 74.56 1791 ASP A O 1
ATOM 14161 N N . PRO A 1 1792 ? 55.247 4.241 -31.004 1.00 78.50 1792 PRO A N 1
ATOM 14162 C CA . PRO A 1 1792 ? 54.157 3.291 -30.777 1.00 78.50 1792 PRO A CA 1
ATOM 14163 C C . PRO A 1 1792 ? 54.632 2.025 -30.049 1.00 78.50 1792 PRO A C 1
ATOM 14165 O O . PRO A 1 1792 ? 55.560 1.353 -30.502 1.00 78.50 1792 PRO A O 1
ATOM 14168 N N . ASN A 1 1793 ? 53.972 1.678 -28.945 1.00 85.50 1793 ASN A N 1
ATOM 14169 C CA . ASN A 1 1793 ? 54.382 0.589 -28.059 1.00 85.50 1793 ASN A CA 1
ATOM 14170 C C . ASN A 1 1793 ? 53.655 -0.717 -28.411 1.00 85.50 1793 ASN A C 1
ATOM 14172 O O . ASN A 1 1793 ? 52.426 -0.744 -28.406 1.00 85.50 1793 ASN A O 1
ATOM 14176 N N . VAL A 1 1794 ? 54.376 -1.808 -28.690 1.00 87.31 1794 VAL A N 1
ATOM 14177 C CA . VAL A 1 1794 ? 53.758 -3.131 -28.901 1.00 87.31 1794 VAL A CA 1
ATOM 14178 C C . VAL A 1 1794 ? 53.361 -3.702 -27.540 1.00 87.31 1794 VAL A C 1
ATOM 14180 O O . VAL A 1 1794 ? 54.227 -4.102 -26.766 1.00 87.31 1794 VAL A O 1
ATOM 14183 N N . ILE A 1 1795 ? 52.060 -3.741 -27.247 1.00 89.50 1795 ILE A N 1
ATOM 14184 C CA . ILE A 1 1795 ? 51.540 -4.216 -25.955 1.00 89.50 1795 ILE A CA 1
ATOM 14185 C C . ILE A 1 1795 ? 51.265 -5.723 -25.933 1.00 89.50 1795 ILE A C 1
ATOM 14187 O O . ILE A 1 1795 ? 51.207 -6.304 -24.854 1.00 89.50 1795 ILE A O 1
ATOM 14191 N N . SER A 1 1796 ? 51.096 -6.369 -27.095 1.00 89.25 1796 SER A N 1
ATOM 14192 C CA . SER A 1 1796 ? 50.891 -7.822 -27.172 1.00 89.25 1796 SER A CA 1
ATOM 14193 C C . SER A 1 1796 ? 51.173 -8.416 -28.561 1.00 89.25 1796 SER A C 1
ATOM 14195 O O . SER A 1 1796 ? 51.118 -7.720 -29.581 1.00 89.25 1796 SER A O 1
ATOM 14197 N N . THR A 1 1797 ? 51.450 -9.723 -28.581 1.00 86.56 1797 THR A N 1
ATOM 14198 C CA . THR A 1 1797 ? 51.733 -10.579 -29.754 1.00 86.56 1797 THR A CA 1
ATOM 14199 C C . THR A 1 1797 ? 50.992 -11.918 -29.606 1.00 86.56 1797 THR A C 1
ATOM 14201 O O . THR A 1 1797 ? 50.557 -12.236 -28.498 1.00 86.56 1797 THR A O 1
ATOM 14204 N N . LEU A 1 1798 ? 50.812 -12.694 -30.679 1.00 81.75 1798 LEU A N 1
ATOM 14205 C CA . LEU A 1 1798 ? 49.914 -13.861 -30.680 1.00 81.75 1798 LEU A CA 1
ATOM 14206 C C . LEU A 1 1798 ? 50.388 -14.976 -29.731 1.00 81.75 1798 LEU A C 1
ATOM 14208 O O . LEU A 1 1798 ? 51.523 -15.441 -29.823 1.00 81.75 1798 LEU A O 1
ATOM 14212 N N . ASN A 1 1799 ? 49.500 -15.423 -28.837 1.00 74.31 1799 ASN A N 1
ATOM 14213 C CA . ASN A 1 1799 ? 49.770 -16.483 -27.868 1.00 74.31 1799 ASN A CA 1
ATOM 14214 C C . ASN A 1 1799 ? 48.564 -17.434 -27.769 1.00 74.31 1799 ASN A C 1
ATOM 14216 O O . ASN A 1 1799 ? 47.534 -17.098 -27.186 1.00 74.31 1799 ASN A O 1
ATOM 14220 N N . GLY A 1 1800 ? 48.675 -18.624 -28.363 1.00 77.00 1800 GLY A N 1
ATOM 14221 C CA . GLY A 1 1800 ? 47.519 -19.505 -28.558 1.00 77.00 1800 GLY A CA 1
ATOM 14222 C C . GLY A 1 1800 ? 46.538 -18.907 -29.572 1.00 77.00 1800 GLY A C 1
ATOM 14223 O O . GLY A 1 1800 ? 46.957 -18.377 -30.599 1.00 77.00 1800 GLY A O 1
ATOM 14224 N N . LEU A 1 1801 ? 45.233 -18.978 -29.291 1.00 79.62 1801 LEU A N 1
ATOM 14225 C CA . LEU A 1 1801 ? 44.193 -18.443 -30.180 1.00 79.62 1801 LEU A CA 1
ATOM 14226 C C . LEU A 1 1801 ? 44.109 -16.906 -30.216 1.00 79.62 1801 LEU A C 1
ATOM 14228 O O . LEU A 1 1801 ? 43.525 -16.367 -31.161 1.00 79.62 1801 LEU A O 1
ATOM 14232 N N . PHE A 1 1802 ? 44.654 -16.191 -29.226 1.00 85.81 1802 PHE A N 1
ATOM 14233 C CA . PHE A 1 1802 ? 44.435 -14.751 -29.053 1.00 85.81 1802 PHE A CA 1
ATOM 14234 C C . PHE A 1 1802 ? 45.738 -13.949 -28.917 1.00 85.81 1802 PHE A C 1
ATOM 14236 O O . PHE A 1 1802 ? 46.701 -14.357 -28.271 1.00 85.81 1802 PHE A O 1
ATOM 14243 N N . VAL A 1 1803 ? 45.753 -12.756 -29.512 1.00 87.62 1803 VAL A N 1
ATOM 14244 C CA . VAL A 1 1803 ? 46.591 -11.640 -29.059 1.00 87.62 1803 VAL A CA 1
ATOM 14245 C C . VAL A 1 1803 ? 45.748 -10.870 -28.056 1.00 87.62 1803 VAL A C 1
ATOM 14247 O O . VAL A 1 1803 ? 44.664 -10.437 -28.432 1.00 87.62 1803 VAL A O 1
ATOM 14250 N N . GLN A 1 1804 ? 46.212 -10.666 -26.827 1.00 88.75 1804 GLN A N 1
ATOM 14251 C CA . GLN A 1 1804 ? 45.471 -9.910 -25.812 1.00 88.75 1804 GLN A CA 1
ATOM 14252 C C . GLN A 1 1804 ? 46.414 -8.984 -25.049 1.00 88.75 1804 GLN A C 1
ATOM 14254 O O . GLN A 1 1804 ? 47.482 -9.418 -24.613 1.00 88.75 1804 GLN A O 1
ATOM 14259 N N . GLY A 1 1805 ? 46.049 -7.711 -24.916 1.00 89.44 1805 GLY A N 1
ATOM 14260 C CA . GLY A 1 1805 ? 46.847 -6.715 -24.207 1.00 89.44 1805 GLY A CA 1
ATOM 14261 C C . GLY A 1 1805 ? 45.982 -5.610 -23.615 1.00 89.44 1805 GLY A C 1
ATOM 14262 O O . GLY A 1 1805 ? 45.104 -5.063 -24.288 1.00 89.44 1805 GLY A O 1
ATOM 14263 N N . ASP A 1 1806 ? 46.253 -5.272 -22.360 1.00 90.44 1806 ASP A N 1
ATOM 14264 C CA . ASP A 1 1806 ? 45.626 -4.139 -21.688 1.00 90.44 1806 ASP A CA 1
ATOM 14265 C C . ASP A 1 1806 ? 46.359 -2.834 -22.039 1.00 90.44 1806 ASP A C 1
ATOM 14267 O O . ASP A 1 1806 ? 47.570 -2.829 -22.273 1.00 90.44 1806 ASP A O 1
ATOM 14271 N N . PHE A 1 1807 ? 45.629 -1.719 -22.096 1.00 92.12 1807 PHE A N 1
ATOM 14272 C CA . PHE A 1 1807 ? 46.158 -0.413 -22.503 1.00 92.12 1807 PHE A CA 1
ATOM 14273 C C . PHE A 1 1807 ? 45.833 0.697 -21.501 1.00 92.12 1807 PHE A C 1
ATOM 14275 O O . PHE A 1 1807 ? 44.888 0.620 -20.713 1.00 92.12 1807 PHE A O 1
ATOM 14282 N N . THR A 1 1808 ? 46.637 1.756 -21.508 1.00 88.19 1808 THR A N 1
ATOM 14283 C CA . THR A 1 1808 ? 46.615 2.773 -20.453 1.00 88.19 1808 THR A CA 1
ATOM 14284 C C . THR A 1 1808 ? 45.588 3.877 -20.711 1.00 88.19 1808 THR A C 1
ATOM 14286 O O . THR A 1 1808 ? 45.055 4.041 -21.811 1.00 88.19 1808 THR A O 1
ATOM 14289 N N . GLY A 1 1809 ? 45.352 4.715 -19.697 1.00 83.81 1809 GLY A N 1
ATOM 14290 C CA . GLY A 1 1809 ? 44.637 5.978 -19.877 1.00 83.81 1809 GLY A CA 1
ATOM 14291 C C . GLY A 1 1809 ? 45.313 6.933 -20.870 1.00 83.81 1809 GLY A C 1
ATOM 14292 O O . GLY A 1 1809 ? 44.623 7.793 -21.415 1.00 83.81 1809 GLY A O 1
ATOM 14293 N N . GLU A 1 1810 ? 46.613 6.772 -21.154 1.00 85.00 1810 GLU A N 1
ATOM 14294 C CA . GLU A 1 1810 ? 47.395 7.588 -22.096 1.00 85.00 1810 GLU A CA 1
ATOM 14295 C C . GLU A 1 1810 ? 47.318 7.135 -23.558 1.00 85.00 1810 GLU A C 1
ATOM 14297 O O . GLU A 1 1810 ? 47.831 7.829 -24.444 1.00 85.00 1810 GLU A O 1
ATOM 14302 N N . ALA A 1 1811 ? 46.610 6.042 -23.846 1.00 89.50 1811 ALA A N 1
ATOM 14303 C CA . ALA A 1 1811 ? 46.266 5.665 -25.206 1.00 89.50 1811 ALA A CA 1
ATOM 14304 C C . ALA A 1 1811 ? 45.401 6.748 -25.882 1.00 89.50 1811 ALA A C 1
ATOM 14306 O O . ALA A 1 1811 ? 44.369 7.188 -25.369 1.00 89.50 1811 ALA A O 1
ATOM 14307 N N . LYS A 1 1812 ? 45.807 7.156 -27.084 1.00 88.31 1812 LYS A N 1
ATOM 14308 C CA . LYS A 1 1812 ? 44.997 7.934 -28.034 1.00 88.31 1812 LYS A CA 1
ATOM 14309 C C . LYS A 1 1812 ? 44.274 7.018 -29.021 1.00 88.31 1812 LYS A C 1
ATOM 14311 O O . LYS A 1 1812 ? 43.172 7.337 -29.471 1.00 88.31 1812 LYS A O 1
ATOM 14316 N N . ALA A 1 1813 ? 44.926 5.920 -29.395 1.00 93.00 1813 ALA A N 1
ATOM 14317 C CA . ALA A 1 1813 ? 44.424 4.927 -30.329 1.00 93.00 1813 ALA A CA 1
ATOM 14318 C C . ALA A 1 1813 ? 45.100 3.569 -30.093 1.00 93.00 1813 ALA A C 1
ATOM 14320 O O . ALA A 1 1813 ? 46.239 3.522 -29.626 1.00 93.00 1813 ALA A O 1
ATOM 14321 N N . ILE A 1 1814 ? 44.421 2.490 -30.478 1.00 95.50 1814 ILE A N 1
ATOM 14322 C CA . ILE A 1 1814 ? 44.973 1.130 -30.520 1.00 95.50 1814 ILE A CA 1
ATOM 14323 C C . ILE A 1 1814 ? 45.085 0.698 -31.981 1.00 95.50 1814 ILE A C 1
ATOM 14325 O O . ILE A 1 1814 ? 44.101 0.774 -32.717 1.00 95.50 1814 ILE A O 1
ATOM 14329 N N . GLN A 1 1815 ? 46.270 0.261 -32.407 1.00 94.69 1815 GLN A N 1
ATOM 14330 C CA . GLN A 1 1815 ? 46.525 -0.280 -33.741 1.00 94.69 1815 GLN A CA 1
ATOM 14331 C C . GLN A 1 1815 ? 46.718 -1.798 -33.687 1.00 94.69 1815 GLN A C 1
ATOM 14333 O O . GLN A 1 1815 ? 47.532 -2.307 -32.925 1.00 94.69 1815 GLN A O 1
ATOM 14338 N N . PHE A 1 1816 ? 46.011 -2.500 -34.564 1.00 95.31 1816 PHE A N 1
ATOM 14339 C CA . PHE A 1 1816 ? 46.178 -3.920 -34.841 1.00 95.31 1816 PHE A CA 1
ATOM 14340 C C . PHE A 1 1816 ? 46.986 -4.074 -36.134 1.00 95.31 1816 PHE A C 1
ATOM 14342 O O . PHE A 1 1816 ? 46.618 -3.478 -37.151 1.00 95.31 1816 PHE A O 1
ATOM 14349 N N . ASN A 1 1817 ? 48.056 -4.872 -36.120 1.00 93.25 1817 ASN A N 1
ATOM 14350 C CA . ASN A 1 1817 ? 48.809 -5.250 -37.323 1.00 93.25 1817 ASN A CA 1
ATOM 14351 C C . ASN A 1 1817 ? 48.663 -6.756 -37.570 1.00 93.25 1817 ASN A C 1
ATOM 14353 O O . ASN A 1 1817 ? 48.904 -7.545 -36.660 1.00 93.25 1817 ASN A O 1
ATOM 14357 N N . ASN A 1 1818 ? 48.321 -7.131 -38.803 1.00 92.44 1818 ASN A N 1
ATOM 14358 C CA . ASN A 1 1818 ? 48.215 -8.503 -39.296 1.00 92.44 1818 ASN A CA 1
ATOM 14359 C C . ASN A 1 1818 ? 49.206 -8.702 -40.458 1.00 92.44 1818 ASN A C 1
ATOM 14361 O O . ASN A 1 1818 ? 49.141 -7.999 -41.472 1.00 92.44 1818 ASN A O 1
ATOM 14365 N N . TYR A 1 1819 ? 50.113 -9.663 -40.314 1.00 88.38 1819 TYR A N 1
ATOM 14366 C CA . TYR A 1 1819 ? 51.123 -10.035 -41.307 1.00 88.38 1819 TYR A CA 1
ATOM 14367 C C . TYR A 1 1819 ? 50.850 -11.405 -41.957 1.00 88.38 1819 TYR A C 1
ATOM 14369 O O . TYR A 1 1819 ? 51.542 -11.770 -42.908 1.00 88.38 1819 TYR A O 1
ATOM 14377 N N . ALA A 1 1820 ? 49.840 -12.147 -41.490 1.00 83.69 1820 ALA A N 1
ATOM 14378 C CA . ALA A 1 1820 ? 49.368 -13.370 -42.132 1.00 83.69 1820 ALA A CA 1
ATOM 14379 C C . ALA A 1 1820 ? 48.510 -13.070 -43.377 1.00 83.69 1820 ALA A C 1
ATOM 14381 O O . ALA A 1 1820 ? 48.101 -11.938 -43.644 1.00 83.69 1820 ALA A O 1
ATOM 14382 N N . SER A 1 1821 ? 48.215 -14.122 -44.147 1.00 78.56 1821 SER A N 1
ATOM 14383 C CA . SER A 1 1821 ? 47.236 -14.067 -45.247 1.00 78.56 1821 SER A CA 1
ATOM 14384 C C . SER A 1 1821 ? 45.800 -14.369 -44.798 1.00 78.56 1821 SER A C 1
ATOM 14386 O O . SER A 1 1821 ? 44.856 -14.099 -45.542 1.00 78.56 1821 SER A O 1
ATOM 14388 N N . ALA A 1 1822 ? 45.626 -14.897 -43.583 1.00 80.69 1822 ALA A N 1
ATOM 14389 C CA . ALA A 1 1822 ? 44.326 -15.106 -42.967 1.00 80.69 1822 ALA A CA 1
ATOM 14390 C C . ALA A 1 1822 ? 43.690 -13.763 -42.544 1.00 80.69 1822 ALA A C 1
ATOM 14392 O O . ALA A 1 1822 ? 44.403 -12.845 -42.117 1.00 80.69 1822 ALA A O 1
ATOM 14393 N N . PRO A 1 1823 ? 42.351 -13.625 -42.615 1.00 86.31 1823 PRO A N 1
ATOM 14394 C CA . PRO A 1 1823 ? 41.661 -12.502 -41.989 1.00 86.31 1823 PRO A CA 1
ATOM 14395 C C . PRO A 1 1823 ? 41.916 -12.494 -40.476 1.00 86.31 1823 PRO A C 1
ATOM 14397 O O . PRO A 1 1823 ? 42.245 -13.517 -39.878 1.00 86.31 1823 PRO A O 1
ATOM 14400 N N . ALA A 1 1824 ? 41.745 -11.330 -39.855 1.00 90.56 1824 ALA A N 1
ATOM 14401 C CA . ALA A 1 1824 ? 41.791 -11.199 -38.407 1.00 90.56 1824 ALA A CA 1
ATOM 14402 C C . ALA A 1 1824 ? 40.630 -10.337 -37.906 1.00 90.56 1824 ALA A C 1
ATOM 14404 O O . ALA A 1 1824 ? 40.234 -9.361 -38.554 1.00 90.56 1824 ALA A O 1
ATOM 14405 N N . TRP A 1 1825 ? 40.104 -10.706 -36.746 1.00 93.06 1825 TRP A N 1
ATOM 14406 C CA . TRP A 1 1825 ? 39.066 -9.995 -36.010 1.00 93.06 1825 TRP A CA 1
ATOM 14407 C C . TRP A 1 1825 ? 39.663 -9.337 -34.773 1.00 93.06 1825 TRP A C 1
ATOM 14409 O O . TRP A 1 1825 ? 40.700 -9.778 -34.277 1.00 93.06 1825 TRP A O 1
ATOM 14419 N N . TYR A 1 1826 ? 39.020 -8.276 -34.293 1.00 94.88 1826 TYR A N 1
ATOM 14420 C CA . TYR A 1 1826 ? 39.472 -7.502 -33.143 1.00 94.88 1826 TYR A CA 1
ATOM 14421 C C . TYR A 1 1826 ? 38.307 -7.093 -32.234 1.00 94.88 1826 TYR A C 1
ATOM 14423 O O . TYR A 1 1826 ? 37.159 -6.968 -32.672 1.00 94.88 1826 TYR A O 1
ATOM 14431 N N . VAL A 1 1827 ? 38.640 -6.847 -30.969 1.00 93.88 1827 VAL A N 1
ATOM 14432 C CA . VAL A 1 1827 ? 37.772 -6.292 -29.927 1.00 93.88 1827 VAL A CA 1
ATOM 14433 C C . VAL A 1 1827 ? 38.570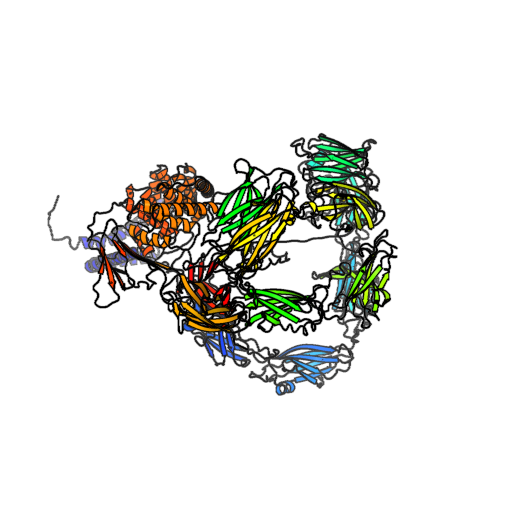 -5.253 -29.137 1.00 93.88 1827 VAL A C 1
ATOM 14435 O O . VAL A 1 1827 ? 39.729 -5.487 -28.798 1.00 93.88 1827 VAL A O 1
ATOM 14438 N N . VAL A 1 1828 ? 37.957 -4.113 -28.822 1.00 94.88 1828 VAL A N 1
ATOM 14439 C CA . VAL A 1 1828 ? 38.458 -3.128 -27.851 1.00 94.88 1828 VAL A CA 1
ATOM 14440 C C . VAL A 1 1828 ? 37.371 -2.888 -26.807 1.00 94.88 1828 VAL A C 1
ATOM 14442 O O . VAL A 1 1828 ? 36.369 -2.226 -27.084 1.00 94.88 1828 VAL A O 1
ATOM 14445 N N . ASN A 1 1829 ? 37.577 -3.435 -25.611 1.00 90.94 1829 ASN A N 1
ATOM 14446 C CA . ASN A 1 1829 ? 36.675 -3.346 -24.467 1.00 90.94 1829 ASN A CA 1
ATOM 14447 C C . ASN A 1 1829 ? 37.094 -2.206 -23.530 1.00 90.94 1829 ASN A C 1
ATOM 14449 O O . ASN A 1 1829 ? 38.255 -2.109 -23.126 1.00 90.94 1829 ASN A O 1
ATOM 14453 N N . GLN A 1 1830 ? 36.134 -1.358 -23.162 1.00 92.25 1830 GLN A N 1
ATOM 14454 C CA . GLN A 1 1830 ? 36.303 -0.240 -22.232 1.00 92.25 1830 GLN A CA 1
ATOM 14455 C C . GLN A 1 1830 ? 35.124 -0.204 -21.250 1.00 92.25 1830 GLN A C 1
ATOM 14457 O O . GLN A 1 1830 ? 34.064 0.344 -21.573 1.00 92.25 1830 GLN A O 1
ATOM 14462 N N . SER A 1 1831 ? 35.306 -0.776 -20.056 1.00 87.88 1831 SER A N 1
ATOM 14463 C CA . SER A 1 1831 ? 34.312 -0.783 -18.968 1.00 87.88 1831 SER A CA 1
ATOM 14464 C C . SER A 1 1831 ? 34.789 0.081 -17.804 1.00 87.88 1831 SER A C 1
ATOM 14466 O O . SER A 1 1831 ? 35.915 -0.106 -17.336 1.00 87.88 1831 SER A O 1
ATOM 14468 N N . GLY A 1 1832 ? 33.958 1.002 -17.320 1.00 88.62 1832 GLY A N 1
ATOM 14469 C CA . GLY A 1 1832 ? 34.338 1.918 -16.244 1.00 88.62 1832 GLY A CA 1
ATOM 14470 C C . GLY A 1 1832 ? 33.465 3.166 -16.151 1.00 88.62 1832 GLY A C 1
ATOM 14471 O O . GLY A 1 1832 ? 32.483 3.331 -16.881 1.00 88.62 1832 GLY A O 1
ATOM 14472 N N . TYR A 1 1833 ? 33.858 4.064 -15.251 1.00 87.88 1833 TYR A N 1
ATOM 14473 C CA . TYR A 1 1833 ? 33.193 5.343 -14.997 1.00 87.88 1833 TYR A CA 1
ATOM 14474 C C . TYR A 1 1833 ? 33.901 6.483 -15.732 1.00 87.88 1833 TYR A C 1
ATOM 14476 O O . TYR A 1 1833 ? 35.107 6.667 -15.555 1.00 87.88 1833 TYR A O 1
ATOM 14484 N N . ASP A 1 1834 ? 33.160 7.255 -16.530 1.00 86.81 1834 ASP A N 1
ATOM 14485 C CA . ASP A 1 1834 ? 33.692 8.416 -17.256 1.00 86.81 1834 ASP A CA 1
ATOM 14486 C C . ASP A 1 1834 ? 34.117 9.535 -16.276 1.00 86.81 1834 ASP A C 1
ATOM 14488 O O . ASP A 1 1834 ? 33.411 9.823 -15.308 1.00 86.81 1834 ASP A O 1
ATOM 14492 N N . LEU A 1 1835 ? 35.269 10.182 -16.518 1.00 84.62 1835 LEU A N 1
ATOM 14493 C CA . LEU A 1 1835 ? 35.833 11.216 -15.625 1.00 84.62 1835 LEU A CA 1
ATOM 14494 C C . LEU A 1 1835 ? 34.956 12.471 -15.498 1.00 84.62 1835 LEU A C 1
ATOM 14496 O O . LEU A 1 1835 ? 35.055 13.197 -14.510 1.00 84.62 1835 LEU A O 1
ATOM 14500 N N . GLN A 1 1836 ? 34.155 12.764 -16.521 1.00 77.88 1836 GLN A N 1
ATOM 14501 C CA . GLN A 1 1836 ? 33.274 13.926 -16.628 1.00 77.88 1836 GLN A CA 1
ATOM 14502 C C . GLN A 1 1836 ? 32.018 13.531 -17.422 1.00 77.88 1836 GLN A C 1
ATOM 14504 O O . GLN A 1 1836 ? 32.136 12.722 -18.348 1.00 77.88 1836 GLN A O 1
ATOM 14509 N N . PRO A 1 1837 ? 30.842 14.118 -17.133 1.00 74.00 1837 PRO A N 1
ATOM 14510 C CA . PRO A 1 1837 ? 29.695 14.016 -18.028 1.00 74.00 1837 PRO A CA 1
ATOM 14511 C C . PRO A 1 1837 ? 29.996 14.688 -19.384 1.00 74.00 1837 PRO A C 1
ATOM 14513 O O . PRO A 1 1837 ? 30.831 15.600 -19.455 1.00 74.00 1837 PRO A O 1
ATOM 14516 N N . PRO A 1 1838 ? 29.335 14.269 -20.480 1.00 71.62 1838 PRO A N 1
ATOM 14517 C CA . PRO A 1 1838 ? 29.464 14.945 -21.763 1.00 71.62 1838 PRO A CA 1
ATOM 14518 C C . PRO A 1 1838 ? 28.931 16.378 -21.680 1.00 71.62 1838 PRO A C 1
ATOM 14520 O O . PRO A 1 1838 ? 28.087 16.719 -20.852 1.00 71.62 1838 PRO A O 1
ATOM 14523 N N . LYS A 1 1839 ? 29.440 17.238 -22.566 1.00 68.81 1839 LYS A N 1
ATOM 14524 C CA . LYS A 1 1839 ? 29.084 18.661 -22.571 1.00 68.81 1839 LYS A CA 1
ATOM 14525 C C . LYS A 1 1839 ? 27.656 18.925 -23.022 1.00 68.81 1839 LYS A C 1
ATOM 14527 O O . LYS A 1 1839 ? 27.137 19.979 -22.688 1.00 68.81 1839 LYS A O 1
ATOM 14532 N N . ASP A 1 1840 ? 27.029 18.010 -23.745 1.00 75.44 1840 ASP A N 1
ATOM 14533 C CA . ASP A 1 1840 ? 25.704 18.180 -24.334 1.00 75.44 1840 ASP A CA 1
ATOM 14534 C C . ASP A 1 1840 ? 24.890 16.897 -24.121 1.00 75.44 1840 ASP A C 1
ATOM 14536 O O . ASP A 1 1840 ? 25.462 15.850 -23.805 1.00 75.44 1840 ASP A O 1
ATOM 14540 N N . ALA A 1 1841 ? 23.561 16.993 -24.219 1.00 79.12 1841 ALA A N 1
ATOM 14541 C CA . ALA A 1 1841 ? 22.673 15.858 -23.970 1.00 79.12 1841 ALA A CA 1
ATOM 14542 C C . ALA A 1 1841 ? 22.923 14.718 -24.966 1.00 79.12 1841 ALA A C 1
ATOM 14544 O O . ALA A 1 1841 ? 23.231 14.958 -26.136 1.00 79.12 1841 ALA A O 1
ATOM 14545 N N . ILE A 1 1842 ? 22.714 13.484 -24.511 1.00 82.81 1842 ILE A N 1
ATOM 14546 C CA . ILE A 1 1842 ? 22.533 12.334 -25.400 1.00 82.81 1842 ILE A CA 1
ATOM 14547 C C . ILE A 1 1842 ? 21.026 12.078 -25.474 1.00 82.81 1842 ILE A C 1
ATOM 14549 O O . ILE A 1 1842 ? 20.367 12.049 -24.436 1.00 82.81 1842 ILE A O 1
ATOM 14553 N N . SER A 1 1843 ? 20.489 11.927 -26.685 1.00 83.31 1843 SER A N 1
ATOM 14554 C CA . SER A 1 1843 ? 19.040 11.847 -26.938 1.00 83.31 1843 SER A CA 1
ATOM 14555 C C . SER A 1 1843 ? 18.713 10.856 -28.064 1.00 83.31 1843 SER A C 1
ATOM 14557 O O . SER A 1 1843 ? 17.919 11.139 -28.968 1.00 83.31 1843 SER A O 1
ATOM 14559 N N . ASN A 1 1844 ? 19.391 9.707 -28.065 1.00 80.25 1844 ASN A N 1
ATOM 14560 C CA . ASN A 1 1844 ? 19.282 8.718 -29.131 1.00 80.25 1844 ASN A CA 1
ATOM 14561 C C . ASN A 1 1844 ? 18.051 7.841 -28.866 1.00 80.25 1844 ASN A C 1
ATOM 14563 O O . ASN A 1 1844 ? 18.038 7.081 -27.904 1.00 80.25 1844 ASN A O 1
ATOM 14567 N N . GLY A 1 1845 ? 16.999 7.957 -29.684 1.00 78.25 1845 GLY A N 1
ATOM 14568 C CA . GLY A 1 1845 ? 15.755 7.167 -29.576 1.00 78.25 1845 GLY A CA 1
ATOM 14569 C C . GLY A 1 1845 ? 14.857 7.486 -28.365 1.00 78.25 1845 GLY A C 1
ATOM 14570 O O . GLY A 1 1845 ? 13.636 7.373 -28.465 1.00 78.25 1845 GLY A O 1
ATOM 14571 N N . LEU A 1 1846 ? 15.448 7.953 -27.269 1.00 87.38 1846 LEU A N 1
ATOM 14572 C CA . LEU A 1 1846 ? 14.849 8.443 -26.031 1.00 87.38 1846 LEU A CA 1
ATOM 14573 C C . LEU A 1 1846 ? 15.484 9.803 -25.707 1.00 87.38 1846 LEU A C 1
ATOM 14575 O O . LEU A 1 1846 ? 16.651 10.028 -26.021 1.00 87.38 1846 LEU A O 1
ATOM 14579 N N . GLU A 1 1847 ? 14.758 10.693 -25.044 1.00 88.00 1847 GLU A N 1
ATOM 14580 C CA . GLU A 1 1847 ? 15.307 11.909 -24.443 1.00 88.00 1847 GLU A CA 1
ATOM 14581 C C . GLU A 1 1847 ? 14.786 12.097 -23.013 1.00 88.00 1847 GLU A C 1
ATOM 14583 O O . GLU A 1 1847 ? 13.640 11.764 -22.704 1.00 88.00 1847 GLU A O 1
ATOM 14588 N N . ILE A 1 1848 ? 15.655 12.616 -22.139 1.00 90.19 1848 ILE A N 1
ATOM 14589 C CA . ILE A 1 1848 ? 15.385 12.838 -20.714 1.00 90.19 1848 ILE A CA 1
ATOM 14590 C C . ILE A 1 1848 ? 15.803 14.262 -20.355 1.00 90.19 1848 ILE A C 1
ATOM 14592 O O . ILE A 1 1848 ? 16.923 14.686 -20.654 1.00 90.19 1848 ILE A O 1
ATOM 14596 N N . SER A 1 1849 ? 14.944 14.978 -19.637 1.00 89.81 1849 SER A N 1
ATOM 14597 C CA . SER A 1 1849 ? 15.327 16.197 -18.922 1.00 89.81 1849 SER A CA 1
ATOM 14598 C C . SER A 1 1849 ? 15.036 16.038 -17.433 1.00 89.81 1849 SER A C 1
ATOM 14600 O O . SER A 1 1849 ? 14.047 15.409 -17.061 1.00 89.81 1849 SER A O 1
ATOM 14602 N N . ARG A 1 1850 ? 15.903 16.607 -16.588 1.00 91.00 1850 ARG A N 1
ATOM 14603 C CA . ARG A 1 1850 ? 15.685 16.678 -15.143 1.00 91.00 1850 ARG A CA 1
ATOM 14604 C C . ARG A 1 1850 ? 15.788 18.121 -14.673 1.00 91.00 1850 ARG A C 1
ATOM 14606 O O . ARG A 1 1850 ? 16.751 18.804 -15.024 1.00 91.00 1850 ARG A O 1
ATOM 14613 N N . SER A 1 1851 ? 14.839 18.561 -13.859 1.00 89.38 1851 SER A N 1
ATOM 14614 C CA . SER A 1 1851 ? 14.857 19.871 -13.199 1.00 89.38 1851 SER A CA 1
ATOM 14615 C C . SER A 1 1851 ? 14.518 19.754 -11.714 1.00 89.38 1851 SER A C 1
ATOM 14617 O O . SER A 1 1851 ? 13.959 18.754 -11.276 1.00 89.38 1851 SER A O 1
ATOM 14619 N N . TYR A 1 1852 ? 14.864 20.788 -10.949 1.00 91.38 1852 TYR A N 1
ATOM 14620 C CA . TYR A 1 1852 ? 14.595 20.883 -9.516 1.00 91.38 1852 TYR A CA 1
ATOM 14621 C C . TYR A 1 1852 ? 13.715 22.096 -9.231 1.00 91.38 1852 TYR A C 1
ATOM 14623 O O . TYR A 1 1852 ? 14.008 23.179 -9.747 1.00 91.38 1852 TYR A O 1
ATOM 14631 N N . THR A 1 1853 ? 12.699 21.943 -8.384 1.00 90.50 1853 THR A N 1
ATOM 14632 C CA . THR A 1 1853 ? 11.918 23.066 -7.844 1.00 90.50 1853 THR A CA 1
ATOM 14633 C C . THR A 1 1853 ? 11.831 23.008 -6.324 1.00 90.50 1853 THR A C 1
ATOM 14635 O O . THR A 1 1853 ? 12.038 21.956 -5.721 1.00 90.50 1853 THR A O 1
ATOM 14638 N N . ASP A 1 1854 ? 11.485 24.127 -5.696 1.00 86.88 1854 ASP A N 1
ATOM 14639 C CA . ASP A 1 1854 ? 10.902 24.095 -4.351 1.00 86.88 1854 ASP A CA 1
ATOM 14640 C C . ASP A 1 1854 ? 9.491 23.464 -4.369 1.00 86.88 1854 ASP A C 1
ATOM 14642 O O . ASP A 1 1854 ? 8.944 23.136 -5.429 1.00 86.88 1854 ASP A O 1
ATOM 14646 N N . GLU A 1 1855 ? 8.897 23.272 -3.188 1.00 79.88 1855 GLU A N 1
ATOM 14647 C CA . GLU A 1 1855 ? 7.545 22.704 -3.033 1.00 79.88 1855 GLU A CA 1
ATOM 14648 C C . GLU A 1 1855 ? 6.445 23.617 -3.615 1.00 79.88 1855 GLU A C 1
ATOM 14650 O O . GLU A 1 1855 ? 5.308 23.187 -3.786 1.00 79.88 1855 GLU A O 1
ATOM 14655 N N . GLN A 1 1856 ? 6.786 24.858 -3.982 1.00 76.38 1856 GLN A N 1
ATOM 14656 C CA . GLN A 1 1856 ? 5.921 25.829 -4.654 1.00 76.38 1856 GLN A CA 1
ATOM 14657 C C . GLN A 1 1856 ? 6.099 25.825 -6.190 1.00 76.38 1856 GLN A C 1
ATOM 14659 O O . GLN A 1 1856 ? 5.520 26.661 -6.886 1.00 76.38 1856 GLN A O 1
ATOM 14664 N N . GLY A 1 1857 ? 6.882 24.888 -6.740 1.00 76.12 1857 GLY A N 1
ATOM 14665 C CA . GLY A 1 1857 ? 7.053 24.686 -8.184 1.00 76.12 1857 GLY A CA 1
ATOM 14666 C C . GLY A 1 1857 ? 7.999 25.679 -8.872 1.00 76.12 1857 GLY A C 1
ATOM 14667 O O . GLY A 1 1857 ? 8.075 25.711 -10.104 1.00 76.12 1857 GLY A O 1
ATOM 14668 N N . LYS A 1 1858 ? 8.742 26.497 -8.119 1.00 83.69 1858 LYS A N 1
ATOM 14669 C CA . LYS A 1 1858 ? 9.704 27.462 -8.668 1.00 83.69 1858 LYS A CA 1
ATOM 14670 C C . LYS A 1 1858 ? 11.085 26.803 -8.840 1.00 83.69 1858 LYS A C 1
ATOM 14672 O O . LYS A 1 1858 ? 11.584 26.195 -7.895 1.00 83.69 1858 LYS A O 1
ATOM 14677 N N . PRO A 1 1859 ? 11.751 26.934 -10.007 1.00 86.25 1859 PRO A N 1
ATOM 14678 C CA . PRO A 1 1859 ? 13.061 26.323 -10.239 1.00 86.25 1859 PRO A CA 1
ATOM 14679 C C . PRO A 1 1859 ? 14.153 26.778 -9.261 1.00 86.25 1859 PRO A C 1
ATOM 14681 O O . PRO A 1 1859 ? 14.305 27.977 -9.012 1.00 86.25 1859 PRO A O 1
ATOM 14684 N N . VAL A 1 1860 ? 14.960 25.830 -8.768 1.00 87.50 1860 VAL A N 1
ATOM 14685 C CA . VAL A 1 1860 ? 16.046 26.084 -7.802 1.00 87.50 1860 VAL A CA 1
ATOM 14686 C C . VAL A 1 1860 ? 17.412 25.576 -8.275 1.00 87.50 1860 VAL A C 1
ATOM 14688 O O . VAL A 1 1860 ? 17.567 24.449 -8.738 1.00 87.50 1860 VAL A O 1
ATOM 14691 N N . THR A 1 1861 ? 18.436 26.415 -8.099 1.00 87.44 1861 THR A N 1
ATOM 14692 C CA . THR A 1 1861 ? 19.869 26.043 -8.170 1.00 87.44 1861 THR A CA 1
ATOM 14693 C C . THR A 1 1861 ? 20.619 26.360 -6.871 1.00 87.44 1861 THR A C 1
ATOM 14695 O O . THR A 1 1861 ? 21.785 26.002 -6.712 1.00 87.44 1861 THR A O 1
ATOM 14698 N N . GLN A 1 1862 ? 19.949 27.033 -5.937 1.00 92.75 1862 GLN A N 1
ATOM 14699 C CA . GLN A 1 1862 ? 20.381 27.278 -4.569 1.00 92.75 1862 GLN A CA 1
ATOM 14700 C C . GLN A 1 1862 ? 19.204 26.933 -3.655 1.00 92.75 1862 GLN A C 1
ATOM 14702 O O . GLN A 1 1862 ? 18.074 27.310 -3.963 1.00 92.75 1862 GLN A O 1
ATOM 14707 N N . VAL A 1 1863 ? 19.473 26.226 -2.560 1.00 90.19 1863 VAL A N 1
ATOM 14708 C CA . VAL A 1 1863 ? 18.472 25.796 -1.574 1.00 90.19 1863 VAL A CA 1
ATOM 14709 C C . VAL A 1 1863 ? 19.015 25.956 -0.159 1.00 90.19 1863 VAL A C 1
ATOM 14711 O O . VAL A 1 1863 ? 20.228 25.940 0.059 1.00 90.19 1863 VAL A O 1
ATOM 14714 N N . THR A 1 1864 ? 18.128 26.099 0.814 1.00 89.19 1864 THR A N 1
ATOM 14715 C CA . THR A 1 1864 ? 18.485 26.153 2.235 1.00 89.19 1864 THR A CA 1
ATOM 14716 C C . THR A 1 1864 ? 18.682 24.744 2.799 1.00 89.19 1864 THR A C 1
ATOM 14718 O O . THR A 1 1864 ? 18.079 23.781 2.327 1.00 89.19 1864 THR A O 1
ATOM 14721 N N . LEU A 1 1865 ? 19.528 24.599 3.818 1.00 89.00 1865 LEU A N 1
ATOM 14722 C CA . LEU A 1 1865 ? 19.726 23.354 4.563 1.00 89.00 1865 LEU A CA 1
ATOM 14723 C C . LEU A 1 1865 ? 18.407 22.826 5.163 1.00 89.00 1865 LEU A C 1
ATOM 14725 O O . LEU A 1 1865 ? 17.675 23.559 5.833 1.00 89.00 1865 LEU A O 1
ATOM 14729 N N . GLY A 1 1866 ? 18.106 21.546 4.945 1.00 84.00 1866 GLY A N 1
ATOM 14730 C CA . GLY A 1 1866 ? 16.859 20.915 5.377 1.00 84.00 1866 GLY A CA 1
ATOM 14731 C C . GLY A 1 1866 ? 15.636 21.258 4.518 1.00 84.00 1866 GLY A C 1
ATOM 14732 O O . GLY A 1 1866 ? 14.545 20.793 4.836 1.00 84.00 1866 GLY A O 1
ATOM 14733 N N . GLN A 1 1867 ? 15.786 22.045 3.447 1.00 87.81 1867 GLN A N 1
ATOM 14734 C CA . GLN A 1 1867 ? 14.713 22.314 2.486 1.00 87.81 1867 GLN A CA 1
ATOM 14735 C C . GLN A 1 1867 ? 14.422 21.059 1.647 1.00 87.81 1867 GLN A C 1
ATOM 14737 O O . GLN A 1 1867 ? 15.349 20.357 1.229 1.00 87.81 1867 GLN A O 1
ATOM 14742 N N . LYS A 1 1868 ? 13.137 20.798 1.382 1.00 89.75 1868 LYS A N 1
ATOM 14743 C CA . LYS A 1 1868 ? 12.688 19.795 0.410 1.00 89.75 1868 LYS A CA 1
ATOM 14744 C C . LYS A 1 1868 ? 12.688 20.376 -1.004 1.00 89.75 1868 LYS A C 1
ATOM 14746 O O . LYS A 1 1868 ? 12.416 21.558 -1.212 1.00 89.75 1868 LYS A O 1
ATOM 14751 N N . VAL A 1 1869 ? 12.996 19.529 -1.973 1.00 91.06 1869 VAL A N 1
ATOM 14752 C CA . VAL A 1 1869 ? 13.140 19.866 -3.387 1.00 91.06 1869 VAL A CA 1
ATOM 14753 C C . VAL A 1 1869 ? 12.412 18.803 -4.196 1.00 91.06 1869 VAL A C 1
ATOM 14755 O O . VAL A 1 1869 ? 12.692 17.613 -4.039 1.00 91.06 1869 VAL A O 1
ATOM 14758 N N . ASN A 1 1870 ? 11.505 19.225 -5.071 1.00 92.25 1870 ASN A N 1
ATOM 14759 C CA . ASN A 1 1870 ? 10.865 18.333 -6.029 1.00 92.25 1870 ASN A CA 1
ATOM 14760 C C . ASN A 1 1870 ? 11.840 18.079 -7.187 1.00 92.25 1870 ASN A C 1
ATOM 14762 O O . ASN A 1 1870 ? 12.385 19.016 -7.782 1.00 92.25 1870 ASN A O 1
ATOM 14766 N N . VAL A 1 1871 ? 12.063 16.810 -7.508 1.00 93.31 1871 VAL A N 1
ATOM 14767 C CA . VAL A 1 1871 ? 12.857 16.347 -8.645 1.00 93.31 1871 VAL A CA 1
ATOM 14768 C C . VAL A 1 1871 ? 11.898 15.973 -9.763 1.00 93.31 1871 VAL A C 1
ATOM 14770 O O . VAL A 1 1871 ? 11.095 15.056 -9.624 1.00 93.31 1871 VAL A O 1
ATOM 14773 N N . HIS A 1 1872 ? 11.989 16.700 -10.869 1.00 91.81 1872 HIS A N 1
ATOM 14774 C CA . HIS A 1 1872 ? 11.125 16.556 -12.033 1.00 91.81 1872 HIS A CA 1
ATOM 14775 C C . HIS A 1 1872 ? 11.865 15.783 -13.125 1.00 91.81 1872 HIS A C 1
ATOM 14777 O O . HIS A 1 1872 ? 12.768 16.344 -13.750 1.00 91.81 1872 HIS A O 1
ATOM 14783 N N . LEU A 1 1873 ? 11.502 14.520 -13.359 1.00 92.25 1873 LEU A N 1
ATOM 14784 C CA . LEU A 1 1873 ? 12.050 13.677 -14.427 1.00 92.25 1873 LEU A CA 1
ATOM 14785 C C . LEU A 1 1873 ? 11.069 13.599 -15.599 1.00 92.25 1873 LEU A C 1
ATOM 14787 O O . LEU A 1 1873 ? 10.051 12.918 -15.511 1.00 92.25 1873 LEU A O 1
ATOM 14791 N N . LYS A 1 1874 ? 11.390 14.266 -16.713 1.00 91.44 1874 LYS A N 1
ATOM 14792 C CA . LYS A 1 1874 ? 10.591 14.244 -17.951 1.00 91.44 1874 LYS A CA 1
ATOM 14793 C C . LYS A 1 1874 ? 11.241 13.356 -18.997 1.00 91.44 1874 LYS A C 1
ATOM 14795 O O . LYS A 1 1874 ? 12.426 13.540 -19.287 1.00 91.44 1874 LYS A O 1
ATOM 14800 N N . ILE A 1 1875 ? 10.459 12.469 -19.607 1.00 91.38 1875 ILE A N 1
ATOM 14801 C CA . ILE A 1 1875 ? 10.911 11.538 -20.649 1.00 91.38 1875 ILE A CA 1
ATOM 14802 C C . ILE A 1 1875 ? 10.038 11.639 -21.905 1.00 91.38 1875 ILE A C 1
ATOM 14804 O O . ILE A 1 1875 ? 8.827 11.843 -21.805 1.00 91.38 1875 ILE A O 1
ATOM 14808 N N . ARG A 1 1876 ? 10.640 11.466 -23.087 1.00 89.31 1876 ARG A N 1
ATOM 14809 C CA . ARG A 1 1876 ? 9.937 11.335 -24.378 1.00 89.31 1876 ARG A CA 1
ATOM 14810 C C . ARG A 1 1876 ? 10.691 10.380 -25.301 1.00 89.31 1876 ARG A C 1
ATOM 14812 O O . ARG A 1 1876 ? 11.915 10.436 -25.394 1.00 89.31 1876 ARG A O 1
ATOM 14819 N N . ALA A 1 1877 ? 9.970 9.513 -26.004 1.00 87.12 1877 ALA A N 1
ATOM 14820 C CA . ALA A 1 1877 ? 10.525 8.683 -27.065 1.00 87.12 1877 ALA A CA 1
ATOM 14821 C C . ALA A 1 1877 ? 10.600 9.468 -28.384 1.00 87.12 1877 ALA A C 1
ATOM 14823 O O . ALA A 1 1877 ? 9.616 10.049 -28.838 1.00 87.12 1877 ALA A O 1
ATOM 14824 N N . ASN A 1 1878 ? 11.757 9.415 -29.042 1.00 77.25 1878 ASN A N 1
ATOM 14825 C CA . ASN A 1 1878 ? 11.993 10.029 -30.352 1.00 77.25 1878 ASN A CA 1
ATOM 14826 C C . ASN A 1 1878 ? 11.695 9.073 -31.530 1.00 77.25 1878 ASN A C 1
ATOM 14828 O O . ASN A 1 1878 ? 11.908 9.429 -32.688 1.00 77.25 1878 ASN A O 1
ATOM 14832 N N . ALA A 1 1879 ? 11.161 7.878 -31.246 1.00 70.94 1879 ALA A N 1
ATOM 14833 C CA . ALA A 1 1879 ? 10.676 6.905 -32.226 1.00 70.94 1879 ALA A CA 1
ATOM 14834 C C . ALA A 1 1879 ? 9.136 6.892 -32.293 1.00 70.94 1879 ALA A C 1
ATOM 14836 O O . ALA A 1 1879 ? 8.466 6.999 -31.268 1.00 70.94 1879 ALA A O 1
ATOM 14837 N N . LYS A 1 1880 ? 8.564 6.708 -33.494 1.00 66.50 1880 LYS A N 1
ATOM 14838 C CA . LYS A 1 1880 ? 7.102 6.746 -33.740 1.00 66.50 1880 LYS A CA 1
ATOM 14839 C C . LYS A 1 1880 ? 6.287 5.732 -32.928 1.00 66.50 1880 LYS A C 1
ATOM 14841 O O . LYS A 1 1880 ? 5.098 5.945 -32.734 1.00 66.50 1880 LYS A O 1
ATOM 14846 N N . GLN A 1 1881 ? 6.903 4.630 -32.516 1.00 68.12 1881 GLN A N 1
ATOM 14847 C CA . GLN A 1 1881 ? 6.272 3.524 -31.798 1.00 68.12 1881 GLN A CA 1
ATOM 14848 C C . GLN A 1 1881 ? 6.336 3.675 -30.266 1.00 68.12 1881 GLN A C 1
ATOM 14850 O O . GLN A 1 1881 ? 5.843 2.802 -29.560 1.00 68.12 1881 GLN A O 1
ATOM 14855 N N . GLY A 1 1882 ? 6.960 4.740 -29.747 1.00 77.81 1882 GLY A N 1
ATOM 14856 C CA . GLY A 1 1882 ? 7.382 4.797 -28.346 1.00 77.81 1882 GLY A CA 1
ATOM 14857 C C . GLY A 1 1882 ? 8.655 3.980 -28.087 1.00 77.81 1882 GLY A C 1
ATOM 14858 O O . GLY A 1 1882 ? 9.345 3.571 -29.023 1.00 77.81 1882 GLY A O 1
ATOM 14859 N N . GLN A 1 1883 ? 8.977 3.769 -26.811 1.00 80.88 1883 GLN A N 1
ATOM 14860 C CA . GLN A 1 1883 ? 10.060 2.901 -26.337 1.00 80.88 1883 GLN A CA 1
ATOM 14861 C C . GLN A 1 1883 ? 9.632 2.176 -25.055 1.00 80.88 1883 GLN A C 1
ATOM 14863 O O . GLN A 1 1883 ? 9.222 2.816 -24.089 1.00 80.88 1883 GLN A O 1
ATOM 14868 N N . ASN A 1 1884 ? 9.772 0.851 -25.028 1.00 79.94 1884 ASN A N 1
ATOM 14869 C CA . ASN A 1 1884 ? 9.428 -0.001 -23.882 1.00 79.94 1884 ASN A CA 1
ATOM 14870 C C . ASN A 1 1884 ? 10.696 -0.614 -23.268 1.00 79.94 1884 ASN A C 1
ATOM 14872 O O . ASN A 1 1884 ? 11.755 -0.595 -23.894 1.00 79.94 1884 ASN A O 1
ATOM 14876 N N . ASN A 1 1885 ? 10.577 -1.229 -22.085 1.00 80.31 1885 ASN A N 1
ATOM 14877 C CA . ASN A 1 1885 ? 11.703 -1.840 -21.364 1.00 80.31 1885 ASN A CA 1
ATOM 14878 C C . ASN A 1 1885 ? 12.819 -0.826 -21.043 1.00 80.31 1885 ASN A C 1
ATOM 14880 O O . ASN A 1 1885 ? 14.004 -1.118 -21.219 1.00 80.31 1885 ASN A O 1
ATOM 14884 N N . LEU A 1 1886 ? 12.437 0.374 -20.603 1.00 87.62 1886 LEU A N 1
ATOM 14885 C CA . LEU A 1 1886 ? 13.368 1.421 -20.196 1.00 87.62 1886 LEU A CA 1
ATOM 14886 C C . LEU A 1 1886 ? 13.794 1.250 -18.739 1.00 87.62 1886 LEU A C 1
ATOM 14888 O O . LEU A 1 1886 ? 13.006 0.832 -17.890 1.00 87.62 1886 LEU A O 1
ATOM 14892 N N . ALA A 1 1887 ? 15.026 1.655 -18.453 1.00 87.81 1887 ALA A N 1
ATOM 14893 C CA . ALA A 1 1887 ? 15.545 1.824 -17.104 1.00 87.81 1887 ALA A CA 1
ATOM 14894 C C . ALA A 1 1887 ? 16.185 3.212 -16.977 1.00 87.81 1887 ALA A C 1
ATOM 14896 O O . ALA A 1 1887 ? 17.077 3.551 -17.754 1.00 87.81 1887 ALA A O 1
ATOM 14897 N N . ILE A 1 1888 ? 15.732 4.012 -16.011 1.00 90.06 1888 ILE A N 1
ATOM 14898 C CA . ILE A 1 1888 ? 16.152 5.400 -15.776 1.00 90.06 1888 ILE A CA 1
ATOM 14899 C C . ILE A 1 1888 ? 16.943 5.461 -14.470 1.00 90.06 1888 ILE A C 1
ATOM 14901 O O . ILE A 1 1888 ? 16.371 5.271 -13.405 1.00 90.06 1888 ILE A O 1
ATOM 14905 N N . VAL A 1 1889 ? 18.250 5.715 -14.540 1.00 89.12 1889 VAL A N 1
ATOM 14906 C CA . VAL A 1 1889 ? 19.161 5.832 -13.392 1.00 89.12 1889 VAL A CA 1
ATOM 14907 C C . VAL A 1 1889 ? 19.344 7.305 -13.035 1.00 89.12 1889 VAL A C 1
ATOM 14909 O O . VAL A 1 1889 ? 20.048 8.025 -13.750 1.00 89.12 1889 VAL A O 1
ATOM 14912 N N . ASP A 1 1890 ? 18.765 7.747 -11.917 1.00 91.94 1890 ASP A N 1
ATOM 14913 C CA . ASP A 1 1890 ? 18.858 9.135 -11.468 1.00 91.94 1890 ASP A CA 1
ATOM 14914 C C . ASP A 1 1890 ? 19.785 9.303 -10.253 1.00 91.94 1890 ASP A C 1
ATOM 14916 O O . ASP A 1 1890 ? 19.415 9.118 -9.090 1.00 91.94 1890 ASP A O 1
ATOM 14920 N N . LEU A 1 1891 ? 21.046 9.642 -10.541 1.00 90.56 1891 LEU A N 1
ATOM 14921 C CA . LEU A 1 1891 ? 22.060 9.905 -9.522 1.00 90.56 1891 LEU A CA 1
ATOM 14922 C C . LEU A 1 1891 ? 21.811 11.268 -8.859 1.00 90.56 1891 LEU A C 1
ATOM 14924 O O . LEU A 1 1891 ? 21.773 12.308 -9.531 1.00 90.56 1891 LEU A O 1
ATOM 14928 N N . LEU A 1 1892 ? 21.722 11.271 -7.528 1.00 91.94 1892 LEU A N 1
ATOM 14929 C CA . LEU A 1 1892 ? 21.526 12.491 -6.742 1.00 91.94 1892 LEU A CA 1
ATOM 14930 C C . LEU A 1 1892 ? 22.821 13.327 -6.668 1.00 91.94 1892 LEU A C 1
ATOM 14932 O O . LEU A 1 1892 ? 23.921 12.755 -6.705 1.00 91.94 1892 LEU A O 1
ATOM 14936 N N . PRO A 1 1893 ? 22.735 14.662 -6.514 1.00 93.12 1893 PRO A N 1
ATOM 14937 C CA . PRO A 1 1893 ? 23.860 15.475 -6.055 1.00 93.12 1893 PRO A CA 1
ATOM 14938 C C . PRO A 1 1893 ? 24.321 15.027 -4.660 1.00 93.12 1893 PRO A C 1
ATOM 14940 O O . PRO A 1 1893 ? 23.531 14.477 -3.892 1.00 93.12 1893 PRO A O 1
ATOM 14943 N N . GLY A 1 1894 ? 25.584 15.281 -4.309 1.00 90.00 1894 GLY A N 1
ATOM 14944 C CA . GLY A 1 1894 ? 26.046 15.105 -2.928 1.00 90.00 1894 GLY A CA 1
ATOM 14945 C C . GLY A 1 1894 ? 25.262 15.994 -1.951 1.00 90.00 1894 GLY A C 1
ATOM 14946 O O . GLY A 1 1894 ? 24.719 17.024 -2.344 1.00 90.00 1894 GLY A O 1
ATOM 14947 N N . GLY A 1 1895 ? 25.183 15.597 -0.679 1.00 90.31 1895 GLY A N 1
ATOM 14948 C CA . GLY A 1 1895 ? 24.499 16.391 0.356 1.00 90.31 1895 GLY A CA 1
ATOM 14949 C C . GLY A 1 1895 ? 22.966 16.455 0.244 1.00 90.31 1895 GLY A C 1
ATOM 14950 O O . GLY A 1 1895 ? 22.371 17.390 0.783 1.00 90.31 1895 GLY A O 1
ATOM 14951 N N . PHE A 1 1896 ? 22.337 15.490 -0.436 1.00 92.69 1896 PHE A N 1
ATOM 14952 C CA . PHE A 1 1896 ? 20.882 15.296 -0.481 1.00 92.69 1896 PHE A CA 1
ATOM 14953 C C . PHE A 1 1896 ? 20.503 13.848 -0.159 1.00 92.69 1896 PHE A C 1
ATOM 14955 O O . PHE A 1 1896 ? 21.216 12.922 -0.536 1.00 92.69 1896 PHE A O 1
ATOM 14962 N N . GLU A 1 1897 ? 19.344 13.660 0.471 1.00 88.25 1897 GLU A N 1
ATOM 14963 C CA . GLU A 1 1897 ? 18.733 12.353 0.757 1.00 88.25 1897 GLU A CA 1
ATOM 14964 C C . GLU A 1 1897 ? 17.302 12.304 0.196 1.00 88.25 1897 GLU A C 1
ATOM 14966 O O . GLU A 1 1897 ? 16.650 13.340 0.059 1.00 88.25 1897 GLU A O 1
ATOM 14971 N N . VAL A 1 1898 ? 16.801 11.116 -0.157 1.00 88.31 1898 VAL A N 1
ATOM 14972 C CA . VAL A 1 1898 ? 15.446 10.952 -0.719 1.00 88.31 1898 VAL A CA 1
ATOM 14973 C C . VAL A 1 1898 ? 14.389 11.048 0.380 1.00 88.31 1898 VAL A C 1
ATOM 14975 O O . VAL A 1 1898 ? 14.512 10.413 1.427 1.00 88.31 1898 VAL A O 1
ATOM 14978 N N . VAL A 1 1899 ? 13.321 11.809 0.133 1.00 79.81 1899 VAL A N 1
ATOM 14979 C CA . VAL A 1 1899 ? 12.158 11.872 1.025 1.00 79.81 1899 VAL A CA 1
ATOM 14980 C C . VAL A 1 1899 ? 11.237 10.700 0.697 1.00 79.81 1899 VAL A C 1
ATOM 14982 O O . VAL A 1 1899 ? 10.556 10.698 -0.325 1.00 79.81 1899 VAL A O 1
ATOM 14985 N N . GLN A 1 1900 ? 11.215 9.697 1.575 1.00 69.75 1900 GLN A N 1
ATOM 14986 C CA . GLN A 1 1900 ? 10.201 8.643 1.546 1.00 69.75 1900 GLN A CA 1
ATOM 14987 C C . GLN A 1 1900 ? 8.867 9.227 2.017 1.00 69.75 1900 GLN A C 1
ATOM 14989 O O . GLN A 1 1900 ? 8.780 9.713 3.149 1.00 69.75 1900 GLN A O 1
ATOM 14994 N N . GLN A 1 1901 ? 7.834 9.174 1.174 1.00 58.84 1901 GLN A N 1
ATOM 14995 C CA . GLN A 1 1901 ? 6.486 9.516 1.618 1.00 58.84 1901 GLN A CA 1
ATOM 14996 C C . GLN A 1 1901 ? 5.958 8.419 2.553 1.00 58.84 1901 GLN A C 1
ATOM 14998 O O . GLN A 1 1901 ? 6.410 7.272 2.527 1.00 58.84 1901 GLN A O 1
ATOM 15003 N N . THR A 1 1902 ? 4.979 8.759 3.392 1.00 50.78 1902 THR A N 1
ATOM 15004 C CA . THR A 1 1902 ? 4.109 7.710 3.945 1.00 50.78 1902 THR A CA 1
ATOM 15005 C C . THR A 1 1902 ? 3.177 7.301 2.811 1.00 50.78 1902 THR A C 1
ATOM 15007 O O . THR A 1 1902 ? 2.569 8.185 2.213 1.00 50.78 1902 THR A O 1
ATOM 15010 N N . ALA A 1 1903 ? 3.096 6.006 2.491 1.00 41.88 1903 ALA A N 1
ATOM 15011 C CA . ALA A 1 1903 ? 2.135 5.531 1.500 1.00 41.88 1903 ALA A CA 1
ATOM 15012 C C . ALA A 1 1903 ? 0.724 6.005 1.905 1.00 41.88 1903 ALA A C 1
ATOM 15014 O O . ALA A 1 1903 ? 0.392 5.894 3.092 1.00 41.88 1903 ALA A O 1
ATOM 15015 N N . PRO A 1 1904 ? -0.073 6.574 0.982 1.00 36.38 1904 PRO A N 1
ATOM 15016 C CA . PRO A 1 1904 ? -1.453 6.916 1.288 1.00 36.38 1904 PRO A CA 1
ATOM 15017 C C . PRO A 1 1904 ? -2.210 5.648 1.697 1.00 36.38 1904 PRO A C 1
ATOM 15019 O O . PRO A 1 1904 ? -1.941 4.559 1.187 1.00 36.38 1904 PRO A O 1
ATOM 15022 N N . GLU A 1 1905 ? -3.155 5.788 2.625 1.00 36.94 1905 GLU A N 1
ATOM 15023 C CA . GLU A 1 1905 ? -4.176 4.755 2.815 1.00 36.94 1905 GLU A CA 1
ATOM 15024 C C . GLU A 1 1905 ? -4.948 4.633 1.485 1.00 36.94 1905 GLU A C 1
ATOM 15026 O O . GLU A 1 1905 ? -5.204 5.668 0.862 1.00 36.94 1905 GLU A O 1
ATOM 15031 N N . PRO A 1 1906 ? -5.261 3.417 0.998 1.00 32.19 1906 PRO A N 1
ATOM 15032 C CA . PRO A 1 1906 ? -5.920 3.253 -0.293 1.00 32.19 1906 PRO A CA 1
ATOM 15033 C C . PRO A 1 1906 ? -7.260 3.994 -0.286 1.00 32.19 1906 PRO A C 1
ATOM 15035 O O . PRO A 1 1906 ? -8.132 3.723 0.541 1.00 32.19 1906 PRO A O 1
ATOM 15038 N N . GLU A 1 1907 ? -7.403 4.959 -1.193 1.00 32.12 1907 GLU A N 1
ATOM 15039 C CA . GLU A 1 1907 ? -8.631 5.731 -1.346 1.00 32.12 1907 GLU A CA 1
ATOM 15040 C C . GLU A 1 1907 ? -9.707 4.828 -1.959 1.00 32.12 1907 GLU A C 1
ATOM 15042 O O . GLU A 1 1907 ? -9.732 4.591 -3.164 1.00 32.12 1907 GLU A O 1
ATOM 15047 N N . PHE A 1 1908 ? -10.593 4.297 -1.114 1.00 27.45 1908 PHE A N 1
ATOM 15048 C CA . PHE A 1 1908 ? -11.783 3.572 -1.550 1.00 27.45 1908 PHE A CA 1
ATOM 15049 C C . PHE A 1 1908 ? -12.762 4.554 -2.214 1.00 27.45 1908 PHE A C 1
ATOM 15051 O O . PHE A 1 1908 ? -13.560 5.209 -1.541 1.00 27.45 1908 PHE A O 1
ATOM 15058 N N . TYR A 1 1909 ? -12.681 4.673 -3.540 1.00 32.62 1909 TYR A N 1
ATOM 15059 C CA . TYR A 1 1909 ? -13.633 5.436 -4.346 1.00 32.62 1909 TYR A CA 1
ATOM 15060 C C . TYR A 1 1909 ? -14.961 4.672 -4.446 1.00 32.62 1909 TYR A C 1
ATOM 15062 O O . TYR A 1 1909 ? -15.093 3.741 -5.235 1.00 32.62 1909 TYR A O 1
ATOM 15070 N N . ASP A 1 1910 ? -15.949 5.085 -3.650 1.00 28.69 1910 ASP A N 1
ATOM 15071 C CA . ASP A 1 1910 ? -17.306 4.513 -3.592 1.00 28.69 1910 ASP A CA 1
ATOM 15072 C C . ASP A 1 1910 ? -18.167 4.968 -4.798 1.00 28.69 1910 ASP A C 1
ATOM 15074 O O . ASP A 1 1910 ? -19.181 5.649 -4.653 1.00 28.69 1910 ASP A O 1
ATOM 15078 N N . ASN A 1 1911 ? -17.703 4.651 -6.015 1.00 34.50 1911 ASN A N 1
ATOM 15079 C CA . ASN A 1 1911 ? -18.308 5.009 -7.305 1.00 34.50 1911 ASN A CA 1
ATOM 15080 C C . ASN A 1 1911 ? -18.551 3.733 -8.135 1.00 34.50 1911 ASN A C 1
ATOM 15082 O O . ASN A 1 1911 ? -17.594 3.074 -8.531 1.00 34.50 1911 ASN A O 1
ATOM 15086 N N . GLN A 1 1912 ? -19.812 3.389 -8.426 1.00 31.89 1912 GLN A N 1
ATOM 15087 C CA . GLN A 1 1912 ? -20.180 2.060 -8.954 1.00 31.89 1912 GLN A CA 1
ATOM 15088 C C . GLN A 1 1912 ? -20.465 1.996 -10.478 1.00 31.89 1912 GLN A C 1
ATOM 15090 O O . GLN A 1 1912 ? -20.832 0.934 -10.978 1.00 31.89 1912 GLN A O 1
ATOM 15095 N N . ASP A 1 1913 ? -20.319 3.102 -11.222 1.00 34.22 1913 ASP A N 1
ATOM 15096 C CA . ASP A 1 1913 ? -20.871 3.240 -12.589 1.00 34.22 1913 ASP A CA 1
ATOM 15097 C C . ASP A 1 1913 ? -19.904 2.945 -13.766 1.00 34.22 1913 ASP A C 1
ATOM 15099 O O . ASP A 1 1913 ? -20.371 2.829 -14.899 1.00 34.22 1913 ASP A O 1
ATOM 15103 N N . ASP A 1 1914 ? -18.594 2.763 -13.542 1.00 34.16 1914 ASP A N 1
ATOM 15104 C CA . ASP A 1 1914 ? -17.606 2.474 -14.604 1.00 34.16 1914 ASP A CA 1
ATOM 15105 C C . ASP A 1 1914 ? -16.991 1.064 -14.446 1.00 34.16 1914 ASP A C 1
ATOM 15107 O O . ASP A 1 1914 ? -16.195 0.824 -13.541 1.00 34.16 1914 ASP A O 1
ATOM 15111 N N . GLN A 1 1915 ? -17.338 0.117 -15.336 1.00 31.23 1915 GLN A N 1
ATOM 15112 C CA . GLN A 1 1915 ? -16.826 -1.276 -15.317 1.00 31.23 1915 GLN A CA 1
ATOM 15113 C C . GLN A 1 1915 ? -15.870 -1.645 -16.473 1.00 31.23 1915 GLN A C 1
ATOM 15115 O O . GLN A 1 1915 ? -15.369 -2.767 -16.497 1.00 31.23 1915 GLN A O 1
ATOM 15120 N N . ASP A 1 1916 ? -15.609 -0.738 -17.423 1.00 32.81 1916 ASP A N 1
ATOM 15121 C CA . ASP A 1 1916 ? -14.944 -1.065 -18.703 1.00 32.81 1916 ASP A CA 1
ATOM 15122 C C . ASP A 1 1916 ? -13.464 -0.627 -18.828 1.00 32.81 1916 ASP A C 1
ATOM 15124 O O . ASP A 1 1916 ? -12.826 -0.940 -19.836 1.00 32.81 1916 ASP A O 1
ATOM 15128 N N . GLU A 1 1917 ? -12.870 0.048 -17.833 1.00 34.81 1917 GLU A N 1
ATOM 15129 C CA . GLU A 1 1917 ? -11.414 0.282 -17.807 1.00 34.81 1917 GLU A CA 1
ATOM 15130 C C . GLU A 1 1917 ? -10.708 -0.633 -16.795 1.00 34.81 1917 GLU A C 1
ATOM 15132 O O . GLU A 1 1917 ? -10.706 -0.390 -15.590 1.00 34.81 1917 GLU A O 1
ATOM 15137 N N . GLU A 1 1918 ? -10.007 -1.655 -17.305 1.00 31.34 1918 GLU A N 1
ATOM 15138 C CA . GLU A 1 1918 ? -8.979 -2.394 -16.561 1.00 31.34 1918 GLU A CA 1
ATOM 15139 C C . GLU A 1 1918 ? -7.745 -1.499 -16.294 1.00 31.34 1918 GLU A C 1
ATOM 15141 O O . GLU A 1 1918 ? -6.617 -1.819 -16.688 1.00 31.34 1918 GLU A O 1
ATOM 15146 N N . THR A 1 1919 ? -7.906 -0.400 -15.548 1.00 36.78 1919 THR A N 1
ATOM 15147 C CA . THR A 1 1919 ? -6.808 0.166 -14.749 1.00 36.78 1919 THR A CA 1
ATOM 15148 C C . THR A 1 1919 ? -6.544 -0.790 -13.587 1.00 36.78 1919 THR A C 1
ATOM 15150 O O . THR A 1 1919 ? -6.848 -0.500 -12.431 1.00 36.78 1919 THR A O 1
ATOM 15153 N N . GLY A 1 1920 ? -6.057 -1.987 -13.932 1.00 33.91 1920 GLY A N 1
ATOM 15154 C CA . GLY A 1 1920 ? -5.867 -3.097 -13.010 1.00 33.91 1920 GLY A CA 1
ATOM 15155 C C . GLY A 1 1920 ? -5.009 -2.683 -11.823 1.00 33.91 1920 GLY A C 1
ATOM 15156 O O . GLY A 1 1920 ? -4.212 -1.753 -11.935 1.00 33.91 1920 GLY A O 1
ATOM 15157 N N . SER A 1 1921 ? -5.189 -3.385 -10.703 1.00 36.78 1921 SER A N 1
ATOM 15158 C CA . SER A 1 1921 ? -4.644 -3.073 -9.377 1.00 36.78 1921 SER A CA 1
ATOM 15159 C C . SER A 1 1921 ? -3.109 -3.028 -9.330 1.00 36.78 1921 SER A C 1
ATOM 15161 O O . SER A 1 1921 ? -2.454 -3.947 -8.839 1.00 36.78 1921 SER A O 1
ATOM 15163 N N . GLY A 1 1922 ? -2.548 -1.976 -9.913 1.00 44.84 1922 GLY A N 1
ATOM 15164 C CA . GLY A 1 1922 ? -1.144 -1.831 -10.234 1.00 44.84 1922 GLY A CA 1
ATOM 15165 C C . GLY A 1 1922 ? -0.416 -1.007 -9.189 1.00 44.84 1922 GLY A C 1
ATOM 15166 O O . GLY A 1 1922 ? -0.927 -0.017 -8.665 1.00 44.84 1922 GLY A O 1
ATOM 15167 N N . TRP A 1 1923 ? 0.807 -1.430 -8.906 1.00 53.12 1923 TRP A N 1
ATOM 15168 C CA . TRP A 1 1923 ? 1.678 -0.801 -7.930 1.00 53.12 1923 TRP A CA 1
ATOM 15169 C C . TRP A 1 1923 ? 1.891 0.696 -8.202 1.00 53.12 1923 TRP A C 1
ATOM 15171 O O . TRP A 1 1923 ? 2.202 1.114 -9.318 1.00 53.12 1923 TRP A O 1
ATOM 15181 N N . GLN A 1 1924 ? 1.769 1.502 -7.145 1.00 59.91 1924 GLN A N 1
ATOM 15182 C CA . GLN A 1 1924 ? 2.164 2.907 -7.146 1.00 59.91 1924 GLN A CA 1
ATOM 15183 C C . GLN A 1 1924 ? 3.467 3.088 -6.369 1.00 59.91 1924 GLN A C 1
ATOM 15185 O O . GLN A 1 1924 ? 3.675 2.494 -5.310 1.00 59.91 1924 GLN A O 1
ATOM 15190 N N . SER A 1 1925 ? 4.341 3.957 -6.876 1.00 70.50 1925 SER A N 1
ATOM 15191 C CA . SER A 1 1925 ? 5.625 4.222 -6.233 1.00 70.50 1925 SER A CA 1
ATOM 15192 C C . SER A 1 1925 ? 5.469 4.986 -4.910 1.00 70.50 1925 SER A C 1
ATOM 15194 O O . SER A 1 1925 ? 4.887 6.073 -4.918 1.00 70.50 1925 SER A O 1
ATOM 15196 N N . PRO A 1 1926 ? 6.093 4.537 -3.798 1.00 67.88 1926 PRO A N 1
ATOM 15197 C CA . PRO A 1 1926 ? 6.123 5.277 -2.529 1.00 67.88 1926 PRO A CA 1
ATOM 15198 C C . PRO A 1 1926 ? 6.990 6.556 -2.580 1.00 67.88 1926 PRO A C 1
ATOM 15200 O O . PRO A 1 1926 ? 7.159 7.243 -1.570 1.00 67.88 1926 PRO A O 1
ATOM 15203 N N . LEU A 1 1927 ? 7.566 6.873 -3.746 1.00 78.25 1927 LEU A N 1
ATOM 15204 C CA . LEU A 1 1927 ? 8.221 8.147 -4.049 1.00 78.25 1927 LEU A CA 1
ATOM 15205 C C . LEU A 1 1927 ? 7.296 9.173 -4.713 1.00 78.25 1927 LEU A C 1
ATOM 15207 O O . LEU A 1 1927 ? 7.654 10.351 -4.753 1.00 78.25 1927 LEU A O 1
ATOM 15211 N N . MET A 1 1928 ? 6.177 8.732 -5.296 1.00 80.06 1928 MET A N 1
ATOM 15212 C CA . MET A 1 1928 ? 5.383 9.540 -6.217 1.00 80.06 1928 MET A CA 1
ATOM 15213 C C . MET A 1 1928 ? 4.729 10.726 -5.506 1.00 80.06 1928 MET A C 1
ATOM 15215 O O . MET A 1 1928 ? 4.092 10.579 -4.464 1.00 80.06 1928 MET A O 1
ATOM 15219 N N . VAL A 1 1929 ? 4.863 11.908 -6.103 1.00 77.56 1929 VAL A N 1
ATOM 15220 C CA . VAL A 1 1929 ? 4.211 13.145 -5.660 1.00 77.56 1929 VAL A CA 1
ATOM 15221 C C . VAL A 1 1929 ? 3.165 13.579 -6.691 1.00 77.56 1929 VAL A C 1
ATOM 15223 O O . VAL A 1 1929 ? 3.284 13.294 -7.890 1.00 77.56 1929 VAL A O 1
ATOM 15226 N N . SER A 1 1930 ? 2.121 14.259 -6.212 1.00 71.06 1930 SER A N 1
ATOM 15227 C CA . SER A 1 1930 ? 1.038 14.814 -7.024 1.00 71.06 1930 SER A CA 1
ATOM 15228 C C . SER A 1 1930 ? 1.560 15.686 -8.176 1.00 71.06 1930 SER A C 1
ATOM 15230 O O . SER A 1 1930 ? 2.523 16.438 -8.035 1.00 71.06 1930 SER A O 1
ATOM 15232 N N . GLY A 1 1931 ? 0.926 15.556 -9.345 1.00 75.19 1931 GLY A N 1
ATOM 15233 C CA . GLY A 1 1931 ? 1.390 16.162 -10.601 1.00 75.19 1931 GLY A CA 1
ATOM 15234 C C . GLY A 1 1931 ? 2.260 15.245 -11.472 1.00 75.19 1931 GLY A C 1
ATOM 15235 O O . GLY A 1 1931 ? 2.548 15.599 -12.615 1.00 75.19 1931 GLY A O 1
ATOM 15236 N N . SER A 1 1932 ? 2.639 14.059 -10.983 1.00 83.69 1932 SER A N 1
ATOM 15237 C CA . SER A 1 1932 ? 3.225 13.007 -11.824 1.00 83.69 1932 SER A CA 1
ATOM 15238 C C . SER A 1 1932 ? 2.232 12.534 -12.901 1.00 83.69 1932 SER A C 1
ATOM 15240 O O . SER A 1 1932 ? 1.041 12.388 -12.644 1.00 83.69 1932 SER A O 1
ATOM 15242 N N . SER A 1 1933 ? 2.737 12.288 -14.110 1.00 82.00 1933 SER A N 1
ATOM 15243 C CA . SER A 1 1933 ? 2.016 11.776 -15.291 1.00 82.00 1933 SER A CA 1
ATOM 15244 C C . SER A 1 1933 ? 2.680 10.539 -15.920 1.00 82.00 1933 SER A C 1
ATOM 15246 O O . SER A 1 1933 ? 2.154 9.944 -16.866 1.00 82.00 1933 SER A O 1
ATOM 15248 N N . TRP A 1 1934 ? 3.847 10.137 -15.409 1.00 85.75 1934 TRP A N 1
ATOM 15249 C CA . TRP A 1 1934 ? 4.477 8.855 -15.690 1.00 85.75 1934 TRP A CA 1
ATOM 15250 C C . TRP A 1 1934 ? 4.256 7.910 -14.509 1.00 85.75 1934 TRP A C 1
ATOM 15252 O O . TRP A 1 1934 ? 4.722 8.183 -13.407 1.00 85.75 1934 TRP A O 1
ATOM 15262 N N . TYR A 1 1935 ? 3.568 6.799 -14.763 1.00 80.31 1935 TYR A N 1
ATOM 15263 C CA . TYR A 1 1935 ? 3.440 5.683 -13.832 1.00 80.31 1935 TYR A CA 1
ATOM 15264 C C . TYR A 1 1935 ? 4.505 4.647 -14.210 1.00 80.31 1935 TYR A C 1
ATOM 15266 O O . TYR A 1 1935 ? 4.440 4.113 -15.322 1.00 80.31 1935 TYR A O 1
ATOM 15274 N N . PRO A 1 1936 ? 5.529 4.431 -13.369 1.00 79.12 1936 PRO A N 1
ATOM 15275 C CA . PRO A 1 1936 ? 6.567 3.454 -13.649 1.00 79.12 1936 PRO A CA 1
ATOM 15276 C C . PRO A 1 1936 ? 6.141 2.048 -13.232 1.00 79.12 1936 PRO A C 1
ATOM 15278 O O . PRO A 1 1936 ? 5.445 1.886 -12.234 1.00 79.12 1936 PRO A O 1
ATOM 15281 N N . ASP A 1 1937 ? 6.642 1.035 -13.942 1.00 72.69 1937 ASP A N 1
ATOM 15282 C CA . ASP A 1 1937 ? 6.427 -0.371 -13.584 1.00 72.69 1937 ASP A CA 1
ATOM 15283 C C . ASP A 1 1937 ? 7.010 -0.659 -12.187 1.00 72.69 1937 ASP A C 1
ATOM 15285 O O . ASP A 1 1937 ? 6.469 -1.469 -11.442 1.00 72.69 1937 ASP A O 1
ATOM 15289 N N . TYR A 1 1938 ? 8.135 -0.008 -11.843 1.00 74.75 1938 TYR A N 1
ATOM 15290 C CA . TYR A 1 1938 ? 8.761 -0.074 -10.519 1.00 74.75 1938 TYR A CA 1
ATOM 15291 C C . TYR A 1 1938 ? 9.803 1.058 -10.258 1.00 74.75 1938 TYR A C 1
ATOM 15293 O O . TYR A 1 1938 ? 10.378 1.596 -11.207 1.00 74.75 1938 TYR A O 1
ATOM 15301 N N . SER A 1 1939 ? 10.104 1.389 -8.985 1.00 80.19 1939 SER A N 1
ATOM 15302 C CA . SER A 1 1939 ? 11.236 2.239 -8.540 1.00 80.19 1939 SER A CA 1
ATOM 15303 C C . SER A 1 1939 ? 11.753 1.917 -7.114 1.00 80.19 1939 SER A C 1
ATOM 15305 O O . SER A 1 1939 ? 10.971 1.931 -6.163 1.00 80.19 1939 SER A O 1
ATOM 15307 N N . ASP A 1 1940 ? 13.068 1.724 -6.949 1.00 78.00 1940 ASP A N 1
ATOM 15308 C CA . ASP A 1 1940 ? 13.797 1.490 -5.668 1.00 78.00 1940 ASP A CA 1
ATOM 15309 C C . ASP A 1 1940 ? 14.501 2.764 -5.178 1.00 78.00 1940 ASP A C 1
ATOM 15311 O O . ASP A 1 1940 ? 14.825 3.666 -5.960 1.00 78.00 1940 ASP A O 1
ATOM 15315 N N . ILE A 1 1941 ? 14.837 2.789 -3.889 1.00 82.62 1941 ILE A N 1
ATOM 15316 C CA . ILE A 1 1941 ? 15.448 3.928 -3.204 1.00 82.62 1941 ILE A CA 1
ATOM 15317 C C . ILE A 1 1941 ? 16.789 3.504 -2.618 1.00 82.62 1941 ILE A C 1
ATOM 15319 O O . ILE A 1 1941 ? 16.853 2.588 -1.799 1.00 82.62 1941 ILE A O 1
ATOM 15323 N N . ARG A 1 1942 ? 17.871 4.206 -2.968 1.00 84.75 1942 ARG A N 1
ATOM 15324 C CA . ARG A 1 1942 ? 19.190 3.990 -2.358 1.00 84.75 1942 ARG A CA 1
ATOM 15325 C C . ARG A 1 1942 ? 19.831 5.286 -1.910 1.00 84.75 1942 ARG A C 1
ATOM 15327 O O . ARG A 1 1942 ? 19.471 6.369 -2.355 1.00 84.75 1942 ARG A O 1
ATOM 15334 N N . GLU A 1 1943 ? 20.840 5.121 -1.060 1.00 81.31 1943 GLU A N 1
ATOM 15335 C CA . GLU A 1 1943 ? 21.612 6.189 -0.422 1.00 81.31 1943 GLU A CA 1
ATOM 15336 C C . GLU A 1 1943 ? 22.093 7.284 -1.398 1.00 81.31 1943 GLU A C 1
ATOM 15338 O O . GLU A 1 1943 ? 22.175 8.438 -1.002 1.00 81.31 1943 GLU A O 1
ATOM 15343 N N . ASP A 1 1944 ? 22.366 6.958 -2.670 1.00 87.44 1944 ASP A N 1
ATOM 15344 C CA . ASP A 1 1944 ? 22.932 7.892 -3.653 1.00 87.44 1944 ASP A CA 1
ATOM 15345 C C . ASP A 1 1944 ? 22.103 8.117 -4.936 1.00 87.44 1944 ASP A C 1
ATOM 15347 O O . ASP A 1 1944 ? 22.567 8.852 -5.822 1.00 87.44 1944 ASP A O 1
ATOM 15351 N N . ARG A 1 1945 ? 20.948 7.451 -5.088 1.00 88.88 1945 ARG A N 1
ATOM 15352 C CA . ARG A 1 1945 ? 20.166 7.413 -6.339 1.00 88.88 1945 ARG A CA 1
ATOM 15353 C C . ARG A 1 1945 ? 18.719 6.968 -6.136 1.00 88.88 1945 ARG A C 1
ATOM 15355 O O . ARG A 1 1945 ? 18.432 6.124 -5.287 1.00 88.88 1945 ARG A O 1
ATOM 15362 N N . VAL A 1 1946 ? 17.856 7.439 -7.028 1.00 89.38 1946 VAL A N 1
ATOM 15363 C CA . VAL A 1 1946 ? 16.633 6.727 -7.424 1.00 89.38 1946 VAL A CA 1
ATOM 15364 C C . VAL A 1 1946 ? 16.921 6.055 -8.767 1.00 89.38 1946 VAL A C 1
ATOM 15366 O O . VAL A 1 1946 ? 17.717 6.555 -9.563 1.00 89.38 1946 VAL A O 1
ATOM 15369 N N . ILE A 1 1947 ? 16.318 4.904 -9.034 1.00 87.00 1947 ILE A N 1
ATOM 15370 C CA . ILE A 1 1947 ? 16.230 4.360 -10.397 1.00 87.00 1947 ILE A CA 1
ATOM 15371 C C . ILE A 1 1947 ? 14.749 3.995 -10.625 1.00 87.00 1947 ILE A C 1
ATOM 15373 O O . ILE A 1 1947 ? 13.981 3.904 -9.664 1.00 87.00 1947 ILE A O 1
ATOM 15377 N N . ILE A 1 1948 ? 14.321 3.906 -11.885 1.00 87.81 1948 ILE A N 1
ATOM 15378 C CA . ILE A 1 1948 ? 12.920 3.726 -12.286 1.00 87.81 1948 ILE A CA 1
ATOM 15379 C C . ILE A 1 1948 ? 12.847 2.817 -13.529 1.00 87.81 1948 ILE A C 1
ATOM 15381 O O . ILE A 1 1948 ? 13.647 2.994 -14.451 1.00 87.81 1948 ILE A O 1
ATOM 15385 N N . TYR A 1 1949 ? 11.902 1.875 -13.595 1.00 86.38 1949 TYR A N 1
ATOM 15386 C CA . TYR A 1 1949 ? 11.603 1.055 -14.785 1.00 86.38 1949 TYR A CA 1
ATOM 15387 C C . TYR A 1 1949 ? 10.271 1.464 -15.439 1.00 86.38 1949 TYR A C 1
ATOM 15389 O O . TYR A 1 1949 ? 9.342 1.859 -14.739 1.00 86.38 1949 TYR A O 1
ATOM 15397 N N . GLY A 1 1950 ? 10.154 1.361 -16.769 1.00 86.50 1950 GLY A N 1
ATOM 15398 C CA . GLY A 1 1950 ? 8.878 1.606 -17.459 1.00 86.50 1950 GLY A CA 1
ATOM 15399 C C . GLY A 1 1950 ? 8.952 1.750 -18.984 1.00 86.50 1950 GLY A C 1
ATOM 15400 O O . GLY A 1 1950 ? 9.846 1.223 -19.654 1.00 86.50 1950 GLY A O 1
ATOM 15401 N N . SER A 1 1951 ? 8.001 2.505 -19.541 1.00 86.56 1951 SER A N 1
ATOM 15402 C CA . SER A 1 1951 ? 7.869 2.812 -20.976 1.00 86.56 1951 SER A CA 1
ATOM 15403 C C . SER A 1 1951 ? 7.689 4.315 -21.249 1.00 86.56 1951 SER A C 1
ATOM 15405 O O . SER A 1 1951 ? 7.205 5.055 -20.392 1.00 86.56 1951 SER A O 1
ATOM 15407 N N . ALA A 1 1952 ? 8.066 4.775 -22.448 1.00 87.25 1952 ALA A N 1
ATOM 15408 C CA . ALA A 1 1952 ? 7.937 6.161 -22.902 1.00 87.25 1952 ALA A CA 1
ATOM 15409 C C . ALA A 1 1952 ? 7.169 6.272 -24.230 1.00 87.25 1952 ALA A C 1
ATOM 15411 O O . ALA A 1 1952 ? 7.467 5.592 -25.212 1.00 87.25 1952 ALA A O 1
ATOM 15412 N N . SER A 1 1953 ? 6.215 7.200 -24.273 1.00 84.06 1953 SER A N 1
ATOM 15413 C CA . SER A 1 1953 ? 5.453 7.601 -25.462 1.00 84.06 1953 SER A CA 1
ATOM 15414 C C . SER A 1 1953 ? 6.184 8.655 -26.305 1.00 84.06 1953 SER A C 1
ATOM 15416 O O . SER A 1 1953 ? 7.160 9.257 -25.860 1.00 84.06 1953 SER A O 1
ATOM 15418 N N . THR A 1 1954 ? 5.675 8.943 -27.508 1.00 80.94 1954 THR A N 1
ATOM 15419 C CA . THR A 1 1954 ? 6.067 10.133 -28.297 1.00 80.94 1954 THR A CA 1
ATOM 15420 C C . THR A 1 1954 ? 5.666 11.458 -27.643 1.00 80.94 1954 THR A C 1
ATOM 15422 O O . THR A 1 1954 ? 6.172 12.510 -28.025 1.00 80.94 1954 THR A O 1
ATOM 15425 N N . ASP A 1 1955 ? 4.757 11.418 -26.671 1.00 83.94 1955 ASP A N 1
ATOM 15426 C CA . ASP A 1 1955 ? 4.430 12.542 -25.799 1.00 83.94 1955 ASP A CA 1
ATOM 15427 C C . ASP A 1 1955 ? 5.244 12.491 -24.508 1.00 83.94 1955 ASP A C 1
ATOM 15429 O O . ASP A 1 1955 ? 5.613 11.410 -24.037 1.00 83.94 1955 ASP A O 1
ATOM 15433 N N . VAL A 1 1956 ? 5.514 13.675 -23.953 1.00 86.94 1956 VAL A N 1
ATOM 15434 C CA . VAL A 1 1956 ? 6.295 13.844 -22.725 1.00 86.94 1956 VAL A CA 1
ATOM 15435 C C . VAL A 1 1956 ? 5.485 13.337 -21.533 1.00 86.94 1956 VAL A C 1
ATOM 15437 O O . VAL A 1 1956 ? 4.368 13.800 -21.314 1.00 86.94 1956 VAL A O 1
ATOM 15440 N N . LYS A 1 1957 ? 6.065 12.432 -20.742 1.00 88.00 1957 LYS A N 1
ATOM 15441 C CA . LYS A 1 1957 ? 5.549 12.048 -19.418 1.00 88.00 1957 LYS A CA 1
ATOM 15442 C C . LYS A 1 1957 ? 6.538 12.454 -18.328 1.00 88.00 1957 LYS A C 1
ATOM 15444 O O . LYS A 1 1957 ? 7.738 12.559 -18.589 1.00 88.00 1957 LYS A O 1
ATOM 15449 N N . GLU A 1 1958 ? 6.036 12.698 -17.123 1.00 90.25 1958 GLU A N 1
ATOM 15450 C CA . GLU A 1 1958 ? 6.801 13.262 -16.007 1.00 90.25 1958 GLU A CA 1
ATOM 15451 C C . GLU A 1 1958 ? 6.611 12.464 -14.711 1.00 90.25 1958 GLU A C 1
ATOM 15453 O O . GLU A 1 1958 ? 5.481 12.201 -14.313 1.00 90.25 1958 GLU A O 1
ATOM 15458 N N . PHE A 1 1959 ? 7.699 12.113 -14.027 1.00 92.31 1959 PHE A N 1
ATOM 15459 C CA . PHE A 1 1959 ? 7.671 11.551 -12.674 1.00 92.31 1959 PHE A CA 1
ATOM 15460 C C . PHE A 1 1959 ? 8.269 12.556 -11.690 1.00 92.31 1959 PHE A C 1
ATOM 15462 O O . PHE A 1 1959 ? 9.336 13.121 -11.955 1.00 92.31 1959 PHE A O 1
ATOM 15469 N N . ILE A 1 1960 ? 7.578 12.784 -10.572 1.00 91.25 1960 ILE A N 1
ATOM 15470 C CA . ILE A 1 1960 ? 7.963 13.754 -9.546 1.00 91.25 1960 ILE A CA 1
ATOM 15471 C C . ILE A 1 1960 ? 8.167 13.024 -8.219 1.00 91.25 1960 ILE A C 1
ATOM 15473 O O . ILE A 1 1960 ? 7.256 12.361 -7.724 1.00 91.25 1960 ILE A O 1
ATOM 15477 N N . TYR A 1 1961 ? 9.352 13.186 -7.629 1.00 93.38 1961 TYR A N 1
ATOM 15478 C CA . TYR A 1 1961 ? 9.680 12.706 -6.283 1.00 93.38 1961 TYR A CA 1
ATOM 15479 C C . TYR A 1 1961 ? 10.428 13.780 -5.483 1.00 93.38 1961 TYR A C 1
ATOM 15481 O O . TYR A 1 1961 ? 10.872 14.776 -6.051 1.00 93.38 1961 TYR A O 1
ATOM 15489 N N . GLN A 1 1962 ? 10.577 13.611 -4.166 1.00 91.44 1962 GLN A N 1
ATOM 15490 C CA . GLN A 1 1962 ? 11.231 14.605 -3.303 1.00 91.44 1962 GLN A CA 1
ATOM 15491 C C . GLN A 1 1962 ? 12.618 14.181 -2.798 1.00 91.44 1962 GLN A C 1
ATOM 15493 O O . GLN A 1 1962 ? 12.858 13.022 -2.456 1.00 91.44 1962 GLN A O 1
ATOM 15498 N N . ILE A 1 1963 ? 13.514 15.162 -2.670 1.00 93.06 1963 ILE A N 1
ATOM 15499 C CA . ILE A 1 1963 ? 14.798 15.059 -1.956 1.00 93.06 1963 ILE A CA 1
ATOM 15500 C C . ILE A 1 1963 ? 14.931 16.190 -0.926 1.00 93.06 1963 ILE A C 1
ATOM 15502 O O . ILE A 1 1963 ? 14.363 17.265 -1.107 1.00 93.06 1963 ILE A O 1
ATOM 15506 N N . LYS A 1 1964 ? 15.687 15.973 0.153 1.00 91.00 1964 LYS A N 1
ATOM 15507 C CA . LYS A 1 1964 ? 15.953 16.953 1.222 1.00 91.00 1964 LYS A CA 1
ATOM 15508 C C . LYS A 1 1964 ? 17.451 17.241 1.295 1.00 91.00 1964 LYS A C 1
ATOM 15510 O O . LYS A 1 1964 ? 18.250 16.309 1.240 1.00 91.00 1964 LYS A O 1
ATOM 15515 N N . SER A 1 1965 ? 17.844 18.508 1.414 1.00 91.75 1965 SER A N 1
ATOM 15516 C CA . SER A 1 1965 ? 19.259 18.884 1.563 1.00 91.75 1965 SER A CA 1
ATOM 15517 C C . SER A 1 1965 ? 19.759 18.587 2.987 1.00 91.75 1965 SER A C 1
ATOM 15519 O O . SER A 1 1965 ? 19.097 18.941 3.962 1.00 91.75 1965 SER A O 1
ATOM 15521 N N . THR A 1 1966 ? 20.923 17.951 3.141 1.00 88.88 1966 THR A N 1
ATOM 15522 C CA . THR A 1 1966 ? 21.427 17.454 4.444 1.00 88.88 1966 THR A CA 1
ATOM 15523 C C . THR A 1 1966 ? 22.708 18.123 4.931 1.00 88.88 1966 THR A C 1
ATOM 15525 O O . THR A 1 1966 ? 22.954 18.162 6.142 1.00 88.88 1966 THR A O 1
ATOM 15528 N N . ASN A 1 1967 ? 23.503 18.686 4.017 1.00 92.50 1967 ASN A N 1
ATOM 15529 C CA . ASN A 1 1967 ? 24.806 19.300 4.287 1.00 92.50 1967 ASN A CA 1
ATOM 15530 C C . ASN A 1 1967 ? 24.966 20.576 3.455 1.00 92.50 1967 ASN A C 1
ATOM 15532 O O . ASN A 1 1967 ? 24.539 20.608 2.303 1.00 92.50 1967 ASN A O 1
ATOM 15536 N N . THR A 1 1968 ? 25.599 21.616 4.002 1.00 92.12 1968 THR A N 1
ATOM 15537 C CA . THR A 1 1968 ? 25.908 22.831 3.232 1.00 92.12 1968 THR A CA 1
ATOM 15538 C C . THR A 1 1968 ? 27.110 22.609 2.318 1.00 92.12 1968 THR A C 1
ATOM 15540 O O . THR A 1 1968 ? 28.020 21.838 2.628 1.00 92.12 1968 THR A O 1
ATOM 15543 N N . GLY A 1 1969 ? 27.111 23.257 1.156 1.00 93.94 1969 GLY A N 1
ATOM 15544 C CA . GLY A 1 1969 ? 28.128 23.019 0.139 1.00 93.94 1969 GLY A CA 1
ATOM 15545 C C . GLY A 1 1969 ? 27.671 23.310 -1.280 1.00 93.94 1969 GLY A C 1
ATOM 15546 O O . GLY A 1 1969 ? 26.537 23.708 -1.539 1.00 93.94 1969 GLY A O 1
ATOM 15547 N N . ARG A 1 1970 ? 28.591 23.096 -2.211 1.00 95.06 1970 ARG A N 1
ATOM 15548 C CA . ARG A 1 1970 ? 28.415 23.213 -3.652 1.00 95.06 1970 ARG A CA 1
ATOM 15549 C C . ARG A 1 1970 ? 28.652 21.835 -4.260 1.00 95.06 1970 ARG A C 1
ATOM 15551 O O . ARG A 1 1970 ? 29.798 21.395 -4.363 1.00 95.06 1970 ARG A O 1
ATOM 15558 N N . PHE A 1 1971 ? 27.572 21.193 -4.685 1.00 94.12 1971 PHE A N 1
ATOM 15559 C CA . PHE A 1 1971 ? 27.580 19.805 -5.139 1.00 94.12 1971 PHE A CA 1
ATOM 15560 C C . PHE A 1 1971 ? 27.323 19.722 -6.643 1.00 94.12 1971 PHE A C 1
ATOM 15562 O O . PHE A 1 1971 ? 26.401 20.363 -7.155 1.00 94.12 1971 PHE A O 1
ATOM 15569 N N . VAL A 1 1972 ? 28.141 18.954 -7.358 1.00 91.62 1972 VAL A N 1
ATOM 15570 C CA . VAL A 1 1972 ? 27.995 18.660 -8.786 1.00 91.62 1972 VAL A CA 1
ATOM 15571 C C . VAL A 1 1972 ? 26.639 18.003 -9.023 1.00 91.62 1972 VAL A C 1
ATOM 15573 O O . VAL A 1 1972 ? 26.249 17.079 -8.312 1.00 91.62 1972 VAL A O 1
ATOM 15576 N N . VAL A 1 1973 ? 25.922 18.474 -10.042 1.00 90.00 1973 VAL A N 1
ATOM 15577 C CA . VAL A 1 1973 ? 24.625 17.922 -10.449 1.00 90.00 1973 VAL A CA 1
ATOM 15578 C C . VAL A 1 1973 ? 24.870 16.802 -11.470 1.00 90.00 1973 VAL A C 1
ATOM 15580 O O . VAL A 1 1973 ? 25.236 17.116 -12.605 1.00 90.00 1973 VAL A O 1
ATOM 15583 N N . PRO A 1 1974 ? 24.682 15.510 -11.129 1.00 90.50 1974 PRO A N 1
ATOM 15584 C CA . PRO A 1 1974 ? 24.887 14.427 -12.090 1.00 90.50 1974 PRO A CA 1
ATOM 15585 C C . PRO A 1 1974 ? 23.846 14.505 -13.213 1.00 90.50 1974 PRO A C 1
ATOM 15587 O O . PRO A 1 1974 ? 22.743 14.994 -12.968 1.00 90.50 1974 PRO A O 1
ATOM 15590 N N . PRO A 1 1975 ? 24.123 14.013 -14.426 1.00 89.06 1975 PRO A N 1
ATOM 15591 C CA . PRO A 1 1975 ? 23.075 13.777 -15.405 1.00 89.06 1975 PRO A CA 1
ATOM 15592 C C . PRO A 1 1975 ? 22.159 12.624 -14.961 1.00 89.06 1975 PRO A C 1
ATOM 15594 O O . PRO A 1 1975 ? 22.618 11.646 -14.370 1.00 89.06 1975 PRO A O 1
ATOM 15597 N N . ALA A 1 1976 ? 20.878 12.719 -15.313 1.00 90.44 1976 ALA A N 1
ATOM 15598 C CA . ALA A 1 1976 ? 19.963 11.581 -15.293 1.00 90.44 1976 ALA A CA 1
ATOM 15599 C C . ALA A 1 1976 ? 20.256 10.709 -16.522 1.00 90.44 1976 ALA A C 1
ATOM 15601 O O . ALA A 1 1976 ? 20.347 11.240 -17.634 1.00 90.44 1976 ALA A O 1
ATOM 15602 N N . TYR A 1 1977 ? 20.420 9.401 -16.340 1.00 89.75 1977 TYR A N 1
ATOM 15603 C CA . TYR A 1 1977 ? 20.667 8.446 -17.424 1.00 89.75 1977 TYR A CA 1
ATOM 15604 C C . TYR A 1 1977 ? 19.429 7.598 -17.684 1.00 89.75 1977 TYR A C 1
ATOM 15606 O O . TYR A 1 1977 ? 18.687 7.296 -16.756 1.00 89.75 1977 TYR A O 1
ATOM 15614 N N . GLY A 1 1978 ? 19.234 7.149 -18.918 1.00 89.38 1978 GLY A N 1
ATOM 15615 C CA . GLY A 1 1978 ? 18.310 6.060 -19.188 1.00 89.38 1978 GLY A CA 1
ATOM 15616 C C . GLY A 1 1978 ? 18.597 5.353 -20.499 1.00 89.38 1978 GLY A C 1
ATOM 15617 O O . GLY A 1 1978 ? 19.083 5.959 -21.451 1.00 89.38 1978 GLY A O 1
ATOM 15618 N N . GLU A 1 1979 ? 18.293 4.064 -20.547 1.00 86.50 1979 GLU A N 1
ATOM 15619 C CA . GLU A 1 1979 ? 18.526 3.209 -21.711 1.00 86.50 1979 GLU A CA 1
ATOM 15620 C C . GLU A 1 1979 ? 17.378 2.215 -21.902 1.00 86.50 1979 GLU A C 1
ATOM 15622 O O . GLU A 1 1979 ? 16.692 1.852 -20.941 1.00 86.50 1979 GLU A O 1
ATOM 15627 N N . ALA A 1 1980 ? 17.159 1.772 -23.142 1.00 84.56 1980 ALA A N 1
ATOM 15628 C CA . ALA A 1 1980 ? 16.306 0.619 -23.402 1.00 84.56 1980 ALA A CA 1
ATOM 15629 C C . ALA A 1 1980 ? 17.114 -0.662 -23.181 1.00 84.56 1980 ALA A C 1
ATOM 15631 O O . ALA A 1 1980 ? 18.136 -0.885 -23.832 1.00 84.56 1980 ALA A O 1
ATOM 15632 N N . MET A 1 1981 ? 16.624 -1.549 -22.313 1.00 82.50 1981 MET A N 1
ATOM 15633 C CA . MET A 1 1981 ? 17.308 -2.800 -21.964 1.00 82.50 1981 MET A CA 1
ATOM 15634 C C . MET A 1 1981 ? 17.669 -3.649 -23.197 1.00 82.50 1981 MET A C 1
ATOM 15636 O O . MET A 1 1981 ? 18.714 -4.304 -23.211 1.00 82.50 1981 MET A O 1
ATOM 15640 N N . TYR A 1 1982 ? 16.833 -3.605 -24.238 1.00 77.50 1982 TYR A N 1
ATOM 15641 C CA . TYR A 1 1982 ? 16.971 -4.411 -25.454 1.00 77.50 1982 TYR A CA 1
ATOM 15642 C C . TYR A 1 1982 ? 17.364 -3.615 -26.713 1.00 77.50 1982 TYR A C 1
ATOM 15644 O O . TYR A 1 1982 ? 17.352 -4.193 -27.794 1.00 77.50 1982 TYR A O 1
ATOM 15652 N N . ASP A 1 1983 ? 17.739 -2.332 -26.619 1.00 77.88 1983 ASP A N 1
ATOM 15653 C CA . ASP A 1 1983 ? 18.356 -1.606 -27.745 1.00 77.88 1983 ASP A CA 1
ATOM 15654 C C . ASP A 1 1983 ? 19.410 -0.600 -27.256 1.00 77.88 1983 ASP A C 1
ATOM 15656 O O . ASP A 1 1983 ? 19.093 0.480 -26.761 1.00 77.88 1983 ASP A O 1
ATOM 15660 N N . ARG A 1 1984 ? 20.691 -0.944 -27.440 1.00 76.19 1984 ARG A N 1
ATOM 15661 C CA . ARG A 1 1984 ? 21.836 -0.141 -26.975 1.00 76.19 1984 ARG A CA 1
ATOM 15662 C C . ARG A 1 1984 ? 22.002 1.191 -27.717 1.00 76.19 1984 ARG A C 1
ATOM 15664 O O . ARG A 1 1984 ? 22.690 2.086 -27.214 1.00 76.19 1984 ARG A O 1
ATOM 15671 N N . ASN A 1 1985 ? 21.372 1.353 -28.883 1.00 75.31 1985 ASN A N 1
ATOM 15672 C CA . ASN A 1 1985 ? 21.315 2.643 -29.568 1.00 75.31 1985 ASN A CA 1
ATOM 15673 C C . ASN A 1 1985 ? 20.273 3.581 -28.940 1.00 75.31 1985 ASN A C 1
ATOM 15675 O O . ASN A 1 1985 ? 20.396 4.795 -29.101 1.00 75.31 1985 ASN A O 1
ATOM 15679 N N . VAL A 1 1986 ? 19.293 3.055 -28.196 1.00 80.50 1986 VAL A N 1
ATOM 15680 C CA . VAL A 1 1986 ? 18.303 3.848 -27.459 1.00 80.50 1986 VAL A CA 1
ATOM 15681 C C . VAL A 1 1986 ? 18.858 4.194 -26.076 1.00 80.50 1986 VAL A C 1
ATOM 15683 O O . VAL A 1 1986 ? 18.670 3.465 -25.103 1.00 80.50 1986 VAL A O 1
ATOM 15686 N N . GLN A 1 1987 ? 19.561 5.325 -25.995 1.00 85.00 1987 GLN A N 1
ATOM 15687 C CA . GLN A 1 1987 ? 20.118 5.848 -24.748 1.00 85.00 1987 GLN A CA 1
ATOM 15688 C C . GLN A 1 1987 ? 19.952 7.368 -24.657 1.00 85.00 1987 GLN A C 1
ATOM 15690 O O . GLN A 1 1987 ? 20.183 8.107 -25.620 1.00 85.00 1987 GLN A O 1
ATOM 15695 N N . ALA A 1 1988 ? 19.597 7.825 -23.463 1.00 87.69 1988 ALA A N 1
ATOM 15696 C CA . ALA A 1 1988 ? 19.415 9.217 -23.108 1.00 87.69 1988 ALA A CA 1
ATOM 15697 C C . ALA A 1 1988 ? 20.292 9.584 -21.907 1.00 87.69 1988 ALA A C 1
ATOM 15699 O O . ALA A 1 1988 ? 20.463 8.808 -20.966 1.00 87.69 1988 ALA A O 1
ATOM 15700 N N . LEU A 1 1989 ? 20.837 10.795 -21.925 1.00 86.75 1989 LEU A N 1
ATOM 15701 C CA . LEU A 1 1989 ? 21.603 11.354 -20.822 1.00 86.75 1989 LEU A CA 1
ATOM 15702 C C . LEU A 1 1989 ? 21.299 12.849 -20.737 1.00 86.75 1989 LEU A C 1
ATOM 15704 O O . LEU A 1 1989 ? 21.608 13.602 -21.666 1.00 86.75 1989 LEU A O 1
ATOM 15708 N N . SER A 1 1990 ? 20.676 13.268 -19.636 1.00 86.56 1990 SER A N 1
ATOM 15709 C CA . SER A 1 1990 ? 20.278 14.661 -19.439 1.00 86.56 1990 SER A CA 1
ATOM 15710 C C . SER A 1 1990 ? 21.491 15.574 -19.229 1.00 86.56 1990 SER A C 1
ATOM 15712 O O . SER A 1 1990 ? 22.623 15.134 -19.020 1.00 86.56 1990 SER A O 1
ATOM 15714 N N . VAL A 1 1991 ? 21.279 16.887 -19.313 1.00 75.81 1991 VAL A N 1
ATOM 15715 C CA . VAL A 1 1991 ? 22.370 17.863 -19.228 1.00 75.81 1991 VAL A CA 1
ATOM 15716 C C . VAL A 1 1991 ? 22.788 18.077 -17.767 1.00 75.81 1991 VAL A C 1
ATOM 15718 O O . VAL A 1 1991 ? 22.265 18.958 -17.089 1.00 75.81 1991 VAL A O 1
ATOM 15721 N N . GLY A 1 1992 ? 23.785 17.322 -17.296 1.00 64.19 1992 GLY A N 1
ATOM 15722 C CA . GLY A 1 1992 ? 24.439 17.491 -15.985 1.00 64.19 1992 GLY A CA 1
ATOM 15723 C C . GLY A 1 1992 ? 25.295 18.765 -15.864 1.00 64.19 1992 GLY A C 1
ATOM 15724 O O . GLY A 1 1992 ? 26.454 18.704 -15.457 1.00 64.19 1992 GLY A O 1
ATOM 15725 N N . LYS A 1 1993 ? 24.779 19.929 -16.289 1.00 62.59 1993 LYS A N 1
ATOM 15726 C CA . LYS A 1 1993 ? 25.488 21.219 -16.225 1.00 62.59 1993 LYS A CA 1
ATOM 15727 C C . LYS A 1 1993 ? 25.210 21.925 -14.905 1.00 62.59 1993 LYS A C 1
ATOM 15729 O O . LYS A 1 1993 ? 24.134 22.475 -14.701 1.00 62.59 1993 LYS A O 1
ATOM 15734 N N . GLY A 1 1994 ? 26.247 22.033 -14.081 1.00 78.38 1994 GLY A N 1
ATOM 15735 C CA . GLY A 1 1994 ? 26.293 22.974 -12.969 1.00 78.38 1994 GLY A CA 1
ATOM 15736 C C . GLY A 1 1994 ? 26.468 22.313 -11.611 1.00 78.38 1994 GLY A C 1
ATOM 15737 O O . GLY A 1 1994 ? 26.918 21.175 -11.494 1.00 78.38 1994 GLY A O 1
ATOM 15738 N N . HIS A 1 1995 ? 26.166 23.095 -10.582 1.00 87.62 1995 HIS A N 1
ATOM 15739 C CA . HIS A 1 1995 ? 26.219 22.681 -9.188 1.00 87.62 1995 HIS A CA 1
ATOM 15740 C C . HIS A 1 1995 ? 24.953 23.193 -8.507 1.00 87.62 1995 HIS A C 1
ATOM 15742 O O . HIS A 1 1995 ? 24.496 24.289 -8.840 1.00 87.62 1995 HIS A O 1
ATOM 15748 N N . ILE A 1 1996 ? 24.429 22.441 -7.546 1.00 90.69 1996 ILE A N 1
ATOM 15749 C CA . ILE A 1 1996 ? 23.420 22.936 -6.613 1.00 90.69 1996 ILE A CA 1
ATOM 15750 C C . ILE A 1 1996 ? 24.136 23.461 -5.363 1.00 90.69 1996 ILE A C 1
ATOM 15752 O O . ILE A 1 1996 ? 25.073 22.835 -4.860 1.00 90.69 1996 ILE A O 1
ATOM 15756 N N . LEU A 1 1997 ? 23.749 24.653 -4.911 1.00 93.81 1997 LEU A N 1
ATOM 15757 C CA . LEU A 1 1997 ? 24.337 25.313 -3.747 1.00 93.81 1997 LEU A CA 1
ATOM 15758 C C . LEU A 1 1997 ? 23.407 25.154 -2.540 1.00 93.81 1997 LEU A C 1
ATOM 15760 O O . LEU A 1 1997 ? 22.347 25.775 -2.495 1.00 93.81 1997 LEU A O 1
ATOM 15764 N N . VAL A 1 1998 ? 23.806 24.355 -1.554 1.00 92.38 1998 VAL A N 1
ATOM 15765 C CA . VAL A 1 1998 ? 23.109 24.269 -0.267 1.00 92.38 1998 VAL A CA 1
ATOM 15766 C C . VAL A 1 1998 ? 23.719 25.295 0.684 1.00 92.38 1998 VAL A C 1
ATOM 15768 O O . VAL A 1 1998 ? 24.880 25.170 1.084 1.00 92.38 1998 VAL A O 1
ATOM 15771 N N . VAL A 1 1999 ? 22.941 26.313 1.048 1.00 92.06 1999 VAL A N 1
ATOM 15772 C CA . VAL A 1 1999 ? 23.329 27.349 2.019 1.00 92.06 1999 VAL A CA 1
ATOM 15773 C C . VAL A 1 1999 ? 22.756 27.044 3.408 1.00 92.06 1999 VAL A C 1
ATOM 15775 O O . VAL A 1 1999 ? 21.708 26.398 3.505 1.00 92.06 1999 VAL A O 1
ATOM 15778 N N . PRO A 1 2000 ? 23.397 27.491 4.505 1.00 82.19 2000 PRO A N 1
ATOM 15779 C CA . PRO A 1 2000 ? 22.741 27.491 5.811 1.00 82.19 2000 PRO A CA 1
ATOM 15780 C C . PRO A 1 2000 ? 21.481 28.381 5.777 1.00 82.19 2000 PRO A C 1
ATOM 15782 O O . PRO A 1 2000 ? 21.373 29.246 4.902 1.00 82.19 2000 PRO A O 1
ATOM 15785 N N . PRO A 1 2001 ? 20.526 28.203 6.708 1.00 73.00 2001 PRO A N 1
ATOM 15786 C CA . PRO A 1 2001 ? 19.425 29.147 6.874 1.00 73.00 2001 PRO A CA 1
ATOM 15787 C C . PRO A 1 2001 ? 19.958 30.549 7.184 1.00 73.00 2001 PRO A C 1
ATOM 15789 O O . PRO A 1 2001 ? 20.992 30.691 7.840 1.00 73.00 2001 PRO A O 1
ATOM 15792 N N . GLU A 1 2002 ? 19.249 31.586 6.736 1.00 66.50 2002 GLU A N 1
ATOM 15793 C CA . GLU A 1 2002 ? 19.515 32.942 7.217 1.00 66.50 2002 GLU A CA 1
ATOM 15794 C C . GLU A 1 2002 ? 19.213 32.999 8.719 1.00 66.50 2002 GLU A C 1
ATOM 15796 O O . GLU A 1 2002 ? 18.121 32.627 9.151 1.00 66.50 2002 GLU A O 1
ATOM 15801 N N . ALA A 1 2003 ? 20.180 33.456 9.515 1.00 50.88 2003 ALA A N 1
ATOM 15802 C CA . ALA A 1 2003 ? 19.952 33.727 10.927 1.00 50.88 2003 ALA A CA 1
ATOM 15803 C C . ALA A 1 2003 ? 19.041 34.959 11.056 1.00 50.88 2003 ALA A C 1
ATOM 15805 O O . ALA A 1 2003 ? 19.433 36.058 10.652 1.00 50.88 2003 ALA A O 1
ATOM 15806 N N . LYS A 1 2004 ? 17.836 34.748 11.592 1.00 41.31 2004 LYS A N 1
ATOM 15807 C CA . LYS A 1 2004 ? 16.877 35.790 11.979 1.00 41.31 2004 LYS A CA 1
ATOM 15808 C C . LYS A 1 2004 ? 16.976 36.081 13.474 1.00 41.31 2004 LYS A C 1
ATOM 15810 O O . LYS A 1 2004 ? 17.221 35.114 14.227 1.00 41.31 2004 LYS A O 1
#

Organism: Yersinia pestis (NCBI:txid632)

Foldseek 3Di:
DDDDPDDDDDPPPVVLLCVLCVVLVVVVVVVVVVVVVVVVVCVVCCVPPNNPPDDDDVVVVVVVVVVVVVSVVVNVVCNVPSVVVVVVVVVVVVVVVCVVVVVVVVVQDFPDPPPQDLQAAEKEKDKPAFDQFPLVPPDGFATKIKIFIPFQWADPVQAQHWDDDFKAKPVHFAWTWGHPFSGMIITRGPDHDQAFDKMKMAGRSVRGTDPSYDYPDRIDIDTHHAWDKDQDDWEFDADPVHLQFTWIWTKIATSAAWPPVQFVVQKWKFWDAQPDPDTHTFDWDWDADPRNRITTTTTDGDDAHQRWTKIKIKGAWQTGHPDNGDTGPGIDMDIYGGDHLAPKDKPDWAKDWEQDPQRFTWIKIKIFIPAKFFPVVQLVQKWKWWFDQDDPVDPDQDPDPPHGDPDDPVVDDPVRVVVIHIWDWAWDDDPDGIDRMTMTTTDDDAQTKMKMWGQQPTAHPSSRTHPGIDIDIYGHHDADWAKEWFDFFAEAELPDQQWTKMWIAQAFWKKKKKKWFAVLCVLVCLVFPPQAQWFLDGDPDDSVVTTDIDMDMDTFDHVPRSDTGMDIDHQQVVFDPDQQARWGKIKMKMFGDHPVPPPPDPDDPPPDPPPDDTHIYITIHGHFQWWWKWWQFLQRKIKIWIAGQQAQATDFQKKKFFAFSLRDTPDIDTADNRRIDIGGHQVVQDDRRRTFWTWIDDSNGIDIDTSDRPPNFFDDPPPFPFDWAAQDPPQQDKAKDKDWQFQEAEQQDKIKIKIAMAGLNLPDFQAQFKKKKFKAAQQRFTDDIDIDGAHRQSIAMDMDTHHNFGWFAKMKIWMWGQDPPSPDTDTRDIDIGGYDDDDFDQKDKDKAWPVNQPWFADELVRIKIKIAIAGQLGFAPAFWKKWKKKKWFADADAGDVCNQWGFDADAPDRDIDIDIFDMWTAHRRNMDITDPNCVVVAGGKTWMKMKMWIDDDQWLDTFIDIDTGIYHNDQWAWIWGKPDDQAEAEAPDWIKIQIFIAGRNRQTAKDAAKKKWKWAWDWDWDFDQDPVRHTHTDTDIDIDTPDMDGDIAHRVGDIDTDPLNDFGWMWIFMAHPVRGTRDTDIGGNFHADAYDDDPDQAQAWDKDWPDAEDEQWDKIKIKTQGNAFFKKKKFKFFSGTPDIDIDGGNGRIDMDMDTHHNPDAQKIKIKMWTAHNLPIQSQSHQRIHIYMHMHGYDPVQFAFDKDKDWAAEDAAQDKTKIKMFGPFWKWKKKKKFFVSSNSVSVDDDDDVSCVSSIDGGGNIIMGINRSSHNRDNPHGDDDYYDAYYDYDYGDTGDDDDQFADDDDGPMDIQGTDIDGGMDIDIDRGHNLDFRKMKMKMWITGSRHIYIDIDIYGYDDQKHWDWFDFQAAEQFWKFKIKIKIFGADPDPVFFWDWKKKFKDWAPQKDFPDDRIDIDGATHSDIDMDITIMGGHLDFHKIKIKMWIDDDPDIGIDIDTHGHDHLFDWDKDKFWFWDPDQKDKFFPDFQFSFVFKFWKKKKFLAPLQLLLSLLVCLCPQRDDWLLSLLLNLLLLLCCLPPVVSPDPDDPVRNLVSVVVSLSSQVQQQEPQLAGATRGPDPDHDLQSLLSVLVSVVSSVVSVRDHDPSSNVSSLSSLVVLLPDPDQDPVSLLSNLSSLLSCLVVPDDCVVSLVVSVVSCCVRPVPPSLQFNSLLSSLLSCLSVVVNVSNVVSVVVVLVVQQRQHHPDFDCPPNCTPLVSLLSNQLSCLVRVLVCLVVRHCSSVVNNSVCSNVVNFASSSSSSNSSNSSSSPVSVDDDPDDQAFKWKWFDFPDPPDDIHTQFTDDPRMTMGTDDSRGRMMMMGGNDPRIMIMMIMIIHTGNDDDQAKDQQQKEKAKFKDFPVRHGALEAERNGKIKIKIKMAGSRQVWAAQKKKKAFAWTQKAFDQADPDDPPPDSDDPDDPDPPDNAHAESFFDPPFFDGFSDWGGDSGIIMTHTIHYNGMGIGIGMMTGITFTWTQQRWIWMARNGGRSGIITYRSDGTRGHDYDPDD

Nearest PDB structures (foldseek):
  4d94-assembly1_A  TM=4.574E-01  e=7.446E-52  Anopheles gambiae
  8cem-assembly1_A  TM=6.009E-01  e=4.849E-22  Bos taurus
  8cem-assembly2_B  TM=5.728E-01  e=7.465E-22  Bos taurus
  7zgj-assembly1_B  TM=5.944E-01  e=1.390E-20  Homo sapiens
  6rur-assembly1_H  TM=2.892E-01  e=2.034E-18  Homo sapiens

Solvent-accessible surface area (backbone atoms only — not comparable to full-atom values): 108452 Å² total; per-residue (Å²): 132,82,82,85,86,86,77,90,84,76,75,86,51,62,58,58,50,49,63,72,45,45,62,60,53,51,52,53,45,54,54,52,50,53,56,46,48,56,54,46,51,60,54,69,42,30,88,78,67,44,87,76,84,80,75,79,55,70,64,58,56,49,50,50,51,48,51,50,53,49,50,51,48,51,50,53,49,45,76,70,36,52,68,63,48,51,49,50,48,51,48,48,49,50,49,49,49,49,47,47,48,49,47,52,50,52,73,70,35,56,66,72,46,75,66,84,50,78,56,58,44,76,29,51,76,45,79,44,63,35,60,67,44,54,56,87,43,96,66,62,53,36,44,48,35,36,41,39,35,77,44,64,37,48,34,79,84,44,51,74,33,81,52,90,61,32,62,49,55,44,75,76,74,66,58,47,33,29,24,79,40,50,33,31,39,32,34,44,37,79,55,66,75,55,20,53,40,72,38,41,37,43,50,41,62,91,66,51,39,26,92,46,53,36,72,82,68,49,71,48,77,48,60,35,56,54,47,50,70,42,82,60,67,55,41,71,45,58,39,92,89,46,48,82,51,31,29,44,35,36,35,34,42,36,58,48,37,48,25,61,74,40,39,64,74,32,55,45,45,25,39,24,57,46,89,50,94,60,66,44,76,51,62,67,50,75,48,58,47,102,62,37,32,41,36,35,40,29,43,52,77,52,75,90,33,87,68,17,28,31,38,39,41,37,37,46,50,58,32,38,50,70,55,68,50,48,57,27,85,62,60,54,69,51,72,33,68,40,67,30,57,43,59,43,46,75,76,48,74,50,68,46,81,36,66,44,98,73,64,35,58,42,37,38,40,39,38,32,39,75,54,41,31,45,61,78,51,56,68,71,32,56,48,37,27,39,46,62,53,63,62,84,83,53,92,79,65,71,91,51,96,86,52,66,53,86,81,54,81,90,70,70,44,76,69,53,55,73,64,25,48,78,44,72,74,44,73,61,90,73,98,62,69,62,46,38,68,49,48,24,42,45,84,77,66,58,72,34,41,32,42,34,39,40,42,39,82,51,53,31,82,66,63,32,19,27,70,57,65,48,72,46,79,43,66,35,75,77,58,78,69,48,43,36,64,49,71,74,48,30,33,31,37,65,84,56,89,40,52,48,36,32,39,31,15,52,41,59,18,37,34,35,42,39,31,34,51,44,80,96,45,53,43,52,52,76,70,31,43,60,80,43,89,41,56,54,54,58,60,96,55,70,64,75,84,46,42,50,82,49,77,50,73,46,73,43,79,49,91,55,35,49,43,70,40,73,48,74,44,74,48,67,86,69,44,40,88,45,85,77,44,52,45,39,40,36,35,35,39,40,35,69,35,60,79,80,69,62,90,81,71,83,82,69,97,77,82,72,67,87,86,63,82,86,52,49,37,66,31,21,39,38,42,27,38,58,33,44,43,32,41,31,25,65,84,48,28,33,46,37,38,31,24,32,45,75,76,48,44,55,34,46,70,27,37,40,29,38,26,10,53,69,62,50,73,79,48,72,53,58,19,38,91,70,5,39,44,79,45,71,54,61,81,85,41,52,79,62,53,18,63,37,27,40,39,36,41,45,97,30,41,56,32,75,48,61,68,60,73,45,76,78,37,46,67,85,60,84,92,37,78,43,69,57,44,82,67,68,88,51,53,72,43,61,41,33,55,47,48,60,85,46,48,58,40,41,53,47,38,68,52,47,34,45,35,43,44,42,26,74,64,52,76,64,86,37,57,73,45,52,30,38,36,40,35,24,40,47,65,65,44,73,74,47,76,46,82,45,65,34,47,63,54,24,68,49,73,52,70,52,66,44,48,67,86,44,62,58,42,58,26,40,40,41,35,24,42,60,39,78,91,68,80,44,68,48,80,31,38,57,41,73,39,37,27,40,82,79,78,61,51,62,59,44,60,47,54,44,52,37,75,75,57,90,56,50,41,39,39,54,89,64,56,42,37,39,37,38,32,28,33,38,48,74,45,54,36,54,65,22,49,30,46,37,37,45,35,38,43,61,53,82,66,78,38,82,98,42,73,69,31,54,45,48,77,77,64,88,74,82,74,66,50,76,46,78,45,80,70,40,58,18,38,88,74,5,40,34,71,48,79,74,77,41,77,86,65,58,76,48,42,23,43,35,37,41,40,35,38,42,32,46,72,78,33,26,52,64,43,76,27,74,37,73,46,42,34,29,62,64,79,54,51,41,32,39,22,55,82,55,60,44,79,58,28,50,50,71,45,93,44,35,33,46,32,28,28,23,37,44,76,63,46,58,30,64,43,70,67,26,33,39,36,36,28,39,68,42,73,45,80,42,80,42,73,45,95,90,69,50,65,42,72,40,83,41,84,44,81,38,83,74,49,74,46,81,40,61,29,35,52,90,34,29,80,44,72,61,84,24,83,57,58,36,54,33,36,44,32,33,24,44,84,88,64,53,57,42,30,70,48,70,34,26,26,31,36,86,51,83,61,80,83,73,93,71,88,74,57,64,31,50,68,45,66,79,69,62,67,44,61,68,52,41,74,48,44,37,39,40,40,37,94,46,30,29,21,32,43,39,32,38,33,27,51,34,84,78,44,74,49,78,52,75,35,95,28,31,22,50,77,50,74,51,65,46,58,69,88,61,71,39,54,43,27,46,40,38,45,36,34,45,38,68,87,54,87,56,60,84,40,61,33,42,25,41,35,57,46,64,40,37,37,75,65,75,88,37,60,40,65,56,48,66,51,59,59,65,67,46,49,38,56,39,68,45,56,37,37,40,37,36,85,49,76,28,42,33,35,47,36,38,31,32,45,24,47,29,58,79,44,68,56,74,92,73,63,68,63,61,65,76,53,45,58,49,24,62,54,47,50,39,36,51,54,49,53,23,43,44,66,65,66,95,64,66,64,84,97,94,95,94,99,84,96,98,98,78,63,75,62,77,71,65,92,76,91,44,68,38,69,73,83,79,78,62,64,46,75,69,58,78,40,82,37,58,41,68,48,74,50,78,47,75,40,57,66,82,50,63,24,31,34,37,33,37,36,45,33,35,41,68,72,28,41,27,66,45,70,48,60,30,28,21,45,57,54,48,43,72,50,70,42,68,38,67,33,38,28,59,73,20,38,34,43,35,24,31,30,45,34,31,51,50,80,85,56,81,64,40,63,45,68,34,39,38,34,56,48,75,32,93,34,45,41,70,68,72,71,52,61,52,79,42,79,44,24,44,77,34,68,51,78,48,75,37,41,35,33,36,39,88,52,70,28,66,37,52,36,38,37,42,39,36,46,92,96,46,71,36,71,41,75,55,39,23,11,32,36,72,60,47,69,79,46,74,48,57,53,35,37,66,50,90,53,53,55,41,74,53,62,85,64,82,63,47,45,67,98,57,39,50,39,39,38,37,34,18,78,43,73,50,54,51,38,56,41,39,40,50,52,37,68,66,52,88,66,76,37,52,61,41,53,49,27,40,43,49,53,61,52,47,37,78,77,38,74,88,58,69,60,104,61,52,80,64,57,47,50,54,52,52,53,52,51,52,52,55,51,52,55,9,42,29,99,66,21,38,33,16,53,82,47,52,41,98,80,43,56,81,63,47,33,52,52,52,52,52,50,52,54,51,36,45,73,63,70,46,88,74,71,63,65,60,55,54,29,32,48,48,28,31,52,52,50,44,67,52,89,64,83,54,73,67,58,42,30,49,22,28,46,23,44,26,56,42,37,76,73,68,48,91,44,65,72,54,53,51,48,54,52,49,52,39,55,71,75,35,64,93,53,40,53,60,39,70,36,23,48,29,48,16,48,35,29,44,74,73,66,39,52,67,61,14,52,61,33,36,53,54,39,57,59,51,36,62,46,76,72,38,71,61,80,56,58,66,90,73,64,18,61,48,28,52,53,18,49,52,46,27,51,37,37,72,69,41,55,95,48,54,96,68,62,47,69,40,41,58,52,49,48,38,50,32,44,44,71,55,56,56,32,54,60,29,32,33,37,37,38,53,14,35,49,41,44,48,79,70,52,77,82,76,92,76,59,45,84,34,35,40,37,29,43,31,57,66,58,87,89,62,76,74,41,77,60,27,48,33,56,86,78,39,21,63,30,70,60,62,88,56,43,42,31,44,35,42,40,41,73,56,93,66,68,39,27,35,28,38,39,41,37,30,33,48,72,63,77,72,96,61,62,41,59,34,52,25,36,43,42,73,51,43,18,38,89,85,70,49,80,50,57,62,46,44,47,41,39,60,31,36,40,41,42,35,35,28,16,57,32,99,86,30,44,63,60,30,43,36,45,37,46,55,37,37,25,46,43,76,48,75,53,78,72,75,78,83,80,83,73,93,70,82,86,80,87,85,75,85,78,58,57,62,45,75,58,58,47,66,39,92,88,47,69,45,84,46,75,37,64,30,71,46,80,60,32,45,38,39,31,34,69,34,41,57,48,79,34,30,38,30,33,41,32,29,26,38,30,37,30,40,18,50,35,31,33,43,36,33,37,27,74,64,35,71,69,28,32,19,27,18,72,43,79,58,54,39,35,30,36,71,70,82,88,126

InterPro domains:
  IPR001599 Alpha-2-macroglobulin [PF00207] (1308-1385)
  IPR001599 Alpha-2-macroglobulin [SM01360] (1306-1398)
  IPR002890 Macroglobulin domain [PF01835] (736-835)
  IPR008930 Terpenoid cyclases/protein prenyltransferase alpha-alpha toroid [SSF48239] (1509-1766)
  IPR011625 Alpha-2-macroglobulin, bait region domain [PF07703] (1101-1239)
  IPR011625 Alpha-2-macroglobulin, bait region domain [SM01359] (1101-1240)
  IPR021868 Alpha-2-macroglobulin MG3 domain [PF11974] (623-726)
  IPR041203 Bacterial Alpha-2-macroglobulin, MG5 domain [PF17972] (842-969)
  IPR041246 Bacterial alpha-2-macroglobulin MG10 domain [PF17973] (1845-1983)
  IPR041462 Bacterial Alpha-2-macroglobulin, MG6 domain [PF17962] (975-1082)
  IPR051802 Alpha-2-macroglobulin-like [PTHR40094] (32-1998)

pLDDT: mean 82.39, std 13.86, range [26.3, 98.0]

Sequence (2004 aa):
MLCCLVFKGLLSMDLLRFLLISPFALIKGLYRLSAYLLRLVGRLLRPVVGNLNWRAPQWMTKTANGLHCAFNRSEQWVAKHPKGISAAIVLLMAAASAAFYGYHWYLNRPQPIEPAPMVYQETSIRVSAPRTVNYQAQKPEAQPLSLNFMHSAAPITAMGQVVDQGISLTPAIEGEWKWATERTLVFTPKKAWPMGANYQITIDTEKLLAPQIKLNQTELNFTTPAFAYQLEKAEYYQDPQEAQKRSTIFHVQFNAPVDVASFEKQILLGLVEGKSKSEKKLNFSVVYDEKKLNAWIHSQPLMPMDKGGSVHLSINKGVNASVAATPTTQAQNKWVSVPNLYSLAVNSINATLVESDNNNGERALIIAISDAVKDKEIKNAVKAWLLPQHNFQAKESAKTSTDFYPWDMDDIDDNLLQQSTPLALTLNEAEQEYQPIFSFKFDAPSYRTLLIEVNNSLTSVGGYKMPEKIYQIVRVPDYPKTLRFMSQGSLLSMQGDKQISVAARNMTGMKLDIKRVIPSQLQHIVSFKSSEYSSAHFNRLSDEYFTEHFQYQTALNNDNPGEINYQGVDLSRYLANNPSARRGVFLLTLSAWDPEKRDNQQHSEEDYDEDQEWVGDSRFVVITDLGIITKQSQDRSRDVFVQSIHSGLPAADAKVSVVAKNGVVLLSQITDSKGHVHFPALDAFKNERQPVMFLVEKEGDVSFLPTRATYDRNLDFSRFDIDGEETPSDPRTLSSYLFSDRGVYRPGDRFNIGLITRTANWATALDGVPLRAEIRDPRDTLMSTLPITLDSSGFNELSYTTGENSPTGEWNVYLYLVGKNNETSMLLGHTTVNVKEFEPDRLKVQLQLTPERQQGWVKPQELQANINVQNLFGTPAQERRVTSRLILRPMYPSFAPFPDYLFYENRHNSDGFETELEEQTTDLQGMATIPLDLKSYADATYQLQLLSEAFEAGGGRSVAATARVLVSPYDSLVGVKADGDLSYINRDAVRKLNIIAVDPSLNKIALPDLSLSLIEQKYISVLTKQDSGVYKYQSRLKEQLVSEQPLQISPTGTDFTLVTQQPGDFILVVKDSQGQVLNRISYTVAGNANLTRSLDRNTELKLKLNQAEYLQGEEIEIAINAPYAGSGLITIEKDKVYSWQWFHSDTTSSVQRIRIPPAMEGNGYINVQFVRDVNSDEIFMSPLSYGVMPFKISTKARQAAIELASPSVIKPGEVLPIKVTTDSPQRVVVFAVDEGILQVARYRLKDPLDYFFRKRELSVQSAQILDLILPEFSKLMALTSAPGGDAGEGLDLHLNPFKRKQDKPVAYWSGITEVNGETTFNYPIPDYFNGKIRVMAISATPDRIGKVQTSTTVRDNFILTPNVPAMVAPGDEFDVTVGVSNNLQGLKGKAVDITVRLTPPPQLEVVGEAQHSLSLAEKRETLVSFRLRARSALGDAPLVFDASYGSQSSRRTVSTSVRPAMPFRTQSVMGRMEGNKHTVTNLRQMFDNYAQRQATASHSPLVLTQGLARYLADYPYYSSEQIVSRSIPLIMQSKHPEMDSALNQNEVRDQLKNMLRILSSRQNSTGAIGLWHASPTPDPFVTPYVVQFLLEAKSAGYSLPNDILEGANNALRLLAARPYDDLYSLRLRAFAVYLLTLQGEITTNTLASVQSTLQQLYPDSWQTDLSAIYLASSYRLLKMDDEANKLLQPTWKQLGKAYSKAWWTQNYFDPLVQDATRLYLITRHFPEKVSSIPPQALENMVLALRDEHYTTYSSAMSILALESYTSQVAAQQDTPETLQIIEISKSKGIDPNVISTLNGLFVQGDFTGEAKAIQFNNYASAPAWYVVNQSGYDLQPPKDAISNGLEISRSYTDEQGKPVTQVTLGQKVNVHLKIRANAKQGQNNLAIVDLLPGGFEVVQQTAPEPEFYDNQDDQDEETGSGWQSPLMVSGSSWYPDYSDIREDRVIIYGSASTDVKEFIYQIKSTNTGRFVVPPAYGEAMYDRNVQALSVGKGHILVVPPEAK

Radius of gyration: 48.84 Å; Cα contacts (8 Å, |Δi|>4): 4602; chains: 1; bounding box: 132×104×144 Å

Mean predicted aligned error: 21.62 Å

Secondary structure (DSSP, 8-state):
--S-----SSTTSHHHHHHHHHHHHHHHHHHHHHHHHHHHHHHHTHHHH-S------HHHHHHHHHHHHHHHHHHHHHHH-HHHHHHHHHHHHHHHHHHHHHHHHHHTS---PPPS----EEE-EEEEPPPPP-TTSSS-PPPPEEEEESS--S-GGGBTSEE-SSEEEES---EEEEESSSSEEEEEESSPPPBT-EEEEEE-HHHHS-TTEEES--EEEEEPPPP-EEEEEEEEEE-SSSTT-EEEEEEEEESS-B-HHHHHHHEEEEEEETT-S-EEEPPEEEEE-TTSSEEEEEESP----TT-EEEEEEE-S---BSSSBPPP-S-EEEEEEE--TT---EEEEEEEEEE-TTS-EEEEEEEEEEEEEEHHHHHHHEEEEE--SS-SS-TT----TT------GGG--HHHHHTSEEE--EEPP-SSSEEEEEEEEE---TT-EEEEEE-TT-B-TT--B-SS-EEEEEEPPP---EEEE-SS--EE-SSS--EEEEEEES-SEEEEEEEEEPGGGHHHHHHHB-SSTT---BSSS-GGGTEEEEEEEEE---SSTTS-EEEEEE-GGGS---TT---EEEEEEEEE--SSS-S--SS-TT---TTS---EEEEEEEE-SEEEEEEE-TTS-EEEEEEETTT--B-TT-EEEEEETTS-EEEEEE--TTSEEEE--GGG--GGG-EEEEEEEEBTEEEEEESS--GGGBPP-TTSS--SBPPPSSTT-EEEEEEESSSEE-TTPEEEEEEEEEETTS-S--TT-EEEEEEE-TT--EEEEEEEE--TT-EEEEEEEPPTTPPPEEEEEEEEEE-GGGT-EEEEEEEEEEE-------EEEEEEEES--SSS-B-TTT-EEEEEEEETTTEE--S-EEEEEEEEEE-----TTSTTEEE----S----EEEEEEEEE--TTSEEEE---GGGGTTS-EEEEEEEEEEPTTSS-EEEEEEEEEE---S-EEEEEESS-SSSEETT---EEEEEEE-TTS-EE-EEEEEEEEEEEEEEEEEEEPTTS-EEEEEEEEEEEEEEEEEEE-TT-EEEE---SS-EEEEEEEE-TT--EEEEEEEEEESSSPPP-------B-EEEES-SEE-TT-EEEEEEE-SSSEEEEEEEESSSEEEEEEEEESSSEEEEEEE--TT--SEEEEEEEEEEPTT-S-TTS-SEEEEEEEEEE--GGGBPPEEEE--SEE-TTSEEEEEEEESS-EEEEEEEEEHHHHHHTT-----HHHHHTPPBP---EEEESGGGBPPPTT----------------------SS---PPPP-EEE---EEESSEEEEEEE--TT--EEEEEEEEEE-SS-EEEEEEEEEE--SEEEEEE--SEE-TT-EEEEEEEEEE--TTSTT-EEEEEEEEE--TTEEESS-SEEEEEEETT-EEEEEEEEEE-S--EEEEEEEEEEETTEEEEEEEEEEE--SS-EEEEEEEEE-SSSEEEE-----B-GGG-EEEEEEESSGGGHHHHHHHHHHH-----HHHHHHTTHHHHHHTT-TTS--SS-HHHHHHHHHHHHHHHHTTB-TTSPBPSSS--SS--TTHHHHHHHHHHHHHHTT----HHHHHHHHHHHHHHHHS---SHHHHHHHHHHHHHHHHTT---HHHHHHHHHHHHHHSTTTGGGSHHHHHHHHHHHHTT-HHHHHHHHHHHHHHHTPPP-S----GGG--HHHHHHHHHHHHHHH-GGGGGG--THHHHHHHHHHHTT---HHHHHHHHHHHHHHHTTSPPP---TTSEEEEEEESSTTPPPEEEEE-BTTBEEEE--TTEEEEEEEE-SSS--EEEEEEEEEBSS--SS-EEESEEEEEEEE-TTS-B-SEEETT-EEEEEEEEEESSTT-EEEEEEEEEPPTTEEE-PPPPPPP------S--S----S----TT--TT-----SB--EETTEEEEEEEE-SS-EEEEEEEEE-S-EEEE-PPEEEEETTEEEEEEE----SEEEEEPPP--